Protein 9M7N (pdb70)

Secondary structure (DSSP, 8-state):
-EEE-TTS-EEEE--TTT-SEEEEEEEE-SSTTS-EEEEEEEEEE--SSSSS--EEEEESSSS-EEEEEEEEEEEETTEEEEEEEEHHHHHTTS-EE--B---SEEHHHHHHHHTTTTTTSEEEE-----EE---B-SEEHHHHHHHHHTTT-EEEEEEEEETTEEEEEEEEEESSS--EEEEEEEBTTTB-S-EEEEE-SS--SEEEEE-S-SSTTSSS------TT--B-SSS-B-SS---EE-HHHHHHHPEE-TTS-EE--EEEEE-TT--SSHHHHHHHHHHHHHTSS-EEEEEEEESS---TT-EEEEEETTTTEEEEEEEEEEEEETTTTEEEEEEES--GGGSHHHHHHHHHHHHHHHHHHS--HHHHHHHHHHHHHHHHTSSSSSEEEE-THHHHSSS-----EEEEESSSSGGG-S-EEEEETTEEEEE-SSTTT-----SS-TT--EEGGGEEESEE-S-EE-S-EEE---SSSEEEEE-SS-EEEEE----SSSGGG---EEE--EEE-TTSSS-EEE----TT-EEE--EE-SS-EE-SEEE-TT--SSS--EEE-S-EEE-S-B-SSBS-B---/-EEE-TTS-EEEE--TTT-SEEEEEEE--SSTTS--EEEEEEEEE--GGGSS--EEEEESSSS-EEEEEEEEEEEETTEEEEEEEEHHHHHTTS-EE--B---SEEHHHHHHHHTTTTTTSEEEEE----EE---B-SEEHHHHHHHHHTTT-EEEEEEEEETTEEEEEEEEEESSS--EEEEEEEBTTTB-S-EEEEE-SS--SEEEEE-S-SSTTSSS------TT--B-SSS-B-SS-S-EE-HHHHHHHPEE-TTS-EE--EEEEE-TT---HHHHHHHHHHHHHHTSS-EEEEEEEESS---TT-EEEEEETTTTEEEEEEEEEEEEESSS--EEEEEES--GGGSHHHHHHHHHHHHHHHHHHS--HHHHHHHHHHHHHHHHTSSSSSEEEE-THHHHSSS-----EEEE-SSSSGGG---EEEEETTEEEEE-S-SSS-----SS-TT--EEGGGEEESEE-S-EE-S-EE----SSSEEEEE-SSSEEEEE----SSSGGG---EEE--EEE--SSS--EEE----TT-EEE--EE-SS-EE-SBEEPTT--SSS--EEE-S-EEE-S---SSSS-----/-EEE-TTS-EEEE--SSSEEEEEEEEE--SSTTS--EEEEEEEEE--GGGSS--EEEEESSSS-EEEEEEEEEEESSSEEEEEEEESHHHHTTS-EE-SB---SEEHHHHHHHHTTTTTTSEEEEE----EE---B-SEEHHHHHHHHHTTT-EEEEEEEEETTEEEEEEEEEESSS------EEEBTTTB-S-EEEEE-SS--SEEEEE-S-SSTTSSS------TT--B-SSS-B-SS--SEE-HHHHHHHPEE-TTS-EE--EEEEE-TT--SSHHHHHHHHHHHHHTSS-EEEEEEEESS---TT-EEEEEETTTTEEEEEEEEEEEEETTTTEEEEEEES--GGGSHHHHHHHHHHHHHHHHHHS--HHHHHHHHHHHHHHHHTSSSSSEEEE-THHHHSSS-----EEEE-SSSSTTS---EEEEETTEEEEE-S-SSS---EEEE-TT--EEGGGEEESEE-S-EE-S-EEE---SSSEEEEEETTEEEEEE----SSSGGG---EEEEEEEEEETTEEEEEE----TTSEEE--EE-SS-EE-SBEE-TT--SSS--EEE-S-EEE-S---SSS----B-

Foldseek 3Di:
DWWAAPQRATDDDDDLVFWDFWWWKWFDDQDLLDAIWIKIKTKGFADDVRVRTFKDWDDDDPFFIFIWGWDDWDCDPGMIITMTTGPCVVVQQPFWDAWDWDDWAFLVVVVVVLVVRVPPQEAEEDGDGDTDIDIDHTHTSSSVVSVSSNVQKHKDWGFRDDNGGTDHIYMYIDRFPEDADDAEAEDPPFWDDKDKDKDDPFAFFKEFEWAADDDPPVPPDHTDFQQQDADPDVHGDDGRDGMGGDPVLQVVPFDADDVRDGDGGYDYDYDNHDDDYVVRVVVRVVVNVVRHDMWMKIKTWGQDDDDAFYKYKYAYDVVGDTDIWTWGIWMATPSPSTIITMTTNDPPCPDDVNVVVVVVVVVVVVVPPDDDDVRVVVVVVVVVCVVQQLPWWFKHFDDVCSPPVPDDRDGFKIKGFDTIDQQPGAWIFIAGQAATWIAGGHPVCPDTGHQAGPVGDGDPVPPDDDDDDDDDDPQDWDWDDDPAFWMWICHPNWTFTAGADDDDDPVVRDHGGAKIFHWDCPPVHTPGTDIDGDAQDWDAPFDDDPVHTHGQWTADNHPDPVNPDTHGDDDDDDAFFDDDDDDTDGDD/DWWAAPQRATDDDDDLVFWDFWWWKWFDDQDLLDAIWIKIKTKGFDDDVRPRTFKDWDDDDPFFIFIWGWDDWDCDPGMIITMTTGPCVVPQQPFWDAWDWDDFAFLVVVVVVLVVRVVPQEAEAEGDGDTDTDIDHTGTSSSVVSVSSNVQKHKDWGFRGDNGGTDHIYMYIGRAPADADDAEAEEPPFWDDKDKDKDDPFAFFKEFEFAADDDPDVPPTHTDFQQADADPDVHGDDGRDGMGGDDVLQVVPFDADDVRDGHGGYDYDYDNHDDDYVVRVVVRVVVNVVRHDMWMKMWTKGQDDDDAFYKYKYAYDVVGDTDIWTWGIWMATDSPNTIITMTTNDPPCPDDVNVVVVVVVVVVVCVPPDDDDVRVVVVVVVVVCVVQQLQWWFKHQDDVCSPPVPDDGDGFWIKGFDTIDQVVTAWIFIAGQFATWIDGGHPVDDPTGHQAGPVGDGDPVPDDDDDDDDDDDPQDWDWDDDPAFWMWICHPQWIFIAGADDDDDPVPRDHGTAKIFHWDCPPVHTPGTDIDGDAQDWDAPFPDDPVGTHGQWTADNHPDPVPNDTHGDDDDQDAFFDPPPDDTDGRD/DWWAAPQRATDDDDDLVFWDFWWWKWFDDQDLLDAIWIKIKTKGAADDVRVRTFKDWDDDDPFFIFIWGWDDWDDDPSIIMTITTGPCVVPQQPFWDAWDWDDFAFLVVVVVVLVVRVPPQEAEEEGDGDTDTDTDHTHTSSSVVSVSSNVQKHKDWGFRDDNGGTDHIYMYIHRFPEDADPAEAEEPPFWDDKDKDKDDDQAFFKEAEWAADDDPPVPPDHTDFQQADADPDVHGDDGRDGMGGDPVLQVVPFDADPVRDGDGGYDYDYDNHDDDYPVRVVVRVVVNVVRHDMWMKMKTKGLDDDDAFYWYKYAYDVVGDTDIWTWGIWMATPSPSTIITMTTNDPPCPDDVNVVVVVVVVVVVCVPPDDDDVVVVVVVVVVVCVVQQLQWFFKHFDDVCSPPVPDDRDTFKIKGFDGIDQVPGAWIWIQGPFATWIDGGHVVDPNTDHAAGPVGDGDPVPPDDDDDDDDDDPQDWDWDDDPFFWMWICHPNWIFIAGADDDDDPVVRDHHGAKIFHWDCPPVHTPGTDMDGDAQDKDAPFPDDPVGTHGQWTQDNHCDPVNPDTHGDDDDFDAFFDDDPPDTDGGD

Nearest PDB structures (foldseek):
  6v8i-assembly1_BE  TM=6.717E-01  e=8.513E-13  Dubowvirus dv80alpha
  8v3w-assembly1_b  TM=6.614E-01  e=2.457E-13  Clostridioides difficile
  8fqc-assembly1_C1  TM=5.730E-01  e=7.725E-10  Agrobacterium phage Milano
  7b5h-assembly1_AJ  TM=3.945E-01  e=1.147E-12  Nostoc sp. PCC 7120 = FACHB-418
  7aef-assembly1_q  TM=3.741E-01  e=5.442E-13  Algoriphagus machipongonensis

B-factor: mean 90.41, std 41.89, range [44.33, 216.65]

Structure (mmCIF, N/CA/C/O backbone):
data_9M7N
#
_entry.id   9M7N
#
_cell.length_a   1.00
_cell.length_b   1.00
_cell.length_c   1.00
_cell.angle_alpha   90.00
_cell.angle_beta   90.00
_cell.angle_gamma   90.00
#
_symmetry.space_group_name_H-M   'P 1'
#
loop_
_atom_site.group_PDB
_atom_site.id
_atom_site.type_symbol
_atom_site.label_atom_id
_atom_site.label_alt_id
_atom_site.label_comp_id
_atom_site.label_asym_id
_atom_site.label_entity_id
_atom_site.label_seq_id
_atom_site.pdbx_PDB_ins_code
_atom_site.Cartn_x
_atom_site.Cartn_y
_atom_site.Cartn_z
_atom_site.occupancy
_atom_site.B_iso_or_equiv
_atom_site.auth_seq_id
_atom_site.auth_comp_id
_atom_site.auth_asym_id
_atom_site.auth_atom_id
_atom_site.pdbx_PDB_model_num
ATOM 1 N N . VAL A 1 3 ? -2.225 -33.566 -74.301 1.00 49.46 3 VAL A N 1
ATOM 2 C CA . VAL A 1 3 ? -2.799 -33.014 -73.082 1.00 49.46 3 VAL A CA 1
ATOM 3 C C . VAL A 1 3 ? -3.986 -33.850 -72.616 1.00 49.46 3 VAL A C 1
ATOM 4 O O . VAL A 1 3 ? -4.983 -33.969 -73.324 1.00 49.46 3 VAL A O 1
ATOM 8 N N . TYR A 1 4 ? -3.875 -34.420 -71.420 1.00 50.74 4 TYR A N 1
ATOM 9 C CA . TYR A 1 4 ? -4.901 -35.284 -70.852 1.00 50.74 4 TYR A CA 1
ATOM 10 C C . TYR A 1 4 ? -5.755 -34.503 -69.862 1.00 50.74 4 TYR A C 1
ATOM 11 O O . TYR A 1 4 ? -5.230 -33.752 -69.037 1.00 50.74 4 TYR A O 1
ATOM 20 N N . PHE A 1 5 ? -7.069 -34.691 -69.941 1.00 54.21 5 PHE A N 1
ATOM 21 C CA . PHE A 1 5 ? -8.022 -33.974 -69.105 1.00 54.21 5 PHE A CA 1
ATOM 22 C C . PHE A 1 5 ? -8.716 -34.935 -68.149 1.00 54.21 5 PHE A C 1
ATOM 23 O O . PHE A 1 5 ? -9.134 -36.025 -68.547 1.00 54.21 5 PHE A O 1
ATOM 31 N N . PHE A 1 6 ? -8.847 -34.523 -66.891 1.00 58.71 6 PHE A N 1
ATOM 32 C CA . PHE A 1 6 ? -9.479 -35.326 -65.856 1.00 58.71 6 PHE A CA 1
ATOM 33 C C . PHE A 1 6 ? -10.739 -34.635 -65.350 1.00 58.71 6 PHE A C 1
ATOM 34 O O . PHE A 1 6 ? -10.883 -33.416 -65.444 1.00 58.71 6 PHE A O 1
ATOM 42 N N . ASP A 1 7 ? -11.656 -35.430 -64.803 1.00 67.28 7 ASP A N 1
ATOM 43 C CA . ASP A 1 7 ? -12.890 -34.907 -64.236 1.00 67.28 7 ASP A CA 1
ATOM 44 C C . ASP A 1 7 ? -12.689 -34.618 -62.748 1.00 67.28 7 ASP A C 1
ATOM 45 O O . ASP A 1 7 ? -11.565 -34.618 -62.241 1.00 67.28 7 ASP A O 1
ATOM 50 N N . ASN A 1 8 ? -13.784 -34.367 -62.027 1.00 70.61 8 ASN A N 1
ATOM 51 C CA . ASN A 1 8 ? -13.676 -33.917 -60.642 1.00 70.61 8 ASN A CA 1
ATOM 52 C C . ASN A 1 8 ? -13.150 -34.994 -59.705 1.00 70.61 8 ASN A C 1
ATOM 53 O O . ASN A 1 8 ? -12.699 -34.668 -58.604 1.00 70.61 8 ASN A O 1
ATOM 58 N N . LYS A 1 9 ? -13.203 -36.262 -60.105 1.00 70.95 9 LYS A N 1
ATOM 59 C CA . LYS A 1 9 ? -12.663 -37.356 -59.310 1.00 70.95 9 LYS A CA 1
ATOM 60 C C . LYS A 1 9 ? -11.295 -37.808 -59.798 1.00 70.95 9 LYS A C 1
ATOM 61 O O . LYS A 1 9 ? -10.834 -38.884 -59.405 1.00 70.95 9 LYS A O 1
ATOM 67 N N . GLN A 1 10 ? -10.645 -37.016 -60.650 1.00 67.76 10 GLN A N 1
ATOM 68 C CA . GLN A 1 10 ? -9.332 -37.345 -61.202 1.00 67.76 10 GLN A CA 1
ATOM 69 C C . GLN A 1 10 ? -9.365 -38.661 -61.973 1.00 67.76 10 GLN A C 1
ATOM 70 O O . GLN A 1 10 ? -8.521 -39.537 -61.782 1.00 67.76 10 GLN A O 1
ATOM 76 N N . GLN A 1 11 ? -10.353 -38.800 -62.852 1.00 67.22 11 GLN A N 1
ATOM 77 C CA . GLN A 1 11 ? -10.449 -39.914 -63.782 1.00 67.22 11 GLN A CA 1
ATOM 78 C C . GLN A 1 11 ? -10.254 -39.394 -65.200 1.00 67.22 11 GLN A C 1
ATOM 79 O O . GLN A 1 11 ? -10.797 -38.348 -65.562 1.00 67.22 11 GLN A O 1
ATOM 85 N N . LEU A 1 12 ? -9.477 -40.122 -65.997 1.00 62.73 12 LEU A N 1
ATOM 86 C CA . LEU A 1 12 ? -9.199 -39.692 -67.361 1.00 62.73 12 LEU A CA 1
ATOM 87 C C . LEU A 1 12 ? -10.483 -39.646 -68.180 1.00 62.73 12 LEU A C 1
ATOM 88 O O . LEU A 1 12 ? -11.354 -40.508 -68.046 1.00 62.73 12 LEU A O 1
ATOM 93 N N . ILE A 1 13 ? -10.603 -38.624 -69.028 1.00 60.51 13 ILE A N 1
ATOM 94 C CA . ILE A 1 13 ? -11.794 -38.400 -69.837 1.00 60.51 13 ILE A CA 1
ATOM 95 C C . ILE A 1 13 ? -11.462 -38.349 -71.323 1.00 60.51 13 ILE A C 1
ATOM 96 O O . ILE A 1 13 ? -12.060 -39.068 -72.128 1.00 60.51 13 ILE A O 1
ATOM 101 N N . LYS A 1 14 ? -10.514 -37.500 -71.708 1.00 59.99 14 LYS A N 1
ATOM 102 C CA . LYS A 1 14 ? -10.251 -37.259 -73.117 1.00 59.99 14 LYS A CA 1
ATOM 103 C C . LYS A 1 14 ? -8.763 -37.037 -73.325 1.00 59.99 14 LYS A C 1
ATOM 104 O O . LYS A 1 14 ? -8.035 -36.667 -72.401 1.00 59.99 14 LYS A O 1
ATOM 110 N N . ILE A 1 15 ? -8.316 -37.271 -74.555 1.00 56.99 15 ILE A N 1
ATOM 111 C CA . ILE A 1 15 ? -6.952 -36.986 -74.979 1.00 56.99 15 ILE A CA 1
ATOM 112 C C . ILE A 1 15 ? -7.019 -36.055 -76.178 1.00 56.99 15 ILE A C 1
ATOM 113 O O . ILE A 1 15 ? -7.741 -36.333 -77.142 1.00 56.99 15 ILE A O 1
ATOM 118 N N . LYS A 1 16 ? -6.273 -34.958 -76.123 1.00 61.23 16 LYS A N 1
ATOM 119 C CA . LYS A 1 16 ? -6.215 -33.995 -77.213 1.00 61.23 16 LYS A CA 1
ATOM 120 C C . LYS A 1 16 ? -4.856 -34.079 -77.890 1.00 61.23 16 LYS A C 1
ATOM 121 O O . LYS A 1 16 ? -3.821 -34.069 -77.218 1.00 61.23 16 LYS A O 1
ATOM 127 N N . ASN A 1 17 ? -4.864 -34.168 -79.216 1.00 69.13 17 ASN A N 1
ATOM 128 C CA . ASN A 1 17 ? -3.635 -34.306 -79.976 1.00 69.13 17 ASN A CA 1
ATOM 129 C C . ASN A 1 17 ? -2.975 -32.944 -80.165 1.00 69.13 17 ASN A C 1
ATOM 130 O O . ASN A 1 17 ? -3.416 -31.926 -79.628 1.00 69.13 17 ASN A O 1
ATOM 135 N N . SER A 1 18 ? -1.895 -32.927 -80.938 1.00 69.57 18 SER A N 1
ATOM 136 C CA . SER A 1 18 ? -1.217 -31.690 -81.291 1.00 69.57 18 SER A CA 1
ATOM 137 C C . SER A 1 18 ? -1.712 -31.102 -82.604 1.00 69.57 18 SER A C 1
ATOM 138 O O . SER A 1 18 ? -1.252 -30.027 -82.997 1.00 69.57 18 SER A O 1
ATOM 141 N N . ARG A 1 19 ? -2.630 -31.777 -83.288 1.00 69.55 19 ARG A N 1
ATOM 142 C CA . ARG A 1 19 ? -3.197 -31.280 -84.532 1.00 69.55 19 ARG A CA 1
ATOM 143 C C . ARG A 1 19 ? -4.482 -30.495 -84.321 1.00 69.55 19 ARG A C 1
ATOM 144 O O . ARG A 1 19 ? -5.100 -30.070 -85.301 1.00 69.55 19 ARG A O 1
ATOM 152 N N . THR A 1 20 ? -4.902 -30.302 -83.072 1.00 64.39 20 THR A N 1
ATOM 153 C CA . THR A 1 20 ? -6.123 -29.577 -82.763 1.00 64.39 20 THR A CA 1
ATOM 154 C C . THR A 1 20 ? -5.904 -28.387 -81.843 1.00 64.39 20 THR A C 1
ATOM 155 O O . THR A 1 20 ? -6.638 -27.400 -81.957 1.00 64.39 20 THR A O 1
ATOM 159 N N . LEU A 1 21 ? -4.907 -28.433 -80.967 1.00 56.52 21 LEU A N 1
ATOM 160 C CA . LEU A 1 21 ? -4.659 -27.334 -80.049 1.00 56.52 21 LEU A CA 1
ATOM 161 C C . LEU A 1 21 ? -4.205 -26.090 -80.802 1.00 56.52 21 LEU A C 1
ATOM 162 O O . LEU A 1 21 ? -3.535 -26.168 -81.833 1.00 56.52 21 LEU A O 1
ATOM 167 N N . LEU A 1 22 ? -4.581 -24.930 -80.270 1.00 52.75 22 LEU A N 1
ATOM 168 C CA . LEU A 1 22 ? -4.196 -23.651 -80.840 1.00 52.75 22 LEU A CA 1
ATOM 169 C C . LEU A 1 22 ? -3.135 -22.926 -80.026 1.00 52.75 22 LEU A C 1
ATOM 170 O O . LEU A 1 22 ? -2.599 -21.920 -80.501 1.00 52.75 22 LEU A O 1
ATOM 175 N N . GLN A 1 23 ? -2.824 -23.401 -78.823 1.00 52.03 23 GLN A N 1
ATOM 176 C CA . GLN A 1 23 ? -1.822 -22.775 -77.974 1.00 52.03 23 GLN A CA 1
ATOM 177 C C . GLN A 1 23 ? -1.462 -23.744 -76.859 1.00 52.03 23 GLN A C 1
ATOM 178 O O . GLN A 1 23 ? -2.324 -24.474 -76.370 1.00 52.03 23 GLN A O 1
ATOM 184 N N . CYS A 1 24 ? -0.190 -23.752 -76.471 1.00 52.58 24 CYS A N 1
ATOM 185 C CA . CYS A 1 24 ? 0.254 -24.557 -75.334 1.00 52.58 24 CYS A CA 1
ATOM 186 C C . CYS A 1 24 ? 1.546 -23.956 -74.812 1.00 52.58 24 CYS A C 1
ATOM 187 O O . CYS A 1 24 ? 2.569 -24.007 -75.500 1.00 52.58 24 CYS A O 1
ATOM 190 N N . LEU A 1 25 ? 1.505 -23.388 -73.609 1.00 49.28 25 LEU A N 1
ATOM 191 C CA . LEU A 1 25 ? 2.640 -22.662 -73.060 1.00 49.28 25 LEU A CA 1
ATOM 192 C C . LEU A 1 25 ? 2.846 -23.049 -71.604 1.00 49.28 25 LEU A C 1
ATOM 193 O O . LEU A 1 25 ? 1.879 -23.206 -70.857 1.00 49.28 25 LEU A O 1
ATOM 198 N N . GLN A 1 26 ? 4.108 -23.200 -71.205 1.00 51.08 26 GLN A N 1
ATOM 199 C CA . GLN A 1 26 ? 4.469 -23.595 -69.849 1.00 51.08 26 GLN A CA 1
ATOM 200 C C . GLN A 1 26 ? 5.588 -22.697 -69.345 1.00 51.08 26 GLN A C 1
ATOM 201 O O . GLN A 1 26 ? 6.594 -22.515 -70.036 1.00 51.08 26 GLN A O 1
ATOM 207 N N . GLU A 1 27 ? 5.424 -22.152 -68.141 1.00 53.62 27 GLU A N 1
ATOM 208 C CA . GLU A 1 27 ? 6.366 -21.189 -67.588 1.00 53.62 27 GLU A CA 1
ATOM 209 C C . GLU A 1 27 ? 6.819 -21.621 -66.203 1.00 53.62 27 GLU A C 1
ATOM 210 O O . GLU A 1 27 ? 6.043 -22.199 -65.440 1.00 53.62 27 GLU A O 1
ATOM 216 N N . LYS A 1 28 ? 8.079 -21.332 -65.884 1.00 54.28 28 LYS A N 1
ATOM 217 C CA . LYS A 1 28 ? 8.651 -21.610 -64.575 1.00 54.28 28 LYS A CA 1
ATOM 218 C C . LYS A 1 28 ? 9.565 -20.460 -64.184 1.00 54.28 28 LYS A C 1
ATOM 219 O O . LYS A 1 28 ? 10.178 -19.823 -65.042 1.00 54.28 28 LYS A O 1
ATOM 225 N N . GLU A 1 29 ? 9.664 -20.204 -62.881 1.00 62.08 29 GLU A N 1
ATOM 226 C CA . GLU A 1 29 ? 10.454 -19.076 -62.408 1.00 62.08 29 GLU A CA 1
ATOM 227 C C . GLU A 1 29 ? 10.758 -19.236 -60.927 1.00 62.08 29 GLU A C 1
ATOM 228 O O . GLU A 1 29 ? 9.872 -19.575 -60.141 1.00 62.08 29 GLU A O 1
ATOM 234 N N . ILE A 1 30 ? 12.009 -18.977 -60.556 1.00 63.94 30 ILE A N 1
ATOM 235 C CA . ILE A 1 30 ? 12.446 -18.994 -59.165 1.00 63.94 30 ILE A CA 1
ATOM 236 C C . ILE A 1 30 ? 12.436 -17.563 -58.649 1.00 63.94 30 ILE A C 1
ATOM 237 O O . ILE A 1 30 ? 13.116 -16.692 -59.202 1.00 63.94 30 ILE A O 1
ATOM 242 N N . ALA A 1 31 ? 11.679 -17.322 -57.584 1.00 72.77 31 ALA A N 1
ATOM 243 C CA . ALA A 1 31 ? 11.522 -15.974 -57.065 1.00 72.77 31 ALA A CA 1
ATOM 244 C C . ALA A 1 31 ? 12.815 -15.481 -56.422 1.00 72.77 31 ALA A C 1
ATOM 245 O O . ALA A 1 31 ? 13.640 -16.259 -55.938 1.00 72.77 31 ALA A O 1
ATOM 247 N N . SER A 1 32 ? 12.986 -14.156 -56.430 1.00 79.20 32 SER A N 1
ATOM 248 C CA . SER A 1 32 ? 14.187 -13.558 -55.854 1.00 79.20 32 SER A CA 1
ATOM 249 C C . SER A 1 32 ? 14.223 -13.726 -54.341 1.00 79.20 32 SER A C 1
ATOM 250 O O . SER A 1 32 ? 15.285 -13.993 -53.766 1.00 79.20 32 SER A O 1
ATOM 253 N N . ASP A 1 33 ? 13.081 -13.568 -53.680 1.00 83.44 33 ASP A N 1
ATOM 254 C CA . ASP A 1 33 ? 13.007 -13.744 -52.239 1.00 83.44 33 ASP A CA 1
ATOM 255 C C . ASP A 1 33 ? 12.865 -15.219 -51.886 1.00 83.44 33 ASP A C 1
ATOM 256 O O . ASP A 1 33 ? 12.353 -16.022 -52.670 1.00 83.44 33 ASP A O 1
ATOM 261 N N . LYS A 1 34 ? 13.327 -15.571 -50.688 1.00 78.85 34 LYS A N 1
ATOM 262 C CA . LYS A 1 34 ? 13.238 -16.944 -50.215 1.00 78.85 34 LYS A CA 1
ATOM 263 C C . LYS A 1 34 ? 11.889 -17.275 -49.594 1.00 78.85 34 LYS A C 1
ATOM 264 O O . LYS A 1 34 ? 11.645 -18.441 -49.271 1.00 78.85 34 LYS A O 1
ATOM 270 N N . SER A 1 35 ? 11.013 -16.290 -49.423 1.00 75.93 35 SER A N 1
ATOM 271 C CA . SER A 1 35 ? 9.716 -16.500 -48.798 1.00 75.93 35 SER A CA 1
ATOM 272 C C . SER A 1 35 ? 8.619 -16.827 -49.801 1.00 75.93 35 SER A C 1
ATOM 273 O O . SER A 1 35 ? 7.451 -16.923 -49.412 1.00 75.93 35 SER A O 1
ATOM 276 N N . ASP A 1 36 ? 8.959 -16.992 -51.076 1.00 74.99 36 ASP A N 1
ATOM 277 C CA . ASP A 1 36 ? 7.995 -17.333 -52.109 1.00 74.99 36 ASP A CA 1
ATOM 278 C C . ASP A 1 36 ? 8.340 -18.686 -52.711 1.00 74.99 36 ASP A C 1
ATOM 279 O O . ASP A 1 36 ? 9.505 -19.091 -52.743 1.00 74.99 36 ASP A O 1
ATOM 284 N N . LEU A 1 37 ? 7.315 -19.381 -53.191 1.00 68.30 37 LEU A N 1
ATOM 285 C CA . LEU A 1 37 ? 7.496 -20.692 -53.790 1.00 68.30 37 LEU A CA 1
ATOM 286 C C . LEU A 1 37 ? 7.964 -20.551 -55.238 1.00 68.30 37 LEU A C 1
ATOM 287 O O . LEU A 1 37 ? 8.282 -19.459 -55.715 1.00 68.30 37 LEU A O 1
ATOM 292 N N . MET A 1 38 ? 8.018 -21.674 -55.948 1.00 64.27 38 MET A N 1
ATOM 293 C CA . MET A 1 38 ? 8.410 -21.680 -57.350 1.00 64.27 38 MET A CA 1
ATOM 294 C C . MET A 1 38 ? 7.171 -21.595 -58.230 1.00 64.27 38 MET A C 1
ATOM 295 O O . MET A 1 38 ? 6.251 -22.406 -58.098 1.00 64.27 38 MET A O 1
ATOM 300 N N . LYS A 1 39 ? 7.158 -20.619 -59.132 1.00 59.66 39 LYS A N 1
ATOM 301 C CA . LYS A 1 39 ? 6.006 -20.389 -59.992 1.00 59.66 39 LYS A CA 1
ATOM 302 C C . LYS A 1 39 ? 5.937 -21.458 -61.074 1.00 59.66 39 LYS A C 1
ATOM 303 O O . LYS A 1 39 ? 6.966 -21.868 -61.618 1.00 59.66 39 LYS A O 1
ATOM 309 N N . ASP A 1 40 ? 4.725 -21.914 -61.382 1.00 50.85 40 ASP A N 1
ATOM 310 C CA . ASP A 1 40 ? 4.525 -22.943 -62.398 1.00 50.85 40 ASP A CA 1
ATOM 311 C C . ASP A 1 40 ? 3.124 -22.793 -62.968 1.00 50.85 40 ASP A C 1
ATOM 312 O O . ASP A 1 40 ? 2.143 -23.041 -62.264 1.00 50.85 40 ASP A O 1
ATOM 317 N N . VAL A 1 41 ? 3.031 -22.393 -64.236 1.00 46.67 41 VAL A N 1
ATOM 318 C CA . VAL A 1 41 ? 1.766 -22.030 -64.866 1.00 46.67 41 VAL A CA 1
ATOM 319 C C . VAL A 1 41 ? 1.694 -22.671 -66.246 1.00 46.67 41 VAL A C 1
ATOM 320 O O . VAL A 1 41 ? 2.697 -22.728 -66.964 1.00 46.67 41 VAL A O 1
ATOM 324 N N . LEU A 1 42 ? 0.508 -23.154 -66.618 1.00 45.16 42 LEU A N 1
ATOM 325 C CA . LEU A 1 42 ? 0.253 -23.712 -67.940 1.00 45.16 42 LEU A CA 1
ATOM 326 C C . LEU A 1 42 ? -0.986 -23.059 -68.533 1.00 45.16 42 LEU A C 1
ATOM 327 O O . LEU A 1 42 ? -1.939 -22.756 -67.812 1.00 45.16 42 LEU A O 1
ATOM 332 N N . THR A 1 43 ? -0.975 -22.852 -69.850 1.00 45.17 43 THR A N 1
ATOM 333 C CA . THR A 1 43 ? -2.084 -22.216 -70.553 1.00 45.17 43 THR A CA 1
ATOM 334 C C . THR A 1 43 ? -2.303 -22.929 -71.876 1.00 45.17 43 THR A C 1
ATOM 335 O O . THR A 1 43 ? -1.383 -23.005 -72.694 1.00 45.17 43 THR A O 1
ATOM 339 N N . VAL A 1 44 ? -3.511 -23.441 -72.092 1.00 46.43 44 VAL A N 1
ATOM 340 C CA . VAL A 1 44 ? -3.855 -24.152 -73.318 1.00 46.43 44 VAL A CA 1
ATOM 341 C C . VAL A 1 44 ? -5.241 -23.711 -73.763 1.00 46.43 44 VAL A C 1
ATOM 342 O O . VAL A 1 44 ? -6.117 -23.456 -72.932 1.00 46.43 44 VAL A O 1
ATOM 346 N N . SER A 1 45 ? -5.435 -23.598 -75.075 1.00 50.85 45 SER A N 1
ATOM 347 C CA . SER A 1 45 ? -6.722 -23.204 -75.629 1.00 50.85 45 SER A CA 1
ATOM 348 C C . SER A 1 45 ? -7.016 -24.027 -76.870 1.00 50.85 45 SER A C 1
ATOM 349 O O . SER A 1 45 ? -6.146 -24.186 -77.728 1.00 50.85 45 SER A O 1
ATOM 352 N N . CYS A 1 46 ? -8.243 -24.532 -76.972 1.00 54.33 46 CYS A N 1
ATOM 353 C CA . CYS A 1 46 ? -8.654 -25.357 -78.097 1.00 54.33 46 CYS A CA 1
ATOM 354 C C . CYS A 1 46 ? -10.057 -24.949 -78.519 1.00 54.33 46 CYS A C 1
ATOM 355 O O . CYS A 1 46 ? -10.655 -24.032 -77.951 1.00 54.33 46 CYS A O 1
ATOM 358 N N . LEU A 1 47 ? -10.587 -25.639 -79.525 1.00 56.57 47 LEU A N 1
ATOM 359 C CA . LEU A 1 47 ? -11.925 -25.365 -80.028 1.00 56.57 47 LEU A CA 1
ATOM 360 C C . LEU A 1 47 ? -12.962 -25.830 -79.015 1.00 56.57 47 LEU A C 1
ATOM 361 O O . LEU A 1 47 ? -12.703 -26.738 -78.221 1.00 56.57 47 LEU A O 1
ATOM 366 N N . HIS A 1 48 ? -14.135 -25.200 -79.045 1.00 62.74 48 HIS A N 1
ATOM 367 C CA . HIS A 1 48 ? -15.160 -25.467 -78.044 1.00 62.74 48 HIS A CA 1
ATOM 368 C C . HIS A 1 48 ? -15.608 -26.920 -78.083 1.00 62.74 48 HIS A C 1
ATOM 369 O O . HIS A 1 48 ? -15.716 -27.524 -79.153 1.00 62.74 48 HIS A O 1
ATOM 376 N N . ASP A 1 49 ? -15.871 -27.475 -76.903 1.00 70.66 49 ASP A N 1
ATOM 377 C CA . ASP A 1 49 ? -16.383 -28.828 -76.770 1.00 70.66 49 ASP A CA 1
ATOM 378 C C . ASP A 1 49 ? -17.405 -28.853 -75.644 1.00 70.66 49 ASP A C 1
ATOM 379 O O . ASP A 1 49 ? -17.403 -27.996 -74.759 1.00 70.66 49 ASP A O 1
ATOM 384 N N . VAL A 1 50 ? -18.288 -29.850 -75.687 1.00 75.63 50 VAL A N 1
ATOM 385 C CA . VAL A 1 50 ? -19.391 -29.944 -74.740 1.00 75.63 50 VAL A CA 1
ATOM 386 C C . VAL A 1 50 ? -19.049 -30.841 -73.555 1.00 75.63 50 VAL A C 1
ATOM 387 O O . VAL A 1 50 ? -19.738 -30.801 -72.532 1.00 75.63 50 VAL A O 1
ATOM 391 N N . GLU A 1 51 ? -17.986 -31.635 -73.658 1.00 76.62 51 GLU A N 1
ATOM 392 C CA . GLU A 1 51 ? -17.592 -32.543 -72.590 1.00 76.62 51 GLU A CA 1
ATOM 393 C C . GLU A 1 51 ? -16.273 -32.115 -71.963 1.00 76.62 51 GLU A C 1
ATOM 394 O O . GLU A 1 51 ? -15.631 -32.897 -71.258 1.00 76.62 51 GLU A O 1
ATOM 400 N N . LEU A 1 52 ? -15.851 -30.874 -72.212 1.00 72.12 52 LEU A N 1
ATOM 401 C CA . LEU A 1 52 ? -14.621 -30.347 -71.632 1.00 72.12 52 LEU A CA 1
ATOM 402 C C . LEU A 1 52 ? -14.904 -29.249 -70.617 1.00 72.12 52 LEU A C 1
ATOM 403 O O . LEU A 1 52 ? -13.968 -28.695 -70.037 1.00 72.12 52 LEU A O 1
ATOM 408 N N . GLU A 1 53 ? -16.173 -28.923 -70.388 1.00 76.07 53 GLU A N 1
ATOM 409 C CA . GLU A 1 53 ? -16.549 -27.881 -69.445 1.00 76.07 53 GLU A CA 1
ATOM 410 C C . GLU A 1 53 ? -16.753 -28.424 -68.038 1.00 76.07 53 GLU A C 1
ATOM 411 O O . GLU A 1 53 ? -17.037 -27.651 -67.118 1.00 76.07 53 GLU A O 1
ATOM 417 N N . GLN A 1 54 ? -16.616 -29.735 -67.850 1.00 75.30 54 GLN A N 1
ATOM 418 C CA . GLN A 1 54 ? -16.693 -30.355 -66.536 1.00 75.30 54 GLN A CA 1
ATOM 419 C C . GLN A 1 54 ? -15.328 -30.757 -65.999 1.00 75.30 54 GLN A C 1
ATOM 420 O O . GLN A 1 54 ? -15.229 -31.167 -64.838 1.00 75.30 54 GLN A O 1
ATOM 426 N N . CYS A 1 55 ? -14.278 -30.651 -66.807 1.00 67.84 55 CYS A N 1
ATOM 427 C CA . CYS A 1 55 ? -12.949 -31.073 -66.399 1.00 67.84 55 CYS A CA 1
ATOM 428 C C . CYS A 1 55 ? -12.323 -30.069 -65.440 1.00 67.84 55 CYS A C 1
ATOM 429 O O . CYS A 1 55 ? -12.537 -28.859 -65.543 1.00 67.84 55 CYS A O 1
ATOM 432 N N . ASP A 1 56 ? -11.536 -30.591 -64.498 1.00 62.01 56 ASP A N 1
ATOM 433 C CA . ASP A 1 56 ? -10.868 -29.769 -63.501 1.00 62.01 56 ASP A CA 1
ATOM 434 C C . ASP A 1 56 ? -9.368 -29.997 -63.408 1.00 62.01 56 ASP A C 1
ATOM 435 O O . ASP A 1 56 ? -8.724 -29.366 -62.565 1.00 62.01 56 ASP A O 1
ATOM 440 N N . PHE A 1 57 ? -8.795 -30.876 -64.224 1.00 56.95 57 PHE A N 1
ATOM 441 C CA . PHE A 1 57 ? -7.364 -31.132 -64.223 1.00 56.95 57 PHE A CA 1
ATOM 442 C C . PHE A 1 57 ? -6.874 -31.284 -65.653 1.00 56.95 57 PHE A C 1
ATOM 443 O O . PHE A 1 57 ? -7.630 -31.669 -66.547 1.00 56.95 57 PHE A O 1
ATOM 451 N N . MET A 1 58 ? -5.602 -30.970 -65.864 1.00 49.90 58 MET A N 1
ATOM 452 C CA . MET A 1 58 ? -4.954 -31.203 -67.144 1.00 49.90 58 MET A CA 1
ATOM 453 C C . MET A 1 58 ? -3.474 -31.441 -66.903 1.00 49.90 58 MET A C 1
ATOM 454 O O . MET A 1 58 ? -2.862 -30.770 -66.068 1.00 49.90 58 MET A O 1
ATOM 459 N N . ALA A 1 59 ? -2.903 -32.399 -67.626 1.00 49.65 59 ALA A N 1
ATOM 460 C CA . ALA A 1 59 ? -1.522 -32.800 -67.422 1.00 49.65 59 ALA A CA 1
ATOM 461 C C . ALA A 1 59 ? -0.790 -32.854 -68.752 1.00 49.65 59 ALA A C 1
ATOM 462 O O . ALA A 1 59 ? -1.398 -33.062 -69.803 1.00 49.65 59 ALA A O 1
ATOM 464 N N . VAL A 1 60 ? 0.528 -32.671 -68.693 1.00 52.51 60 VAL A N 1
ATOM 465 C CA . VAL A 1 60 ? 1.376 -32.754 -69.876 1.00 52.51 60 VAL A CA 1
ATOM 466 C C . VAL A 1 60 ? 2.416 -33.842 -69.658 1.00 52.51 60 VAL A C 1
ATOM 467 O O . VAL A 1 60 ? 2.406 -34.527 -68.631 1.00 52.51 60 VAL A O 1
ATOM 471 N N . ARG A 1 61 ? 3.318 -34.011 -70.620 1.00 59.24 61 ARG A N 1
ATOM 472 C CA . ARG A 1 61 ? 4.304 -35.083 -70.600 1.00 59.24 61 ARG A CA 1
ATOM 473 C C . ARG A 1 61 ? 5.708 -34.499 -70.541 1.00 59.24 61 ARG A C 1
ATOM 474 O O . ARG A 1 61 ? 6.060 -33.639 -71.353 1.00 59.24 61 ARG A O 1
ATOM 482 N N . GLU A 1 62 ? 6.505 -34.971 -69.585 1.00 62.50 62 GLU A N 1
ATOM 483 C CA . GLU A 1 62 ? 7.919 -34.630 -69.499 1.00 62.50 62 GLU A CA 1
ATOM 484 C C . GLU A 1 62 ? 8.796 -35.697 -70.139 1.00 62.50 62 GLU A C 1
ATOM 485 O O . GLU A 1 62 ? 9.619 -35.397 -71.008 1.00 62.50 62 GLU A O 1
ATOM 491 N N . ASN A 1 63 ? 8.634 -36.941 -69.712 1.00 67.36 63 ASN A N 1
ATOM 492 C CA . ASN A 1 63 ? 9.243 -38.101 -70.346 1.00 67.36 63 ASN A CA 1
ATOM 493 C C . ASN A 1 63 ? 8.284 -39.267 -70.136 1.00 67.36 63 ASN A C 1
ATOM 494 O O . ASN A 1 63 ? 7.106 -39.065 -69.826 1.00 67.36 63 ASN A O 1
ATOM 499 N N . LYS A 1 64 ? 8.770 -40.489 -70.306 1.00 68.04 64 LYS A N 1
ATOM 500 C CA . LYS A 1 64 ? 7.871 -41.633 -70.257 1.00 68.04 64 LYS A CA 1
ATOM 501 C C . LYS A 1 64 ? 7.438 -42.005 -68.844 1.00 68.04 64 LYS A C 1
ATOM 502 O O . LYS A 1 64 ? 6.597 -42.896 -68.693 1.00 68.04 64 LYS A O 1
ATOM 508 N N . GLY A 1 65 ? 7.971 -41.357 -67.813 1.00 65.01 65 GLY A N 1
ATOM 509 C CA . GLY A 1 65 ? 7.621 -41.742 -66.460 1.00 65.01 65 GLY A CA 1
ATOM 510 C C . GLY A 1 65 ? 7.215 -40.613 -65.537 1.00 65.01 65 GLY A C 1
ATOM 511 O O . GLY A 1 65 ? 6.748 -40.865 -64.423 1.00 65.01 65 GLY A O 1
ATOM 512 N N . VAL A 1 66 ? 7.382 -39.369 -65.973 1.00 63.48 66 VAL A N 1
ATOM 513 C CA . VAL A 1 66 ? 7.119 -38.200 -65.143 1.00 63.48 66 VAL A CA 1
ATOM 514 C C . VAL A 1 66 ? 6.061 -37.346 -65.823 1.00 63.48 66 VAL A C 1
ATOM 515 O O . VAL A 1 66 ? 6.215 -36.974 -66.991 1.00 63.48 66 VAL A O 1
ATOM 519 N N . TYR A 1 67 ? 4.995 -37.031 -65.093 1.00 56.83 67 TYR A N 1
ATOM 520 C CA . TYR A 1 67 ? 3.945 -36.157 -65.590 1.00 56.83 67 TYR A CA 1
ATOM 521 C C . TYR A 1 67 ? 3.698 -35.040 -64.589 1.00 56.83 67 TYR A C 1
ATOM 522 O O . TYR A 1 67 ? 3.813 -35.235 -63.377 1.00 56.83 67 TYR A O 1
ATOM 531 N N . SER A 1 68 ? 3.355 -33.867 -65.109 1.00 52.87 68 SER A N 1
ATOM 532 C CA . SER A 1 68 ? 3.068 -32.694 -64.297 1.00 52.87 68 SER A CA 1
ATOM 533 C C . SER A 1 68 ? 1.574 -32.414 -64.340 1.00 52.87 68 SER A C 1
ATOM 534 O O . SER A 1 68 ? 0.974 -32.400 -65.418 1.00 52.87 68 SER A O 1
ATOM 537 N N . LEU A 1 69 ? 0.977 -32.195 -63.173 1.00 50.57 69 LEU A N 1
ATOM 538 C CA . LEU A 1 69 ? -0.459 -31.990 -63.047 1.00 50.57 69 LEU A CA 1
ATOM 539 C C . LEU A 1 69 ? -0.752 -30.527 -62.755 1.00 50.57 69 LEU A C 1
ATOM 540 O O . LEU A 1 69 ? -0.127 -29.931 -61.873 1.00 50.57 69 LEU A O 1
ATOM 545 N N . TYR A 1 70 ? -1.701 -29.957 -63.492 1.00 48.81 70 TYR A N 1
ATOM 546 C CA . TYR A 1 70 ? -2.136 -28.583 -63.295 1.00 48.81 70 TYR A CA 1
ATOM 547 C C . TYR A 1 70 ? -3.639 -28.562 -63.077 1.00 48.81 70 TYR A C 1
ATOM 548 O O . TYR A 1 70 ? -4.376 -29.296 -63.738 1.00 48.81 70 TYR A O 1
ATOM 557 N N . LYS A 1 71 ? -4.093 -27.723 -62.151 1.00 49.69 71 LYS A N 1
ATOM 558 C CA . LYS A 1 71 ? -5.509 -27.603 -61.837 1.00 49.69 71 LYS A CA 1
ATOM 559 C C . LYS A 1 71 ? -6.070 -26.329 -62.450 1.00 49.69 71 LYS A C 1
ATOM 560 O O . LYS A 1 71 ? -5.495 -25.250 -62.284 1.00 49.69 71 LYS A O 1
ATOM 566 N N . ILE A 1 72 ? -7.201 -26.456 -63.143 1.00 49.55 72 ILE A N 1
ATOM 567 C CA . ILE A 1 72 ? -7.805 -25.320 -63.828 1.00 49.55 72 ILE A CA 1
ATOM 568 C C . ILE A 1 72 ? -8.367 -24.344 -62.807 1.00 49.55 72 ILE A C 1
ATOM 569 O O . ILE A 1 72 ? -9.098 -24.734 -61.890 1.00 49.55 72 ILE A O 1
ATOM 574 N N . LEU A 1 73 ? -8.029 -23.064 -62.962 1.00 52.38 73 LEU A N 1
ATOM 575 C CA . LEU A 1 73 ? -8.572 -22.018 -62.111 1.00 52.38 73 LEU A CA 1
ATOM 576 C C . LEU A 1 73 ? -9.551 -21.097 -62.818 1.00 52.38 73 LEU A C 1
ATOM 577 O O . LEU A 1 73 ? -10.269 -20.358 -62.141 1.00 52.38 73 LEU A O 1
ATOM 582 N N . GLU A 1 74 ? -9.600 -21.118 -64.147 1.00 57.70 74 GLU A N 1
ATOM 583 C CA . GLU A 1 74 ? -10.403 -20.156 -64.885 1.00 57.70 74 GLU A CA 1
ATOM 584 C C . GLU A 1 74 ? -10.520 -20.607 -66.331 1.00 57.70 74 GLU A C 1
ATOM 585 O O . GLU A 1 74 ? -9.542 -21.078 -66.914 1.00 57.70 74 GLU A O 1
ATOM 591 N N . GLU A 1 75 ? -11.712 -20.461 -66.902 1.00 61.17 75 GLU A N 1
ATOM 592 C CA . GLU A 1 75 ? -11.934 -20.731 -68.315 1.00 61.17 75 GLU A CA 1
ATOM 593 C C . GLU A 1 75 ? -12.728 -19.584 -68.920 1.00 61.17 75 GLU A C 1
ATOM 594 O O . GLU A 1 75 ? -13.451 -18.867 -68.227 1.00 61.17 75 GLU A O 1
ATOM 600 N N . GLU A 1 76 ? -12.589 -19.412 -70.231 1.00 60.18 76 GLU A N 1
ATOM 601 C CA . GLU A 1 76 ? -13.200 -18.270 -70.898 1.00 60.18 76 GLU A CA 1
ATOM 602 C C . GLU A 1 76 ? -13.634 -18.603 -72.319 1.00 60.18 76 GLU A C 1
ATOM 603 O O . GLU A 1 76 ? -12.819 -18.568 -73.244 1.00 60.18 76 GLU A O 1
ATOM 609 N N . ILE A 1 77 ? -14.916 -18.914 -72.509 1.00 59.76 77 ILE A N 1
ATOM 610 C CA . ILE A 1 77 ? -15.410 -19.189 -73.851 1.00 59.76 77 ILE A CA 1
ATOM 611 C C . ILE A 1 77 ? -15.547 -17.885 -74.616 1.00 59.76 77 ILE A C 1
ATOM 612 O O . ILE A 1 77 ? -16.370 -17.027 -74.276 1.00 59.76 77 ILE A O 1
ATOM 617 N N . ASP A 1 78 ? -14.743 -17.734 -75.662 1.00 64.50 78 ASP A N 1
ATOM 618 C CA . ASP A 1 78 ? -14.742 -16.539 -76.492 1.00 64.50 78 ASP A CA 1
ATOM 619 C C . ASP A 1 78 ? -14.981 -16.944 -77.936 1.00 64.50 78 ASP A C 1
ATOM 620 O O . ASP A 1 78 ? -14.233 -17.757 -78.486 1.00 64.50 78 ASP A O 1
ATOM 625 N N . ALA A 1 79 ? -16.017 -16.368 -78.547 1.00 63.75 79 ALA A N 1
ATOM 626 C CA . ALA A 1 79 ? -16.484 -16.773 -79.877 1.00 63.75 79 ALA A CA 1
ATOM 627 C C . ALA A 1 79 ? -16.766 -18.268 -79.796 1.00 63.75 79 ALA A C 1
ATOM 628 O O . ALA A 1 79 ? -17.786 -18.651 -79.199 1.00 63.75 79 ALA A O 1
ATOM 630 N N . GLU A 1 80 ? -15.932 -19.134 -80.367 1.00 63.24 80 GLU A N 1
ATOM 631 C CA . GLU A 1 80 ? -16.027 -20.563 -80.117 1.00 63.24 80 GLU A CA 1
ATOM 632 C C . GLU A 1 80 ? -14.714 -21.177 -79.656 1.00 63.24 80 GLU A C 1
ATOM 633 O O . GLU A 1 80 ? -14.531 -22.387 -79.814 1.00 63.24 80 GLU A O 1
ATOM 639 N N . ILE A 1 81 ? -13.805 -20.391 -79.092 1.00 59.69 81 ILE A N 1
ATOM 640 C CA . ILE A 1 81 ? -12.501 -20.874 -78.659 1.00 59.69 81 ILE A CA 1
ATOM 641 C C . ILE A 1 81 ? -12.465 -20.866 -77.139 1.00 59.69 81 ILE A C 1
ATOM 642 O O . ILE A 1 81 ? -12.679 -19.823 -76.512 1.00 59.69 81 ILE A O 1
ATOM 647 N N . MET A 1 82 ? -12.182 -22.022 -76.545 1.00 58.58 82 MET A N 1
ATOM 648 C CA . MET A 1 82 ? -12.124 -22.161 -75.094 1.00 58.58 82 MET A CA 1
ATOM 649 C C . MET A 1 82 ? -10.691 -21.940 -74.634 1.00 58.58 82 MET A C 1
ATOM 650 O O . MET A 1 82 ? -9.770 -22.602 -75.117 1.00 58.58 82 MET A O 1
ATOM 655 N N . ASN A 1 83 ? -10.499 -21.011 -73.705 1.00 53.85 83 ASN A N 1
ATOM 656 C CA . ASN A 1 83 ? -9.204 -20.844 -73.071 1.00 53.85 83 ASN A CA 1
ATOM 657 C C . ASN A 1 83 ? -9.173 -21.595 -71.743 1.00 53.85 83 ASN A C 1
ATOM 658 O O . ASN A 1 83 ? -10.185 -22.110 -71.263 1.00 53.85 83 ASN A O 1
ATOM 663 N N . PHE A 1 84 ? -7.992 -21.664 -71.139 1.00 49.03 84 PHE A N 1
ATOM 664 C CA . PHE A 1 84 ? -7.824 -22.334 -69.859 1.00 49.03 84 PHE A CA 1
ATOM 665 C C . PHE A 1 84 ? -6.648 -21.693 -69.141 1.00 49.03 84 PHE A C 1
ATOM 666 O O . PHE A 1 84 ? -5.869 -20.948 -69.738 1.00 49.03 84 PHE A O 1
ATOM 674 N N . LYS A 1 85 ? -6.531 -21.987 -67.851 1.00 50.50 85 LYS A N 1
ATOM 675 C CA . LYS A 1 85 ? -5.425 -21.467 -67.059 1.00 50.50 85 LYS A CA 1
ATOM 676 C C . LYS A 1 85 ? -5.266 -22.324 -65.815 1.00 50.50 85 LYS A C 1
ATOM 677 O O . LYS A 1 85 ? -6.243 -22.562 -65.101 1.00 50.50 85 LYS A O 1
ATOM 683 N N . GLY A 1 86 ? -4.044 -22.783 -65.554 1.00 46.87 86 GLY A N 1
ATOM 684 C CA . GLY A 1 86 ? -3.811 -23.700 -64.461 1.00 46.87 86 GLY A CA 1
ATOM 685 C C . GLY A 1 86 ? -2.530 -23.378 -63.718 1.00 46.87 86 GLY A C 1
ATOM 686 O O . GLY A 1 86 ? -1.623 -22.733 -64.243 1.00 46.87 86 GLY A O 1
ATOM 687 N N . VAL A 1 87 ? -2.480 -23.842 -62.473 1.00 44.79 87 VAL A N 1
ATOM 688 C CA . VAL A 1 87 ? -1.315 -23.723 -61.616 1.00 44.79 87 VAL A CA 1
ATOM 689 C C . VAL A 1 87 ? -0.968 -25.111 -61.093 1.00 44.79 87 VAL A C 1
ATOM 690 O O . VAL A 1 87 ? -1.661 -26.086 -61.370 1.00 44.79 87 VAL A O 1
ATOM 694 N N . ASN A 1 88 ? 0.115 -25.191 -60.330 1.00 48.46 88 ASN A N 1
ATOM 695 C CA . ASN A 1 88 ? 0.550 -26.468 -59.790 1.00 48.46 88 ASN A CA 1
ATOM 696 C C . ASN A 1 88 ? -0.457 -26.986 -58.769 1.00 48.46 88 ASN A C 1
ATOM 697 O O . ASN A 1 88 ? -1.122 -26.214 -58.077 1.00 48.46 88 ASN A O 1
ATOM 702 N N . PHE A 1 89 ? -0.572 -28.315 -58.686 1.00 56.59 89 PHE A N 1
ATOM 703 C CA . PHE A 1 89 ? -1.546 -28.917 -57.780 1.00 56.59 89 PHE A CA 1
ATOM 704 C C . PHE A 1 89 ? -1.181 -28.664 -56.325 1.00 56.59 89 PHE A C 1
ATOM 705 O O . PHE A 1 89 ? -2.071 -28.493 -55.486 1.00 56.59 89 PHE A O 1
ATOM 713 N N . GLY A 1 90 ? 0.114 -28.663 -56.006 1.00 57.15 90 GLY A N 1
ATOM 714 C CA . GLY A 1 90 ? 0.528 -28.563 -54.617 1.00 57.15 90 GLY A CA 1
ATOM 715 C C . GLY A 1 90 ? 0.213 -27.216 -54.001 1.00 57.15 90 GLY A C 1
ATOM 716 O O . GLY A 1 90 ? -0.217 -27.137 -52.849 1.00 57.15 90 GLY A O 1
ATOM 717 N N . ALA A 1 91 ? 0.421 -26.139 -54.756 1.00 58.24 91 ALA A N 1
ATOM 718 C CA . ALA A 1 91 ? 0.159 -24.808 -54.229 1.00 58.24 91 ALA A CA 1
ATOM 719 C C . ALA A 1 91 ? -1.323 -24.558 -53.998 1.00 58.24 91 ALA A C 1
ATOM 720 O O . ALA A 1 91 ? -1.674 -23.614 -53.286 1.00 58.24 91 ALA A O 1
ATOM 722 N N . GLU A 1 92 ? -2.196 -25.376 -54.578 1.00 63.19 92 GLU A N 1
ATOM 723 C CA . GLU A 1 92 ? -3.630 -25.208 -54.390 1.00 63.19 92 GLU A CA 1
ATOM 724 C C . GLU A 1 92 ? -4.220 -26.232 -53.431 1.00 63.19 92 GLU A C 1
ATOM 725 O O . GLU A 1 92 ? -5.246 -25.959 -52.798 1.00 63.19 92 GLU A O 1
ATOM 731 N N . GLU A 1 93 ? -3.594 -27.401 -53.299 1.00 64.11 93 GLU A N 1
ATOM 732 C CA . GLU A 1 93 ? -4.113 -28.422 -52.398 1.00 64.11 93 GLU A CA 1
ATOM 733 C C . GLU A 1 93 ? -3.678 -28.179 -50.960 1.00 64.11 93 GLU A C 1
ATOM 734 O O . GLU A 1 93 ? -4.484 -28.323 -50.036 1.00 64.11 93 GLU A O 1
ATOM 740 N N . LEU A 1 94 ? -2.423 -27.796 -50.749 1.00 64.54 94 LEU A N 1
ATOM 741 C CA . LEU A 1 94 ? -1.897 -27.600 -49.405 1.00 64.54 94 LEU A CA 1
ATOM 742 C C . LEU A 1 94 ? -2.367 -26.307 -48.764 1.00 64.54 94 LEU A C 1
ATOM 743 O O . LEU A 1 94 ? -1.787 -25.888 -47.760 1.00 64.54 94 LEU A O 1
ATOM 748 N N . ASN A 1 95 ? -3.381 -25.655 -49.321 1.00 64.65 95 ASN A N 1
ATOM 749 C CA . ASN A 1 95 ? -3.971 -24.473 -48.716 1.00 64.65 95 ASN A CA 1
ATOM 750 C C . ASN A 1 95 ? -5.275 -24.785 -47.997 1.00 64.65 95 ASN A C 1
ATOM 751 O O . ASN A 1 95 ? -5.997 -23.861 -47.613 1.00 64.65 95 ASN A O 1
ATOM 756 N N . ASN A 1 96 ? -5.592 -26.065 -47.805 1.00 66.63 96 ASN A N 1
ATOM 757 C CA . ASN A 1 96 ? -6.860 -26.475 -47.217 1.00 66.63 96 ASN A CA 1
ATOM 758 C C . ASN A 1 96 ? -6.650 -27.429 -46.049 1.00 66.63 96 ASN A C 1
ATOM 759 O O . ASN A 1 96 ? -7.529 -28.231 -45.729 1.00 66.63 96 ASN A O 1
ATOM 764 N N . TYR A 1 97 ? -5.488 -27.361 -45.409 1.00 64.49 97 TYR A N 1
ATOM 765 C CA . TYR A 1 97 ? -5.201 -28.111 -44.195 1.00 64.49 97 TYR A CA 1
ATOM 766 C C . TYR A 1 97 ? -4.853 -27.120 -43.096 1.00 64.49 97 TYR A C 1
ATOM 767 O O . TYR A 1 97 ? -4.020 -26.233 -43.303 1.00 64.49 97 TYR A O 1
ATOM 776 N N . VAL A 1 98 ? -5.477 -27.270 -41.932 1.00 63.07 98 VAL A N 1
ATOM 777 C CA . VAL A 1 98 ? -5.359 -26.299 -40.849 1.00 63.07 98 VAL A CA 1
ATOM 778 C C . VAL A 1 98 ? -4.472 -26.881 -39.760 1.00 63.07 98 VAL A C 1
ATOM 779 O O . VAL A 1 98 ? -4.728 -27.984 -39.262 1.00 63.07 98 VAL A O 1
ATOM 783 N N . VAL A 1 99 ? -3.431 -26.138 -39.389 1.00 64.10 99 VAL A N 1
ATOM 784 C CA . VAL A 1 99 ? -2.533 -26.518 -38.304 1.00 64.10 99 VAL A CA 1
ATOM 785 C C . VAL A 1 99 ? -3.039 -25.831 -37.041 1.00 64.10 99 VAL A C 1
ATOM 786 O O . VAL A 1 99 ? -3.014 -24.605 -36.936 1.00 64.10 99 VAL A O 1
ATOM 790 N N . SER A 1 100 ? -3.504 -26.626 -36.074 1.00 67.71 100 SER A N 1
ATOM 791 C CA . SER A 1 100 ? -4.041 -26.062 -34.840 1.00 67.71 100 SER A CA 1
ATOM 792 C C . SER A 1 100 ? -2.967 -25.303 -34.069 1.00 67.71 100 SER A C 1
ATOM 793 O O . SER A 1 100 ? -3.043 -24.079 -33.916 1.00 67.71 100 SER A O 1
ATOM 796 N N . ASP A 1 101 ? -1.947 -26.010 -33.586 1.00 70.23 101 ASP A N 1
ATOM 797 C CA . ASP A 1 101 ? -0.830 -25.360 -32.905 1.00 70.23 101 ASP A CA 1
ATOM 798 C C . ASP A 1 101 ? 0.367 -26.296 -32.888 1.00 70.23 101 ASP A C 1
ATOM 799 O O . ASP A 1 101 ? 0.265 -27.433 -32.420 1.00 70.23 101 ASP A O 1
ATOM 804 N N . ALA A 1 102 ? 1.494 -25.814 -33.401 1.00 72.02 102 ALA A N 1
ATOM 805 C CA . ALA A 1 102 ? 2.741 -26.559 -33.386 1.00 72.02 102 ALA A CA 1
ATOM 806 C C . ALA A 1 102 ? 3.856 -25.606 -32.991 1.00 72.02 102 ALA A C 1
ATOM 807 O O . ALA A 1 102 ? 3.895 -24.467 -33.459 1.00 72.02 102 ALA A O 1
ATOM 809 N N . ARG A 1 103 ? 4.761 -26.072 -32.142 1.00 75.17 103 ARG A N 1
ATOM 810 C CA . ARG A 1 103 ? 5.742 -25.151 -31.587 1.00 75.17 103 ARG A CA 1
ATOM 811 C C . ARG A 1 103 ? 7.065 -25.848 -31.297 1.00 75.17 103 ARG A C 1
ATOM 812 O O . ARG A 1 103 ? 7.389 -26.099 -30.130 1.00 75.17 103 ARG A O 1
ATOM 820 N N . PRO A 1 104 ? 7.854 -26.178 -32.317 1.00 75.54 104 PRO A N 1
ATOM 821 C CA . PRO A 1 104 ? 9.163 -26.780 -32.061 1.00 75.54 104 PRO A CA 1
ATOM 822 C C . PRO A 1 104 ? 10.141 -25.749 -31.530 1.00 75.54 104 PRO A C 1
ATOM 823 O O . PRO A 1 104 ? 10.024 -24.552 -31.799 1.00 75.54 104 PRO A O 1
ATOM 827 N N . VAL A 1 105 ? 11.114 -26.227 -30.758 1.00 77.87 105 VAL A N 1
ATOM 828 C CA . VAL A 1 105 ? 12.166 -25.383 -30.203 1.00 77.87 105 VAL A CA 1
ATOM 829 C C . VAL A 1 105 ? 13.510 -26.022 -30.515 1.00 77.87 105 VAL A C 1
ATOM 830 O O . VAL A 1 105 ? 13.815 -27.108 -30.009 1.00 77.87 105 VAL A O 1
ATOM 834 N N . LYS A 1 106 ? 14.312 -25.345 -31.334 1.00 78.29 106 LYS A N 1
ATOM 835 C CA . LYS A 1 106 ? 15.677 -25.755 -31.656 1.00 78.29 106 LYS A CA 1
ATOM 836 C C . LYS A 1 106 ? 15.723 -27.192 -32.179 1.00 78.29 106 LYS A C 1
ATOM 837 O O . LYS A 1 106 ? 16.303 -28.092 -31.571 1.00 78.29 106 LYS A O 1
ATOM 843 N N . LYS A 1 107 ? 15.093 -27.392 -33.329 1.00 79.72 107 LYS A N 1
ATOM 844 C CA . LYS A 1 107 ? 15.091 -28.666 -34.034 1.00 79.72 107 LYS A CA 1
ATOM 845 C C . LYS A 1 107 ? 15.650 -28.463 -35.439 1.00 79.72 107 LYS A C 1
ATOM 846 O O . LYS A 1 107 ? 15.823 -27.336 -35.905 1.00 79.72 107 LYS A O 1
ATOM 852 N N . THR A 1 108 ? 15.940 -29.568 -36.116 1.00 79.01 108 THR A N 1
ATOM 853 C CA . THR A 1 108 ? 16.388 -29.504 -37.498 1.00 79.01 108 THR A CA 1
ATOM 854 C C . THR A 1 108 ? 15.197 -29.323 -38.433 1.00 79.01 108 THR A C 1
ATOM 855 O O . THR A 1 108 ? 14.048 -29.589 -38.077 1.00 79.01 108 THR A O 1
ATOM 859 N N . ILE A 1 109 ? 15.492 -28.861 -39.650 1.00 76.86 109 ILE A N 1
ATOM 860 C CA . ILE A 1 109 ? 14.436 -28.567 -40.616 1.00 76.86 109 ILE A CA 1
ATOM 861 C C . ILE A 1 109 ? 13.689 -29.839 -40.998 1.00 76.86 109 ILE A C 1
ATOM 862 O O . ILE A 1 109 ? 12.466 -29.825 -41.194 1.00 76.86 109 ILE A O 1
ATOM 867 N N . THR A 1 110 ? 14.408 -30.957 -41.107 1.00 74.85 110 THR A N 1
ATOM 868 C CA . THR A 1 110 ? 13.767 -32.216 -41.469 1.00 74.85 110 THR A CA 1
ATOM 869 C C . THR A 1 110 ? 12.719 -32.619 -40.440 1.00 74.85 110 THR A C 1
ATOM 870 O O . THR A 1 110 ? 11.609 -33.031 -40.798 1.00 74.85 110 THR A O 1
ATOM 874 N N . GLU A 1 111 ? 13.046 -32.493 -39.154 1.00 75.37 111 GLU A N 1
ATOM 875 C CA . GLU A 1 111 ? 12.078 -32.841 -38.121 1.00 75.37 111 GLU A CA 1
ATOM 876 C C . GLU A 1 111 ? 10.898 -31.878 -38.121 1.00 75.37 111 GLU A C 1
ATOM 877 O O . GLU A 1 111 ? 9.762 -32.282 -37.852 1.00 75.37 111 GLU A O 1
ATOM 883 N N . ILE A 1 112 ? 11.144 -30.602 -38.424 1.00 73.46 112 ILE A N 1
ATOM 884 C CA . ILE A 1 112 ? 10.051 -29.638 -38.491 1.00 73.46 112 ILE A CA 1
ATOM 885 C C . ILE A 1 112 ? 9.093 -29.997 -39.619 1.00 73.46 112 ILE A C 1
ATOM 886 O O . ILE A 1 112 ? 7.869 -29.910 -39.465 1.00 73.46 112 ILE A O 1
ATOM 891 N N . VAL A 1 113 ? 9.630 -30.403 -40.771 1.00 72.45 113 VAL A N 1
ATOM 892 C CA . VAL A 1 113 ? 8.768 -30.806 -41.879 1.00 72.45 113 VAL A CA 1
ATOM 893 C C . VAL A 1 113 ? 8.005 -32.079 -41.532 1.00 72.45 113 VAL A C 1
ATOM 894 O O . VAL A 1 113 ? 6.816 -32.210 -41.847 1.00 72.45 113 VAL A O 1
ATOM 898 N N . LYS A 1 114 ? 8.673 -33.041 -40.885 1.00 73.24 114 LYS A N 1
ATOM 899 C CA . LYS A 1 114 ? 7.966 -34.221 -40.390 1.00 73.24 114 LYS A CA 1
ATOM 900 C C . LYS A 1 114 ? 6.798 -33.831 -39.498 1.00 73.24 114 LYS A C 1
ATOM 901 O O . LYS A 1 114 ? 5.689 -34.353 -39.650 1.00 73.24 114 LYS A O 1
ATOM 907 N N . GLN A 1 115 ? 7.032 -32.918 -38.557 1.00 72.51 115 GLN A N 1
ATOM 908 C CA . GLN A 1 115 ? 5.986 -32.533 -37.619 1.00 72.51 115 GLN A CA 1
ATOM 909 C C . GLN A 1 115 ? 4.845 -31.808 -38.322 1.00 72.51 115 GLN A C 1
ATOM 910 O O . GLN A 1 115 ? 3.671 -32.022 -37.998 1.00 72.51 115 GLN A O 1
ATOM 916 N N . ILE A 1 116 ? 5.167 -30.943 -39.285 1.00 70.75 116 ILE A N 1
ATOM 917 C CA . ILE A 1 116 ? 4.125 -30.201 -39.989 1.00 70.75 116 ILE A CA 1
ATOM 918 C C . ILE A 1 116 ? 3.274 -31.139 -40.833 1.00 70.75 116 ILE A C 1
ATOM 919 O O . ILE A 1 116 ? 2.042 -31.037 -40.846 1.00 70.75 116 ILE A O 1
ATOM 924 N N . LEU A 1 117 ? 3.906 -32.076 -41.538 1.00 69.96 117 LEU A N 1
ATOM 925 C CA . LEU A 1 117 ? 3.174 -32.968 -42.427 1.00 69.96 117 LEU A CA 1
ATOM 926 C C . LEU A 1 117 ? 2.395 -34.048 -41.688 1.00 69.96 117 LEU A C 1
ATOM 927 O O . LEU A 1 117 ? 1.918 -34.989 -42.328 1.00 69.96 117 LEU A O 1
ATOM 932 N N . THR A 1 118 ? 2.267 -33.949 -40.366 1.00 72.26 118 THR A N 1
ATOM 933 C CA . THR A 1 118 ? 1.402 -34.855 -39.625 1.00 72.26 118 THR A CA 1
ATOM 934 C C . THR A 1 118 ? -0.066 -34.466 -39.742 1.00 72.26 118 THR A C 1
ATOM 935 O O . THR A 1 118 ? -0.941 -35.321 -39.569 1.00 72.26 118 THR A O 1
ATOM 939 N N . TYR A 1 119 ? -0.352 -33.211 -40.074 1.00 69.47 119 TYR A N 1
ATOM 940 C CA . TYR A 1 119 ? -1.712 -32.696 -40.121 1.00 69.47 119 TYR A CA 1
ATOM 941 C C . TYR A 1 119 ? -2.401 -32.951 -41.453 1.00 69.47 119 TYR A C 1
ATOM 942 O O . TYR A 1 119 ? -3.534 -32.502 -41.642 1.00 69.47 119 TYR A O 1
ATOM 951 N N . THR A 1 120 ? -1.747 -33.646 -42.379 1.00 70.93 120 THR A N 1
ATOM 952 C CA . THR A 1 120 ? -2.336 -33.969 -43.669 1.00 70.93 120 THR A CA 1
ATOM 953 C C . THR A 1 120 ? -2.933 -35.368 -43.719 1.00 70.93 120 THR A C 1
ATOM 954 O O . THR A 1 120 ? -3.385 -35.792 -44.785 1.00 70.93 120 THR A O 1
ATOM 958 N N . ASP A 1 121 ? -2.935 -36.095 -42.600 1.00 75.62 121 ASP A N 1
ATOM 959 C CA . ASP A 1 121 ? -3.532 -37.430 -42.509 1.00 75.62 121 ASP A CA 1
ATOM 960 C C . ASP A 1 121 ? -2.857 -38.421 -43.458 1.00 75.62 121 ASP A C 1
ATOM 961 O O . ASP A 1 121 ? -3.512 -39.122 -44.232 1.00 75.62 121 ASP A O 1
ATOM 966 N N . ASP A 1 122 ? -1.529 -38.471 -43.394 1.00 76.64 122 ASP A N 1
ATOM 967 C CA . ASP A 1 122 ? -0.699 -39.477 -44.054 1.00 76.64 122 ASP A CA 1
ATOM 968 C C . ASP A 1 122 ? -0.805 -39.460 -45.575 1.00 76.64 122 ASP A C 1
ATOM 969 O O . ASP A 1 122 ? -0.321 -40.389 -46.230 1.00 76.64 122 ASP A O 1
ATOM 974 N N . GLU A 1 123 ? -1.426 -38.438 -46.164 1.00 71.23 123 GLU A N 1
ATOM 975 C CA . GLU A 1 123 ? -1.464 -38.365 -47.620 1.00 71.23 123 GLU A CA 1
ATOM 976 C C . GLU A 1 123 ? -0.134 -37.898 -48.195 1.00 71.23 123 GLU A C 1
ATOM 977 O O . GLU A 1 123 ? 0.292 -38.382 -49.249 1.00 71.23 123 GLU A O 1
ATOM 983 N N . TRP A 1 124 ? 0.539 -36.973 -47.520 1.00 66.01 124 TRP A N 1
ATOM 984 C CA . TRP A 1 124 ? 1.794 -36.417 -48.000 1.00 66.01 124 TRP A CA 1
ATOM 985 C C . TRP A 1 124 ? 2.969 -37.004 -47.230 1.00 66.01 124 TRP A C 1
ATOM 986 O O . TRP A 1 124 ? 2.885 -37.229 -46.021 1.00 66.01 124 TRP A O 1
ATOM 997 N N . LEU A 1 125 ? 4.062 -37.247 -47.938 1.00 67.88 125 LEU A N 1
ATOM 998 C CA . LEU A 1 125 ? 5.318 -37.692 -47.353 1.00 67.88 125 LEU A CA 1
ATOM 999 C C . LEU A 1 125 ? 6.371 -36.614 -47.595 1.00 67.88 125 LEU A C 1
ATOM 1000 O O . LEU A 1 125 ? 6.058 -35.505 -48.029 1.00 67.88 125 LEU A O 1
ATOM 1005 N N . MET A 1 126 ? 7.628 -36.936 -47.304 1.00 70.46 126 MET A N 1
ATOM 1006 C CA . MET A 1 126 ? 8.712 -36.016 -47.606 1.00 70.46 126 MET A CA 1
ATOM 1007 C C . MET A 1 126 ? 9.972 -36.807 -47.920 1.00 70.46 126 MET A C 1
ATOM 1008 O O . MET A 1 126 ? 10.178 -37.908 -47.406 1.00 70.46 126 MET A O 1
ATOM 1013 N N . THR A 1 127 ? 10.807 -36.236 -48.786 1.00 71.56 127 THR A N 1
ATOM 1014 C CA . THR A 1 127 ? 12.052 -36.859 -49.211 1.00 71.56 127 THR A CA 1
ATOM 1015 C C . THR A 1 127 ? 13.159 -35.818 -49.166 1.00 71.56 127 THR A C 1
ATOM 1016 O O . THR A 1 127 ? 12.929 -34.655 -49.507 1.00 71.56 127 THR A O 1
ATOM 1020 N N . GLY A 1 128 ? 14.347 -36.228 -48.748 1.00 73.84 128 GLY A N 1
ATOM 1021 C CA . GLY A 1 128 ? 15.476 -35.332 -48.605 1.00 73.84 128 GLY A CA 1
ATOM 1022 C C . GLY A 1 128 ? 15.633 -34.848 -47.174 1.00 73.84 128 GLY A C 1
ATOM 1023 O O . GLY A 1 128 ? 14.850 -35.172 -46.281 1.00 73.84 128 GLY A O 1
ATOM 1024 N N . GLY A 1 129 ? 16.684 -34.063 -46.962 1.00 76.75 129 GLY A N 1
ATOM 1025 C CA . GLY A 1 129 ? 16.952 -33.544 -45.635 1.00 76.75 129 GLY A CA 1
ATOM 1026 C C . GLY A 1 129 ? 17.946 -32.410 -45.651 1.00 76.75 129 GLY A C 1
ATOM 1027 O O . GLY A 1 129 ? 18.766 -32.290 -46.567 1.00 76.75 129 GLY A O 1
ATOM 1028 N N . VAL A 1 130 ? 17.864 -31.567 -44.625 1.00 78.77 130 VAL A N 1
ATOM 1029 C CA . VAL A 1 130 ? 18.840 -30.523 -44.351 1.00 78.77 130 VAL A CA 1
ATOM 1030 C C . VAL A 1 130 ? 19.203 -30.629 -42.876 1.00 78.77 130 VAL A C 1
ATOM 1031 O O . VAL A 1 130 ? 18.400 -31.086 -42.057 1.00 78.77 130 VAL A O 1
ATOM 1035 N N . ASN A 1 131 ? 20.422 -30.218 -42.536 1.00 83.19 131 ASN A N 1
ATOM 1036 C CA . ASN A 1 131 ? 20.954 -30.375 -41.188 1.00 83.19 131 ASN A CA 1
ATOM 1037 C C . ASN A 1 131 ? 21.241 -29.031 -40.530 1.00 83.19 131 ASN A C 1
ATOM 1038 O O . ASN A 1 131 ? 22.275 -28.844 -39.888 1.00 83.19 131 ASN A O 1
ATOM 1043 N N . LYS A 1 132 ? 20.328 -28.079 -40.679 1.00 79.16 132 LYS A N 1
ATOM 1044 C CA . LYS A 1 132 ? 20.401 -26.808 -39.978 1.00 79.16 132 LYS A CA 1
ATOM 1045 C C . LYS A 1 132 ? 19.298 -26.743 -38.933 1.00 79.16 132 LYS A C 1
ATOM 1046 O O . LYS A 1 132 ? 18.207 -27.288 -39.117 1.00 79.16 132 LYS A O 1
ATOM 1052 N N . ILE A 1 133 ? 19.591 -26.071 -37.823 1.00 76.90 133 ILE A N 1
ATOM 1053 C CA . ILE A 1 133 ? 18.724 -26.068 -36.650 1.00 76.90 133 ILE A CA 1
ATOM 1054 C C . ILE A 1 133 ? 17.972 -24.747 -36.597 1.00 76.90 133 ILE A C 1
ATOM 1055 O O . ILE A 1 133 ? 18.574 -23.675 -36.730 1.00 76.90 133 ILE A O 1
ATOM 1060 N N . GLY A 1 134 ? 16.659 -24.826 -36.398 1.00 77.12 134 GLY A N 1
ATOM 1061 C CA . GLY A 1 134 ? 15.833 -23.639 -36.282 1.00 77.12 134 GLY A CA 1
ATOM 1062 C C . GLY A 1 134 ? 14.571 -23.941 -35.506 1.00 77.12 134 GLY A C 1
ATOM 1063 O O . GLY A 1 134 ? 14.259 -25.094 -35.203 1.00 77.12 134 GLY A O 1
ATOM 1064 N N . SER A 1 135 ? 13.843 -22.875 -35.183 1.00 76.67 135 SER A N 1
ATOM 1065 C CA . SER A 1 135 ? 12.607 -22.986 -34.426 1.00 76.67 135 SER A CA 1
ATOM 1066 C C . SER A 1 135 ? 11.594 -21.990 -34.966 1.00 76.67 135 SER A C 1
ATOM 1067 O O . SER A 1 135 ? 11.949 -20.982 -35.579 1.00 76.67 135 SER A O 1
ATOM 1070 N N . ALA A 1 136 ? 10.319 -22.283 -34.725 1.00 74.75 136 ALA A N 1
ATOM 1071 C CA . ALA A 1 136 ? 9.238 -21.413 -35.165 1.00 74.75 136 ALA A CA 1
ATOM 1072 C C . ALA A 1 136 ? 8.007 -21.707 -34.323 1.00 74.75 136 ALA A C 1
ATOM 1073 O O . ALA A 1 136 ? 7.945 -22.710 -33.610 1.00 74.75 136 ALA A O 1
ATOM 1075 N N . ASN A 1 137 ? 7.024 -20.814 -34.413 1.00 74.28 137 ASN A N 1
ATOM 1076 C CA . ASN A 1 137 ? 5.747 -20.978 -33.728 1.00 74.28 137 ASN A CA 1
ATOM 1077 C C . ASN A 1 137 ? 4.630 -20.969 -34.758 1.00 74.28 137 ASN A C 1
ATOM 1078 O O . ASN A 1 137 ? 4.370 -19.939 -35.388 1.00 74.28 137 ASN A O 1
ATOM 1083 N N . PHE A 1 138 ? 3.970 -22.110 -34.922 1.00 71.67 138 PHE A N 1
ATOM 1084 C CA . PHE A 1 138 ? 2.835 -22.243 -35.823 1.00 71.67 138 PHE A CA 1
ATOM 1085 C C . PHE A 1 138 ? 1.590 -22.466 -34.982 1.00 71.67 138 PHE A C 1
ATOM 1086 O O . PHE A 1 138 ? 1.482 -23.480 -34.285 1.00 71.67 138 PHE A O 1
ATOM 1094 N N . TYR A 1 139 ? 0.653 -21.536 -35.059 1.00 70.11 139 TYR A N 1
ATOM 1095 C CA . TYR A 1 139 ? -0.632 -21.663 -34.395 1.00 70.11 139 TYR A CA 1
ATOM 1096 C C . TYR A 1 139 ? -1.648 -21.641 -35.540 1.00 70.11 139 TYR A C 1
ATOM 1097 O O . TYR A 1 139 ? -1.265 -21.823 -36.698 1.00 70.11 139 TYR A O 1
ATOM 1106 N N . TYR A 1 140 ? -2.935 -21.453 -35.236 1.00 65.89 140 TYR A N 1
ATOM 1107 C CA . TYR A 1 140 ? -3.967 -21.560 -36.267 1.00 65.89 140 TYR A CA 1
ATOM 1108 C C . TYR A 1 140 ? -3.571 -20.853 -37.559 1.00 65.89 140 TYR A C 1
ATOM 1109 O O . TYR A 1 140 ? -3.445 -19.626 -37.591 1.00 65.89 140 TYR A O 1
ATOM 1118 N N . ALA A 1 141 ? -3.383 -21.632 -38.624 1.00 64.20 141 ALA A N 1
ATOM 1119 C CA . ALA A 1 141 ? -2.863 -21.191 -39.914 1.00 64.20 141 ALA A CA 1
ATOM 1120 C C . ALA A 1 141 ? -2.884 -22.382 -40.861 1.00 64.20 141 ALA A C 1
ATOM 1121 O O . ALA A 1 141 ? -3.011 -23.530 -40.428 1.00 64.20 141 ALA A O 1
ATOM 1123 N N . SER A 1 142 ? -2.755 -22.101 -42.154 1.00 63.95 142 SER A N 1
ATOM 1124 C CA . SER A 1 142 ? -2.728 -23.161 -43.151 1.00 63.95 142 SER A CA 1
ATOM 1125 C C . SER A 1 142 ? -1.326 -23.748 -43.281 1.00 63.95 142 SER A C 1
ATOM 1126 O O . SER A 1 142 ? -0.339 -23.179 -42.811 1.00 63.95 142 SER A O 1
ATOM 1129 N N . VAL A 1 143 ? -1.249 -24.913 -43.927 1.00 61.59 143 VAL A N 1
ATOM 1130 C CA . VAL A 1 143 ? 0.034 -25.593 -44.066 1.00 61.59 143 VAL A CA 1
ATOM 1131 C C . VAL A 1 143 ? 0.946 -24.861 -45.042 1.00 61.59 143 VAL A C 1
ATOM 1132 O O . VAL A 1 143 ? 2.170 -24.848 -44.864 1.00 61.59 143 VAL A O 1
ATOM 1136 N N . LYS A 1 144 ? 0.382 -24.247 -46.084 1.00 66.01 144 LYS A N 1
ATOM 1137 C CA . LYS A 1 144 ? 1.215 -23.559 -47.066 1.00 66.01 144 LYS A CA 1
ATOM 1138 C C . LYS A 1 144 ? 1.971 -22.396 -46.436 1.00 66.01 144 LYS A C 1
ATOM 1139 O O . LYS A 1 144 ? 3.149 -22.174 -46.738 1.00 66.01 144 LYS A O 1
ATOM 1145 N N . GLU A 1 145 ? 1.312 -21.641 -45.555 1.00 67.63 145 GLU A N 1
ATOM 1146 C CA . GLU A 1 145 ? 2.001 -20.562 -44.855 1.00 67.63 145 GLU A CA 1
ATOM 1147 C C . GLU A 1 145 ? 3.111 -21.106 -43.965 1.00 67.63 145 GLU A C 1
ATOM 1148 O O . GLU A 1 145 ? 4.179 -20.494 -43.847 1.00 67.63 145 GLU A O 1
ATOM 1154 N N . ALA A 1 146 ? 2.877 -22.252 -43.324 1.00 66.72 146 ALA A N 1
ATOM 1155 C CA . ALA A 1 146 ? 3.916 -22.859 -42.499 1.00 66.72 146 ALA A CA 1
ATOM 1156 C C . ALA A 1 146 ? 5.121 -23.266 -43.338 1.00 66.72 146 ALA A C 1
ATOM 1157 O O . ALA A 1 146 ? 6.271 -23.057 -42.931 1.00 66.72 146 ALA A O 1
ATOM 1159 N N . LEU A 1 147 ? 4.880 -23.853 -44.510 1.00 64.86 147 LEU A N 1
ATOM 1160 C CA . LEU A 1 147 ? 5.988 -24.201 -45.394 1.00 64.86 147 LEU A CA 1
ATOM 1161 C C . LEU A 1 147 ? 6.721 -22.953 -45.869 1.00 64.86 147 LEU A C 1
ATOM 1162 O O . LEU A 1 147 ? 7.953 -22.953 -45.976 1.00 64.86 147 LEU A O 1
ATOM 1167 N N . LYS A 1 148 ? 5.982 -21.879 -46.154 1.00 67.22 148 LYS A N 1
ATOM 1168 C CA . LYS A 1 148 ? 6.619 -20.617 -46.514 1.00 67.22 148 LYS A CA 1
ATOM 1169 C C . LYS A 1 148 ? 7.535 -20.130 -45.401 1.00 67.22 148 LYS A C 1
ATOM 1170 O O . LYS A 1 148 ? 8.659 -19.688 -45.660 1.00 67.22 148 LYS A O 1
ATOM 1176 N N . THR A 1 149 ? 7.065 -20.197 -44.155 1.00 68.59 149 THR A N 1
ATOM 1177 C CA . THR A 1 149 ? 7.882 -19.750 -43.032 1.00 68.59 149 THR A CA 1
ATOM 1178 C C . THR A 1 149 ? 9.121 -20.623 -42.869 1.00 68.59 149 THR A C 1
ATOM 1179 O O . THR A 1 149 ? 10.213 -20.116 -42.590 1.00 68.59 149 THR A O 1
ATOM 1183 N N . VAL A 1 150 ? 8.972 -21.937 -43.042 1.00 67.19 150 VAL A N 1
ATOM 1184 C CA . VAL A 1 150 ? 10.123 -22.834 -42.943 1.00 67.19 150 VAL A CA 1
ATOM 1185 C C . VAL A 1 150 ? 11.139 -22.518 -44.033 1.00 67.19 150 VAL A C 1
ATOM 1186 O O . VAL A 1 150 ? 12.353 -22.561 -43.802 1.00 67.19 150 VAL A O 1
ATOM 1190 N N . GLN A 1 151 ? 10.659 -22.171 -45.228 1.00 71.30 151 GLN A N 1
ATOM 1191 C CA . GLN A 1 151 ? 11.549 -21.941 -46.361 1.00 71.30 151 GLN A CA 1
ATOM 1192 C C . GLN A 1 151 ? 12.559 -20.832 -46.100 1.00 71.30 151 GLN A C 1
ATOM 1193 O O . GLN A 1 151 ? 13.623 -20.819 -46.726 1.00 71.30 151 GLN A O 1
ATOM 1199 N N . GLN A 1 152 ? 12.266 -19.918 -45.178 1.00 74.61 152 GLN A N 1
ATOM 1200 C CA . GLN A 1 152 ? 13.169 -18.808 -44.899 1.00 74.61 152 GLN A CA 1
ATOM 1201 C C . GLN A 1 152 ? 14.448 -19.233 -44.194 1.00 74.61 152 GLN A C 1
ATOM 1202 O O . GLN A 1 152 ? 15.373 -18.419 -44.104 1.00 74.61 152 GLN A O 1
ATOM 1208 N N . LEU A 1 153 ? 14.530 -20.464 -43.695 1.00 73.97 153 LEU A N 1
ATOM 1209 C CA . LEU A 1 153 ? 15.690 -20.927 -42.945 1.00 73.97 153 LEU A CA 1
ATOM 1210 C C . LEU A 1 153 ? 16.747 -21.586 -43.821 1.00 73.97 153 LEU A C 1
ATOM 1211 O O . LEU A 1 153 ? 17.746 -22.080 -43.293 1.00 73.97 153 LEU A O 1
ATOM 1216 N N . GLY A 1 154 ? 16.555 -21.608 -45.137 1.00 78.61 154 GLY A N 1
ATOM 1217 C CA . GLY A 1 154 ? 17.565 -22.145 -46.028 1.00 78.61 154 GLY A CA 1
ATOM 1218 C C . GLY A 1 154 ? 17.226 -23.481 -46.656 1.00 78.61 154 GLY A C 1
ATOM 1219 O O . GLY A 1 154 ? 18.100 -24.341 -46.797 1.00 78.61 154 GLY A O 1
ATOM 1220 N N . CYS A 1 155 ? 15.965 -23.671 -47.038 1.00 77.26 155 CYS A N 1
ATOM 1221 C CA . CYS A 1 155 ? 15.531 -24.871 -47.736 1.00 77.26 155 CYS A CA 1
ATOM 1222 C C . CYS A 1 155 ? 14.656 -24.481 -48.917 1.00 77.26 155 CYS A C 1
ATOM 1223 O O . CYS A 1 155 ? 14.008 -23.434 -48.906 1.00 77.26 155 CYS A O 1
ATOM 1226 N N . GLU A 1 156 ? 14.652 -25.330 -49.943 1.00 74.07 156 GLU A N 1
ATOM 1227 C CA . GLU A 1 156 ? 13.859 -25.114 -51.145 1.00 74.07 156 GLU A CA 1
ATOM 1228 C C . GLU A 1 156 ? 13.033 -26.358 -51.434 1.00 74.07 156 GLU A C 1
ATOM 1229 O O . GLU A 1 156 ? 13.534 -27.480 -51.331 1.00 74.07 156 GLU A O 1
ATOM 1235 N N . LEU A 1 157 ? 11.773 -26.154 -51.812 1.00 64.63 157 LEU A N 1
ATOM 1236 C CA . LEU A 1 157 ? 10.785 -27.221 -51.859 1.00 64.63 157 LEU A CA 1
ATOM 1237 C C . LEU A 1 157 ? 10.265 -27.442 -53.273 1.00 64.63 157 LEU A C 1
ATOM 1238 O O . LEU A 1 157 ? 10.228 -26.522 -54.094 1.00 64.63 157 LEU A O 1
ATOM 1243 N N . LEU A 1 158 ? 9.864 -28.683 -53.546 1.00 64.29 158 LEU A N 1
ATOM 1244 C CA . LEU A 1 158 ? 9.207 -29.075 -54.784 1.00 64.29 158 LEU A CA 1
ATOM 1245 C C . LEU A 1 158 ? 8.037 -29.995 -54.456 1.00 64.29 158 LEU A C 1
ATOM 1246 O O . LEU A 1 158 ? 7.809 -30.354 -53.299 1.00 64.29 158 LEU A O 1
ATOM 1251 N N . PHE A 1 159 ? 7.285 -30.377 -55.487 1.00 61.55 159 PHE A N 1
ATOM 1252 C CA . PHE A 1 159 ? 6.124 -31.243 -55.333 1.00 61.55 159 PHE A CA 1
ATOM 1253 C C . PHE A 1 159 ? 6.033 -32.182 -56.527 1.00 61.55 159 PHE A C 1
ATOM 1254 O O . PHE A 1 159 ? 6.492 -31.854 -57.622 1.00 61.55 159 PHE A O 1
ATOM 1262 N N . PHE A 1 160 ? 5.435 -33.356 -56.315 1.00 64.30 160 PHE A N 1
ATOM 1263 C CA . PHE A 1 160 ? 5.395 -34.393 -57.340 1.00 64.30 160 PHE A CA 1
ATOM 1264 C C . PHE A 1 160 ? 4.133 -35.233 -57.176 1.00 64.30 160 PHE A C 1
ATOM 1265 O O . PHE A 1 160 ? 3.394 -35.099 -56.199 1.00 64.30 160 PHE A O 1
ATOM 1273 N N . CYS A 1 161 ? 3.893 -36.114 -58.149 1.00 68.14 161 CYS A N 1
ATOM 1274 C CA . CYS A 1 161 ? 2.813 -37.093 -58.094 1.00 68.14 161 CYS A CA 1
ATOM 1275 C C . CYS A 1 161 ? 3.261 -38.399 -58.731 1.00 68.14 161 CYS A C 1
ATOM 1276 O O . CYS A 1 161 ? 4.331 -38.493 -59.335 1.00 68.14 161 CYS A O 1
ATOM 1279 N N . ASP A 1 162 ? 2.410 -39.414 -58.586 1.00 74.94 162 ASP A N 1
ATOM 1280 C CA . ASP A 1 162 ? 2.535 -40.694 -59.284 1.00 74.94 162 ASP A CA 1
ATOM 1281 C C . ASP A 1 162 ? 1.170 -40.943 -59.913 1.00 74.94 162 ASP A C 1
ATOM 1282 O O . ASP A 1 162 ? 0.324 -41.627 -59.333 1.00 74.94 162 ASP A O 1
ATOM 1287 N N . ILE A 1 163 ? 0.963 -40.398 -61.106 1.00 69.98 163 ILE A N 1
ATOM 1288 C CA . ILE A 1 163 ? -0.356 -40.312 -61.717 1.00 69.98 163 ILE A CA 1
ATOM 1289 C C . ILE A 1 163 ? -0.528 -41.454 -62.704 1.00 69.98 163 ILE A C 1
ATOM 1290 O O . ILE A 1 163 ? 0.360 -41.717 -63.524 1.00 69.98 163 ILE A O 1
ATOM 1295 N N . ASP A 1 164 ? -1.666 -42.136 -62.621 1.00 75.12 164 ASP A N 1
ATOM 1296 C CA . ASP A 1 164 ? -2.088 -43.102 -63.622 1.00 75.12 164 ASP A CA 1
ATOM 1297 C C . ASP A 1 164 ? -3.482 -42.717 -64.101 1.00 75.12 164 ASP A C 1
ATOM 1298 O O . ASP A 1 164 ? -4.055 -41.714 -63.669 1.00 75.12 164 ASP A O 1
ATOM 1303 N N . GLY A 1 165 ? -4.038 -43.530 -65.000 1.00 74.78 165 GLY A N 1
ATOM 1304 C CA . GLY A 1 165 ? -5.316 -43.198 -65.602 1.00 74.78 165 GLY A CA 1
ATOM 1305 C C . GLY A 1 165 ? -6.495 -43.302 -64.660 1.00 74.78 165 GLY A C 1
ATOM 1306 O O . GLY A 1 165 ? -7.580 -42.816 -64.992 1.00 74.78 165 GLY A O 1
ATOM 1307 N N . GLU A 1 166 ? -6.312 -43.925 -63.499 1.00 77.42 166 GLU A N 1
ATOM 1308 C CA . GLU A 1 166 ? -7.397 -44.158 -62.556 1.00 77.42 166 GLU A CA 1
ATOM 1309 C C . GLU A 1 166 ? -7.301 -43.282 -61.315 1.00 77.42 166 GLU A C 1
ATOM 1310 O O . GLU A 1 166 ? -8.054 -43.497 -60.360 1.00 77.42 166 GLU A O 1
ATOM 1316 N N . GLY A 1 167 ? -6.399 -42.309 -61.298 1.00 72.69 167 GLY A N 1
ATOM 1317 C CA . GLY A 1 167 ? -6.269 -41.384 -60.194 1.00 72.69 167 GLY A CA 1
ATOM 1318 C C . GLY A 1 167 ? -4.845 -41.302 -59.697 1.00 72.69 167 GLY A C 1
ATOM 1319 O O . GLY A 1 167 ? -3.932 -41.941 -60.216 1.00 72.69 167 GLY A O 1
ATOM 1320 N N . ILE A 1 168 ? -4.664 -40.496 -58.661 1.00 68.50 168 ILE A N 1
ATOM 1321 C CA . ILE A 1 168 ? -3.359 -40.290 -58.046 1.00 68.50 168 ILE A CA 1
ATOM 1322 C C . ILE A 1 168 ? -3.138 -41.355 -56.985 1.00 68.50 168 ILE A C 1
ATOM 1323 O O . ILE A 1 168 ? -4.052 -41.695 -56.226 1.00 68.50 168 ILE A O 1
ATOM 1328 N N . SER A 1 169 ? -1.919 -41.885 -56.927 1.00 71.82 169 SER A N 1
ATOM 1329 C CA . SER A 1 169 ? -1.581 -42.947 -55.992 1.00 71.82 169 SER A CA 1
ATOM 1330 C C . SER A 1 169 ? -0.718 -42.494 -54.826 1.00 71.82 169 SER A C 1
ATOM 1331 O O . SER A 1 169 ? -0.991 -42.886 -53.691 1.00 71.82 169 SER A O 1
ATOM 1334 N N . SER A 1 170 ? 0.309 -41.683 -55.069 1.00 71.36 170 SER A N 1
ATOM 1335 C CA . SER A 1 170 ? 1.194 -41.246 -54.000 1.00 71.36 170 SER A CA 1
ATOM 1336 C C . SER A 1 170 ? 1.661 -39.825 -54.271 1.00 71.36 170 SER A C 1
ATOM 1337 O O . SER A 1 170 ? 1.868 -39.432 -55.421 1.00 71.36 170 SER A O 1
ATOM 1340 N N . LYS A 1 171 ? 1.827 -39.058 -53.195 1.00 66.48 171 LYS A N 1
ATOM 1341 C CA . LYS A 1 171 ? 2.292 -37.682 -53.267 1.00 66.48 171 LYS A CA 1
ATOM 1342 C C . LYS A 1 171 ? 3.423 -37.487 -52.271 1.00 66.48 171 LYS A C 1
ATOM 1343 O O . LYS A 1 171 ? 3.415 -38.073 -51.187 1.00 66.48 171 LYS A O 1
ATOM 1349 N N . TRP A 1 172 ? 4.399 -36.658 -52.637 1.00 65.13 172 TRP A N 1
ATOM 1350 C CA . TRP A 1 172 ? 5.518 -36.408 -51.741 1.00 65.13 172 TRP A CA 1
ATOM 1351 C C . TRP A 1 172 ? 6.112 -35.036 -52.016 1.00 65.13 172 TRP A C 1
ATOM 1352 O O . TRP A 1 172 ? 5.908 -34.448 -53.080 1.00 65.13 172 TRP A O 1
ATOM 1363 N N . VAL A 1 173 ? 6.858 -34.538 -51.033 1.00 64.45 173 VAL A N 1
ATOM 1364 C CA . VAL A 1 173 ? 7.496 -33.228 -51.079 1.00 64.45 173 VAL A CA 1
ATOM 1365 C C . VAL A 1 173 ? 8.994 -33.426 -50.915 1.00 64.45 173 VAL A C 1
ATOM 1366 O O . VAL A 1 173 ? 9.431 -34.118 -49.991 1.00 64.45 173 VAL A O 1
ATOM 1370 N N . GLU A 1 174 ? 9.777 -32.818 -51.795 1.00 69.29 174 GLU A N 1
ATOM 1371 C CA . GLU A 1 174 ? 11.226 -32.947 -51.750 1.00 69.29 174 GLU A CA 1
ATOM 1372 C C . GLU A 1 174 ? 11.839 -31.697 -51.138 1.00 69.29 174 GLU A C 1
ATOM 1373 O O . GLU A 1 174 ? 11.516 -30.578 -51.547 1.00 69.29 174 GLU A O 1
ATOM 1379 N N . VAL A 1 175 ? 12.719 -31.891 -50.161 1.00 71.10 175 VAL A N 1
ATOM 1380 C CA . VAL A 1 175 ? 13.436 -30.802 -49.511 1.00 71.10 175 VAL A CA 1
ATOM 1381 C C . VAL A 1 175 ? 14.876 -30.823 -49.997 1.00 71.10 175 VAL A C 1
ATOM 1382 O O . VAL A 1 175 ? 15.535 -31.868 -49.961 1.00 71.10 175 VAL A O 1
ATOM 1386 N N . ARG A 1 176 ? 15.367 -29.674 -50.456 1.00 75.38 176 ARG A N 1
ATOM 1387 C CA . ARG A 1 176 ? 16.708 -29.574 -51.011 1.00 75.38 176 ARG A CA 1
ATOM 1388 C C . ARG A 1 176 ? 17.376 -28.313 -50.486 1.00 75.38 176 ARG A C 1
ATOM 1389 O O . ARG A 1 176 ? 16.765 -27.504 -49.782 1.00 75.38 176 ARG A O 1
ATOM 1397 N N . GLU A 1 177 ? 18.651 -28.150 -50.836 1.00 80.14 177 GLU A N 1
ATOM 1398 C CA . GLU A 1 177 ? 19.388 -26.930 -50.538 1.00 80.14 177 GLU A CA 1
ATOM 1399 C C . GLU A 1 177 ? 19.349 -25.956 -51.710 1.00 80.14 177 GLU A C 1
ATOM 1400 O O . GLU A 1 177 ? 19.022 -24.780 -51.533 1.00 80.14 177 GLU A O 1
ATOM 1406 N N . LYS A 1 178 ? 19.687 -26.429 -52.907 1.00 78.00 178 LYS A N 1
ATOM 1407 C CA . LYS A 1 178 ? 19.586 -25.644 -54.128 1.00 78.00 178 LYS A CA 1
ATOM 1408 C C . LYS A 1 178 ? 18.954 -26.497 -55.215 1.00 78.00 178 LYS A C 1
ATOM 1409 O O . LYS A 1 178 ? 19.282 -27.678 -55.356 1.00 78.00 178 LYS A O 1
ATOM 1415 N N . ILE A 1 179 ? 18.053 -25.898 -55.986 1.00 69.58 179 ILE A N 1
ATOM 1416 C CA . ILE A 1 179 ? 17.316 -26.619 -57.017 1.00 69.58 179 ILE A CA 1
ATOM 1417 C C . ILE A 1 179 ? 18.222 -26.769 -58.231 1.00 69.58 179 ILE A C 1
ATOM 1418 O O . ILE A 1 179 ? 18.699 -25.778 -58.788 1.00 69.58 179 ILE A O 1
ATOM 1423 N N . GLY A 1 180 ? 18.467 -28.010 -58.638 1.00 71.24 180 GLY A N 1
ATOM 1424 C CA . GLY A 1 180 ? 19.192 -28.265 -59.866 1.00 71.24 180 GLY A CA 1
ATOM 1425 C C . GLY A 1 180 ? 20.607 -28.767 -59.678 1.00 71.24 180 GLY A C 1
ATOM 1426 O O . GLY A 1 180 ? 21.339 -28.284 -58.810 1.00 71.24 180 GLY A O 1
ATOM 1427 N N . LYS A 1 181 ? 21.000 -29.738 -60.495 1.00 72.65 181 LYS A N 1
ATOM 1428 C CA . LYS A 1 181 ? 22.364 -30.245 -60.507 1.00 72.65 181 LYS A CA 1
ATOM 1429 C C . LYS A 1 181 ? 23.217 -29.345 -61.395 1.00 72.65 181 LYS A C 1
ATOM 1430 O O . LYS A 1 181 ? 22.801 -28.255 -61.793 1.00 72.65 181 LYS A O 1
ATOM 1436 N N . GLU A 1 182 ? 24.426 -29.787 -61.719 1.00 74.44 182 GLU A N 1
ATOM 1437 C CA . GLU A 1 182 ? 25.311 -29.049 -62.610 1.00 74.44 182 GLU A CA 1
ATOM 1438 C C . GLU A 1 182 ? 25.282 -29.724 -63.975 1.00 74.44 182 GLU A C 1
ATOM 1439 O O . GLU A 1 182 ? 25.546 -30.926 -64.082 1.00 74.44 182 GLU A O 1
ATOM 1445 N N . SER A 1 183 ? 24.974 -28.953 -65.010 1.00 72.63 183 SER A N 1
ATOM 1446 C CA . SER A 1 183 ? 24.775 -29.477 -66.351 1.00 72.63 183 SER A CA 1
ATOM 1447 C C . SER A 1 183 ? 26.000 -29.241 -67.224 1.00 72.63 183 SER A C 1
ATOM 1448 O O . SER A 1 183 ? 26.811 -28.347 -66.977 1.00 72.63 183 SER A O 1
ATOM 1451 N N . ASP A 1 184 ? 26.126 -30.075 -68.254 1.00 75.91 184 ASP A N 1
ATOM 1452 C CA . ASP A 1 184 ? 27.189 -29.937 -69.246 1.00 75.91 184 ASP A CA 1
ATOM 1453 C C . ASP A 1 184 ? 26.639 -29.248 -70.495 1.00 75.91 184 ASP A C 1
ATOM 1454 O O . ASP A 1 184 ? 26.455 -29.850 -71.553 1.00 75.91 184 ASP A O 1
ATOM 1459 N N . ASP A 1 185 ? 26.338 -27.931 -70.401 1.00 72.37 185 ASP A N 1
ATOM 1460 C CA . ASP A 1 185 ? 25.788 -27.164 -71.500 1.00 72.37 185 ASP A CA 1
ATOM 1461 C C . ASP A 1 185 ? 26.689 -26.105 -71.894 1.00 72.37 185 ASP A C 1
ATOM 1462 O O . ASP A 1 185 ? 27.427 -25.679 -71.097 1.00 72.37 185 ASP A O 1
ATOM 1467 N N . ARG A 1 186 ? 26.643 -25.628 -73.084 1.00 67.68 186 ARG A N 1
ATOM 1468 C CA . ARG A 1 186 ? 27.572 -24.672 -73.680 1.00 67.68 186 ARG A CA 1
ATOM 1469 C C . ARG A 1 186 ? 26.797 -23.793 -74.650 1.00 67.68 186 ARG A C 1
ATOM 1470 O O . ARG A 1 186 ? 26.400 -24.256 -75.722 1.00 67.68 186 ARG A O 1
ATOM 1478 N N . TYR A 1 187 ? 26.587 -22.532 -74.281 1.00 63.01 187 TYR A N 1
ATOM 1479 C CA . TYR A 1 187 ? 25.865 -21.582 -75.117 1.00 63.01 187 TYR A CA 1
ATOM 1480 C C . TYR A 1 187 ? 26.845 -20.600 -75.743 1.00 63.01 187 TYR A C 1
ATOM 1481 O O . TYR A 1 187 ? 27.671 -20.009 -75.042 1.00 63.01 187 TYR A O 1
ATOM 1490 N N . GLU A 1 188 ? 26.750 -20.429 -77.057 1.00 66.57 188 GLU A N 1
ATOM 1491 C CA . GLU A 1 188 ? 27.606 -19.518 -77.801 1.00 66.57 188 GLU A CA 1
ATOM 1492 C C . GLU A 1 188 ? 26.743 -18.492 -78.516 1.00 66.57 188 GLU A C 1
ATOM 1493 O O . GLU A 1 188 ? 25.744 -18.844 -79.148 1.00 66.57 188 GLU A O 1
ATOM 1499 N N . VAL A 1 189 ? 27.129 -17.226 -78.420 1.00 62.94 189 VAL A N 1
ATOM 1500 C CA . VAL A 1 189 ? 26.341 -16.148 -79.005 1.00 62.94 189 VAL A CA 1
ATOM 1501 C C . VAL A 1 189 ? 26.522 -16.158 -80.515 1.00 62.94 189 VAL A C 1
ATOM 1502 O O . VAL A 1 189 ? 27.651 -16.146 -81.017 1.00 62.94 189 VAL A O 1
ATOM 1506 N N . GLY A 1 190 ? 25.408 -16.175 -81.243 1.00 60.98 190 GLY A N 1
ATOM 1507 C CA . GLY A 1 190 ? 25.414 -16.188 -82.685 1.00 60.98 190 GLY A CA 1
ATOM 1508 C C . GLY A 1 190 ? 25.129 -17.538 -83.306 1.00 60.98 190 GLY A C 1
ATOM 1509 O O . GLY A 1 190 ? 24.818 -17.600 -84.500 1.00 60.98 190 GLY A O 1
ATOM 1510 N N . SER A 1 191 ? 25.232 -18.614 -82.539 1.00 63.92 191 SER A N 1
ATOM 1511 C CA . SER A 1 191 ? 24.922 -19.952 -83.024 1.00 63.92 191 SER A CA 1
ATOM 1512 C C . SER A 1 191 ? 23.863 -20.657 -82.197 1.00 63.92 191 SER A C 1
ATOM 1513 O O . SER A 1 191 ? 22.991 -21.321 -82.759 1.00 63.92 191 SER A O 1
ATOM 1516 N N . THR A 1 192 ? 23.913 -20.531 -80.878 1.00 63.22 192 THR A N 1
ATOM 1517 C CA . THR A 1 192 ? 22.943 -21.163 -79.995 1.00 63.22 192 THR A CA 1
ATOM 1518 C C . THR A 1 192 ? 22.095 -20.163 -79.229 1.00 63.22 192 THR A C 1
ATOM 1519 O O . THR A 1 192 ? 20.916 -20.421 -78.988 1.00 63.22 192 THR A O 1
ATOM 1523 N N . ALA A 1 193 ? 22.660 -19.026 -78.838 1.00 61.91 193 ALA A N 1
ATOM 1524 C CA . ALA A 1 193 ? 21.897 -17.920 -78.280 1.00 61.91 193 ALA A CA 1
ATOM 1525 C C . ALA A 1 193 ? 21.752 -16.852 -79.353 1.00 61.91 193 ALA A C 1
ATOM 1526 O O . ALA A 1 193 ? 22.737 -16.478 -79.995 1.00 61.91 193 ALA A O 1
ATOM 1528 N N . ILE A 1 194 ? 20.532 -16.369 -79.552 1.00 59.46 194 ILE A N 1
ATOM 1529 C CA . ILE A 1 194 ? 20.210 -15.540 -80.707 1.00 59.46 194 ILE A CA 1
ATOM 1530 C C . ILE A 1 194 ? 20.151 -14.059 -80.352 1.00 59.46 194 ILE A C 1
ATOM 1531 O O . ILE A 1 194 ? 20.822 -13.240 -80.979 1.00 59.46 194 ILE A O 1
ATOM 1536 N N . LYS A 1 195 ? 19.357 -13.688 -79.353 1.00 59.98 195 LYS A N 1
ATOM 1537 C CA . LYS A 1 195 ? 19.181 -12.287 -78.971 1.00 59.98 195 LYS A CA 1
ATOM 1538 C C . LYS A 1 195 ? 19.560 -12.129 -77.504 1.00 59.98 195 LYS A C 1
ATOM 1539 O O . LYS A 1 195 ? 18.729 -12.339 -76.617 1.00 59.98 195 LYS A O 1
ATOM 1545 N N . VAL A 1 196 ? 20.803 -11.737 -77.247 1.00 55.04 196 VAL A N 1
ATOM 1546 C CA . VAL A 1 196 ? 21.329 -11.624 -75.893 1.00 55.04 196 VAL A CA 1
ATOM 1547 C C . VAL A 1 196 ? 21.236 -10.175 -75.445 1.00 55.04 196 VAL A C 1
ATOM 1548 O O . VAL A 1 196 ? 21.713 -9.270 -76.140 1.00 55.04 196 VAL A O 1
ATOM 1552 N N . VAL A 1 197 ? 20.621 -9.954 -74.287 1.00 56.48 197 VAL A N 1
ATOM 1553 C CA . VAL A 1 197 ? 20.531 -8.639 -73.664 1.00 56.48 197 VAL A CA 1
ATOM 1554 C C . VAL A 1 197 ? 21.145 -8.743 -72.277 1.00 56.48 197 VAL A C 1
ATOM 1555 O O . VAL A 1 197 ? 20.648 -9.494 -71.430 1.00 56.48 197 VAL A O 1
ATOM 1559 N N . LYS A 1 198 ? 22.213 -7.988 -72.040 1.00 54.98 198 LYS A N 1
ATOM 1560 C CA . LYS A 1 198 ? 22.942 -8.020 -70.780 1.00 54.98 198 LYS A CA 1
ATOM 1561 C C . LYS A 1 198 ? 22.686 -6.734 -70.008 1.00 54.98 198 LYS A C 1
ATOM 1562 O O . LYS A 1 198 ? 22.800 -5.640 -70.567 1.00 54.98 198 LYS A O 1
ATOM 1568 N N . THR A 1 199 ? 22.351 -6.868 -68.728 1.00 56.05 199 THR A N 1
ATOM 1569 C CA . THR A 1 199 ? 22.019 -5.735 -67.875 1.00 56.05 199 THR A CA 1
ATOM 1570 C C . THR A 1 199 ? 22.909 -5.747 -66.642 1.00 56.05 199 THR A C 1
ATOM 1571 O O . THR A 1 199 ? 23.219 -6.813 -66.106 1.00 56.05 199 THR A O 1
ATOM 1575 N N . LYS A 1 200 ? 23.319 -4.563 -66.196 1.00 59.10 200 LYS A N 1
ATOM 1576 C CA . LYS A 1 200 ? 24.146 -4.417 -65.006 1.00 59.10 200 LYS A CA 1
ATOM 1577 C C . LYS A 1 200 ? 23.553 -3.336 -64.116 1.00 59.10 200 LYS A C 1
ATOM 1578 O O . LYS A 1 200 ? 23.182 -2.265 -64.604 1.00 59.10 200 LYS A O 1
ATOM 1584 N N . ASP A 1 201 ? 23.476 -3.610 -62.817 1.00 63.83 201 ASP A N 1
ATOM 1585 C CA . ASP A 1 201 ? 22.844 -2.714 -61.860 1.00 63.83 201 ASP A CA 1
ATOM 1586 C C . ASP A 1 201 ? 23.811 -2.379 -60.732 1.00 63.83 201 ASP A C 1
ATOM 1587 O O . ASP A 1 201 ? 24.579 -3.229 -60.276 1.00 63.83 201 ASP A O 1
ATOM 1592 N N . ARG A 1 202 ? 23.755 -1.123 -60.274 1.00 62.00 202 ARG A N 1
ATOM 1593 C CA . ARG A 1 202 ? 24.652 -0.657 -59.224 1.00 62.00 202 ARG A CA 1
ATOM 1594 C C . ARG A 1 202 ? 23.938 0.196 -58.180 1.00 62.00 202 ARG A C 1
ATOM 1595 O O . ARG A 1 202 ? 24.578 1.047 -57.554 1.00 62.00 202 ARG A O 1
ATOM 1603 N N . THR A 1 203 ? 22.635 -0.000 -57.980 1.00 65.41 203 THR A N 1
ATOM 1604 C CA . THR A 1 203 ? 21.883 0.894 -57.104 1.00 65.41 203 THR A CA 1
ATOM 1605 C C . THR A 1 203 ? 22.285 0.718 -55.646 1.00 65.41 203 THR A C 1
ATOM 1606 O O . THR A 1 203 ? 22.516 1.702 -54.934 1.00 65.41 203 THR A O 1
ATOM 1610 N N . ASN A 1 204 ? 22.373 -0.523 -55.182 1.00 70.09 204 ASN A N 1
ATOM 1611 C CA . ASN A 1 204 ? 22.661 -0.834 -53.783 1.00 70.09 204 ASN A CA 1
ATOM 1612 C C . ASN A 1 204 ? 24.067 -1.425 -53.636 1.00 70.09 204 ASN A C 1
ATOM 1613 O O . ASN A 1 204 ? 24.297 -2.615 -53.847 1.00 70.09 204 ASN A O 1
ATOM 1618 N N . ILE A 1 205 ? 25.014 -0.570 -53.259 1.00 70.74 205 ILE A N 1
ATOM 1619 C CA . ILE A 1 205 ? 26.397 -0.966 -53.035 1.00 70.74 205 ILE A CA 1
ATOM 1620 C C . ILE A 1 205 ? 26.854 -0.360 -51.717 1.00 70.74 205 ILE A C 1
ATOM 1621 O O . ILE A 1 205 ? 26.734 0.853 -51.516 1.00 70.74 205 ILE A O 1
ATOM 1626 N N . VAL A 1 206 ? 27.369 -1.200 -50.818 1.00 69.68 206 VAL A N 1
ATOM 1627 C CA . VAL A 1 206 ? 27.824 -0.758 -49.508 1.00 69.68 206 VAL A CA 1
ATOM 1628 C C . VAL A 1 206 ? 29.172 -1.391 -49.199 1.00 69.68 206 VAL A C 1
ATOM 1629 O O . VAL A 1 206 ? 29.541 -2.430 -49.749 1.00 69.68 206 VAL A O 1
ATOM 1633 N N . THR A 1 207 ? 29.909 -0.744 -48.299 1.00 69.58 207 THR A N 1
ATOM 1634 C CA . THR A 1 207 ? 31.148 -1.294 -47.767 1.00 69.58 207 THR A CA 1
ATOM 1635 C C . THR A 1 207 ? 31.200 -1.336 -46.250 1.00 69.58 207 THR A C 1
ATOM 1636 O O . THR A 1 207 ? 32.055 -2.042 -45.706 1.00 69.58 207 THR A O 1
ATOM 1640 N N . SER A 1 208 ? 30.334 -0.612 -45.549 1.00 70.16 208 SER A N 1
ATOM 1641 C CA . SER A 1 208 ? 30.298 -0.642 -44.097 1.00 70.16 208 SER A CA 1
ATOM 1642 C C . SER A 1 208 ? 28.858 -0.525 -43.631 1.00 70.16 208 SER A C 1
ATOM 1643 O O . SER A 1 208 ? 28.061 0.212 -44.214 1.00 70.16 208 SER A O 1
ATOM 1646 N N . LEU A 1 209 ? 28.531 -1.254 -42.568 1.00 67.45 209 LEU A N 1
ATOM 1647 C CA . LEU A 1 209 ? 27.175 -1.283 -42.048 1.00 67.45 209 LEU A CA 1
ATOM 1648 C C . LEU A 1 209 ? 27.201 -1.105 -40.539 1.00 67.45 209 LEU A C 1
ATOM 1649 O O . LEU A 1 209 ? 28.160 -1.490 -39.869 1.00 67.45 209 LEU A O 1
ATOM 1654 N N . VAL A 1 210 ? 26.132 -0.517 -40.013 1.00 67.62 210 VAL A N 1
ATOM 1655 C CA . VAL A 1 210 ? 25.940 -0.340 -38.580 1.00 67.62 210 VAL A CA 1
ATOM 1656 C C . VAL A 1 210 ? 24.734 -1.164 -38.162 1.00 67.62 210 VAL A C 1
ATOM 1657 O O . VAL A 1 210 ? 23.630 -0.962 -38.678 1.00 67.62 210 VAL A O 1
ATOM 1661 N N . GLY A 1 211 ? 24.940 -2.084 -37.228 1.00 69.61 211 GLY A N 1
ATOM 1662 C CA . GLY A 1 211 ? 23.895 -2.984 -36.788 1.00 69.61 211 GLY A CA 1
ATOM 1663 C C . GLY A 1 211 ? 23.118 -2.426 -35.611 1.00 69.61 211 GLY A C 1
ATOM 1664 O O . GLY A 1 211 ? 23.626 -1.615 -34.843 1.00 69.61 211 GLY A O 1
ATOM 1665 N N . ARG A 1 212 ? 21.872 -2.876 -35.478 1.00 70.60 212 ARG A N 1
ATOM 1666 C CA . ARG A 1 212 ? 21.015 -2.450 -34.384 1.00 70.60 212 ARG A CA 1
ATOM 1667 C C . ARG A 1 212 ? 20.122 -3.613 -33.976 1.00 70.60 212 ARG A C 1
ATOM 1668 O O . ARG A 1 212 ? 19.871 -4.530 -34.760 1.00 70.60 212 ARG A O 1
ATOM 1676 N N . GLY A 1 213 ? 19.642 -3.565 -32.734 1.00 75.38 213 GLY A N 1
ATOM 1677 C CA . GLY A 1 213 ? 18.949 -4.697 -32.147 1.00 75.38 213 GLY A CA 1
ATOM 1678 C C . GLY A 1 213 ? 17.550 -4.420 -31.633 1.00 75.38 213 GLY A C 1
ATOM 1679 O O . GLY A 1 213 ? 16.905 -3.458 -32.057 1.00 75.38 213 GLY A O 1
ATOM 1680 N N . LYS A 1 214 ? 17.074 -5.259 -30.711 1.00 78.75 214 LYS A N 1
ATOM 1681 C CA . LYS A 1 214 ? 15.682 -5.221 -30.258 1.00 78.75 214 LYS A CA 1
ATOM 1682 C C . LYS A 1 214 ? 15.563 -4.434 -28.951 1.00 78.75 214 LYS A C 1
ATOM 1683 O O . LYS A 1 214 ? 15.249 -4.966 -27.886 1.00 78.75 214 LYS A O 1
ATOM 1689 N N . GLY A 1 215 ? 15.834 -3.137 -29.049 1.00 80.94 215 GLY A N 1
ATOM 1690 C CA . GLY A 1 215 ? 15.548 -2.219 -27.962 1.00 80.94 215 GLY A CA 1
ATOM 1691 C C . GLY A 1 215 ? 16.414 -2.372 -26.728 1.00 80.94 215 GLY A C 1
ATOM 1692 O O . GLY A 1 215 ? 16.908 -3.463 -26.431 1.00 80.94 215 GLY A O 1
ATOM 1693 N N . GLU A 1 216 ? 16.609 -1.276 -25.997 1.00 87.57 216 GLU A N 1
ATOM 1694 C CA . GLU A 1 216 ? 17.362 -1.310 -24.749 1.00 87.57 216 GLU A CA 1
ATOM 1695 C C . GLU A 1 216 ? 16.500 -0.912 -23.559 1.00 87.57 216 GLU A C 1
ATOM 1696 O O . GLU A 1 216 ? 16.340 -1.706 -22.627 1.00 87.57 216 GLU A O 1
ATOM 1702 N N . GLU A 1 217 ? 15.929 0.292 -23.566 1.00 86.02 217 GLU A N 1
ATOM 1703 C CA . GLU A 1 217 ? 15.021 0.745 -22.510 1.00 86.02 217 GLU A CA 1
ATOM 1704 C C . GLU A 1 217 ? 13.890 1.498 -23.205 1.00 86.02 217 GLU A C 1
ATOM 1705 O O . GLU A 1 217 ? 13.953 2.718 -23.374 1.00 86.02 217 GLU A O 1
ATOM 1711 N N . VAL A 1 218 ? 12.856 0.766 -23.595 1.00 78.60 218 VAL A N 1
ATOM 1712 C CA . VAL A 1 218 ? 11.735 1.361 -24.310 1.00 78.60 218 VAL A CA 1
ATOM 1713 C C . VAL A 1 218 ? 10.789 1.987 -23.298 1.00 78.60 218 VAL A C 1
ATOM 1714 O O . VAL A 1 218 ? 10.409 1.352 -22.309 1.00 78.60 218 VAL A O 1
ATOM 1718 N N . GLY A 1 219 ? 10.409 3.235 -23.541 1.00 79.95 219 GLY A N 1
ATOM 1719 C CA . GLY A 1 219 ? 9.560 3.957 -22.617 1.00 79.95 219 GLY A CA 1
ATOM 1720 C C . GLY A 1 219 ? 10.095 5.345 -22.353 1.00 79.95 219 GLY A C 1
ATOM 1721 O O . GLY A 1 219 ? 9.333 6.288 -22.125 1.00 79.95 219 GLY A O 1
ATOM 1722 N N . ASP A 1 220 ? 11.421 5.475 -22.379 1.00 84.12 220 ASP A N 1
ATOM 1723 C CA . ASP A 1 220 ? 12.035 6.793 -22.291 1.00 84.12 220 ASP A CA 1
ATOM 1724 C C . ASP A 1 220 ? 11.766 7.613 -23.543 1.00 84.12 220 ASP A C 1
ATOM 1725 O O . ASP A 1 220 ? 11.775 8.847 -23.489 1.00 84.12 220 ASP A O 1
ATOM 1730 N N . GLY A 1 221 ? 11.522 6.952 -24.671 1.00 83.56 221 GLY A N 1
ATOM 1731 C CA . GLY A 1 221 ? 11.316 7.640 -25.926 1.00 83.56 221 GLY A CA 1
ATOM 1732 C C . GLY A 1 221 ? 12.582 8.037 -26.647 1.00 83.56 221 GLY A C 1
ATOM 1733 O O . GLY A 1 221 ? 12.501 8.695 -27.690 1.00 83.56 221 GLY A O 1
ATOM 1734 N N . TYR A 1 222 ? 13.747 7.661 -26.130 1.00 80.60 222 TYR A N 1
ATOM 1735 C CA . TYR A 1 222 ? 15.015 8.016 -26.745 1.00 80.60 222 TYR A CA 1
ATOM 1736 C C . TYR A 1 222 ? 15.433 7.049 -27.842 1.00 80.60 222 TYR A C 1
ATOM 1737 O O . TYR A 1 222 ? 16.397 7.332 -28.559 1.00 80.60 222 TYR A O 1
ATOM 1746 N N . GLY A 1 223 ? 14.738 5.927 -27.991 1.00 77.86 223 GLY A N 1
ATOM 1747 C CA . GLY A 1 223 ? 14.999 5.003 -29.082 1.00 77.86 223 GLY A CA 1
ATOM 1748 C C . GLY A 1 223 ? 16.342 4.304 -29.053 1.00 77.86 223 GLY A C 1
ATOM 1749 O O . GLY A 1 223 ? 16.999 4.196 -30.094 1.00 77.86 223 GLY A O 1
ATOM 1750 N N . ARG A 1 224 ? 16.767 3.825 -27.889 1.00 80.22 224 ARG A N 1
ATOM 1751 C CA . ARG A 1 224 ? 18.003 3.066 -27.800 1.00 80.22 224 ARG A CA 1
ATOM 1752 C C . ARG A 1 224 ? 17.811 1.666 -28.369 1.00 80.22 224 ARG A C 1
ATOM 1753 O O . ARG A 1 224 ? 16.704 1.122 -28.373 1.00 80.22 224 ARG A O 1
ATOM 1761 N N . ARG A 1 225 ? 18.907 1.082 -28.852 1.00 72.90 225 ARG A N 1
ATOM 1762 C CA . ARG A 1 225 ? 18.869 -0.260 -29.414 1.00 72.90 225 ARG A CA 1
ATOM 1763 C C . ARG A 1 225 ? 20.184 -0.966 -29.124 1.00 72.90 225 ARG A C 1
ATOM 1764 O O . ARG A 1 225 ? 21.216 -0.332 -28.893 1.00 72.90 225 ARG A O 1
ATOM 1772 N N . LEU A 1 226 ? 20.132 -2.294 -29.143 1.00 74.24 226 LEU A N 1
ATOM 1773 C CA . LEU A 1 226 ? 21.307 -3.104 -28.850 1.00 74.24 226 LEU A CA 1
ATOM 1774 C C . LEU A 1 226 ? 22.303 -3.037 -30.000 1.00 74.24 226 LEU A C 1
ATOM 1775 O O . LEU A 1 226 ? 21.935 -3.218 -31.163 1.00 74.24 226 LEU A O 1
ATOM 1780 N N . GLN A 1 227 ? 23.570 -2.786 -29.675 1.00 74.46 227 GLN A N 1
ATOM 1781 C CA . GLN A 1 227 ? 24.623 -2.655 -30.671 1.00 74.46 227 GLN A CA 1
ATOM 1782 C C . GLN A 1 227 ? 25.859 -3.424 -30.227 1.00 74.46 227 GLN A C 1
ATOM 1783 O O . GLN A 1 227 ? 26.045 -3.716 -29.045 1.00 74.46 227 GLN A O 1
ATOM 1789 N N . PHE A 1 228 ? 26.706 -3.747 -31.197 1.00 76.66 228 PHE A N 1
ATOM 1790 C CA . PHE A 1 228 ? 27.919 -4.527 -30.951 1.00 76.66 228 PHE A CA 1
ATOM 1791 C C . PHE A 1 228 ? 29.114 -3.609 -30.704 1.00 76.66 228 PHE A C 1
ATOM 1792 O O . PHE A 1 228 ? 30.165 -3.725 -31.329 1.00 76.66 228 PHE A O 1
ATOM 1800 N N . ASP A 1 229 ? 28.946 -2.688 -29.754 1.00 82.77 229 ASP A N 1
ATOM 1801 C CA . ASP A 1 229 ? 30.006 -1.729 -29.460 1.00 82.77 229 ASP A CA 1
ATOM 1802 C C . ASP A 1 229 ? 31.238 -2.396 -28.859 1.00 82.77 229 ASP A C 1
ATOM 1803 O O . ASP A 1 229 ? 32.364 -2.111 -29.279 1.00 82.77 229 ASP A O 1
ATOM 1808 N N . SER A 1 230 ? 31.050 -3.286 -27.886 1.00 85.77 230 SER A N 1
ATOM 1809 C CA . SER A 1 230 ? 32.143 -3.801 -27.070 1.00 85.77 230 SER A CA 1
ATOM 1810 C C . SER A 1 230 ? 32.429 -5.278 -27.328 1.00 85.77 230 SER A C 1
ATOM 1811 O O . SER A 1 230 ? 32.667 -6.041 -26.390 1.00 85.77 230 SER A O 1
ATOM 1814 N N . ILE A 1 231 ? 32.411 -5.697 -28.589 1.00 86.02 231 ILE A N 1
ATOM 1815 C CA . ILE A 1 231 ? 32.711 -7.072 -28.969 1.00 86.02 231 ILE A CA 1
ATOM 1816 C C . ILE A 1 231 ? 33.954 -7.072 -29.844 1.00 86.02 231 ILE A C 1
ATOM 1817 O O . ILE A 1 231 ? 34.038 -6.310 -30.814 1.00 86.02 231 ILE A O 1
ATOM 1822 N N . GLU A 1 232 ? 34.916 -7.922 -29.500 1.00 89.32 232 GLU A N 1
ATOM 1823 C CA . GLU A 1 232 ? 36.146 -8.084 -30.259 1.00 89.32 232 GLU A CA 1
ATOM 1824 C C . GLU A 1 232 ? 36.006 -9.273 -31.197 1.00 89.32 232 GLU A C 1
ATOM 1825 O O . GLU A 1 232 ? 35.511 -10.331 -30.800 1.00 89.32 232 GLU A O 1
ATOM 1831 N N . TRP A 1 233 ? 36.442 -9.095 -32.442 1.00 88.55 233 TRP A N 1
ATOM 1832 C CA . TRP A 1 233 ? 36.221 -10.110 -33.468 1.00 88.55 233 TRP A CA 1
ATOM 1833 C C . TRP A 1 233 ? 37.296 -9.909 -34.527 1.00 88.55 233 TRP A C 1
ATOM 1834 O O . TRP A 1 233 ? 37.263 -8.911 -35.252 1.00 88.55 233 TRP A O 1
ATOM 1845 N N . THR A 1 234 ? 38.245 -10.841 -34.612 1.00 95.22 234 THR A N 1
ATOM 1846 C CA . THR A 1 234 ? 39.480 -10.604 -35.351 1.00 95.22 234 THR A CA 1
ATOM 1847 C C . THR A 1 234 ? 39.673 -11.524 -36.545 1.00 95.22 234 THR A C 1
ATOM 1848 O O . THR A 1 234 ? 39.952 -11.040 -37.648 1.00 95.22 234 THR A O 1
ATOM 1852 N N . GLN A 1 235 ? 39.547 -12.838 -36.359 1.00 99.91 235 GLN A N 1
ATOM 1853 C CA . GLN A 1 235 ? 40.019 -13.776 -37.379 1.00 99.91 235 GLN A CA 1
ATOM 1854 C C . GLN A 1 235 ? 39.339 -13.607 -38.734 1.00 99.91 235 GLN A C 1
ATOM 1855 O O . GLN A 1 235 ? 40.057 -13.530 -39.746 1.00 99.91 235 GLN A O 1
ATOM 1861 N N . PRO A 1 236 ? 37.996 -13.553 -38.848 1.00 95.95 236 PRO A N 1
ATOM 1862 C CA . PRO A 1 236 ? 37.400 -13.353 -40.178 1.00 95.95 236 PRO A CA 1
ATOM 1863 C C . PRO A 1 236 ? 37.745 -11.998 -40.776 1.00 95.95 236 PRO A C 1
ATOM 1864 O O . PRO A 1 236 ? 38.314 -11.919 -41.868 1.00 95.95 236 PRO A O 1
ATOM 1868 N N . VAL A 1 237 ? 37.410 -10.930 -40.060 1.00 91.11 237 VAL A N 1
ATOM 1869 C CA . VAL A 1 237 ? 37.714 -9.563 -40.478 1.00 91.11 237 VAL A CA 1
ATOM 1870 C C . VAL A 1 237 ? 38.106 -8.770 -39.237 1.00 91.11 237 VAL A C 1
ATOM 1871 O O . VAL A 1 237 ? 37.369 -8.783 -38.241 1.00 91.11 237 VAL A O 1
ATOM 1875 N N . PRO A 1 238 ? 39.240 -8.070 -39.244 1.00 88.25 238 PRO A N 1
ATOM 1876 C CA . PRO A 1 238 ? 39.688 -7.367 -38.031 1.00 88.25 238 PRO A CA 1
ATOM 1877 C C . PRO A 1 238 ? 38.749 -6.222 -37.680 1.00 88.25 238 PRO A C 1
ATOM 1878 O O . PRO A 1 238 ? 38.598 -5.269 -38.446 1.00 88.25 238 PRO A O 1
ATOM 1882 N N . LYS A 1 239 ? 38.118 -6.324 -36.513 1.00 81.34 239 LYS A N 1
ATOM 1883 C CA . LYS A 1 239 ? 37.216 -5.297 -36.009 1.00 81.34 239 LYS A CA 1
ATOM 1884 C C . LYS A 1 239 ? 37.695 -4.836 -34.639 1.00 81.34 239 LYS A C 1
ATOM 1885 O O . LYS A 1 239 ? 37.839 -5.669 -33.728 1.00 81.34 239 LYS A O 1
ATOM 1891 N N . PRO A 1 240 ? 37.958 -3.547 -34.439 1.00 81.70 240 PRO A N 1
ATOM 1892 C CA . PRO A 1 240 ? 38.435 -3.085 -33.129 1.00 81.70 240 PRO A CA 1
ATOM 1893 C C . PRO A 1 240 ? 37.368 -3.147 -32.049 1.00 81.70 240 PRO A C 1
ATOM 1894 O O . PRO A 1 240 ? 36.246 -3.600 -32.289 1.00 81.70 240 PRO A O 1
ATOM 1898 N N . LYS A 1 241 ? 37.718 -2.684 -30.849 1.00 83.40 241 LYS A N 1
ATOM 1899 C CA . LYS A 1 241 ? 36.833 -2.750 -29.695 1.00 83.40 241 LYS A CA 1
ATOM 1900 C C . LYS A 1 241 ? 36.038 -1.472 -29.464 1.00 83.40 241 LYS A C 1
ATOM 1901 O O . LYS A 1 241 ? 34.971 -1.531 -28.845 1.00 83.40 241 LYS A O 1
ATOM 1907 N N . GLY A 1 242 ? 36.518 -0.329 -29.941 1.00 81.65 242 GLY A N 1
ATOM 1908 C CA . GLY A 1 242 ? 35.819 0.917 -29.705 1.00 81.65 242 GLY A CA 1
ATOM 1909 C C . GLY A 1 242 ? 34.944 1.359 -30.858 1.00 81.65 242 GLY A C 1
ATOM 1910 O O . GLY A 1 242 ? 34.421 2.478 -30.851 1.00 81.65 242 GLY A O 1
ATOM 1911 N N . GLN A 1 243 ? 34.764 0.491 -31.848 1.00 79.30 243 GLN A N 1
ATOM 1912 C CA . GLN A 1 243 ? 34.025 0.816 -33.058 1.00 79.30 243 GLN A CA 1
ATOM 1913 C C . GLN A 1 243 ? 32.644 0.177 -33.032 1.00 79.30 243 GLN A C 1
ATOM 1914 O O . GLN A 1 243 ? 32.342 -0.678 -32.197 1.00 79.30 243 GLN A O 1
ATOM 1920 N N . SER A 1 244 ? 31.803 0.609 -33.972 1.00 76.77 244 SER A N 1
ATOM 1921 C CA . SER A 1 244 ? 30.418 0.163 -34.046 1.00 76.77 244 SER A CA 1
ATOM 1922 C C . SER A 1 244 ? 29.998 -0.137 -35.478 1.00 76.77 244 SER A C 1
ATOM 1923 O O . SER A 1 244 ? 28.825 0.015 -35.824 1.00 76.77 244 SER A O 1
ATOM 1926 N N . PHE A 1 245 ? 30.933 -0.560 -36.324 1.00 71.91 245 PHE A N 1
ATOM 1927 C CA . PHE A 1 245 ? 30.587 -0.919 -37.692 1.00 71.91 245 PHE A CA 1
ATOM 1928 C C . PHE A 1 245 ? 31.637 -1.867 -38.246 1.00 71.91 245 PHE A C 1
ATOM 1929 O O . PHE A 1 245 ? 32.769 -1.922 -37.760 1.00 71.91 245 PHE A O 1
ATOM 1937 N N . ILE A 1 246 ? 31.247 -2.604 -39.282 1.00 73.72 246 ILE A N 1
ATOM 1938 C CA . ILE A 1 246 ? 32.114 -3.567 -39.950 1.00 73.72 246 ILE A CA 1
ATOM 1939 C C . ILE A 1 246 ? 32.489 -3.012 -41.314 1.00 73.72 246 ILE A C 1
ATOM 1940 O O . ILE A 1 246 ? 31.611 -2.658 -42.109 1.00 73.72 246 ILE A O 1
ATOM 1945 N N . GLU A 1 247 ? 33.789 -2.941 -41.588 1.00 76.98 247 GLU A N 1
ATOM 1946 C CA . GLU A 1 247 ? 34.298 -2.405 -42.842 1.00 76.98 247 GLU A CA 1
ATOM 1947 C C . GLU A 1 247 ? 35.281 -3.386 -43.457 1.00 76.98 247 GLU A C 1
ATOM 1948 O O . GLU A 1 247 ? 36.104 -3.969 -42.745 1.00 76.98 247 GLU A O 1
ATOM 1954 N N . ILE A 1 248 ? 35.197 -3.565 -44.772 1.00 76.06 248 ILE A N 1
ATOM 1955 C CA . ILE A 1 248 ? 36.165 -4.349 -45.527 1.00 76.06 248 ILE A CA 1
ATOM 1956 C C . ILE A 1 248 ? 37.047 -3.384 -46.305 1.00 76.06 248 ILE A C 1
ATOM 1957 O O . ILE A 1 248 ? 36.541 -2.500 -47.007 1.00 76.06 248 ILE A O 1
ATOM 1962 N N . LYS A 1 249 ? 38.365 -3.544 -46.177 1.00 76.64 249 LYS A N 1
ATOM 1963 C CA . LYS A 1 249 ? 39.283 -2.526 -46.679 1.00 76.64 249 LYS A CA 1
ATOM 1964 C C . LYS A 1 249 ? 39.314 -2.490 -48.203 1.00 76.64 249 LYS A C 1
ATOM 1965 O O . LYS A 1 249 ? 39.182 -1.420 -48.810 1.00 76.64 249 LYS A O 1
ATOM 1971 N N . GLU A 1 250 ? 39.478 -3.651 -48.842 1.00 76.33 250 GLU A N 1
ATOM 1972 C CA . GLU A 1 250 ? 39.633 -3.670 -50.294 1.00 76.33 250 GLU A CA 1
ATOM 1973 C C . GLU A 1 250 ? 38.374 -3.193 -51.005 1.00 76.33 250 GLU A C 1
ATOM 1974 O O . GLU A 1 250 ? 38.465 -2.516 -52.037 1.00 76.33 250 GLU A O 1
ATOM 1980 N N . LEU A 1 251 ? 37.198 -3.533 -50.480 1.00 74.02 251 LEU A N 1
ATOM 1981 C CA . LEU A 1 251 ? 35.969 -3.020 -51.068 1.00 74.02 251 LEU A CA 1
ATOM 1982 C C . LEU A 1 251 ? 35.895 -1.505 -50.956 1.00 74.02 251 LEU A C 1
ATOM 1983 O O . LEU A 1 251 ? 35.366 -0.844 -51.854 1.00 74.02 251 LEU A O 1
ATOM 1988 N N . THR A 1 252 ? 36.412 -0.937 -49.866 1.00 74.34 252 THR A N 1
ATOM 1989 C CA . THR A 1 252 ? 36.493 0.515 -49.767 1.00 74.34 252 THR A CA 1
ATOM 1990 C C . THR A 1 252 ? 37.446 1.085 -50.809 1.00 74.34 252 THR A C 1
ATOM 1991 O O . THR A 1 252 ? 37.159 2.120 -51.419 1.00 74.34 252 THR A O 1
ATOM 1995 N N . GLU A 1 253 ? 38.584 0.424 -51.029 1.00 74.75 253 GLU A N 1
ATOM 1996 C CA . GLU A 1 253 ? 39.523 0.914 -52.035 1.00 74.75 253 GLU A CA 1
ATOM 1997 C C . GLU A 1 253 ? 38.948 0.822 -53.442 1.00 74.75 253 GLU A C 1
ATOM 1998 O O . GLU A 1 253 ? 39.316 1.617 -54.313 1.00 74.75 253 GLU A O 1
ATOM 2004 N N . LYS A 1 254 ? 38.063 -0.139 -53.688 1.00 72.29 254 LYS A N 1
ATOM 2005 C CA . LYS A 1 254 ? 37.528 -0.341 -55.029 1.00 72.29 254 LYS A CA 1
ATOM 2006 C C . LYS A 1 254 ? 36.230 0.413 -55.297 1.00 72.29 254 LYS A C 1
ATOM 2007 O O . LYS A 1 254 ? 35.938 0.708 -56.461 1.00 72.29 254 LYS A O 1
ATOM 2013 N N . TYR A 1 255 ? 35.447 0.733 -54.268 1.00 70.96 255 TYR A N 1
ATOM 2014 C CA . TYR A 1 255 ? 34.146 1.371 -54.452 1.00 70.96 255 TYR A CA 1
ATOM 2015 C C . TYR A 1 255 ? 33.959 2.513 -53.464 1.00 70.96 255 TYR A C 1
ATOM 2016 O O . TYR A 1 255 ? 32.854 2.752 -52.968 1.00 70.96 255 TYR A O 1
ATOM 2025 N N . GLY A 1 256 ? 35.031 3.238 -53.163 1.00 71.08 256 GLY A N 1
ATOM 2026 C CA . GLY A 1 256 ? 34.983 4.298 -52.183 1.00 71.08 256 GLY A CA 1
ATOM 2027 C C . GLY A 1 256 ? 34.779 5.670 -52.803 1.00 71.08 256 GLY A C 1
ATOM 2028 O O . GLY A 1 256 ? 34.924 5.872 -54.003 1.00 71.08 256 GLY A O 1
ATOM 2029 N N . ILE A 1 257 ? 34.441 6.623 -51.943 1.00 71.46 257 ILE A N 1
ATOM 2030 C CA . ILE A 1 257 ? 34.200 8.002 -52.354 1.00 71.46 257 ILE A CA 1
ATOM 2031 C C . ILE A 1 257 ? 35.538 8.734 -52.347 1.00 71.46 257 ILE A C 1
ATOM 2032 O O . ILE A 1 257 ? 36.146 8.870 -51.275 1.00 71.46 257 ILE A O 1
ATOM 2037 N N . PRO A 1 258 ? 36.023 9.214 -53.489 1.00 72.76 258 PRO A N 1
ATOM 2038 C CA . PRO A 1 258 ? 37.309 9.921 -53.498 1.00 72.76 258 PRO A CA 1
ATOM 2039 C C . PRO A 1 258 ? 37.211 11.254 -52.774 1.00 72.76 258 PRO A C 1
ATOM 2040 O O . PRO A 1 258 ? 36.160 11.897 -52.759 1.00 72.76 258 PRO A O 1
ATOM 2044 N N . THR A 1 259 ? 38.323 11.667 -52.173 1.00 77.59 259 THR A N 1
ATOM 2045 C CA . THR A 1 259 ? 38.379 12.883 -51.380 1.00 77.59 259 THR A CA 1
ATOM 2046 C C . THR A 1 259 ? 39.290 13.910 -52.047 1.00 77.59 259 THR A C 1
ATOM 2047 O O . THR A 1 259 ? 39.777 13.715 -53.163 1.00 77.59 259 THR A O 1
ATOM 2051 N N . LYS A 1 260 ? 39.519 15.029 -51.355 1.00 79.53 260 LYS A N 1
ATOM 2052 C CA . LYS A 1 260 ? 40.369 16.083 -51.901 1.00 79.53 260 LYS A CA 1
ATOM 2053 C C . LYS A 1 260 ? 41.811 15.618 -52.053 1.00 79.53 260 LYS A C 1
ATOM 2054 O O . LYS A 1 260 ? 42.455 15.901 -53.070 1.00 79.53 260 LYS A O 1
ATOM 2060 N N . LYS A 1 261 ? 42.333 14.904 -51.060 1.00 82.56 261 LYS A N 1
ATOM 2061 C CA . LYS A 1 261 ? 43.743 14.535 -51.022 1.00 82.56 261 LYS A CA 1
ATOM 2062 C C . LYS A 1 261 ? 44.052 13.268 -51.806 1.00 82.56 261 LYS A C 1
ATOM 2063 O O . LYS A 1 261 ? 45.156 12.732 -51.669 1.00 82.56 261 LYS A O 1
ATOM 2069 N N . GLY A 1 262 ? 43.120 12.781 -52.619 1.00 81.22 262 GLY A N 1
ATOM 2070 C CA . GLY A 1 262 ? 43.336 11.557 -53.361 1.00 81.22 262 GLY A CA 1
ATOM 2071 C C . GLY A 1 262 ? 43.086 10.287 -52.585 1.00 81.22 262 GLY A C 1
ATOM 2072 O O . GLY A 1 262 ? 43.361 9.200 -53.104 1.00 81.22 262 GLY A O 1
ATOM 2073 N N . LYS A 1 263 ? 42.578 10.385 -51.363 1.00 79.22 263 LYS A N 1
ATOM 2074 C CA . LYS A 1 263 ? 42.274 9.216 -50.557 1.00 79.22 263 LYS A CA 1
ATOM 2075 C C . LYS A 1 263 ? 40.834 8.771 -50.791 1.00 79.22 263 LYS A C 1
ATOM 2076 O O . LYS A 1 263 ? 40.064 9.411 -51.510 1.00 79.22 263 LYS A O 1
ATOM 2082 N N . MET A 1 264 ? 40.470 7.655 -50.168 1.00 75.08 264 MET A N 1
ATOM 2083 C CA . MET A 1 264 ? 39.156 7.057 -50.332 1.00 75.08 264 MET A CA 1
ATOM 2084 C C . MET A 1 264 ? 38.412 7.039 -49.003 1.00 75.08 264 MET A C 1
ATOM 2085 O O . MET A 1 264 ? 39.021 6.969 -47.933 1.00 75.08 264 MET A O 1
ATOM 2090 N N . ARG A 1 265 ? 37.085 7.103 -49.081 1.00 71.09 265 ARG A N 1
ATOM 2091 C CA . ARG A 1 265 ? 36.229 7.040 -47.907 1.00 71.09 265 ARG A CA 1
ATOM 2092 C C . ARG A 1 265 ? 35.183 5.952 -48.102 1.00 71.09 265 ARG A C 1
ATOM 2093 O O . ARG A 1 265 ? 34.801 5.623 -49.226 1.00 71.09 265 ARG A O 1
ATOM 2101 N N . LYS A 1 266 ? 34.723 5.399 -46.985 1.00 70.47 266 LYS A N 1
ATOM 2102 C CA . LYS A 1 266 ? 33.809 4.269 -46.977 1.00 70.47 266 LYS A CA 1
ATOM 2103 C C . LYS A 1 266 ? 32.363 4.721 -47.158 1.00 70.47 266 LYS A C 1
ATOM 2104 O O . LYS A 1 266 ? 32.037 5.906 -47.086 1.00 70.47 266 LYS A O 1
ATOM 2110 N N . ARG A 1 267 ? 31.487 3.747 -47.388 1.00 70.22 267 ARG A N 1
ATOM 2111 C CA . ARG A 1 267 ? 30.051 3.969 -47.487 1.00 70.22 267 ARG A CA 1
ATOM 2112 C C . ARG A 1 267 ? 29.352 3.255 -46.338 1.00 70.22 267 ARG A C 1
ATOM 2113 O O . ARG A 1 267 ? 29.522 2.045 -46.163 1.00 70.22 267 ARG A O 1
ATOM 2121 N N . GLU A 1 268 ? 28.561 3.995 -45.568 1.00 69.05 268 GLU A N 1
ATOM 2122 C CA . GLU A 1 268 ? 27.924 3.466 -44.370 1.00 69.05 268 GLU A CA 1
ATOM 2123 C C . GLU A 1 268 ? 26.413 3.600 -44.468 1.00 69.05 268 GLU A C 1
ATOM 2124 O O . GLU A 1 268 ? 25.899 4.686 -44.748 1.00 69.05 268 GLU A O 1
ATOM 2130 N N . GLN A 1 269 ? 25.707 2.500 -44.225 1.00 68.37 269 GLN A N 1
ATOM 2131 C CA . GLN A 1 269 ? 24.255 2.508 -44.155 1.00 68.37 269 GLN A CA 1
ATOM 2132 C C . GLN A 1 269 ? 23.818 1.662 -42.968 1.00 68.37 269 GLN A C 1
ATOM 2133 O O . GLN A 1 269 ? 24.526 0.751 -42.537 1.00 68.37 269 GLN A O 1
ATOM 2139 N N . VAL A 1 270 ? 22.635 1.972 -42.445 1.00 65.43 270 VAL A N 1
ATOM 2140 C CA . VAL A 1 270 ? 22.143 1.401 -41.195 1.00 65.43 270 VAL A CA 1
ATOM 2141 C C . VAL A 1 270 ? 21.230 0.225 -41.503 1.00 65.43 270 VAL A C 1
ATOM 2142 O O . VAL A 1 270 ? 20.345 0.323 -42.361 1.00 65.43 270 VAL A O 1
ATOM 2146 N N . VAL A 1 271 ? 21.438 -0.885 -40.800 1.00 68.30 271 VAL A N 1
ATOM 2147 C CA . VAL A 1 271 ? 20.638 -2.094 -40.950 1.00 68.30 271 VAL A CA 1
ATOM 2148 C C . VAL A 1 271 ? 19.994 -2.407 -39.608 1.00 68.30 271 VAL A C 1
ATOM 2149 O O . VAL A 1 271 ? 20.673 -2.402 -38.576 1.00 68.30 271 VAL A O 1
ATOM 2153 N N . ILE A 1 272 ? 18.692 -2.683 -39.622 1.00 68.37 272 ILE A N 1
ATOM 2154 C CA . ILE A 1 272 ? 17.921 -2.925 -38.409 1.00 68.37 272 ILE A CA 1
ATOM 2155 C C . ILE A 1 272 ? 17.405 -4.356 -38.422 1.00 68.37 272 ILE A C 1
ATOM 2156 O O . ILE A 1 272 ? 16.775 -4.784 -39.396 1.00 68.37 272 ILE A O 1
ATOM 2161 N N . PHE A 1 273 ? 17.670 -5.089 -37.344 1.00 73.90 273 PHE A N 1
ATOM 2162 C CA . PHE A 1 273 ? 17.092 -6.406 -37.107 1.00 73.90 273 PHE A CA 1
ATOM 2163 C C . PHE A 1 273 ? 16.156 -6.304 -35.911 1.00 73.90 273 PHE A C 1
ATOM 2164 O O . PHE A 1 273 ? 16.573 -5.879 -34.829 1.00 73.90 273 PHE A O 1
ATOM 2172 N N . GLU A 1 274 ? 14.902 -6.701 -36.100 1.00 82.80 274 GLU A N 1
ATOM 2173 C CA . GLU A 1 274 ? 13.870 -6.457 -35.104 1.00 82.80 274 GLU A CA 1
ATOM 2174 C C . GLU A 1 274 ? 13.784 -7.529 -34.025 1.00 82.80 274 GLU A C 1
ATOM 2175 O O . GLU A 1 274 ? 13.111 -7.305 -33.015 1.00 82.80 274 GLU A O 1
ATOM 2181 N N . ASP A 1 275 ? 14.435 -8.676 -34.197 1.00 85.95 275 ASP A N 1
ATOM 2182 C CA . ASP A 1 275 ? 14.302 -9.780 -33.252 1.00 85.95 275 ASP A CA 1
ATOM 2183 C C . ASP A 1 275 ? 15.652 -10.404 -32.924 1.00 85.95 275 ASP A C 1
ATOM 2184 O O . ASP A 1 275 ? 15.810 -11.627 -32.924 1.00 85.95 275 ASP A O 1
ATOM 2189 N N . ILE A 1 276 ? 16.648 -9.574 -32.628 1.00 85.74 276 ILE A N 1
ATOM 2190 C CA . ILE A 1 276 ? 17.961 -10.038 -32.199 1.00 85.74 276 ILE A CA 1
ATOM 2191 C C . ILE A 1 276 ? 18.218 -9.497 -30.801 1.00 85.74 276 ILE A C 1
ATOM 2192 O O . ILE A 1 276 ? 18.070 -8.294 -30.558 1.00 85.74 276 ILE A O 1
ATOM 2197 N N . GLU A 1 277 ? 18.596 -10.387 -29.885 1.00 88.33 277 GLU A N 1
ATOM 2198 C CA . GLU A 1 277 ? 18.782 -10.037 -28.486 1.00 88.33 277 GLU A CA 1
ATOM 2199 C C . GLU A 1 277 ? 20.196 -10.259 -27.974 1.00 88.33 277 GLU A C 1
ATOM 2200 O O . GLU A 1 277 ? 20.496 -9.844 -26.849 1.00 88.33 277 GLU A O 1
ATOM 2206 N N . ASP A 1 278 ? 21.064 -10.899 -28.747 1.00 87.97 278 ASP A N 1
ATOM 2207 C CA . ASP A 1 278 ? 22.448 -11.138 -28.366 1.00 87.97 278 ASP A CA 1
ATOM 2208 C C . ASP A 1 278 ? 23.368 -10.291 -29.236 1.00 87.97 278 ASP A C 1
ATOM 2209 O O . ASP A 1 278 ? 22.926 -9.595 -30.152 1.00 87.97 278 ASP A O 1
ATOM 2214 N N . LYS A 1 279 ? 24.666 -10.348 -28.941 1.00 82.34 279 LYS A N 1
ATOM 2215 C CA . LYS A 1 279 ? 25.608 -9.483 -29.641 1.00 82.34 279 LYS A CA 1
ATOM 2216 C C . LYS A 1 279 ? 26.363 -10.202 -30.755 1.00 82.34 279 LYS A C 1
ATOM 2217 O O . LYS A 1 279 ? 26.490 -9.665 -31.858 1.00 82.34 279 LYS A O 1
ATOM 2223 N N . ASN A 1 280 ? 26.876 -11.404 -30.489 1.00 82.63 280 ASN A N 1
ATOM 2224 C CA . ASN A 1 280 ? 27.676 -12.095 -31.496 1.00 82.63 280 ASN A CA 1
ATOM 2225 C C . ASN A 1 280 ? 26.843 -12.460 -32.720 1.00 82.63 280 ASN A C 1
ATOM 2226 O O . ASN A 1 280 ? 27.307 -12.324 -33.860 1.00 82.63 280 ASN A O 1
ATOM 2231 N N . GLU A 1 281 ? 25.613 -12.929 -32.506 1.00 82.71 281 GLU A N 1
ATOM 2232 C CA . GLU A 1 281 ? 24.750 -13.276 -33.630 1.00 82.71 281 GLU A CA 1
ATOM 2233 C C . GLU A 1 281 ? 24.337 -12.046 -34.426 1.00 82.71 281 GLU A C 1
ATOM 2234 O O . GLU A 1 281 ? 24.184 -12.126 -35.651 1.00 82.71 281 GLU A O 1
ATOM 2240 N N . LEU A 1 282 ? 24.160 -10.904 -33.760 1.00 75.20 282 LEU A N 1
ATOM 2241 C CA . LEU A 1 282 ? 23.932 -9.659 -34.485 1.00 75.20 282 LEU A CA 1
ATOM 2242 C C . LEU A 1 282 ? 25.115 -9.332 -35.385 1.00 75.20 282 LEU A C 1
ATOM 2243 O O . LEU A 1 282 ? 24.936 -8.921 -36.539 1.00 75.20 282 LEU A O 1
ATOM 2248 N N . LEU A 1 283 ? 26.333 -9.519 -34.875 1.00 74.84 283 LEU A N 1
ATOM 2249 C CA . LEU A 1 283 ? 27.521 -9.281 -35.684 1.00 74.84 283 LEU A CA 1
ATOM 2250 C C . LEU A 1 283 ? 27.576 -10.222 -36.879 1.00 74.84 283 LEU A C 1
ATOM 2251 O O . LEU A 1 283 ? 27.910 -9.802 -37.993 1.00 74.84 283 LEU A O 1
ATOM 2256 N N . ASN A 1 284 ? 27.255 -11.500 -36.670 1.00 75.78 284 ASN A N 1
ATOM 2257 C CA . ASN A 1 284 ? 27.262 -12.449 -37.779 1.00 75.78 284 ASN A CA 1
ATOM 2258 C C . ASN A 1 284 ? 26.225 -12.081 -38.834 1.00 75.78 284 ASN A C 1
ATOM 2259 O O . ASN A 1 284 ? 26.499 -12.154 -40.039 1.00 75.78 284 ASN A O 1
ATOM 2264 N N . ALA A 1 285 ? 25.026 -11.685 -38.401 1.00 73.57 285 ALA A N 1
ATOM 2265 C CA . ALA A 1 285 ? 23.995 -11.291 -39.354 1.00 73.57 285 ALA A CA 1
ATOM 2266 C C . ALA A 1 285 ? 24.419 -10.065 -40.151 1.00 73.57 285 ALA A C 1
ATOM 2267 O O . ALA A 1 285 ? 24.227 -10.012 -41.373 1.00 73.57 285 ALA A O 1
ATOM 2269 N N . THR A 1 286 ? 25.001 -9.068 -39.479 1.00 71.03 286 THR A N 1
ATOM 2270 C CA . THR A 1 286 ? 25.464 -7.883 -40.193 1.00 71.03 286 THR A CA 1
ATOM 2271 C C . THR A 1 286 ? 26.574 -8.233 -41.175 1.00 71.03 286 THR A C 1
ATOM 2272 O O . THR A 1 286 ? 26.620 -7.696 -42.287 1.00 71.03 286 THR A O 1
ATOM 2276 N N . TYR A 1 287 ? 27.475 -9.137 -40.786 1.00 70.86 287 TYR A N 1
ATOM 2277 C CA . TYR A 1 287 ? 28.539 -9.550 -41.694 1.00 70.86 287 TYR A CA 1
ATOM 2278 C C . TYR A 1 287 ? 27.975 -10.232 -42.932 1.00 70.86 287 TYR A C 1
ATOM 2279 O O . TYR A 1 287 ? 28.431 -9.976 -44.053 1.00 70.86 287 TYR A O 1
ATOM 2288 N N . GLN A 1 288 ? 26.986 -11.107 -42.753 1.00 68.73 288 GLN A N 1
ATOM 2289 C CA . GLN A 1 288 ? 26.391 -11.770 -43.910 1.00 68.73 288 GLN A CA 1
ATOM 2290 C C . GLN A 1 288 ? 25.670 -10.775 -44.811 1.00 68.73 288 GLN A C 1
ATOM 2291 O O . GLN A 1 288 ? 25.757 -10.867 -46.043 1.00 68.73 288 GLN A O 1
ATOM 2297 N N . THR A 1 289 ? 24.957 -9.813 -44.219 1.00 68.92 289 THR A N 1
ATOM 2298 C CA . THR A 1 289 ? 24.291 -8.795 -45.025 1.00 68.92 289 THR A CA 1
ATOM 2299 C C . THR A 1 289 ? 25.300 -7.974 -45.816 1.00 68.92 289 THR A C 1
ATOM 2300 O O . THR A 1 289 ? 25.077 -7.666 -46.992 1.00 68.92 289 THR A O 1
ATOM 2304 N N . LEU A 1 290 ? 26.422 -7.612 -45.190 1.00 68.45 290 LEU A N 1
ATOM 2305 C CA . LEU A 1 290 ? 27.459 -6.873 -45.902 1.00 68.45 290 LEU A CA 1
ATOM 2306 C C . LEU A 1 290 ? 28.042 -7.695 -47.043 1.00 68.45 290 LEU A C 1
ATOM 2307 O O . LEU A 1 290 ? 28.265 -7.173 -48.141 1.00 68.45 290 LEU A O 1
ATOM 2312 N N . LEU A 1 291 ? 28.298 -8.982 -46.804 1.00 69.87 291 LEU A N 1
ATOM 2313 C CA . LEU A 1 291 ? 28.885 -9.815 -47.848 1.00 69.87 291 LEU A CA 1
ATOM 2314 C C . LEU A 1 291 ? 27.930 -10.026 -49.015 1.00 69.87 291 LEU A C 1
ATOM 2315 O O . LEU A 1 291 ? 28.375 -10.146 -50.161 1.00 69.87 291 LEU A O 1
ATOM 2320 N N . GLU A 1 292 ? 26.625 -10.082 -48.749 1.00 74.80 292 GLU A N 1
ATOM 2321 C CA . GLU A 1 292 ? 25.671 -10.339 -49.823 1.00 74.80 292 GLU A CA 1
ATOM 2322 C C . GLU A 1 292 ? 25.564 -9.163 -50.791 1.00 74.80 292 GLU A C 1
ATOM 2323 O O . GLU A 1 292 ? 25.245 -9.362 -51.968 1.00 74.80 292 GLU A O 1
ATOM 2329 N N . ASN A 1 293 ? 25.848 -7.944 -50.335 1.00 71.28 293 ASN A N 1
ATOM 2330 C CA . ASN A 1 293 ? 25.583 -6.752 -51.134 1.00 71.28 293 ASN A CA 1
ATOM 2331 C C . ASN A 1 293 ? 26.849 -5.990 -51.502 1.00 71.28 293 ASN A C 1
ATOM 2332 O O . ASN A 1 293 ? 26.885 -4.762 -51.388 1.00 71.28 293 ASN A O 1
ATOM 2337 N N . SER A 1 294 ? 27.893 -6.690 -51.936 1.00 73.65 294 SER A N 1
ATOM 2338 C CA . SER A 1 294 ? 29.169 -6.045 -52.203 1.00 73.65 294 SER A CA 1
ATOM 2339 C C . SER A 1 294 ? 29.521 -5.938 -53.681 1.00 73.65 294 SER A C 1
ATOM 2340 O O . SER A 1 294 ? 30.484 -5.241 -54.014 1.00 73.65 294 SER A O 1
ATOM 2343 N N . ARG A 1 295 ? 28.784 -6.594 -54.571 1.00 70.34 295 ARG A N 1
ATOM 2344 C CA . ARG A 1 295 ? 29.137 -6.590 -55.981 1.00 70.34 295 ARG A CA 1
ATOM 2345 C C . ARG A 1 295 ? 27.925 -6.255 -56.838 1.00 70.34 295 ARG A C 1
ATOM 2346 O O . ARG A 1 295 ? 26.789 -6.553 -56.458 1.00 70.34 295 ARG A O 1
ATOM 2354 N N . PRO A 1 296 ? 28.137 -5.632 -57.997 1.00 62.78 296 PRO A N 1
ATOM 2355 C CA . PRO A 1 296 ? 27.006 -5.307 -58.874 1.00 62.78 296 PRO A CA 1
ATOM 2356 C C . PRO A 1 296 ? 26.388 -6.552 -59.487 1.00 62.78 296 PRO A C 1
ATOM 2357 O O . PRO A 1 296 ? 27.036 -7.589 -59.639 1.00 62.78 296 PRO A O 1
ATOM 2361 N N . LEU A 1 297 ? 25.116 -6.429 -59.850 1.00 62.37 297 LEU A N 1
ATOM 2362 C CA . LEU A 1 297 ? 24.335 -7.545 -60.359 1.00 62.37 297 LEU A CA 1
ATOM 2363 C C . LEU A 1 297 ? 24.359 -7.571 -61.882 1.00 62.37 297 LEU A C 1
ATOM 2364 O O . LEU A 1 297 ? 24.429 -6.530 -62.539 1.00 62.37 297 LEU A O 1
ATOM 2369 N N . VAL A 1 298 ? 24.305 -8.779 -62.440 1.00 57.47 298 VAL A N 1
ATOM 2370 C CA . VAL A 1 298 ? 24.339 -8.995 -63.881 1.00 57.47 298 VAL A CA 1
ATOM 2371 C C . VAL A 1 298 ? 23.211 -9.943 -64.257 1.00 57.47 298 VAL A C 1
ATOM 2372 O O . VAL A 1 298 ? 22.951 -10.920 -63.547 1.00 57.47 298 VAL A O 1
ATOM 2376 N N . GLN A 1 299 ? 22.537 -9.658 -65.369 1.00 55.90 299 GLN A N 1
ATOM 2377 C CA . GLN A 1 299 ? 21.470 -10.521 -65.852 1.00 55.90 299 GLN A CA 1
ATOM 2378 C C . GLN A 1 299 ? 21.599 -10.718 -67.354 1.00 55.90 299 GLN A C 1
ATOM 2379 O O . GLN A 1 299 ? 21.869 -9.767 -68.089 1.00 55.90 299 GLN A O 1
ATOM 2385 N N . PHE A 1 300 ? 21.400 -11.954 -67.802 1.00 55.45 300 PHE A N 1
ATOM 2386 C CA . PHE A 1 300 ? 21.341 -12.290 -69.217 1.00 55.45 300 PHE A CA 1
ATOM 2387 C C . PHE A 1 300 ? 19.941 -12.775 -69.556 1.00 55.45 300 PHE A C 1
ATOM 2388 O O . PHE A 1 300 ? 19.349 -13.553 -68.805 1.00 55.45 300 PHE A O 1
ATOM 2396 N N . SER A 1 301 ? 19.411 -12.315 -70.684 1.00 55.53 301 SER A N 1
ATOM 2397 C CA . SER A 1 301 ? 18.114 -12.770 -71.165 1.00 55.53 301 SER A CA 1
ATOM 2398 C C . SER A 1 301 ? 18.220 -13.016 -72.659 1.00 55.53 301 SER A C 1
ATOM 2399 O O . SER A 1 301 ? 18.702 -12.150 -73.393 1.00 55.53 301 SER A O 1
ATOM 2402 N N . SER A 1 302 ? 17.773 -14.183 -73.112 1.00 59.75 302 SER A N 1
ATOM 2403 C CA . SER A 1 302 ? 18.036 -14.573 -74.488 1.00 59.75 302 SER A CA 1
ATOM 2404 C C . SER A 1 302 ? 17.095 -15.691 -74.908 1.00 59.75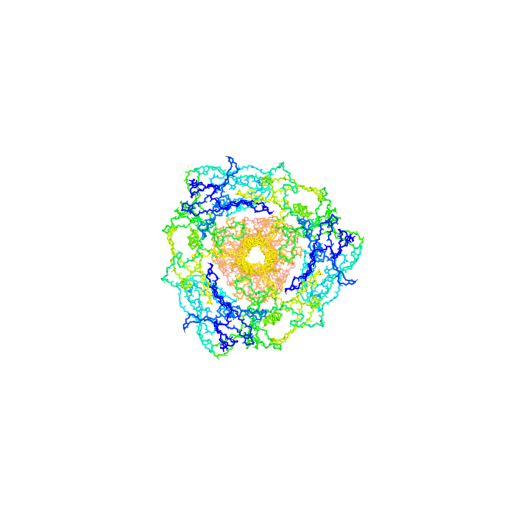 302 SER A C 1
ATOM 2405 O O . SER A 1 302 ? 16.379 -16.274 -74.093 1.00 59.75 302 SER A O 1
ATOM 2408 N N . GLU A 1 303 ? 17.112 -15.972 -76.206 1.00 62.96 303 GLU A N 1
ATOM 2409 C CA . GLU A 1 303 ? 16.459 -17.131 -76.793 1.00 62.96 303 GLU A CA 1
ATOM 2410 C C . GLU A 1 303 ? 17.509 -18.188 -77.098 1.00 62.96 303 GLU A C 1
ATOM 2411 O O . GLU A 1 303 ? 18.560 -17.882 -77.666 1.00 62.96 303 GLU A O 1
ATOM 2417 N N . VAL A 1 304 ? 17.226 -19.433 -76.720 1.00 62.05 304 VAL A N 1
ATOM 2418 C CA . VAL A 1 304 ? 18.207 -20.506 -76.788 1.00 62.05 304 VAL A CA 1
ATOM 2419 C C . VAL A 1 304 ? 17.685 -21.613 -77.693 1.00 62.05 304 VAL A C 1
ATOM 2420 O O . VAL A 1 304 ? 16.527 -21.618 -78.107 1.00 62.05 304 VAL A O 1
ATOM 2424 N N . ILE A 1 305 ? 18.571 -22.555 -78.000 1.00 66.68 305 ILE A N 1
ATOM 2425 C CA . ILE A 1 305 ? 18.244 -23.731 -78.795 1.00 66.68 305 ILE A CA 1
ATOM 2426 C C . ILE A 1 305 ? 18.261 -24.995 -77.946 1.00 66.68 305 ILE A C 1
ATOM 2427 O O . ILE A 1 305 ? 17.306 -25.772 -77.954 1.00 66.68 305 ILE A O 1
ATOM 2432 N N . GLY A 1 306 ? 19.345 -25.218 -77.206 1.00 74.79 306 GLY A N 1
ATOM 2433 C CA . GLY A 1 306 ? 19.435 -26.388 -76.347 1.00 74.79 306 GLY A CA 1
ATOM 2434 C C . GLY A 1 306 ? 18.468 -26.296 -75.176 1.00 74.79 306 GLY A C 1
ATOM 2435 O O . GLY A 1 306 ? 18.059 -25.212 -74.761 1.00 74.79 306 GLY A O 1
ATOM 2436 N N . ALA A 1 307 ? 18.103 -27.457 -74.644 1.00 76.53 307 ALA A N 1
ATOM 2437 C CA . ALA A 1 307 ? 17.118 -27.551 -73.576 1.00 76.53 307 ALA A CA 1
ATOM 2438 C C . ALA A 1 307 ? 17.806 -27.861 -72.253 1.00 76.53 307 ALA A C 1
ATOM 2439 O O . ALA A 1 307 ? 18.591 -28.810 -72.162 1.00 76.53 307 ALA A O 1
ATOM 2441 N N . SER A 1 308 ? 17.507 -27.060 -71.237 1.00 72.04 308 SER A N 1
ATOM 2442 C CA . SER A 1 308 ? 17.989 -27.271 -69.881 1.00 72.04 308 SER A CA 1
ATOM 2443 C C . SER A 1 308 ? 16.828 -27.194 -68.900 1.00 72.04 308 SER A C 1
ATOM 2444 O O . SER A 1 308 ? 15.795 -26.576 -69.166 1.00 72.04 308 SER A O 1
ATOM 2447 N N . SER A 1 309 ? 17.009 -27.837 -67.752 1.00 66.75 309 SER A N 1
ATOM 2448 C CA . SER A 1 309 ? 16.009 -27.786 -66.701 1.00 66.75 309 SER A CA 1
ATOM 2449 C C . SER A 1 309 ? 16.151 -26.483 -65.921 1.00 66.75 309 SER A C 1
ATOM 2450 O O . SER A 1 309 ? 16.949 -25.608 -66.260 1.00 66.75 309 SER A O 1
ATOM 2453 N N . ILE A 1 310 ? 15.375 -26.352 -64.856 1.00 61.61 310 ILE A N 1
ATOM 2454 C CA . ILE A 1 310 ? 15.366 -25.137 -64.053 1.00 61.61 310 ILE A CA 1
ATOM 2455 C C . ILE A 1 310 ? 16.393 -25.271 -62.936 1.00 61.61 310 ILE A C 1
ATOM 2456 O O . ILE A 1 310 ? 16.442 -26.291 -62.241 1.00 61.61 310 ILE A O 1
ATOM 2461 N N . GLY A 1 311 ? 17.233 -24.252 -62.781 1.00 65.43 311 GLY A N 1
ATOM 2462 C CA . GLY A 1 311 ? 18.189 -24.214 -61.694 1.00 65.43 311 GLY A CA 1
ATOM 2463 C C . GLY A 1 311 ? 19.542 -24.830 -61.968 1.00 65.43 311 GLY A C 1
ATOM 2464 O O . GLY A 1 311 ? 20.320 -25.010 -61.025 1.00 65.43 311 GLY A O 1
ATOM 2465 N N . ASP A 1 312 ? 19.860 -25.153 -63.217 1.00 69.32 312 ASP A N 1
ATOM 2466 C CA . ASP A 1 312 ? 21.163 -25.719 -63.522 1.00 69.32 312 ASP A CA 1
ATOM 2467 C C . ASP A 1 312 ? 22.220 -24.623 -63.602 1.00 69.32 312 ASP A C 1
ATOM 2468 O O . ASP A 1 312 ? 21.923 -23.429 -63.538 1.00 69.32 312 ASP A O 1
ATOM 2473 N N . MET A 1 313 ? 23.474 -25.043 -63.740 1.00 68.41 313 MET A N 1
ATOM 2474 C CA . MET A 1 313 ? 24.594 -24.139 -63.970 1.00 68.41 313 MET A CA 1
ATOM 2475 C C . MET A 1 313 ? 25.069 -24.306 -65.405 1.00 68.41 313 MET A C 1
ATOM 2476 O O . MET A 1 313 ? 25.502 -25.394 -65.794 1.00 68.41 313 MET A O 1
ATOM 2481 N N . VAL A 1 314 ? 25.002 -23.228 -66.183 1.00 62.87 314 VAL A N 1
ATOM 2482 C CA . VAL A 1 314 ? 25.387 -23.254 -67.585 1.00 62.87 314 VAL A CA 1
ATOM 2483 C C . VAL A 1 314 ? 26.447 -22.191 -67.816 1.00 62.87 314 VAL A C 1
ATOM 2484 O O . VAL A 1 314 ? 26.627 -21.274 -67.013 1.00 62.87 314 VAL A O 1
ATOM 2488 N N . THR A 1 315 ? 27.152 -22.324 -68.934 1.00 64.93 315 THR A N 1
ATOM 2489 C CA . THR A 1 315 ? 28.229 -21.417 -69.296 1.00 64.93 315 THR A CA 1
ATOM 2490 C C . THR A 1 315 ? 27.905 -20.759 -70.629 1.00 64.93 315 THR A C 1
ATOM 2491 O O . THR A 1 315 ? 27.600 -21.449 -71.606 1.00 64.93 315 THR A O 1
ATOM 2495 N N . ILE A 1 316 ? 27.978 -19.432 -70.668 1.00 63.01 316 ILE A N 1
ATOM 2496 C CA . ILE A 1 316 ? 27.662 -18.652 -71.858 1.00 63.01 316 ILE A CA 1
ATOM 2497 C C . ILE A 1 316 ? 28.925 -17.948 -72.331 1.00 63.01 316 ILE A C 1
ATOM 2498 O O . ILE A 1 316 ? 29.679 -17.396 -71.523 1.00 63.01 316 ILE A O 1
ATOM 2503 N N . HIS A 1 317 ? 29.159 -17.976 -73.640 1.00 64.37 317 HIS A N 1
ATOM 2504 C CA . HIS A 1 317 ? 30.370 -17.431 -74.231 1.00 64.37 317 HIS A CA 1
ATOM 2505 C C . HIS A 1 317 ? 30.022 -16.427 -75.318 1.00 64.37 317 HIS A C 1
ATOM 2506 O O . HIS A 1 317 ? 28.931 -16.458 -75.888 1.00 64.37 317 HIS A O 1
ATOM 2513 N N . ASP A 1 318 ? 30.968 -15.536 -75.598 1.00 68.66 318 ASP A N 1
ATOM 2514 C CA . ASP A 1 318 ? 30.843 -14.588 -76.698 1.00 68.66 318 ASP A CA 1
ATOM 2515 C C . ASP A 1 318 ? 32.243 -14.235 -77.168 1.00 68.66 318 ASP A C 1
ATOM 2516 O O . ASP A 1 318 ? 33.002 -13.604 -76.428 1.00 68.66 318 ASP A O 1
ATOM 2521 N N . TYR A 1 319 ? 32.581 -14.633 -78.393 1.00 69.83 319 TYR A N 1
ATOM 2522 C CA . TYR A 1 319 ? 33.953 -14.528 -78.871 1.00 69.83 319 TYR A CA 1
ATOM 2523 C C . TYR A 1 319 ? 34.267 -13.182 -79.505 1.00 69.83 319 TYR A C 1
ATOM 2524 O O . TYR A 1 319 ? 35.434 -12.776 -79.524 1.00 69.83 319 TYR A O 1
ATOM 2533 N N . ASP A 1 320 ? 33.260 -12.483 -80.031 1.00 76.89 320 ASP A N 1
ATOM 2534 C CA . ASP A 1 320 ? 33.515 -11.192 -80.662 1.00 76.89 320 ASP A CA 1
ATOM 2535 C C . ASP A 1 320 ? 33.889 -10.134 -79.633 1.00 76.89 320 ASP A C 1
ATOM 2536 O O . ASP A 1 320 ? 34.853 -9.386 -79.827 1.00 76.89 320 ASP A O 1
ATOM 2541 N N . LYS A 1 321 ? 33.140 -10.056 -78.536 1.00 70.57 321 LYS A N 1
ATOM 2542 C CA . LYS A 1 321 ? 33.406 -9.091 -77.480 1.00 70.57 321 LYS A CA 1
ATOM 2543 C C . LYS A 1 321 ? 34.236 -9.670 -76.344 1.00 70.57 321 LYS A C 1
ATOM 2544 O O . LYS A 1 321 ? 34.632 -8.923 -75.444 1.00 70.57 321 LYS A O 1
ATOM 2550 N N . ASN A 1 322 ? 34.498 -10.978 -76.368 1.00 71.67 322 ASN A N 1
ATOM 2551 C CA . ASN A 1 322 ? 35.466 -11.638 -75.494 1.00 71.67 322 ASN A CA 1
ATOM 2552 C C . ASN A 1 322 ? 35.111 -11.461 -74.013 1.00 71.67 322 ASN A C 1
ATOM 2553 O O . ASN A 1 322 ? 35.810 -10.798 -73.247 1.00 71.67 322 ASN A O 1
ATOM 2558 N N . TYR A 1 323 ? 33.992 -12.072 -73.633 1.00 68.15 323 TYR A N 1
ATOM 2559 C CA . TYR A 1 323 ? 33.675 -12.280 -72.228 1.00 68.15 323 TYR A CA 1
ATOM 2560 C C . TYR A 1 323 ? 33.211 -13.715 -72.025 1.00 68.15 323 TYR A C 1
ATOM 2561 O O . TYR A 1 323 ? 32.675 -14.349 -72.934 1.00 68.15 323 TYR A O 1
ATOM 2570 N N . HIS A 1 324 ? 33.437 -14.226 -70.816 1.00 65.25 324 HIS A N 1
ATOM 2571 C CA . HIS A 1 324 ? 33.087 -15.598 -70.465 1.00 65.25 324 HIS A CA 1
ATOM 2572 C C . HIS A 1 324 ? 32.575 -15.615 -69.035 1.00 65.25 324 HIS A C 1
ATOM 2573 O O . HIS A 1 324 ? 33.263 -15.143 -68.127 1.00 65.25 324 HIS A O 1
ATOM 2580 N N . TYR A 1 325 ? 31.382 -16.165 -68.831 1.00 67.09 325 TYR A N 1
ATOM 2581 C CA . TYR A 1 325 ? 30.749 -16.155 -67.522 1.00 67.09 325 TYR A CA 1
ATOM 2582 C C . TYR A 1 325 ? 30.133 -17.513 -67.231 1.00 67.09 325 TYR A C 1
ATOM 2583 O O . TYR A 1 325 ? 29.797 -18.269 -68.144 1.00 67.09 325 TYR A O 1
ATOM 2592 N N . GLU A 1 326 ? 29.989 -17.814 -65.943 1.00 68.63 326 GLU A N 1
ATOM 2593 C CA . GLU A 1 326 ? 29.227 -18.962 -65.475 1.00 68.63 326 GLU A CA 1
ATOM 2594 C C . GLU A 1 326 ? 28.046 -18.459 -64.662 1.00 68.63 326 GLU A C 1
ATOM 2595 O O . GLU A 1 326 ? 28.229 -17.713 -63.696 1.00 68.63 326 GLU A O 1
ATOM 2601 N N . THR A 1 327 ? 26.842 -18.863 -65.052 1.00 64.32 327 THR A N 1
ATOM 2602 C CA . THR A 1 327 ? 25.615 -18.363 -64.451 1.00 64.32 327 THR A CA 1
ATOM 2603 C C . THR A 1 327 ? 24.688 -19.529 -64.134 1.00 64.32 327 THR A C 1
ATOM 2604 O O . THR A 1 327 ? 25.014 -20.695 -64.367 1.00 64.32 327 THR A O 1
ATOM 2608 N N . ARG A 1 328 ? 23.515 -19.200 -63.598 1.00 60.13 328 ARG A N 1
ATOM 2609 C CA . ARG A 1 328 ? 22.540 -20.184 -63.152 1.00 60.13 328 ARG A CA 1
ATOM 2610 C C . ARG A 1 328 ? 21.175 -19.841 -63.728 1.00 60.13 328 ARG A C 1
ATOM 2611 O O . ARG A 1 328 ? 20.697 -18.715 -63.562 1.00 60.13 328 ARG A O 1
ATOM 2619 N N . VAL A 1 329 ? 20.546 -20.811 -64.391 1.00 57.49 329 VAL A N 1
ATOM 2620 C CA . VAL A 1 329 ? 19.247 -20.583 -65.014 1.00 57.49 329 VAL A CA 1
ATOM 2621 C C . VAL A 1 329 ? 18.193 -20.383 -63.935 1.00 57.49 329 VAL A C 1
ATOM 2622 O O . VAL A 1 329 ? 18.101 -21.167 -62.984 1.00 57.49 329 VAL A O 1
ATOM 2626 N N . PHE A 1 330 ? 17.384 -19.332 -64.077 1.00 58.55 330 PHE A N 1
ATOM 2627 C CA . PHE A 1 330 ? 16.369 -19.027 -63.080 1.00 58.55 330 PHE A CA 1
ATOM 2628 C C . PHE A 1 330 ? 14.983 -18.746 -63.644 1.00 58.55 330 PHE A C 1
ATOM 2629 O O . PHE A 1 330 ? 14.055 -18.550 -62.853 1.00 58.55 330 PHE A O 1
ATOM 2637 N N . ALA A 1 331 ? 14.807 -18.705 -64.961 1.00 56.66 331 ALA A N 1
ATOM 2638 C CA . ALA A 1 331 ? 13.495 -18.480 -65.554 1.00 56.66 331 ALA A CA 1
ATOM 2639 C C . ALA A 1 331 ? 13.453 -19.123 -66.929 1.00 56.66 331 ALA A C 1
ATOM 2640 O O . ALA A 1 331 ? 14.333 -18.875 -67.756 1.00 56.66 331 ALA A O 1
ATOM 2642 N N . ILE A 1 332 ? 12.433 -19.942 -67.171 1.00 52.90 332 ILE A N 1
ATOM 2643 C CA . ILE A 1 332 ? 12.282 -20.662 -68.429 1.00 52.90 332 ILE A CA 1
ATOM 2644 C C . ILE A 1 332 ? 10.845 -20.517 -68.902 1.00 52.90 332 ILE A C 1
ATOM 2645 O O . ILE A 1 332 ? 9.910 -20.679 -68.112 1.00 52.90 332 ILE A O 1
ATOM 2650 N N . LYS A 1 333 ? 10.670 -20.209 -70.184 1.00 54.96 333 LYS A N 1
ATOM 2651 C CA . LYS A 1 333 ? 9.350 -20.080 -70.796 1.00 54.96 333 LYS A CA 1
ATOM 2652 C C . LYS A 1 333 ? 9.320 -20.977 -72.026 1.00 54.96 333 LYS A C 1
ATOM 2653 O O . LYS A 1 333 ? 9.749 -20.569 -73.108 1.00 54.96 333 LYS A O 1
ATOM 2659 N N . ASN A 1 334 ? 8.800 -22.188 -71.864 1.00 54.19 334 ASN A N 1
ATOM 2660 C CA . ASN A 1 334 ? 8.852 -23.216 -72.895 1.00 54.19 334 ASN A CA 1
ATOM 2661 C C . ASN A 1 334 ? 7.530 -23.256 -73.648 1.00 54.19 334 ASN A C 1
ATOM 2662 O O . ASN A 1 334 ? 6.475 -23.472 -73.046 1.00 54.19 334 ASN A O 1
ATOM 2667 N N . ASP A 1 335 ? 7.593 -23.062 -74.962 1.00 56.23 335 ASP A N 1
ATOM 2668 C CA . ASP A 1 335 ? 6.433 -23.168 -75.839 1.00 56.23 335 ASP A CA 1
ATOM 2669 C C . ASP A 1 335 ? 6.476 -24.536 -76.510 1.00 56.23 335 ASP A C 1
ATOM 2670 O O . ASP A 1 335 ? 7.298 -24.772 -77.400 1.00 56.23 335 ASP A O 1
ATOM 2675 N N . ILE A 1 336 ? 5.586 -25.434 -76.086 1.00 55.98 336 ILE A N 1
ATOM 2676 C CA . ILE A 1 336 ? 5.638 -26.814 -76.557 1.00 55.98 336 ILE A CA 1
ATOM 2677 C C . ILE A 1 336 ? 5.236 -26.908 -78.023 1.00 55.98 336 ILE A C 1
ATOM 2678 O O . ILE A 1 336 ? 5.817 -27.683 -78.791 1.00 55.98 336 ILE A O 1
ATOM 2683 N N . LEU A 1 337 ? 4.239 -26.127 -78.437 1.00 60.24 337 LEU A N 1
ATOM 2684 C CA . LEU A 1 337 ? 3.679 -26.295 -79.773 1.00 60.24 337 LEU A CA 1
ATOM 2685 C C . LEU A 1 337 ? 4.617 -25.792 -80.864 1.00 60.24 337 LEU A C 1
ATOM 2686 O O . LEU A 1 337 ? 4.601 -26.323 -81.980 1.00 60.24 337 LEU A O 1
ATOM 2691 N N . ASN A 1 338 ? 5.434 -24.780 -80.575 1.00 63.46 338 ASN A N 1
ATOM 2692 C CA . ASN A 1 338 ? 6.227 -24.116 -81.603 1.00 63.46 338 ASN A CA 1
ATOM 2693 C C . ASN A 1 338 ? 7.730 -24.276 -81.412 1.00 63.46 338 ASN A C 1
ATOM 2694 O O . ASN A 1 338 ? 8.501 -23.628 -82.129 1.00 63.46 338 ASN A O 1
ATOM 2699 N N . ASN A 1 339 ? 8.167 -25.100 -80.460 1.00 62.61 339 ASN A N 1
ATOM 2700 C CA . ASN A 1 339 ? 9.584 -25.418 -80.268 1.00 62.61 339 ASN A CA 1
ATOM 2701 C C . ASN A 1 339 ? 10.429 -24.181 -79.981 1.00 62.61 339 ASN A C 1
ATOM 2702 O O . ASN A 1 339 ? 11.618 -24.147 -80.302 1.00 62.61 339 ASN A O 1
ATOM 2707 N N . LYS A 1 340 ? 9.841 -23.156 -79.373 1.00 60.22 340 LYS A N 1
ATOM 2708 C CA . LYS A 1 340 ? 10.553 -21.930 -79.040 1.00 60.22 340 LYS A CA 1
ATOM 2709 C C . LYS A 1 340 ? 10.790 -21.875 -77.539 1.00 60.22 340 LYS A C 1
ATOM 2710 O O . LYS A 1 340 ? 9.844 -21.992 -76.756 1.00 60.22 340 LYS A O 1
ATOM 2716 N N . ILE A 1 341 ? 12.044 -21.687 -77.143 1.00 58.72 341 ILE A N 1
ATOM 2717 C CA . ILE A 1 341 ? 12.438 -21.691 -75.740 1.00 58.72 341 ILE A CA 1
ATOM 2718 C C . ILE A 1 341 ? 13.122 -20.372 -75.421 1.00 58.72 341 ILE A C 1
ATOM 2719 O O . ILE A 1 341 ? 14.013 -19.934 -76.157 1.00 58.72 341 ILE A O 1
ATOM 2724 N N . GLU A 1 342 ? 12.706 -19.743 -74.328 1.00 58.95 342 GLU A N 1
ATOM 2725 C CA . GLU A 1 342 ? 13.280 -18.492 -73.859 1.00 58.95 342 GLU A CA 1
ATOM 2726 C C . GLU A 1 342 ? 13.768 -18.676 -72.431 1.00 58.95 342 GLU A C 1
ATOM 2727 O O . GLU A 1 342 ? 13.080 -19.286 -71.609 1.00 58.95 342 GLU A O 1
ATOM 2733 N N . SER A 1 343 ? 14.953 -18.148 -72.132 1.00 56.09 343 SER A N 1
ATOM 2734 C CA . SER A 1 343 ? 15.602 -18.401 -70.855 1.00 56.09 343 SER A CA 1
ATOM 2735 C C . SER A 1 343 ? 16.103 -17.096 -70.260 1.00 56.09 343 SER A C 1
ATOM 2736 O O . SER A 1 343 ? 16.003 -16.029 -70.867 1.00 56.09 343 SER A O 1
ATOM 2739 N N . SER A 1 344 ? 16.636 -17.194 -69.045 1.00 56.18 344 SER A N 1
ATOM 2740 C CA . SER A 1 344 ? 17.274 -16.078 -68.367 1.00 56.18 344 SER A CA 1
ATOM 2741 C C . SER A 1 344 ? 18.344 -16.620 -67.434 1.00 56.18 344 SER A C 1
ATOM 2742 O O . SER A 1 344 ? 18.164 -17.667 -66.810 1.00 56.18 344 SER A O 1
ATOM 2745 N N . LEU A 1 345 ? 19.461 -15.904 -67.340 1.00 55.92 345 LEU A N 1
ATOM 2746 C CA . LEU A 1 345 ? 20.594 -16.357 -66.548 1.00 55.92 345 LEU A CA 1
ATOM 2747 C C . LEU A 1 345 ? 21.080 -15.229 -65.652 1.00 55.92 345 LEU A C 1
ATOM 2748 O O . LEU A 1 345 ? 20.972 -14.052 -66.000 1.00 55.92 345 LEU A O 1
ATOM 2753 N N . GLY A 1 346 ? 21.624 -15.600 -64.498 1.00 58.23 346 GLY A N 1
ATOM 2754 C CA . GLY A 1 346 ? 22.223 -14.630 -63.603 1.00 58.23 346 GLY A CA 1
ATOM 2755 C C . GLY A 1 346 ? 21.328 -14.214 -62.457 1.00 58.23 346 GLY A C 1
ATOM 2756 O O . GLY A 1 346 ? 20.397 -14.936 -62.093 1.00 58.23 346 GLY A O 1
ATOM 2757 N N . ASP A 1 347 ? 21.602 -13.047 -61.881 1.00 63.23 347 ASP A N 1
ATOM 2758 C CA . ASP A 1 347 ? 20.830 -12.550 -60.751 1.00 63.23 347 ASP A CA 1
ATOM 2759 C C . ASP A 1 347 ? 19.487 -12.004 -61.217 1.00 63.23 347 ASP A C 1
ATOM 2760 O O . ASP A 1 347 ? 19.386 -11.388 -62.280 1.00 63.23 347 ASP A O 1
ATOM 2765 N N . ASN A 1 348 ? 18.456 -12.226 -60.410 1.00 63.69 348 ASN A N 1
ATOM 2766 C CA . ASN A 1 348 ? 17.092 -11.893 -60.799 1.00 63.69 348 ASN A CA 1
ATOM 2767 C C . ASN A 1 348 ? 16.829 -10.411 -60.563 1.00 63.69 348 ASN A C 1
ATOM 2768 O O . ASN A 1 348 ? 16.950 -9.927 -59.434 1.00 63.69 348 ASN A O 1
ATOM 2773 N N . LEU A 1 349 ? 16.462 -9.694 -61.628 1.00 62.81 349 LEU A N 1
ATOM 2774 C CA . LEU A 1 349 ? 16.088 -8.287 -61.544 1.00 62.81 349 LEU A CA 1
ATOM 2775 C C . LEU A 1 349 ? 14.653 -8.051 -61.995 1.00 62.81 349 LEU A C 1
ATOM 2776 O O . LEU A 1 349 ? 14.310 -6.936 -62.397 1.00 62.81 349 LEU A O 1
ATOM 2781 N N . LYS A 1 350 ? 13.809 -9.075 -61.943 1.00 67.95 350 LYS A N 1
ATOM 2782 C CA . LYS A 1 350 ? 12.431 -8.968 -62.400 1.00 67.95 350 LYS A CA 1
ATOM 2783 C C . LYS A 1 350 ? 11.480 -8.508 -61.309 1.00 67.95 350 LYS A C 1
ATOM 2784 O O . LYS A 1 350 ? 10.273 -8.429 -61.554 1.00 67.95 350 LYS A O 1
ATOM 2790 N N . GLY A 1 351 ? 11.986 -8.207 -60.119 1.00 70.28 351 GLY A N 1
ATOM 2791 C CA . GLY A 1 351 ? 11.145 -7.814 -59.011 1.00 70.28 351 GLY A CA 1
ATOM 2792 C C . GLY A 1 351 ? 10.737 -6.362 -58.970 1.00 70.28 351 GLY A C 1
ATOM 2793 O O . GLY A 1 351 ? 10.046 -5.955 -58.033 1.00 70.28 351 GLY A O 1
ATOM 2794 N N . SER A 1 352 ? 11.144 -5.559 -59.949 1.00 68.00 352 SER A N 1
ATOM 2795 C CA . SER A 1 352 ? 10.819 -4.141 -59.977 1.00 68.00 352 SER A CA 1
ATOM 2796 C C . SER A 1 352 ? 9.720 -3.802 -60.976 1.00 68.00 352 SER A C 1
ATOM 2797 O O . SER A 1 352 ? 9.504 -2.622 -61.263 1.00 68.00 352 SER A O 1
ATOM 2800 N N . SER A 1 353 ? 9.027 -4.801 -61.515 1.00 67.55 353 SER A N 1
ATOM 2801 C CA . SER A 1 353 ? 7.913 -4.537 -62.409 1.00 67.55 353 SER A CA 1
ATOM 2802 C C . SER A 1 353 ? 6.667 -4.166 -61.610 1.00 67.55 353 SER A C 1
ATOM 2803 O O . SER A 1 353 ? 6.587 -4.380 -60.399 1.00 67.55 353 SER A O 1
ATOM 2806 N N . ALA A 1 354 ? 5.682 -3.600 -62.311 1.00 65.52 354 ALA A N 1
ATOM 2807 C CA . ALA A 1 354 ? 4.530 -3.017 -61.629 1.00 65.52 354 ALA A CA 1
ATOM 2808 C C . ALA A 1 354 ? 3.683 -4.073 -60.928 1.00 65.52 354 ALA A C 1
ATOM 2809 O O . ALA A 1 354 ? 3.232 -3.858 -59.796 1.00 65.52 354 ALA A O 1
ATOM 2811 N N . SER A 1 355 ? 3.442 -5.211 -61.583 1.00 65.66 355 SER A N 1
ATOM 2812 C CA . SER A 1 355 ? 2.567 -6.225 -61.002 1.00 65.66 355 SER A CA 1
ATOM 2813 C C . SER A 1 355 ? 3.146 -6.787 -59.708 1.00 65.66 355 SER A C 1
ATOM 2814 O O . SER A 1 355 ? 2.421 -6.975 -58.719 1.00 65.66 355 SER A O 1
ATOM 2817 N N . ASN A 1 356 ? 4.451 -7.059 -59.693 1.00 65.92 356 ASN A N 1
ATOM 2818 C CA . ASN A 1 356 ? 5.083 -7.553 -58.476 1.00 65.92 356 ASN A CA 1
ATOM 2819 C C . ASN A 1 356 ? 4.990 -6.526 -57.357 1.00 65.92 356 ASN A C 1
ATOM 2820 O O . ASN A 1 356 ? 4.782 -6.883 -56.193 1.00 65.92 356 ASN A O 1
ATOM 2825 N N . GLN A 1 357 ? 5.145 -5.243 -57.691 1.00 66.76 357 GLN A N 1
ATOM 2826 C CA . GLN A 1 357 ? 5.037 -4.199 -56.679 1.00 66.76 357 GLN A CA 1
ATOM 2827 C C . GLN A 1 357 ? 3.627 -4.125 -56.109 1.00 66.76 357 GLN A C 1
ATOM 2828 O O . GLN A 1 357 ? 3.448 -3.939 -54.900 1.00 66.76 357 GLN A O 1
ATOM 2834 N N . LEU A 1 358 ? 2.612 -4.270 -56.962 1.00 64.01 358 LEU A N 1
ATOM 2835 C CA . LEU A 1 358 ? 1.236 -4.300 -56.474 1.00 64.01 358 LEU A CA 1
ATOM 2836 C C . LEU A 1 358 ? 1.016 -5.471 -55.524 1.00 64.01 358 LEU A C 1
ATOM 2837 O O . LEU A 1 358 ? 0.410 -5.319 -54.452 1.00 64.01 358 LEU A O 1
ATOM 2842 N N . SER A 1 359 ? 1.508 -6.653 -55.903 1.00 63.33 359 SER A N 1
ATOM 2843 C CA . SER A 1 359 ? 1.345 -7.822 -55.045 1.00 63.33 359 SER A CA 1
ATOM 2844 C C . SER A 1 359 ? 2.041 -7.624 -53.704 1.00 63.33 359 SER A C 1
ATOM 2845 O O . SER A 1 359 ? 1.482 -7.948 -52.647 1.00 63.33 359 SER A O 1
ATOM 2848 N N . LYS A 1 360 ? 3.260 -7.083 -53.728 1.00 61.53 360 LYS A N 1
ATOM 2849 C CA . LYS A 1 360 ? 3.995 -6.861 -52.489 1.00 61.53 360 LYS A CA 1
ATOM 2850 C C . LYS A 1 360 ? 3.297 -5.835 -51.607 1.00 61.53 360 LYS A C 1
ATOM 2851 O O . LYS A 1 360 ? 3.270 -5.986 -50.382 1.00 61.53 360 LYS A O 1
ATOM 2857 N N . ALA A 1 361 ? 2.732 -4.784 -52.205 1.00 62.74 361 ALA A N 1
ATOM 2858 C CA . ALA A 1 361 ? 2.004 -3.796 -51.416 1.00 62.74 361 ALA A CA 1
ATOM 2859 C C . ALA A 1 361 ? 0.783 -4.412 -50.744 1.00 62.74 361 ALA A C 1
ATOM 2860 O O . ALA A 1 361 ? 0.517 -4.155 -49.561 1.00 62.74 361 ALA A O 1
ATOM 2862 N N . SER A 1 362 ? 0.028 -5.231 -51.479 1.00 62.97 362 SER A N 1
ATOM 2863 C CA . SER A 1 362 ? -1.130 -5.884 -50.873 1.00 62.97 362 SER A CA 1
ATOM 2864 C C . SER A 1 362 ? -0.713 -6.795 -49.723 1.00 62.97 362 SER A C 1
ATOM 2865 O O . SER A 1 362 ? -1.336 -6.787 -48.651 1.00 62.97 362 SER A O 1
ATOM 2868 N N . SER A 1 363 ? 0.349 -7.581 -49.922 1.00 64.40 363 SER A N 1
ATOM 2869 C CA . SER A 1 363 ? 0.812 -8.466 -48.856 1.00 64.40 363 SER A CA 1
ATOM 2870 C C . SER A 1 363 ? 1.292 -7.675 -47.645 1.00 64.40 363 SER A C 1
ATOM 2871 O O . SER A 1 363 ? 1.049 -8.071 -46.499 1.00 64.40 363 SER A O 1
ATOM 2874 N N . GLY A 1 364 ? 1.983 -6.558 -47.877 1.00 65.01 364 GLY A N 1
ATOM 2875 C CA . GLY A 1 364 ? 2.432 -5.735 -46.768 1.00 65.01 364 GLY A CA 1
ATOM 2876 C C . GLY A 1 364 ? 1.282 -5.161 -45.965 1.00 65.01 364 GLY A C 1
ATOM 2877 O O . GLY A 1 364 ? 1.329 -5.126 -44.733 1.00 65.01 364 GLY A O 1
ATOM 2878 N N . ILE A 1 365 ? 0.234 -4.698 -46.652 1.00 62.25 365 ILE A N 1
ATOM 2879 C CA . ILE A 1 365 ? -0.940 -4.200 -45.939 1.00 62.25 365 ILE A CA 1
ATOM 2880 C C . ILE A 1 365 ? -1.565 -5.310 -45.105 1.00 62.25 365 ILE A C 1
ATOM 2881 O O . ILE A 1 365 ? -1.922 -5.105 -43.936 1.00 62.25 365 ILE A O 1
ATOM 2886 N N . SER A 1 366 ? -1.703 -6.504 -45.688 1.00 63.92 366 SER A N 1
ATOM 2887 C CA . SER A 1 366 ? -2.324 -7.600 -44.951 1.00 63.92 366 SER A CA 1
ATOM 2888 C C . SER A 1 366 ? -1.495 -8.013 -43.742 1.00 63.92 366 SER A C 1
ATOM 2889 O O . SER A 1 366 ? -2.055 -8.418 -42.718 1.00 63.92 366 SER A O 1
ATOM 2892 N N . GLU A 1 367 ? -0.167 -7.927 -43.838 1.00 68.96 367 GLU A N 1
ATOM 2893 C CA . GLU A 1 367 ? 0.673 -8.264 -42.691 1.00 68.96 367 GLU A CA 1
ATOM 2894 C C . GLU A 1 367 ? 0.589 -7.198 -41.605 1.00 68.96 367 GLU A C 1
ATOM 2895 O O . GLU A 1 367 ? 0.479 -7.520 -40.412 1.00 68.96 367 GLU A O 1
ATOM 2901 N N . LEU A 1 368 ? 0.646 -5.922 -41.994 1.00 67.10 368 LEU A N 1
ATOM 2902 C CA . LEU A 1 368 ? 0.569 -4.851 -41.008 1.00 67.10 368 LEU A CA 1
ATOM 2903 C C . LEU A 1 368 ? -0.769 -4.852 -40.287 1.00 67.10 368 LEU A C 1
ATOM 2904 O O . LEU A 1 368 ? -0.835 -4.495 -39.107 1.00 67.10 368 LEU A O 1
ATOM 2909 N N . LYS A 1 369 ? -1.845 -5.242 -40.975 1.00 66.79 369 LYS A N 1
ATOM 2910 C CA . LYS A 1 369 ? -3.152 -5.258 -40.327 1.00 66.79 369 LYS A CA 1
ATOM 2911 C C . LYS A 1 369 ? -3.201 -6.251 -39.173 1.00 66.79 369 LYS A C 1
ATOM 2912 O O . LYS A 1 369 ? -3.981 -6.069 -38.233 1.00 66.79 369 LYS A O 1
ATOM 2918 N N . SER A 1 370 ? -2.381 -7.299 -39.218 1.00 70.12 370 SER A N 1
ATOM 2919 C CA . SER A 1 370 ? -2.417 -8.343 -38.205 1.00 70.12 370 SER A CA 1
ATOM 2920 C C . SER A 1 370 ? -1.260 -8.283 -37.216 1.00 70.12 370 SER A C 1
ATOM 2921 O O . SER A 1 370 ? -1.338 -8.932 -36.168 1.00 70.12 370 SER A O 1
ATOM 2924 N N . MET A 1 371 ? -0.193 -7.537 -37.509 1.00 74.13 371 MET A N 1
ATOM 2925 C CA . MET A 1 371 ? 0.949 -7.481 -36.603 1.00 74.13 371 MET A CA 1
ATOM 2926 C C . MET A 1 371 ? 0.970 -6.271 -35.677 1.00 74.13 371 MET A C 1
ATOM 2927 O O . MET A 1 371 ? 1.894 -6.160 -34.866 1.00 74.13 371 MET A O 1
ATOM 2932 N N . LYS A 1 372 ? -0.004 -5.372 -35.760 1.00 72.23 372 LYS A N 1
ATOM 2933 C CA . LYS A 1 372 ? -0.023 -4.175 -34.930 1.00 72.23 372 LYS A CA 1
ATOM 2934 C C . LYS A 1 372 ? -1.174 -4.230 -33.929 1.00 72.23 372 LYS A C 1
ATOM 2935 O O . LYS A 1 372 ? -2.072 -5.068 -34.018 1.00 72.23 372 LYS A O 1
ATOM 2941 N N . MET A 1 373 ? -1.137 -3.314 -32.964 1.00 74.40 373 MET A N 1
ATOM 2942 C CA . MET A 1 373 ? -2.036 -3.341 -31.817 1.00 74.40 373 MET A CA 1
ATOM 2943 C C . MET A 1 373 ? -2.964 -2.134 -31.827 1.00 74.40 373 MET A C 1
ATOM 2944 O O . MET A 1 373 ? -2.505 -0.994 -31.945 1.00 74.40 373 MET A O 1
ATOM 2949 N N . ASN A 1 374 ? -4.263 -2.391 -31.694 1.00 72.80 374 ASN A N 1
ATOM 2950 C CA . ASN A 1 374 ? -5.285 -1.359 -31.646 1.00 72.80 374 ASN A CA 1
ATOM 2951 C C . ASN A 1 374 ? -5.642 -1.041 -30.196 1.00 72.80 374 ASN A C 1
ATOM 2952 O O . ASN A 1 374 ? -4.945 -1.438 -29.258 1.00 72.80 374 ASN A O 1
ATOM 2957 N N . PHE A 1 375 ? -6.744 -0.309 -30.009 1.00 71.31 375 PHE A N 1
ATOM 2958 C CA . PHE A 1 375 ? -7.120 0.170 -28.682 1.00 71.31 375 PHE A CA 1
ATOM 2959 C C . PHE A 1 375 ? -7.356 -0.979 -27.710 1.00 71.31 375 PHE A C 1
ATOM 2960 O O . PHE A 1 375 ? -6.874 -0.952 -26.569 1.00 71.31 375 PHE A O 1
ATOM 2968 N N . TYR A 1 376 ? -8.090 -2.002 -28.149 1.00 70.02 376 TYR A N 1
ATOM 2969 C CA . TYR A 1 376 ? -8.457 -3.094 -27.256 1.00 70.02 376 TYR A CA 1
ATOM 2970 C C . TYR A 1 376 ? -7.229 -3.839 -26.752 1.00 70.02 376 TYR A C 1
ATOM 2971 O O . TYR A 1 376 ? -7.136 -4.166 -25.563 1.00 70.02 376 TYR A O 1
ATOM 2980 N N . ASP A 1 377 ? -6.277 -4.117 -27.641 1.00 70.39 377 ASP A N 1
ATOM 2981 C CA . ASP A 1 377 ? -5.082 -4.844 -27.231 1.00 70.39 377 ASP A CA 1
ATOM 2982 C C . ASP A 1 377 ? -4.248 -4.034 -26.248 1.00 70.39 377 ASP A C 1
ATOM 2983 O O . ASP A 1 377 ? -3.711 -4.587 -25.281 1.00 70.39 377 ASP A O 1
ATOM 2988 N N . SER A 1 378 ? -4.123 -2.725 -26.478 1.00 67.12 378 SER A N 1
ATOM 2989 C CA . SER A 1 378 ? -3.397 -1.881 -25.536 1.00 67.12 378 SER A CA 1
ATOM 2990 C C . SER A 1 378 ? -4.061 -1.891 -24.167 1.00 67.12 378 SER A C 1
ATOM 2991 O O . SER A 1 378 ? -3.380 -2.003 -23.139 1.00 67.12 378 SER A O 1
ATOM 2994 N N . THR A 1 379 ? -5.392 -1.788 -24.133 1.00 66.50 379 THR A N 1
ATOM 2995 C CA . THR A 1 379 ? -6.093 -1.820 -22.853 1.00 66.50 379 THR A CA 1
ATOM 2996 C C . THR A 1 379 ? -5.885 -3.150 -22.140 1.00 66.50 379 THR A C 1
ATOM 2997 O O . THR A 1 379 ? -5.629 -3.180 -20.931 1.00 66.50 379 THR A O 1
ATOM 3001 N N . GLU A 1 380 ? -5.980 -4.261 -22.872 1.00 68.10 380 GLU A N 1
ATOM 3002 C CA . GLU A 1 380 ? -5.807 -5.567 -22.244 1.00 68.10 380 GLU A CA 1
ATOM 3003 C C . GLU A 1 380 ? -4.390 -5.752 -21.716 1.00 68.10 380 GLU A C 1
ATOM 3004 O O . GLU A 1 380 ? -4.195 -6.287 -20.617 1.00 68.10 380 GLU A O 1
ATOM 3010 N N . ILE A 1 381 ? -3.387 -5.320 -22.483 1.00 67.40 381 ILE A N 1
ATOM 3011 C CA . ILE A 1 381 ? -2.003 -5.456 -22.039 1.00 67.40 381 ILE A CA 1
ATOM 3012 C C . ILE A 1 381 ? -1.754 -4.608 -20.800 1.00 67.40 381 ILE A C 1
ATOM 3013 O O . ILE A 1 381 ? -1.091 -5.047 -19.850 1.00 67.40 381 ILE A O 1
ATOM 3018 N N . SER A 1 382 ? -2.280 -3.380 -20.787 1.00 67.36 382 SER A N 1
ATOM 3019 C CA . SER A 1 382 ? -2.124 -2.532 -19.612 1.00 67.36 382 SER A CA 1
ATOM 3020 C C . SER A 1 382 ? -2.796 -3.150 -18.394 1.00 67.36 382 SER A C 1
ATOM 3021 O O . SER A 1 382 ? -2.247 -3.113 -17.288 1.00 67.36 382 SER A O 1
ATOM 3024 N N . LYS A 1 383 ? -3.985 -3.728 -18.578 1.00 67.71 383 LYS A N 1
ATOM 3025 C CA . LYS A 1 383 ? -4.660 -4.387 -17.464 1.00 67.71 383 LYS A CA 1
ATOM 3026 C C . LYS A 1 383 ? -3.833 -5.546 -16.926 1.00 67.71 383 LYS A C 1
ATOM 3027 O O . LYS A 1 383 ? -3.683 -5.698 -15.709 1.00 67.71 383 LYS A O 1
ATOM 3033 N N . TRP A 1 384 ? -3.288 -6.375 -17.818 1.00 70.26 384 TRP A N 1
ATOM 3034 C CA . TRP A 1 384 ? -2.497 -7.519 -17.376 1.00 70.26 384 TRP A CA 1
ATOM 3035 C C . TRP A 1 384 ? -1.260 -7.069 -16.609 1.00 70.26 384 TRP A C 1
ATOM 3036 O O . TRP A 1 384 ? -0.946 -7.602 -15.536 1.00 70.26 384 TRP A O 1
ATOM 3047 N N . GLN A 1 385 ? -0.550 -6.070 -17.135 1.00 68.29 385 GLN A N 1
ATOM 3048 C CA . GLN A 1 385 ? 0.677 -5.635 -16.480 1.00 68.29 385 GLN A CA 1
ATOM 3049 C C . GLN A 1 385 ? 0.413 -4.862 -15.196 1.00 68.29 385 GLN A C 1
ATOM 3050 O O . GLN A 1 385 ? 1.286 -4.823 -14.326 1.00 68.29 385 GLN A O 1
ATOM 3056 N N . SER A 1 386 ? -0.757 -4.241 -15.055 1.00 69.57 386 SER A N 1
ATOM 3057 C CA . SER A 1 386 ? -1.097 -3.646 -13.770 1.00 69.57 386 SER A CA 1
ATOM 3058 C C . SER A 1 386 ? -1.478 -4.714 -12.757 1.00 69.57 386 SER A C 1
ATOM 3059 O O . SER A 1 386 ? -1.131 -4.605 -11.576 1.00 69.57 386 SER A O 1
ATOM 3062 N N . ASP A 1 387 ? -2.186 -5.756 -13.200 1.00 71.65 387 ASP A N 1
ATOM 3063 C CA . ASP A 1 387 ? -2.556 -6.832 -12.289 1.00 71.65 387 ASP A CA 1
ATOM 3064 C C . ASP A 1 387 ? -1.337 -7.599 -11.802 1.00 71.65 387 ASP A C 1
ATOM 3065 O O . ASP A 1 387 ? -1.335 -8.097 -10.672 1.00 71.65 387 ASP A O 1
ATOM 3070 N N . ILE A 1 388 ? -0.303 -7.718 -12.637 1.00 70.32 388 ILE A N 1
ATOM 3071 C CA . ILE A 1 388 ? 0.904 -8.420 -12.206 1.00 70.32 388 ILE A CA 1
ATOM 3072 C C . ILE A 1 388 ? 1.531 -7.721 -11.007 1.00 70.32 388 ILE A C 1
ATOM 3073 O O . ILE A 1 388 ? 1.931 -8.368 -10.032 1.00 70.32 388 ILE A O 1
ATOM 3078 N N . ILE A 1 389 ? 1.617 -6.393 -11.050 1.00 70.40 389 ILE A N 1
ATOM 3079 C CA . ILE A 1 389 ? 2.305 -5.653 -9.998 1.00 70.40 389 ILE A CA 1
ATOM 3080 C C . ILE A 1 389 ? 1.405 -5.323 -8.814 1.00 70.40 389 ILE A C 1
ATOM 3081 O O . ILE A 1 389 ? 1.913 -5.093 -7.708 1.00 70.40 389 ILE A O 1
ATOM 3086 N N . ARG A 1 390 ? 0.085 -5.297 -9.005 1.00 72.34 390 ARG A N 1
ATOM 3087 C CA . ARG A 1 390 ? -0.814 -5.079 -7.880 1.00 72.34 390 ARG A CA 1
ATOM 3088 C C . ARG A 1 390 ? -0.738 -6.209 -6.864 1.00 72.34 390 ARG A C 1
ATOM 3089 O O . ARG A 1 390 ? -1.037 -5.991 -5.687 1.00 72.34 390 ARG A O 1
ATOM 3097 N N . GLY A 1 391 ? -0.327 -7.402 -7.286 1.00 73.40 391 GLY A N 1
ATOM 3098 C CA . GLY A 1 391 ? -0.249 -8.554 -6.415 1.00 73.40 391 GLY A CA 1
ATOM 3099 C C . GLY A 1 391 ? -1.404 -9.521 -6.535 1.00 73.40 391 GLY A C 1
ATOM 3100 O O . GLY A 1 391 ? -1.463 -10.485 -5.764 1.00 73.40 391 GLY A O 1
ATOM 3101 N N . ALA A 1 392 ? -2.308 -9.309 -7.490 1.00 73.91 392 ALA A N 1
ATOM 3102 C CA . ALA A 1 392 ? -3.518 -10.112 -7.596 1.00 73.91 392 ALA A CA 1
ATOM 3103 C C . ALA A 1 392 ? -3.256 -11.542 -8.038 1.00 73.91 392 ALA A C 1
ATOM 3104 O O . ALA A 1 392 ? -4.186 -12.353 -8.020 1.00 73.91 392 ALA A O 1
ATOM 3106 N N . LYS A 1 393 ? -2.032 -11.873 -8.449 1.00 77.44 393 LYS A N 1
ATOM 3107 C CA . LYS A 1 393 ? -1.729 -13.223 -8.895 1.00 77.44 393 LYS A CA 1
ATOM 3108 C C . LYS A 1 393 ? -0.731 -13.959 -8.013 1.00 77.44 393 LYS A C 1
ATOM 3109 O O . LYS A 1 393 ? -0.746 -15.193 -7.997 1.00 77.44 393 LYS A O 1
ATOM 3115 N N . GLY A 1 394 ? 0.127 -13.246 -7.289 1.00 82.01 394 GLY A N 1
ATOM 3116 C CA . GLY A 1 394 ? 1.203 -13.893 -6.563 1.00 82.01 394 GLY A CA 1
ATOM 3117 C C . GLY A 1 394 ? 1.263 -13.703 -5.060 1.00 82.01 394 GLY A C 1
ATOM 3118 O O . GLY A 1 394 ? 0.481 -14.291 -4.308 1.00 82.01 394 GLY A O 1
ATOM 3119 N N . GLY A 1 395 ? 2.200 -12.870 -4.624 1.00 80.57 395 GLY A N 1
ATOM 3120 C CA . GLY A 1 395 ? 2.750 -12.910 -3.283 1.00 80.57 395 GLY A CA 1
ATOM 3121 C C . GLY A 1 395 ? 1.908 -12.276 -2.199 1.00 80.57 395 GLY A C 1
ATOM 3122 O O . GLY A 1 395 ? 0.676 -12.254 -2.259 1.00 80.57 395 GLY A O 1
ATOM 3123 N N . SER A 1 396 ? 2.600 -11.736 -1.195 1.00 76.21 396 SER A N 1
ATOM 3124 C CA . SER A 1 396 ? 2.026 -11.510 0.124 1.00 76.21 396 SER A CA 1
ATOM 3125 C C . SER A 1 396 ? 1.372 -10.147 0.308 1.00 76.21 396 SER A C 1
ATOM 3126 O O . SER A 1 396 ? 0.777 -9.916 1.364 1.00 76.21 396 SER A O 1
ATOM 3129 N N . VAL A 1 397 ? 1.466 -9.239 -0.656 1.00 72.24 397 VAL A N 1
ATOM 3130 C CA . VAL A 1 397 ? 0.854 -7.920 -0.545 1.00 72.24 397 VAL A CA 1
ATOM 3131 C C . VAL A 1 397 ? -0.091 -7.729 -1.718 1.00 72.24 397 VAL A C 1
ATOM 3132 O O . VAL A 1 397 ? 0.288 -7.967 -2.870 1.00 72.24 397 VAL A O 1
ATOM 3136 N N . LEU A 1 398 ? -1.317 -7.299 -1.431 1.00 71.91 398 LEU A N 1
ATOM 3137 C CA . LEU A 1 398 ? -2.352 -7.265 -2.453 1.00 71.91 398 LEU A CA 1
ATOM 3138 C C . LEU A 1 398 ? -3.335 -6.140 -2.168 1.00 71.91 398 LEU A C 1
ATOM 3139 O O . LEU A 1 398 ? -3.698 -5.909 -1.012 1.00 71.91 398 LEU A O 1
ATOM 3144 N N . LEU A 1 399 ? -3.761 -5.448 -3.223 1.00 71.62 399 LEU A N 1
ATOM 3145 C CA . LEU A 1 399 ? -4.846 -4.475 -3.145 1.00 71.62 399 LEU A CA 1
ATOM 3146 C C . LEU A 1 399 ? -6.102 -5.099 -3.745 1.00 71.62 399 LEU A C 1
ATOM 3147 O O . LEU A 1 399 ? -6.195 -5.269 -4.965 1.00 71.62 399 LEU A O 1
ATOM 3152 N N . MET A 1 400 ? -7.070 -5.427 -2.896 1.00 77.90 400 MET A N 1
ATOM 3153 C CA . MET A 1 400 ? -8.299 -6.091 -3.308 1.00 77.90 400 MET A CA 1
ATOM 3154 C C . MET A 1 400 ? -9.288 -5.124 -3.940 1.00 77.90 400 MET A C 1
ATOM 3155 O O . MET A 1 400 ? -9.337 -3.941 -3.601 1.00 77.90 400 MET A O 1
ATOM 3160 N N . SER A 1 401 ? -10.072 -5.649 -4.871 1.00 80.65 401 SER A N 1
ATOM 3161 C CA . SER A 1 401 ? -11.161 -4.941 -5.522 1.00 80.65 401 SER A CA 1
ATOM 3162 C C . SER A 1 401 ? -12.271 -5.943 -5.799 1.00 80.65 401 SER A C 1
ATOM 3163 O O . SER A 1 401 ? -12.021 -7.151 -5.854 1.00 80.65 401 SER A O 1
ATOM 3166 N N . PRO A 1 402 ? -13.512 -5.475 -5.967 1.00 82.75 402 PRO A N 1
ATOM 3167 C CA . PRO A 1 402 ? -14.611 -6.418 -6.245 1.00 82.75 402 PRO A CA 1
ATOM 3168 C C . PRO A 1 402 ? -14.394 -7.243 -7.500 1.00 82.75 402 PRO A C 1
ATOM 3169 O O . PRO A 1 402 ? -14.927 -8.358 -7.606 1.00 82.75 402 PRO A O 1
ATOM 3173 N N . TRP A 1 403 ? -13.634 -6.715 -8.462 1.00 83.35 403 TRP A N 1
ATOM 3174 C CA . TRP A 1 403 ? -13.302 -7.482 -9.656 1.00 83.35 403 TRP A CA 1
ATOM 3175 C C . TRP A 1 403 ? -12.571 -8.768 -9.307 1.00 83.35 403 TRP A C 1
ATOM 3176 O O . TRP A 1 403 ? -12.740 -9.781 -9.992 1.00 83.35 403 TRP A O 1
ATOM 3187 N N . ASP A 1 404 ? -11.767 -8.755 -8.244 1.00 82.18 404 ASP A N 1
ATOM 3188 C CA . ASP A 1 404 ? -11.030 -9.945 -7.842 1.00 82.18 404 ASP A CA 1
ATOM 3189 C C . ASP A 1 404 ? -11.930 -11.039 -7.289 1.00 82.18 404 ASP A C 1
ATOM 3190 O O . ASP A 1 404 ? -11.449 -12.154 -7.065 1.00 82.18 404 ASP A O 1
ATOM 3195 N N . THR A 1 405 ? -13.206 -10.753 -7.055 1.00 87.24 405 THR A N 1
ATOM 3196 C CA . THR A 1 405 ? -14.122 -11.743 -6.511 1.00 87.24 405 THR A CA 1
ATOM 3197 C C . THR A 1 405 ? -15.325 -12.034 -7.392 1.00 87.24 405 THR A C 1
ATOM 3198 O O . THR A 1 405 ? -15.928 -13.097 -7.238 1.00 87.24 405 THR A O 1
ATOM 3202 N N . ASN A 1 406 ? -15.703 -11.134 -8.304 1.00 90.03 406 ASN A N 1
ATOM 3203 C CA . ASN A 1 406 ? -16.907 -11.367 -9.091 1.00 90.03 406 ASN A CA 1
ATOM 3204 C C . ASN A 1 406 ? -16.770 -11.123 -10.588 1.00 90.03 406 ASN A C 1
ATOM 3205 O O . ASN A 1 406 ? -17.736 -11.370 -11.318 1.00 90.03 406 ASN A O 1
ATOM 3210 N N . LYS A 1 407 ? -15.632 -10.614 -11.061 1.00 89.11 407 LYS A N 1
ATOM 3211 C CA . LYS A 1 407 ? -15.370 -10.427 -12.487 1.00 89.11 407 LYS A CA 1
ATOM 3212 C C . LYS A 1 407 ? -16.318 -9.418 -13.127 1.00 89.11 407 LYS A C 1
ATOM 3213 O O . LYS A 1 407 ? -16.204 -9.135 -14.324 1.00 89.11 407 LYS A O 1
ATOM 3219 N N . GLY A 1 408 ? -17.252 -8.867 -12.356 1.00 93.78 408 GLY A N 1
ATOM 3220 C CA . GLY A 1 408 ? -18.307 -8.073 -12.951 1.00 93.78 408 GLY A CA 1
ATOM 3221 C C . GLY A 1 408 ? -18.360 -6.620 -12.533 1.00 93.78 408 GLY A C 1
ATOM 3222 O O . GLY A 1 408 ? -18.727 -5.760 -13.338 1.00 93.78 408 GLY A O 1
ATOM 3223 N N . GLN A 1 409 ? -17.999 -6.322 -11.290 1.00 91.85 409 GLN A N 1
ATOM 3224 C CA . GLN A 1 409 ? -18.052 -4.953 -10.806 1.00 91.85 409 GLN A CA 1
ATOM 3225 C C . GLN A 1 409 ? -16.772 -4.221 -11.201 1.00 91.85 409 GLN A C 1
ATOM 3226 O O . GLN A 1 409 ? -15.963 -4.715 -11.990 1.00 91.85 409 GLN A O 1
ATOM 3232 N N . SER A 1 410 ? -16.579 -3.027 -10.649 1.00 85.23 410 SER A N 1
ATOM 3233 C CA . SER A 1 410 ? -15.454 -2.192 -11.027 1.00 85.23 410 SER A CA 1
ATOM 3234 C C . SER A 1 410 ? -14.151 -2.780 -10.493 1.00 85.23 410 SER A C 1
ATOM 3235 O O . SER A 1 410 ? -14.135 -3.717 -9.692 1.00 85.23 410 SER A O 1
ATOM 3238 N N . ARG A 1 411 ? -13.042 -2.210 -10.952 1.00 78.79 411 ARG A N 1
ATOM 3239 C CA . ARG A 1 411 ? -11.709 -2.605 -10.526 1.00 78.79 411 ARG A CA 1
ATOM 3240 C C . ARG A 1 411 ? -11.205 -1.758 -9.370 1.00 78.79 411 ARG A C 1
ATOM 3241 O O . ARG A 1 411 ? -10.020 -1.827 -9.031 1.00 78.79 411 ARG A O 1
ATOM 3249 N N . GLU A 1 412 ? -12.072 -0.968 -8.768 1.00 82.17 412 GLU A N 1
ATOM 3250 C CA . GLU A 1 412 ? -11.668 0.028 -7.788 1.00 82.17 412 GLU A CA 1
ATOM 3251 C C . GLU A 1 412 ? -11.323 -0.638 -6.458 1.00 82.17 412 GLU A C 1
ATOM 3252 O O . GLU A 1 412 ? -12.104 -1.456 -5.964 1.00 82.17 412 GLU A O 1
ATOM 3258 N N . PRO A 1 413 ? -10.183 -0.312 -5.849 1.00 77.92 413 PRO A N 1
ATOM 3259 C CA . PRO A 1 413 ? -9.795 -0.981 -4.605 1.00 77.92 413 PRO A CA 1
ATOM 3260 C C . PRO A 1 413 ? -10.487 -0.378 -3.395 1.00 77.92 413 PRO A C 1
ATOM 3261 O O . PRO A 1 413 ? -10.744 0.826 -3.337 1.00 77.92 413 PRO A O 1
ATOM 3265 N N . TYR A 1 414 ? -10.783 -1.232 -2.416 1.00 78.17 414 TYR A N 1
ATOM 3266 C CA . TYR A 1 414 ? -11.404 -0.791 -1.177 1.00 78.17 414 TYR A CA 1
ATOM 3267 C C . TYR A 1 414 ? -10.692 -1.280 0.075 1.00 78.17 414 TYR A C 1
ATOM 3268 O O . TYR A 1 414 ? -11.053 -0.848 1.174 1.00 78.17 414 TYR A O 1
ATOM 3277 N N . GLN A 1 415 ? -9.706 -2.166 -0.047 1.00 75.19 415 GLN A N 1
ATOM 3278 C CA . GLN A 1 415 ? -8.967 -2.626 1.120 1.00 75.19 415 GLN A CA 1
ATOM 3279 C C . GLN A 1 415 ? -7.618 -3.165 0.676 1.00 75.19 415 GLN A C 1
ATOM 3280 O O . GLN A 1 415 ? -7.438 -3.568 -0.475 1.00 75.19 415 GLN A O 1
ATOM 3286 N N . MET A 1 416 ? -6.673 -3.173 1.611 1.00 72.32 416 MET A N 1
ATOM 3287 C CA . MET A 1 416 ? -5.337 -3.706 1.386 1.00 72.32 416 MET A CA 1
ATOM 3288 C C . MET A 1 416 ? -5.096 -4.851 2.357 1.00 72.32 416 MET A C 1
ATOM 3289 O O . MET A 1 416 ? -5.352 -4.714 3.556 1.00 72.32 416 MET A O 1
ATOM 3294 N N . VAL A 1 417 ? -4.602 -5.971 1.840 1.00 72.19 417 VAL A N 1
ATOM 3295 C CA . VAL A 1 417 ? -4.475 -7.207 2.602 1.00 72.19 417 VAL A CA 1
ATOM 3296 C C . VAL A 1 417 ? -3.023 -7.653 2.582 1.00 72.19 417 VAL A C 1
ATOM 3297 O O . VAL A 1 417 ? -2.399 -7.701 1.517 1.00 72.19 417 VAL A O 1
ATOM 3301 N N . ILE A 1 418 ? -2.490 -7.975 3.756 1.00 75.33 418 ILE A N 1
ATOM 3302 C CA . ILE A 1 418 ? -1.180 -8.600 3.896 1.00 75.33 418 ILE A CA 1
ATOM 3303 C C . ILE A 1 418 ? -1.398 -10.011 4.421 1.00 75.33 418 ILE A C 1
ATOM 3304 O O . ILE A 1 418 ? -1.837 -10.192 5.563 1.00 75.33 418 ILE A O 1
ATOM 3309 N N . MET A 1 419 ? -1.089 -11.008 3.600 1.00 84.15 419 MET A N 1
ATOM 3310 C CA . MET A 1 419 ? -1.333 -12.394 3.958 1.00 84.15 419 MET A CA 1
ATOM 3311 C C . MET A 1 419 ? -0.091 -13.009 4.592 1.00 84.15 419 MET A C 1
ATOM 3312 O O . MET A 1 419 ? 0.930 -12.352 4.801 1.00 84.15 419 MET A O 1
ATOM 3317 N N . ASN A 1 420 ? -0.189 -14.301 4.899 1.00 86.69 420 ASN A N 1
ATOM 3318 C CA . ASN A 1 420 ? 0.852 -15.019 5.627 1.00 86.69 420 ASN A CA 1
ATOM 3319 C C . ASN A 1 420 ? 1.919 -15.581 4.692 1.00 86.69 420 ASN A C 1
ATOM 3320 O O . ASN A 1 420 ? 3.101 -15.248 4.816 1.00 86.69 420 ASN A O 1
ATOM 3325 N N . LYS A 1 421 ? 1.514 -16.442 3.762 1.00 88.62 421 LYS A N 1
ATOM 3326 C CA . LYS A 1 421 ? 2.428 -17.076 2.825 1.00 88.62 421 LYS A CA 1
ATOM 3327 C C . LYS A 1 421 ? 1.776 -17.117 1.453 1.00 88.62 421 LYS A C 1
ATOM 3328 O O . LYS A 1 421 ? 0.558 -16.977 1.318 1.00 88.62 421 LYS A O 1
ATOM 3334 N N . GLY A 1 422 ? 2.606 -17.298 0.428 1.00 87.63 422 GLY A N 1
ATOM 3335 C CA . GLY A 1 422 ? 2.126 -17.680 -0.887 1.00 87.63 422 GLY A CA 1
ATOM 3336 C C . GLY A 1 422 ? 1.044 -16.800 -1.474 1.00 87.63 422 GLY A C 1
ATOM 3337 O O . GLY A 1 422 ? 1.304 -15.672 -1.901 1.00 87.63 422 GLY A O 1
ATOM 3338 N N . SER A 1 423 ? -0.179 -17.324 -1.509 1.00 91.15 423 SER A N 1
ATOM 3339 C CA . SER A 1 423 ? -1.309 -16.622 -2.102 1.00 91.15 423 SER A CA 1
ATOM 3340 C C . SER A 1 423 ? -2.533 -16.708 -1.202 1.00 91.15 423 SER A C 1
ATOM 3341 O O . SER A 1 423 ? -2.425 -17.076 -0.029 1.00 91.15 423 SER A O 1
ATOM 3344 N N . LEU A 1 424 ? -3.700 -16.354 -1.746 1.00 92.40 424 LEU A N 1
ATOM 3345 C CA . LEU A 1 424 ? -4.908 -16.255 -0.933 1.00 92.40 424 LEU A CA 1
ATOM 3346 C C . LEU A 1 424 ? -5.300 -17.592 -0.318 1.00 92.40 424 LEU A C 1
ATOM 3347 O O . LEU A 1 424 ? -5.723 -17.638 0.842 1.00 92.40 424 LEU A O 1
ATOM 3352 N N . LYS A 1 425 ? -5.181 -18.683 -1.068 1.00 91.61 425 LYS A N 1
ATOM 3353 C CA . LYS A 1 425 ? -5.594 -19.987 -0.571 1.00 91.61 425 LYS A CA 1
ATOM 3354 C C . LYS A 1 425 ? -4.492 -20.726 0.178 1.00 91.61 425 LYS A C 1
ATOM 3355 O O . LYS A 1 425 ? -4.766 -21.774 0.772 1.00 91.61 425 LYS A O 1
ATOM 3361 N N . GLU A 1 426 ? -3.265 -20.210 0.177 1.00 93.85 426 GLU A N 1
ATOM 3362 C CA . GLU A 1 426 ? -2.127 -20.897 0.772 1.00 93.85 426 GLU A CA 1
ATOM 3363 C C . GLU A 1 426 ? -1.697 -20.298 2.106 1.00 93.85 426 GLU A C 1
ATOM 3364 O O . GLU A 1 426 ? -0.650 -20.683 2.635 1.00 93.85 426 GLU A O 1
ATOM 3370 N N . SER A 1 427 ? -2.473 -19.373 2.661 1.00 93.16 427 SER A N 1
ATOM 3371 C CA . SER A 1 427 ? -2.096 -18.669 3.876 1.00 93.16 427 SER A CA 1
ATOM 3372 C C . SER A 1 427 ? -3.175 -18.831 4.937 1.00 93.16 427 SER A C 1
ATOM 3373 O O . SER A 1 427 ? -4.348 -19.061 4.633 1.00 93.16 427 SER A O 1
ATOM 3376 N N . ASN A 1 428 ? -2.761 -18.693 6.197 1.00 94.14 428 ASN A N 1
ATOM 3377 C CA . ASN A 1 428 ? -3.630 -18.949 7.338 1.00 94.14 428 ASN A CA 1
ATOM 3378 C C . ASN A 1 428 ? -3.963 -17.714 8.160 1.00 94.14 428 ASN A C 1
ATOM 3379 O O . ASN A 1 428 ? -4.962 -17.725 8.879 1.00 94.14 428 ASN A O 1
ATOM 3384 N N . HIS A 1 429 ? -3.160 -16.658 8.083 1.00 92.74 429 HIS A N 1
ATOM 3385 C CA . HIS A 1 429 ? -3.375 -15.461 8.881 1.00 92.74 429 HIS A CA 1
ATOM 3386 C C . HIS A 1 429 ? -3.337 -14.226 7.993 1.00 92.74 429 HIS A C 1
ATOM 3387 O O . HIS A 1 429 ? -2.648 -14.198 6.970 1.00 92.74 429 HIS A O 1
ATOM 3394 N N . PHE A 1 430 ? -4.084 -13.200 8.395 1.00 86.91 430 PHE A N 1
ATOM 3395 C CA . PHE A 1 430 ? -4.272 -12.018 7.568 1.00 86.91 430 PHE A CA 1
ATOM 3396 C C . PHE A 1 430 ? -4.225 -10.760 8.419 1.00 86.91 430 PHE A C 1
ATOM 3397 O O . PHE A 1 430 ? -4.750 -10.734 9.534 1.00 86.91 430 PHE A O 1
ATOM 3405 N N . LEU A 1 431 ? -3.599 -9.718 7.879 1.00 75.75 431 LEU A N 1
ATOM 3406 C CA . LEU A 1 431 ? -3.607 -8.383 8.465 1.00 75.75 431 LEU A CA 1
ATOM 3407 C C . LEU A 1 431 ? -4.262 -7.456 7.452 1.00 75.75 431 LEU A C 1
ATOM 3408 O O . LEU A 1 431 ? -3.668 -7.148 6.415 1.00 75.75 431 LEU A O 1
ATOM 3413 N N . VAL A 1 432 ? -5.475 -7.008 7.752 1.00 75.01 432 VAL A N 1
ATOM 3414 C CA . VAL A 1 432 ? -6.313 -6.295 6.797 1.00 75.01 432 VAL A CA 1
ATOM 3415 C C . VAL A 1 432 ? -6.393 -4.830 7.192 1.00 75.01 432 VAL A C 1
ATOM 3416 O O . VAL A 1 432 ? -6.626 -4.503 8.361 1.00 75.01 432 VAL A O 1
ATOM 3420 N N . MET A 1 433 ? -6.189 -3.949 6.216 1.00 75.15 433 MET A N 1
ATOM 3421 C CA . MET A 1 433 ? -6.326 -2.505 6.390 1.00 75.15 433 MET A CA 1
ATOM 3422 C C . MET A 1 433 ? -7.491 -2.053 5.518 1.00 75.15 433 MET A C 1
ATOM 3423 O O . MET A 1 433 ? -7.340 -1.920 4.301 1.00 75.15 433 MET A O 1
ATOM 3428 N N . ASN A 1 434 ? -8.651 -1.814 6.124 1.00 77.20 434 ASN A N 1
ATOM 3429 C CA . ASN A 1 434 ? -9.809 -1.395 5.344 1.00 77.20 434 ASN A CA 1
ATOM 3430 C C . ASN A 1 434 ? -10.502 -0.195 5.971 1.00 77.20 434 ASN A C 1
ATOM 3431 O O . ASN A 1 434 ? -9.974 0.423 6.900 1.00 77.20 434 ASN A O 1
ATOM 3436 N N . SER A 1 435 ? -11.686 0.132 5.473 1.00 79.04 435 SER A N 1
ATOM 3437 C CA . SER A 1 435 ? -12.451 1.305 5.879 1.00 79.04 435 SER A CA 1
ATOM 3438 C C . SER A 1 435 ? -13.017 1.205 7.283 1.00 79.04 435 SER A C 1
ATOM 3439 O O . SER A 1 435 ? -13.793 2.088 7.659 1.00 79.04 435 SER A O 1
ATOM 3442 N N . GLU A 1 436 ? -12.692 0.182 8.071 1.00 81.15 436 GLU A N 1
ATOM 3443 C CA . GLU A 1 436 ? -13.101 0.116 9.464 1.00 81.15 436 GLU A CA 1
ATOM 3444 C C . GLU A 1 436 ? -11.936 0.219 10.435 1.00 81.15 436 GLU A C 1
ATOM 3445 O O . GLU A 1 436 ? -12.168 0.405 11.633 1.00 81.15 436 GLU A O 1
ATOM 3451 N N . GLY A 1 437 ? -10.704 0.101 9.958 1.00 77.95 437 GLY A N 1
ATOM 3452 C CA . GLY A 1 437 ? -9.527 0.171 10.800 1.00 77.95 437 GLY A CA 1
ATOM 3453 C C . GLY A 1 437 ? -8.654 -1.058 10.646 1.00 77.95 437 GLY A C 1
ATOM 3454 O O . GLY A 1 437 ? -9.040 -2.069 10.064 1.00 77.95 437 GLY A O 1
ATOM 3455 N N . ILE A 1 438 ? -7.448 -0.945 11.196 1.00 74.07 438 ILE A N 1
ATOM 3456 C CA . ILE A 1 438 ? -6.464 -2.019 11.114 1.00 74.07 438 ILE A CA 1
ATOM 3457 C C . ILE A 1 438 ? -6.973 -3.198 11.938 1.00 74.07 438 ILE A C 1
ATOM 3458 O O . ILE A 1 438 ? -7.030 -3.125 13.168 1.00 74.07 438 ILE A O 1
ATOM 3463 N N . GLY A 1 439 ? -7.338 -4.286 11.267 1.00 78.36 439 GLY A N 1
ATOM 3464 C CA . GLY A 1 439 ? -7.889 -5.436 11.956 1.00 78.36 439 GLY A CA 1
ATOM 3465 C C . GLY A 1 439 ? -7.198 -6.742 11.635 1.00 78.36 439 GLY A C 1
ATOM 3466 O O . GLY A 1 439 ? -6.109 -6.744 11.057 1.00 78.36 439 GLY A O 1
ATOM 3467 N N . PHE A 1 440 ? -7.813 -7.862 12.011 1.00 83.01 440 PHE A N 1
ATOM 3468 C CA . PHE A 1 440 ? -7.227 -9.179 11.810 1.00 83.01 440 PHE A CA 1
ATOM 3469 C C . PHE A 1 440 ? -8.306 -10.172 11.411 1.00 83.01 440 PHE A C 1
ATOM 3470 O O . PHE A 1 440 ? -9.489 -9.976 11.698 1.00 83.01 440 PHE A O 1
ATOM 3478 N N . ILE A 1 441 ? -7.882 -11.243 10.747 1.00 90.94 441 ILE A N 1
ATOM 3479 C CA . ILE A 1 441 ? -8.780 -12.278 10.252 1.00 90.94 441 ILE A CA 1
ATOM 3480 C C . ILE A 1 441 ? -8.209 -13.640 10.622 1.00 90.94 441 ILE A C 1
ATOM 3481 O O . ILE A 1 441 ? -6.992 -13.848 10.575 1.00 90.94 441 ILE A O 1
ATOM 3486 N N . ASP A 1 442 ? -9.093 -14.566 10.987 1.00 100.43 442 ASP A N 1
ATOM 3487 C CA . ASP A 1 442 ? -8.701 -15.891 11.450 1.00 100.43 442 ASP A CA 1
ATOM 3488 C C . ASP A 1 442 ? -8.345 -16.811 10.288 1.00 100.43 442 ASP A C 1
ATOM 3489 O O . ASP A 1 442 ? -8.132 -16.346 9.164 1.00 100.43 442 ASP A O 1
ATOM 3494 N N . GLY A 1 443 ? -8.270 -18.112 10.565 1.00 102.27 443 GLY A N 1
ATOM 3495 C CA . GLY A 1 443 ? -7.729 -19.119 9.669 1.00 102.27 443 GLY A CA 1
ATOM 3496 C C . GLY A 1 443 ? -7.998 -18.994 8.183 1.00 102.27 443 GLY A C 1
ATOM 3497 O O . GLY A 1 443 ? -7.053 -18.948 7.390 1.00 102.27 443 GLY A O 1
ATOM 3498 N N . ASP A 1 444 ? -9.265 -18.940 7.782 1.00 104.96 444 ASP A N 1
ATOM 3499 C CA . ASP A 1 444 ? -9.632 -18.950 6.372 1.00 104.96 444 ASP A CA 1
ATOM 3500 C C . ASP A 1 444 ? -10.182 -17.596 5.953 1.00 104.96 444 ASP A C 1
ATOM 3501 O O . ASP A 1 444 ? -10.842 -16.910 6.740 1.00 104.96 444 ASP A O 1
ATOM 3506 N N . PHE A 1 445 ? -9.907 -17.220 4.707 1.00 99.82 445 PHE A N 1
ATOM 3507 C CA . PHE A 1 445 ? -10.355 -15.948 4.162 1.00 99.82 445 PHE A CA 1
ATOM 3508 C C . PHE A 1 445 ? -11.780 -16.001 3.626 1.00 99.82 445 PHE A C 1
ATOM 3509 O O . PHE A 1 445 ? -12.147 -15.175 2.785 1.00 99.82 445 PHE A O 1
ATOM 3517 N N . ASP A 1 446 ? -12.589 -16.956 4.087 1.00 109.14 446 ASP A N 1
ATOM 3518 C CA . ASP A 1 446 ? -14.025 -16.873 3.848 1.00 109.14 446 ASP A CA 1
ATOM 3519 C C . ASP A 1 446 ? -14.658 -15.784 4.703 1.00 109.14 446 ASP A C 1
ATOM 3520 O O . ASP A 1 446 ? -15.888 -15.714 4.811 1.00 109.14 446 ASP A O 1
ATOM 3525 N N . LYS A 1 447 ? -13.830 -14.940 5.326 1.00 109.04 447 LYS A N 1
ATOM 3526 C CA . LYS A 1 447 ? -14.258 -13.880 6.228 1.00 109.04 447 LYS A CA 1
ATOM 3527 C C . LYS A 1 447 ? -15.013 -14.460 7.416 1.00 109.04 447 LYS A C 1
ATOM 3528 O O . LYS A 1 447 ? -16.227 -14.266 7.539 1.00 109.04 447 LYS A O 1
ATOM 3534 N N . ASP A 1 448 ? -14.306 -15.216 8.265 1.00 108.18 448 ASP A N 1
ATOM 3535 C CA . ASP A 1 448 ? -14.900 -15.682 9.514 1.00 108.18 448 ASP A CA 1
ATOM 3536 C C . ASP A 1 448 ? -15.594 -14.541 10.241 1.00 108.18 448 ASP A C 1
ATOM 3537 O O . ASP A 1 448 ? -16.824 -14.521 10.344 1.00 108.18 448 ASP A O 1
ATOM 3542 N N . LYS A 1 449 ? -14.817 -13.566 10.715 1.00 101.76 449 LYS A N 1
ATOM 3543 C CA . LYS A 1 449 ? -15.305 -12.278 11.197 1.00 101.76 449 LYS A CA 1
ATOM 3544 C C . LYS A 1 449 ? -14.135 -11.307 11.283 1.00 101.76 449 LYS A C 1
ATOM 3545 O O . LYS A 1 449 ? -13.057 -11.667 11.765 1.00 101.76 449 LYS A O 1
ATOM 3551 N N . PHE A 1 450 ? -14.334 -10.080 10.814 1.00 88.16 450 PHE A N 1
ATOM 3552 C CA . PHE A 1 450 ? -13.280 -9.081 10.893 1.00 88.16 450 PHE A CA 1
ATOM 3553 C C . PHE A 1 450 ? -13.233 -8.465 12.286 1.00 88.16 450 PHE A C 1
ATOM 3554 O O . PHE A 1 450 ? -14.245 -7.992 12.809 1.00 88.16 450 PHE A O 1
ATOM 3562 N N . GLU A 1 451 ? -12.050 -8.478 12.889 1.00 88.34 451 GLU A N 1
ATOM 3563 C CA . GLU A 1 451 ? -11.815 -7.846 14.178 1.00 88.34 451 GLU A CA 1
ATOM 3564 C C . GLU A 1 451 ? -11.209 -6.464 13.965 1.00 88.34 451 GLU A C 1
ATOM 3565 O O . GLU A 1 451 ? -10.800 -6.105 12.861 1.00 88.34 451 GLU A O 1
ATOM 3571 N N . THR A 1 452 ? -11.171 -5.673 15.034 1.00 84.25 452 THR A N 1
ATOM 3572 C CA . THR A 1 452 ? -10.629 -4.323 14.966 1.00 84.25 452 THR A CA 1
ATOM 3573 C C . THR A 1 452 ? -9.592 -4.120 16.058 1.00 84.25 452 THR A C 1
ATOM 3574 O O . THR A 1 452 ? -9.842 -4.421 17.228 1.00 84.25 452 THR A O 1
ATOM 3578 N N . ALA A 1 453 ? -8.430 -3.600 15.669 1.00 81.05 453 ALA A N 1
ATOM 3579 C CA . ALA A 1 453 ? -7.385 -3.220 16.609 1.00 81.05 453 ALA A CA 1
ATOM 3580 C C . ALA A 1 453 ? -7.248 -1.707 16.697 1.00 81.05 453 ALA A C 1
ATOM 3581 O O . ALA A 1 453 ? -7.278 -1.139 17.790 1.00 81.05 453 ALA A O 1
ATOM 3583 N N . TRP A 1 454 ? -7.093 -1.040 15.562 1.00 78.96 454 TRP A N 1
ATOM 3584 C CA . TRP A 1 454 ? -7.155 0.410 15.485 1.00 78.96 454 TRP A CA 1
ATOM 3585 C C . TRP A 1 454 ? -8.475 0.780 14.826 1.00 78.96 454 TRP A C 1
ATOM 3586 O O . TRP A 1 454 ? -8.927 0.086 13.912 1.00 78.96 454 TRP A O 1
ATOM 3597 N N . THR A 1 455 ? -9.090 1.857 15.283 1.00 83.28 455 THR A N 1
ATOM 3598 C CA . THR A 1 455 ? -10.205 2.437 14.554 1.00 83.28 455 THR A CA 1
ATOM 3599 C C . THR A 1 455 ? -9.758 3.744 13.916 1.00 83.28 455 THR A C 1
ATOM 3600 O O . THR A 1 455 ? -8.830 4.404 14.387 1.00 83.28 455 THR A O 1
ATOM 3604 N N . ILE A 1 456 ? -10.427 4.110 12.821 1.00 83.21 456 ILE A N 1
ATOM 3605 C CA . ILE A 1 456 ? -9.966 5.238 12.017 1.00 83.21 456 ILE A CA 1
ATOM 3606 C C . ILE A 1 456 ? -9.987 6.534 12.818 1.00 83.21 456 ILE A C 1
ATOM 3607 O O . ILE A 1 456 ? -9.176 7.435 12.576 1.00 83.21 456 ILE A O 1
ATOM 3612 N N . ASP A 1 457 ? -10.882 6.648 13.795 1.00 85.97 457 ASP A N 1
ATOM 3613 C CA . ASP A 1 457 ? -10.834 7.805 14.679 1.00 85.97 457 ASP A CA 1
ATOM 3614 C C . ASP A 1 457 ? -9.687 7.730 15.680 1.00 85.97 457 ASP A C 1
ATOM 3615 O O . ASP A 1 457 ? -9.437 8.714 16.383 1.00 85.97 457 ASP A O 1
ATOM 3620 N N . GLY A 1 458 ? -8.988 6.599 15.759 1.00 84.84 458 GLY A N 1
ATOM 3621 C CA . GLY A 1 458 ? -7.813 6.481 16.601 1.00 84.84 458 GLY A CA 1
ATOM 3622 C C . GLY A 1 458 ? -8.076 6.005 18.014 1.00 84.84 458 GLY A C 1
ATOM 3623 O O . GLY A 1 458 ? -7.676 6.667 18.975 1.00 84.84 458 GLY A O 1
ATOM 3624 N N . THR A 1 459 ? -8.740 4.861 18.160 1.00 84.10 459 THR A N 1
ATOM 3625 C CA . THR A 1 459 ? -9.032 4.272 19.467 1.00 84.10 459 THR A CA 1
ATOM 3626 C C . THR A 1 459 ? -8.417 2.875 19.507 1.00 84.10 459 THR A C 1
ATOM 3627 O O . THR A 1 459 ? -9.057 1.893 19.126 1.00 84.10 459 THR A O 1
ATOM 3631 N N . PHE A 1 460 ? -7.178 2.794 19.983 1.00 82.51 460 PHE A N 1
ATOM 3632 C CA . PHE A 1 460 ? -6.486 1.517 20.085 1.00 82.51 460 PHE A CA 1
ATOM 3633 C C . PHE A 1 460 ? -7.220 0.580 21.036 1.00 82.51 460 PHE A C 1
ATOM 3634 O O . PHE A 1 460 ? -7.826 1.013 22.018 1.00 82.51 460 PHE A O 1
ATOM 3642 N N . ASN A 1 461 ? -7.181 -0.713 20.728 1.00 84.63 461 ASN A N 1
ATOM 3643 C CA . ASN A 1 461 ? -7.755 -1.727 21.599 1.00 84.63 461 ASN A CA 1
ATOM 3644 C C . ASN A 1 461 ? -6.662 -2.295 22.492 1.00 84.63 461 ASN A C 1
ATOM 3645 O O . ASN A 1 461 ? -5.646 -2.789 21.998 1.00 84.63 461 ASN A O 1
ATOM 3650 N N . ALA A 1 462 ? -6.881 -2.235 23.805 1.00 85.94 462 ALA A N 1
ATOM 3651 C CA . ALA A 1 462 ? -5.812 -2.519 24.754 1.00 85.94 462 ALA A CA 1
ATOM 3652 C C . ALA A 1 462 ? -5.524 -4.003 24.917 1.00 85.94 462 ALA A C 1
ATOM 3653 O O . ALA A 1 462 ? -4.455 -4.355 25.423 1.00 85.94 462 ALA A O 1
ATOM 3655 N N . LYS A 1 463 ? -6.431 -4.879 24.494 1.00 87.34 463 LYS A N 1
ATOM 3656 C CA . LYS A 1 463 ? -6.248 -6.307 24.715 1.00 87.34 463 LYS A CA 1
ATOM 3657 C C . LYS A 1 463 ? -5.186 -6.922 23.816 1.00 87.34 463 LYS A C 1
ATOM 3658 O O . LYS A 1 463 ? -4.841 -8.091 24.009 1.00 87.34 463 LYS A O 1
ATOM 3664 N N . PHE A 1 464 ? -4.663 -6.178 22.847 1.00 84.71 464 PHE A N 1
ATOM 3665 C CA . PHE A 1 464 ? -3.682 -6.708 21.911 1.00 84.71 464 PHE A CA 1
ATOM 3666 C C . PHE A 1 464 ? -2.250 -6.606 22.421 1.00 84.71 464 PHE A C 1
ATOM 3667 O O . PHE A 1 464 ? -1.327 -7.029 21.717 1.00 84.71 464 PHE A O 1
ATOM 3675 N N . ILE A 1 465 ? -2.040 -6.062 23.616 1.00 85.68 465 ILE A N 1
ATOM 3676 C CA . ILE A 1 465 ? -0.720 -6.024 24.237 1.00 85.68 465 ILE A CA 1
ATOM 3677 C C . ILE A 1 465 ? -0.548 -7.323 25.014 1.00 85.68 465 ILE A C 1
ATOM 3678 O O . ILE A 1 465 ? -1.167 -7.515 26.063 1.00 85.68 465 ILE A O 1
ATOM 3683 N N . ARG A 1 466 ? 0.293 -8.222 24.500 1.00 88.38 466 ARG A N 1
ATOM 3684 C CA . ARG A 1 466 ? 0.379 -9.569 25.041 1.00 88.38 466 ARG A CA 1
ATOM 3685 C C . ARG A 1 466 ? 1.798 -10.084 25.235 1.00 88.38 466 ARG A C 1
ATOM 3686 O O . ARG A 1 466 ? 1.962 -11.240 25.638 1.00 88.38 466 ARG A O 1
ATOM 3694 N N . ALA A 1 467 ? 2.822 -9.277 24.968 1.00 91.20 467 ALA A N 1
ATOM 3695 C CA . ALA A 1 467 ? 4.201 -9.713 25.181 1.00 91.20 467 ALA A CA 1
ATOM 3696 C C . ALA A 1 467 ? 5.097 -8.488 25.238 1.00 91.20 467 ALA A C 1
ATOM 3697 O O . ALA A 1 467 ? 5.046 -7.646 24.336 1.00 91.20 467 ALA A O 1
ATOM 3699 N N . GLY A 1 468 ? 5.905 -8.385 26.278 1.00 94.66 468 GLY A N 1
ATOM 3700 C CA . GLY A 1 468 ? 6.858 -7.299 26.385 1.00 94.66 468 GLY A CA 1
ATOM 3701 C C . GLY A 1 468 ? 6.891 -6.743 27.794 1.00 94.66 468 GLY A C 1
ATOM 3702 O O . GLY A 1 468 ? 6.200 -7.212 28.693 1.00 94.66 468 GLY A O 1
ATOM 3703 N N . VAL A 1 469 ? 7.722 -5.717 27.962 1.00 94.97 469 VAL A N 1
ATOM 3704 C CA . VAL A 1 469 ? 7.905 -5.030 29.235 1.00 94.97 469 VAL A CA 1
ATOM 3705 C C . VAL A 1 469 ? 7.589 -3.556 29.031 1.00 94.97 469 VAL A C 1
ATOM 3706 O O . VAL A 1 469 ? 8.095 -2.933 28.092 1.00 94.97 469 VAL A O 1
ATOM 3710 N N . LEU A 1 470 ? 6.762 -3.000 29.911 1.00 100.74 470 LEU A N 1
ATOM 3711 C CA . LEU A 1 470 ? 6.307 -1.620 29.800 1.00 100.74 470 LEU A CA 1
ATOM 3712 C C . LEU A 1 470 ? 7.123 -0.744 30.742 1.00 100.74 470 LEU A C 1
ATOM 3713 O O . LEU A 1 470 ? 7.221 -1.037 31.938 1.00 100.74 470 LEU A O 1
ATOM 3718 N N . SER A 1 471 ? 7.707 0.326 30.205 1.00 106.11 471 SER A N 1
ATOM 3719 C CA . SER A 1 471 ? 8.556 1.199 31.001 1.00 106.11 471 SER A CA 1
ATOM 3720 C C . SER A 1 471 ? 8.594 2.589 30.383 1.00 106.11 471 SER A C 1
ATOM 3721 O O . SER A 1 471 ? 8.316 2.773 29.197 1.00 106.11 471 SER A O 1
ATOM 3724 N N . GLY A 1 472 ? 8.949 3.568 31.214 1.00 107.82 472 GLY A N 1
ATOM 3725 C CA . GLY A 1 472 ? 9.195 4.916 30.744 1.00 107.82 472 GLY A CA 1
ATOM 3726 C C . GLY A 1 472 ? 7.977 5.754 30.433 1.00 107.82 472 GLY A C 1
ATOM 3727 O O . GLY A 1 472 ? 8.090 6.725 29.679 1.00 107.82 472 GLY A O 1
ATOM 3728 N N . ILE A 1 473 ? 6.813 5.421 30.983 1.00 109.15 473 ILE A N 1
ATOM 3729 C CA . ILE A 1 473 ? 5.595 6.184 30.759 1.00 109.15 473 ILE A CA 1
ATOM 3730 C C . ILE A 1 473 ? 4.987 6.553 32.108 1.00 109.15 473 ILE A C 1
ATOM 3731 O O . ILE A 1 473 ? 5.517 6.216 33.166 1.00 109.15 473 ILE A O 1
ATOM 3736 N N . LEU A 1 474 ? 3.860 7.259 32.055 1.00 110.48 474 LEU A N 1
ATOM 3737 C CA . LEU A 1 474 ? 3.105 7.646 33.237 1.00 110.48 474 LEU A CA 1
ATOM 3738 C C . LEU A 1 474 ? 1.716 7.030 33.172 1.00 110.48 474 LEU A C 1
ATOM 3739 O O . LEU A 1 474 ? 1.128 6.918 32.092 1.00 110.48 474 LEU A O 1
ATOM 3744 N N . ILE A 1 475 ? 1.197 6.630 34.329 1.00 109.59 475 ILE A N 1
ATOM 3745 C CA . ILE A 1 475 ? -0.130 6.037 34.439 1.00 109.59 475 ILE A CA 1
ATOM 3746 C C . ILE A 1 475 ? -0.965 6.932 35.342 1.00 109.59 475 ILE A C 1
ATOM 3747 O O . ILE A 1 475 ? -0.585 7.188 36.491 1.00 109.59 475 ILE A O 1
ATOM 3752 N N . LYS A 1 476 ? -2.095 7.410 34.826 1.00 108.90 476 LYS A N 1
ATOM 3753 C CA . LYS A 1 476 ? -2.937 8.350 35.550 1.00 108.90 476 LYS A CA 1
ATOM 3754 C C . LYS A 1 476 ? -4.401 8.017 35.311 1.00 108.90 476 LYS A C 1
ATOM 3755 O O . LYS A 1 476 ? -4.794 7.642 34.205 1.00 108.90 476 LYS A O 1
ATOM 3761 N N . GLY A 1 477 ? -5.203 8.150 36.365 1.00 112.42 477 GLY A N 1
ATOM 3762 C CA . GLY A 1 477 ? -6.642 8.007 36.246 1.00 112.42 477 GLY A CA 1
ATOM 3763 C C . GLY A 1 477 ? -7.137 6.578 36.161 1.00 112.42 477 GLY A C 1
ATOM 3764 O O . GLY A 1 477 ? -8.292 6.295 36.494 1.00 112.42 477 GLY A O 1
ATOM 3765 N N . ASN A 1 478 ? -6.276 5.669 35.711 1.00 112.84 478 ASN A N 1
ATOM 3766 C CA . ASN A 1 478 ? -6.688 4.295 35.470 1.00 112.84 478 ASN A CA 1
ATOM 3767 C C . ASN A 1 478 ? -6.995 3.566 36.772 1.00 112.84 478 ASN A C 1
ATOM 3768 O O . ASN A 1 478 ? -6.496 3.914 37.845 1.00 112.84 478 ASN A O 1
ATOM 3773 N N . ILE A 1 479 ? -7.829 2.540 36.659 1.00 118.36 479 ILE A N 1
ATOM 3774 C CA . ILE A 1 479 ? -8.166 1.672 37.778 1.00 118.36 479 ILE A CA 1
ATOM 3775 C C . ILE A 1 479 ? -7.267 0.446 37.727 1.00 118.36 479 ILE A C 1
ATOM 3776 O O . ILE A 1 479 ? -7.190 -0.237 36.699 1.00 118.36 479 ILE A O 1
ATOM 3781 N N . ILE A 1 480 ? -6.583 0.169 38.831 1.00 120.97 480 ILE A N 1
ATOM 3782 C CA . ILE A 1 480 ? -5.684 -0.971 38.930 1.00 120.97 480 ILE A CA 1
ATOM 3783 C C . ILE A 1 480 ? -6.361 -2.052 39.756 1.00 120.97 480 ILE A C 1
ATOM 3784 O O . ILE A 1 480 ? -7.199 -1.771 40.619 1.00 120.97 480 ILE A O 1
ATOM 3789 N N . LYS A 1 481 ? -6.000 -3.301 39.478 1.00 126.34 481 LYS A N 1
ATOM 3790 C CA . LYS A 1 481 ? -6.548 -4.431 40.211 1.00 126.34 481 LYS A CA 1
ATOM 3791 C C . LYS A 1 481 ? -5.608 -5.616 40.061 1.00 126.34 481 LYS A C 1
ATOM 3792 O O . LYS A 1 481 ? -4.800 -5.680 39.131 1.00 126.34 481 LYS A O 1
ATOM 3798 N N . SER A 1 482 ? -5.725 -6.554 40.995 1.00 135.03 482 SER A N 1
ATOM 3799 C CA . SER A 1 482 ? -5.013 -7.819 40.931 1.00 135.03 482 SER A CA 1
ATOM 3800 C C . SER A 1 482 ? -6.009 -8.931 41.225 1.00 135.03 482 SER A C 1
ATOM 3801 O O . SER A 1 482 ? -7.213 -8.694 41.341 1.00 135.03 482 SER A O 1
ATOM 3804 N N . SER A 1 483 ? -5.508 -10.159 41.340 1.00 142.66 483 SER A N 1
ATOM 3805 C CA . SER A 1 483 ? -6.388 -11.292 41.577 1.00 142.66 483 SER A CA 1
ATOM 3806 C C . SER A 1 483 ? -5.636 -12.433 42.247 1.00 142.66 483 SER A C 1
ATOM 3807 O O . SER A 1 483 ? -4.413 -12.545 42.138 1.00 142.66 483 SER A O 1
ATOM 3810 N N . ASP A 1 484 ? -6.394 -13.282 42.939 1.00 151.48 484 ASP A N 1
ATOM 3811 C CA . ASP A 1 484 ? -5.896 -14.503 43.553 1.00 151.48 484 ASP A CA 1
ATOM 3812 C C . ASP A 1 484 ? -6.908 -15.618 43.321 1.00 151.48 484 ASP A C 1
ATOM 3813 O O . ASP A 1 484 ? -7.952 -15.419 42.692 1.00 151.48 484 ASP A O 1
ATOM 3818 N N . GLU A 1 485 ? -6.599 -16.807 43.844 1.00 154.70 485 GLU A N 1
ATOM 3819 C CA . GLU A 1 485 ? -7.523 -17.927 43.707 1.00 154.70 485 GLU A CA 1
ATOM 3820 C C . GLU A 1 485 ? -8.755 -17.751 44.585 1.00 154.70 485 GLU A C 1
ATOM 3821 O O . GLU A 1 485 ? -9.840 -18.227 44.231 1.00 154.70 485 GLU A O 1
ATOM 3827 N N . GLY A 1 486 ? -8.615 -17.070 45.720 1.00 156.55 486 GLY A N 1
ATOM 3828 C CA . GLY A 1 486 ? -9.733 -16.860 46.618 1.00 156.55 486 GLY A CA 1
ATOM 3829 C C . GLY A 1 486 ? -10.611 -15.703 46.192 1.00 156.55 486 GLY A C 1
ATOM 3830 O O . GLY A 1 486 ? -10.981 -15.600 45.018 1.00 156.55 486 GLY A O 1
ATOM 3831 N N . ASP A 1 487 ? -10.948 -14.823 47.131 1.00 155.85 487 ASP A N 1
ATOM 3832 C CA . ASP A 1 487 ? -11.810 -13.673 46.876 1.00 155.85 487 ASP A CA 1
ATOM 3833 C C . ASP A 1 487 ? -11.216 -12.413 47.491 1.00 155.85 487 ASP A C 1
ATOM 3834 O O . ASP A 1 487 ? -11.888 -11.655 48.192 1.00 155.85 487 ASP A O 1
ATOM 3839 N N . PHE A 1 488 ? -9.931 -12.175 47.238 1.00 152.89 488 PHE A N 1
ATOM 3840 C CA . PHE A 1 488 ? -9.247 -10.990 47.737 1.00 152.89 488 PHE A CA 1
ATOM 3841 C C . PHE A 1 488 ? -8.505 -10.313 46.595 1.00 152.89 488 PHE A C 1
ATOM 3842 O O . PHE A 1 488 ? -7.822 -10.981 45.813 1.00 152.89 488 PHE A O 1
ATOM 3850 N N . GLN A 1 489 ? -8.637 -8.990 46.504 1.00 148.36 489 GLN A N 1
ATOM 3851 C CA . GLN A 1 489 ? -7.982 -8.217 45.461 1.00 148.36 489 GLN A CA 1
ATOM 3852 C C . GLN A 1 489 ? -7.688 -6.815 45.972 1.00 148.36 489 GLN A C 1
ATOM 3853 O O . GLN A 1 489 ? -8.304 -6.344 46.931 1.00 148.36 489 GLN A O 1
ATOM 3859 N N . ILE A 1 490 ? -6.743 -6.151 45.313 1.00 139.32 490 ILE A N 1
ATOM 3860 C CA . ILE A 1 490 ? -6.309 -4.807 45.679 1.00 139.32 490 ILE A CA 1
ATOM 3861 C C . ILE A 1 490 ? -6.777 -3.836 44.606 1.00 139.32 490 ILE A C 1
ATOM 3862 O O . ILE A 1 490 ? -6.571 -4.075 43.410 1.00 139.32 490 ILE A O 1
ATOM 3867 N N . VAL A 1 491 ? -7.406 -2.741 45.028 1.00 139.12 491 VAL A N 1
ATOM 3868 C CA . VAL A 1 491 ? -8.020 -1.779 44.123 1.00 139.12 491 VAL A CA 1
ATOM 3869 C C . VAL A 1 491 ? -7.429 -0.401 44.382 1.00 139.12 491 VAL A C 1
ATOM 3870 O O . VAL A 1 491 ? -7.164 -0.036 45.532 1.00 139.12 491 VAL A O 1
ATOM 3874 N N . LEU A 1 492 ? -7.217 0.362 43.308 1.00 134.20 492 LEU A N 1
ATOM 3875 C CA . LEU A 1 492 ? -6.745 1.747 43.381 1.00 134.20 492 LEU A CA 1
ATOM 3876 C C . LEU A 1 492 ? -7.697 2.600 42.549 1.00 134.20 492 LEU A C 1
ATOM 3877 O O . LEU A 1 492 ? -7.459 2.824 41.360 1.00 134.20 492 LEU A O 1
ATOM 3882 N N . ASP A 1 493 ? -8.770 3.083 43.173 1.00 139.97 493 ASP A N 1
ATOM 3883 C CA . ASP A 1 493 ? -9.800 3.856 42.487 1.00 139.97 493 ASP A CA 1
ATOM 3884 C C . ASP A 1 493 ? -9.941 5.217 43.151 1.00 139.97 493 ASP A C 1
ATOM 3885 O O . ASP A 1 493 ? -10.283 5.300 44.335 1.00 139.97 493 ASP A O 1
ATOM 3890 N N . GLY A 1 494 ? -9.703 6.277 42.384 1.00 140.30 494 GLY A N 1
ATOM 3891 C CA . GLY A 1 494 ? -9.914 7.627 42.867 1.00 140.30 494 GLY A CA 1
ATOM 3892 C C . GLY A 1 494 ? -9.065 8.003 44.062 1.00 140.30 494 GLY A C 1
ATOM 3893 O O . GLY A 1 494 ? -9.575 8.562 45.036 1.00 140.30 494 GLY A O 1
ATOM 3894 N N . GLY A 1 495 ? -7.772 7.702 44.003 1.00 143.24 495 GLY A N 1
ATOM 3895 C CA . GLY A 1 495 ? -6.893 7.994 45.125 1.00 143.24 495 GLY A CA 1
ATOM 3896 C C . GLY A 1 495 ? -7.256 7.236 46.383 1.00 143.24 495 GLY A C 1
ATOM 3897 O O . GLY A 1 495 ? -7.195 7.796 47.484 1.00 143.24 495 GLY A O 1
ATOM 3898 N N . GLU A 1 496 ? -7.639 5.970 46.241 1.00 146.77 496 GLU A N 1
ATOM 3899 C CA . GLU A 1 496 ? -8.076 5.153 47.362 1.00 146.77 496 GLU A CA 1
ATOM 3900 C C . GLU A 1 496 ? -7.465 3.767 47.245 1.00 146.77 496 GLU A C 1
ATOM 3901 O O . GLU A 1 496 ? -7.350 3.223 46.144 1.00 146.77 496 GLU A O 1
ATOM 3907 N N . LEU A 1 497 ? -7.076 3.202 48.381 1.00 145.33 497 LEU A N 1
ATOM 3908 C CA . LEU A 1 497 ? -6.593 1.831 48.457 1.00 145.33 497 LEU A CA 1
ATOM 3909 C C . LEU A 1 497 ? -7.649 0.998 49.164 1.00 145.33 497 LEU A C 1
ATOM 3910 O O . LEU A 1 497 ? -8.027 1.304 50.299 1.00 145.33 497 LEU A O 1
ATOM 3915 N N . THR A 1 498 ? -8.127 -0.048 48.496 1.00 149.11 498 THR A N 1
ATOM 3916 C CA . THR A 1 498 ? -9.251 -0.835 48.985 1.00 149.11 498 THR A CA 1
ATOM 3917 C C . THR A 1 498 ? -8.863 -2.303 49.040 1.00 149.11 498 THR A C 1
ATOM 3918 O O . THR A 1 498 ? -8.429 -2.872 48.034 1.00 149.11 498 THR A O 1
ATOM 3922 N N . PHE A 1 499 ? -9.023 -2.912 50.210 1.00 153.17 499 PHE A N 1
ATOM 3923 C CA . PHE A 1 499 ? -8.905 -4.353 50.379 1.00 153.17 499 PHE A CA 1
ATOM 3924 C C . PHE A 1 499 ? -10.309 -4.900 50.585 1.00 153.17 499 PHE A C 1
ATOM 3925 O O . PHE A 1 499 ? -10.925 -4.657 51.628 1.00 153.17 499 PHE A O 1
ATOM 3933 N N . GLU A 1 500 ? -10.811 -5.634 49.599 1.00 155.72 500 GLU A N 1
ATOM 3934 C CA . GLU A 1 500 ? -12.221 -5.992 49.568 1.00 155.72 500 GLU A CA 1
ATOM 3935 C C . GLU A 1 500 ? -12.363 -7.425 49.067 1.00 155.72 500 GLU A C 1
ATOM 3936 O O . GLU A 1 500 ? -11.384 -8.171 48.973 1.00 155.72 500 GLU A O 1
ATOM 3942 N N . LYS A 1 501 ? -13.596 -7.808 48.752 1.00 153.54 501 LYS A N 1
ATOM 3943 C CA . LYS A 1 501 ? -13.908 -9.137 48.251 1.00 153.54 501 LYS A CA 1
ATOM 3944 C C . LYS A 1 501 ? -14.099 -9.096 46.740 1.00 153.54 501 LYS A C 1
ATOM 3945 O O . LYS A 1 501 ? -14.511 -8.082 46.172 1.00 153.54 501 LYS A O 1
ATOM 3951 N N . LYS A 1 502 ? -13.798 -10.219 46.094 1.00 152.84 502 LYS A N 1
ATOM 3952 C CA . LYS A 1 502 ? -13.795 -10.284 44.642 1.00 152.84 502 LYS A CA 1
ATOM 3953 C C . LYS A 1 502 ? -15.208 -10.227 44.074 1.00 152.84 502 LYS A C 1
ATOM 3954 O O . LYS A 1 502 ? -16.193 -10.577 44.731 1.00 152.84 502 LYS A O 1
ATOM 3960 N N . TYR A 1 503 ? -15.292 -9.774 42.826 1.00 160.20 503 TYR A N 1
ATOM 3961 C CA . TYR A 1 503 ? -16.524 -9.821 42.054 1.00 160.20 503 TYR A CA 1
ATOM 3962 C C . TYR A 1 503 ? -16.164 -9.664 40.584 1.00 160.20 503 TYR A C 1
ATOM 3963 O O . TYR A 1 503 ? -15.232 -8.934 40.237 1.00 160.20 503 TYR A O 1
ATOM 3972 N N . ASP A 1 504 ? -16.906 -10.359 39.728 1.00 161.45 504 ASP A N 1
ATOM 3973 C CA . ASP A 1 504 ? -16.633 -10.391 38.298 1.00 161.45 504 ASP A CA 1
ATOM 3974 C C . ASP A 1 504 ? -17.729 -9.646 37.551 1.00 161.45 504 ASP A C 1
ATOM 3975 O O . ASP A 1 504 ? -18.918 -9.905 37.764 1.00 161.45 504 ASP A O 1
ATOM 3980 N N . SER A 1 505 ? -17.328 -8.725 36.678 1.00 162.60 505 SER A N 1
ATOM 3981 C CA . SER A 1 505 ? -18.279 -7.891 35.956 1.00 162.60 505 SER A CA 1
ATOM 3982 C C . SER A 1 505 ? -17.616 -7.364 34.692 1.00 162.60 505 SER A C 1
ATOM 3983 O O . SER A 1 505 ? -16.435 -7.609 34.437 1.00 162.60 505 SER A O 1
ATOM 3986 N N . GLU A 1 506 ? -18.401 -6.628 33.900 1.00 165.20 506 GLU A N 1
ATOM 3987 C CA . GLU A 1 506 ? -17.947 -6.091 32.622 1.00 165.20 506 GLU A CA 1
ATOM 3988 C C . GLU A 1 506 ? -18.118 -4.577 32.530 1.00 165.20 506 GLU A C 1
ATOM 3989 O O . GLU A 1 506 ? -18.243 -4.038 31.426 1.00 165.20 506 GLU A O 1
ATOM 3995 N N . ASP A 1 507 ? -18.126 -3.877 33.662 1.00 161.86 507 ASP A N 1
ATOM 3996 C CA . ASP A 1 507 ? -18.282 -2.431 33.682 1.00 161.86 507 ASP A CA 1
ATOM 3997 C C . ASP A 1 507 ? -17.179 -1.814 34.530 1.00 161.86 507 ASP A C 1
ATOM 3998 O O . ASP A 1 507 ? -16.606 -2.459 35.411 1.00 161.86 507 ASP A O 1
ATOM 4003 N N . ILE A 1 508 ? -16.885 -0.544 34.243 1.00 157.86 508 ILE A N 1
ATOM 4004 C CA . ILE A 1 508 ? -15.854 0.171 34.988 1.00 157.86 508 ILE A CA 1
ATOM 4005 C C . ILE A 1 508 ? -16.265 0.333 36.446 1.00 157.86 508 ILE A C 1
ATOM 4006 O O . ILE A 1 508 ? -15.452 0.156 37.361 1.00 157.86 508 ILE A O 1
ATOM 4011 N N . ASN A 1 509 ? -17.532 0.678 36.684 1.00 160.20 509 ASN A N 1
ATOM 4012 C CA . ASN A 1 509 ? -17.988 0.938 38.045 1.00 160.20 509 ASN A CA 1
ATOM 4013 C C . ASN A 1 509 ? -18.154 -0.353 38.838 1.00 160.20 509 ASN A C 1
ATOM 4014 O O . ASN A 1 509 ? -17.887 -0.385 40.045 1.00 160.20 509 ASN A O 1
ATOM 4019 N N . ASP A 1 510 ? -18.584 -1.426 38.178 1.00 160.08 510 ASP A N 1
ATOM 4020 C CA . ASP A 1 510 ? -18.933 -2.667 38.859 1.00 160.08 510 ASP A CA 1
ATOM 4021 C C . ASP A 1 510 ? -17.721 -3.483 39.293 1.00 160.08 510 ASP A C 1
ATOM 4022 O O . ASP A 1 510 ? -17.899 -4.530 39.924 1.00 160.08 510 ASP A O 1
ATOM 4027 N N . GLN A 1 511 ? -16.503 -3.044 38.968 1.00 155.59 511 GLN A N 1
ATOM 4028 C CA . GLN A 1 511 ? -15.319 -3.784 39.394 1.00 155.59 511 GLN A CA 1
ATOM 4029 C C . GLN A 1 511 ? -15.164 -3.760 40.910 1.00 155.59 511 GLN A C 1
ATOM 4030 O O . GLN A 1 511 ? -14.678 -4.729 41.505 1.00 155.59 511 GLN A O 1
ATOM 4036 N N . HIS A 1 512 ? -15.568 -2.665 41.550 1.00 157.96 512 HIS A N 1
ATOM 4037 C CA . HIS A 1 512 ? -15.412 -2.536 42.992 1.00 157.96 512 HIS A CA 1
ATOM 4038 C C . HIS A 1 512 ? -16.365 -3.484 43.713 1.00 157.96 512 HIS A C 1
ATOM 4039 O O . HIS A 1 512 ? -17.493 -3.712 43.269 1.00 157.96 512 HIS A O 1
ATOM 4046 N N . GLY A 1 513 ? -15.906 -4.042 44.833 1.00 159.51 513 GLY A N 1
ATOM 4047 C CA . GLY A 1 513 ? -16.671 -5.048 45.551 1.00 159.51 513 GLY A CA 1
ATOM 4048 C C . GLY A 1 513 ? -17.131 -4.644 46.939 1.00 159.51 513 GLY A C 1
ATOM 4049 O O . GLY A 1 513 ? -17.536 -3.498 47.157 1.00 159.51 513 GLY A O 1
ATOM 4050 N N . HIS A 1 514 ? -17.078 -5.583 47.890 1.00 160.87 514 HIS A N 1
ATOM 4051 C CA . HIS A 1 514 ? -17.512 -5.334 49.259 1.00 160.87 514 HIS A CA 1
ATOM 4052 C C . HIS A 1 514 ? -16.299 -4.975 50.105 1.00 160.87 514 HIS A C 1
ATOM 4053 O O . HIS A 1 514 ? -15.485 -5.857 50.416 1.00 160.87 514 HIS A O 1
ATOM 4060 N N . PRO A 1 515 ? -16.139 -3.719 50.517 1.00 163.39 515 PRO A N 1
ATOM 4061 C CA . PRO A 1 515 ? -14.933 -3.335 51.260 1.00 163.39 515 PRO A CA 1
ATOM 4062 C C . PRO A 1 515 ? -14.855 -4.024 52.614 1.00 163.39 515 PRO A C 1
ATOM 4063 O O . PRO A 1 515 ? -15.871 -4.287 53.260 1.00 163.39 515 PRO A O 1
ATOM 4067 N N . MET A 1 516 ? -13.629 -4.335 53.028 1.00 166.82 516 MET A N 1
ATOM 4068 C CA . MET A 1 516 ? -13.356 -4.823 54.373 1.00 166.82 516 MET A CA 1
ATOM 4069 C C . MET A 1 516 ? -12.370 -3.933 55.112 1.00 166.82 516 MET A C 1
ATOM 4070 O O . MET A 1 516 ? -12.621 -3.559 56.263 1.00 166.82 516 MET A O 1
ATOM 4075 N N . LEU A 1 517 ? -11.256 -3.576 54.478 1.00 161.55 517 LEU A N 1
ATOM 4076 C CA . LEU A 1 517 ? -10.302 -2.616 55.017 1.00 161.55 517 LEU A CA 1
ATOM 4077 C C . LEU A 1 517 ? -9.913 -1.659 53.902 1.00 161.55 517 LEU A C 1
ATOM 4078 O O . LEU A 1 517 ? -9.505 -2.099 52.822 1.00 161.55 517 LEU A O 1
ATOM 4083 N N . THR A 1 518 ? -10.033 -0.356 54.157 1.00 158.21 518 THR A N 1
ATOM 4084 C CA . THR A 1 518 ? -9.767 0.666 53.143 1.00 158.21 518 THR A CA 1
ATOM 4085 C C . THR A 1 518 ? -8.873 1.748 53.740 1.00 158.21 518 THR A C 1
ATOM 4086 O O . THR A 1 518 ? -9.361 2.687 54.375 1.00 158.21 518 THR A O 1
ATOM 4090 N N . MET A 1 519 ? -7.565 1.615 53.533 1.00 157.26 519 MET A N 1
ATOM 4091 C CA . MET A 1 519 ? -6.650 2.710 53.826 1.00 157.26 519 MET A CA 1
ATOM 4092 C C . MET A 1 519 ? -6.990 3.900 52.940 1.00 157.26 519 MET A C 1
ATOM 4093 O O . MET A 1 519 ? -7.153 3.755 51.726 1.00 157.26 519 MET A O 1
ATOM 4098 N N . LYS A 1 520 ? -7.095 5.080 53.541 1.00 157.58 520 LYS A N 1
ATOM 4099 C CA . LYS A 1 520 ? -7.606 6.240 52.821 1.00 157.58 520 LYS A CA 1
ATOM 4100 C C . LYS A 1 520 ? -7.196 7.508 53.558 1.00 157.58 520 LYS A C 1
ATOM 4101 O O . LYS A 1 520 ? -6.339 7.485 54.448 1.00 157.58 520 LYS A O 1
ATOM 4107 N N . ALA A 1 521 ? -7.808 8.624 53.168 1.00 162.54 521 ALA A N 1
ATOM 4108 C CA . ALA A 1 521 ? -7.635 9.901 53.840 1.00 162.54 521 ALA A CA 1
ATOM 4109 C C . ALA A 1 521 ? -9.000 10.550 54.016 1.00 162.54 521 ALA A C 1
ATOM 4110 O O . ALA A 1 521 ? -9.950 10.254 53.287 1.00 162.54 521 ALA A O 1
ATOM 4112 N N . LEU A 1 522 ? -9.088 11.443 54.997 1.00 170.25 522 LEU A N 1
ATOM 4113 C CA . LEU A 1 522 ? -10.335 12.107 55.348 1.00 170.25 522 LEU A CA 1
ATOM 4114 C C . LEU A 1 522 ? -10.175 13.614 55.213 1.00 170.25 522 LEU A C 1
ATOM 4115 O O . LEU A 1 522 ? -9.147 14.176 55.602 1.00 170.25 522 LEU A O 1
ATOM 4120 N N . TYR A 1 523 ? -11.200 14.267 54.666 1.00 169.42 523 TYR A N 1
ATOM 4121 C CA . TYR A 1 523 ? -11.214 15.722 54.603 1.00 169.42 523 TYR A CA 1
ATOM 4122 C C . TYR A 1 523 ? -11.486 16.273 55.995 1.00 169.42 523 TYR A C 1
ATOM 4123 O O . TYR A 1 523 ? -12.627 16.609 56.327 1.00 169.42 523 TYR A O 1
ATOM 4132 N N . THR A 1 524 ? -10.441 16.369 56.813 1.00 170.11 524 THR A N 1
ATOM 4133 C CA . THR A 1 524 ? -10.583 16.657 58.238 1.00 170.11 524 THR A CA 1
ATOM 4134 C C . THR A 1 524 ? -10.643 18.165 58.451 1.00 170.11 524 THR A C 1
ATOM 4135 O O . THR A 1 524 ? -9.626 18.857 58.371 1.00 170.11 524 THR A O 1
ATOM 4139 N N . ASP A 1 525 ? -11.845 18.670 58.735 1.00 173.79 525 ASP A N 1
ATOM 4140 C CA . ASP A 1 525 ? -12.068 20.065 59.119 1.00 173.79 525 ASP A CA 1
ATOM 4141 C C . ASP A 1 525 ? -11.573 21.033 58.040 1.00 173.79 525 ASP A C 1
ATOM 4142 O O . ASP A 1 525 ? -10.636 21.810 58.240 1.00 173.79 525 ASP A O 1
ATOM 4147 N N . ASP A 1 526 ? -12.218 20.956 56.876 1.00 171.92 526 ASP A N 1
ATOM 4148 C CA . ASP A 1 526 ? -12.001 21.879 55.762 1.00 171.92 526 ASP A CA 1
ATOM 4149 C C . ASP A 1 526 ? -10.566 21.850 55.245 1.00 171.92 526 ASP A C 1
ATOM 4150 O O . ASP A 1 526 ? -10.126 22.788 54.572 1.00 171.92 526 ASP A O 1
ATOM 4155 N N . LYS A 1 527 ? -9.824 20.789 55.546 1.00 168.75 527 LYS A N 1
ATOM 4156 C CA . LYS A 1 527 ? -8.469 20.630 55.044 1.00 168.75 527 LYS A CA 1
ATOM 4157 C C . LYS A 1 527 ? -8.161 19.146 54.957 1.00 168.75 527 LYS A C 1
ATOM 4158 O O . LYS A 1 527 ? -8.702 18.340 55.718 1.00 168.75 527 LYS A O 1
ATOM 4164 N N . LEU A 1 528 ? -7.287 18.791 54.020 1.00 168.62 528 LEU A N 1
ATOM 4165 C CA . LEU A 1 528 ? -6.937 17.393 53.787 1.00 168.62 528 LEU A CA 1
ATOM 4166 C C . LEU A 1 528 ? -5.635 17.059 54.515 1.00 168.62 528 LEU A C 1
ATOM 4167 O O . LEU A 1 528 ? -4.554 16.966 53.932 1.00 168.62 528 LEU A O 1
ATOM 4172 N N . ASN A 1 529 ? -5.767 16.877 55.833 1.00 171.06 529 ASN A N 1
ATOM 4173 C CA . ASN A 1 529 ? -4.636 16.531 56.687 1.00 171.06 529 ASN A CA 1
ATOM 4174 C C . ASN A 1 529 ? -4.911 15.283 57.518 1.00 171.06 529 ASN A C 1
ATOM 4175 O O . ASN A 1 529 ? -4.161 14.993 58.455 1.00 171.06 529 ASN A O 1
ATOM 4180 N N . GLY A 1 530 ? -5.965 14.540 57.197 1.00 169.79 530 GLY A N 1
ATOM 4181 C CA . GLY A 1 530 ? -6.283 13.339 57.941 1.00 169.79 530 GLY A CA 1
ATOM 4182 C C . GLY A 1 530 ? -6.099 12.072 57.134 1.00 169.79 530 GLY A C 1
ATOM 4183 O O . GLY A 1 530 ? -6.824 11.837 56.165 1.00 169.79 530 GLY A O 1
ATOM 4184 N N . ILE A 1 531 ? -5.132 11.248 57.527 1.00 168.10 531 ILE A N 1
ATOM 4185 C CA . ILE A 1 531 ? -4.840 9.982 56.865 1.00 168.10 531 ILE A CA 1
ATOM 4186 C C . ILE A 1 531 ? -4.959 8.865 57.891 1.00 168.10 531 ILE A C 1
ATOM 4187 O O . ILE A 1 531 ? -4.373 8.947 58.977 1.00 168.10 531 ILE A O 1
ATOM 4192 N N . SER A 1 532 ? -5.720 7.830 57.550 1.00 166.56 532 SER A N 1
ATOM 4193 C CA . SER A 1 532 ? -5.944 6.710 58.454 1.00 166.56 532 SER A CA 1
ATOM 4194 C C . SER A 1 532 ? -6.631 5.592 57.685 1.00 166.56 532 SER A C 1
ATOM 4195 O O . SER A 1 532 ? -7.103 5.781 56.562 1.00 166.56 532 SER A O 1
ATOM 4198 N N . MET A 1 533 ? -6.684 4.425 58.312 1.00 163.69 533 MET A N 1
ATOM 4199 C CA . MET A 1 533 ? -7.448 3.301 57.807 1.00 163.69 533 MET A CA 1
ATOM 4200 C C . MET A 1 533 ? -8.808 3.278 58.500 1.00 163.69 533 MET A C 1
ATOM 4201 O O . MET A 1 533 ? -9.135 4.159 59.300 1.00 163.69 533 MET A O 1
ATOM 4206 N N . VAL A 1 534 ? -9.625 2.276 58.173 1.00 169.80 534 VAL A N 1
ATOM 4207 C CA . VAL A 1 534 ? -10.893 2.036 58.849 1.00 169.80 534 VAL A CA 1
ATOM 4208 C C . VAL A 1 534 ? -11.078 0.532 59.000 1.00 169.80 534 VAL A C 1
ATOM 4209 O O . VAL A 1 534 ? -10.386 -0.270 58.370 1.00 169.80 534 VAL A O 1
ATOM 4213 N N . GLN A 1 535 ? -12.023 0.158 59.852 1.00 175.81 535 GLN A N 1
ATOM 4214 C CA . GLN A 1 535 ? -12.454 -1.224 59.998 1.00 175.81 535 GLN A CA 1
ATOM 4215 C C . GLN A 1 535 ? -13.934 -1.337 59.656 1.00 175.81 535 GLN A C 1
ATOM 4216 O O . GLN A 1 535 ? -14.635 -0.339 59.473 1.00 175.81 535 GLN A O 1
ATOM 4222 N N . ILE A 1 536 ? -14.400 -2.577 59.551 1.00 174.46 536 ILE A N 1
ATOM 4223 C CA . ILE A 1 536 ? -15.816 -2.859 59.331 1.00 174.46 536 ILE A CA 1
ATOM 4224 C C . ILE A 1 536 ? -16.208 -4.008 60.255 1.00 174.46 536 ILE A C 1
ATOM 4225 O O . ILE A 1 536 ? -15.444 -4.974 60.393 1.00 174.46 536 ILE A O 1
ATOM 4230 N N . PRO A 1 537 ? -17.365 -3.941 60.916 1.00 175.63 537 PRO A N 1
ATOM 4231 C CA . PRO A 1 537 ? -17.755 -5.013 61.840 1.00 175.63 537 PRO A CA 1
ATOM 4232 C C . PRO A 1 537 ? -17.895 -6.357 61.138 1.00 175.63 537 PRO A C 1
ATOM 4233 O O . PRO A 1 537 ? -18.004 -6.445 59.913 1.00 175.63 537 PRO A O 1
ATOM 4237 N N . ASN A 1 538 ? -17.875 -7.417 61.947 1.00 175.49 538 ASN A N 1
ATOM 4238 C CA . ASN A 1 538 ? -17.934 -8.812 61.516 1.00 175.49 538 ASN A CA 1
ATOM 4239 C C . ASN A 1 538 ? -16.730 -9.220 60.680 1.00 175.49 538 ASN A C 1
ATOM 4240 O O . ASN A 1 538 ? -16.799 -10.221 59.955 1.00 175.49 538 ASN A O 1
ATOM 4245 N N . TYR A 1 539 ? -15.627 -8.481 60.762 1.00 174.39 539 TYR A N 1
ATOM 4246 C CA . TYR A 1 539 ? -14.403 -8.818 60.055 1.00 174.39 539 TYR A CA 1
ATOM 4247 C C . TYR A 1 539 ? -13.220 -8.712 61.005 1.00 174.39 539 TYR A C 1
ATOM 4248 O O . TYR A 1 539 ? -13.231 -7.921 61.952 1.00 174.39 539 TYR A O 1
ATOM 4257 N N . SER A 1 540 ? -12.201 -9.523 60.744 1.00 173.11 540 SER A N 1
ATOM 4258 C CA . SER A 1 540 ? -11.010 -9.574 61.575 1.00 173.11 540 SER A CA 1
ATOM 4259 C C . SER A 1 540 ? -9.902 -8.738 60.952 1.00 173.11 540 SER A C 1
ATOM 4260 O O . SER A 1 540 ? -9.673 -8.791 59.740 1.00 173.11 540 SER A O 1
ATOM 4263 N N . PHE A 1 541 ? -9.220 -7.964 61.791 1.00 172.95 541 PHE A N 1
ATOM 4264 C CA . PHE A 1 541 ? -8.117 -7.115 61.373 1.00 172.95 541 PHE A CA 1
ATOM 4265 C C . PHE A 1 541 ? -6.950 -7.331 62.322 1.00 172.95 541 PHE A C 1
ATOM 4266 O O . PHE A 1 541 ? -7.141 -7.661 63.496 1.00 172.95 541 PHE A O 1
ATOM 4274 N N . GLY A 1 542 ? -5.740 -7.148 61.812 1.00 168.53 542 GLY A N 1
ATOM 4275 C CA . GLY A 1 542 ? -4.584 -7.385 62.654 1.00 168.53 542 GLY A CA 1
ATOM 4276 C C . GLY A 1 542 ? -3.308 -6.879 62.026 1.00 168.53 542 GLY A C 1
ATOM 4277 O O . GLY A 1 542 ? -3.263 -6.508 60.850 1.00 168.53 542 GLY A O 1
ATOM 4278 N N . ILE A 1 543 ? -2.268 -6.860 62.854 1.00 169.02 543 ILE A N 1
ATOM 4279 C CA . ILE A 1 543 ? -0.907 -6.509 62.468 1.00 169.02 543 ILE A CA 1
ATOM 4280 C C . ILE A 1 543 ? -0.060 -7.739 62.773 1.00 169.02 543 ILE A C 1
ATOM 4281 O O . ILE A 1 543 ? 1.063 -7.632 63.280 1.00 169.02 543 ILE A O 1
ATOM 4286 N N . ASN A 1 544 ? -0.641 -8.916 62.518 1.00 174.88 544 ASN A N 1
ATOM 4287 C CA . ASN A 1 544 ? -0.083 -10.208 62.907 1.00 174.88 544 ASN A CA 1
ATOM 4288 C C . ASN A 1 544 ? 1.423 -10.270 62.687 1.00 174.88 544 ASN A C 1
ATOM 4289 O O . ASN A 1 544 ? 1.951 -9.719 61.719 1.00 174.88 544 ASN A O 1
ATOM 4294 N N . SER A 1 545 ? 2.109 -10.951 63.600 1.00 181.09 545 SER A N 1
ATOM 4295 C CA . SER A 1 545 ? 3.561 -11.012 63.595 1.00 181.09 545 SER A CA 1
ATOM 4296 C C . SER A 1 545 ? 4.004 -12.456 63.773 1.00 181.09 545 SER A C 1
ATOM 4297 O O . SER A 1 545 ? 3.306 -13.270 64.381 1.00 181.09 545 SER A O 1
ATOM 4300 N N . GLY A 1 546 ? 5.182 -12.765 63.238 1.00 182.32 546 GLY A N 1
ATOM 4301 C CA . GLY A 1 546 ? 5.702 -14.115 63.315 1.00 182.32 546 GLY A CA 1
ATOM 4302 C C . GLY A 1 546 ? 6.513 -14.517 62.101 1.00 182.32 546 GLY A C 1
ATOM 4303 O O . GLY A 1 546 ? 7.497 -13.857 61.761 1.00 182.32 546 GLY A O 1
ATOM 4304 N N . GLY A 1 547 ? 6.122 -15.612 61.450 1.00 185.26 547 GLY A N 1
ATOM 4305 C CA . GLY A 1 547 ? 6.787 -16.092 60.264 1.00 185.26 547 GLY A CA 1
ATOM 4306 C C . GLY A 1 547 ? 5.856 -16.200 59.070 1.00 185.26 547 GLY A C 1
ATOM 4307 O O . GLY A 1 547 ? 4.743 -15.672 59.055 1.00 185.26 547 GLY A O 1
ATOM 4308 N N . LEU A 1 548 ? 6.346 -16.896 58.042 1.00 185.55 548 LEU A N 1
ATOM 4309 C CA . LEU A 1 548 ? 5.511 -17.159 56.875 1.00 185.55 548 LEU A CA 1
ATOM 4310 C C . LEU A 1 548 ? 4.400 -18.146 57.212 1.00 185.55 548 LEU A C 1
ATOM 4311 O O . LEU A 1 548 ? 3.297 -18.061 56.660 1.00 185.55 548 LEU A O 1
ATOM 4316 N N . MET A 1 549 ? 4.675 -19.092 58.112 1.00 186.88 549 MET A N 1
ATOM 4317 C CA . MET A 1 549 ? 3.668 -20.073 58.501 1.00 186.88 549 MET A CA 1
ATOM 4318 C C . MET A 1 549 ? 2.832 -19.591 59.682 1.00 186.88 549 MET A C 1
ATOM 4319 O O . MET A 1 549 ? 1.651 -19.940 59.791 1.00 186.88 549 MET A O 1
ATOM 4324 N N . VAL A 1 550 ? 3.421 -18.792 60.569 1.00 184.22 550 VAL A N 1
ATOM 4325 C CA . VAL A 1 550 ? 2.779 -18.370 61.809 1.00 184.22 550 VAL A CA 1
ATOM 4326 C C . VAL A 1 550 ? 2.734 -16.849 61.849 1.00 184.22 550 VAL A C 1
ATOM 4327 O O . VAL A 1 550 ? 3.724 -16.183 61.528 1.00 184.22 550 VAL A O 1
ATOM 4331 N N . SER A 1 551 ? 1.585 -16.305 62.243 1.00 181.20 551 SER A N 1
ATOM 4332 C CA . SER A 1 551 ? 1.384 -14.860 62.319 1.00 181.20 551 SER A CA 1
ATOM 4333 C C . SER A 1 551 ? 0.503 -14.563 63.525 1.00 181.20 551 SER A C 1
ATOM 4334 O O . SER A 1 551 ? -0.691 -14.877 63.513 1.00 181.20 551 SER A O 1
ATOM 4337 N N . LYS A 1 552 ? 1.100 -13.943 64.581 1.00 180.09 552 LYS A N 1
ATOM 4338 C CA . LYS A 1 552 ? 0.395 -13.701 65.830 1.00 180.09 552 LYS A CA 1
ATOM 4339 C C . LYS A 1 552 ? 0.112 -12.215 66.019 1.00 180.09 552 LYS A C 1
ATOM 4340 O O . LYS A 1 552 ? 0.929 -11.368 65.649 1.00 180.09 552 LYS A O 1
ATOM 4346 N N . PRO A 1 553 ? -1.033 -11.879 66.615 1.00 178.71 553 PRO A N 1
ATOM 4347 C CA . PRO A 1 553 ? -1.499 -10.483 66.617 1.00 178.71 553 PRO A CA 1
ATOM 4348 C C . PRO A 1 553 ? -0.662 -9.602 67.532 1.00 178.71 553 PRO A C 1
ATOM 4349 O O . PRO A 1 553 ? -0.581 -9.837 68.738 1.00 178.71 553 PRO A O 1
ATOM 4353 N N . VAL A 1 554 ? -0.036 -8.580 66.946 1.00 178.55 554 VAL A N 1
ATOM 4354 C CA . VAL A 1 554 ? 0.494 -7.488 67.754 1.00 178.55 554 VAL A CA 1
ATOM 4355 C C . VAL A 1 554 ? -0.654 -6.684 68.348 1.00 178.55 554 VAL A C 1
ATOM 4356 O O . VAL A 1 554 ? -0.654 -6.360 69.540 1.00 178.55 554 VAL A O 1
ATOM 4360 N N . ILE A 1 555 ? -1.647 -6.351 67.526 1.00 177.62 555 ILE A N 1
ATOM 4361 C CA . ILE A 1 555 ? -2.948 -5.877 67.987 1.00 177.62 555 ILE A CA 1
ATOM 4362 C C . ILE A 1 555 ? -4.008 -6.736 67.317 1.00 177.62 555 ILE A C 1
ATOM 4363 O O . ILE A 1 555 ? -3.994 -6.903 66.093 1.00 177.62 555 ILE A O 1
ATOM 4368 N N . GLU A 1 556 ? -4.923 -7.283 68.109 1.00 180.28 556 GLU A N 1
ATOM 4369 C CA . GLU A 1 556 ? -6.026 -8.075 67.585 1.00 180.28 556 GLU A CA 1
ATOM 4370 C C . GLU A 1 556 ? -7.284 -7.219 67.552 1.00 180.28 556 GLU A C 1
ATOM 4371 O O . GLU A 1 556 ? -7.658 -6.616 68.563 1.00 180.28 556 GLU A O 1
ATOM 4377 N N . ILE A 1 557 ? -7.926 -7.164 66.395 1.00 178.37 557 ILE A N 1
ATOM 4378 C CA . ILE A 1 557 ? -9.170 -6.425 66.212 1.00 178.37 557 ILE A CA 1
ATOM 4379 C C . ILE A 1 557 ? -10.302 -7.440 66.105 1.00 178.37 557 ILE A C 1
ATOM 4380 O O . ILE A 1 557 ? -10.315 -8.247 65.166 1.00 178.37 557 ILE A O 1
ATOM 4385 N N . PRO A 1 558 ? -11.252 -7.451 67.035 1.00 180.94 558 PRO A N 1
ATOM 4386 C CA . PRO A 1 558 ? -12.314 -8.460 66.995 1.00 180.94 558 PRO A CA 1
ATOM 4387 C C . PRO A 1 558 ? -13.297 -8.202 65.866 1.00 180.94 558 PRO A C 1
ATOM 4388 O O . PRO A 1 558 ? -13.381 -7.107 65.306 1.00 180.94 558 PRO A O 1
ATOM 4392 N N . LYS A 1 559 ? -14.049 -9.254 65.532 1.00 178.86 559 LYS A N 1
ATOM 4393 C CA . LYS A 1 559 ? -15.112 -9.119 64.543 1.00 178.86 559 LYS A CA 1
ATOM 4394 C C . LYS A 1 559 ? -16.172 -8.130 65.003 1.00 178.86 559 LYS A C 1
ATOM 4395 O O . LYS A 1 559 ? -16.826 -7.487 64.175 1.00 178.86 559 LYS A O 1
ATOM 4401 N N . GLU A 1 560 ? -16.346 -7.987 66.315 1.00 179.75 560 GLU A N 1
ATOM 4402 C CA . GLU A 1 560 ? -17.355 -7.113 66.890 1.00 179.75 560 GLU A CA 1
ATOM 4403 C C . GLU A 1 560 ? -16.802 -5.745 67.262 1.00 179.75 560 GLU A C 1
ATOM 4404 O O . GLU A 1 560 ? -17.500 -4.967 67.920 1.00 179.75 560 GLU A O 1
ATOM 4410 N N . SER A 1 561 ? -15.565 -5.441 66.869 1.00 180.11 561 SER A N 1
ATOM 4411 C CA . SER A 1 561 ? -14.984 -4.139 67.165 1.00 180.11 561 SER A CA 1
ATOM 4412 C C . SER A 1 561 ? -15.846 -3.033 66.571 1.00 180.11 561 SER A C 1
ATOM 4413 O O . SER A 1 561 ? -16.201 -3.070 65.390 1.00 180.11 561 SER A O 1
ATOM 4416 N N . THR A 1 562 ? -16.176 -2.045 67.397 1.00 181.51 562 THR A N 1
ATOM 4417 C CA . THR A 1 562 ? -17.146 -1.030 67.021 1.00 181.51 562 THR A CA 1
ATOM 4418 C C . THR A 1 562 ? -16.744 0.280 67.684 1.00 181.51 562 THR A C 1
ATOM 4419 O O . THR A 1 562 ? -15.989 0.296 68.659 1.00 181.51 562 THR A O 1
ATOM 4423 N N . ILE A 1 563 ? -17.238 1.387 67.124 1.00 182.33 563 ILE A N 1
ATOM 4424 C CA . ILE A 1 563 ? -17.055 2.689 67.760 1.00 182.33 563 ILE A CA 1
ATOM 4425 C C . ILE A 1 563 ? -17.607 2.672 69.180 1.00 182.33 563 ILE A C 1
ATOM 4426 O O . ILE A 1 563 ? -16.983 3.196 70.111 1.00 182.33 563 ILE A O 1
ATOM 4431 N N . ASP A 1 564 ? -18.779 2.065 69.372 1.00 184.32 564 ASP A N 1
ATOM 4432 C CA . ASP A 1 564 ? -19.349 1.951 70.709 1.00 184.32 564 ASP A CA 1
ATOM 4433 C C . ASP A 1 564 ? -18.567 0.947 71.547 1.00 184.32 564 ASP A C 1
ATOM 4434 O O . ASP A 1 564 ? -18.205 1.223 72.696 1.00 184.32 564 ASP A O 1
ATOM 4439 N N . SER A 1 565 ? -18.292 -0.228 70.980 1.00 184.34 565 SER A N 1
ATOM 4440 C CA . SER A 1 565 ? -17.554 -1.280 71.679 1.00 184.34 565 SER A CA 1
ATOM 4441 C C . SER A 1 565 ? -16.082 -1.189 71.287 1.00 184.34 565 SER A C 1
ATOM 4442 O O . SER A 1 565 ? -15.575 -1.933 70.445 1.00 184.34 565 SER A O 1
ATOM 4445 N N . ARG A 1 566 ? -15.384 -0.252 71.924 1.00 184.85 566 ARG A N 1
ATOM 4446 C CA . ARG A 1 566 ? -13.949 -0.086 71.713 1.00 184.85 566 ARG A CA 1
ATOM 4447 C C . ARG A 1 566 ? -13.235 -1.239 72.400 1.00 184.85 566 ARG A C 1
ATOM 4448 O O . ARG A 1 566 ? -12.801 -1.125 73.547 1.00 184.85 566 ARG A O 1
ATOM 4456 N N . LYS A 1 567 ? -13.106 -2.359 71.696 1.00 188.39 567 LYS A N 1
ATOM 4457 C CA . LYS A 1 567 ? -12.559 -3.587 72.262 1.00 188.39 567 LYS A CA 1
ATOM 4458 C C . LYS A 1 567 ? -11.215 -3.793 71.572 1.00 188.39 567 LYS A C 1
ATOM 4459 O O . LYS A 1 567 ? -11.130 -4.468 70.545 1.00 188.39 567 LYS A O 1
ATOM 4465 N N . LEU A 1 568 ? -10.166 -3.196 72.133 1.00 189.72 568 LEU A N 1
ATOM 4466 C CA . LEU A 1 568 ? -8.857 -3.157 71.482 1.00 189.72 568 LEU A CA 1
ATOM 4467 C C . LEU A 1 568 ? -7.953 -4.248 72.057 1.00 189.72 568 LEU A C 1
ATOM 4468 O O . LEU A 1 568 ? -7.078 -4.010 72.891 1.00 189.72 568 LEU A O 1
ATOM 4473 N N . ASN A 1 569 ? -8.180 -5.468 71.579 1.00 186.54 569 ASN A N 1
ATOM 4474 C CA . ASN A 1 569 ? -7.393 -6.602 72.038 1.00 186.54 569 ASN A CA 1
ATOM 4475 C C . ASN A 1 569 ? -5.938 -6.453 71.614 1.00 186.54 569 ASN A C 1
ATOM 4476 O O . ASN A 1 569 ? -5.638 -6.033 70.493 1.00 186.54 569 ASN A O 1
ATOM 4481 N N . LEU A 1 570 ? -5.031 -6.795 72.524 1.00 187.23 570 LEU A N 1
ATOM 4482 C CA . LEU A 1 570 ? -3.606 -6.806 72.234 1.00 187.23 570 LEU A CA 1
ATOM 4483 C C . LEU A 1 570 ? -3.014 -8.073 72.828 1.00 187.23 570 LEU A C 1
ATOM 4484 O O . LEU A 1 570 ? -3.454 -8.545 73.879 1.00 187.23 570 LEU A O 1
ATOM 4489 N N . PHE A 1 571 ? -2.021 -8.630 72.141 1.00 185.52 571 PHE A N 1
ATOM 4490 C CA . PHE A 1 571 ? -1.356 -9.830 72.620 1.00 185.52 571 PHE A CA 1
ATOM 4491 C C . PHE A 1 571 ? 0.124 -9.725 72.281 1.00 185.52 571 PHE A C 1
ATOM 4492 O O . PHE A 1 571 ? 0.511 -9.142 71.266 1.00 185.52 571 PHE A O 1
ATOM 4500 N N . GLY A 1 572 ? 0.945 -10.290 73.149 1.00 192.05 572 GLY A N 1
ATOM 4501 C CA . GLY A 1 572 ? 2.383 -10.271 72.993 1.00 192.05 572 GLY A CA 1
ATOM 4502 C C . GLY A 1 572 ? 3.050 -9.418 74.058 1.00 192.05 572 GLY A C 1
ATOM 4503 O O . GLY A 1 572 ? 2.569 -8.337 74.422 1.00 192.05 572 GLY A O 1
ATOM 4504 N N . GLU A 1 573 ? 4.178 -9.911 74.565 1.00 194.64 573 GLU A N 1
ATOM 4505 C CA . GLU A 1 573 ? 4.921 -9.241 75.629 1.00 194.64 573 GLU A CA 1
ATOM 4506 C C . GLU A 1 573 ? 5.488 -7.939 75.072 1.00 194.64 573 GLU A C 1
ATOM 4507 O O . GLU A 1 573 ? 6.413 -7.957 74.254 1.00 194.64 573 GLU A O 1
ATOM 4513 N N . VAL A 1 574 ? 4.936 -6.811 75.512 1.00 193.17 574 VAL A N 1
ATOM 4514 C CA . VAL A 1 574 ? 5.309 -5.496 75.003 1.00 193.17 574 VAL A CA 1
ATOM 4515 C C . VAL A 1 574 ? 6.009 -4.715 76.105 1.00 193.17 574 VAL A C 1
ATOM 4516 O O . VAL A 1 574 ? 5.484 -4.577 77.216 1.00 193.17 574 VAL A O 1
ATOM 4520 N N . ARG A 1 575 ? 7.195 -4.202 75.791 1.00 193.49 575 ARG A N 1
ATOM 4521 C CA . ARG A 1 575 ? 7.991 -3.385 76.703 1.00 193.49 575 ARG A CA 1
ATOM 4522 C C . ARG A 1 575 ? 7.657 -1.926 76.408 1.00 193.49 575 ARG A C 1
ATOM 4523 O O . ARG A 1 575 ? 8.064 -1.386 75.375 1.00 193.49 575 ARG A O 1
ATOM 4531 N N . VAL A 1 576 ? 6.926 -1.284 77.318 1.00 195.77 576 VAL A N 1
ATOM 4532 C CA . VAL A 1 576 ? 6.361 0.032 77.039 1.00 195.77 576 VAL A CA 1
ATOM 4533 C C . VAL A 1 576 ? 7.154 1.154 77.706 1.00 195.77 576 VAL A C 1
ATOM 4534 O O . VAL A 1 576 ? 6.884 1.545 78.846 1.00 195.77 576 VAL A O 1
ATOM 4538 N N . VAL A 1 577 ? 8.133 1.701 76.984 1.00 194.06 577 VAL A N 1
ATOM 4539 C CA . VAL A 1 577 ? 8.794 2.914 77.449 1.00 194.06 577 VAL A CA 1
ATOM 4540 C C . VAL A 1 577 ? 7.902 4.108 77.147 1.00 194.06 577 VAL A C 1
ATOM 4541 O O . VAL A 1 577 ? 7.440 4.294 76.013 1.00 194.06 577 VAL A O 1
ATOM 4545 N N . GLY A 1 578 ? 7.653 4.925 78.162 1.00 200.46 578 GLY A N 1
ATOM 4546 C CA . GLY A 1 578 ? 6.738 6.039 78.064 1.00 200.46 578 GLY A CA 1
ATOM 4547 C C . GLY A 1 578 ? 5.767 6.050 79.222 1.00 200.46 578 GLY A C 1
ATOM 4548 O O . GLY A 1 578 ? 5.799 5.200 80.109 1.00 200.46 578 GLY A O 1
ATOM 4549 N N . ASP A 1 579 ? 4.886 7.046 79.204 1.00 206.64 579 ASP A N 1
ATOM 4550 C CA . ASP A 1 579 ? 3.960 7.213 80.312 1.00 206.64 579 ASP A CA 1
ATOM 4551 C C . ASP A 1 579 ? 2.976 6.049 80.390 1.00 206.64 579 ASP A C 1
ATOM 4552 O O . ASP A 1 579 ? 2.615 5.426 79.388 1.00 206.64 579 ASP A O 1
ATOM 4557 N N . PHE A 1 580 ? 2.546 5.762 81.615 1.00 209.97 580 PHE A N 1
ATOM 4558 C CA . PHE A 1 580 ? 1.624 4.670 81.888 1.00 209.97 580 PHE A CA 1
ATOM 4559 C C . PHE A 1 580 ? 0.457 5.238 82.686 1.00 209.97 580 PHE A C 1
ATOM 4560 O O . PHE A 1 580 ? 0.550 6.330 83.253 1.00 209.97 580 PHE A O 1
ATOM 4568 N N . TYR A 1 581 ? -0.640 4.482 82.742 1.00 210.39 581 TYR A N 1
ATOM 4569 C CA . TYR A 1 581 ? -1.886 4.900 83.384 1.00 210.39 581 TYR A CA 1
ATOM 4570 C C . TYR A 1 581 ? -2.434 3.883 84.377 1.00 210.39 581 TYR A C 1
ATOM 4571 O O . TYR A 1 581 ? -2.906 2.812 83.982 1.00 210.39 581 TYR A O 1
ATOM 4580 N N . VAL A 1 582 ? -2.380 4.237 85.669 1.00 212.94 582 VAL A N 1
ATOM 4581 C CA . VAL A 1 582 ? -3.266 3.698 86.700 1.00 212.94 582 VAL A CA 1
ATOM 4582 C C . VAL A 1 582 ? -3.776 4.837 87.585 1.00 212.94 582 VAL A C 1
ATOM 4583 O O . VAL A 1 582 ? -3.129 5.159 88.588 1.00 212.94 582 VAL A O 1
ATOM 4587 N N . ASN A 1 583 ? -4.937 5.428 87.226 1.00 214.96 583 ASN A N 1
ATOM 4588 C CA . ASN A 1 583 ? -5.758 6.424 87.949 1.00 214.96 583 ASN A CA 1
ATOM 4589 C C . ASN A 1 583 ? -5.978 7.702 87.130 1.00 214.96 583 ASN A C 1
ATOM 4590 O O . ASN A 1 583 ? -6.813 7.714 86.224 1.00 214.96 583 ASN A O 1
ATOM 4595 N N . ASP A 1 584 ? -5.284 8.797 87.450 1.00 216.65 584 ASP A N 1
ATOM 4596 C CA . ASP A 1 584 ? -5.328 9.979 86.594 1.00 216.65 584 ASP A CA 1
ATOM 4597 C C . ASP A 1 584 ? -4.067 10.819 86.774 1.00 216.65 584 ASP A C 1
ATOM 4598 O O . ASP A 1 584 ? -3.842 11.353 87.861 1.00 216.65 584 ASP A O 1
ATOM 4603 N N . VAL A 1 585 ? -3.270 10.920 85.689 1.00 214.93 585 VAL A N 1
ATOM 4604 C CA . VAL A 1 585 ? -2.148 11.834 85.403 1.00 214.93 585 VAL A CA 1
ATOM 4605 C C . VAL A 1 585 ? -0.966 11.017 84.878 1.00 214.93 585 VAL A C 1
ATOM 4606 O O . VAL A 1 585 ? -0.550 10.034 85.493 1.00 214.93 585 VAL A O 1
ATOM 4610 N N . LYS A 1 586 ? -0.425 11.406 83.726 1.00 211.66 586 LYS A N 1
ATOM 4611 C CA . LYS A 1 586 ? 0.625 10.616 83.087 1.00 211.66 586 LYS A CA 1
ATOM 4612 C C . LYS A 1 586 ? 1.888 10.549 83.947 1.00 211.66 586 LYS A C 1
ATOM 4613 O O . LYS A 1 586 ? 2.308 11.548 84.539 1.00 211.66 586 LYS A O 1
ATOM 4619 N N . ILE A 1 587 ? 2.479 9.355 84.031 1.00 211.76 587 ILE A N 1
ATOM 4620 C CA . ILE A 1 587 ? 3.712 9.112 84.784 1.00 211.76 587 ILE A CA 1
ATOM 4621 C C . ILE A 1 587 ? 4.603 8.163 83.986 1.00 211.76 587 ILE A C 1
ATOM 4622 O O . ILE A 1 587 ? 4.115 7.190 83.397 1.00 211.76 587 ILE A O 1
ATOM 4627 N N . ASP A 1 588 ? 5.910 8.441 83.983 1.00 210.40 588 ASP A N 1
ATOM 4628 C CA . ASP A 1 588 ? 6.933 7.727 83.225 1.00 210.40 588 ASP A CA 1
ATOM 4629 C C . ASP A 1 588 ? 7.104 6.277 83.663 1.00 210.40 588 ASP A C 1
ATOM 4630 O O . ASP A 1 588 ? 6.386 5.791 84.542 1.00 210.40 588 ASP A O 1
ATOM 4635 N N . SER A 1 589 ? 8.075 5.593 83.052 1.00 205.61 589 SER A N 1
ATOM 4636 C CA . SER A 1 589 ? 8.283 4.158 83.205 1.00 205.61 589 SER A CA 1
ATOM 4637 C C . SER A 1 589 ? 9.774 3.829 83.211 1.00 205.61 589 SER A C 1
ATOM 4638 O O . SER A 1 589 ? 10.601 4.726 83.408 1.00 205.61 589 SER A O 1
ATOM 4641 N N . ASN A 1 590 ? 10.112 2.554 83.003 1.00 203.34 590 ASN A N 1
ATOM 4642 C CA . ASN A 1 590 ? 11.446 1.981 83.258 1.00 203.34 590 ASN A CA 1
ATOM 4643 C C . ASN A 1 590 ? 12.626 2.931 83.054 1.00 203.34 590 ASN A C 1
ATOM 4644 O O . ASN A 1 590 ? 13.668 2.537 82.528 1.00 203.34 590 ASN A O 1
ATOM 4649 N N . VAL B 1 3 ? -27.930 18.618 -74.287 1.00 48.74 3 VAL B N 1
ATOM 4650 C CA . VAL B 1 3 ? -27.178 18.897 -73.071 1.00 48.74 3 VAL B CA 1
ATOM 4651 C C . VAL B 1 3 ? -27.364 20.348 -72.637 1.00 48.74 3 VAL B C 1
ATOM 4652 O O . VAL B 1 3 ? -27.114 21.268 -73.411 1.00 48.74 3 VAL B O 1
ATOM 4656 N N . TYR B 1 4 ? -27.799 20.543 -71.395 1.00 50.36 4 TYR B N 1
ATOM 4657 C CA . TYR B 1 4 ? -28.054 21.865 -70.839 1.00 50.36 4 TYR B CA 1
ATOM 4658 C C . TYR B 1 4 ? -26.944 22.231 -69.863 1.00 50.36 4 TYR B C 1
ATOM 4659 O O . TYR B 1 4 ? -26.547 21.405 -69.036 1.00 50.36 4 TYR B O 1
ATOM 4668 N N . PHE B 1 5 ? -26.454 23.464 -69.953 1.00 55.48 5 PHE B N 1
ATOM 4669 C CA . PHE B 1 5 ? -25.354 23.940 -69.126 1.00 55.48 5 PHE B CA 1
ATOM 4670 C C . PHE B 1 5 ? -25.838 25.026 -68.174 1.00 55.48 5 PHE B C 1
ATOM 4671 O O . PHE B 1 5 ? -26.518 25.968 -68.588 1.00 55.48 5 PHE B O 1
ATOM 4679 N N . PHE B 1 6 ? -25.476 24.897 -66.900 1.00 58.80 6 PHE B N 1
ATOM 4680 C CA . PHE B 1 6 ? -25.858 25.846 -65.866 1.00 58.80 6 PHE B CA 1
ATOM 4681 C C . PHE B 1 6 ? -24.629 26.585 -65.352 1.00 58.80 6 PHE B C 1
ATOM 4682 O O . PHE B 1 6 ? -23.505 26.088 -65.432 1.00 58.80 6 PHE B O 1
ATOM 4690 N N . ASP B 1 7 ? -24.852 27.778 -64.810 1.00 67.51 7 ASP B N 1
ATOM 4691 C CA . ASP B 1 7 ? -23.776 28.573 -64.237 1.00 67.51 7 ASP B CA 1
ATOM 4692 C C . ASP B 1 7 ? -23.626 28.240 -62.753 1.00 67.51 7 ASP B C 1
ATOM 4693 O O . ASP B 1 7 ? -24.183 27.259 -62.256 1.00 67.51 7 ASP B O 1
ATOM 4698 N N . ASN B 1 8 ? -22.861 29.056 -62.024 1.00 68.18 8 ASN B N 1
ATOM 4699 C CA . ASN B 1 8 ? -22.538 28.733 -60.638 1.00 68.18 8 ASN B CA 1
ATOM 4700 C C . ASN B 1 8 ? -23.740 28.821 -59.709 1.00 68.18 8 ASN B C 1
ATOM 4701 O O . ASN B 1 8 ? -23.696 28.260 -58.611 1.00 68.18 8 ASN B O 1
ATOM 4706 N N . LYS B 1 9 ? -24.802 29.516 -60.112 1.00 69.00 9 LYS B N 1
ATOM 4707 C CA . LYS B 1 9 ? -26.019 29.616 -59.319 1.00 69.00 9 LYS B CA 1
ATOM 4708 C C . LYS B 1 9 ? -27.109 28.673 -59.808 1.00 69.00 9 LYS B C 1
ATOM 4709 O O . LYS B 1 9 ? -28.272 28.827 -59.421 1.00 69.00 9 LYS B O 1
ATOM 4715 N N . GLN B 1 10 ? -26.755 27.707 -60.655 1.00 68.10 10 GLN B N 1
ATOM 4716 C CA . GLN B 1 10 ? -27.706 26.745 -61.209 1.00 68.10 10 GLN B CA 1
ATOM 4717 C C . GLN B 1 10 ? -28.820 27.445 -61.984 1.00 68.10 10 GLN B C 1
ATOM 4718 O O . GLN B 1 10 ? -30.004 27.171 -61.790 1.00 68.10 10 GLN B O 1
ATOM 4724 N N . GLN B 1 11 ? -28.433 28.360 -62.866 1.00 67.64 11 GLN B N 1
ATOM 4725 C CA . GLN B 1 11 ? -29.343 29.017 -63.792 1.00 67.64 11 GLN B CA 1
ATOM 4726 C C . GLN B 1 11 ? -29.009 28.576 -65.210 1.00 67.64 11 GLN B C 1
ATOM 4727 O O . GLN B 1 11 ? -27.836 28.528 -65.590 1.00 67.64 11 GLN B O 1
ATOM 4733 N N . LEU B 1 12 ? -30.037 28.252 -65.989 1.00 64.46 12 LEU B N 1
ATOM 4734 C CA . LEU B 1 12 ? -29.819 27.782 -67.351 1.00 64.46 12 LEU B CA 1
ATOM 4735 C C . LEU B 1 12 ? -29.146 28.864 -68.186 1.00 64.46 12 LEU B C 1
ATOM 4736 O O . LEU B 1 12 ? -29.462 30.050 -68.066 1.00 64.46 12 LEU B O 1
ATOM 4741 N N . ILE B 1 13 ? -28.201 28.450 -69.030 1.00 61.35 13 ILE B N 1
ATOM 4742 C CA . ILE B 1 13 ? -27.395 29.364 -69.829 1.00 61.35 13 ILE B CA 1
ATOM 4743 C C . ILE B 1 13 ? -27.518 29.067 -71.318 1.00 61.35 13 ILE B C 1
ATOM 4744 O O . ILE B 1 13 ? -27.817 29.959 -72.117 1.00 61.35 13 ILE B O 1
ATOM 4749 N N . LYS B 1 14 ? -27.287 27.819 -71.712 1.00 60.71 14 LYS B N 1
ATOM 4750 C CA . LYS B 1 14 ? -27.205 27.483 -73.124 1.00 60.71 14 LYS B CA 1
ATOM 4751 C C . LYS B 1 14 ? -27.713 26.068 -73.340 1.00 60.71 14 LYS B C 1
ATOM 4752 O O . LYS B 1 14 ? -27.693 25.240 -72.427 1.00 60.71 14 LYS B O 1
ATOM 4758 N N . ILE B 1 15 ? -28.165 25.799 -74.560 1.00 57.12 15 ILE B N 1
ATOM 4759 C CA . ILE B 1 15 ? -28.578 24.468 -74.985 1.00 57.12 15 ILE B CA 1
ATOM 4760 C C . ILE B 1 15 ? -27.727 24.074 -76.181 1.00 57.12 15 ILE B C 1
ATOM 4761 O O . ILE B 1 15 ? -27.599 24.848 -77.136 1.00 57.12 15 ILE B O 1
ATOM 4766 N N . LYS B 1 16 ? -27.146 22.881 -76.130 1.00 58.82 16 LYS B N 1
ATOM 4767 C CA . LYS B 1 16 ? -26.342 22.355 -77.224 1.00 58.82 16 LYS B CA 1
ATOM 4768 C C . LYS B 1 16 ? -27.109 21.241 -77.919 1.00 58.82 16 LYS B C 1
ATOM 4769 O O . LYS B 1 16 ? -27.635 20.339 -77.261 1.00 58.82 16 LYS B O 1
ATOM 4775 N N . ASN B 1 17 ? -27.174 21.310 -79.243 1.00 63.58 17 ASN B N 1
ATOM 4776 C CA . ASN B 1 17 ? -27.920 20.335 -80.024 1.00 63.58 17 ASN B CA 1
ATOM 4777 C C . ASN B 1 17 ? -27.075 19.079 -80.211 1.00 63.58 17 ASN B C 1
ATOM 4778 O O . ASN B 1 17 ? -25.981 18.946 -79.658 1.00 63.58 17 ASN B O 1
ATOM 4783 N N . SER B 1 18 ? -27.582 18.131 -80.991 1.00 65.35 18 SER B N 1
ATOM 4784 C CA . SER B 1 18 ? -26.837 16.927 -81.323 1.00 65.35 18 SER B CA 1
ATOM 4785 C C . SER B 1 18 ? -26.059 17.056 -82.624 1.00 65.35 18 SER B C 1
ATOM 4786 O O . SER B 1 18 ? -25.338 16.124 -82.992 1.00 65.35 18 SER B O 1
ATOM 4789 N N . ARG B 1 19 ? -26.185 18.177 -83.327 1.00 64.86 19 ARG B N 1
ATOM 4790 C CA . ARG B 1 19 ? -25.450 18.407 -84.561 1.00 64.86 19 ARG B CA 1
ATOM 4791 C C . ARG B 1 19 ? -24.140 19.148 -84.339 1.00 64.86 19 ARG B C 1
ATOM 4792 O O . ARG B 1 19 ? -23.457 19.473 -85.314 1.00 64.86 19 ARG B O 1
ATOM 4800 N N . THR B 1 20 ? -23.780 19.430 -83.088 1.00 61.79 20 THR B N 1
ATOM 4801 C CA . THR B 1 20 ? -22.535 20.110 -82.770 1.00 61.79 20 THR B CA 1
ATOM 4802 C C . THR B 1 20 ? -21.644 19.336 -81.813 1.00 61.79 20 THR B C 1
ATOM 4803 O O . THR B 1 20 ? -20.428 19.547 -81.827 1.00 61.79 20 THR B O 1
ATOM 4807 N N . LEU B 1 21 ? -22.203 18.451 -80.995 1.00 54.79 21 LEU B N 1
ATOM 4808 C CA . LEU B 1 21 ? -21.402 17.678 -80.061 1.00 54.79 21 LEU B CA 1
ATOM 4809 C C . LEU B 1 21 ? -20.526 16.676 -80.801 1.00 54.79 21 LEU B C 1
ATOM 4810 O O . LEU B 1 21 ? -20.907 16.127 -81.837 1.00 54.79 21 LEU B O 1
ATOM 4815 N N . LEU B 1 22 ? -19.337 16.440 -80.255 1.00 51.50 22 LEU B N 1
ATOM 4816 C CA . LEU B 1 22 ? -18.403 15.476 -80.813 1.00 51.50 22 LEU B CA 1
ATOM 4817 C C . LEU B 1 22 ? -18.315 14.192 -80.002 1.00 51.50 22 LEU B C 1
ATOM 4818 O O . LEU B 1 22 ? -17.711 13.224 -80.474 1.00 51.50 22 LEU B O 1
ATOM 4823 N N . GLN B 1 23 ? -18.895 14.156 -78.805 1.00 50.87 23 GLN B N 1
ATOM 4824 C CA . GLN B 1 23 ? -18.842 12.977 -77.953 1.00 50.87 23 GLN B CA 1
ATOM 4825 C C . GLN B 1 23 ? -19.874 13.126 -76.847 1.00 50.87 23 GLN B C 1
ATOM 4826 O O . GLN B 1 23 ? -20.123 14.237 -76.380 1.00 50.87 23 GLN B O 1
ATOM 4832 N N . CYS B 1 24 ? -20.472 12.009 -76.442 1.00 51.84 24 CYS B N 1
ATOM 4833 C CA . CYS B 1 24 ? -21.390 12.001 -75.305 1.00 51.84 24 CYS B CA 1
ATOM 4834 C C . CYS B 1 24 ? -21.497 10.571 -74.803 1.00 51.84 24 CYS B C 1
ATOM 4835 O O . CYS B 1 24 ? -22.003 9.705 -75.520 1.00 51.84 24 CYS B O 1
ATOM 4838 N N . LEU B 1 25 ? -21.027 10.322 -73.582 1.00 48.68 25 LEU B N 1
ATOM 4839 C CA . LEU B 1 25 ? -20.941 8.971 -73.048 1.00 48.68 25 LEU B CA 1
ATOM 4840 C C . LEU B 1 25 ? -21.354 8.968 -71.585 1.00 48.68 25 LEU B C 1
ATOM 4841 O O . LEU B 1 25 ? -20.929 9.831 -70.815 1.00 48.68 25 LEU B O 1
ATOM 4846 N N . GLN B 1 26 ? -22.171 7.988 -71.203 1.00 52.70 26 GLN B N 1
ATOM 4847 C CA . GLN B 1 26 ? -22.693 7.876 -69.846 1.00 52.70 26 GLN B CA 1
ATOM 4848 C C . GLN B 1 26 ? -22.453 6.468 -69.326 1.00 52.70 26 GLN B C 1
ATOM 4849 O O . GLN B 1 26 ? -22.759 5.493 -70.016 1.00 52.70 26 GLN B O 1
ATOM 4855 N N . GLU B 1 27 ? -21.924 6.360 -68.108 1.00 53.75 27 GLU B N 1
ATOM 4856 C CA . GLU B 1 27 ? -21.530 5.080 -67.538 1.00 53.75 27 GLU B CA 1
ATOM 4857 C C . GLU B 1 27 ? -22.153 4.899 -66.163 1.00 53.75 27 GLU B C 1
ATOM 4858 O O . GLU B 1 27 ? -22.297 5.856 -65.400 1.00 53.75 27 GLU B O 1
ATOM 4864 N N . LYS B 1 28 ? -22.520 3.658 -65.851 1.00 55.45 28 LYS B N 1
ATOM 4865 C CA . LYS B 1 28 ? -23.072 3.301 -64.552 1.00 55.45 28 LYS B CA 1
ATOM 4866 C C . LYS B 1 28 ? -22.566 1.922 -64.159 1.00 55.45 28 LYS B C 1
ATOM 4867 O O . LYS B 1 28 ? -22.499 1.021 -64.997 1.00 55.45 28 LYS B O 1
ATOM 4873 N N . GLU B 1 29 ? -22.220 1.757 -62.884 1.00 61.74 29 GLU B N 1
ATOM 4874 C CA . GLU B 1 29 ? -21.669 0.496 -62.409 1.00 61.74 29 GLU B CA 1
ATOM 4875 C C . GLU B 1 29 ? -21.980 0.316 -60.932 1.00 61.74 29 GLU B C 1
ATOM 4876 O O . GLU B 1 29 ? -21.877 1.263 -60.151 1.00 61.74 29 GLU B O 1
ATOM 4882 N N . ILE B 1 30 ? -22.348 -0.906 -60.557 1.00 64.04 30 ILE B N 1
ATOM 4883 C CA . ILE B 1 30 ? -22.602 -1.269 -59.168 1.00 64.04 30 ILE B CA 1
ATOM 4884 C C . ILE B 1 30 ? -21.366 -1.974 -58.632 1.00 64.04 30 ILE B C 1
ATOM 4885 O O . ILE B 1 30 ? -20.963 -3.019 -59.156 1.00 64.04 30 ILE B O 1
ATOM 4890 N N . ALA B 1 31 ? -20.772 -1.414 -57.584 1.00 71.57 31 ALA B N 1
ATOM 4891 C CA . ALA B 1 31 ? -19.537 -1.957 -57.043 1.00 71.57 31 ALA B CA 1
ATOM 4892 C C . ALA B 1 31 ? -19.777 -3.317 -56.393 1.00 71.57 31 ALA B C 1
ATOM 4893 O O . ALA B 1 31 ? -20.865 -3.618 -55.896 1.00 71.57 31 ALA B O 1
ATOM 4895 N N . SER B 1 32 ? -18.733 -4.149 -56.411 1.00 77.53 32 SER B N 1
ATOM 4896 C CA . SER B 1 32 ? -18.836 -5.482 -55.825 1.00 77.53 32 SER B CA 1
ATOM 4897 C C . SER B 1 32 ? -19.005 -5.415 -54.313 1.00 77.53 32 SER B C 1
ATOM 4898 O O . SER B 1 32 ? -19.781 -6.185 -53.736 1.00 77.53 32 SER B O 1
ATOM 4901 N N . ASP B 1 33 ? -18.285 -4.512 -53.655 1.00 82.71 33 ASP B N 1
ATOM 4902 C CA . ASP B 1 33 ? -18.408 -4.344 -52.216 1.00 82.71 33 ASP B CA 1
ATOM 4903 C C . ASP B 1 33 ? -19.632 -3.501 -51.880 1.00 82.71 33 ASP B C 1
ATOM 4904 O O . ASP B 1 33 ? -20.095 -2.688 -52.684 1.00 82.71 33 ASP B O 1
ATOM 4909 N N . LYS B 1 34 ? -20.159 -3.706 -50.673 1.00 80.50 34 LYS B N 1
ATOM 4910 C CA . LYS B 1 34 ? -21.317 -2.952 -50.217 1.00 80.50 34 LYS B CA 1
ATOM 4911 C C . LYS B 1 34 ? -20.948 -1.608 -49.606 1.00 80.50 34 LYS B C 1
ATOM 4912 O O . LYS B 1 34 ? -21.848 -0.830 -49.276 1.00 80.50 34 LYS B O 1
ATOM 4918 N N . SER B 1 35 ? -19.661 -1.315 -49.449 1.00 77.83 35 SER B N 1
ATOM 4919 C CA . SER B 1 35 ? -19.213 -0.081 -48.821 1.00 77.83 35 SER B CA 1
ATOM 4920 C C . SER B 1 35 ? -18.937 1.032 -49.824 1.00 77.83 35 SER B C 1
ATOM 4921 O O . SER B 1 35 ? -18.447 2.093 -49.429 1.00 77.83 35 SER B O 1
ATOM 4924 N N . ASP B 1 36 ? -19.225 0.815 -51.102 1.00 77.44 36 ASP B N 1
ATOM 4925 C CA . ASP B 1 36 ? -19.023 1.822 -52.132 1.00 77.44 36 ASP B CA 1
ATOM 4926 C C . ASP B 1 36 ? -20.355 2.197 -52.765 1.00 77.44 36 ASP B C 1
ATOM 4927 O O . ASP B 1 36 ? -21.271 1.377 -52.857 1.00 77.44 36 ASP B O 1
ATOM 4932 N N . LEU B 1 37 ? -20.450 3.447 -53.204 1.00 68.72 37 LEU B N 1
ATOM 4933 C CA . LEU B 1 37 ? -21.675 3.955 -53.797 1.00 68.72 37 LEU B CA 1
ATOM 4934 C C . LEU B 1 37 ? -21.786 3.504 -55.252 1.00 68.72 37 LEU B C 1
ATOM 4935 O O . LEU B 1 37 ? -20.940 2.774 -55.773 1.00 68.72 37 LEU B O 1
ATOM 4940 N N . MET B 1 38 ? -22.852 3.936 -55.919 1.00 64.55 38 MET B N 1
ATOM 4941 C CA . MET B 1 38 ? -23.083 3.587 -57.314 1.00 64.55 38 MET B CA 1
ATOM 4942 C C . MET B 1 38 ? -22.421 4.615 -58.219 1.00 64.55 38 MET B C 1
ATOM 4943 O O . MET B 1 38 ? -22.687 5.815 -58.106 1.00 64.55 38 MET B O 1
ATOM 4948 N N . LYS B 1 39 ? -21.567 4.139 -59.119 1.00 61.32 39 LYS B N 1
ATOM 4949 C CA . LYS B 1 39 ? -20.794 5.019 -59.984 1.00 61.32 39 LYS B CA 1
ATOM 4950 C C . LYS B 1 39 ? -21.687 5.656 -61.042 1.00 61.32 39 LYS B C 1
ATOM 4951 O O . LYS B 1 39 ? -22.622 5.030 -61.544 1.00 61.32 39 LYS B O 1
ATOM 4957 N N . ASP B 1 40 ? -21.398 6.914 -61.374 1.00 54.28 40 ASP B N 1
ATOM 4958 C CA . ASP B 1 40 ? -22.167 7.639 -62.383 1.00 54.28 40 ASP B CA 1
ATOM 4959 C C . ASP B 1 40 ? -21.270 8.718 -62.973 1.00 54.28 40 ASP B C 1
ATOM 4960 O O . ASP B 1 40 ? -20.920 9.673 -62.277 1.00 54.28 40 ASP B O 1
ATOM 4965 N N . VAL B 1 41 ? -20.904 8.572 -64.245 1.00 48.38 41 VAL B N 1
ATOM 4966 C CA . VAL B 1 41 ? -19.927 9.444 -64.890 1.00 48.38 41 VAL B CA 1
ATOM 4967 C C . VAL B 1 41 ? -20.444 9.851 -66.264 1.00 48.38 41 VAL B C 1
ATOM 4968 O O . VAL B 1 41 ? -20.967 9.019 -67.011 1.00 48.38 41 VAL B O 1
ATOM 4972 N N . LEU B 1 42 ? -20.295 11.133 -66.598 1.00 46.28 42 LEU B N 1
ATOM 4973 C CA . LEU B 1 42 ? -20.652 11.668 -67.905 1.00 46.28 42 LEU B CA 1
ATOM 4974 C C . LEU B 1 42 ? -19.452 12.382 -68.508 1.00 46.28 42 LEU B C 1
ATOM 4975 O O . LEU B 1 42 ? -18.673 13.019 -67.797 1.00 46.28 42 LEU B O 1
ATOM 4980 N N . THR B 1 43 ? -19.310 12.279 -69.829 1.00 45.03 43 THR B N 1
ATOM 4981 C CA . THR B 1 43 ? -18.215 12.922 -70.548 1.00 45.03 43 THR B CA 1
ATOM 4982 C C . THR B 1 43 ? -18.745 13.500 -71.850 1.00 45.03 43 THR B C 1
ATOM 4983 O O . THR B 1 43 ? -19.332 12.772 -72.653 1.00 45.03 43 THR B O 1
ATOM 4987 N N . VAL B 1 44 ? -18.534 14.796 -72.062 1.00 46.20 44 VAL B N 1
ATOM 4988 C CA . VAL B 1 44 ? -18.975 15.478 -73.275 1.00 46.20 44 VAL B CA 1
ATOM 4989 C C . VAL B 1 44 ? -17.840 16.366 -73.766 1.00 46.20 44 VAL B C 1
ATOM 4990 O O . VAL B 1 44 ? -16.969 16.762 -72.986 1.00 46.20 44 VAL B O 1
ATOM 4994 N N . SER B 1 45 ? -17.841 16.670 -75.063 1.00 49.48 45 SER B N 1
ATOM 4995 C CA . SER B 1 45 ? -16.822 17.523 -75.657 1.00 49.48 45 SER B CA 1
ATOM 4996 C C . SER B 1 45 ? -17.390 18.217 -76.883 1.00 49.48 45 SER B C 1
ATOM 4997 O O . SER B 1 45 ? -18.095 17.598 -77.681 1.00 49.48 45 SER B O 1
ATOM 5000 N N . CYS B 1 46 ? -17.066 19.498 -77.040 1.00 53.90 46 CYS B N 1
ATOM 5001 C CA . CYS B 1 46 ? -17.587 20.290 -78.143 1.00 53.90 46 CYS B CA 1
ATOM 5002 C C . CYS B 1 46 ? -16.554 21.338 -78.528 1.00 53.90 46 CYS B C 1
ATOM 5003 O O . CYS B 1 46 ? -15.509 21.471 -77.888 1.00 53.90 46 CYS B O 1
ATOM 5006 N N . LEU B 1 47 ? -16.855 22.089 -79.584 1.00 57.90 47 LEU B N 1
ATOM 5007 C CA . LEU B 1 47 ? -15.956 23.139 -80.036 1.00 57.90 47 LEU B CA 1
ATOM 5008 C C . LEU B 1 47 ? -15.895 24.265 -79.009 1.00 57.90 47 LEU B C 1
ATOM 5009 O O . LEU B 1 47 ? -16.840 24.505 -78.254 1.00 57.90 47 LEU B O 1
ATOM 5014 N N . HIS B 1 48 ? -14.759 24.959 -78.987 1.00 63.58 48 HIS B N 1
ATOM 5015 C CA . HIS B 1 48 ? -14.487 25.963 -77.965 1.00 63.58 48 HIS B CA 1
ATOM 5016 C C . HIS B 1 48 ? -15.507 27.090 -78.042 1.00 63.58 48 HIS B C 1
ATOM 5017 O O . HIS B 1 48 ? -15.818 27.583 -79.130 1.00 63.58 48 HIS B O 1
ATOM 5024 N N . ASP B 1 49 ? -16.021 27.497 -76.884 1.00 70.02 49 ASP B N 1
ATOM 5025 C CA . ASP B 1 49 ? -16.941 28.616 -76.778 1.00 70.02 49 ASP B CA 1
ATOM 5026 C C . ASP B 1 49 ? -16.517 29.501 -75.616 1.00 70.02 49 ASP B C 1
ATOM 5027 O O . ASP B 1 49 ? -16.017 29.017 -74.598 1.00 70.02 49 ASP B O 1
ATOM 5032 N N . VAL B 1 50 ? -16.708 30.810 -75.784 1.00 75.81 50 VAL B N 1
ATOM 5033 C CA . VAL B 1 50 ? -16.254 31.757 -74.771 1.00 75.81 50 VAL B CA 1
ATOM 5034 C C . VAL B 1 50 ? -17.122 31.677 -73.519 1.00 75.81 50 VAL B C 1
ATOM 5035 O O . VAL B 1 50 ? -16.615 31.752 -72.393 1.00 75.81 50 VAL B O 1
ATOM 5039 N N . GLU B 1 51 ? -18.435 31.521 -73.687 1.00 75.02 51 GLU B N 1
ATOM 5040 C CA . GLU B 1 51 ? -19.383 31.566 -72.582 1.00 75.02 51 GLU B CA 1
ATOM 5041 C C . GLU B 1 51 ? -19.684 30.185 -72.012 1.00 75.02 51 GLU B C 1
ATOM 5042 O O . GLU B 1 51 ? -20.717 29.995 -71.364 1.00 75.02 51 GLU B O 1
ATOM 5048 N N . LEU B 1 52 ? -18.804 29.212 -72.245 1.00 71.73 52 LEU B N 1
ATOM 5049 C CA . LEU B 1 52 ? -18.960 27.873 -71.690 1.00 71.73 52 LEU B CA 1
ATOM 5050 C C . LEU B 1 52 ? -17.860 27.546 -70.691 1.00 71.73 52 LEU B C 1
ATOM 5051 O O . LEU B 1 52 ? -17.826 26.438 -70.152 1.00 71.73 52 LEU B O 1
ATOM 5056 N N . GLU B 1 53 ? -16.957 28.489 -70.433 1.00 77.07 53 GLU B N 1
ATOM 5057 C CA . GLU B 1 53 ? -15.856 28.282 -69.504 1.00 77.07 53 GLU B CA 1
ATOM 5058 C C . GLU B 1 53 ? -16.206 28.720 -68.090 1.00 77.07 53 GLU B C 1
ATOM 5059 O O . GLU B 1 53 ? -15.350 28.665 -67.201 1.00 77.07 53 GLU B O 1
ATOM 5065 N N . GLN B 1 54 ? -17.443 29.158 -67.862 1.00 75.64 54 GLN B N 1
ATOM 5066 C CA . GLN B 1 54 ? -17.914 29.515 -66.534 1.00 75.64 54 GLN B CA 1
ATOM 5067 C C . GLN B 1 54 ? -18.933 28.532 -65.980 1.00 75.64 54 GLN B C 1
ATOM 5068 O O . GLN B 1 54 ? -19.250 28.601 -64.789 1.00 75.64 54 GLN B O 1
ATOM 5074 N N . CYS B 1 55 ? -19.444 27.624 -66.805 1.00 69.26 55 CYS B N 1
ATOM 5075 C CA . CYS B 1 55 ? -20.481 26.703 -66.372 1.00 69.26 55 CYS B CA 1
ATOM 5076 C C . CYS B 1 55 ? -19.918 25.634 -65.444 1.00 69.26 55 CYS B C 1
ATOM 5077 O O . CYS B 1 55 ? -18.772 25.201 -65.577 1.00 69.26 55 CYS B O 1
ATOM 5080 N N . ASP B 1 56 ? -20.750 25.203 -64.495 1.00 62.38 56 ASP B N 1
ATOM 5081 C CA . ASP B 1 56 ? -20.357 24.205 -63.514 1.00 62.38 56 ASP B CA 1
ATOM 5082 C C . ASP B 1 56 ? -21.282 23.000 -63.444 1.00 62.38 56 ASP B C 1
ATOM 5083 O O . ASP B 1 56 ? -20.974 22.060 -62.706 1.00 62.38 56 ASP B O 1
ATOM 5088 N N . PHE B 1 57 ? -22.396 22.996 -64.167 1.00 58.14 57 PHE B N 1
ATOM 5089 C CA . PHE B 1 57 ? -23.326 21.879 -64.175 1.00 58.14 57 PHE B CA 1
ATOM 5090 C C . PHE B 1 57 ? -23.742 21.578 -65.605 1.00 58.14 57 PHE B C 1
ATOM 5091 O O . PHE B 1 57 ? -23.959 22.495 -66.400 1.00 58.14 57 PHE B O 1
ATOM 5099 N N . MET B 1 58 ? -23.852 20.295 -65.930 1.00 51.57 58 MET B N 1
ATOM 5100 C CA . MET B 1 58 ? -24.424 19.876 -67.200 1.00 51.57 58 MET B CA 1
ATOM 5101 C C . MET B 1 58 ? -25.396 18.739 -66.938 1.00 51.57 58 MET B C 1
ATOM 5102 O O . MET B 1 58 ? -25.147 17.887 -66.082 1.00 51.57 58 MET B O 1
ATOM 5107 N N . ALA B 1 59 ? -26.513 18.740 -67.659 1.00 50.52 59 ALA B N 1
ATOM 5108 C CA . ALA B 1 59 ? -27.584 17.783 -67.433 1.00 50.52 59 ALA B CA 1
ATOM 5109 C C . ALA B 1 59 ? -28.017 17.163 -68.750 1.00 50.52 59 ALA B C 1
ATOM 5110 O O . ALA B 1 59 ? -27.883 17.773 -69.813 1.00 50.52 59 ALA B O 1
ATOM 5112 N N . VAL B 1 60 ? -28.540 15.941 -68.671 1.00 53.88 60 VAL B N 1
ATOM 5113 C CA . VAL B 1 60 ? -29.048 15.244 -69.847 1.00 53.88 60 VAL B CA 1
ATOM 5114 C C . VAL B 1 60 ? -30.506 14.876 -69.618 1.00 53.88 60 VAL B C 1
ATOM 5115 O O . VAL B 1 60 ? -31.088 15.215 -68.583 1.00 53.88 60 VAL B O 1
ATOM 5119 N N . ARG B 1 61 ? -31.105 14.181 -70.580 1.00 61.16 61 ARG B N 1
ATOM 5120 C CA . ARG B 1 61 ? -32.526 13.867 -70.566 1.00 61.16 61 ARG B CA 1
ATOM 5121 C C . ARG B 1 61 ? -32.728 12.361 -70.516 1.00 61.16 61 ARG B C 1
ATOM 5122 O O . ARG B 1 61 ? -32.129 11.624 -71.305 1.00 61.16 61 ARG B O 1
ATOM 5130 N N . GLU B 1 62 ? -33.575 11.907 -69.594 1.00 63.69 62 GLU B N 1
ATOM 5131 C CA . GLU B 1 62 ? -33.978 10.508 -69.525 1.00 63.69 62 GLU B CA 1
ATOM 5132 C C . GLU B 1 62 ? -35.330 10.279 -70.186 1.00 63.69 62 GLU B C 1
ATOM 5133 O O . GLU B 1 62 ? -35.459 9.434 -71.076 1.00 63.69 62 GLU B O 1
ATOM 5139 N N . ASN B 1 63 ? -36.342 11.019 -69.754 1.00 67.29 63 ASN B N 1
ATOM 5140 C CA . ASN B 1 63 ? -37.645 11.065 -70.401 1.00 67.29 63 ASN B CA 1
ATOM 5141 C C . ASN B 1 63 ? -38.199 12.467 -70.173 1.00 67.29 63 ASN B C 1
ATOM 5142 O O . ASN B 1 63 ? -37.450 13.395 -69.853 1.00 67.29 63 ASN B O 1
ATOM 5147 N N . LYS B 1 64 ? -39.504 12.636 -70.338 1.00 69.22 64 LYS B N 1
ATOM 5148 C CA . LYS B 1 64 ? -40.072 13.976 -70.275 1.00 69.22 64 LYS B CA 1
ATOM 5149 C C . LYS B 1 64 ? -40.146 14.539 -68.861 1.00 69.22 64 LYS B C 1
ATOM 5150 O O . LYS B 1 64 ? -40.483 15.717 -68.705 1.00 69.22 64 LYS B O 1
ATOM 5156 N N . GLY B 1 65 ? -39.846 13.752 -67.832 1.00 67.39 65 GLY B N 1
ATOM 5157 C CA . GLY B 1 65 ? -39.993 14.251 -66.480 1.00 67.39 65 GLY B CA 1
ATOM 5158 C C . GLY B 1 65 ? -38.808 14.037 -65.561 1.00 67.39 65 GLY B C 1
ATOM 5159 O O . GLY B 1 65 ? -38.780 14.579 -64.454 1.00 67.39 65 GLY B O 1
ATOM 5160 N N . VAL B 1 66 ? -37.825 13.257 -65.998 1.00 64.73 66 VAL B N 1
ATOM 5161 C CA . VAL B 1 66 ? -36.681 12.894 -65.168 1.00 64.73 66 VAL B CA 1
ATOM 5162 C C . VAL B 1 66 ? -35.419 13.401 -65.848 1.00 64.73 66 VAL B C 1
ATOM 5163 O O . VAL B 1 66 ? -35.176 13.098 -67.022 1.00 64.73 66 VAL B O 1
ATOM 5167 N N . TYR B 1 67 ? -34.614 14.161 -65.112 1.00 59.47 67 TYR B N 1
ATOM 5168 C CA . TYR B 1 67 ? -33.342 14.655 -65.611 1.00 59.47 67 TYR B CA 1
ATOM 5169 C C . TYR B 1 67 ? -32.246 14.326 -64.611 1.00 59.47 67 TYR B C 1
ATOM 5170 O O . TYR B 1 67 ? -32.480 14.285 -63.401 1.00 59.47 67 TYR B O 1
ATOM 5179 N N . SER B 1 68 ? -31.044 14.094 -65.127 1.00 54.56 68 SER B N 1
ATOM 5180 C CA . SER B 1 68 ? -29.885 13.771 -64.311 1.00 54.56 68 SER B CA 1
ATOM 5181 C C . SER B 1 68 ? -28.910 14.938 -64.329 1.00 54.56 68 SER B C 1
ATOM 5182 O O . SER B 1 68 ? -28.624 15.500 -65.390 1.00 54.56 68 SER B O 1
ATOM 5185 N N . LEU B 1 69 ? -28.400 15.298 -63.156 1.00 52.29 69 LEU B N 1
ATOM 5186 C CA . LEU B 1 69 ? -27.517 16.446 -62.998 1.00 52.29 69 LEU B CA 1
ATOM 5187 C C . LEU B 1 69 ? -26.099 15.966 -62.738 1.00 52.29 69 LEU B C 1
ATOM 5188 O O . LEU B 1 69 ? -25.886 15.064 -61.923 1.00 52.29 69 LEU B O 1
ATOM 5193 N N . TYR B 1 70 ? -25.136 16.571 -63.426 1.00 51.12 70 TYR B N 1
ATOM 5194 C CA . TYR B 1 70 ? -23.733 16.216 -63.288 1.00 51.12 70 TYR B CA 1
ATOM 5195 C C . TYR B 1 70 ? -22.916 17.462 -62.991 1.00 51.12 70 TYR B C 1
ATOM 5196 O O . TYR B 1 70 ? -23.127 18.511 -63.604 1.00 51.12 70 TYR B O 1
ATOM 5205 N N . LYS B 1 71 ? -21.984 17.341 -62.053 1.00 52.13 71 LYS B N 1
ATOM 5206 C CA . LYS B 1 71 ? -21.139 18.449 -61.634 1.00 52.13 71 LYS B CA 1
ATOM 5207 C C . LYS B 1 71 ? -19.768 18.317 -62.279 1.00 52.13 71 LYS B C 1
ATOM 5208 O O . LYS B 1 71 ? -19.103 17.290 -62.124 1.00 52.13 71 LYS B O 1
ATOM 5214 N N . ILE B 1 72 ? -19.343 19.362 -62.987 1.00 51.36 72 ILE B N 1
ATOM 5215 C CA . ILE B 1 72 ? -18.071 19.320 -63.699 1.00 51.36 72 ILE B CA 1
ATOM 5216 C C . ILE B 1 72 ? -16.926 19.343 -62.700 1.00 51.36 72 ILE B C 1
ATOM 5217 O O . ILE B 1 72 ? -16.873 20.203 -61.813 1.00 51.36 72 ILE B O 1
ATOM 5222 N N . LEU B 1 73 ? -15.995 18.403 -62.843 1.00 53.49 73 LEU B N 1
ATOM 5223 C CA . LEU B 1 73 ? -14.803 18.367 -62.009 1.00 53.49 73 LEU B CA 1
ATOM 5224 C C . LEU B 1 73 ? -13.539 18.788 -62.733 1.00 53.49 73 LEU B C 1
ATOM 5225 O O . LEU B 1 73 ? -12.676 19.415 -62.121 1.00 53.49 73 LEU B O 1
ATOM 5230 N N . GLU B 1 74 ? -13.406 18.461 -64.014 1.00 57.23 74 GLU B N 1
ATOM 5231 C CA . GLU B 1 74 ? -12.209 18.787 -64.769 1.00 57.23 74 GLU B CA 1
ATOM 5232 C C . GLU B 1 74 ? -12.603 19.331 -66.131 1.00 57.23 74 GLU B C 1
ATOM 5233 O O . GLU B 1 74 ? -13.626 18.944 -66.698 1.00 57.23 74 GLU B O 1
ATOM 5239 N N . GLU B 1 75 ? -11.778 20.233 -66.649 1.00 58.63 75 GLU B N 1
ATOM 5240 C CA . GLU B 1 75 ? -11.991 20.835 -67.955 1.00 58.63 75 GLU B CA 1
ATOM 5241 C C . GLU B 1 75 ? -10.647 20.975 -68.649 1.00 58.63 75 GLU B C 1
ATOM 5242 O O . GLU B 1 75 ? -9.656 21.347 -68.018 1.00 58.63 75 GLU B O 1
ATOM 5248 N N . GLU B 1 76 ? -10.612 20.680 -69.951 1.00 59.00 76 GLU B N 1
ATOM 5249 C CA . GLU B 1 76 ? -9.345 20.631 -70.675 1.00 59.00 76 GLU B CA 1
ATOM 5250 C C . GLU B 1 76 ? -9.525 21.170 -72.096 1.00 59.00 76 GLU B C 1
ATOM 5251 O O . GLU B 1 76 ? -10.082 20.528 -72.980 1.00 59.00 76 GLU B O 1
ATOM 5257 N N . ILE B 1 77 ? -9.018 22.381 -72.337 1.00 59.91 77 ILE B N 1
ATOM 5258 C CA . ILE B 1 77 ? -8.994 22.907 -73.695 1.00 59.91 77 ILE B CA 1
ATOM 5259 C C . ILE B 1 77 ? -7.804 22.328 -74.438 1.00 59.91 77 ILE B C 1
ATOM 5260 O O . ILE B 1 77 ? -6.647 22.541 -74.058 1.00 59.91 77 ILE B O 1
ATOM 5265 N N . ASP B 1 78 ? -8.082 21.598 -75.512 1.00 66.23 78 ASP B N 1
ATOM 5266 C CA . ASP B 1 78 ? -7.052 20.974 -76.326 1.00 66.23 78 ASP B CA 1
ATOM 5267 C C . ASP B 1 78 ? -7.291 21.338 -77.780 1.00 66.23 78 ASP B C 1
ATOM 5268 O O . ASP B 1 78 ? -8.410 21.193 -78.281 1.00 66.23 78 ASP B O 1
ATOM 5273 N N . ALA B 1 79 ? -6.236 21.797 -78.457 1.00 65.54 79 ALA B N 1
ATOM 5274 C CA . ALA B 1 79 ? -6.332 22.287 -79.835 1.00 65.54 79 ALA B CA 1
ATOM 5275 C C . ALA B 1 79 ? -7.427 23.345 -79.845 1.00 65.54 79 ALA B C 1
ATOM 5276 O O . ALA B 1 79 ? -7.200 24.445 -79.311 1.00 65.54 79 ALA B O 1
ATOM 5278 N N . GLU B 1 80 ? -8.595 23.088 -80.426 1.00 63.71 80 GLU B N 1
ATOM 5279 C CA . GLU B 1 80 ? -9.723 24.001 -80.321 1.00 63.71 80 GLU B CA 1
ATOM 5280 C C . GLU B 1 80 ? -10.981 23.324 -79.795 1.00 63.71 80 GLU B C 1
ATOM 5281 O O . GLU B 1 80 ? -12.072 23.889 -79.927 1.00 63.71 80 GLU B O 1
ATOM 5287 N N . ILE B 1 81 ? -10.869 22.141 -79.201 1.00 60.07 81 ILE B N 1
ATOM 5288 C CA . ILE B 1 81 ? -12.028 21.383 -78.746 1.00 60.07 81 ILE B CA 1
ATOM 5289 C C . ILE B 1 81 ? -11.987 21.299 -77.226 1.00 60.07 81 ILE B C 1
ATOM 5290 O O . ILE B 1 81 ? -10.995 20.854 -76.640 1.00 60.07 81 ILE B O 1
ATOM 5295 N N . MET B 1 82 ? -13.064 21.739 -76.582 1.00 58.56 82 MET B N 1
ATOM 5296 C CA . MET B 1 82 ? -13.160 21.664 -75.132 1.00 58.56 82 MET B CA 1
ATOM 5297 C C . MET B 1 82 ? -13.626 20.282 -74.701 1.00 58.56 82 MET B C 1
ATOM 5298 O O . MET B 1 82 ? -14.411 19.632 -75.393 1.00 58.56 82 MET B O 1
ATOM 5303 N N . ASN B 1 83 ? -13.138 19.831 -73.554 1.00 53.50 83 ASN B N 1
ATOM 5304 C CA . ASN B 1 83 ? -13.591 18.593 -72.942 1.00 53.50 83 ASN B CA 1
ATOM 5305 C C . ASN B 1 83 ? -14.205 18.884 -71.580 1.00 53.50 83 ASN B C 1
ATOM 5306 O O . ASN B 1 83 ? -14.050 19.968 -71.017 1.00 53.50 83 ASN B O 1
ATOM 5311 N N . PHE B 1 84 ? -14.914 17.893 -71.051 1.00 49.06 84 PHE B N 1
ATOM 5312 C CA . PHE B 1 84 ? -15.551 18.021 -69.752 1.00 49.06 84 PHE B CA 1
ATOM 5313 C C . PHE B 1 84 ? -15.600 16.650 -69.099 1.00 49.06 84 PHE B C 1
ATOM 5314 O O . PHE B 1 84 ? -15.496 15.625 -69.774 1.00 49.06 84 PHE B O 1
ATOM 5322 N N . LYS B 1 85 ? -15.756 16.639 -67.780 1.00 50.75 85 LYS B N 1
ATOM 5323 C CA . LYS B 1 85 ? -15.850 15.395 -67.030 1.00 50.75 85 LYS B CA 1
ATOM 5324 C C . LYS B 1 85 ? -16.624 15.650 -65.749 1.00 50.75 85 LYS B C 1
ATOM 5325 O O . LYS B 1 85 ? -16.190 16.445 -64.912 1.00 50.75 85 LYS B O 1
ATOM 5331 N N . GLY B 1 86 ? -17.762 14.978 -65.592 1.00 48.20 86 GLY B N 1
ATOM 5332 C CA . GLY B 1 86 ? -18.636 15.246 -64.472 1.00 48.20 86 GLY B CA 1
ATOM 5333 C C . GLY B 1 86 ? -19.012 13.976 -63.737 1.00 48.20 86 GLY B C 1
ATOM 5334 O O . GLY B 1 86 ? -18.968 12.875 -64.284 1.00 48.20 86 GLY B O 1
ATOM 5335 N N . VAL B 1 87 ? -19.385 14.156 -62.471 1.00 48.25 87 VAL B N 1
ATOM 5336 C CA . VAL B 1 87 ? -19.853 13.059 -61.633 1.00 48.25 87 VAL B CA 1
ATOM 5337 C C . VAL B 1 87 ? -21.241 13.404 -61.121 1.00 48.25 87 VAL B C 1
ATOM 5338 O O . VAL B 1 87 ? -21.780 14.468 -61.439 1.00 48.25 87 VAL B O 1
ATOM 5342 N N . ASN B 1 88 ? -21.830 12.515 -60.329 1.00 54.04 88 ASN B N 1
ATOM 5343 C CA . ASN B 1 88 ? -23.161 12.757 -59.795 1.00 54.04 88 ASN B CA 1
ATOM 5344 C C . ASN B 1 88 ? -23.135 13.911 -58.800 1.00 54.04 88 ASN B C 1
ATOM 5345 O O . ASN B 1 88 ? -22.140 14.140 -58.109 1.00 54.04 88 ASN B O 1
ATOM 5350 N N . PHE B 1 89 ? -24.247 14.650 -58.735 1.00 59.73 89 PHE B N 1
ATOM 5351 C CA . PHE B 1 89 ? -24.304 15.822 -57.865 1.00 59.73 89 PHE B CA 1
ATOM 5352 C C . PHE B 1 89 ? -24.225 15.431 -56.397 1.00 59.73 89 PHE B C 1
ATOM 5353 O O . PHE B 1 89 ? -23.575 16.123 -55.609 1.00 59.73 89 PHE B O 1
ATOM 5361 N N . GLY B 1 90 ? -24.895 14.343 -56.011 1.00 60.86 90 GLY B N 1
ATOM 5362 C CA . GLY B 1 90 ? -24.989 14.000 -54.603 1.00 60.86 90 GLY B CA 1
ATOM 5363 C C . GLY B 1 90 ? -23.659 13.599 -54.000 1.00 60.86 90 GLY B C 1
ATOM 5364 O O . GLY B 1 90 ? -23.306 14.042 -52.904 1.00 60.86 90 GLY B O 1
ATOM 5365 N N . ALA B 1 91 ? -22.896 12.769 -54.711 1.00 62.36 91 ALA B N 1
ATOM 5366 C CA . ALA B 1 91 ? -21.623 12.296 -54.187 1.00 62.36 91 ALA B CA 1
ATOM 5367 C C . ALA B 1 91 ? -20.631 13.426 -53.971 1.00 62.36 91 ALA B C 1
ATOM 5368 O O . ALA B 1 91 ? -19.654 13.244 -53.239 1.00 62.36 91 ALA B O 1
ATOM 5370 N N . GLU B 1 92 ? -20.853 14.583 -54.587 1.00 65.13 92 GLU B N 1
ATOM 5371 C CA . GLU B 1 92 ? -20.006 15.746 -54.372 1.00 65.13 92 GLU B CA 1
ATOM 5372 C C . GLU B 1 92 ? -20.604 16.753 -53.402 1.00 65.13 92 GLU B C 1
ATOM 5373 O O . GLU B 1 92 ? -19.856 17.414 -52.676 1.00 65.13 92 GLU B O 1
ATOM 5379 N N . GLU B 1 93 ? -21.929 16.890 -53.374 1.00 64.21 93 GLU B N 1
ATOM 5380 C CA . GLU B 1 93 ? -22.555 17.837 -52.460 1.00 64.21 93 GLU B CA 1
ATOM 5381 C C . GLU B 1 93 ? -22.560 17.323 -51.027 1.00 64.21 93 GLU B C 1
ATOM 5382 O O . GLU B 1 93 ? -22.277 18.084 -50.097 1.00 64.21 93 GLU B O 1
ATOM 5388 N N . LEU B 1 94 ? -22.859 16.042 -50.821 1.00 62.92 94 LEU B N 1
ATOM 5389 C CA . LEU B 1 94 ? -22.970 15.499 -49.474 1.00 62.92 94 LEU B CA 1
ATOM 5390 C C . LEU B 1 94 ? -21.625 15.256 -48.814 1.00 62.92 94 LEU B C 1
ATOM 5391 O O . LEU B 1 94 ? -21.574 14.561 -47.796 1.00 62.92 94 LEU B O 1
ATOM 5396 N N . ASN B 1 95 ? -20.539 15.783 -49.365 1.00 63.55 95 ASN B N 1
ATOM 5397 C CA . ASN B 1 95 ? -19.230 15.681 -48.742 1.00 63.55 95 ASN B CA 1
ATOM 5398 C C . ASN B 1 95 ? -18.841 16.950 -47.998 1.00 63.55 95 ASN B C 1
ATOM 5399 O O . ASN B 1 95 ? -17.699 17.068 -47.549 1.00 63.55 95 ASN B O 1
ATOM 5404 N N . ASN B 1 96 ? -19.765 17.900 -47.856 1.00 66.10 96 ASN B N 1
ATOM 5405 C CA . ASN B 1 96 ? -19.473 19.180 -47.226 1.00 66.10 96 ASN B CA 1
ATOM 5406 C C . ASN B 1 96 ? -20.401 19.473 -46.053 1.00 66.10 96 ASN B C 1
ATOM 5407 O O . ASN B 1 96 ? -20.580 20.637 -45.685 1.00 66.10 96 ASN B O 1
ATOM 5412 N N . TYR B 1 97 ? -21.000 18.444 -45.465 1.00 63.53 97 TYR B N 1
ATOM 5413 C CA . TYR B 1 97 ? -21.809 18.574 -44.262 1.00 63.53 97 TYR B CA 1
ATOM 5414 C C . TYR B 1 97 ? -21.144 17.774 -43.152 1.00 63.53 97 TYR B C 1
ATOM 5415 O O . TYR B 1 97 ? -20.869 16.583 -43.326 1.00 63.53 97 TYR B O 1
ATOM 5424 N N . VAL B 1 98 ? -20.897 18.416 -42.016 1.00 62.62 98 VAL B N 1
ATOM 5425 C CA . VAL B 1 98 ? -20.087 17.835 -40.951 1.00 62.62 98 VAL B CA 1
ATOM 5426 C C . VAL B 1 98 ? -21.012 17.359 -39.840 1.00 62.62 98 VAL B C 1
ATOM 5427 O O . VAL B 1 98 ? -21.820 18.131 -39.317 1.00 62.62 98 VAL B O 1
ATOM 5431 N N . VAL B 1 99 ? -20.889 16.083 -39.476 1.00 64.71 99 VAL B N 1
ATOM 5432 C CA . VAL B 1 99 ? -21.638 15.497 -38.366 1.00 64.71 99 VAL B CA 1
ATOM 5433 C C . VAL B 1 99 ? -20.774 15.627 -37.115 1.00 64.71 99 VAL B C 1
ATOM 5434 O O . VAL B 1 99 ? -19.665 15.096 -37.062 1.00 64.71 99 VAL B O 1
ATOM 5438 N N . SER B 1 100 ? -21.282 16.325 -36.097 1.00 68.71 100 SER B N 1
ATOM 5439 C CA . SER B 1 100 ? -20.503 16.513 -34.878 1.00 68.71 100 SER B CA 1
ATOM 5440 C C . SER B 1 100 ? -20.400 15.215 -34.087 1.00 68.71 100 SER B C 1
ATOM 5441 O O . SER B 1 100 ? -19.305 14.665 -33.922 1.00 68.71 100 SER B O 1
ATOM 5444 N N . ASP B 1 101 ? -21.528 14.699 -33.600 1.00 71.52 101 ASP B N 1
ATOM 5445 C CA . ASP B 1 101 ? -21.539 13.403 -32.934 1.00 71.52 101 ASP B CA 1
ATOM 5446 C C . ASP B 1 101 ? -22.955 12.849 -32.892 1.00 71.52 101 ASP B C 1
ATOM 5447 O O . ASP B 1 101 ? -23.874 13.508 -32.400 1.00 71.52 101 ASP B O 1
ATOM 5452 N N . ALA B 1 102 ? -23.120 11.640 -33.417 1.00 72.32 102 ALA B N 1
ATOM 5453 C CA . ALA B 1 102 ? -24.384 10.926 -33.350 1.00 72.32 102 ALA B CA 1
ATOM 5454 C C . ALA B 1 102 ? -24.079 9.478 -33.013 1.00 72.32 102 ALA B C 1
ATOM 5455 O O . ALA B 1 102 ? -23.189 8.873 -33.615 1.00 72.32 102 ALA B O 1
ATOM 5457 N N . ARG B 1 103 ? -24.815 8.924 -32.050 1.00 75.93 103 ARG B N 1
ATOM 5458 C CA . ARG B 1 103 ? -24.502 7.606 -31.498 1.00 75.93 103 ARG B CA 1
ATOM 5459 C C . ARG B 1 103 ? -25.792 6.849 -31.218 1.00 75.93 103 ARG B C 1
ATOM 5460 O O . ARG B 1 103 ? -26.203 6.687 -30.064 1.00 75.93 103 ARG B O 1
ATOM 5468 N N . PRO B 1 104 ? -26.464 6.369 -32.261 1.00 75.33 104 PRO B N 1
ATOM 5469 C CA . PRO B 1 104 ? -27.649 5.539 -32.043 1.00 75.33 104 PRO B CA 1
ATOM 5470 C C . PRO B 1 104 ? -27.256 4.158 -31.554 1.00 75.33 104 PRO B C 1
ATOM 5471 O O . PRO B 1 104 ? -26.161 3.665 -31.833 1.00 75.33 104 PRO B O 1
ATOM 5475 N N . VAL B 1 105 ? -28.163 3.532 -30.811 1.00 79.34 105 VAL B N 1
ATOM 5476 C CA . VAL B 1 105 ? -27.953 2.185 -30.293 1.00 79.34 105 VAL B CA 1
ATOM 5477 C C . VAL B 1 105 ? -29.203 1.353 -30.557 1.00 79.34 105 VAL B C 1
ATOM 5478 O O . VAL B 1 105 ? -30.306 1.729 -30.144 1.00 79.34 105 VAL B O 1
ATOM 5482 N N . LYS B 1 106 ? -29.026 0.237 -31.262 1.00 80.75 106 LYS B N 1
ATOM 5483 C CA . LYS B 1 106 ? -30.080 -0.739 -31.536 1.00 80.75 106 LYS B CA 1
ATOM 5484 C C . LYS B 1 106 ? -31.351 -0.065 -32.059 1.00 80.75 106 LYS B C 1
ATOM 5485 O O . LYS B 1 106 ? -32.416 -0.109 -31.443 1.00 80.75 106 LYS B O 1
ATOM 5491 N N . LYS B 1 107 ? -31.217 0.570 -33.216 1.00 80.64 107 LYS B N 1
ATOM 5492 C CA . LYS B 1 107 ? -32.328 1.206 -33.912 1.00 80.64 107 LYS B CA 1
ATOM 5493 C C . LYS B 1 107 ? -32.444 0.624 -35.317 1.00 80.64 107 LYS B C 1
ATOM 5494 O O . LYS B 1 107 ? -31.618 -0.182 -35.748 1.00 80.64 107 LYS B O 1
ATOM 5500 N N . THR B 1 108 ? -33.479 1.041 -36.037 1.00 79.82 108 THR B N 1
ATOM 5501 C CA . THR B 1 108 ? -33.664 0.605 -37.411 1.00 79.82 108 THR B CA 1
ATOM 5502 C C . THR B 1 108 ? -32.932 1.536 -38.372 1.00 79.82 108 THR B C 1
ATOM 5503 O O . THR B 1 108 ? -32.592 2.673 -38.040 1.00 79.82 108 THR B O 1
ATOM 5507 N N . ILE B 1 109 ? -32.693 1.029 -39.584 1.00 76.30 109 ILE B N 1
ATOM 5508 C CA . ILE B 1 109 ? -31.941 1.788 -40.580 1.00 76.30 109 ILE B CA 1
ATOM 5509 C C . ILE B 1 109 ? -32.685 3.061 -40.959 1.00 76.30 109 ILE B C 1
ATOM 5510 O O . ILE B 1 109 ? -32.074 4.118 -41.170 1.00 76.30 109 ILE B O 1
ATOM 5515 N N . THR B 1 110 ? -34.013 2.982 -41.053 1.00 74.50 110 THR B N 1
ATOM 5516 C CA . THR B 1 110 ? -34.804 4.155 -41.406 1.00 74.50 110 THR B CA 1
ATOM 5517 C C . THR B 1 110 ? -34.599 5.284 -40.404 1.00 74.50 110 THR B C 1
ATOM 5518 O O . THR B 1 110 ? -34.367 6.436 -40.792 1.00 74.50 110 THR B O 1
ATOM 5522 N N . GLU B 1 111 ? -34.660 4.972 -39.110 1.00 75.38 111 GLU B N 1
ATOM 5523 C CA . GLU B 1 111 ? -34.439 6.003 -38.104 1.00 75.38 111 GLU B CA 1
ATOM 5524 C C . GLU B 1 111 ? -33.004 6.508 -38.111 1.00 75.38 111 GLU B C 1
ATOM 5525 O O . GLU B 1 111 ? -32.770 7.692 -37.853 1.00 75.38 111 GLU B O 1
ATOM 5531 N N . ILE B 1 112 ? -32.032 5.639 -38.398 1.00 72.80 112 ILE B N 1
ATOM 5532 C CA . ILE B 1 112 ? -30.644 6.090 -38.454 1.00 72.80 112 ILE B CA 1
ATOM 5533 C C . ILE B 1 112 ? -30.459 7.100 -39.578 1.00 72.80 112 ILE B C 1
ATOM 5534 O O . ILE B 1 112 ? -29.810 8.138 -39.400 1.00 72.80 112 ILE B O 1
ATOM 5539 N N . VAL B 1 113 ? -31.029 6.819 -40.751 1.00 69.75 113 VAL B N 1
ATOM 5540 C CA . VAL B 1 113 ? -30.918 7.755 -41.865 1.00 69.75 113 VAL B CA 1
ATOM 5541 C C . VAL B 1 113 ? -31.664 9.047 -41.558 1.00 69.75 113 VAL B C 1
ATOM 5542 O O . VAL B 1 113 ? -31.188 10.144 -41.878 1.00 69.75 113 VAL B O 1
ATOM 5546 N N . LYS B 1 114 ? -32.842 8.944 -40.936 1.00 70.04 114 LYS B N 1
ATOM 5547 C CA . LYS B 1 114 ? -33.571 10.146 -40.543 1.00 70.04 114 LYS B CA 1
ATOM 5548 C C . LYS B 1 114 ? -32.747 11.006 -39.597 1.00 70.04 114 LYS B C 1
ATOM 5549 O O . LYS B 1 114 ? -32.694 12.231 -39.746 1.00 70.04 114 LYS B O 1
ATOM 5555 N N . GLN B 1 115 ? -32.105 10.381 -38.612 1.00 70.28 115 GLN B N 1
ATOM 5556 C CA . GLN B 1 115 ? -31.286 11.126 -37.663 1.00 70.28 115 GLN B CA 1
ATOM 5557 C C . GLN B 1 115 ? -30.079 11.757 -38.343 1.00 70.28 115 GLN B C 1
ATOM 5558 O O . GLN B 1 115 ? -29.719 12.900 -38.041 1.00 70.28 115 GLN B O 1
ATOM 5564 N N . ILE B 1 116 ? -29.437 11.030 -39.259 1.00 68.59 116 ILE B N 1
ATOM 5565 C CA . ILE B 1 116 ? -28.275 11.580 -39.950 1.00 68.59 116 ILE B CA 1
ATOM 5566 C C . ILE B 1 116 ? -28.673 12.781 -40.795 1.00 68.59 116 ILE B C 1
ATOM 5567 O O . ILE B 1 116 ? -27.972 13.800 -40.816 1.00 68.59 116 ILE B O 1
ATOM 5572 N N . LEU B 1 117 ? -29.804 12.696 -41.488 1.00 67.05 117 LEU B N 1
ATOM 5573 C CA . LEU B 1 117 ? -30.204 13.749 -42.410 1.00 67.05 117 LEU B CA 1
ATOM 5574 C C . LEU B 1 117 ? -30.784 14.977 -41.716 1.00 67.05 117 LEU B C 1
ATOM 5575 O O . LEU B 1 117 ? -31.412 15.801 -42.386 1.00 67.05 117 LEU B O 1
ATOM 5580 N N . THR B 1 118 ? -30.609 15.118 -40.403 1.00 70.32 118 THR B N 1
ATOM 5581 C CA . THR B 1 118 ? -30.966 16.356 -39.723 1.00 70.32 118 THR B CA 1
ATOM 5582 C C . THR B 1 118 ? -29.831 17.367 -39.710 1.00 70.32 118 THR B C 1
ATOM 5583 O O . THR B 1 118 ? -30.039 18.501 -39.270 1.00 70.32 118 THR B O 1
ATOM 5587 N N . TYR B 1 119 ? -28.645 16.986 -40.174 1.00 69.63 119 TYR B N 1
ATOM 5588 C CA . TYR B 1 119 ? -27.498 17.879 -40.220 1.00 69.63 119 TYR B CA 1
ATOM 5589 C C . TYR B 1 119 ? -27.372 18.607 -41.548 1.00 69.63 119 TYR B C 1
ATOM 5590 O O . TYR B 1 119 ? -26.405 19.347 -41.744 1.00 69.63 119 TYR B O 1
ATOM 5599 N N . THR B 1 120 ? -28.316 18.408 -42.463 1.00 70.68 120 THR B N 1
ATOM 5600 C CA . THR B 1 120 ? -28.320 19.094 -43.745 1.00 70.68 120 THR B CA 1
ATOM 5601 C C . THR B 1 120 ? -29.230 20.313 -43.761 1.00 70.68 120 THR B C 1
ATOM 5602 O O . THR B 1 120 ? -29.379 20.938 -44.814 1.00 70.68 120 THR B O 1
ATOM 5606 N N . ASP B 1 121 ? -29.846 20.655 -42.628 1.00 75.53 121 ASP B N 1
ATOM 5607 C CA . ASP B 1 121 ? -30.732 21.815 -42.515 1.00 75.53 121 ASP B CA 1
ATOM 5608 C C . ASP B 1 121 ? -31.933 21.698 -43.453 1.00 75.53 121 ASP B C 1
ATOM 5609 O O . ASP B 1 121 ? -32.260 22.620 -44.202 1.00 75.53 121 ASP B O 1
ATOM 5614 N N . ASP B 1 122 ? -32.587 20.540 -43.410 1.00 76.92 122 ASP B N 1
ATOM 5615 C CA . ASP B 1 122 ? -33.859 20.272 -44.076 1.00 76.92 122 ASP B CA 1
ATOM 5616 C C . ASP B 1 122 ? -33.785 20.365 -45.595 1.00 76.92 122 ASP B C 1
ATOM 5617 O O . ASP B 1 122 ? -34.828 20.401 -46.256 1.00 76.92 122 ASP B O 1
ATOM 5622 N N . GLU B 1 123 ? -32.587 20.407 -46.177 1.00 70.03 123 GLU B N 1
ATOM 5623 C CA . GLU B 1 123 ? -32.495 20.403 -47.632 1.00 70.03 123 GLU B CA 1
ATOM 5624 C C . GLU B 1 123 ? -32.727 19.012 -48.206 1.00 70.03 123 GLU B C 1
ATOM 5625 O O . GLU B 1 123 ? -33.346 18.874 -49.266 1.00 70.03 123 GLU B O 1
ATOM 5631 N N . TRP B 1 124 ? -32.252 17.976 -47.525 1.00 65.12 124 TRP B N 1
ATOM 5632 C CA . TRP B 1 124 ? -32.361 16.606 -48.000 1.00 65.12 124 TRP B CA 1
ATOM 5633 C C . TRP B 1 124 ? -33.437 15.862 -47.224 1.00 65.12 124 TRP B C 1
ATOM 5634 O O . TRP B 1 124 ? -33.480 15.920 -45.992 1.00 65.12 124 TRP B O 1
ATOM 5645 N N . LEU B 1 125 ? -34.301 15.163 -47.947 1.00 67.55 125 LEU B N 1
ATOM 5646 C CA . LEU B 1 125 ? -35.348 14.339 -47.365 1.00 67.55 125 LEU B CA 1
ATOM 5647 C C . LEU B 1 125 ? -34.992 12.868 -47.542 1.00 67.55 125 LEU B C 1
ATOM 5648 O O . LEU B 1 125 ? -33.900 12.520 -47.995 1.00 67.55 125 LEU B O 1
ATOM 5653 N N . MET B 1 126 ? -35.924 11.993 -47.174 1.00 69.73 126 MET B N 1
ATOM 5654 C CA . MET B 1 126 ? -35.728 10.565 -47.357 1.00 69.73 126 MET B CA 1
ATOM 5655 C C . MET B 1 126 ? -37.015 9.937 -47.870 1.00 69.73 126 MET B C 1
ATOM 5656 O O . MET B 1 126 ? -38.114 10.398 -47.559 1.00 69.73 126 MET B O 1
ATOM 5661 N N . THR B 1 127 ? -36.865 8.880 -48.665 1.00 68.99 127 THR B N 1
ATOM 5662 C CA . THR B 1 127 ? -37.994 8.133 -49.202 1.00 68.99 127 THR B CA 1
ATOM 5663 C C . THR B 1 127 ? -37.657 6.651 -49.169 1.00 68.99 127 THR B C 1
ATOM 5664 O O . THR B 1 127 ? -36.530 6.265 -49.488 1.00 68.99 127 THR B O 1
ATOM 5668 N N . GLY B 1 128 ? -38.624 5.831 -48.785 1.00 72.90 128 GLY B N 1
ATOM 5669 C CA . GLY B 1 128 ? -38.423 4.404 -48.641 1.00 72.90 128 GLY B CA 1
ATOM 5670 C C . GLY B 1 128 ? -38.057 4.027 -47.216 1.00 72.90 128 GLY B C 1
ATOM 5671 O O . GLY B 1 128 ? -37.968 4.863 -46.317 1.00 72.90 128 GLY B O 1
ATOM 5672 N N . GLY B 1 129 ? -37.850 2.729 -47.017 1.00 75.80 129 GLY B N 1
ATOM 5673 C CA . GLY B 1 129 ? -37.486 2.237 -45.703 1.00 75.80 129 GLY B CA 1
ATOM 5674 C C . GLY B 1 129 ? -37.081 0.784 -45.735 1.00 75.80 129 GLY B C 1
ATOM 5675 O O . GLY B 1 129 ? -37.490 0.025 -46.619 1.00 75.80 129 GLY B O 1
ATOM 5676 N N . VAL B 1 130 ? -36.261 0.399 -44.761 1.00 77.82 130 VAL B N 1
ATOM 5677 C CA . VAL B 1 130 ? -35.868 -0.986 -44.536 1.00 77.82 130 VAL B CA 1
ATOM 5678 C C . VAL B 1 130 ? -36.003 -1.271 -43.048 1.00 77.82 130 VAL B C 1
ATOM 5679 O O . VAL B 1 130 ? -35.644 -0.433 -42.215 1.00 77.82 130 VAL B O 1
ATOM 5683 N N . ASN B 1 131 ? -36.531 -2.445 -42.713 1.00 82.11 131 ASN B N 1
ATOM 5684 C CA . ASN B 1 131 ? -36.772 -2.836 -41.325 1.00 82.11 131 ASN B CA 1
ATOM 5685 C C . ASN B 1 131 ? -35.703 -3.839 -40.896 1.00 82.11 131 ASN B C 1
ATOM 5686 O O . ASN B 1 131 ? -35.916 -5.051 -40.930 1.00 82.11 131 ASN B O 1
ATOM 5691 N N . LYS B 1 132 ? -34.550 -3.318 -40.486 1.00 79.90 132 LYS B N 1
ATOM 5692 C CA . LYS B 1 132 ? -33.501 -4.112 -39.867 1.00 79.90 132 LYS B CA 1
ATOM 5693 C C . LYS B 1 132 ? -32.845 -3.261 -38.792 1.00 79.90 132 LYS B C 1
ATOM 5694 O O . LYS B 1 132 ? -32.769 -2.038 -38.909 1.00 79.90 132 LYS B O 1
ATOM 5700 N N . ILE B 1 133 ? -32.365 -3.916 -37.741 1.00 77.14 133 ILE B N 1
ATOM 5701 C CA . ILE B 1 133 ? -31.897 -3.232 -36.541 1.00 77.14 133 ILE B CA 1
ATOM 5702 C C . ILE B 1 133 ? -30.377 -3.239 -36.524 1.00 77.14 133 ILE B C 1
ATOM 5703 O O . ILE B 1 133 ? -29.750 -4.291 -36.700 1.00 77.14 133 ILE B O 1
ATOM 5708 N N . GLY B 1 134 ? -29.788 -2.065 -36.311 1.00 76.87 134 GLY B N 1
ATOM 5709 C CA . GLY B 1 134 ? -28.346 -1.926 -36.231 1.00 76.87 134 GLY B CA 1
ATOM 5710 C C . GLY B 1 134 ? -27.979 -0.665 -35.482 1.00 76.87 134 GLY B C 1
ATOM 5711 O O . GLY B 1 134 ? -28.825 0.182 -35.188 1.00 76.87 134 GLY B O 1
ATOM 5712 N N . SER B 1 135 ? -26.690 -0.552 -35.172 1.00 76.37 135 SER B N 1
ATOM 5713 C CA . SER B 1 135 ? -26.174 0.578 -34.417 1.00 76.37 135 SER B CA 1
ATOM 5714 C C . SER B 1 135 ? -24.815 0.979 -34.970 1.00 76.37 135 SER B C 1
ATOM 5715 O O . SER B 1 135 ? -24.127 0.186 -35.615 1.00 76.37 135 SER B O 1
ATOM 5718 N N . ALA B 1 136 ? -24.434 2.225 -34.707 1.00 74.74 136 ALA B N 1
ATOM 5719 C CA . ALA B 1 136 ? -23.151 2.746 -35.158 1.00 74.74 136 ALA B CA 1
ATOM 5720 C C . ALA B 1 136 ? -22.778 3.938 -34.291 1.00 74.74 136 ALA B C 1
ATOM 5721 O O . ALA B 1 136 ? -23.609 4.486 -33.565 1.00 74.74 136 ALA B O 1
ATOM 5723 N N . ASN B 1 137 ? -21.509 4.333 -34.373 1.00 74.99 137 ASN B N 1
ATOM 5724 C CA . ASN B 1 137 ? -20.992 5.488 -33.644 1.00 74.99 137 ASN B CA 1
ATOM 5725 C C . ASN B 1 137 ? -20.384 6.459 -34.645 1.00 74.99 137 ASN B C 1
ATOM 5726 O O . ASN B 1 137 ? -19.380 6.143 -35.288 1.00 74.99 137 ASN B O 1
ATOM 5731 N N . PHE B 1 138 ? -20.982 7.639 -34.770 1.00 72.02 138 PHE B N 1
ATOM 5732 C CA . PHE B 1 138 ? -20.498 8.675 -35.670 1.00 72.02 138 PHE B CA 1
ATOM 5733 C C . PHE B 1 138 ? -19.973 9.841 -34.847 1.00 72.02 138 PHE B C 1
ATOM 5734 O O . PHE B 1 138 ? -20.705 10.407 -34.029 1.00 72.02 138 PHE B O 1
ATOM 5742 N N . TYR B 1 139 ? -18.722 10.204 -35.076 1.00 70.49 139 TYR B N 1
ATOM 5743 C CA . TYR B 1 139 ? -18.107 11.396 -34.515 1.00 70.49 139 TYR B CA 1
ATOM 5744 C C . TYR B 1 139 ? -17.751 12.315 -35.681 1.00 70.49 139 TYR B C 1
ATOM 5745 O O . TYR B 1 139 ? -18.235 12.126 -36.799 1.00 70.49 139 TYR B O 1
ATOM 5754 N N . TYR B 1 140 ? -16.934 13.333 -35.406 1.00 66.13 140 TYR B N 1
ATOM 5755 C CA . TYR B 1 140 ? -16.584 14.321 -36.420 1.00 66.13 140 TYR B CA 1
ATOM 5756 C C . TYR B 1 140 ? -16.207 13.644 -37.730 1.00 66.13 140 TYR B C 1
ATOM 5757 O O . TYR B 1 140 ? -15.185 12.957 -37.809 1.00 66.13 140 TYR B O 1
ATOM 5766 N N . ALA B 1 141 ? -17.027 13.844 -38.759 1.00 65.43 141 ALA B N 1
ATOM 5767 C CA . ALA B 1 141 ? -16.896 13.201 -40.061 1.00 65.43 141 ALA B CA 1
ATOM 5768 C C . ALA B 1 141 ? -17.974 13.768 -40.971 1.00 65.43 141 ALA B C 1
ATOM 5769 O O . ALA B 1 141 ? -18.986 14.294 -40.501 1.00 65.43 141 ALA B O 1
ATOM 5771 N N . SER B 1 142 ? -17.752 13.648 -42.275 1.00 62.91 142 SER B N 1
ATOM 5772 C CA . SER B 1 142 ? -18.728 14.135 -43.234 1.00 62.91 142 SER B CA 1
ATOM 5773 C C . SER B 1 142 ? -19.880 13.145 -43.372 1.00 62.91 142 SER B C 1
ATOM 5774 O O . SER B 1 142 ? -19.795 11.989 -42.953 1.00 62.91 142 SER B O 1
ATOM 5777 N N . VAL B 1 143 ? -20.973 13.619 -43.970 1.00 62.53 143 VAL B N 1
ATOM 5778 C CA . VAL B 1 143 ? -22.181 12.805 -44.058 1.00 62.53 143 VAL B CA 1
ATOM 5779 C C . VAL B 1 143 ? -21.990 11.629 -45.006 1.00 62.53 143 VAL B C 1
ATOM 5780 O O . VAL B 1 143 ? -22.572 10.556 -44.799 1.00 62.53 143 VAL B O 1
ATOM 5784 N N . LYS B 1 144 ? -21.180 11.797 -46.053 1.00 66.90 144 LYS B N 1
ATOM 5785 C CA . LYS B 1 144 ? -21.021 10.731 -47.038 1.00 66.90 144 LYS B CA 1
ATOM 5786 C C . LYS B 1 144 ? -20.409 9.480 -46.417 1.00 66.90 144 LYS B C 1
ATOM 5787 O O . LYS B 1 144 ? -20.831 8.359 -46.721 1.00 66.90 144 LYS B O 1
ATOM 5793 N N . GLU B 1 145 ? -19.415 9.647 -45.543 1.00 67.37 145 GLU B N 1
ATOM 5794 C CA . GLU B 1 145 ? -18.846 8.488 -44.863 1.00 67.37 145 GLU B CA 1
ATOM 5795 C C . GLU B 1 145 ? -19.865 7.822 -43.950 1.00 67.37 145 GLU B C 1
ATOM 5796 O O . GLU B 1 145 ? -19.878 6.591 -43.827 1.00 67.37 145 GLU B O 1
ATOM 5802 N N . ALA B 1 146 ? -20.724 8.610 -43.300 1.00 67.18 146 ALA B N 1
ATOM 5803 C CA . ALA B 1 146 ? -21.777 8.027 -42.476 1.00 67.18 146 ALA B CA 1
ATOM 5804 C C . ALA B 1 146 ? -22.740 7.200 -43.316 1.00 67.18 146 ALA B C 1
ATOM 5805 O O . ALA B 1 146 ? -23.141 6.100 -42.916 1.00 67.18 146 ALA B O 1
ATOM 5807 N N . LEU B 1 147 ? -23.124 7.711 -44.486 1.00 65.08 147 LEU B N 1
ATOM 5808 C CA . LEU B 1 147 ? -23.992 6.941 -45.371 1.00 65.08 147 LEU B CA 1
ATOM 5809 C C . LEU B 1 147 ? -23.296 5.674 -45.851 1.00 65.08 147 LEU B C 1
ATOM 5810 O O . LEU B 1 147 ? -23.926 4.616 -45.962 1.00 65.08 147 LEU B O 1
ATOM 5815 N N . LYS B 1 148 ? -21.995 5.762 -46.137 1.00 69.12 148 LYS B N 1
ATOM 5816 C CA . LYS B 1 148 ? -21.236 4.571 -46.504 1.00 69.12 148 LYS B CA 1
ATOM 5817 C C . LYS B 1 148 ? -21.288 3.528 -45.398 1.00 69.12 148 LYS B C 1
ATOM 5818 O O . LYS B 1 148 ? -21.488 2.338 -45.666 1.00 69.12 148 LYS B O 1
ATOM 5824 N N . THR B 1 149 ? -21.104 3.956 -44.149 1.00 68.53 149 THR B N 1
ATOM 5825 C CA . THR B 1 149 ? -21.145 3.016 -43.033 1.00 68.53 149 THR B CA 1
ATOM 5826 C C . THR B 1 149 ? -22.530 2.401 -42.878 1.00 68.53 149 THR B C 1
ATOM 5827 O O . THR B 1 149 ? -22.657 1.203 -42.600 1.00 68.53 149 THR B O 1
ATOM 5831 N N . VAL B 1 150 ? -23.582 3.204 -43.051 1.00 68.15 150 VAL B N 1
ATOM 5832 C CA . VAL B 1 150 ? -24.941 2.667 -42.982 1.00 68.15 150 VAL B CA 1
ATOM 5833 C C . VAL B 1 150 ? -25.162 1.630 -44.073 1.00 68.15 150 VAL B C 1
ATOM 5834 O O . VAL B 1 150 ? -25.829 0.611 -43.857 1.00 68.15 150 VAL B O 1
ATOM 5838 N N . GLN B 1 151 ? -24.596 1.865 -45.257 1.00 73.11 151 GLN B N 1
ATOM 5839 C CA . GLN B 1 151 ? -24.853 0.980 -46.389 1.00 73.11 151 GLN B CA 1
ATOM 5840 C C . GLN B 1 151 ? -24.363 -0.438 -46.127 1.00 73.11 151 GLN B C 1
ATOM 5841 O O . GLN B 1 151 ? -24.862 -1.388 -46.738 1.00 73.11 151 GLN B O 1
ATOM 5847 N N . GLN B 1 152 ? -23.410 -0.609 -45.212 1.00 76.46 152 GLN B N 1
ATOM 5848 C CA . GLN B 1 152 ? -22.872 -1.933 -44.928 1.00 76.46 152 GLN B CA 1
ATOM 5849 C C . GLN B 1 152 ? -23.845 -2.833 -44.182 1.00 76.46 152 GLN B C 1
ATOM 5850 O O . GLN B 1 152 ? -23.556 -4.025 -44.037 1.00 76.46 152 GLN B O 1
ATOM 5856 N N . LEU B 1 153 ? -24.972 -2.310 -43.701 1.00 77.30 153 LEU B N 1
ATOM 5857 C CA . LEU B 1 153 ? -25.936 -3.101 -42.949 1.00 77.30 153 LEU B CA 1
ATOM 5858 C C . LEU B 1 153 ? -27.035 -3.696 -43.818 1.00 77.30 153 LEU B C 1
ATOM 5859 O O . LEU B 1 153 ? -27.953 -4.322 -43.284 1.00 77.30 153 LEU B O 1
ATOM 5864 N N . GLY B 1 154 ? -26.969 -3.519 -45.135 1.00 79.65 154 GLY B N 1
ATOM 5865 C CA . GLY B 1 154 ? -27.935 -4.146 -46.015 1.00 79.65 154 GLY B CA 1
ATOM 5866 C C . GLY B 1 154 ? -28.950 -3.213 -46.644 1.00 79.65 154 GLY B C 1
ATOM 5867 O O . GLY B 1 154 ? -30.128 -3.563 -46.755 1.00 79.65 154 GLY B O 1
ATOM 5868 N N . CYS B 1 155 ? -28.514 -2.025 -47.058 1.00 77.51 155 CYS B N 1
ATOM 5869 C CA . CYS B 1 155 ? -29.359 -1.094 -47.788 1.00 77.51 155 CYS B CA 1
ATOM 5870 C C . CYS B 1 155 ? -28.579 -0.528 -48.964 1.00 77.51 155 CYS B C 1
ATOM 5871 O O . CYS B 1 155 ? -27.347 -0.528 -48.965 1.00 77.51 155 CYS B O 1
ATOM 5874 N N . GLU B 1 156 ? -29.306 -0.061 -49.976 1.00 75.75 156 GLU B N 1
ATOM 5875 C CA . GLU B 1 156 ? -28.704 0.525 -51.165 1.00 75.75 156 GLU B CA 1
ATOM 5876 C C . GLU B 1 156 ? -29.355 1.870 -51.447 1.00 75.75 156 GLU B C 1
ATOM 5877 O O . GLU B 1 156 ? -30.577 2.007 -51.354 1.00 75.75 156 GLU B O 1
ATOM 5883 N N . LEU B 1 157 ? -28.536 2.858 -51.802 1.00 66.90 157 LEU B N 1
ATOM 5884 C CA . LEU B 1 157 ? -28.961 4.248 -51.845 1.00 66.90 157 LEU B CA 1
ATOM 5885 C C . LEU B 1 157 ? -28.890 4.806 -53.260 1.00 66.90 157 LEU B C 1
ATOM 5886 O O . LEU B 1 157 ? -28.043 4.411 -54.064 1.00 66.90 157 LEU B O 1
ATOM 5891 N N . LEU B 1 158 ? -29.800 5.735 -53.553 1.00 65.48 158 LEU B N 1
ATOM 5892 C CA . LEU B 1 158 ? -29.793 6.498 -54.792 1.00 65.48 158 LEU B CA 1
ATOM 5893 C C . LEU B 1 158 ? -29.999 7.969 -54.459 1.00 65.48 158 LEU B C 1
ATOM 5894 O O . LEU B 1 158 ? -30.234 8.338 -53.308 1.00 65.48 158 LEU B O 1
ATOM 5899 N N . PHE B 1 159 ? -29.900 8.818 -55.481 1.00 62.25 159 PHE B N 1
ATOM 5900 C CA . PHE B 1 159 ? -30.062 10.256 -55.320 1.00 62.25 159 PHE B CA 1
ATOM 5901 C C . PHE B 1 159 ? -30.810 10.817 -56.520 1.00 62.25 159 PHE B C 1
ATOM 5902 O O . PHE B 1 159 ? -30.714 10.286 -57.628 1.00 62.25 159 PHE B O 1
ATOM 5910 N N . PHE B 1 160 ? -31.556 11.898 -56.296 1.00 63.44 160 PHE B N 1
ATOM 5911 C CA . PHE B 1 160 ? -32.421 12.452 -57.329 1.00 63.44 160 PHE B CA 1
ATOM 5912 C C . PHE B 1 160 ? -32.535 13.961 -57.142 1.00 63.44 160 PHE B C 1
ATOM 5913 O O . PHE B 1 160 ? -32.136 14.513 -56.115 1.00 63.44 160 PHE B O 1
ATOM 5921 N N . CYS B 1 161 ? -33.095 14.627 -58.153 1.00 64.92 161 CYS B N 1
ATOM 5922 C CA . CYS B 1 161 ? -33.405 16.050 -58.098 1.00 64.92 161 CYS B CA 1
ATOM 5923 C C . CYS B 1 161 ? -34.756 16.311 -58.741 1.00 64.92 161 CYS B C 1
ATOM 5924 O O . CYS B 1 161 ? -35.342 15.446 -59.395 1.00 64.92 161 CYS B O 1
ATOM 5927 N N . ASP B 1 162 ? -35.244 17.537 -58.544 1.00 71.14 162 ASP B N 1
ATOM 5928 C CA . ASP B 1 162 ? -36.378 18.091 -59.284 1.00 71.14 162 ASP B CA 1
ATOM 5929 C C . ASP B 1 162 ? -35.869 19.394 -59.890 1.00 71.14 162 ASP B C 1
ATOM 5930 O O . ASP B 1 162 ? -36.085 20.476 -59.343 1.00 71.14 162 ASP B O 1
ATOM 5935 N N . ILE B 1 163 ? -35.203 19.285 -61.031 1.00 69.15 163 ILE B N 1
ATOM 5936 C CA . ILE B 1 163 ? -34.482 20.399 -61.632 1.00 69.15 163 ILE B CA 1
ATOM 5937 C C . ILE B 1 163 ? -35.393 21.110 -62.618 1.00 69.15 163 ILE B C 1
ATOM 5938 O O . ILE B 1 163 ? -36.178 20.475 -63.332 1.00 69.15 163 ILE B O 1
ATOM 5943 N N . ASP B 1 164 ? -35.307 22.437 -62.639 1.00 75.85 164 ASP B N 1
ATOM 5944 C CA . ASP B 1 164 ? -36.053 23.252 -63.585 1.00 75.85 164 ASP B CA 1
ATOM 5945 C C . ASP B 1 164 ? -35.111 24.339 -64.092 1.00 75.85 164 ASP B C 1
ATOM 5946 O O . ASP B 1 164 ? -33.927 24.371 -63.745 1.00 75.85 164 ASP B O 1
ATOM 5951 N N . GLY B 1 165 ? -35.637 25.247 -64.911 1.00 76.08 165 GLY B N 1
ATOM 5952 C CA . GLY B 1 165 ? -34.800 26.247 -65.545 1.00 76.08 165 GLY B CA 1
ATOM 5953 C C . GLY B 1 165 ? -34.303 27.338 -64.624 1.00 76.08 165 GLY B C 1
ATOM 5954 O O . GLY B 1 165 ? -33.458 28.135 -65.044 1.00 76.08 165 GLY B O 1
ATOM 5955 N N . GLU B 1 166 ? -34.801 27.399 -63.390 1.00 78.25 166 GLU B N 1
ATOM 5956 C CA . GLU B 1 166 ? -34.424 28.448 -62.451 1.00 78.25 166 GLU B CA 1
ATOM 5957 C C . GLU B 1 166 ? -33.745 27.906 -61.200 1.00 78.25 166 GLU B C 1
ATOM 5958 O O . GLU B 1 166 ? -33.600 28.645 -60.220 1.00 78.25 166 GLU B O 1
ATOM 5964 N N . GLY B 1 167 ? -33.330 26.645 -61.202 1.00 73.04 167 GLY B N 1
ATOM 5965 C CA . GLY B 1 167 ? -32.609 26.058 -60.094 1.00 73.04 167 GLY B CA 1
ATOM 5966 C C . GLY B 1 167 ? -33.289 24.810 -59.580 1.00 73.04 167 GLY B C 1
ATOM 5967 O O . GLY B 1 167 ? -34.370 24.426 -60.019 1.00 73.04 167 GLY B O 1
ATOM 5968 N N . ILE B 1 168 ? -32.628 24.173 -58.621 1.00 69.38 168 ILE B N 1
ATOM 5969 C CA . ILE B 1 168 ? -33.149 22.958 -58.008 1.00 69.38 168 ILE B CA 1
ATOM 5970 C C . ILE B 1 168 ? -34.193 23.332 -56.967 1.00 69.38 168 ILE B C 1
ATOM 5971 O O . ILE B 1 168 ? -34.017 24.286 -56.202 1.00 69.38 168 ILE B O 1
ATOM 5976 N N . SER B 1 169 ? -35.287 22.576 -56.933 1.00 71.40 169 SER B N 1
ATOM 5977 C CA . SER B 1 169 ? -36.384 22.849 -56.016 1.00 71.40 169 SER B CA 1
ATOM 5978 C C . SER B 1 169 ? -36.474 21.875 -54.854 1.00 71.40 169 SER B C 1
ATOM 5979 O O . SER B 1 169 ? -36.828 22.290 -53.751 1.00 71.40 169 SER B O 1
ATOM 5982 N N . SER B 1 170 ? -36.165 20.598 -55.066 1.00 71.10 170 SER B N 1
ATOM 5983 C CA . SER B 1 170 ? -36.259 19.611 -54.001 1.00 71.10 170 SER B CA 1
ATOM 5984 C C . SER B 1 170 ? -35.278 18.479 -54.264 1.00 71.10 170 SER B C 1
ATOM 5985 O O . SER B 1 170 ? -35.067 18.087 -55.413 1.00 71.10 170 SER B O 1
ATOM 5988 N N . LYS B 1 171 ? -34.688 17.958 -53.191 1.00 65.96 171 LYS B N 1
ATOM 5989 C CA . LYS B 1 171 ? -33.737 16.860 -53.264 1.00 65.96 171 LYS B CA 1
ATOM 5990 C C . LYS B 1 171 ? -34.141 15.789 -52.264 1.00 65.96 171 LYS B C 1
ATOM 5991 O O . LYS B 1 171 ? -34.651 16.096 -51.185 1.00 65.96 171 LYS B O 1
ATOM 5997 N N . TRP B 1 172 ? -33.913 14.527 -52.623 1.00 64.29 172 TRP B N 1
ATOM 5998 C CA . TRP B 1 172 ? -34.254 13.440 -51.717 1.00 64.29 172 TRP B CA 1
ATOM 5999 C C . TRP B 1 172 ? -33.360 12.239 -51.980 1.00 64.29 172 TRP B C 1
ATOM 6000 O O . TRP B 1 172 ? -32.760 12.105 -53.048 1.00 64.29 172 TRP B O 1
ATOM 6011 N N . VAL B 1 173 ? -33.288 11.361 -50.983 1.00 64.01 173 VAL B N 1
ATOM 6012 C CA . VAL B 1 173 ? -32.486 10.145 -51.026 1.00 64.01 173 VAL B CA 1
ATOM 6013 C C . VAL B 1 173 ? -33.417 8.960 -50.838 1.00 64.01 173 VAL B C 1
ATOM 6014 O O . VAL B 1 173 ? -34.206 8.934 -49.888 1.00 64.01 173 VAL B O 1
ATOM 6018 N N . GLU B 1 174 ? -33.324 7.982 -51.729 1.00 70.35 174 GLU B N 1
ATOM 6019 C CA . GLU B 1 174 ? -34.164 6.795 -51.664 1.00 70.35 174 GLU B CA 1
ATOM 6020 C C . GLU B 1 174 ? -33.378 5.638 -51.068 1.00 70.35 174 GLU B C 1
ATOM 6021 O O . GLU B 1 174 ? -32.280 5.322 -51.535 1.00 70.35 174 GLU B O 1
ATOM 6027 N N . VAL B 1 175 ? -33.942 5.011 -50.040 1.00 71.18 175 VAL B N 1
ATOM 6028 C CA . VAL B 1 175 ? -33.346 3.845 -49.401 1.00 71.18 175 VAL B CA 1
ATOM 6029 C C . VAL B 1 175 ? -34.061 2.606 -49.912 1.00 71.18 175 VAL B C 1
ATOM 6030 O O . VAL B 1 175 ? -35.293 2.522 -49.852 1.00 71.18 175 VAL B O 1
ATOM 6034 N N . ARG B 1 176 ? -33.295 1.645 -50.417 1.00 75.18 176 ARG B N 1
ATOM 6035 C CA . ARG B 1 176 ? -33.844 0.414 -50.960 1.00 75.18 176 ARG B CA 1
ATOM 6036 C C . ARG B 1 176 ? -33.052 -0.771 -50.432 1.00 75.18 176 ARG B C 1
ATOM 6037 O O . ARG B 1 176 ? -31.993 -0.619 -49.817 1.00 75.18 176 ARG B O 1
ATOM 6045 N N . GLU B 1 177 ? -33.582 -1.965 -50.680 1.00 79.10 177 GLU B N 1
ATOM 6046 C CA . GLU B 1 177 ? -32.878 -3.198 -50.360 1.00 79.10 177 GLU B CA 1
ATOM 6047 C C . GLU B 1 177 ? -32.192 -3.820 -51.566 1.00 79.10 177 GLU B C 1
ATOM 6048 O O . GLU B 1 177 ? -31.133 -4.434 -51.409 1.00 79.10 177 GLU B O 1
ATOM 6054 N N . LYS B 1 178 ? -32.762 -3.672 -52.761 1.00 77.82 178 LYS B N 1
ATOM 6055 C CA . LYS B 1 178 ? -32.118 -4.066 -54.006 1.00 77.82 178 LYS B CA 1
ATOM 6056 C C . LYS B 1 178 ? -32.519 -3.085 -55.096 1.00 77.82 178 LYS B C 1
ATOM 6057 O O . LYS B 1 178 ? -33.671 -2.648 -55.162 1.00 77.82 178 LYS B O 1
ATOM 6063 N N . ILE B 1 179 ? -31.565 -2.748 -55.957 1.00 71.05 179 ILE B N 1
ATOM 6064 C CA . ILE B 1 179 ? -31.792 -1.774 -57.018 1.00 71.05 179 ILE B CA 1
ATOM 6065 C C . ILE B 1 179 ? -32.354 -2.510 -58.228 1.00 71.05 179 ILE B C 1
ATOM 6066 O O . ILE B 1 179 ? -31.723 -3.427 -58.756 1.00 71.05 179 ILE B O 1
ATOM 6071 N N . GLY B 1 180 ? -33.545 -2.113 -58.664 1.00 71.36 180 GLY B N 1
ATOM 6072 C CA . GLY B 1 180 ? -34.100 -2.638 -59.894 1.00 71.36 180 GLY B CA 1
ATOM 6073 C C . GLY B 1 180 ? -35.243 -3.612 -59.714 1.00 71.36 180 GLY B C 1
ATOM 6074 O O . GLY B 1 180 ? -35.217 -4.462 -58.820 1.00 71.36 180 GLY B O 1
ATOM 6075 N N . LYS B 1 181 ? -36.254 -3.495 -60.568 1.00 74.27 181 LYS B N 1
ATOM 6076 C CA . LYS B 1 181 ? -37.384 -4.408 -60.585 1.00 74.27 181 LYS B CA 1
ATOM 6077 C C . LYS B 1 181 ? -37.049 -5.604 -61.473 1.00 74.27 181 LYS B C 1
ATOM 6078 O O . LYS B 1 181 ? -35.904 -5.789 -61.891 1.00 74.27 181 LYS B O 1
ATOM 6084 N N . GLU B 1 182 ? -38.043 -6.433 -61.775 1.00 75.55 182 GLU B N 1
ATOM 6085 C CA . GLU B 1 182 ? -37.875 -7.565 -62.677 1.00 75.55 182 GLU B CA 1
ATOM 6086 C C . GLU B 1 182 ? -38.457 -7.199 -64.034 1.00 75.55 182 GLU B C 1
ATOM 6087 O O . GLU B 1 182 ? -39.657 -6.927 -64.146 1.00 75.55 182 GLU B O 1
ATOM 6093 N N . SER B 1 183 ? -37.611 -7.200 -65.056 1.00 72.33 183 SER B N 1
ATOM 6094 C CA . SER B 1 183 ? -37.979 -6.757 -66.390 1.00 72.33 183 SER B CA 1
ATOM 6095 C C . SER B 1 183 ? -38.400 -7.932 -67.261 1.00 72.33 183 SER B C 1
ATOM 6096 O O . SER B 1 183 ? -38.064 -9.088 -66.998 1.00 72.33 183 SER B O 1
ATOM 6099 N N . ASP B 1 184 ? -39.160 -7.614 -68.303 1.00 72.16 184 ASP B N 1
ATOM 6100 C CA . ASP B 1 184 ? -39.592 -8.600 -69.291 1.00 72.16 184 ASP B CA 1
ATOM 6101 C C . ASP B 1 184 ? -38.712 -8.528 -70.538 1.00 72.16 184 ASP B C 1
ATOM 6102 O O . ASP B 1 184 ? -39.153 -8.174 -71.630 1.00 72.16 184 ASP B O 1
ATOM 6107 N N . ASP B 1 185 ? -37.401 -8.825 -70.401 1.00 70.38 185 ASP B N 1
ATOM 6108 C CA . ASP B 1 185 ? -36.443 -8.754 -71.498 1.00 70.38 185 ASP B CA 1
ATOM 6109 C C . ASP B 1 185 ? -35.999 -10.080 -71.897 1.00 70.38 185 ASP B C 1
ATOM 6110 O O . ASP B 1 185 ? -36.022 -10.933 -71.100 1.00 70.38 185 ASP B O 1
ATOM 6115 N N . ARG B 1 186 ? -35.543 -10.284 -73.084 1.00 66.34 186 ARG B N 1
ATOM 6116 C CA . ARG B 1 186 ? -35.203 -11.574 -73.677 1.00 66.34 186 ARG B CA 1
ATOM 6117 C C . ARG B 1 186 ? -34.056 -11.360 -74.652 1.00 66.34 186 ARG B C 1
ATOM 6118 O O . ARG B 1 186 ? -34.261 -10.791 -75.727 1.00 66.34 186 ARG B O 1
ATOM 6126 N N . TYR B 1 187 ? -32.860 -11.815 -74.287 1.00 62.97 187 TYR B N 1
ATOM 6127 C CA . TYR B 1 187 ? -31.676 -11.661 -75.122 1.00 62.97 187 TYR B CA 1
ATOM 6128 C C . TYR B 1 187 ? -31.321 -12.993 -75.769 1.00 62.97 187 TYR B C 1
ATOM 6129 O O . TYR B 1 187 ? -31.196 -14.009 -75.080 1.00 62.97 187 TYR B O 1
ATOM 6138 N N . GLU B 1 188 ? -31.159 -12.982 -77.086 1.00 66.48 188 GLU B N 1
ATOM 6139 C CA . GLU B 1 188 ? -30.787 -14.161 -77.851 1.00 66.48 188 GLU B CA 1
ATOM 6140 C C . GLU B 1 188 ? -29.458 -13.905 -78.542 1.00 66.48 188 GLU B C 1
ATOM 6141 O O . GLU B 1 188 ? -29.266 -12.854 -79.159 1.00 66.48 188 GLU B O 1
ATOM 6147 N N . VAL B 1 189 ? -28.544 -14.862 -78.442 1.00 61.37 189 VAL B N 1
ATOM 6148 C CA . VAL B 1 189 ? -27.206 -14.691 -78.998 1.00 61.37 189 VAL B CA 1
ATOM 6149 C C . VAL B 1 189 ? -27.264 -14.858 -80.508 1.00 61.37 189 VAL B C 1
ATOM 6150 O O . VAL B 1 189 ? -27.789 -15.855 -81.016 1.00 61.37 189 VAL B O 1
ATOM 6154 N N . GLY B 1 190 ? -26.717 -13.883 -81.230 1.00 59.98 190 GLY B N 1
ATOM 6155 C CA . GLY B 1 190 ? -26.703 -13.886 -82.672 1.00 59.98 190 GLY B CA 1
ATOM 6156 C C . GLY B 1 190 ? -27.739 -12.989 -83.315 1.00 59.98 190 GLY B C 1
ATOM 6157 O O . GLY B 1 190 ? -27.610 -12.672 -84.501 1.00 59.98 190 GLY B O 1
ATOM 6158 N N . SER B 1 191 ? -28.756 -12.577 -82.571 1.00 61.98 191 SER B N 1
ATOM 6159 C CA . SER B 1 191 ? -29.770 -11.657 -83.069 1.00 61.98 191 SER B CA 1
ATOM 6160 C C . SER B 1 191 ? -29.877 -10.386 -82.247 1.00 61.98 191 SER B C 1
ATOM 6161 O O . SER B 1 191 ? -30.000 -9.300 -82.816 1.00 61.98 191 SER B O 1
ATOM 6164 N N . THR B 1 192 ? -29.831 -10.489 -80.922 1.00 62.62 192 THR B N 1
ATOM 6165 C CA . THR B 1 192 ? -29.910 -9.330 -80.046 1.00 62.62 192 THR B CA 1
ATOM 6166 C C . THR B 1 192 ? -28.627 -9.061 -79.277 1.00 62.62 192 THR B C 1
ATOM 6167 O O . THR B 1 192 ? -28.318 -7.900 -79.010 1.00 62.62 192 THR B O 1
ATOM 6171 N N . ALA B 1 193 ? -27.876 -10.095 -78.918 1.00 60.87 193 ALA B N 1
ATOM 6172 C CA . ALA B 1 193 ? -26.546 -9.950 -78.343 1.00 60.87 193 ALA B CA 1
ATOM 6173 C C . ALA B 1 193 ? -25.526 -10.359 -79.394 1.00 60.87 193 ALA B C 1
ATOM 6174 O O . ALA B 1 193 ? -25.677 -11.404 -80.033 1.00 60.87 193 ALA B O 1
ATOM 6176 N N . ILE B 1 194 ? -24.495 -9.540 -79.575 1.00 59.70 194 ILE B N 1
ATOM 6177 C CA . ILE B 1 194 ? -23.608 -9.699 -80.722 1.00 59.70 194 ILE B CA 1
ATOM 6178 C C . ILE B 1 194 ? -22.333 -10.443 -80.344 1.00 59.70 194 ILE B C 1
ATOM 6179 O O . ILE B 1 194 ? -22.059 -11.525 -80.874 1.00 59.70 194 ILE B O 1
ATOM 6184 N N . LYS B 1 195 ? -21.542 -9.877 -79.438 1.00 61.22 195 LYS B N 1
ATOM 6185 C CA . LYS B 1 195 ? -20.275 -10.473 -79.024 1.00 61.22 195 LYS B CA 1
ATOM 6186 C C . LYS B 1 195 ? -20.379 -10.868 -77.559 1.00 61.22 195 LYS B C 1
ATOM 6187 O O . LYS B 1 195 ? -20.368 -10.004 -76.679 1.00 61.22 195 LYS B O 1
ATOM 6193 N N . VAL B 1 196 ? -20.456 -12.168 -77.295 1.00 55.78 196 VAL B N 1
ATOM 6194 C CA . VAL B 1 196 ? -20.640 -12.685 -75.945 1.00 55.78 196 VAL B CA 1
ATOM 6195 C C . VAL B 1 196 ? -19.333 -13.293 -75.464 1.00 55.78 196 VAL B C 1
ATOM 6196 O O . VAL B 1 196 ? -18.748 -14.144 -76.143 1.00 55.78 196 VAL B O 1
ATOM 6200 N N . VAL B 1 197 ? -18.876 -12.858 -74.293 1.00 55.82 197 VAL B N 1
ATOM 6201 C CA . VAL B 1 197 ? -17.692 -13.406 -73.643 1.00 55.82 197 VAL B CA 1
ATOM 6202 C C . VAL B 1 197 ? -18.107 -13.889 -72.262 1.00 55.82 197 VAL B C 1
ATOM 6203 O O . VAL B 1 197 ? -18.602 -13.100 -71.449 1.00 55.82 197 VAL B O 1
ATOM 6207 N N . LYS B 1 198 ? -17.901 -15.174 -71.994 1.00 55.02 198 LYS B N 1
ATOM 6208 C CA . LYS B 1 198 ? -18.287 -15.790 -70.732 1.00 55.02 198 LYS B CA 1
ATOM 6209 C C . LYS B 1 198 ? -17.044 -16.212 -69.965 1.00 55.02 198 LYS B C 1
ATOM 6210 O O . LYS B 1 198 ? -16.137 -16.823 -70.537 1.00 55.02 198 LYS B O 1
ATOM 6216 N N . THR B 1 199 ? -17.004 -15.889 -68.674 1.00 58.26 199 THR B N 1
ATOM 6217 C CA . THR B 1 199 ? -15.867 -16.199 -67.817 1.00 58.26 199 THR B CA 1
ATOM 6218 C C . THR B 1 199 ? -16.346 -16.942 -66.580 1.00 58.26 199 THR B C 1
ATOM 6219 O O . THR B 1 199 ? -17.377 -16.592 -66.000 1.00 58.26 199 THR B O 1
ATOM 6223 N N . LYS B 1 200 ? -15.597 -17.965 -66.177 1.00 61.36 200 LYS B N 1
ATOM 6224 C CA . LYS B 1 200 ? -15.908 -18.744 -64.986 1.00 61.36 200 LYS B CA 1
ATOM 6225 C C . LYS B 1 200 ? -14.681 -18.796 -64.091 1.00 61.36 200 LYS B C 1
ATOM 6226 O O . LYS B 1 200 ? -13.586 -19.121 -64.558 1.00 61.36 200 LYS B O 1
ATOM 6232 N N . ASP B 1 201 ? -14.864 -18.491 -62.809 1.00 65.64 201 ASP B N 1
ATOM 6233 C CA . ASP B 1 201 ? -13.769 -18.409 -61.853 1.00 65.64 201 ASP B CA 1
ATOM 6234 C C . ASP B 1 201 ? -13.979 -19.409 -60.725 1.00 65.64 201 ASP B C 1
ATOM 6235 O O . ASP B 1 201 ? -15.103 -19.599 -60.252 1.00 65.64 201 ASP B O 1
ATOM 6240 N N . ARG B 1 202 ? -12.884 -20.039 -60.288 1.00 61.12 202 ARG B N 1
ATOM 6241 C CA . ARG B 1 202 ? -12.951 -21.047 -59.237 1.00 61.12 202 ARG B CA 1
ATOM 6242 C C . ARG B 1 202 ? -11.852 -20.874 -58.195 1.00 61.12 202 ARG B C 1
ATOM 6243 O O . ARG B 1 202 ? -11.429 -21.864 -57.589 1.00 61.12 202 ARG B O 1
ATOM 6251 N N . THR B 1 203 ? -11.371 -19.650 -57.973 1.00 63.32 203 THR B N 1
ATOM 6252 C CA . THR B 1 203 ? -10.202 -19.460 -57.120 1.00 63.32 203 THR B CA 1
ATOM 6253 C C . THR B 1 203 ? -10.520 -19.751 -55.659 1.00 63.32 203 THR B C 1
ATOM 6254 O O . THR B 1 203 ? -9.772 -20.466 -54.982 1.00 63.32 203 THR B O 1
ATOM 6258 N N . ASN B 1 204 ? -11.625 -19.212 -55.156 1.00 66.46 204 ASN B N 1
ATOM 6259 C CA . ASN B 1 204 ? -11.976 -19.287 -53.738 1.00 66.46 204 ASN B CA 1
ATOM 6260 C C . ASN B 1 204 ? -13.237 -20.132 -53.527 1.00 66.46 204 ASN B C 1
ATOM 6261 O O . ASN B 1 204 ? -14.359 -19.629 -53.520 1.00 66.46 204 ASN B O 1
ATOM 6266 N N . ILE B 1 205 ? -13.036 -21.431 -53.326 1.00 67.26 205 ILE B N 1
ATOM 6267 C CA . ILE B 1 205 ? -14.115 -22.372 -53.057 1.00 67.26 205 ILE B CA 1
ATOM 6268 C C . ILE B 1 205 ? -13.786 -23.115 -51.771 1.00 67.26 205 ILE B C 1
ATOM 6269 O O . ILE B 1 205 ? -12.690 -23.669 -51.635 1.00 67.26 205 ILE B O 1
ATOM 6274 N N . VAL B 1 206 ? -14.732 -23.125 -50.830 1.00 67.67 206 VAL B N 1
ATOM 6275 C CA . VAL B 1 206 ? -14.548 -23.771 -49.538 1.00 67.67 206 VAL B CA 1
ATOM 6276 C C . VAL B 1 206 ? -15.787 -24.586 -49.201 1.00 67.67 206 VAL B C 1
ATOM 6277 O O . VAL B 1 206 ? -16.873 -24.365 -49.738 1.00 67.67 206 VAL B O 1
ATOM 6281 N N . THR B 1 207 ? -15.608 -25.542 -48.292 1.00 67.30 207 THR B N 1
ATOM 6282 C CA . THR B 1 207 ? -16.715 -26.328 -47.763 1.00 67.30 207 THR B CA 1
ATOM 6283 C C . THR B 1 207 ? -16.799 -26.335 -46.246 1.00 67.30 207 THR B C 1
ATOM 6284 O O . THR B 1 207 ? -17.876 -26.623 -45.714 1.00 67.30 207 THR B O 1
ATOM 6288 N N . SER B 1 208 ? -15.717 -26.038 -45.534 1.00 67.79 208 SER B N 1
ATOM 6289 C CA . SER B 1 208 ? -15.745 -25.956 -44.084 1.00 67.79 208 SER B CA 1
ATOM 6290 C C . SER B 1 208 ? -14.947 -24.742 -43.641 1.00 67.79 208 SER B C 1
ATOM 6291 O O . SER B 1 208 ? -13.957 -24.370 -44.274 1.00 67.79 208 SER B O 1
ATOM 6294 N N . LEU B 1 209 ? -15.382 -24.129 -42.544 1.00 65.20 209 LEU B N 1
ATOM 6295 C CA . LEU B 1 209 ? -14.737 -22.931 -42.033 1.00 65.20 209 LEU B CA 1
ATOM 6296 C C . LEU B 1 209 ? -14.563 -23.045 -40.528 1.00 65.20 209 LEU B C 1
ATOM 6297 O O . LEU B 1 209 ? -15.334 -23.725 -39.848 1.00 65.20 209 LEU B O 1
ATOM 6302 N N . VAL B 1 210 ? -13.541 -22.370 -40.015 1.00 66.74 210 VAL B N 1
ATOM 6303 C CA . VAL B 1 210 ? -13.269 -22.299 -38.586 1.00 66.74 210 VAL B CA 1
ATOM 6304 C C . VAL B 1 210 ? -13.359 -20.841 -38.170 1.00 66.74 210 VAL B C 1
ATOM 6305 O O . VAL B 1 210 ? -12.619 -19.995 -38.685 1.00 66.74 210 VAL B O 1
ATOM 6309 N N . GLY B 1 211 ? -14.259 -20.545 -37.236 1.00 69.04 211 GLY B N 1
ATOM 6310 C CA . GLY B 1 211 ? -14.472 -19.180 -36.815 1.00 69.04 211 GLY B CA 1
ATOM 6311 C C . GLY B 1 211 ? -13.626 -18.789 -35.622 1.00 69.04 211 GLY B C 1
ATOM 6312 O O . GLY B 1 211 ? -13.192 -19.629 -34.841 1.00 69.04 211 GLY B O 1
ATOM 6313 N N . ARG B 1 212 ? -13.394 -17.485 -35.492 1.00 69.74 212 ARG B N 1
ATOM 6314 C CA . ARG B 1 212 ? -12.611 -16.941 -34.394 1.00 69.74 212 ARG B CA 1
ATOM 6315 C C . ARG B 1 212 ? -13.199 -15.600 -33.978 1.00 69.74 212 ARG B C 1
ATOM 6316 O O . ARG B 1 212 ? -13.866 -14.923 -34.762 1.00 69.74 212 ARG B O 1
ATOM 6324 N N . GLY B 1 213 ? -12.944 -15.223 -32.725 1.00 74.59 213 GLY B N 1
ATOM 6325 C CA . GLY B 1 213 ? -13.607 -14.078 -32.128 1.00 74.59 213 GLY B CA 1
ATOM 6326 C C . GLY B 1 213 ? -12.699 -12.964 -31.645 1.00 74.59 213 GLY B C 1
ATOM 6327 O O . GLY B 1 213 ? -11.574 -12.818 -32.128 1.00 74.59 213 GLY B O 1
ATOM 6328 N N . LYS B 1 214 ? -13.182 -12.171 -30.688 1.00 78.77 214 LYS B N 1
ATOM 6329 C CA . LYS B 1 214 ? -12.501 -10.948 -30.260 1.00 78.77 214 LYS B CA 1
ATOM 6330 C C . LYS B 1 214 ? -11.642 -11.188 -29.016 1.00 78.77 214 LYS B C 1
ATOM 6331 O O . LYS B 1 214 ? -11.809 -10.555 -27.975 1.00 78.77 214 LYS B O 1
ATOM 6337 N N . GLY B 1 215 ? -10.704 -12.120 -29.138 1.00 80.95 215 GLY B N 1
ATOM 6338 C CA . GLY B 1 215 ? -9.727 -12.344 -28.087 1.00 80.95 215 GLY B CA 1
ATOM 6339 C C . GLY B 1 215 ? -10.288 -12.966 -26.824 1.00 80.95 215 GLY B C 1
ATOM 6340 O O . GLY B 1 215 ? -11.469 -12.799 -26.510 1.00 80.95 215 GLY B O 1
ATOM 6341 N N . GLU B 1 216 ? -9.451 -13.696 -26.088 1.00 85.20 216 GLU B N 1
ATOM 6342 C CA . GLU B 1 216 ? -9.874 -14.300 -24.829 1.00 85.20 216 GLU B CA 1
ATOM 6343 C C . GLU B 1 216 ? -9.091 -13.752 -23.645 1.00 85.20 216 GLU B C 1
ATOM 6344 O O . GLU B 1 216 ? -9.691 -13.196 -22.721 1.00 85.20 216 GLU B O 1
ATOM 6350 N N . GLU B 1 217 ? -7.765 -13.886 -23.646 1.00 85.17 217 GLU B N 1
ATOM 6351 C CA . GLU B 1 217 ? -6.913 -13.339 -22.586 1.00 85.17 217 GLU B CA 1
ATOM 6352 C C . GLU B 1 217 ? -5.684 -12.749 -23.271 1.00 85.17 217 GLU B C 1
ATOM 6353 O O . GLU B 1 217 ? -4.670 -13.430 -23.445 1.00 85.17 217 GLU B O 1
ATOM 6359 N N . VAL B 1 218 ? -5.778 -11.482 -23.647 1.00 79.83 218 VAL B N 1
ATOM 6360 C CA . VAL B 1 218 ? -4.685 -10.814 -24.340 1.00 79.83 218 VAL B CA 1
ATOM 6361 C C . VAL B 1 218 ? -3.682 -10.321 -23.309 1.00 79.83 218 VAL B C 1
ATOM 6362 O O . VAL B 1 218 ? -4.054 -9.686 -22.317 1.00 79.83 218 VAL B O 1
ATOM 6366 N N . GLY B 1 219 ? -2.408 -10.615 -23.539 1.00 79.58 219 GLY B N 1
ATOM 6367 C CA . GLY B 1 219 ? -1.370 -10.240 -22.602 1.00 79.58 219 GLY B CA 1
ATOM 6368 C C . GLY B 1 219 ? -0.425 -11.390 -22.338 1.00 79.58 219 GLY B C 1
ATOM 6369 O O . GLY B 1 219 ? 0.770 -11.190 -22.105 1.00 79.58 219 GLY B O 1
ATOM 6370 N N . ASP B 1 220 ? -0.962 -12.609 -22.371 1.00 83.47 220 ASP B N 1
ATOM 6371 C CA . ASP B 1 220 ? -0.114 -13.789 -22.294 1.00 83.47 220 ASP B CA 1
ATOM 6372 C C . ASP B 1 220 ? 0.734 -13.943 -23.546 1.00 83.47 220 ASP B C 1
ATOM 6373 O O . ASP B 1 220 ? 1.815 -14.538 -23.493 1.00 83.47 220 ASP B O 1
ATOM 6378 N N . GLY B 1 221 ? 0.269 -13.412 -24.673 1.00 84.38 221 GLY B N 1
ATOM 6379 C CA . GLY B 1 221 ? 0.963 -13.573 -25.931 1.00 84.38 221 GLY B CA 1
ATOM 6380 C C . GLY B 1 221 ? 0.680 -14.870 -26.649 1.00 84.38 221 GLY B C 1
ATOM 6381 O O . GLY B 1 221 ? 1.319 -15.147 -27.670 1.00 84.38 221 GLY B O 1
ATOM 6382 N N . TYR B 1 222 ? -0.253 -15.675 -26.152 1.00 81.49 222 TYR B N 1
ATOM 6383 C CA . TYR B 1 222 ? -0.577 -16.954 -26.764 1.00 81.49 222 TYR B CA 1
ATOM 6384 C C . TYR B 1 222 ? -1.615 -16.838 -27.869 1.00 81.49 222 TYR B C 1
ATOM 6385 O O . TYR B 1 222 ? -1.846 -17.817 -28.583 1.00 81.49 222 TYR B O 1
ATOM 6394 N N . GLY B 1 223 ? -2.240 -15.676 -28.028 1.00 78.13 223 GLY B N 1
ATOM 6395 C CA . GLY B 1 223 ? -3.167 -15.452 -29.125 1.00 78.13 223 GLY B CA 1
ATOM 6396 C C . GLY B 1 223 ? -4.441 -16.268 -29.096 1.00 78.13 223 GLY B C 1
ATOM 6397 O O . GLY B 1 223 ? -4.852 -16.800 -30.134 1.00 78.13 223 GLY B O 1
ATOM 6398 N N . ARG B 1 224 ? -5.078 -16.385 -27.936 1.00 79.19 224 ARG B N 1
ATOM 6399 C CA . ARG B 1 224 ? -6.361 -17.063 -27.852 1.00 79.19 224 ARG B CA 1
ATOM 6400 C C . ARG B 1 224 ? -7.469 -16.183 -28.416 1.00 79.19 224 ARG B C 1
ATOM 6401 O O . ARG B 1 224 ? -7.376 -14.953 -28.411 1.00 79.19 224 ARG B O 1
ATOM 6409 N N . ARG B 1 225 ? -8.528 -16.827 -28.904 1.00 71.54 225 ARG B N 1
ATOM 6410 C CA . ARG B 1 225 ? -9.678 -16.111 -29.436 1.00 71.54 225 ARG B CA 1
ATOM 6411 C C . ARG B 1 225 ? -10.942 -16.905 -29.144 1.00 71.54 225 ARG B C 1
ATOM 6412 O O . ARG B 1 225 ? -10.903 -18.117 -28.923 1.00 71.54 225 ARG B O 1
ATOM 6420 N N . LEU B 1 226 ? -12.070 -16.201 -29.152 1.00 75.03 226 LEU B N 1
ATOM 6421 C CA . LEU B 1 226 ? -13.353 -16.821 -28.853 1.00 75.03 226 LEU B CA 1
ATOM 6422 C C . LEU B 1 226 ? -13.790 -17.723 -30.000 1.00 75.03 226 LEU B C 1
ATOM 6423 O O . LEU B 1 226 ? -13.768 -17.316 -31.164 1.00 75.03 226 LEU B O 1
ATOM 6428 N N . GLN B 1 227 ? -14.196 -18.947 -29.671 1.00 76.39 227 GLN B N 1
ATOM 6429 C CA . GLN B 1 227 ? -14.608 -19.929 -30.664 1.00 76.39 227 GLN B CA 1
ATOM 6430 C C . GLN B 1 227 ? -15.903 -20.600 -30.227 1.00 76.39 227 GLN B C 1
ATOM 6431 O O . GLN B 1 227 ? -16.269 -20.585 -29.050 1.00 76.39 227 GLN B O 1
ATOM 6437 N N . PHE B 1 228 ? -16.593 -21.192 -31.195 1.00 79.86 228 PHE B N 1
ATOM 6438 C CA . PHE B 1 228 ? -17.875 -21.853 -30.950 1.00 79.86 228 PHE B CA 1
ATOM 6439 C C . PHE B 1 228 ? -17.675 -23.349 -30.711 1.00 79.86 228 PHE B C 1
ATOM 6440 O O . PHE B 1 228 ? -18.275 -24.200 -31.361 1.00 79.86 228 PHE B O 1
ATOM 6448 N N . ASP B 1 229 ? -16.824 -23.666 -29.734 1.00 84.71 229 ASP B N 1
ATOM 6449 C CA . ASP B 1 229 ? -16.509 -25.063 -29.457 1.00 84.71 229 ASP B CA 1
ATOM 6450 C C . ASP B 1 229 ? -17.683 -25.825 -28.854 1.00 84.71 229 ASP B C 1
ATOM 6451 O O . ASP B 1 229 ? -17.930 -26.971 -29.243 1.00 84.71 229 ASP B O 1
ATOM 6456 N N . SER B 1 230 ? -18.415 -25.220 -27.920 1.00 86.75 230 SER B N 1
ATOM 6457 C CA . SER B 1 230 ? -19.405 -25.931 -27.121 1.00 86.75 230 SER B CA 1
ATOM 6458 C C . SER B 1 230 ? -20.826 -25.428 -27.360 1.00 86.75 230 SER B C 1
ATOM 6459 O O . SER B 1 230 ? -21.580 -25.213 -26.408 1.00 86.75 230 SER B O 1
ATOM 6462 N N . ILE B 1 231 ? -21.206 -25.236 -28.618 1.00 87.48 231 ILE B N 1
ATOM 6463 C CA . ILE B 1 231 ? -22.555 -24.820 -28.981 1.00 87.48 231 ILE B CA 1
ATOM 6464 C C . ILE B 1 231 ? -23.175 -25.902 -29.849 1.00 87.48 231 ILE B C 1
ATOM 6465 O O . ILE B 1 231 ? -22.558 -26.355 -30.819 1.00 87.48 231 ILE B O 1
ATOM 6470 N N . GLU B 1 232 ? -24.389 -26.314 -29.500 1.00 89.07 232 GLU B N 1
ATOM 6471 C CA . GLU B 1 232 ? -25.151 -27.284 -30.269 1.00 89.07 232 GLU B CA 1
ATOM 6472 C C . GLU B 1 232 ? -26.152 -26.548 -31.147 1.00 89.07 232 GLU B C 1
ATOM 6473 O O . GLU B 1 232 ? -26.840 -25.634 -30.685 1.00 89.07 232 GLU B O 1
ATOM 6479 N N . TRP B 1 233 ? -26.229 -26.949 -32.414 1.00 86.38 233 TRP B N 1
ATOM 6480 C CA . TRP B 1 233 ? -27.017 -26.205 -33.393 1.00 86.38 233 TRP B CA 1
ATOM 6481 C C . TRP B 1 233 ? -27.336 -27.175 -34.522 1.00 86.38 233 TRP B C 1
ATOM 6482 O O . TRP B 1 233 ? -26.440 -27.544 -35.286 1.00 86.38 233 TRP B O 1
ATOM 6493 N N . THR B 1 234 ? -28.598 -27.591 -34.622 1.00 91.05 234 THR B N 1
ATOM 6494 C CA . THR B 1 234 ? -28.950 -28.787 -35.379 1.00 91.05 234 THR B CA 1
ATOM 6495 C C . THR B 1 234 ? -29.852 -28.524 -36.574 1.00 91.05 234 THR B C 1
ATOM 6496 O O . THR B 1 234 ? -29.556 -29.003 -37.675 1.00 91.05 234 THR B O 1
ATOM 6500 N N . GLN B 1 235 ? -30.953 -27.795 -36.391 1.00 93.89 235 GLN B N 1
ATOM 6501 C CA . GLN B 1 235 ? -31.999 -27.766 -37.414 1.00 93.89 235 GLN B CA 1
ATOM 6502 C C . GLN B 1 235 ? -31.518 -27.274 -38.775 1.00 93.89 235 GLN B C 1
ATOM 6503 O O . GLN B 1 235 ? -31.817 -27.940 -39.782 1.00 93.89 235 GLN B O 1
ATOM 6509 N N . PRO B 1 236 ? -30.795 -26.143 -38.902 1.00 89.68 236 PRO B N 1
ATOM 6510 C CA . PRO B 1 236 ? -30.329 -25.739 -40.237 1.00 89.68 236 PRO B CA 1
ATOM 6511 C C . PRO B 1 236 ? -29.310 -26.707 -40.818 1.00 89.68 236 PRO B C 1
ATOM 6512 O O . PRO B 1 236 ? -29.496 -27.232 -41.919 1.00 89.68 236 PRO B O 1
ATOM 6516 N N . VAL B 1 237 ? -28.233 -26.952 -40.078 1.00 85.72 237 VAL B N 1
ATOM 6517 C CA . VAL B 1 237 ? -27.176 -27.874 -40.489 1.00 85.72 237 VAL B CA 1
ATOM 6518 C C . VAL B 1 237 ? -26.704 -28.624 -39.250 1.00 85.72 237 VAL B C 1
ATOM 6519 O O . VAL B 1 237 ? -26.399 -27.993 -38.229 1.00 85.72 237 VAL B O 1
ATOM 6523 N N . PRO B 1 238 ? -26.626 -29.955 -39.284 1.00 85.41 238 PRO B N 1
ATOM 6524 C CA . PRO B 1 238 ? -26.247 -30.707 -38.077 1.00 85.41 238 PRO B CA 1
ATOM 6525 C C . PRO B 1 238 ? -24.799 -30.436 -37.698 1.00 85.41 238 PRO B C 1
ATOM 6526 O O . PRO B 1 238 ? -23.876 -30.773 -38.441 1.00 85.41 238 PRO B O 1
ATOM 6530 N N . LYS B 1 239 ? -24.607 -29.825 -36.533 1.00 81.84 239 LYS B N 1
ATOM 6531 C CA . LYS B 1 239 ? -23.285 -29.465 -36.037 1.00 81.84 239 LYS B CA 1
ATOM 6532 C C . LYS B 1 239 ? -23.096 -30.070 -34.651 1.00 81.84 239 LYS B C 1
ATOM 6533 O O . LYS B 1 239 ? -23.853 -29.730 -33.726 1.00 81.84 239 LYS B O 1
ATOM 6539 N N . PRO B 1 240 ? -22.122 -30.961 -34.453 1.00 82.31 240 PRO B N 1
ATOM 6540 C CA . PRO B 1 240 ? -21.978 -31.631 -33.152 1.00 82.31 240 PRO B CA 1
ATOM 6541 C C . PRO B 1 240 ? -21.495 -30.709 -32.045 1.00 82.31 240 PRO B C 1
ATOM 6542 O O . PRO B 1 240 ? -21.319 -29.507 -32.256 1.00 82.31 240 PRO B O 1
ATOM 6546 N N . LYS B 1 241 ? -21.273 -31.268 -30.857 1.00 82.69 241 LYS B N 1
ATOM 6547 C CA . LYS B 1 241 ? -20.888 -30.482 -29.693 1.00 82.69 241 LYS B CA 1
ATOM 6548 C C . LYS B 1 241 ? -19.384 -30.428 -29.462 1.00 82.69 241 LYS B C 1
ATOM 6549 O O . LYS B 1 241 ? -18.904 -29.471 -28.848 1.00 82.69 241 LYS B O 1
ATOM 6555 N N . GLY B 1 242 ? -18.630 -31.415 -29.935 1.00 79.73 242 GLY B N 1
ATOM 6556 C CA . GLY B 1 242 ? -17.207 -31.445 -29.666 1.00 79.73 242 GLY B CA 1
ATOM 6557 C C . GLY B 1 242 ? -16.338 -30.958 -30.807 1.00 79.73 242 GLY B C 1
ATOM 6558 O O . GLY B 1 242 ? -15.123 -31.175 -30.798 1.00 79.73 242 GLY B O 1
ATOM 6559 N N . GLN B 1 243 ? -16.938 -30.292 -31.789 1.00 78.92 243 GLN B N 1
ATOM 6560 C CA . GLN B 1 243 ? -16.236 -29.857 -32.985 1.00 78.92 243 GLN B CA 1
ATOM 6561 C C . GLN B 1 243 ? -16.058 -28.345 -32.990 1.00 78.92 243 GLN B C 1
ATOM 6562 O O . GLN B 1 243 ? -16.747 -27.610 -32.280 1.00 78.92 243 GLN B O 1
ATOM 6568 N N . SER B 1 244 ? -15.115 -27.890 -33.815 1.00 78.31 244 SER B N 1
ATOM 6569 C CA . SER B 1 244 ? -14.746 -26.484 -33.899 1.00 78.31 244 SER B CA 1
ATOM 6570 C C . SER B 1 244 ? -14.862 -25.946 -35.320 1.00 78.31 244 SER B C 1
ATOM 6571 O O . SER B 1 244 ? -14.192 -24.978 -35.676 1.00 78.31 244 SER B O 1
ATOM 6574 N N . PHE B 1 245 ? -15.703 -26.564 -36.144 1.00 71.86 245 PHE B N 1
ATOM 6575 C CA . PHE B 1 245 ? -15.902 -26.096 -37.508 1.00 71.86 245 PHE B CA 1
ATOM 6576 C C . PHE B 1 245 ? -17.286 -26.515 -37.972 1.00 71.86 245 PHE B C 1
ATOM 6577 O O . PHE B 1 245 ? -17.898 -27.428 -37.414 1.00 71.86 245 PHE B O 1
ATOM 6585 N N . ILE B 1 246 ? -17.764 -25.844 -39.014 1.00 70.76 246 ILE B N 1
ATOM 6586 C CA . ILE B 1 246 ? -19.056 -26.136 -39.618 1.00 70.76 246 ILE B CA 1
ATOM 6587 C C . ILE B 1 246 ? -18.815 -26.637 -41.035 1.00 70.76 246 ILE B C 1
ATOM 6588 O O . ILE B 1 246 ? -18.053 -26.028 -41.794 1.00 70.76 246 ILE B O 1
ATOM 6593 N N . GLU B 1 247 ? -19.442 -27.758 -41.381 1.00 75.39 247 GLU B N 1
ATOM 6594 C CA . GLU B 1 247 ? -19.217 -28.425 -42.655 1.00 75.39 247 GLU B CA 1
ATOM 6595 C C . GLU B 1 247 ? -20.544 -28.787 -43.301 1.00 75.39 247 GLU B C 1
ATOM 6596 O O . GLU B 1 247 ? -21.491 -29.176 -42.613 1.00 75.39 247 GLU B O 1
ATOM 6602 N N . ILE B 1 248 ? -20.606 -28.658 -44.623 1.00 74.56 248 ILE B N 1
ATOM 6603 C CA . ILE B 1 248 ? -21.746 -29.109 -45.412 1.00 74.56 248 ILE B CA 1
ATOM 6604 C C . ILE B 1 248 ? -21.334 -30.364 -46.165 1.00 74.56 248 ILE B C 1
ATOM 6605 O O . ILE B 1 248 ? -20.229 -30.435 -46.716 1.00 74.56 248 ILE B O 1
ATOM 6610 N N . LYS B 1 249 ? -22.217 -31.362 -46.184 1.00 76.14 249 LYS B N 1
ATOM 6611 C CA . LYS B 1 249 ? -21.837 -32.676 -46.689 1.00 76.14 249 LYS B CA 1
ATOM 6612 C C . LYS B 1 249 ? -21.799 -32.717 -48.213 1.00 76.14 249 LYS B C 1
ATOM 6613 O O . LYS B 1 249 ? -20.774 -33.079 -48.805 1.00 76.14 249 LYS B O 1
ATOM 6619 N N . GLU B 1 250 ? -22.905 -32.354 -48.867 1.00 77.35 250 GLU B N 1
ATOM 6620 C CA . GLU B 1 250 ? -22.987 -32.501 -50.317 1.00 77.35 250 GLU B CA 1
ATOM 6621 C C . GLU B 1 250 ? -21.947 -31.652 -51.036 1.00 77.35 250 GLU B C 1
ATOM 6622 O O . GLU B 1 250 ? -21.413 -32.074 -52.068 1.00 77.35 250 GLU B O 1
ATOM 6628 N N . LEU B 1 251 ? -21.642 -30.464 -50.512 1.00 74.44 251 LEU B N 1
ATOM 6629 C CA . LEU B 1 251 ? -20.591 -29.654 -51.114 1.00 74.44 251 LEU B CA 1
ATOM 6630 C C . LEU B 1 251 ? -19.246 -30.358 -51.050 1.00 74.44 251 LEU B C 1
ATOM 6631 O O . LEU B 1 251 ? -18.455 -30.273 -51.995 1.00 74.44 251 LEU B O 1
ATOM 6636 N N . THR B 1 252 ? -18.965 -31.053 -49.948 1.00 74.44 252 THR B N 1
ATOM 6637 C CA . THR B 1 252 ? -17.758 -31.868 -49.883 1.00 74.44 252 THR B CA 1
ATOM 6638 C C . THR B 1 252 ? -17.807 -32.999 -50.901 1.00 74.44 252 THR B C 1
ATOM 6639 O O . THR B 1 252 ? -16.796 -33.311 -51.538 1.00 74.44 252 THR B O 1
ATOM 6643 N N . GLU B 1 253 ? -18.973 -33.626 -51.068 1.00 76.89 253 GLU B N 1
ATOM 6644 C CA . GLU B 1 253 ? -19.087 -34.697 -52.054 1.00 76.89 253 GLU B CA 1
ATOM 6645 C C . GLU B 1 253 ? -18.895 -34.186 -53.477 1.00 76.89 253 GLU B C 1
ATOM 6646 O O . GLU B 1 253 ? -18.517 -34.959 -54.362 1.00 76.89 253 GLU B O 1
ATOM 6652 N N . LYS B 1 254 ? -19.155 -32.904 -53.721 1.00 74.21 254 LYS B N 1
ATOM 6653 C CA . LYS B 1 254 ? -19.025 -32.363 -55.069 1.00 74.21 254 LYS B CA 1
ATOM 6654 C C . LYS B 1 254 ? -17.710 -31.627 -55.303 1.00 74.21 254 LYS B C 1
ATOM 6655 O O . LYS B 1 254 ? -17.237 -31.577 -56.443 1.00 74.21 254 LYS B O 1
ATOM 6661 N N . TYR B 1 255 ? -17.103 -31.057 -54.263 1.00 71.68 255 TYR B N 1
ATOM 6662 C CA . TYR B 1 255 ? -15.895 -30.250 -54.420 1.00 71.68 255 TYR B CA 1
ATOM 6663 C C . TYR B 1 255 ? -14.835 -30.661 -53.410 1.00 71.68 255 TYR B C 1
ATOM 6664 O O . TYR B 1 255 ? -14.140 -29.816 -52.836 1.00 71.68 255 TYR B O 1
ATOM 6673 N N . GLY B 1 256 ? -14.687 -31.959 -53.180 1.00 70.83 256 GLY B N 1
ATOM 6674 C CA . GLY B 1 256 ? -13.756 -32.456 -52.195 1.00 70.83 256 GLY B CA 1
ATOM 6675 C C . GLY B 1 256 ? -12.466 -32.970 -52.800 1.00 70.83 256 GLY B C 1
ATOM 6676 O O . GLY B 1 256 ? -12.382 -33.252 -53.991 1.00 70.83 256 GLY B O 1
ATOM 6677 N N . ILE B 1 257 ? -11.454 -33.097 -51.951 1.00 70.66 257 ILE B N 1
ATOM 6678 C CA . ILE B 1 257 ? -10.142 -33.586 -52.359 1.00 70.66 257 ILE B CA 1
ATOM 6679 C C . ILE B 1 257 ? -10.186 -35.112 -52.347 1.00 70.66 257 ILE B C 1
ATOM 6680 O O . ILE B 1 257 ? -10.394 -35.701 -51.277 1.00 70.66 257 ILE B O 1
ATOM 6685 N N . PRO B 1 258 ? -9.994 -35.776 -53.483 1.00 72.35 258 PRO B N 1
ATOM 6686 C CA . PRO B 1 258 ? -10.054 -37.242 -53.491 1.00 72.35 258 PRO B CA 1
ATOM 6687 C C . PRO B 1 258 ? -8.838 -37.851 -52.811 1.00 72.35 258 PRO B C 1
ATOM 6688 O O . PRO B 1 258 ? -7.716 -37.362 -52.953 1.00 72.35 258 PRO B O 1
ATOM 6692 N N . THR B 1 259 ? -9.072 -38.930 -52.072 1.00 78.01 259 THR B N 1
ATOM 6693 C CA . THR B 1 259 ? -8.032 -39.598 -51.310 1.00 78.01 259 THR B CA 1
ATOM 6694 C C . THR B 1 259 ? -7.592 -40.874 -52.025 1.00 78.01 259 THR B C 1
ATOM 6695 O O . THR B 1 259 ? -8.001 -41.157 -53.154 1.00 78.01 259 THR B O 1
ATOM 6699 N N . LYS B 1 260 ? -6.740 -41.657 -51.359 1.00 81.73 260 LYS B N 1
ATOM 6700 C CA . LYS B 1 260 ? -6.236 -42.889 -51.958 1.00 81.73 260 LYS B CA 1
ATOM 6701 C C . LYS B 1 260 ? -7.343 -43.917 -52.143 1.00 81.73 260 LYS B C 1
ATOM 6702 O O . LYS B 1 260 ? -7.404 -44.592 -53.177 1.00 81.73 260 LYS B O 1
ATOM 6708 N N . LYS B 1 261 ? -8.227 -44.051 -51.158 1.00 83.27 261 LYS B N 1
ATOM 6709 C CA . LYS B 1 261 ? -9.219 -45.116 -51.132 1.00 83.27 261 LYS B CA 1
ATOM 6710 C C . LYS B 1 261 ? -10.520 -44.741 -51.828 1.00 83.27 261 LYS B C 1
ATOM 6711 O O . LYS B 1 261 ? -11.516 -45.456 -51.675 1.00 83.27 261 LYS B O 1
ATOM 6717 N N . GLY B 1 262 ? -10.537 -43.649 -52.587 1.00 82.03 262 GLY B N 1
ATOM 6718 C CA . GLY B 1 262 ? -11.729 -43.226 -53.288 1.00 82.03 262 GLY B CA 1
ATOM 6719 C C . GLY B 1 262 ? -12.683 -42.374 -52.485 1.00 82.03 262 GLY B C 1
ATOM 6720 O O . GLY B 1 262 ? -13.740 -42.000 -53.007 1.00 82.03 262 GLY B O 1
ATOM 6721 N N . LYS B 1 263 ? -12.355 -42.054 -51.240 1.00 81.52 263 LYS B N 1
ATOM 6722 C CA . LYS B 1 263 ? -13.188 -41.188 -50.426 1.00 81.52 263 LYS B CA 1
ATOM 6723 C C . LYS B 1 263 ? -12.873 -39.724 -50.722 1.00 81.52 263 LYS B C 1
ATOM 6724 O O . LYS B 1 263 ? -11.897 -39.394 -51.399 1.00 81.52 263 LYS B O 1
ATOM 6730 N N . MET B 1 264 ? -13.715 -38.840 -50.201 1.00 75.28 264 MET B N 1
ATOM 6731 C CA . MET B 1 264 ? -13.569 -37.407 -50.392 1.00 75.28 264 MET B CA 1
ATOM 6732 C C . MET B 1 264 ? -13.225 -36.736 -49.070 1.00 75.28 264 MET B C 1
ATOM 6733 O O . MET B 1 264 ? -13.577 -37.229 -47.996 1.00 75.28 264 MET B O 1
ATOM 6738 N N . ARG B 1 265 ? -12.530 -35.606 -49.155 1.00 69.97 265 ARG B N 1
ATOM 6739 C CA . ARG B 1 265 ? -12.129 -34.853 -47.980 1.00 69.97 265 ARG B CA 1
ATOM 6740 C C . ARG B 1 265 ? -12.598 -33.409 -48.092 1.00 69.97 265 ARG B C 1
ATOM 6741 O O . ARG B 1 265 ? -12.810 -32.882 -49.185 1.00 69.97 265 ARG B O 1
ATOM 6749 N N . LYS B 1 266 ? -12.750 -32.780 -46.936 1.00 68.85 266 LYS B N 1
ATOM 6750 C CA . LYS B 1 266 ? -13.245 -31.422 -46.783 1.00 68.85 266 LYS B CA 1
ATOM 6751 C C . LYS B 1 266 ? -12.146 -30.395 -47.034 1.00 68.85 266 LYS B C 1
ATOM 6752 O O . LYS B 1 266 ? -10.954 -30.708 -47.040 1.00 68.85 266 LYS B O 1
ATOM 6758 N N . ARG B 1 267 ? -12.568 -29.151 -47.243 1.00 68.23 267 ARG B N 1
ATOM 6759 C CA . ARG B 1 267 ? -11.670 -28.014 -47.406 1.00 68.23 267 ARG B CA 1
ATOM 6760 C C . ARG B 1 267 ? -11.925 -27.026 -46.276 1.00 68.23 267 ARG B C 1
ATOM 6761 O O . ARG B 1 267 ? -13.057 -26.566 -46.097 1.00 68.23 267 ARG B O 1
ATOM 6769 N N . GLU B 1 268 ? -10.880 -26.686 -45.526 1.00 67.43 268 GLU B N 1
ATOM 6770 C CA . GLU B 1 268 ? -11.013 -25.821 -44.362 1.00 67.43 268 GLU B CA 1
ATOM 6771 C C . GLU B 1 268 ? -10.111 -24.605 -44.488 1.00 67.43 268 GLU B C 1
ATOM 6772 O O . GLU B 1 268 ? -8.923 -24.734 -44.793 1.00 67.43 268 GLU B O 1
ATOM 6778 N N . GLN B 1 269 ? -10.680 -23.428 -44.241 1.00 66.99 269 GLN B N 1
ATOM 6779 C CA . GLN B 1 269 ? -9.919 -22.194 -44.152 1.00 66.99 269 GLN B CA 1
ATOM 6780 C C . GLN B 1 269 ? -10.430 -21.397 -42.960 1.00 66.99 269 GLN B C 1
ATOM 6781 O O . GLN B 1 269 ? -11.579 -21.543 -42.540 1.00 66.99 269 GLN B O 1
ATOM 6787 N N . VAL B 1 270 ? -9.562 -20.547 -42.419 1.00 64.52 270 VAL B N 1
ATOM 6788 C CA . VAL B 1 270 ? -9.821 -19.832 -41.173 1.00 64.52 270 VAL B CA 1
ATOM 6789 C C . VAL B 1 270 ? -10.379 -18.453 -41.488 1.00 64.52 270 VAL B C 1
ATOM 6790 O O . VAL B 1 270 ? -9.841 -17.737 -42.340 1.00 64.52 270 VAL B O 1
ATOM 6794 N N . VAL B 1 271 ? -11.454 -18.078 -40.799 1.00 67.16 271 VAL B N 1
ATOM 6795 C CA . VAL B 1 271 ? -12.099 -16.781 -40.958 1.00 67.16 271 VAL B CA 1
ATOM 6796 C C . VAL B 1 271 ? -12.067 -16.067 -39.616 1.00 67.16 271 VAL B C 1
ATOM 6797 O O . VAL B 1 271 ? -12.429 -16.653 -38.590 1.00 67.16 271 VAL B O 1
ATOM 6801 N N . ILE B 1 272 ? -11.641 -14.806 -39.622 1.00 67.67 272 ILE B N 1
ATOM 6802 C CA . ILE B 1 272 ? -11.461 -14.024 -38.404 1.00 67.67 272 ILE B CA 1
ATOM 6803 C C . ILE B 1 272 ? -12.443 -12.861 -38.409 1.00 67.67 272 ILE B C 1
ATOM 6804 O O . ILE B 1 272 ? -12.501 -12.092 -39.375 1.00 67.67 272 ILE B O 1
ATOM 6809 N N . PHE B 1 273 ? -13.210 -12.734 -37.329 1.00 72.69 273 PHE B N 1
ATOM 6810 C CA . PHE B 1 273 ? -14.063 -11.579 -37.084 1.00 72.69 273 PHE B CA 1
ATOM 6811 C C . PHE B 1 273 ? -13.515 -10.821 -35.885 1.00 72.69 273 PHE B C 1
ATOM 6812 O O . PHE B 1 273 ? -13.344 -11.399 -34.808 1.00 72.69 273 PHE B O 1
ATOM 6820 N N . GLU B 1 274 ? -13.250 -9.532 -36.067 1.00 81.05 274 GLU B N 1
ATOM 6821 C CA . GLU B 1 274 ? -12.523 -8.761 -35.069 1.00 81.05 274 GLU B CA 1
ATOM 6822 C C . GLU B 1 274 ? -13.412 -8.131 -34.006 1.00 81.05 274 GLU B C 1
ATOM 6823 O O . GLU B 1 274 ? -12.882 -7.598 -33.027 1.00 81.05 274 GLU B O 1
ATOM 6829 N N . ASP B 1 275 ? -14.733 -8.166 -34.160 1.00 84.54 275 ASP B N 1
ATOM 6830 C CA . ASP B 1 275 ? -15.618 -7.485 -33.217 1.00 84.54 275 ASP B CA 1
ATOM 6831 C C . ASP B 1 275 ? -16.844 -8.331 -32.896 1.00 84.54 275 ASP B C 1
ATOM 6832 O O . ASP B 1 275 ? -17.973 -7.832 -32.867 1.00 84.54 275 ASP B O 1
ATOM 6837 N N . ILE B 1 276 ? -16.642 -9.620 -32.645 1.00 83.71 276 ILE B N 1
ATOM 6838 C CA . ILE B 1 276 ? -17.709 -10.522 -32.227 1.00 83.71 276 ILE B CA 1
ATOM 6839 C C . ILE B 1 276 ? -17.359 -11.062 -30.849 1.00 83.71 276 ILE B C 1
ATOM 6840 O O . ILE B 1 276 ? -16.254 -11.574 -30.638 1.00 83.71 276 ILE B O 1
ATOM 6845 N N . GLU B 1 277 ? -18.302 -10.948 -29.915 1.00 87.02 277 GLU B N 1
ATOM 6846 C CA . GLU B 1 277 ? -18.077 -11.325 -28.529 1.00 87.02 277 GLU B CA 1
ATOM 6847 C C . GLU B 1 277 ? -18.961 -12.464 -28.043 1.00 87.02 277 GLU B C 1
ATOM 6848 O O . GLU B 1 277 ? -18.732 -12.967 -26.938 1.00 87.02 277 GLU B O 1
ATOM 6854 N N . ASP B 1 278 ? -19.961 -12.876 -28.817 1.00 86.62 278 ASP B N 1
ATOM 6855 C CA . ASP B 1 278 ? -20.860 -13.954 -28.439 1.00 86.62 278 ASP B CA 1
ATOM 6856 C C . ASP B 1 278 ? -20.683 -15.126 -29.395 1.00 86.62 278 ASP B C 1
ATOM 6857 O O . ASP B 1 278 ? -20.091 -14.991 -30.468 1.00 86.62 278 ASP B O 1
ATOM 6862 N N . LYS B 1 279 ? -21.202 -16.287 -28.997 1.00 82.49 279 LYS B N 1
ATOM 6863 C CA . LYS B 1 279 ? -20.952 -17.512 -29.748 1.00 82.49 279 LYS B CA 1
ATOM 6864 C C . LYS B 1 279 ? -21.976 -17.767 -30.849 1.00 82.49 279 LYS B C 1
ATOM 6865 O O . LYS B 1 279 ? -21.598 -18.128 -31.969 1.00 82.49 279 LYS B O 1
ATOM 6871 N N . ASN B 1 280 ? -23.268 -17.600 -30.557 1.00 82.97 280 ASN B N 1
ATOM 6872 C CA . ASN B 1 280 ? -24.290 -17.918 -31.550 1.00 82.97 280 ASN B CA 1
ATOM 6873 C C . ASN B 1 280 ? -24.188 -17.007 -32.768 1.00 82.97 280 ASN B C 1
ATOM 6874 O O . ASN B 1 280 ? -24.333 -17.463 -33.909 1.00 82.97 280 ASN B O 1
ATOM 6879 N N . GLU B 1 281 ? -23.939 -15.716 -32.549 1.00 82.96 281 GLU B N 1
ATOM 6880 C CA . GLU B 1 281 ? -23.783 -14.797 -33.671 1.00 82.96 281 GLU B CA 1
ATOM 6881 C C . GLU B 1 281 ? -22.508 -15.076 -34.458 1.00 82.96 281 GLU B C 1
ATOM 6882 O O . GLU B 1 281 ? -22.492 -14.911 -35.683 1.00 82.96 281 GLU B O 1
ATOM 6888 N N . LEU B 1 282 ? -21.440 -15.504 -33.782 1.00 75.42 282 LEU B N 1
ATOM 6889 C CA . LEU B 1 282 ? -20.244 -15.934 -34.497 1.00 75.42 282 LEU B CA 1
ATOM 6890 C C . LEU B 1 282 ? -20.544 -17.125 -35.396 1.00 75.42 282 LEU B C 1
ATOM 6891 O O . LEU B 1 282 ? -20.108 -17.168 -36.555 1.00 75.42 282 LEU B O 1
ATOM 6896 N N . LEU B 1 283 ? -21.300 -18.097 -34.881 1.00 76.24 283 LEU B N 1
ATOM 6897 C CA . LEU B 1 283 ? -21.682 -19.246 -35.694 1.00 76.24 283 LEU B CA 1
ATOM 6898 C C . LEU B 1 283 ? -22.535 -18.825 -36.882 1.00 76.24 283 LEU B C 1
ATOM 6899 O O . LEU B 1 283 ? -22.352 -19.327 -37.997 1.00 76.24 283 LEU B O 1
ATOM 6904 N N . ASN B 1 284 ? -23.474 -17.902 -36.665 1.00 75.19 284 ASN B N 1
ATOM 6905 C CA . ASN B 1 284 ? -24.308 -17.428 -37.765 1.00 75.19 284 ASN B CA 1
ATOM 6906 C C . ASN B 1 284 ? -23.477 -16.727 -38.835 1.00 75.19 284 ASN B C 1
ATOM 6907 O O . ASN B 1 284 ? -23.691 -16.939 -40.036 1.00 75.19 284 ASN B O 1
ATOM 6912 N N . ALA B 1 285 ? -22.527 -15.886 -38.421 1.00 71.27 285 ALA B N 1
ATOM 6913 C CA . ALA B 1 285 ? -21.683 -15.198 -39.392 1.00 71.27 285 ALA B CA 1
ATOM 6914 C C . ALA B 1 285 ? -20.840 -16.184 -40.190 1.00 71.27 285 ALA B C 1
ATOM 6915 O O . ALA B 1 285 ? -20.701 -16.049 -41.413 1.00 71.27 285 ALA B O 1
ATOM 6917 N N . THR B 1 286 ? -20.266 -17.184 -39.515 1.00 69.70 286 THR B N 1
ATOM 6918 C CA . THR B 1 286 ? -19.485 -18.187 -40.231 1.00 69.70 286 THR B CA 1
ATOM 6919 C C . THR B 1 286 ? -20.353 -18.957 -41.216 1.00 69.70 286 THR B C 1
ATOM 6920 O O . THR B 1 286 ? -19.927 -19.240 -42.344 1.00 69.70 286 THR B O 1
ATOM 6924 N N . TYR B 1 287 ? -21.581 -19.294 -40.815 1.00 69.28 287 TYR B N 1
ATOM 6925 C CA . TYR B 1 287 ? -22.483 -19.993 -41.724 1.00 69.28 287 TYR B CA 1
ATOM 6926 C C . TYR B 1 287 ? -22.804 -19.143 -42.945 1.00 69.28 287 TYR B C 1
ATOM 6927 O O . TYR B 1 287 ? -22.854 -19.654 -44.070 1.00 69.28 287 TYR B O 1
ATOM 6936 N N . GLN B 1 288 ? -23.031 -17.845 -42.744 1.00 66.63 288 GLN B N 1
ATOM 6937 C CA . GLN B 1 288 ? -23.331 -16.979 -43.880 1.00 66.63 288 GLN B CA 1
ATOM 6938 C C . GLN B 1 288 ? -22.142 -16.867 -44.827 1.00 66.63 288 GLN B C 1
ATOM 6939 O O . GLN B 1 288 ? -22.316 -16.888 -46.050 1.00 66.63 288 GLN B O 1
ATOM 6945 N N . THR B 1 289 ? -20.927 -16.755 -44.286 1.00 65.25 289 THR B N 1
ATOM 6946 C CA . THR B 1 289 ? -19.751 -16.723 -45.155 1.00 65.25 289 THR B CA 1
ATOM 6947 C C . THR B 1 289 ? -19.616 -18.018 -45.947 1.00 65.25 289 THR B C 1
ATOM 6948 O O . THR B 1 289 ? -19.353 -17.995 -47.159 1.00 65.25 289 THR B O 1
ATOM 6952 N N . LEU B 1 290 ? -19.815 -19.158 -45.282 1.00 66.00 290 LEU B N 1
ATOM 6953 C CA . LEU B 1 290 ? -19.720 -20.442 -45.969 1.00 66.00 290 LEU B CA 1
ATOM 6954 C C . LEU B 1 290 ? -20.747 -20.549 -47.087 1.00 66.00 290 LEU B C 1
ATOM 6955 O O . LEU B 1 290 ? -20.436 -21.032 -48.180 1.00 66.00 290 LEU B O 1
ATOM 6960 N N . LEU B 1 291 ? -21.979 -20.105 -46.832 1.00 68.64 291 LEU B N 1
ATOM 6961 C CA . LEU B 1 291 ? -22.990 -20.124 -47.884 1.00 68.64 291 LEU B CA 1
ATOM 6962 C C . LEU B 1 291 ? -22.647 -19.163 -49.012 1.00 68.64 291 LEU B C 1
ATOM 6963 O O . LEU B 1 291 ? -22.993 -19.420 -50.170 1.00 68.64 291 LEU B O 1
ATOM 6968 N N . GLU B 1 292 ? -21.976 -18.054 -48.700 1.00 70.72 292 GLU B N 1
ATOM 6969 C CA . GLU B 1 292 ? -21.647 -17.083 -49.736 1.00 70.72 292 GLU B CA 1
ATOM 6970 C C . GLU B 1 292 ? -20.508 -17.564 -50.627 1.00 70.72 292 GLU B C 1
ATOM 6971 O O . GLU B 1 292 ? -20.446 -17.186 -51.802 1.00 70.72 292 GLU B O 1
ATOM 6977 N N . ASN B 1 293 ? -19.615 -18.405 -50.111 1.00 68.81 293 ASN B N 1
ATOM 6978 C CA . ASN B 1 293 ? -18.420 -18.812 -50.847 1.00 68.81 293 ASN B CA 1
ATOM 6979 C C . ASN B 1 293 ? -18.436 -20.290 -51.229 1.00 68.81 293 ASN B C 1
ATOM 6980 O O . ASN B 1 293 ? -17.452 -21.002 -51.033 1.00 68.81 293 ASN B O 1
ATOM 6985 N N . SER B 1 294 ? -19.549 -20.778 -51.775 1.00 72.47 294 SER B N 1
ATOM 6986 C CA . SER B 1 294 ? -19.682 -22.198 -52.067 1.00 72.47 294 SER B CA 1
ATOM 6987 C C . SER B 1 294 ? -19.772 -22.538 -53.550 1.00 72.47 294 SER B C 1
ATOM 6988 O O . SER B 1 294 ? -19.604 -23.711 -53.900 1.00 72.47 294 SER B O 1
ATOM 6991 N N . ARG B 1 295 ? -20.026 -21.572 -54.427 1.00 72.34 295 ARG B N 1
ATOM 6992 C CA . ARG B 1 295 ? -20.232 -21.890 -55.832 1.00 72.34 295 ARG B CA 1
ATOM 6993 C C . ARG B 1 295 ? -19.345 -21.030 -56.720 1.00 72.34 295 ARG B C 1
ATOM 6994 O O . ARG B 1 295 ? -19.010 -19.897 -56.361 1.00 72.34 295 ARG B O 1
ATOM 7002 N N . PRO B 1 296 ? -18.947 -21.543 -57.884 1.00 65.95 296 PRO B N 1
ATOM 7003 C CA . PRO B 1 296 ? -18.117 -20.746 -58.794 1.00 65.95 296 PRO B CA 1
ATOM 7004 C C . PRO B 1 296 ? -18.905 -19.615 -59.432 1.00 65.95 296 PRO B C 1
ATOM 7005 O O . PRO B 1 296 ? -20.132 -19.664 -59.543 1.00 65.95 296 PRO B O 1
ATOM 7009 N N . LEU B 1 297 ? -18.176 -18.592 -59.864 1.00 64.77 297 LEU B N 1
ATOM 7010 C CA . LEU B 1 297 ? -18.771 -17.371 -60.384 1.00 64.77 297 LEU B CA 1
ATOM 7011 C C . LEU B 1 297 ? -18.819 -17.398 -61.907 1.00 64.77 297 LEU B C 1
ATOM 7012 O O . LEU B 1 297 ? -17.968 -18.001 -62.564 1.00 64.77 297 LEU B O 1
ATOM 7017 N N . VAL B 1 298 ? -19.832 -16.738 -62.463 1.00 58.07 298 VAL B N 1
ATOM 7018 C CA . VAL B 1 298 ? -20.034 -16.652 -63.904 1.00 58.07 298 VAL B CA 1
ATOM 7019 C C . VAL B 1 298 ? -20.285 -15.198 -64.273 1.00 58.07 298 VAL B C 1
ATOM 7020 O O . VAL B 1 298 ? -21.026 -14.495 -63.579 1.00 58.07 298 VAL B O 1
ATOM 7024 N N . GLN B 1 299 ? -19.665 -14.742 -65.359 1.00 56.58 299 GLN B N 1
ATOM 7025 C CA . GLN B 1 299 ? -19.868 -13.383 -65.838 1.00 56.58 299 GLN B CA 1
ATOM 7026 C C . GLN B 1 299 ? -20.104 -13.393 -67.340 1.00 56.58 299 GLN B C 1
ATOM 7027 O O . GLN B 1 299 ? -19.402 -14.086 -68.078 1.00 56.58 299 GLN B O 1
ATOM 7033 N N . PHE B 1 300 ? -21.091 -12.620 -67.785 1.00 54.31 300 PHE B N 1
ATOM 7034 C CA . PHE B 1 300 ? -21.368 -12.415 -69.200 1.00 54.31 300 PHE B CA 1
ATOM 7035 C C . PHE B 1 300 ? -21.108 -10.958 -69.543 1.00 54.31 300 PHE B C 1
ATOM 7036 O O . PHE B 1 300 ? -21.551 -10.062 -68.820 1.00 54.31 300 PHE B O 1
ATOM 7044 N N . SER B 1 301 ? -20.398 -10.722 -70.639 1.00 56.00 301 SER B N 1
ATOM 7045 C CA . SER B 1 301 ? -20.155 -9.375 -71.133 1.00 56.00 301 SER B CA 1
ATOM 7046 C C . SER B 1 301 ? -20.460 -9.350 -72.619 1.00 56.00 301 SER B C 1
ATOM 7047 O O . SER B 1 301 ? -19.992 -10.217 -73.362 1.00 56.00 301 SER B O 1
ATOM 7050 N N . SER B 1 302 ? -21.237 -8.364 -73.055 1.00 59.28 302 SER B N 1
ATOM 7051 C CA . SER B 1 302 ? -21.756 -8.391 -74.414 1.00 59.28 302 SER B CA 1
ATOM 7052 C C . SER B 1 302 ? -22.178 -6.994 -74.836 1.00 59.28 302 SER B C 1
ATOM 7053 O O . SER B 1 302 ? -22.246 -6.067 -74.027 1.00 59.28 302 SER B O 1
ATOM 7056 N N . GLU B 1 303 ? -22.456 -6.862 -76.129 1.00 63.73 303 GLU B N 1
ATOM 7057 C CA . GLU B 1 303 ? -23.050 -5.667 -76.711 1.00 63.73 303 GLU B CA 1
ATOM 7058 C C . GLU B 1 303 ? -24.469 -6.000 -77.146 1.00 63.73 303 GLU B C 1
ATOM 7059 O O . GLU B 1 303 ? -24.674 -6.917 -77.946 1.00 63.73 303 GLU B O 1
ATOM 7065 N N . VAL B 1 304 ? -25.441 -5.254 -76.630 1.00 62.49 304 VAL B N 1
ATOM 7066 C CA . VAL B 1 304 ? -26.847 -5.599 -76.774 1.00 62.49 304 VAL B CA 1
ATOM 7067 C C . VAL B 1 304 ? -27.533 -4.571 -77.664 1.00 62.49 304 VAL B C 1
ATOM 7068 O O . VAL B 1 304 ? -26.948 -3.565 -78.060 1.00 62.49 304 VAL B O 1
ATOM 7072 N N . ILE B 1 305 ? -28.794 -4.848 -77.977 1.00 67.13 305 ILE B N 1
ATOM 7073 C CA . ILE B 1 305 ? -29.631 -3.967 -78.780 1.00 67.13 305 ILE B CA 1
ATOM 7074 C C . ILE B 1 305 ? -30.730 -3.329 -77.939 1.00 67.13 305 ILE B C 1
ATOM 7075 O O . ILE B 1 305 ? -30.902 -2.111 -77.947 1.00 67.13 305 ILE B O 1
ATOM 7080 N N . GLY B 1 306 ? -31.485 -4.144 -77.205 1.00 74.61 306 GLY B N 1
ATOM 7081 C CA . GLY B 1 306 ? -32.539 -3.618 -76.352 1.00 74.61 306 GLY B CA 1
ATOM 7082 C C . GLY B 1 306 ? -31.968 -2.842 -75.175 1.00 74.61 306 GLY B C 1
ATOM 7083 O O . GLY B 1 306 ? -30.836 -3.060 -74.746 1.00 74.61 306 GLY B O 1
ATOM 7084 N N . ALA B 1 307 ? -32.773 -1.923 -74.653 1.00 77.51 307 ALA B N 1
ATOM 7085 C CA . ALA B 1 307 ? -32.350 -1.032 -73.581 1.00 77.51 307 ALA B CA 1
ATOM 7086 C C . ALA B 1 307 ? -32.985 -1.455 -72.264 1.00 77.51 307 ALA B C 1
ATOM 7087 O O . ALA B 1 307 ? -34.208 -1.606 -72.177 1.00 77.51 307 ALA B O 1
ATOM 7089 N N . SER B 1 308 ? -32.152 -1.645 -71.246 1.00 71.47 308 SER B N 1
ATOM 7090 C CA . SER B 1 308 ? -32.595 -1.945 -69.894 1.00 71.47 308 SER B CA 1
ATOM 7091 C C . SER B 1 308 ? -31.943 -0.984 -68.910 1.00 71.47 308 SER B C 1
ATOM 7092 O O . SER B 1 308 ? -30.879 -0.417 -69.166 1.00 71.47 308 SER B O 1
ATOM 7095 N N . SER B 1 309 ? -32.600 -0.805 -67.770 1.00 67.17 309 SER B N 1
ATOM 7096 C CA . SER B 1 309 ? -32.076 0.056 -66.721 1.00 67.17 309 SER B CA 1
ATOM 7097 C C . SER B 1 309 ? -31.010 -0.707 -65.941 1.00 67.17 309 SER B C 1
ATOM 7098 O O . SER B 1 309 ? -30.664 -1.844 -66.268 1.00 67.17 309 SER B O 1
ATOM 7101 N N . ILE B 1 310 ? -30.478 -0.093 -64.895 1.00 62.73 310 ILE B N 1
ATOM 7102 C CA . ILE B 1 310 ? -29.420 -0.701 -64.100 1.00 62.73 310 ILE B CA 1
ATOM 7103 C C . ILE B 1 310 ? -30.046 -1.499 -62.965 1.00 62.73 310 ILE B C 1
ATOM 7104 O O . ILE B 1 310 ? -30.908 -0.994 -62.238 1.00 62.73 310 ILE B O 1
ATOM 7109 N N . GLY B 1 311 ? -29.634 -2.755 -62.828 1.00 66.48 311 GLY B N 1
ATOM 7110 C CA . GLY B 1 311 ? -30.071 -3.590 -61.729 1.00 66.48 311 GLY B CA 1
ATOM 7111 C C . GLY B 1 311 ? -31.243 -4.504 -62.004 1.00 66.48 311 GLY B C 1
ATOM 7112 O O . GLY B 1 311 ? -31.707 -5.176 -61.076 1.00 66.48 311 GLY B O 1
ATOM 7113 N N . ASP B 1 312 ? -31.736 -4.566 -63.237 1.00 70.32 312 ASP B N 1
ATOM 7114 C CA . ASP B 1 312 ? -32.870 -5.424 -63.537 1.00 70.32 312 ASP B CA 1
ATOM 7115 C C . ASP B 1 312 ? -32.437 -6.885 -63.605 1.00 70.32 312 ASP B C 1
ATOM 7116 O O . ASP B 1 312 ? -31.259 -7.221 -63.479 1.00 70.32 312 ASP B O 1
ATOM 7121 N N . MET B 1 313 ? -33.417 -7.765 -63.805 1.00 70.23 313 MET B N 1
ATOM 7122 C CA . MET B 1 313 ? -33.180 -9.196 -63.964 1.00 70.23 313 MET B CA 1
ATOM 7123 C C . MET B 1 313 ? -33.599 -9.600 -65.371 1.00 70.23 313 MET B C 1
ATOM 7124 O O . MET B 1 313 ? -34.792 -9.627 -65.684 1.00 70.23 313 MET B O 1
ATOM 7129 N N . VAL B 1 314 ? -32.620 -9.926 -66.212 1.00 62.80 314 VAL B N 1
ATOM 7130 C CA . VAL B 1 314 ? -32.868 -10.292 -67.597 1.00 62.80 314 VAL B CA 1
ATOM 7131 C C . VAL B 1 314 ? -32.491 -11.754 -67.789 1.00 62.80 314 VAL B C 1
ATOM 7132 O O . VAL B 1 314 ? -31.888 -12.384 -66.923 1.00 62.80 314 VAL B O 1
ATOM 7136 N N . THR B 1 315 ? -32.857 -12.288 -68.951 1.00 65.13 315 THR B N 1
ATOM 7137 C CA . THR B 1 315 ? -32.611 -13.684 -69.283 1.00 65.13 315 THR B CA 1
ATOM 7138 C C . THR B 1 315 ? -31.898 -13.763 -70.624 1.00 65.13 315 THR B C 1
ATOM 7139 O O . THR B 1 315 ? -32.329 -13.136 -71.595 1.00 65.13 315 THR B O 1
ATOM 7143 N N . ILE B 1 316 ? -30.817 -14.537 -70.677 1.00 62.67 316 ILE B N 1
ATOM 7144 C CA . ILE B 1 316 ? -29.995 -14.673 -71.873 1.00 62.67 316 ILE B CA 1
ATOM 7145 C C . ILE B 1 316 ? -30.000 -16.131 -72.310 1.00 62.67 316 ILE B C 1
ATOM 7146 O O . ILE B 1 316 ? -29.886 -17.038 -71.480 1.00 62.67 316 ILE B O 1
ATOM 7151 N N . HIS B 1 317 ? -30.146 -16.354 -73.615 1.00 64.24 317 HIS B N 1
ATOM 7152 C CA . HIS B 1 317 ? -30.244 -17.692 -74.175 1.00 64.24 317 HIS B CA 1
ATOM 7153 C C . HIS B 1 317 ? -29.249 -17.853 -75.312 1.00 64.24 317 HIS B C 1
ATOM 7154 O O . HIS B 1 317 ? -28.837 -16.877 -75.941 1.00 64.24 317 HIS B O 1
ATOM 7161 N N . ASP B 1 318 ? -28.867 -19.101 -75.569 1.00 68.99 318 ASP B N 1
ATOM 7162 C CA . ASP B 1 318 ? -28.012 -19.444 -76.699 1.00 68.99 318 ASP B CA 1
ATOM 7163 C C . ASP B 1 318 ? -28.402 -20.832 -77.175 1.00 68.99 318 ASP B C 1
ATOM 7164 O O . ASP B 1 318 ? -28.251 -21.806 -76.432 1.00 68.99 318 ASP B O 1
ATOM 7169 N N . TYR B 1 319 ? -28.895 -20.924 -78.407 1.00 70.16 319 TYR B N 1
ATOM 7170 C CA . TYR B 1 319 ? -29.490 -22.162 -78.892 1.00 70.16 319 TYR B CA 1
ATOM 7171 C C . TYR B 1 319 ? -28.481 -23.117 -79.510 1.00 70.16 319 TYR B C 1
ATOM 7172 O O . TYR B 1 319 ? -28.696 -24.333 -79.478 1.00 70.16 319 TYR B O 1
ATOM 7181 N N . ASP B 1 320 ? -27.390 -22.603 -80.080 1.00 76.06 320 ASP B N 1
ATOM 7182 C CA . ASP B 1 320 ? -26.400 -23.484 -80.692 1.00 76.06 320 ASP B CA 1
ATOM 7183 C C . ASP B 1 320 ? -25.654 -24.298 -79.643 1.00 76.06 320 ASP B C 1
ATOM 7184 O O . ASP B 1 320 ? -25.427 -25.498 -79.827 1.00 76.06 320 ASP B O 1
ATOM 7189 N N . LYS B 1 321 ? -25.262 -23.665 -78.539 1.00 71.40 321 LYS B N 1
ATOM 7190 C CA . LYS B 1 321 ? -24.544 -24.344 -77.472 1.00 71.40 321 LYS B CA 1
ATOM 7191 C C . LYS B 1 321 ? -25.453 -24.796 -76.338 1.00 71.40 321 LYS B C 1
ATOM 7192 O O . LYS B 1 321 ? -24.982 -25.482 -75.425 1.00 71.40 321 LYS B O 1
ATOM 7198 N N . ASN B 1 322 ? -26.733 -24.424 -76.377 1.00 71.65 322 ASN B N 1
ATOM 7199 C CA . ASN B 1 322 ? -27.773 -24.970 -75.505 1.00 71.65 322 ASN B CA 1
ATOM 7200 C C . ASN B 1 322 ? -27.462 -24.726 -74.024 1.00 71.65 322 ASN B C 1
ATOM 7201 O O . ASN B 1 322 ? -27.199 -25.647 -73.250 1.00 71.65 322 ASN B O 1
ATOM 7206 N N . TYR B 1 323 ? -27.492 -23.450 -73.651 1.00 68.71 323 TYR B N 1
ATOM 7207 C CA . TYR B 1 323 ? -27.537 -23.069 -72.248 1.00 68.71 323 TYR B CA 1
ATOM 7208 C C . TYR B 1 323 ? -28.558 -21.957 -72.060 1.00 68.71 323 TYR B C 1
ATOM 7209 O O . TYR B 1 323 ? -28.858 -21.199 -72.983 1.00 68.71 323 TYR B O 1
ATOM 7218 N N . HIS B 1 324 ? -29.103 -21.879 -70.848 1.00 65.93 324 HIS B N 1
ATOM 7219 C CA . HIS B 1 324 ? -30.128 -20.894 -70.522 1.00 65.93 324 HIS B CA 1
ATOM 7220 C C . HIS B 1 324 ? -29.902 -20.421 -69.097 1.00 65.93 324 HIS B C 1
ATOM 7221 O O . HIS B 1 324 ? -29.999 -21.217 -68.160 1.00 65.93 324 HIS B O 1
ATOM 7228 N N . TYR B 1 325 ? -29.613 -19.135 -68.931 1.00 67.37 325 TYR B N 1
ATOM 7229 C CA . TYR B 1 325 ? -29.266 -18.578 -67.634 1.00 67.37 325 TYR B CA 1
ATOM 7230 C C . TYR B 1 325 ? -30.146 -17.378 -67.327 1.00 67.37 325 TYR B C 1
ATOM 7231 O O . TYR B 1 325 ? -30.667 -16.721 -68.231 1.00 67.37 325 TYR B O 1
ATOM 7240 N N . GLU B 1 326 ? -30.305 -17.097 -66.037 1.00 67.44 326 GLU B N 1
ATOM 7241 C CA . GLU B 1 326 ? -31.046 -15.936 -65.555 1.00 67.44 326 GLU B CA 1
ATOM 7242 C C . GLU B 1 326 ? -30.118 -15.125 -64.663 1.00 67.44 326 GLU B C 1
ATOM 7243 O O . GLU B 1 326 ? -29.765 -15.567 -63.565 1.00 67.44 326 GLU B O 1
ATOM 7249 N N . THR B 1 327 ? -29.727 -13.941 -65.126 1.00 63.49 327 THR B N 1
ATOM 7250 C CA . THR B 1 327 ? -28.722 -13.131 -64.455 1.00 63.49 327 THR B CA 1
ATOM 7251 C C . THR B 1 327 ? -29.270 -11.734 -64.193 1.00 63.49 327 THR B C 1
ATOM 7252 O O . THR B 1 327 ? -30.419 -11.421 -64.512 1.00 63.49 327 THR B O 1
ATOM 7256 N N . ARG B 1 328 ? -28.425 -10.887 -63.608 1.00 60.98 328 ARG B N 1
ATOM 7257 C CA . ARG B 1 328 ? -28.800 -9.544 -63.189 1.00 60.98 328 ARG B CA 1
ATOM 7258 C C . ARG B 1 328 ? -27.817 -8.533 -63.759 1.00 60.98 328 ARG B C 1
ATOM 7259 O O . ARG B 1 328 ? -26.603 -8.691 -63.603 1.00 60.98 328 ARG B O 1
ATOM 7267 N N . VAL B 1 329 ? -28.341 -7.487 -64.400 1.00 58.67 329 VAL B N 1
ATOM 7268 C CA . VAL B 1 329 ? -27.495 -6.466 -65.008 1.00 58.67 329 VAL B CA 1
ATOM 7269 C C . VAL B 1 329 ? -26.791 -5.672 -63.917 1.00 58.67 329 VAL B C 1
ATOM 7270 O O . VAL B 1 329 ? -27.414 -5.254 -62.934 1.00 58.67 329 VAL B O 1
ATOM 7274 N N . PHE B 1 330 ? -25.486 -5.453 -64.084 1.00 59.26 330 PHE B N 1
ATOM 7275 C CA . PHE B 1 330 ? -24.716 -4.727 -63.084 1.00 59.26 330 PHE B CA 1
ATOM 7276 C C . PHE B 1 330 ? -23.788 -3.656 -63.640 1.00 59.26 330 PHE B C 1
ATOM 7277 O O . PHE B 1 330 ? -23.126 -2.982 -62.846 1.00 59.26 330 PHE B O 1
ATOM 7285 N N . ALA B 1 331 ? -23.704 -3.478 -64.956 1.00 57.44 331 ALA B N 1
ATOM 7286 C CA . ALA B 1 331 ? -22.866 -2.432 -65.527 1.00 57.44 331 ALA B CA 1
ATOM 7287 C C . ALA B 1 331 ? -23.381 -2.082 -66.913 1.00 57.44 331 ALA B C 1
ATOM 7288 O O . ALA B 1 331 ? -23.604 -2.975 -67.733 1.00 57.44 331 ALA B O 1
ATOM 7290 N N . ILE B 1 332 ? -23.565 -0.790 -67.170 1.00 53.01 332 ILE B N 1
ATOM 7291 C CA . ILE B 1 332 ? -24.081 -0.309 -68.446 1.00 53.01 332 ILE B CA 1
ATOM 7292 C C . ILE B 1 332 ? -23.231 0.865 -68.902 1.00 53.01 332 ILE B C 1
ATOM 7293 O O . ILE B 1 332 ? -22.921 1.757 -68.107 1.00 53.01 332 ILE B O 1
ATOM 7298 N N . LYS B 1 333 ? -22.851 0.867 -70.179 1.00 53.84 333 LYS B N 1
ATOM 7299 C CA . LYS B 1 333 ? -22.055 1.937 -70.777 1.00 53.84 333 LYS B CA 1
ATOM 7300 C C . LYS B 1 333 ? -22.822 2.447 -71.991 1.00 53.84 333 LYS B C 1
ATOM 7301 O O . LYS B 1 333 ? -22.598 1.991 -73.114 1.00 53.84 333 LYS B O 1
ATOM 7307 N N . ASN B 1 334 ? -23.716 3.402 -71.763 1.00 55.74 334 ASN B N 1
ATOM 7308 C CA . ASN B 1 334 ? -24.628 3.882 -72.792 1.00 55.74 334 ASN B CA 1
ATOM 7309 C C . ASN B 1 334 ? -23.990 5.037 -73.549 1.00 55.74 334 ASN B C 1
ATOM 7310 O O . ASN B 1 334 ? -23.555 6.019 -72.942 1.00 55.74 334 ASN B O 1
ATOM 7315 N N . ASP B 1 335 ? -23.950 4.922 -74.871 1.00 57.43 335 ASP B N 1
ATOM 7316 C CA . ASP B 1 335 ? -23.482 5.986 -75.748 1.00 57.43 335 ASP B CA 1
ATOM 7317 C C . ASP B 1 335 ? -24.695 6.635 -76.401 1.00 57.43 335 ASP B C 1
ATOM 7318 O O . ASP B 1 335 ? -25.463 5.962 -77.094 1.00 57.43 335 ASP B O 1
ATOM 7323 N N . ILE B 1 336 ? -24.864 7.935 -76.183 1.00 55.68 336 ILE B N 1
ATOM 7324 C CA . ILE B 1 336 ? -26.064 8.625 -76.648 1.00 55.68 336 ILE B CA 1
ATOM 7325 C C . ILE B 1 336 ? -25.937 9.053 -78.103 1.00 55.68 336 ILE B C 1
ATOM 7326 O O . ILE B 1 336 ? -26.916 9.027 -78.851 1.00 55.68 336 ILE B O 1
ATOM 7331 N N . LEU B 1 337 ? -24.740 9.451 -78.530 1.00 58.81 337 LEU B N 1
ATOM 7332 C CA . LEU B 1 337 ? -24.575 9.995 -79.871 1.00 58.81 337 LEU B CA 1
ATOM 7333 C C . LEU B 1 337 ? -24.615 8.921 -80.951 1.00 58.81 337 LEU B C 1
ATOM 7334 O O . LEU B 1 337 ? -25.069 9.194 -82.066 1.00 58.81 337 LEU B O 1
ATOM 7339 N N . ASN B 1 338 ? -24.152 7.707 -80.652 1.00 62.26 338 ASN B N 1
ATOM 7340 C CA . ASN B 1 338 ? -23.983 6.676 -81.669 1.00 62.26 338 ASN B CA 1
ATOM 7341 C C . ASN B 1 338 ? -24.881 5.462 -81.460 1.00 62.26 338 ASN B C 1
ATOM 7342 O O . ASN B 1 338 ? -24.724 4.466 -82.175 1.00 62.26 338 ASN B O 1
ATOM 7347 N N . ASN B 1 339 ? -25.799 5.508 -80.496 1.00 62.82 339 ASN B N 1
ATOM 7348 C CA . ASN B 1 339 ? -26.795 4.455 -80.291 1.00 62.82 339 ASN B CA 1
ATOM 7349 C C . ASN B 1 339 ? -26.164 3.092 -80.020 1.00 62.82 339 ASN B C 1
ATOM 7350 O O . ASN B 1 339 ? -26.721 2.059 -80.396 1.00 62.82 339 ASN B O 1
ATOM 7355 N N . LYS B 1 340 ? -25.007 3.062 -79.367 1.00 60.00 340 LYS B N 1
ATOM 7356 C CA . LYS B 1 340 ? -24.333 1.815 -79.031 1.00 60.00 340 LYS B CA 1
ATOM 7357 C C . LYS B 1 340 ? -24.399 1.593 -77.528 1.00 60.00 340 LYS B C 1
ATOM 7358 O O . LYS B 1 340 ? -23.999 2.465 -76.752 1.00 60.00 340 LYS B O 1
ATOM 7364 N N . ILE B 1 341 ? -24.889 0.426 -77.123 1.00 59.06 341 ILE B N 1
ATOM 7365 C CA . ILE B 1 341 ? -25.071 0.091 -75.716 1.00 59.06 341 ILE B CA 1
ATOM 7366 C C . ILE B 1 341 ? -24.285 -1.174 -75.411 1.00 59.06 341 ILE B C 1
ATOM 7367 O O . ILE B 1 341 ? -24.395 -2.169 -76.134 1.00 59.06 341 ILE B O 1
ATOM 7372 N N . GLU B 1 342 ? -23.496 -1.133 -74.343 1.00 58.20 342 GLU B N 1
ATOM 7373 C CA . GLU B 1 342 ? -22.689 -2.258 -73.900 1.00 58.20 342 GLU B CA 1
ATOM 7374 C C . GLU B 1 342 ? -23.041 -2.584 -72.457 1.00 58.20 342 GLU B C 1
ATOM 7375 O O . GLU B 1 342 ? -23.125 -1.686 -71.616 1.00 58.20 342 GLU B O 1
ATOM 7381 N N . SER B 1 343 ? -23.243 -3.867 -72.168 1.00 57.31 343 SER B N 1
ATOM 7382 C CA . SER B 1 343 ? -23.758 -4.296 -70.877 1.00 57.31 343 SER B CA 1
ATOM 7383 C C . SER B 1 343 ? -22.903 -5.420 -70.313 1.00 57.31 343 SER B C 1
ATOM 7384 O O . SER B 1 343 ? -22.013 -5.950 -70.978 1.00 57.31 343 SER B O 1
ATOM 7387 N N . SER B 1 344 ? -23.186 -5.771 -69.062 1.00 56.40 344 SER B N 1
ATOM 7388 C CA . SER B 1 344 ? -22.563 -6.903 -68.397 1.00 56.40 344 SER B CA 1
ATOM 7389 C C . SER B 1 344 ? -23.590 -7.555 -67.485 1.00 56.40 344 SER B C 1
ATOM 7390 O O . SER B 1 344 ? -24.476 -6.885 -66.954 1.00 56.40 344 SER B O 1
ATOM 7393 N N . LEU B 1 345 ? -23.469 -8.868 -67.307 1.00 55.25 345 LEU B N 1
ATOM 7394 C CA . LEU B 1 345 ? -24.436 -9.625 -66.526 1.00 55.25 345 LEU B CA 1
ATOM 7395 C C . LEU B 1 345 ? -23.707 -10.584 -65.599 1.00 55.25 345 LEU B C 1
ATOM 7396 O O . LEU B 1 345 ? -22.583 -11.004 -65.877 1.00 55.25 345 LEU B O 1
ATOM 7401 N N . GLY B 1 346 ? -24.361 -10.933 -64.496 1.00 58.46 346 GLY B N 1
ATOM 7402 C CA . GLY B 1 346 ? -23.823 -11.923 -63.586 1.00 58.46 346 GLY B CA 1
ATOM 7403 C C . GLY B 1 346 ? -22.994 -11.341 -62.462 1.00 58.46 346 GLY B C 1
ATOM 7404 O O . GLY B 1 346 ? -23.135 -10.164 -62.122 1.00 58.46 346 GLY B O 1
ATOM 7405 N N . ASP B 1 347 ? -22.122 -12.158 -61.879 1.00 63.70 347 ASP B N 1
ATOM 7406 C CA . ASP B 1 347 ? -21.295 -11.745 -60.755 1.00 63.70 347 ASP B CA 1
ATOM 7407 C C . ASP B 1 347 ? -20.165 -10.841 -61.225 1.00 63.70 347 ASP B C 1
ATOM 7408 O O . ASP B 1 347 ? -19.588 -11.052 -62.294 1.00 63.70 347 ASP B O 1
ATOM 7413 N N . ASN B 1 348 ? -19.845 -9.838 -60.414 1.00 63.72 348 ASN B N 1
ATOM 7414 C CA . ASN B 1 348 ? -18.868 -8.827 -60.794 1.00 63.72 348 ASN B CA 1
ATOM 7415 C C . ASN B 1 348 ? -17.456 -9.352 -60.564 1.00 63.72 348 ASN B C 1
ATOM 7416 O O . ASN B 1 348 ? -17.101 -9.717 -59.440 1.00 63.72 348 ASN B O 1
ATOM 7421 N N . LEU B 1 349 ? -16.651 -9.383 -61.629 1.00 61.66 349 LEU B N 1
ATOM 7422 C CA . LEU B 1 349 ? -15.245 -9.764 -61.548 1.00 61.66 349 LEU B CA 1
ATOM 7423 C C . LEU B 1 349 ? -14.323 -8.640 -62.002 1.00 61.66 349 LEU B C 1
ATOM 7424 O O . LEU B 1 349 ? -13.180 -8.899 -62.387 1.00 61.66 349 LEU B O 1
ATOM 7429 N N . LYS B 1 350 ? -14.796 -7.399 -61.973 1.00 64.41 350 LYS B N 1
ATOM 7430 C CA . LYS B 1 350 ? -14.017 -6.260 -62.434 1.00 64.41 350 LYS B CA 1
ATOM 7431 C C . LYS B 1 350 ? -13.140 -5.662 -61.347 1.00 64.41 350 LYS B C 1
ATOM 7432 O O . LYS B 1 350 ? -12.480 -4.650 -61.593 1.00 64.41 350 LYS B O 1
ATOM 7438 N N . GLY B 1 351 ? -13.120 -6.253 -60.158 1.00 64.73 351 GLY B N 1
ATOM 7439 C CA . GLY B 1 351 ? -12.362 -5.716 -59.049 1.00 64.73 351 GLY B CA 1
ATOM 7440 C C . GLY B 1 351 ? -10.905 -6.105 -58.988 1.00 64.73 351 GLY B C 1
ATOM 7441 O O . GLY B 1 351 ? -10.221 -5.731 -58.033 1.00 64.73 351 GLY B O 1
ATOM 7442 N N . SER B 1 352 ? -10.404 -6.850 -59.969 1.00 63.88 352 SER B N 1
ATOM 7443 C CA . SER B 1 352 ? -9.014 -7.280 -59.984 1.00 63.88 352 SER B CA 1
ATOM 7444 C C . SER B 1 352 ? -8.160 -6.499 -60.975 1.00 63.88 352 SER B C 1
ATOM 7445 O O . SER B 1 352 ? -7.025 -6.900 -61.247 1.00 63.88 352 SER B O 1
ATOM 7448 N N . SER B 1 353 ? -8.675 -5.402 -61.524 1.00 63.15 353 SER B N 1
ATOM 7449 C CA . SER B 1 353 ? -7.887 -4.566 -62.414 1.00 63.15 353 SER B CA 1
ATOM 7450 C C . SER B 1 353 ? -6.930 -3.688 -61.611 1.00 63.15 353 SER B C 1
ATOM 7451 O O . SER B 1 353 ? -7.054 -3.536 -60.394 1.00 63.15 353 SER B O 1
ATOM 7454 N N . ALA B 1 354 ? -5.958 -3.101 -62.313 1.00 62.67 354 ALA B N 1
ATOM 7455 C CA . ALA B 1 354 ? -4.866 -2.412 -61.632 1.00 62.67 354 ALA B CA 1
ATOM 7456 C C . ALA B 1 354 ? -5.338 -1.144 -60.928 1.00 62.67 354 ALA B C 1
ATOM 7457 O O . ALA B 1 354 ? -4.916 -0.866 -59.798 1.00 62.67 354 ALA B O 1
ATOM 7459 N N . SER B 1 355 ? -6.197 -0.355 -61.577 1.00 62.07 355 SER B N 1
ATOM 7460 C CA . SER B 1 355 ? -6.630 0.906 -60.983 1.00 62.07 355 SER B CA 1
ATOM 7461 C C . SER B 1 355 ? -7.407 0.677 -59.691 1.00 62.07 355 SER B C 1
ATOM 7462 O O . SER B 1 355 ? -7.208 1.392 -58.697 1.00 62.07 355 SER B O 1
ATOM 7465 N N . ASN B 1 356 ? -8.294 -0.319 -59.683 1.00 62.46 356 ASN B N 1
ATOM 7466 C CA . ASN B 1 356 ? -9.039 -0.630 -58.470 1.00 62.46 356 ASN B CA 1
ATOM 7467 C C . ASN B 1 356 ? -8.103 -1.064 -57.351 1.00 62.46 356 ASN B C 1
ATOM 7468 O O . ASN B 1 356 ? -8.306 -0.702 -56.186 1.00 62.46 356 ASN B O 1
ATOM 7473 N N . GLN B 1 357 ? -7.072 -1.841 -57.684 1.00 62.48 357 GLN B N 1
ATOM 7474 C CA . GLN B 1 357 ? -6.114 -2.272 -56.672 1.00 62.48 357 GLN B CA 1
ATOM 7475 C C . GLN B 1 357 ? -5.339 -1.088 -56.105 1.00 62.48 357 GLN B C 1
ATOM 7476 O O . GLN B 1 357 ? -5.084 -1.027 -54.897 1.00 62.48 357 GLN B O 1
ATOM 7482 N N . LEU B 1 358 ? -4.959 -0.137 -56.960 1.00 61.23 358 LEU B N 1
ATOM 7483 C CA . LEU B 1 358 ? -4.293 1.068 -56.473 1.00 61.23 358 LEU B CA 1
ATOM 7484 C C . LEU B 1 358 ? -5.191 1.839 -55.514 1.00 61.23 358 LEU B C 1
ATOM 7485 O O . LEU B 1 358 ? -4.750 2.280 -54.441 1.00 61.23 358 LEU B O 1
ATOM 7490 N N . SER B 1 359 ? -6.463 2.007 -55.884 1.00 60.49 359 SER B N 1
ATOM 7491 C CA . SER B 1 359 ? -7.388 2.730 -55.016 1.00 60.49 359 SER B CA 1
ATOM 7492 C C . SER B 1 359 ? -7.561 2.020 -53.680 1.00 60.49 359 SER B C 1
ATOM 7493 O O . SER B 1 359 ? -7.563 2.661 -52.619 1.00 60.49 359 SER B O 1
ATOM 7496 N N . LYS B 1 360 ? -7.701 0.694 -53.710 1.00 58.26 360 LYS B N 1
ATOM 7497 C CA . LYS B 1 360 ? -7.878 -0.059 -52.475 1.00 58.26 360 LYS B CA 1
ATOM 7498 C C . LYS B 1 360 ? -6.644 0.031 -51.590 1.00 58.26 360 LYS B C 1
ATOM 7499 O O . LYS B 1 360 ? -6.761 0.136 -50.365 1.00 58.26 360 LYS B O 1
ATOM 7505 N N . ALA B 1 361 ? -5.450 -0.013 -52.187 1.00 59.99 361 ALA B N 1
ATOM 7506 C CA . ALA B 1 361 ? -4.231 0.120 -51.397 1.00 59.99 361 ALA B CA 1
ATOM 7507 C C . ALA B 1 361 ? -4.150 1.487 -50.727 1.00 59.99 361 ALA B C 1
ATOM 7508 O O . ALA B 1 361 ? -3.789 1.590 -49.546 1.00 59.99 361 ALA B O 1
ATOM 7510 N N . SER B 1 362 ? -4.482 2.549 -51.465 1.00 60.66 362 SER B N 1
ATOM 7511 C CA . SER B 1 362 ? -4.463 3.880 -50.863 1.00 60.66 362 SER B CA 1
ATOM 7512 C C . SER B 1 362 ? -5.454 3.980 -49.709 1.00 60.66 362 SER B C 1
ATOM 7513 O O . SER B 1 362 ? -5.127 4.514 -48.639 1.00 60.66 362 SER B O 1
ATOM 7516 N N . SER B 1 363 ? -6.669 3.458 -49.901 1.00 61.90 363 SER B N 1
ATOM 7517 C CA . SER B 1 363 ? -7.665 3.514 -48.834 1.00 61.90 363 SER B CA 1
ATOM 7518 C C . SER B 1 363 ? -7.225 2.704 -47.620 1.00 61.90 363 SER B C 1
ATOM 7519 O O . SER B 1 363 ? -7.434 3.123 -46.475 1.00 61.90 363 SER B O 1
ATOM 7522 N N . GLY B 1 364 ? -6.619 1.538 -47.848 1.00 62.44 364 GLY B N 1
ATOM 7523 C CA . GLY B 1 364 ? -6.139 0.737 -46.735 1.00 62.44 364 GLY B CA 1
ATOM 7524 C C . GLY B 1 364 ? -5.055 1.435 -45.938 1.00 62.44 364 GLY B C 1
ATOM 7525 O O . GLY B 1 364 ? -5.053 1.393 -44.704 1.00 62.44 364 GLY B O 1
ATOM 7526 N N . ILE B 1 365 ? -4.117 2.089 -46.629 1.00 60.63 365 ILE B N 1
ATOM 7527 C CA . ILE B 1 365 ? -3.084 2.838 -45.919 1.00 60.63 365 ILE B CA 1
ATOM 7528 C C . ILE B 1 365 ? -3.711 3.955 -45.097 1.00 60.63 365 ILE B C 1
ATOM 7529 O O . ILE B 1 365 ? -3.355 4.164 -43.929 1.00 60.63 365 ILE B O 1
ATOM 7534 N N . SER B 1 366 ? -4.657 4.688 -45.691 1.00 61.04 366 SER B N 1
ATOM 7535 C CA . SER B 1 366 ? -5.273 5.797 -44.970 1.00 61.04 366 SER B CA 1
ATOM 7536 C C . SER B 1 366 ? -6.062 5.319 -43.758 1.00 61.04 366 SER B C 1
ATOM 7537 O O . SER B 1 366 ? -6.134 6.030 -42.751 1.00 61.04 366 SER B O 1
ATOM 7540 N N . GLU B 1 367 ? -6.665 4.131 -43.834 1.00 67.59 367 GLU B N 1
ATOM 7541 C CA . GLU B 1 367 ? -7.395 3.609 -42.682 1.00 67.59 367 GLU B CA 1
ATOM 7542 C C . GLU B 1 367 ? -6.445 3.130 -41.589 1.00 67.59 367 GLU B C 1
ATOM 7543 O O . GLU B 1 367 ? -6.677 3.384 -40.398 1.00 67.59 367 GLU B O 1
ATOM 7549 N N . LEU B 1 368 ? -5.373 2.433 -41.973 1.00 65.21 368 LEU B N 1
ATOM 7550 C CA . LEU B 1 368 ? -4.412 1.963 -40.981 1.00 65.21 368 LEU B CA 1
ATOM 7551 C C . LEU B 1 368 ? -3.756 3.129 -40.258 1.00 65.21 368 LEU B C 1
ATOM 7552 O O . LEU B 1 368 ? -3.482 3.048 -39.056 1.00 65.21 368 LEU B O 1
ATOM 7557 N N . LYS B 1 369 ? -3.492 4.224 -40.975 1.00 65.71 369 LYS B N 1
ATOM 7558 C CA . LYS B 1 369 ? -2.856 5.374 -40.342 1.00 65.71 369 LYS B CA 1
ATOM 7559 C C . LYS B 1 369 ? -3.724 5.967 -39.241 1.00 65.71 369 LYS B C 1
ATOM 7560 O O . LYS B 1 369 ? -3.202 6.557 -38.290 1.00 65.71 369 LYS B O 1
ATOM 7566 N N . SER B 1 370 ? -5.042 5.809 -39.338 1.00 68.86 370 SER B N 1
ATOM 7567 C CA . SER B 1 370 ? -5.954 6.437 -38.395 1.00 68.86 370 SER B CA 1
ATOM 7568 C C . SER B 1 370 ? -6.493 5.489 -37.334 1.00 68.86 370 SER B C 1
ATOM 7569 O O . SER B 1 370 ? -7.013 5.964 -36.319 1.00 68.86 370 SER B O 1
ATOM 7572 N N . MET B 1 371 ? -6.400 4.175 -37.534 1.00 77.31 371 MET B N 1
ATOM 7573 C CA . MET B 1 371 ? -7.006 3.232 -36.601 1.00 77.31 371 MET B CA 1
ATOM 7574 C C . MET B 1 371 ? -5.969 2.468 -35.769 1.00 77.31 371 MET B C 1
ATOM 7575 O O . MET B 1 371 ? -6.325 1.526 -35.055 1.00 77.31 371 MET B O 1
ATOM 7580 N N . LYS B 1 372 ? -4.704 2.880 -35.794 1.00 73.45 372 LYS B N 1
ATOM 7581 C CA . LYS B 1 372 ? -3.662 2.275 -34.971 1.00 73.45 372 LYS B CA 1
ATOM 7582 C C . LYS B 1 372 ? -3.118 3.297 -33.978 1.00 73.45 372 LYS B C 1
ATOM 7583 O O . LYS B 1 372 ? -3.415 4.490 -34.056 1.00 73.45 372 LYS B O 1
ATOM 7589 N N . MET B 1 373 ? -2.318 2.816 -33.029 1.00 75.38 373 MET B N 1
ATOM 7590 C CA . MET B 1 373 ? -1.871 3.624 -31.900 1.00 75.38 373 MET B CA 1
ATOM 7591 C C . MET B 1 373 ? -0.358 3.796 -31.901 1.00 75.38 373 MET B C 1
ATOM 7592 O O . MET B 1 373 ? 0.383 2.813 -31.990 1.00 75.38 373 MET B O 1
ATOM 7597 N N . ASN B 1 374 ? 0.090 5.047 -31.787 1.00 72.07 374 ASN B N 1
ATOM 7598 C CA . ASN B 1 374 ? 1.505 5.375 -31.705 1.00 72.07 374 ASN B CA 1
ATOM 7599 C C . ASN B 1 374 ? 1.922 5.531 -30.242 1.00 72.07 374 ASN B C 1
ATOM 7600 O O . ASN B 1 374 ? 1.211 5.124 -29.321 1.00 72.07 374 ASN B O 1
ATOM 7605 N N . PHE B 1 375 ? 3.094 6.133 -30.024 1.00 70.28 375 PHE B N 1
ATOM 7606 C CA . PHE B 1 375 ? 3.684 6.199 -28.689 1.00 70.28 375 PHE B CA 1
ATOM 7607 C C . PHE B 1 375 ? 2.798 6.966 -27.714 1.00 70.28 375 PHE B C 1
ATOM 7608 O O . PHE B 1 375 ? 2.577 6.523 -26.578 1.00 70.28 375 PHE B O 1
ATOM 7616 N N . TYR B 1 376 ? 2.270 8.110 -28.147 1.00 69.64 376 TYR B N 1
ATOM 7617 C CA . TYR B 1 376 ? 1.492 8.956 -27.251 1.00 69.64 376 TYR B CA 1
ATOM 7618 C C . TYR B 1 376 ? 0.244 8.241 -26.756 1.00 69.64 376 TYR B C 1
ATOM 7619 O O . TYR B 1 376 ? -0.090 8.309 -25.567 1.00 69.64 376 TYR B O 1
ATOM 7628 N N . ASP B 1 377 ? -0.458 7.546 -27.651 1.00 70.00 377 ASP B N 1
ATOM 7629 C CA . ASP B 1 377 ? -1.681 6.863 -27.251 1.00 70.00 377 ASP B CA 1
ATOM 7630 C C . ASP B 1 377 ? -1.396 5.737 -26.266 1.00 70.00 377 ASP B C 1
ATOM 7631 O O . ASP B 1 377 ? -2.140 5.553 -25.296 1.00 70.00 377 ASP B O 1
ATOM 7636 N N . SER B 1 378 ? -0.328 4.971 -26.498 1.00 67.35 378 SER B N 1
ATOM 7637 C CA . SER B 1 378 ? 0.028 3.909 -25.563 1.00 67.35 378 SER B CA 1
ATOM 7638 C C . SER B 1 378 ? 0.364 4.478 -24.193 1.00 67.35 378 SER B C 1
ATOM 7639 O O . SER B 1 378 ? -0.070 3.940 -23.165 1.00 67.35 378 SER B O 1
ATOM 7642 N N . THR B 1 379 ? 1.126 5.575 -24.156 1.00 65.74 379 THR B N 1
ATOM 7643 C CA . THR B 1 379 ? 1.450 6.191 -22.874 1.00 65.74 379 THR B CA 1
ATOM 7644 C C . THR B 1 379 ? 0.195 6.672 -22.157 1.00 65.74 379 THR B C 1
ATOM 7645 O O . THR B 1 379 ? 0.044 6.461 -20.948 1.00 65.74 379 THR B O 1
ATOM 7649 N N . GLU B 1 380 ? -0.722 7.310 -22.885 1.00 67.99 380 GLU B N 1
ATOM 7650 C CA . GLU B 1 380 ? -1.935 7.814 -22.248 1.00 67.99 380 GLU B CA 1
ATOM 7651 C C . GLU B 1 380 ? -2.800 6.677 -21.719 1.00 67.99 380 GLU B C 1
ATOM 7652 O O . GLU B 1 380 ? -3.355 6.772 -20.617 1.00 67.99 380 GLU B O 1
ATOM 7658 N N . ILE B 1 381 ? -2.930 5.595 -22.489 1.00 66.73 381 ILE B N 1
ATOM 7659 C CA . ILE B 1 381 ? -3.742 4.466 -22.046 1.00 66.73 381 ILE B CA 1
ATOM 7660 C C . ILE B 1 381 ? -3.130 3.820 -20.812 1.00 66.73 381 ILE B C 1
ATOM 7661 O O . ILE B 1 381 ? -3.839 3.468 -19.858 1.00 66.73 381 ILE B O 1
ATOM 7666 N N . SER B 1 382 ? -1.805 3.654 -20.805 1.00 67.41 382 SER B N 1
ATOM 7667 C CA . SER B 1 382 ? -1.147 3.088 -19.633 1.00 67.41 382 SER B CA 1
ATOM 7668 C C . SER B 1 382 ? -1.339 3.977 -18.411 1.00 67.41 382 SER B C 1
ATOM 7669 O O . SER B 1 382 ? -1.587 3.479 -17.307 1.00 67.41 382 SER B O 1
ATOM 7672 N N . LYS B 1 383 ? -1.238 5.295 -18.589 1.00 68.22 383 LYS B N 1
ATOM 7673 C CA . LYS B 1 383 ? -1.462 6.205 -17.472 1.00 68.22 383 LYS B CA 1
ATOM 7674 C C . LYS B 1 383 ? -2.878 6.074 -16.928 1.00 68.22 383 LYS B C 1
ATOM 7675 O O . LYS B 1 383 ? -3.080 6.012 -15.709 1.00 68.22 383 LYS B O 1
ATOM 7681 N N . TRP B 1 384 ? -3.871 6.029 -17.816 1.00 70.19 384 TRP B N 1
ATOM 7682 C CA . TRP B 1 384 ? -5.258 5.927 -17.370 1.00 70.19 384 TRP B CA 1
ATOM 7683 C C . TRP B 1 384 ? -5.496 4.628 -16.609 1.00 70.19 384 TRP B C 1
ATOM 7684 O O . TRP B 1 384 ? -6.115 4.623 -15.536 1.00 70.19 384 TRP B O 1
ATOM 7695 N N . GLN B 1 385 ? -4.994 3.513 -17.141 1.00 67.26 385 GLN B N 1
ATOM 7696 C CA . GLN B 1 385 ? -5.238 2.231 -16.492 1.00 67.26 385 GLN B CA 1
ATOM 7697 C C . GLN B 1 385 ? -4.440 2.064 -15.208 1.00 67.26 385 GLN B C 1
ATOM 7698 O O . GLN B 1 385 ? -4.854 1.294 -14.337 1.00 67.26 385 GLN B O 1
ATOM 7704 N N . SER B 1 386 ? -3.308 2.750 -15.068 1.00 69.70 386 SER B N 1
ATOM 7705 C CA . SER B 1 386 ? -2.621 2.736 -13.784 1.00 69.70 386 SER B CA 1
ATOM 7706 C C . SER B 1 386 ? -3.347 3.602 -12.766 1.00 69.70 386 SER B C 1
ATOM 7707 O O . SER B 1 386 ? -3.426 3.242 -11.587 1.00 69.70 386 SER B O 1
ATOM 7710 N N . ASP B 1 387 ? -3.885 4.742 -13.203 1.00 71.76 387 ASP B N 1
ATOM 7711 C CA . ASP B 1 387 ? -4.616 5.606 -12.285 1.00 71.76 387 ASP B CA 1
ATOM 7712 C C . ASP B 1 387 ? -5.899 4.951 -11.798 1.00 71.76 387 ASP B C 1
ATOM 7713 O O . ASP B 1 387 ? -6.323 5.196 -10.665 1.00 71.76 387 ASP B O 1
ATOM 7718 N N . ILE B 1 388 ? -6.535 4.129 -12.635 1.00 70.00 388 ILE B N 1
ATOM 7719 C CA . ILE B 1 388 ? -7.741 3.431 -12.194 1.00 70.00 388 ILE B CA 1
ATOM 7720 C C . ILE B 1 388 ? -7.431 2.516 -11.016 1.00 70.00 388 ILE B C 1
ATOM 7721 O O . ILE B 1 388 ? -8.174 2.479 -10.028 1.00 70.00 388 ILE B O 1
ATOM 7726 N N . ILE B 1 389 ? -6.327 1.772 -11.093 1.00 69.89 389 ILE B N 1
ATOM 7727 C CA . ILE B 1 389 ? -6.021 0.794 -10.054 1.00 69.89 389 ILE B CA 1
ATOM 7728 C C . ILE B 1 389 ? -5.317 1.416 -8.857 1.00 69.89 389 ILE B C 1
ATOM 7729 O O . ILE B 1 389 ? -5.363 0.850 -7.759 1.00 69.89 389 ILE B O 1
ATOM 7734 N N . ARG B 1 390 ? -4.670 2.569 -9.030 1.00 71.73 390 ARG B N 1
ATOM 7735 C CA . ARG B 1 390 ? -4.036 3.234 -7.900 1.00 71.73 390 ARG B CA 1
ATOM 7736 C C . ARG B 1 390 ? -5.054 3.714 -6.876 1.00 71.73 390 ARG B C 1
ATOM 7737 O O . ARG B 1 390 ? -4.702 3.895 -5.707 1.00 71.73 390 ARG B O 1
ATOM 7745 N N . GLY B 1 391 ? -6.308 3.901 -7.281 1.00 73.82 391 GLY B N 1
ATOM 7746 C CA . GLY B 1 391 ? -7.345 4.397 -6.404 1.00 73.82 391 GLY B CA 1
ATOM 7747 C C . GLY B 1 391 ? -7.600 5.883 -6.497 1.00 73.82 391 GLY B C 1
ATOM 7748 O O . GLY B 1 391 ? -8.434 6.399 -5.745 1.00 73.82 391 GLY B O 1
ATOM 7749 N N . ALA B 1 392 ? -6.927 6.582 -7.411 1.00 73.12 392 ALA B N 1
ATOM 7750 C CA . ALA B 1 392 ? -7.015 8.033 -7.491 1.00 73.12 392 ALA B CA 1
ATOM 7751 C C . ALA B 1 392 ? -8.378 8.530 -7.944 1.00 73.12 392 ALA B C 1
ATOM 7752 O O . ALA B 1 392 ? -8.625 9.738 -7.878 1.00 73.12 392 ALA B O 1
ATOM 7754 N N . LYS B 1 393 ? -9.257 7.650 -8.414 1.00 75.53 393 LYS B N 1
ATOM 7755 C CA . LYS B 1 393 ? -10.570 8.070 -8.881 1.00 75.53 393 LYS B CA 1
ATOM 7756 C C . LYS B 1 393 ? -11.720 7.592 -8.009 1.00 75.53 393 LYS B C 1
ATOM 7757 O O . LYS B 1 393 ? -12.741 8.277 -7.934 1.00 75.53 393 LYS B O 1
ATOM 7763 N N . GLY B 1 394 ? -11.587 6.441 -7.355 1.00 79.64 394 GLY B N 1
ATOM 7764 C CA . GLY B 1 394 ? -12.699 5.868 -6.620 1.00 79.64 394 GLY B CA 1
ATOM 7765 C C . GLY B 1 394 ? -12.545 5.698 -5.121 1.00 79.64 394 GLY B C 1
ATOM 7766 O O . GLY B 1 394 ? -12.718 6.646 -4.350 1.00 79.64 394 GLY B O 1
ATOM 7767 N N . GLY B 1 395 ? -12.209 4.477 -4.709 1.00 78.95 395 GLY B N 1
ATOM 7768 C CA . GLY B 1 395 ? -12.476 3.986 -3.373 1.00 78.95 395 GLY B CA 1
ATOM 7769 C C . GLY B 1 395 ? -11.570 4.515 -2.282 1.00 78.95 395 GLY B C 1
ATOM 7770 O O . GLY B 1 395 ? -10.968 5.586 -2.385 1.00 78.95 395 GLY B O 1
ATOM 7771 N N . SER B 1 396 ? -11.469 3.724 -1.217 1.00 75.47 396 SER B N 1
ATOM 7772 C CA . SER B 1 396 ? -10.980 4.193 0.071 1.00 75.47 396 SER B CA 1
ATOM 7773 C C . SER B 1 396 ? -9.511 3.883 0.334 1.00 75.47 396 SER B C 1
ATOM 7774 O O . SER B 1 396 ? -9.053 4.082 1.463 1.00 75.47 396 SER B O 1
ATOM 7777 N N . VAL B 1 397 ? -8.766 3.388 -0.647 1.00 71.18 397 VAL B N 1
ATOM 7778 C CA . VAL B 1 397 ? -7.323 3.217 -0.525 1.00 71.18 397 VAL B CA 1
ATOM 7779 C C . VAL B 1 397 ? -6.666 3.941 -1.688 1.00 71.18 397 VAL B C 1
ATOM 7780 O O . VAL B 1 397 ? -7.024 3.709 -2.847 1.00 71.18 397 VAL B O 1
ATOM 7784 N N . LEU B 1 398 ? -5.706 4.809 -1.383 1.00 72.56 398 LEU B N 1
ATOM 7785 C CA . LEU B 1 398 ? -5.189 5.726 -2.388 1.00 72.56 398 LEU B CA 1
ATOM 7786 C C . LEU B 1 398 ? -3.735 6.055 -2.085 1.00 72.56 398 LEU B C 1
ATOM 7787 O O . LEU B 1 398 ? -3.387 6.323 -0.933 1.00 72.56 398 LEU B O 1
ATOM 7792 N N . LEU B 1 399 ? -2.894 6.031 -3.119 1.00 71.23 399 LEU B N 1
ATOM 7793 C CA . LEU B 1 399 ? -1.487 6.418 -3.020 1.00 71.23 399 LEU B CA 1
ATOM 7794 C C . LEU B 1 399 ? -1.342 7.785 -3.676 1.00 71.23 399 LEU B C 1
ATOM 7795 O O . LEU B 1 399 ? -1.194 7.883 -4.896 1.00 71.23 399 LEU B O 1
ATOM 7800 N N . MET B 1 400 ? -1.373 8.843 -2.873 1.00 79.00 400 MET B N 1
ATOM 7801 C CA . MET B 1 400 ? -1.447 10.193 -3.412 1.00 79.00 400 MET B CA 1
ATOM 7802 C C . MET B 1 400 ? -0.060 10.688 -3.800 1.00 79.00 400 MET B C 1
ATOM 7803 O O . MET B 1 400 ? 0.939 10.345 -3.165 1.00 79.00 400 MET B O 1
ATOM 7808 N N . SER B 1 401 ? -0.010 11.482 -4.859 1.00 81.26 401 SER B N 1
ATOM 7809 C CA . SER B 1 401 ? 1.200 12.070 -5.406 1.00 81.26 401 SER B CA 1
ATOM 7810 C C . SER B 1 401 ? 0.928 13.531 -5.722 1.00 81.26 401 SER B C 1
ATOM 7811 O O . SER B 1 401 ? -0.233 13.940 -5.830 1.00 81.26 401 SER B O 1
ATOM 7814 N N . PRO B 1 402 ? 1.974 14.352 -5.864 1.00 82.85 402 PRO B N 1
ATOM 7815 C CA . PRO B 1 402 ? 1.744 15.786 -6.122 1.00 82.85 402 PRO B CA 1
ATOM 7816 C C . PRO B 1 402 ? 0.932 16.057 -7.374 1.00 82.85 402 PRO B C 1
ATOM 7817 O O . PRO B 1 402 ? 0.304 17.121 -7.470 1.00 82.85 402 PRO B O 1
ATOM 7821 N N . TRP B 1 403 ? 0.938 15.138 -8.340 1.00 83.15 403 TRP B N 1
ATOM 7822 C CA . TRP B 1 403 ? 0.125 15.302 -9.539 1.00 83.15 403 TRP B CA 1
ATOM 7823 C C . TRP B 1 403 ? -1.360 15.354 -9.209 1.00 83.15 403 TRP B C 1
ATOM 7824 O O . TRP B 1 403 ? -2.132 16.000 -9.925 1.00 83.15 403 TRP B O 1
ATOM 7835 N N . ASP B 1 404 ? -1.779 14.689 -8.131 1.00 82.33 404 ASP B N 1
ATOM 7836 C CA . ASP B 1 404 ? -3.190 14.653 -7.766 1.00 82.33 404 ASP B CA 1
ATOM 7837 C C . ASP B 1 404 ? -3.694 15.968 -7.194 1.00 82.33 404 ASP B C 1
ATOM 7838 O O . ASP B 1 404 ? -4.905 16.112 -7.002 1.00 82.33 404 ASP B O 1
ATOM 7843 N N . THR B 1 405 ? -2.811 16.920 -6.912 1.00 87.32 405 THR B N 1
ATOM 7844 C CA . THR B 1 405 ? -3.220 18.193 -6.338 1.00 87.32 405 THR B CA 1
ATOM 7845 C C . THR B 1 405 ? -2.741 19.406 -7.116 1.00 87.32 405 THR B C 1
ATOM 7846 O O . THR B 1 405 ? -3.412 20.439 -7.081 1.00 87.32 405 THR B O 1
ATOM 7850 N N . ASN B 1 406 ? -1.608 19.319 -7.814 1.00 90.32 406 ASN B N 1
ATOM 7851 C CA . ASN B 1 406 ? -1.066 20.484 -8.497 1.00 90.32 406 ASN B CA 1
ATOM 7852 C C . ASN B 1 406 ? -0.922 20.317 -10.001 1.00 90.32 406 ASN B C 1
ATOM 7853 O O . ASN B 1 406 ? -0.709 21.316 -10.694 1.00 90.32 406 ASN B O 1
ATOM 7858 N N . LYS B 1 407 ? -1.002 19.091 -10.515 1.00 87.79 407 LYS B N 1
ATOM 7859 C CA . LYS B 1 407 ? -1.119 18.767 -11.934 1.00 87.79 407 LYS B CA 1
ATOM 7860 C C . LYS B 1 407 ? 0.163 19.066 -12.712 1.00 87.79 407 LYS B C 1
ATOM 7861 O O . LYS B 1 407 ? 0.265 18.689 -13.886 1.00 87.79 407 LYS B O 1
ATOM 7867 N N . GLY B 1 408 ? 1.169 19.669 -12.088 1.00 91.14 408 GLY B N 1
ATOM 7868 C CA . GLY B 1 408 ? 2.340 20.085 -12.832 1.00 91.14 408 GLY B CA 1
ATOM 7869 C C . GLY B 1 408 ? 3.620 19.362 -12.473 1.00 91.14 408 GLY B C 1
ATOM 7870 O O . GLY B 1 408 ? 4.581 19.378 -13.247 1.00 91.14 408 GLY B O 1
ATOM 7871 N N . GLN B 1 409 ? 3.654 18.728 -11.308 1.00 91.12 409 GLN B N 1
ATOM 7872 C CA . GLN B 1 409 ? 4.855 18.076 -10.820 1.00 91.12 409 GLN B CA 1
ATOM 7873 C C . GLN B 1 409 ? 4.827 16.586 -11.146 1.00 91.12 409 GLN B C 1
ATOM 7874 O O . GLN B 1 409 ? 3.942 16.091 -11.848 1.00 91.12 409 GLN B O 1
ATOM 7880 N N . SER B 1 410 ? 5.813 15.861 -10.626 1.00 85.73 410 SER B N 1
ATOM 7881 C CA . SER B 1 410 ? 6.015 14.465 -10.974 1.00 85.73 410 SER B CA 1
ATOM 7882 C C . SER B 1 410 ? 4.917 13.597 -10.364 1.00 85.73 410 SER B C 1
ATOM 7883 O O . SER B 1 410 ? 4.074 14.056 -9.591 1.00 85.73 410 SER B O 1
ATOM 7886 N N . ARG B 1 411 ? 4.930 12.317 -10.726 1.00 78.96 411 ARG B N 1
ATOM 7887 C CA . ARG B 1 411 ? 3.893 11.378 -10.326 1.00 78.96 411 ARG B CA 1
ATOM 7888 C C . ARG B 1 411 ? 4.327 10.440 -9.207 1.00 78.96 411 ARG B C 1
ATOM 7889 O O . ARG B 1 411 ? 3.573 9.527 -8.860 1.00 78.96 411 ARG B O 1
ATOM 7897 N N . GLU B 1 412 ? 5.508 10.638 -8.637 1.00 82.86 412 GLU B N 1
ATOM 7898 C CA . GLU B 1 412 ? 5.995 9.729 -7.604 1.00 82.86 412 GLU B CA 1
ATOM 7899 C C . GLU B 1 412 ? 5.175 9.879 -6.328 1.00 82.86 412 GLU B C 1
ATOM 7900 O O . GLU B 1 412 ? 4.872 11.006 -5.919 1.00 82.86 412 GLU B O 1
ATOM 7906 N N . PRO B 1 413 ? 4.805 8.780 -5.671 1.00 77.49 413 PRO B N 1
ATOM 7907 C CA . PRO B 1 413 ? 3.968 8.874 -4.471 1.00 77.49 413 PRO B CA 1
ATOM 7908 C C . PRO B 1 413 ? 4.819 9.170 -3.247 1.00 77.49 413 PRO B C 1
ATOM 7909 O O . PRO B 1 413 ? 5.921 8.637 -3.099 1.00 77.49 413 PRO B O 1
ATOM 7913 N N . TYR B 1 414 ? 4.305 10.023 -2.364 1.00 79.66 414 TYR B N 1
ATOM 7914 C CA . TYR B 1 414 ? 5.000 10.334 -1.129 1.00 79.66 414 TYR B CA 1
ATOM 7915 C C . TYR B 1 414 ? 4.228 9.966 0.127 1.00 79.66 414 TYR B C 1
ATOM 7916 O O . TYR B 1 414 ? 4.788 10.084 1.222 1.00 79.66 414 TYR B O 1
ATOM 7925 N N . GLN B 1 415 ? 2.976 9.532 0.013 1.00 75.07 415 GLN B N 1
ATOM 7926 C CA . GLN B 1 415 ? 2.256 9.032 1.175 1.00 75.07 415 GLN B CA 1
ATOM 7927 C C . GLN B 1 415 ? 1.076 8.197 0.711 1.00 75.07 415 GLN B C 1
ATOM 7928 O O . GLN B 1 415 ? 0.621 8.312 -0.429 1.00 75.07 415 GLN B O 1
ATOM 7934 N N . MET B 1 416 ? 0.582 7.360 1.617 1.00 71.24 416 MET B N 1
ATOM 7935 C CA . MET B 1 416 ? -0.586 6.525 1.378 1.00 71.24 416 MET B CA 1
ATOM 7936 C C . MET B 1 416 ? -1.691 6.938 2.338 1.00 71.24 416 MET B C 1
ATOM 7937 O O . MET B 1 416 ? -1.434 7.152 3.526 1.00 71.24 416 MET B O 1
ATOM 7942 N N . VAL B 1 417 ? -2.912 7.047 1.825 1.00 71.00 417 VAL B N 1
ATOM 7943 C CA . VAL B 1 417 ? -4.046 7.556 2.584 1.00 71.00 417 VAL B CA 1
ATOM 7944 C C . VAL B 1 417 ? -5.150 6.513 2.578 1.00 71.00 417 VAL B C 1
ATOM 7945 O O . VAL B 1 417 ? -5.504 5.984 1.519 1.00 71.00 417 VAL B O 1
ATOM 7949 N N . ILE B 1 418 ? -5.691 6.220 3.756 1.00 74.62 418 ILE B N 1
ATOM 7950 C CA . ILE B 1 418 ? -6.879 5.388 3.906 1.00 74.62 418 ILE B CA 1
ATOM 7951 C C . ILE B 1 418 ? -7.988 6.270 4.458 1.00 74.62 418 ILE B C 1
ATOM 7952 O O . ILE B 1 418 ? -7.871 6.801 5.569 1.00 74.62 418 ILE B O 1
ATOM 7957 N N . MET B 1 419 ? -9.065 6.422 3.696 1.00 83.46 419 MET B N 1
ATOM 7958 C CA . MET B 1 419 ? -10.142 7.321 4.070 1.00 83.46 419 MET B CA 1
ATOM 7959 C C . MET B 1 419 ? -11.326 6.540 4.629 1.00 83.46 419 MET B C 1
ATOM 7960 O O . MET B 1 419 ? -11.282 5.320 4.800 1.00 83.46 419 MET B O 1
ATOM 7965 N N . ASN B 1 420 ? -12.405 7.267 4.915 1.00 86.68 420 ASN B N 1
ATOM 7966 C CA . ASN B 1 420 ? -13.572 6.717 5.597 1.00 86.68 420 ASN B CA 1
ATOM 7967 C C . ASN B 1 420 ? -14.584 6.132 4.617 1.00 86.68 420 ASN B C 1
ATOM 7968 O O . ASN B 1 420 ? -14.946 4.956 4.715 1.00 86.68 420 ASN B O 1
ATOM 7973 N N . LYS B 1 421 ? -15.059 6.947 3.679 1.00 88.92 421 LYS B N 1
ATOM 7974 C CA . LYS B 1 421 ? -16.028 6.533 2.676 1.00 88.92 421 LYS B CA 1
ATOM 7975 C C . LYS B 1 421 ? -15.646 7.141 1.335 1.00 88.92 421 LYS B C 1
ATOM 7976 O O . LYS B 1 421 ? -14.887 8.110 1.265 1.00 88.92 421 LYS B O 1
ATOM 7982 N N . GLY B 1 422 ? -16.176 6.551 0.265 1.00 87.88 422 GLY B N 1
ATOM 7983 C CA . GLY B 1 422 ? -16.175 7.184 -1.041 1.00 87.88 422 GLY B CA 1
ATOM 7984 C C . GLY B 1 422 ? -14.839 7.720 -1.509 1.00 87.88 422 GLY B C 1
ATOM 7985 O O . GLY B 1 422 ? -13.929 6.958 -1.842 1.00 87.88 422 GLY B O 1
ATOM 7986 N N . SER B 1 423 ? -14.721 9.046 -1.540 1.00 90.84 423 SER B N 1
ATOM 7987 C CA . SER B 1 423 ? -13.513 9.713 -2.004 1.00 90.84 423 SER B CA 1
ATOM 7988 C C . SER B 1 423 ? -13.117 10.824 -1.040 1.00 90.84 423 SER B C 1
ATOM 7989 O O . SER B 1 423 ? -13.618 10.880 0.086 1.00 90.84 423 SER B O 1
ATOM 7992 N N . LEU B 1 424 ? -12.207 11.700 -1.472 1.00 93.30 424 LEU B N 1
ATOM 7993 C CA . LEU B 1 424 ? -11.657 12.711 -0.572 1.00 93.30 424 LEU B CA 1
ATOM 7994 C C . LEU B 1 424 ? -12.738 13.641 -0.036 1.00 93.30 424 LEU B C 1
ATOM 7995 O O . LEU B 1 424 ? -12.744 13.974 1.155 1.00 93.30 424 LEU B O 1
ATOM 8000 N N . LYS B 1 425 ? -13.656 14.076 -0.891 1.00 90.88 425 LYS B N 1
ATOM 8001 C CA . LYS B 1 425 ? -14.670 15.032 -0.473 1.00 90.88 425 LYS B CA 1
ATOM 8002 C C . LYS B 1 425 ? -15.856 14.385 0.232 1.00 90.88 425 LYS B C 1
ATOM 8003 O O . LYS B 1 425 ? -16.686 15.105 0.797 1.00 90.88 425 LYS B O 1
ATOM 8009 N N . GLU B 1 426 ? -15.952 13.057 0.227 1.00 92.90 426 GLU B N 1
ATOM 8010 C CA . GLU B 1 426 ? -17.096 12.356 0.796 1.00 92.90 426 GLU B CA 1
ATOM 8011 C C . GLU B 1 426 ? -16.775 11.659 2.113 1.00 92.90 426 GLU B C 1
ATOM 8012 O O . GLU B 1 426 ? -17.604 10.892 2.612 1.00 92.90 426 GLU B O 1
ATOM 8018 N N . SER B 1 427 ? -15.601 11.904 2.689 1.00 91.99 427 SER B N 1
ATOM 8019 C CA . SER B 1 427 ? -15.175 11.215 3.896 1.00 91.99 427 SER B CA 1
ATOM 8020 C C . SER B 1 427 ? -14.654 12.219 4.913 1.00 91.99 427 SER B C 1
ATOM 8021 O O . SER B 1 427 ? -14.187 13.305 4.564 1.00 91.99 427 SER B O 1
ATOM 8024 N N . ASN B 1 428 ? -14.726 11.829 6.186 1.00 95.38 428 ASN B N 1
ATOM 8025 C CA . ASN B 1 428 ? -14.401 12.715 7.295 1.00 95.38 428 ASN B CA 1
ATOM 8026 C C . ASN B 1 428 ? -13.130 12.341 8.038 1.00 95.38 428 ASN B C 1
ATOM 8027 O O . ASN B 1 428 ? -12.376 13.234 8.426 1.00 95.38 428 ASN B O 1
ATOM 8032 N N . HIS B 1 429 ? -12.869 11.055 8.247 1.00 93.88 429 HIS B N 1
ATOM 8033 C CA . HIS B 1 429 ? -11.733 10.610 9.037 1.00 93.88 429 HIS B CA 1
ATOM 8034 C C . HIS B 1 429 ? -10.716 9.913 8.145 1.00 93.88 429 HIS B C 1
ATOM 8035 O O . HIS B 1 429 ? -11.074 9.198 7.206 1.00 93.88 429 HIS B O 1
ATOM 8042 N N . PHE B 1 430 ? -9.439 10.126 8.453 1.00 86.57 430 PHE B N 1
ATOM 8043 C CA . PHE B 1 430 ? -8.351 9.673 7.601 1.00 86.57 430 PHE B CA 1
ATOM 8044 C C . PHE B 1 430 ? -7.269 9.007 8.432 1.00 86.57 430 PHE B C 1
ATOM 8045 O O . PHE B 1 430 ? -6.974 9.441 9.548 1.00 86.57 430 PHE B O 1
ATOM 8053 N N . LEU B 1 431 ? -6.678 7.953 7.877 1.00 76.53 431 LEU B N 1
ATOM 8054 C CA . LEU B 1 431 ? -5.493 7.310 8.432 1.00 76.53 431 LEU B CA 1
ATOM 8055 C C . LEU B 1 431 ? -4.374 7.505 7.421 1.00 76.53 431 LEU B C 1
ATOM 8056 O O . LEU B 1 431 ? -4.379 6.878 6.358 1.00 76.53 431 LEU B O 1
ATOM 8061 N N . VAL B 1 432 ? -3.414 8.360 7.751 1.00 76.11 432 VAL B N 1
ATOM 8062 C CA . VAL B 1 432 ? -2.383 8.786 6.815 1.00 76.11 432 VAL B CA 1
ATOM 8063 C C . VAL B 1 432 ? -1.065 8.149 7.219 1.00 76.11 432 VAL B C 1
ATOM 8064 O O . VAL B 1 432 ? -0.666 8.221 8.386 1.00 76.11 432 VAL B O 1
ATOM 8068 N N . MET B 1 433 ? -0.397 7.524 6.254 1.00 75.25 433 MET B N 1
ATOM 8069 C CA . MET B 1 433 ? 0.893 6.874 6.453 1.00 75.25 433 MET B CA 1
ATOM 8070 C C . MET B 1 433 ? 1.906 7.563 5.551 1.00 75.25 433 MET B C 1
ATOM 8071 O O . MET B 1 433 ? 1.953 7.293 4.347 1.00 75.25 433 MET B O 1
ATOM 8076 N N . ASN B 1 434 ? 2.714 8.453 6.124 1.00 76.95 434 ASN B N 1
ATOM 8077 C CA . ASN B 1 434 ? 3.636 9.240 5.315 1.00 76.95 434 ASN B CA 1
ATOM 8078 C C . ASN B 1 434 ? 5.057 9.169 5.849 1.00 76.95 434 ASN B C 1
ATOM 8079 O O . ASN B 1 434 ? 5.365 8.352 6.720 1.00 76.95 434 ASN B O 1
ATOM 8084 N N . SER B 1 435 ? 5.921 10.029 5.333 1.00 77.92 435 SER B N 1
ATOM 8085 C CA . SER B 1 435 ? 7.339 10.082 5.665 1.00 77.92 435 SER B CA 1
ATOM 8086 C C . SER B 1 435 ? 7.611 10.629 7.045 1.00 77.92 435 SER B C 1
ATOM 8087 O O . SER B 1 435 ? 8.774 10.921 7.339 1.00 77.92 435 SER B O 1
ATOM 8090 N N . GLU B 1 436 ? 6.606 10.805 7.901 1.00 81.35 436 GLU B N 1
ATOM 8091 C CA . GLU B 1 436 ? 6.825 11.243 9.270 1.00 81.35 436 GLU B CA 1
ATOM 8092 C C . GLU B 1 436 ? 6.370 10.235 10.312 1.00 81.35 436 GLU B C 1
ATOM 8093 O O . GLU B 1 436 ? 6.869 10.277 11.441 1.00 81.35 436 GLU B O 1
ATOM 8099 N N . GLY B 1 437 ? 5.455 9.332 9.970 1.00 79.15 437 GLY B N 1
ATOM 8100 C CA . GLY B 1 437 ? 4.954 8.343 10.904 1.00 79.15 437 GLY B CA 1
ATOM 8101 C C . GLY B 1 437 ? 3.468 8.107 10.733 1.00 79.15 437 GLY B C 1
ATOM 8102 O O . GLY B 1 437 ? 2.784 8.906 10.090 1.00 79.15 437 GLY B O 1
ATOM 8103 N N . ILE B 1 438 ? 2.954 7.022 11.304 1.00 75.75 438 ILE B N 1
ATOM 8104 C CA . ILE B 1 438 ? 1.536 6.695 11.177 1.00 75.75 438 ILE B CA 1
ATOM 8105 C C . ILE B 1 438 ? 0.736 7.702 11.997 1.00 75.75 438 ILE B C 1
ATOM 8106 O O . ILE B 1 438 ? 0.739 7.652 13.230 1.00 75.75 438 ILE B O 1
ATOM 8111 N N . GLY B 1 439 ? 0.041 8.610 11.318 1.00 79.68 439 GLY B N 1
ATOM 8112 C CA . GLY B 1 439 ? -0.701 9.651 12.000 1.00 79.68 439 GLY B CA 1
ATOM 8113 C C . GLY B 1 439 ? -2.171 9.688 11.643 1.00 79.68 439 GLY B C 1
ATOM 8114 O O . GLY B 1 439 ? -2.691 8.743 11.046 1.00 79.68 439 GLY B O 1
ATOM 8115 N N . PHE B 1 440 ? -2.856 10.772 12.009 1.00 82.88 440 PHE B N 1
ATOM 8116 C CA . PHE B 1 440 ? -4.288 10.902 11.785 1.00 82.88 440 PHE B CA 1
ATOM 8117 C C . PHE B 1 440 ? -4.623 12.332 11.394 1.00 82.88 440 PHE B C 1
ATOM 8118 O O . PHE B 1 440 ? -3.875 13.267 11.693 1.00 82.88 440 PHE B O 1
ATOM 8126 N N . ILE B 1 441 ? -5.759 12.492 10.720 1.00 89.42 441 ILE B N 1
ATOM 8127 C CA . ILE B 1 441 ? -6.247 13.792 10.279 1.00 89.42 441 ILE B CA 1
ATOM 8128 C C . ILE B 1 441 ? -7.715 13.915 10.658 1.00 89.42 441 ILE B C 1
ATOM 8129 O O . ILE B 1 441 ? -8.476 12.947 10.560 1.00 89.42 441 ILE B O 1
ATOM 8134 N N . ASP B 1 442 ? -8.110 15.110 11.093 1.00 97.90 442 ASP B N 1
ATOM 8135 C CA . ASP B 1 442 ? -9.479 15.374 11.514 1.00 97.90 442 ASP B CA 1
ATOM 8136 C C . ASP B 1 442 ? -10.385 15.579 10.306 1.00 97.90 442 ASP B C 1
ATOM 8137 O O . ASP B 1 442 ? -10.016 15.224 9.182 1.00 97.90 442 ASP B O 1
ATOM 8142 N N . GLY B 1 443 ? -11.574 16.133 10.539 1.00 100.08 443 GLY B N 1
ATOM 8143 C CA . GLY B 1 443 ? -12.635 16.239 9.552 1.00 100.08 443 GLY B CA 1
ATOM 8144 C C . GLY B 1 443 ? -12.256 16.536 8.114 1.00 100.08 443 GLY B C 1
ATOM 8145 O O . GLY B 1 443 ? -12.602 15.764 7.215 1.00 100.08 443 GLY B O 1
ATOM 8146 N N . ASP B 1 444 ? -11.553 17.637 7.873 1.00 105.66 444 ASP B N 1
ATOM 8147 C CA . ASP B 1 444 ? -11.261 18.087 6.519 1.00 105.66 444 ASP B CA 1
ATOM 8148 C C . ASP B 1 444 ? -9.834 17.730 6.124 1.00 105.66 444 ASP B C 1
ATOM 8149 O O . ASP B 1 444 ? -8.895 17.923 6.902 1.00 105.66 444 ASP B O 1
ATOM 8154 N N . PHE B 1 445 ? -9.678 17.213 4.905 1.00 100.07 445 PHE B N 1
ATOM 8155 C CA . PHE B 1 445 ? -8.378 16.801 4.397 1.00 100.07 445 PHE B CA 1
ATOM 8156 C C . PHE B 1 445 ? -7.628 17.915 3.679 1.00 100.07 445 PHE B C 1
ATOM 8157 O O . PHE B 1 445 ? -6.420 17.782 3.459 1.00 100.07 445 PHE B O 1
ATOM 8165 N N . ASP B 1 446 ? -8.302 19.008 3.316 1.00 108.49 446 ASP B N 1
ATOM 8166 C CA . ASP B 1 446 ? -7.608 20.112 2.664 1.00 108.49 446 ASP B CA 1
ATOM 8167 C C . ASP B 1 446 ? -6.553 20.736 3.567 1.00 108.49 446 ASP B C 1
ATOM 8168 O O . ASP B 1 446 ? -5.627 21.384 3.067 1.00 108.49 446 ASP B O 1
ATOM 8173 N N . LYS B 1 447 ? -6.670 20.555 4.878 1.00 106.42 447 LYS B N 1
ATOM 8174 C CA . LYS B 1 447 ? -5.714 21.109 5.820 1.00 106.42 447 LYS B CA 1
ATOM 8175 C C . LYS B 1 447 ? -4.557 20.135 6.036 1.00 106.42 447 LYS B C 1
ATOM 8176 O O . LYS B 1 447 ? -4.473 19.073 5.415 1.00 106.42 447 LYS B O 1
ATOM 8182 N N . ASP B 1 448 ? -3.644 20.512 6.936 1.00 104.80 448 ASP B N 1
ATOM 8183 C CA . ASP B 1 448 ? -2.527 19.647 7.295 1.00 104.80 448 ASP B CA 1
ATOM 8184 C C . ASP B 1 448 ? -2.408 19.473 8.805 1.00 104.80 448 ASP B C 1
ATOM 8185 O O . ASP B 1 448 ? -1.290 19.470 9.334 1.00 104.80 448 ASP B O 1
ATOM 8190 N N . LYS B 1 449 ? -3.530 19.338 9.509 1.00 98.83 449 LYS B N 1
ATOM 8191 C CA . LYS B 1 449 ? -3.518 19.065 10.939 1.00 98.83 449 LYS B CA 1
ATOM 8192 C C . LYS B 1 449 ? -3.152 17.607 11.186 1.00 98.83 449 LYS B C 1
ATOM 8193 O O . LYS B 1 449 ? -3.999 16.798 11.576 1.00 98.83 449 LYS B O 1
ATOM 8199 N N . PHE B 1 450 ? -1.886 17.270 10.960 1.00 87.93 450 PHE B N 1
ATOM 8200 C CA . PHE B 1 450 ? -1.437 15.887 11.005 1.00 87.93 450 PHE B CA 1
ATOM 8201 C C . PHE B 1 450 ? -0.867 15.552 12.378 1.00 87.93 450 PHE B C 1
ATOM 8202 O O . PHE B 1 450 ? 0.024 16.246 12.877 1.00 87.93 450 PHE B O 1
ATOM 8210 N N . GLU B 1 451 ? -1.387 14.488 12.988 1.00 87.99 451 GLU B N 1
ATOM 8211 C CA . GLU B 1 451 ? -0.886 13.990 14.257 1.00 87.99 451 GLU B CA 1
ATOM 8212 C C . GLU B 1 451 ? 0.199 12.948 14.002 1.00 87.99 451 GLU B C 1
ATOM 8213 O O . GLU B 1 451 ? 0.608 12.710 12.865 1.00 87.99 451 GLU B O 1
ATOM 8219 N N . THR B 1 452 ? 0.679 12.311 15.068 1.00 83.58 452 THR B N 1
ATOM 8220 C CA . THR B 1 452 ? 1.681 11.256 14.941 1.00 83.58 452 THR B CA 1
ATOM 8221 C C . THR B 1 452 ? 1.530 10.256 16.083 1.00 83.58 452 THR B C 1
ATOM 8222 O O . THR B 1 452 ? 1.805 10.571 17.244 1.00 83.58 452 THR B O 1
ATOM 8226 N N . ALA B 1 453 ? 1.043 9.060 15.757 1.00 81.42 453 ALA B N 1
ATOM 8227 C CA . ALA B 1 453 ? 0.972 7.977 16.728 1.00 81.42 453 ALA B CA 1
ATOM 8228 C C . ALA B 1 453 ? 2.289 7.218 16.754 1.00 81.42 453 ALA B C 1
ATOM 8229 O O . ALA B 1 453 ? 2.988 7.199 17.771 1.00 81.42 453 ALA B O 1
ATOM 8231 N N . TRP B 1 454 ? 2.635 6.595 15.634 1.00 80.34 454 TRP B N 1
ATOM 8232 C CA . TRP B 1 454 ? 3.950 5.996 15.484 1.00 80.34 454 TRP B CA 1
ATOM 8233 C C . TRP B 1 454 ? 4.902 7.013 14.873 1.00 80.34 454 TRP B C 1
ATOM 8234 O O . TRP B 1 454 ? 4.481 7.938 14.176 1.00 80.34 454 TRP B O 1
ATOM 8245 N N . THR B 1 455 ? 6.187 6.847 15.138 1.00 82.45 455 THR B N 1
ATOM 8246 C CA . THR B 1 455 ? 7.210 7.537 14.372 1.00 82.45 455 THR B CA 1
ATOM 8247 C C . THR B 1 455 ? 8.134 6.510 13.731 1.00 82.45 455 THR B C 1
ATOM 8248 O O . THR B 1 455 ? 8.261 5.378 14.203 1.00 82.45 455 THR B O 1
ATOM 8252 N N . ILE B 1 456 ? 8.780 6.920 12.639 1.00 82.85 456 ILE B N 1
ATOM 8253 C CA . ILE B 1 456 ? 9.551 5.975 11.837 1.00 82.85 456 ILE B CA 1
ATOM 8254 C C . ILE B 1 456 ? 10.691 5.370 12.646 1.00 82.85 456 ILE B C 1
ATOM 8255 O O . ILE B 1 456 ? 11.136 4.251 12.366 1.00 82.85 456 ILE B O 1
ATOM 8260 N N . ASP B 1 457 ? 11.158 6.065 13.678 1.00 85.03 457 ASP B N 1
ATOM 8261 C CA . ASP B 1 457 ? 12.167 5.486 14.553 1.00 85.03 457 ASP B CA 1
ATOM 8262 C C . ASP B 1 457 ? 11.576 4.535 15.586 1.00 85.03 457 ASP B C 1
ATOM 8263 O O . ASP B 1 457 ? 12.334 3.930 16.351 1.00 85.03 457 ASP B O 1
ATOM 8268 N N . GLY B 1 458 ? 10.253 4.387 15.629 1.00 84.51 458 GLY B N 1
ATOM 8269 C CA . GLY B 1 458 ? 9.620 3.440 16.527 1.00 84.51 458 GLY B CA 1
ATOM 8270 C C . GLY B 1 458 ? 9.312 3.984 17.906 1.00 84.51 458 GLY B C 1
ATOM 8271 O O . GLY B 1 458 ? 9.765 3.429 18.910 1.00 84.51 458 GLY B O 1
ATOM 8272 N N . THR B 1 459 ? 8.539 5.068 17.972 1.00 84.03 459 THR B N 1
ATOM 8273 C CA . THR B 1 459 ? 8.157 5.703 19.235 1.00 84.03 459 THR B CA 1
ATOM 8274 C C . THR B 1 459 ? 6.637 5.837 19.265 1.00 84.03 459 THR B C 1
ATOM 8275 O O . THR B 1 459 ? 6.073 6.761 18.677 1.00 84.03 459 THR B O 1
ATOM 8279 N N . PHE B 1 460 ? 5.979 4.913 19.957 1.00 81.96 460 PHE B N 1
ATOM 8280 C CA . PHE B 1 460 ? 4.530 4.952 20.078 1.00 81.96 460 PHE B CA 1
ATOM 8281 C C . PHE B 1 460 ? 4.102 6.119 20.959 1.00 81.96 460 PHE B C 1
ATOM 8282 O O . PHE B 1 460 ? 4.868 6.595 21.801 1.00 81.96 460 PHE B O 1
ATOM 8290 N N . ASN B 1 461 ? 2.878 6.592 20.752 1.00 83.76 461 ASN B N 1
ATOM 8291 C CA . ASN B 1 461 ? 2.298 7.626 21.599 1.00 83.76 461 ASN B CA 1
ATOM 8292 C C . ASN B 1 461 ? 1.256 6.986 22.506 1.00 83.76 461 ASN B C 1
ATOM 8293 O O . ASN B 1 461 ? 0.284 6.399 22.022 1.00 83.76 461 ASN B O 1
ATOM 8298 N N . ALA B 1 462 ? 1.450 7.112 23.818 1.00 85.42 462 ALA B N 1
ATOM 8299 C CA . ALA B 1 462 ? 0.651 6.350 24.768 1.00 85.42 462 ALA B CA 1
ATOM 8300 C C . ALA B 1 462 ? -0.775 6.860 24.904 1.00 85.42 462 ALA B C 1
ATOM 8301 O O . ALA B 1 462 ? -1.638 6.114 25.379 1.00 85.42 462 ALA B O 1
ATOM 8303 N N . LYS B 1 463 ? -1.053 8.093 24.491 1.00 87.12 463 LYS B N 1
ATOM 8304 C CA . LYS B 1 463 ? -2.378 8.666 24.685 1.00 87.12 463 LYS B CA 1
ATOM 8305 C C . LYS B 1 463 ? -3.430 8.069 23.761 1.00 87.12 463 LYS B C 1
ATOM 8306 O O . LYS B 1 463 ? -4.613 8.386 23.916 1.00 87.12 463 LYS B O 1
ATOM 8312 N N . PHE B 1 464 ? -3.039 7.228 22.809 1.00 83.62 464 PHE B N 1
ATOM 8313 C CA . PHE B 1 464 ? -3.976 6.653 21.856 1.00 83.62 464 PHE B CA 1
ATOM 8314 C C . PHE B 1 464 ? -4.612 5.359 22.348 1.00 83.62 464 PHE B C 1
ATOM 8315 O O . PHE B 1 464 ? -5.384 4.745 21.605 1.00 83.62 464 PHE B O 1
ATOM 8323 N N . ILE B 1 465 ? -4.310 4.930 23.571 1.00 84.50 465 ILE B N 1
ATOM 8324 C CA . ILE B 1 465 ? -4.956 3.769 24.177 1.00 84.50 465 ILE B CA 1
ATOM 8325 C C . ILE B 1 465 ? -6.176 4.289 24.929 1.00 84.50 465 ILE B C 1
ATOM 8326 O O . ILE B 1 465 ? -6.049 5.009 25.919 1.00 84.50 465 ILE B O 1
ATOM 8331 N N . ARG B 1 466 ? -7.368 3.924 24.458 1.00 87.15 466 ARG B N 1
ATOM 8332 C CA . ARG B 1 466 ? -8.595 4.491 24.996 1.00 87.15 466 ARG B CA 1
ATOM 8333 C C . ARG B 1 466 ? -9.717 3.490 25.225 1.00 87.15 466 ARG B C 1
ATOM 8334 O O . ARG B 1 466 ? -10.789 3.901 25.680 1.00 87.15 466 ARG B O 1
ATOM 8342 N N . ALA B 1 467 ? -9.520 2.207 24.931 1.00 89.22 467 ALA B N 1
ATOM 8343 C CA . ALA B 1 467 ? -10.566 1.214 25.167 1.00 89.22 467 ALA B CA 1
ATOM 8344 C C . ALA B 1 467 ? -9.928 -0.163 25.231 1.00 89.22 467 ALA B C 1
ATOM 8345 O O . ALA B 1 467 ? -9.130 -0.512 24.356 1.00 89.22 467 ALA B O 1
ATOM 8347 N N . GLY B 1 468 ? -10.269 -0.933 26.248 1.00 93.46 468 GLY B N 1
ATOM 8348 C CA . GLY B 1 468 ? -9.786 -2.295 26.355 1.00 93.46 468 GLY B CA 1
ATOM 8349 C C . GLY B 1 468 ? -9.355 -2.607 27.773 1.00 93.46 468 GLY B C 1
ATOM 8350 O O . GLY B 1 468 ? -9.447 -1.781 28.676 1.00 93.46 468 GLY B O 1
ATOM 8351 N N . VAL B 1 469 ? -8.876 -3.837 27.945 1.00 94.05 469 VAL B N 1
ATOM 8352 C CA . VAL B 1 469 ? -8.388 -4.339 29.224 1.00 94.05 469 VAL B CA 1
ATOM 8353 C C . VAL B 1 469 ? -6.952 -4.803 29.035 1.00 94.05 469 VAL B C 1
ATOM 8354 O O . VAL B 1 469 ? -6.655 -5.544 28.092 1.00 94.05 469 VAL B O 1
ATOM 8358 N N . LEU B 1 470 ? -6.069 -4.374 29.930 1.00 98.91 470 LEU B N 1
ATOM 8359 C CA . LEU B 1 470 ? -4.644 -4.659 29.824 1.00 98.91 470 LEU B CA 1
ATOM 8360 C C . LEU B 1 470 ? -4.287 -5.805 30.761 1.00 98.91 470 LEU B C 1
ATOM 8361 O O . LEU B 1 470 ? -4.562 -5.736 31.964 1.00 98.91 470 LEU B O 1
ATOM 8366 N N . SER B 1 471 ? -3.679 -6.856 30.213 1.00 104.05 471 SER B N 1
ATOM 8367 C CA . SER B 1 471 ? -3.338 -8.030 31.002 1.00 104.05 471 SER B CA 1
ATOM 8368 C C . SER B 1 471 ? -2.140 -8.735 30.384 1.00 104.05 471 SER B C 1
ATOM 8369 O O . SER B 1 471 ? -1.841 -8.574 29.199 1.00 104.05 471 SER B O 1
ATOM 8372 N N . GLY B 1 472 ? -1.457 -9.523 31.212 1.00 104.79 472 GLY B N 1
ATOM 8373 C CA . GLY B 1 472 ? -0.408 -10.400 30.731 1.00 104.79 472 GLY B CA 1
ATOM 8374 C C . GLY B 1 472 ? 0.911 -9.747 30.384 1.00 104.79 472 GLY B C 1
ATOM 8375 O O . GLY B 1 472 ? 1.669 -10.298 29.581 1.00 104.79 472 GLY B O 1
ATOM 8376 N N . ILE B 1 473 ? 1.217 -8.589 30.963 1.00 107.71 473 ILE B N 1
ATOM 8377 C CA . ILE B 1 473 ? 2.478 -7.906 30.722 1.00 107.71 473 ILE B CA 1
ATOM 8378 C C . ILE B 1 473 ? 3.127 -7.581 32.063 1.00 107.71 473 ILE B C 1
ATOM 8379 O O . ILE B 1 473 ? 2.631 -7.951 33.126 1.00 107.71 473 ILE B O 1
ATOM 8384 N N . LEU B 1 474 ? 4.257 -6.882 31.996 1.00 108.74 474 LEU B N 1
ATOM 8385 C CA . LEU B 1 474 ? 4.975 -6.416 33.171 1.00 108.74 474 LEU B CA 1
ATOM 8386 C C . LEU B 1 474 ? 5.106 -4.901 33.117 1.00 108.74 474 LEU B C 1
ATOM 8387 O O . LEU B 1 474 ? 5.265 -4.314 32.043 1.00 108.74 474 LEU B O 1
ATOM 8392 N N . ILE B 1 475 ? 5.037 -4.272 34.287 1.00 109.34 475 ILE B N 1
ATOM 8393 C CA . ILE B 1 475 ? 5.166 -2.827 34.419 1.00 109.34 475 ILE B CA 1
ATOM 8394 C C . ILE B 1 475 ? 6.371 -2.542 35.301 1.00 109.34 475 ILE B C 1
ATOM 8395 O O . ILE B 1 475 ? 6.463 -3.059 36.419 1.00 109.34 475 ILE B O 1
ATOM 8400 N N . LYS B 1 476 ? 7.294 -1.725 34.799 1.00 110.29 476 LYS B N 1
ATOM 8401 C CA . LYS B 1 476 ? 8.556 -1.490 35.482 1.00 110.29 476 LYS B CA 1
ATOM 8402 C C . LYS B 1 476 ? 9.004 -0.055 35.267 1.00 110.29 476 LYS B C 1
ATOM 8403 O O . LYS B 1 476 ? 8.844 0.505 34.180 1.00 110.29 476 LYS B O 1
ATOM 8409 N N . GLY B 1 477 ? 9.558 0.542 36.320 1.00 114.74 477 GLY B N 1
ATOM 8410 C CA . GLY B 1 477 ? 10.160 1.857 36.216 1.00 114.74 477 GLY B CA 1
ATOM 8411 C C . GLY B 1 477 ? 9.166 2.999 36.171 1.00 114.74 477 GLY B C 1
ATOM 8412 O O . GLY B 1 477 ? 9.481 4.121 36.579 1.00 114.74 477 GLY B O 1
ATOM 8413 N N . ASN B 1 478 ? 7.963 2.724 35.673 1.00 114.19 478 ASN B N 1
ATOM 8414 C CA . ASN B 1 478 ? 6.975 3.771 35.457 1.00 114.19 478 ASN B CA 1
ATOM 8415 C C . ASN B 1 478 ? 6.495 4.359 36.776 1.00 114.19 478 ASN B C 1
ATOM 8416 O O . ASN B 1 478 ? 6.507 3.703 37.821 1.00 114.19 478 ASN B O 1
ATOM 8421 N N . ILE B 1 479 ? 6.071 5.613 36.713 1.00 119.41 479 ILE B N 1
ATOM 8422 C CA . ILE B 1 479 ? 5.472 6.297 37.849 1.00 119.41 479 ILE B CA 1
ATOM 8423 C C . ILE B 1 479 ? 3.965 6.095 37.796 1.00 119.41 479 ILE B C 1
ATOM 8424 O O . ILE B 1 479 ? 3.327 6.369 36.773 1.00 119.41 479 ILE B O 1
ATOM 8429 N N . ILE B 1 480 ? 3.396 5.610 38.894 1.00 121.93 480 ILE B N 1
ATOM 8430 C CA . ILE B 1 480 ? 1.965 5.365 39.005 1.00 121.93 480 ILE B CA 1
ATOM 8431 C C . ILE B 1 480 ? 1.359 6.461 39.865 1.00 121.93 480 ILE B C 1
ATOM 8432 O O . ILE B 1 480 ? 1.949 6.871 40.871 1.00 121.93 480 ILE B O 1
ATOM 8437 N N . LYS B 1 481 ? 0.187 6.943 39.464 1.00 126.92 481 LYS B N 1
ATOM 8438 C CA . LYS B 1 481 ? -0.493 7.989 40.208 1.00 126.92 481 LYS B CA 1
ATOM 8439 C C . LYS B 1 481 ? -1.996 7.822 40.047 1.00 126.92 481 LYS B C 1
ATOM 8440 O O . LYS B 1 481 ? -2.470 7.200 39.093 1.00 126.92 481 LYS B O 1
ATOM 8446 N N . SER B 1 482 ? -2.737 8.381 40.998 1.00 134.74 482 SER B N 1
ATOM 8447 C CA . SER B 1 482 ? -4.186 8.462 40.920 1.00 134.74 482 SER B CA 1
ATOM 8448 C C . SER B 1 482 ? -4.592 9.888 41.259 1.00 134.74 482 SER B C 1
ATOM 8449 O O . SER B 1 482 ? -3.749 10.783 41.350 1.00 134.74 482 SER B O 1
ATOM 8452 N N . SER B 1 483 ? -5.894 10.105 41.428 1.00 142.79 483 SER B N 1
ATOM 8453 C CA . SER B 1 483 ? -6.395 11.421 41.792 1.00 142.79 483 SER B CA 1
ATOM 8454 C C . SER B 1 483 ? -7.810 11.306 42.341 1.00 142.79 483 SER B C 1
ATOM 8455 O O . SER B 1 483 ? -8.524 10.336 42.081 1.00 142.79 483 SER B O 1
ATOM 8458 N N . ASP B 1 484 ? -8.206 12.320 43.106 1.00 152.08 484 ASP B N 1
ATOM 8459 C CA . ASP B 1 484 ? -9.560 12.451 43.625 1.00 152.08 484 ASP B CA 1
ATOM 8460 C C . ASP B 1 484 ? -10.014 13.896 43.458 1.00 152.08 484 ASP B C 1
ATOM 8461 O O . ASP B 1 484 ? -9.279 14.748 42.951 1.00 152.08 484 ASP B O 1
ATOM 8466 N N . GLU B 1 485 ? -11.243 14.174 43.899 1.00 156.33 485 GLU B N 1
ATOM 8467 C CA . GLU B 1 485 ? -11.762 15.535 43.809 1.00 156.33 485 GLU B CA 1
ATOM 8468 C C . GLU B 1 485 ? -11.022 16.482 44.744 1.00 156.33 485 GLU B C 1
ATOM 8469 O O . GLU B 1 485 ? -10.925 17.681 44.459 1.00 156.33 485 GLU B O 1
ATOM 8475 N N . GLY B 1 486 ? -10.491 15.970 45.851 1.00 157.52 486 GLY B N 1
ATOM 8476 C CA . GLY B 1 486 ? -9.737 16.791 46.776 1.00 157.52 486 GLY B CA 1
ATOM 8477 C C . GLY B 1 486 ? -8.302 16.976 46.333 1.00 157.52 486 GLY B C 1
ATOM 8478 O O . GLY B 1 486 ? -8.045 17.286 45.166 1.00 157.52 486 GLY B O 1
ATOM 8479 N N . ASP B 1 487 ? -7.357 16.783 47.250 1.00 155.86 487 ASP B N 1
ATOM 8480 C CA . ASP B 1 487 ? -5.932 16.942 46.973 1.00 155.86 487 ASP B CA 1
ATOM 8481 C C . ASP B 1 487 ? -5.143 15.772 47.544 1.00 155.86 487 ASP B C 1
ATOM 8482 O O . ASP B 1 487 ? -4.147 15.946 48.248 1.00 155.86 487 ASP B O 1
ATOM 8487 N N . PHE B 1 488 ? -5.589 14.553 47.254 1.00 151.77 488 PHE B N 1
ATOM 8488 C CA . PHE B 1 488 ? -4.895 13.349 47.687 1.00 151.77 488 PHE B CA 1
ATOM 8489 C C . PHE B 1 488 ? -4.645 12.437 46.496 1.00 151.77 488 PHE B C 1
ATOM 8490 O O . PHE B 1 488 ? -5.484 12.331 45.597 1.00 151.77 488 PHE B O 1
ATOM 8498 N N . GLN B 1 489 ? -3.487 11.779 46.494 1.00 148.37 489 GLN B N 1
ATOM 8499 C CA . GLN B 1 489 ? -3.147 10.836 45.441 1.00 148.37 489 GLN B CA 1
ATOM 8500 C C . GLN B 1 489 ? -2.117 9.847 45.962 1.00 148.37 489 GLN B C 1
ATOM 8501 O O . GLN B 1 489 ? -1.324 10.174 46.849 1.00 148.37 489 GLN B O 1
ATOM 8507 N N . ILE B 1 490 ? -2.139 8.641 45.408 1.00 140.71 490 ILE B N 1
ATOM 8508 C CA . ILE B 1 490 ? -1.207 7.586 45.786 1.00 140.71 490 ILE B CA 1
ATOM 8509 C C . ILE B 1 490 ? -0.142 7.465 44.705 1.00 140.71 490 ILE B C 1
ATOM 8510 O O . ILE B 1 490 ? -0.461 7.327 43.519 1.00 140.71 490 ILE B O 1
ATOM 8515 N N . VAL B 1 491 ? 1.124 7.518 45.112 1.00 139.73 491 VAL B N 1
ATOM 8516 C CA . VAL B 1 491 ? 2.250 7.572 44.189 1.00 139.73 491 VAL B CA 1
ATOM 8517 C C . VAL B 1 491 ? 3.192 6.413 44.476 1.00 139.73 491 VAL B C 1
ATOM 8518 O O . VAL B 1 491 ? 3.465 6.096 45.639 1.00 139.73 491 VAL B O 1
ATOM 8522 N N . LEU B 1 492 ? 3.686 5.776 43.413 1.00 135.48 492 LEU B N 1
ATOM 8523 C CA . LEU B 1 492 ? 4.668 4.692 43.506 1.00 135.48 492 LEU B CA 1
ATOM 8524 C C . LEU B 1 492 ? 5.842 5.062 42.606 1.00 135.48 492 LEU B C 1
ATOM 8525 O O . LEU B 1 492 ? 5.880 4.675 41.436 1.00 135.48 492 LEU B O 1
ATOM 8530 N N . ASP B 1 493 ? 6.802 5.804 43.151 1.00 141.74 493 ASP B N 1
ATOM 8531 C CA . ASP B 1 493 ? 7.951 6.266 42.386 1.00 141.74 493 ASP B CA 1
ATOM 8532 C C . ASP B 1 493 ? 9.229 6.054 43.182 1.00 141.74 493 ASP B C 1
ATOM 8533 O O . ASP B 1 493 ? 9.268 6.305 44.389 1.00 141.74 493 ASP B O 1
ATOM 8538 N N . GLY B 1 494 ? 10.274 5.602 42.496 1.00 141.01 494 GLY B N 1
ATOM 8539 C CA . GLY B 1 494 ? 11.563 5.413 43.141 1.00 141.01 494 GLY B CA 1
ATOM 8540 C C . GLY B 1 494 ? 11.564 4.360 44.226 1.00 141.01 494 GLY B C 1
ATOM 8541 O O . GLY B 1 494 ? 12.243 4.525 45.247 1.00 141.01 494 GLY B O 1
ATOM 8542 N N . GLY B 1 495 ? 10.816 3.278 44.030 1.00 143.18 495 GLY B N 1
ATOM 8543 C CA . GLY B 1 495 ? 10.796 2.199 44.998 1.00 143.18 495 GLY B CA 1
ATOM 8544 C C . GLY B 1 495 ? 10.229 2.560 46.352 1.00 143.18 495 GLY B C 1
ATOM 8545 O O . GLY B 1 495 ? 10.767 2.125 47.374 1.00 143.18 495 GLY B O 1
ATOM 8546 N N . GLU B 1 496 ? 9.157 3.348 46.392 1.00 146.92 496 GLU B N 1
ATOM 8547 C CA . GLU B 1 496 ? 8.521 3.692 47.654 1.00 146.92 496 GLU B CA 1
ATOM 8548 C C . GLU B 1 496 ? 7.067 4.064 47.405 1.00 146.92 496 GLU B C 1
ATOM 8549 O O . GLU B 1 496 ? 6.663 4.367 46.280 1.00 146.92 496 GLU B O 1
ATOM 8555 N N . LEU B 1 497 ? 6.288 4.043 48.481 1.00 146.88 497 LEU B N 1
ATOM 8556 C CA . LEU B 1 497 ? 4.899 4.475 48.472 1.00 146.88 497 LEU B CA 1
ATOM 8557 C C . LEU B 1 497 ? 4.803 5.835 49.144 1.00 146.88 497 LEU B C 1
ATOM 8558 O O . LEU B 1 497 ? 5.310 6.019 50.254 1.00 146.88 497 LEU B O 1
ATOM 8563 N N . THR B 1 498 ? 4.159 6.785 48.472 1.00 148.93 498 THR B N 1
ATOM 8564 C CA . THR B 1 498 ? 4.104 8.161 48.941 1.00 148.93 498 THR B CA 1
ATOM 8565 C C . THR B 1 498 ? 2.666 8.656 48.939 1.00 148.93 498 THR B C 1
ATOM 8566 O O . THR B 1 498 ? 1.966 8.537 47.929 1.00 148.93 498 THR B O 1
ATOM 8570 N N . PHE B 1 499 ? 2.235 9.213 50.065 1.00 152.90 499 PHE B N 1
ATOM 8571 C CA . PHE B 1 499 ? 0.958 9.905 50.174 1.00 152.90 499 PHE B CA 1
ATOM 8572 C C . PHE B 1 499 ? 1.247 11.390 50.337 1.00 152.90 499 PHE B C 1
ATOM 8573 O O . PHE B 1 499 ? 2.003 11.782 51.233 1.00 152.90 499 PHE B O 1
ATOM 8581 N N . GLU B 1 500 ? 0.652 12.209 49.480 1.00 155.36 500 GLU B N 1
ATOM 8582 C CA . GLU B 1 500 ? 1.012 13.618 49.410 1.00 155.36 500 GLU B CA 1
ATOM 8583 C C . GLU B 1 500 ? -0.199 14.413 48.936 1.00 155.36 500 GLU B C 1
ATOM 8584 O O . GLU B 1 500 ? -1.328 13.912 48.923 1.00 155.36 500 GLU B O 1
ATOM 8590 N N . LYS B 1 501 ? 0.040 15.663 48.549 1.00 153.62 501 LYS B N 1
ATOM 8591 C CA . LYS B 1 501 ? -1.010 16.546 48.066 1.00 153.62 501 LYS B CA 1
ATOM 8592 C C . LYS B 1 501 ? -0.996 16.603 46.544 1.00 153.62 501 LYS B C 1
ATOM 8593 O O . LYS B 1 501 ? 0.068 16.655 45.921 1.00 153.62 501 LYS B O 1
ATOM 8599 N N . LYS B 1 502 ? -2.188 16.594 45.953 1.00 152.69 502 LYS B N 1
ATOM 8600 C CA . LYS B 1 502 ? -2.313 16.571 44.502 1.00 152.69 502 LYS B CA 1
ATOM 8601 C C . LYS B 1 502 ? -1.789 17.860 43.884 1.00 152.69 502 LYS B C 1
ATOM 8602 O O . LYS B 1 502 ? -1.884 18.944 44.467 1.00 152.69 502 LYS B O 1
ATOM 8608 N N . TYR B 1 503 ? -1.227 17.730 42.686 1.00 156.34 503 TYR B N 1
ATOM 8609 C CA . TYR B 1 503 ? -0.724 18.873 41.942 1.00 156.34 503 TYR B CA 1
ATOM 8610 C C . TYR B 1 503 ? -0.789 18.551 40.457 1.00 156.34 503 TYR B C 1
ATOM 8611 O O . TYR B 1 503 ? -0.831 17.382 40.063 1.00 156.34 503 TYR B O 1
ATOM 8620 N N . ASP B 1 504 ? -0.802 19.596 39.635 1.00 156.81 504 ASP B N 1
ATOM 8621 C CA . ASP B 1 504 ? -0.906 19.458 38.189 1.00 156.81 504 ASP B CA 1
ATOM 8622 C C . ASP B 1 504 ? 0.350 20.018 37.539 1.00 156.81 504 ASP B C 1
ATOM 8623 O O . ASP B 1 504 ? 0.770 21.136 37.853 1.00 156.81 504 ASP B O 1
ATOM 8628 N N . SER B 1 505 ? 0.945 19.242 36.636 1.00 159.74 505 SER B N 1
ATOM 8629 C CA . SER B 1 505 ? 2.185 19.641 35.985 1.00 159.74 505 SER B CA 1
ATOM 8630 C C . SER B 1 505 ? 2.321 18.876 34.676 1.00 159.74 505 SER B C 1
ATOM 8631 O O . SER B 1 505 ? 1.534 17.977 34.373 1.00 159.74 505 SER B O 1
ATOM 8634 N N . GLU B 1 506 ? 3.343 19.248 33.901 1.00 162.50 506 GLU B N 1
ATOM 8635 C CA . GLU B 1 506 ? 3.582 18.665 32.585 1.00 162.50 506 GLU B CA 1
ATOM 8636 C C . GLU B 1 506 ? 4.967 18.034 32.467 1.00 162.50 506 GLU B C 1
ATOM 8637 O O . GLU B 1 506 ? 5.500 17.928 31.358 1.00 162.50 506 GLU B O 1
ATOM 8643 N N . ASP B 1 507 ? 5.564 17.615 33.580 1.00 158.82 507 ASP B N 1
ATOM 8644 C CA . ASP B 1 507 ? 6.883 17.001 33.564 1.00 158.82 507 ASP B CA 1
ATOM 8645 C C . ASP B 1 507 ? 6.895 15.778 34.470 1.00 158.82 507 ASP B C 1
ATOM 8646 O O . ASP B 1 507 ? 6.095 15.659 35.402 1.00 158.82 507 ASP B O 1
ATOM 8651 N N . ILE B 1 508 ? 7.819 14.861 34.176 1.00 153.73 508 ILE B N 1
ATOM 8652 C CA . ILE B 1 508 ? 7.952 13.647 34.977 1.00 153.73 508 ILE B CA 1
ATOM 8653 C C . ILE B 1 508 ? 8.368 13.989 36.402 1.00 153.73 508 ILE B C 1
ATOM 8654 O O . ILE B 1 508 ? 7.852 13.416 37.370 1.00 153.73 508 ILE B O 1
ATOM 8659 N N . ASN B 1 509 ? 9.309 14.923 36.554 1.00 158.36 509 ASN B N 1
ATOM 8660 C CA . ASN B 1 509 ? 9.830 15.243 37.879 1.00 158.36 509 ASN B CA 1
ATOM 8661 C C . ASN B 1 509 ? 8.827 16.027 38.716 1.00 158.36 509 ASN B C 1
ATOM 8662 O O . ASN B 1 509 ? 8.825 15.909 39.946 1.00 158.36 509 ASN B O 1
ATOM 8667 N N . ASP B 1 510 ? 7.971 16.821 38.078 1.00 159.12 510 ASP B N 1
ATOM 8668 C CA . ASP B 1 510 ? 7.087 17.730 38.795 1.00 159.12 510 ASP B CA 1
ATOM 8669 C C . ASP B 1 510 ? 5.806 17.069 39.288 1.00 159.12 510 ASP B C 1
ATOM 8670 O O . ASP B 1 510 ? 4.986 17.744 39.919 1.00 159.12 510 ASP B O 1
ATOM 8675 N N . GLN B 1 511 ? 5.606 15.777 39.017 1.00 154.02 511 GLN B N 1
ATOM 8676 C CA . GLN B 1 511 ? 4.398 15.108 39.491 1.00 154.02 511 GLN B CA 1
ATOM 8677 C C . GLN B 1 511 ? 4.398 14.940 41.006 1.00 154.02 511 GLN B C 1
ATOM 8678 O O . GLN B 1 511 ? 3.326 14.868 41.617 1.00 154.02 511 GLN B O 1
ATOM 8684 N N . HIS B 1 512 ? 5.573 14.874 41.625 1.00 156.92 512 HIS B N 1
ATOM 8685 C CA . HIS B 1 512 ? 5.654 14.679 43.066 1.00 156.92 512 HIS B CA 1
ATOM 8686 C C . HIS B 1 512 ? 5.219 15.945 43.799 1.00 156.92 512 HIS B C 1
ATOM 8687 O O . HIS B 1 512 ? 5.468 17.063 43.339 1.00 156.92 512 HIS B O 1
ATOM 8694 N N . GLY B 1 513 ? 4.565 15.766 44.946 1.00 157.84 513 GLY B N 1
ATOM 8695 C CA . GLY B 1 513 ? 4.011 16.887 45.686 1.00 157.84 513 GLY B CA 1
ATOM 8696 C C . GLY B 1 513 ? 4.570 17.086 47.083 1.00 157.84 513 GLY B C 1
ATOM 8697 O O . GLY B 1 513 ? 5.778 16.955 47.302 1.00 157.84 513 GLY B O 1
ATOM 8698 N N . HIS B 1 514 ? 3.695 17.407 48.040 1.00 158.88 514 HIS B N 1
ATOM 8699 C CA . HIS B 1 514 ? 4.109 17.665 49.412 1.00 158.88 514 HIS B CA 1
ATOM 8700 C C . HIS B 1 514 ? 3.823 16.434 50.256 1.00 158.88 514 HIS B C 1
ATOM 8701 O O . HIS B 1 514 ? 2.651 16.167 50.562 1.00 158.88 514 HIS B O 1
ATOM 8708 N N . PRO B 1 515 ? 4.836 15.675 50.672 1.00 161.83 515 PRO B N 1
ATOM 8709 C CA . PRO B 1 515 ? 4.572 14.410 51.370 1.00 161.83 515 PRO B CA 1
ATOM 8710 C C . PRO B 1 515 ? 3.891 14.624 52.714 1.00 161.83 515 PRO B C 1
ATOM 8711 O O . PRO B 1 515 ? 4.130 15.615 53.406 1.00 161.83 515 PRO B O 1
ATOM 8715 N N . MET B 1 516 ? 3.019 13.680 53.068 1.00 165.22 516 MET B N 1
ATOM 8716 C CA . MET B 1 516 ? 2.424 13.617 54.399 1.00 165.22 516 MET B CA 1
ATOM 8717 C C . MET B 1 516 ? 2.813 12.335 55.121 1.00 165.22 516 MET B C 1
ATOM 8718 O O . MET B 1 516 ? 3.353 12.394 56.230 1.00 165.22 516 MET B O 1
ATOM 8723 N N . LEU B 1 517 ? 2.559 11.176 54.521 1.00 161.84 517 LEU B N 1
ATOM 8724 C CA . LEU B 1 517 ? 2.930 9.885 55.083 1.00 161.84 517 LEU B CA 1
ATOM 8725 C C . LEU B 1 517 ? 3.595 9.065 53.989 1.00 161.84 517 LEU B C 1
ATOM 8726 O O . LEU B 1 517 ? 2.991 8.826 52.940 1.00 161.84 517 LEU B O 1
ATOM 8731 N N . THR B 1 518 ? 4.835 8.637 54.229 1.00 159.80 518 THR B N 1
ATOM 8732 C CA . THR B 1 518 ? 5.632 7.943 53.216 1.00 159.80 518 THR B CA 1
ATOM 8733 C C . THR B 1 518 ? 6.068 6.587 53.762 1.00 159.80 518 THR B C 1
ATOM 8734 O O . THR B 1 518 ? 7.101 6.481 54.427 1.00 159.80 518 THR B O 1
ATOM 8738 N N . MET B 1 519 ? 5.283 5.552 53.475 1.00 157.56 519 MET B N 1
ATOM 8739 C CA . MET B 1 519 ? 5.719 4.188 53.741 1.00 157.56 519 MET B CA 1
ATOM 8740 C C . MET B 1 519 ? 6.903 3.853 52.845 1.00 157.56 519 MET B C 1
ATOM 8741 O O . MET B 1 519 ? 6.776 3.843 51.617 1.00 157.56 519 MET B O 1
ATOM 8746 N N . LYS B 1 520 ? 8.052 3.579 53.451 1.00 159.16 520 LYS B N 1
ATOM 8747 C 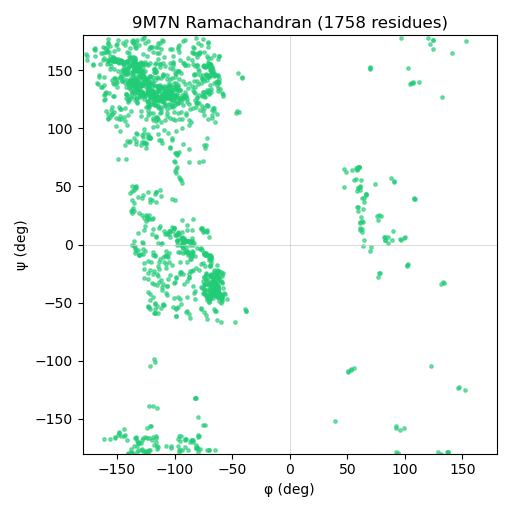CA . LYS B 1 520 ? 9.290 3.447 52.694 1.00 159.16 520 LYS B CA 1
ATOM 8748 C C . LYS B 1 520 ? 10.227 2.500 53.435 1.00 159.16 520 LYS B C 1
ATOM 8749 O O . LYS B 1 520 ? 9.815 1.773 54.345 1.00 159.16 520 LYS B O 1
ATOM 8755 N N . ALA B 1 521 ? 11.493 2.504 53.027 1.00 163.51 521 ALA B N 1
ATOM 8756 C CA . ALA B 1 521 ? 12.539 1.724 53.666 1.00 163.51 521 ALA B CA 1
ATOM 8757 C C . ALA B 1 521 ? 13.766 2.603 53.865 1.00 163.51 521 ALA B C 1
ATOM 8758 O O . ALA B 1 521 ? 13.972 3.588 53.152 1.00 163.51 521 ALA B O 1
ATOM 8760 N N . LEU B 1 522 ? 14.581 2.236 54.850 1.00 170.82 522 LEU B N 1
ATOM 8761 C CA . LEU B 1 522 ? 15.772 2.991 55.210 1.00 170.82 522 LEU B CA 1
ATOM 8762 C C . LEU B 1 522 ? 17.000 2.096 55.127 1.00 170.82 522 LEU B C 1
ATOM 8763 O O . LEU B 1 522 ? 16.960 0.933 55.541 1.00 170.82 522 LEU B O 1
ATOM 8768 N N . TYR B 1 523 ? 18.092 2.644 54.596 1.00 171.14 523 TYR B N 1
ATOM 8769 C CA . TYR B 1 523 ? 19.361 1.930 54.601 1.00 171.14 523 TYR B CA 1
ATOM 8770 C C . TYR B 1 523 ? 19.903 1.913 56.023 1.00 171.14 523 TYR B C 1
ATOM 8771 O O . TYR B 1 523 ? 20.613 2.835 56.436 1.00 171.14 523 TYR B O 1
ATOM 8780 N N . THR B 1 524 ? 19.577 0.866 56.775 1.00 171.87 524 THR B N 1
ATOM 8781 C CA . THR B 1 524 ? 19.821 0.819 58.214 1.00 171.87 524 THR B CA 1
ATOM 8782 C C . THR B 1 524 ? 21.165 0.147 58.480 1.00 171.87 524 THR B C 1
ATOM 8783 O O . THR B 1 524 ? 21.271 -1.081 58.464 1.00 171.87 524 THR B O 1
ATOM 8787 N N . ASP B 1 525 ? 22.187 0.964 58.742 1.00 174.33 525 ASP B N 1
ATOM 8788 C CA . ASP B 1 525 ? 23.515 0.495 59.141 1.00 174.33 525 ASP B CA 1
ATOM 8789 C C . ASP B 1 525 ? 24.118 -0.442 58.091 1.00 174.33 525 ASP B C 1
ATOM 8790 O O . ASP B 1 525 ? 24.329 -1.635 58.323 1.00 174.33 525 ASP B O 1
ATOM 8795 N N . ASP B 1 526 ? 24.376 0.125 56.914 1.00 173.55 526 ASP B N 1
ATOM 8796 C CA . ASP B 1 526 ? 25.053 -0.540 55.802 1.00 173.55 526 ASP B CA 1
ATOM 8797 C C . ASP B 1 526 ? 24.307 -1.770 55.300 1.00 173.55 526 ASP B C 1
ATOM 8798 O O . ASP B 1 526 ? 24.876 -2.571 54.548 1.00 173.55 526 ASP B O 1
ATOM 8803 N N . LYS B 1 527 ? 23.048 -1.944 55.692 1.00 171.01 527 LYS B N 1
ATOM 8804 C CA . LYS B 1 527 ? 22.232 -3.045 55.209 1.00 171.01 527 LYS B CA 1
ATOM 8805 C C . LYS B 1 527 ? 20.792 -2.570 55.122 1.00 171.01 527 LYS B C 1
ATOM 8806 O O . LYS B 1 527 ? 20.347 -1.742 55.920 1.00 171.01 527 LYS B O 1
ATOM 8812 N N . LEU B 1 528 ? 20.069 -3.097 54.140 1.00 170.34 528 LEU B N 1
ATOM 8813 C CA . LEU B 1 528 ? 18.685 -2.694 53.909 1.00 170.34 528 LEU B CA 1
ATOM 8814 C C . LEU B 1 528 ? 17.735 -3.705 54.550 1.00 170.34 528 LEU B C 1
ATOM 8815 O O . LEU B 1 528 ? 17.155 -4.578 53.902 1.00 170.34 528 LEU B O 1
ATOM 8820 N N . ASN B 1 529 ? 17.594 -3.568 55.871 1.00 171.88 529 ASN B N 1
ATOM 8821 C CA . ASN B 1 529 ? 16.659 -4.371 56.650 1.00 171.88 529 ASN B CA 1
ATOM 8822 C C . ASN B 1 529 ? 15.701 -3.501 57.454 1.00 171.88 529 ASN B C 1
ATOM 8823 O O . ASN B 1 529 ? 15.105 -3.974 58.426 1.00 171.88 529 ASN B O 1
ATOM 8828 N N . GLY B 1 530 ? 15.542 -2.238 57.070 1.00 170.24 530 GLY B N 1
ATOM 8829 C CA . GLY B 1 530 ? 14.659 -1.342 57.786 1.00 170.24 530 GLY B CA 1
ATOM 8830 C C . GLY B 1 530 ? 13.436 -0.936 56.993 1.00 170.24 530 GLY B C 1
ATOM 8831 O O . GLY B 1 530 ? 13.552 -0.312 55.935 1.00 170.24 530 GLY B O 1
ATOM 8832 N N . ILE B 1 531 ? 12.255 -1.287 57.496 1.00 168.63 531 ILE B N 1
ATOM 8833 C CA . ILE B 1 531 ? 10.984 -0.899 56.899 1.00 168.63 531 ILE B CA 1
ATOM 8834 C C . ILE B 1 531 ? 10.276 0.023 57.878 1.00 168.63 531 ILE B C 1
ATOM 8835 O O . ILE B 1 531 ? 10.100 -0.326 59.051 1.00 168.63 531 ILE B O 1
ATOM 8840 N N . SER B 1 532 ? 9.874 1.197 57.399 1.00 167.36 532 SER B N 1
ATOM 8841 C CA . SER B 1 532 ? 9.359 2.221 58.291 1.00 167.36 532 SER B CA 1
ATOM 8842 C C . SER B 1 532 ? 8.433 3.162 57.542 1.00 167.36 532 SER B C 1
ATOM 8843 O O . SER B 1 532 ? 8.468 3.263 56.313 1.00 167.36 532 SER B O 1
ATOM 8846 N N . MET B 1 533 ? 7.604 3.852 58.312 1.00 165.45 533 MET B N 1
ATOM 8847 C CA . MET B 1 533 ? 6.873 5.015 57.848 1.00 165.45 533 MET B CA 1
ATOM 8848 C C . MET B 1 533 ? 7.448 6.254 58.528 1.00 165.45 533 MET B C 1
ATOM 8849 O O . MET B 1 533 ? 8.342 6.170 59.372 1.00 165.45 533 MET B O 1
ATOM 8854 N N . VAL B 1 534 ? 6.949 7.425 58.132 1.00 170.81 534 VAL B N 1
ATOM 8855 C CA . VAL B 1 534 ? 7.322 8.685 58.761 1.00 170.81 534 VAL B CA 1
ATOM 8856 C C . VAL B 1 534 ? 6.075 9.547 58.883 1.00 170.81 534 VAL B C 1
ATOM 8857 O O . VAL B 1 534 ? 5.046 9.288 58.256 1.00 170.81 534 VAL B O 1
ATOM 8861 N N . GLN B 1 535 ? 6.179 10.580 59.708 1.00 176.84 535 GLN B N 1
ATOM 8862 C CA . GLN B 1 535 ? 5.146 11.596 59.823 1.00 176.84 535 GLN B CA 1
ATOM 8863 C C . GLN B 1 535 ? 5.745 12.958 59.499 1.00 176.84 535 GLN B C 1
ATOM 8864 O O . GLN B 1 535 ? 6.959 13.111 59.351 1.00 176.84 535 GLN B O 1
ATOM 8870 N N . ILE B 1 536 ? 4.874 13.952 59.368 1.00 175.88 536 ILE B N 1
ATOM 8871 C CA . ILE B 1 536 ? 5.306 15.326 59.130 1.00 175.88 536 ILE B CA 1
ATOM 8872 C C . ILE B 1 536 ? 4.571 16.219 60.123 1.00 175.88 536 ILE B C 1
ATOM 8873 O O . ILE B 1 536 ? 3.364 16.037 60.339 1.00 175.88 536 ILE B O 1
ATOM 8878 N N . PRO B 1 537 ? 5.250 17.174 60.760 1.00 177.72 537 PRO B N 1
ATOM 8879 C CA . PRO B 1 537 ? 4.571 18.037 61.734 1.00 177.72 537 PRO B CA 1
ATOM 8880 C C . PRO B 1 537 ? 3.461 18.856 61.091 1.00 177.72 537 PRO B C 1
ATOM 8881 O O . PRO B 1 537 ? 3.427 19.053 59.875 1.00 177.72 537 PRO B O 1
ATOM 8885 N N . ASN B 1 538 ? 2.537 19.320 61.935 1.00 177.53 538 ASN B N 1
ATOM 8886 C CA . ASN B 1 538 ? 1.341 20.053 61.527 1.00 177.53 538 ASN B CA 1
ATOM 8887 C C . ASN B 1 538 ? 0.422 19.224 60.641 1.00 177.53 538 ASN B C 1
ATOM 8888 O O . ASN B 1 538 ? -0.370 19.780 59.873 1.00 177.53 538 ASN B O 1
ATOM 8893 N N . TYR B 1 539 ? 0.507 17.899 60.736 1.00 176.02 539 TYR B N 1
ATOM 8894 C CA . TYR B 1 539 ? -0.385 17.000 60.023 1.00 176.02 539 TYR B CA 1
ATOM 8895 C C . TYR B 1 539 ? -0.866 15.911 60.969 1.00 176.02 539 TYR B C 1
ATOM 8896 O O . TYR B 1 539 ? -0.158 15.514 61.899 1.00 176.02 539 TYR B O 1
ATOM 8905 N N . SER B 1 540 ? -2.082 15.436 60.725 1.00 174.28 540 SER B N 1
ATOM 8906 C CA . SER B 1 540 ? -2.712 14.433 61.568 1.00 174.28 540 SER B CA 1
ATOM 8907 C C . SER B 1 540 ? -2.553 13.052 60.948 1.00 174.28 540 SER B C 1
ATOM 8908 O O . SER B 1 540 ? -2.673 12.886 59.731 1.00 174.28 540 SER B O 1
ATOM 8911 N N . PHE B 1 541 ? -2.277 12.067 61.796 1.00 174.04 541 PHE B N 1
ATOM 8912 C CA . PHE B 1 541 ? -2.107 10.685 61.381 1.00 174.04 541 PHE B CA 1
ATOM 8913 C C . PHE B 1 541 ? -2.883 9.796 62.339 1.00 174.04 541 PHE B C 1
ATOM 8914 O O . PHE B 1 541 ? -3.115 10.162 63.494 1.00 174.04 541 PHE B O 1
ATOM 8922 N N . GLY B 1 542 ? -3.289 8.630 61.858 1.00 169.21 542 GLY B N 1
ATOM 8923 C CA . GLY B 1 542 ? -4.079 7.750 62.692 1.00 169.21 542 GLY B CA 1
ATOM 8924 C C . GLY B 1 542 ? -4.230 6.375 62.088 1.00 169.21 542 GLY B C 1
ATOM 8925 O O . GLY B 1 542 ? -3.915 6.144 60.916 1.00 169.21 542 GLY B O 1
ATOM 8926 N N . ILE B 1 543 ? -4.711 5.459 62.924 1.00 168.45 543 ILE B N 1
ATOM 8927 C CA . ILE B 1 543 ? -5.048 4.093 62.547 1.00 168.45 543 ILE B CA 1
ATOM 8928 C C . ILE B 1 543 ? -6.524 3.920 62.887 1.00 168.45 543 ILE B C 1
ATOM 8929 O O . ILE B 1 543 ? -6.952 2.864 63.367 1.00 168.45 543 ILE B O 1
ATOM 8934 N N . ASN B 1 544 ? -7.294 4.992 62.679 1.00 174.33 544 ASN B N 1
ATOM 8935 C CA . ASN B 1 544 ? -8.699 5.101 63.062 1.00 174.33 544 ASN B CA 1
ATOM 8936 C C . ASN B 1 544 ? -9.496 3.833 62.788 1.00 174.33 544 ASN B C 1
ATOM 8937 O O . ASN B 1 544 ? -9.251 3.131 61.803 1.00 174.33 544 ASN B O 1
ATOM 8942 N N . SER B 1 545 ? -10.447 3.529 63.667 1.00 179.82 545 SER B N 1
ATOM 8943 C CA . SER B 1 545 ? -11.219 2.300 63.589 1.00 179.82 545 SER B CA 1
ATOM 8944 C C . SER B 1 545 ? -12.688 2.618 63.826 1.00 179.82 545 SER B C 1
ATOM 8945 O O . SER B 1 545 ? -13.032 3.603 64.483 1.00 179.82 545 SER B O 1
ATOM 8948 N N . GLY B 1 546 ? -13.558 1.767 63.287 1.00 179.96 546 GLY B N 1
ATOM 8949 C CA . GLY B 1 546 ? -14.985 1.987 63.414 1.00 179.96 546 GLY B CA 1
ATOM 8950 C C . GLY B 1 546 ? -15.793 1.512 62.224 1.00 179.96 546 GLY B C 1
ATOM 8951 O O . GLY B 1 546 ? -15.765 0.328 61.879 1.00 179.96 546 GLY B O 1
ATOM 8952 N N . GLY B 1 547 ? -16.548 2.422 61.608 1.00 183.05 547 GLY B N 1
ATOM 8953 C CA . GLY B 1 547 ? -17.336 2.120 60.439 1.00 183.05 547 GLY B CA 1
ATOM 8954 C C . GLY B 1 547 ? -16.936 2.951 59.234 1.00 183.05 547 GLY B C 1
ATOM 8955 O O . GLY B 1 547 ? -15.897 3.613 59.208 1.00 183.05 547 GLY B O 1
ATOM 8956 N N . LEU B 1 548 ? -17.788 2.894 58.208 1.00 181.80 548 LEU B N 1
ATOM 8957 C CA . LEU B 1 548 ? -17.546 3.714 57.026 1.00 181.80 548 LEU B CA 1
ATOM 8958 C C . LEU B 1 548 ? -17.883 5.174 57.306 1.00 181.80 548 LEU B C 1
ATOM 8959 O O . LEU B 1 548 ? -17.229 6.082 56.778 1.00 181.80 548 LEU B O 1
ATOM 8964 N N . MET B 1 549 ? -18.904 5.419 58.132 1.00 183.87 549 MET B N 1
ATOM 8965 C CA . MET B 1 549 ? -19.210 6.773 58.583 1.00 183.87 549 MET B CA 1
ATOM 8966 C C . MET B 1 549 ? -18.221 7.265 59.634 1.00 183.87 549 MET B C 1
ATOM 8967 O O . MET B 1 549 ? -17.801 8.427 59.595 1.00 183.87 549 MET B O 1
ATOM 8972 N N . VAL B 1 550 ? -17.842 6.406 60.578 1.00 182.23 550 VAL B N 1
ATOM 8973 C CA . VAL B 1 550 ? -17.084 6.809 61.757 1.00 182.23 550 VAL B CA 1
ATOM 8974 C C . VAL B 1 550 ? -15.819 5.969 61.853 1.00 182.23 550 VAL B C 1
ATOM 8975 O O . VAL B 1 550 ? -15.859 4.749 61.661 1.00 182.23 550 VAL B O 1
ATOM 8979 N N . SER B 1 551 ? -14.700 6.625 62.154 1.00 179.34 551 SER B N 1
ATOM 8980 C CA . SER B 1 551 ? -13.408 5.956 62.304 1.00 179.34 551 SER B CA 1
ATOM 8981 C C . SER B 1 551 ? -12.673 6.626 63.462 1.00 179.34 551 SER B C 1
ATOM 8982 O O . SER B 1 551 ? -12.132 7.724 63.307 1.00 179.34 551 SER B O 1
ATOM 8985 N N . LYS B 1 552 ? -12.653 5.950 64.638 1.00 179.33 552 LYS B N 1
ATOM 8986 C CA . LYS B 1 552 ? -12.092 6.527 65.850 1.00 179.33 552 LYS B CA 1
ATOM 8987 C C . LYS B 1 552 ? -10.671 6.029 66.088 1.00 179.33 552 LYS B C 1
ATOM 8988 O O . LYS B 1 552 ? -10.343 4.884 65.766 1.00 179.33 552 LYS B O 1
ATOM 8994 N N . PRO B 1 553 ? -9.814 6.873 66.665 1.00 179.09 553 PRO B N 1
ATOM 8995 C CA . PRO B 1 553 ? -8.373 6.573 66.697 1.00 179.09 553 PRO B CA 1
ATOM 8996 C C . PRO B 1 553 ? -8.048 5.446 67.666 1.00 179.09 553 PRO B C 1
ATOM 8997 O O . PRO B 1 553 ? -8.314 5.545 68.865 1.00 179.09 553 PRO B O 1
ATOM 9001 N N . VAL B 1 554 ? -7.471 4.367 67.136 1.00 179.28 554 VAL B N 1
ATOM 9002 C CA . VAL B 1 554 ? -6.799 3.398 67.994 1.00 179.28 554 VAL B CA 1
ATOM 9003 C C . VAL B 1 554 ? -5.513 4.003 68.543 1.00 179.28 554 VAL B C 1
ATOM 9004 O O . VAL B 1 554 ? -5.210 3.889 69.736 1.00 179.28 554 VAL B O 1
ATOM 9008 N N . ILE B 1 555 ? -4.743 4.660 67.678 1.00 177.55 555 ILE B N 1
ATOM 9009 C CA . ILE B 1 555 ? -3.672 5.565 68.079 1.00 177.55 555 ILE B CA 1
ATOM 9010 C C . ILE B 1 555 ? -3.894 6.883 67.356 1.00 177.55 555 ILE B C 1
ATOM 9011 O O . ILE B 1 555 ? -4.051 6.902 66.131 1.00 177.55 555 ILE B O 1
ATOM 9016 N N . GLU B 1 556 ? -3.908 7.980 68.105 1.00 180.70 556 GLU B N 1
ATOM 9017 C CA . GLU B 1 556 ? -4.046 9.311 67.530 1.00 180.70 556 GLU B CA 1
ATOM 9018 C C . GLU B 1 556 ? -2.676 9.972 67.490 1.00 180.70 556 GLU B C 1
ATOM 9019 O O . GLU B 1 556 ? -2.018 10.111 68.527 1.00 180.70 556 GLU B O 1
ATOM 9025 N N . ILE B 1 557 ? -2.253 10.382 66.302 1.00 179.14 557 ILE B N 1
ATOM 9026 C CA . ILE B 1 557 ? -0.985 11.079 66.113 1.00 179.14 557 ILE B CA 1
ATOM 9027 C C . ILE B 1 557 ? -1.289 12.566 65.964 1.00 179.14 557 ILE B C 1
ATOM 9028 O O . ILE B 1 557 ? -2.006 12.947 65.027 1.00 179.14 557 ILE B O 1
ATOM 9033 N N . PRO B 1 558 ? -0.791 13.420 66.850 1.00 181.20 558 PRO B N 1
ATOM 9034 C CA . PRO B 1 558 ? -1.146 14.840 66.797 1.00 181.20 558 PRO B CA 1
ATOM 9035 C C . PRO B 1 558 ? -0.440 15.561 65.661 1.00 181.20 558 PRO B C 1
ATOM 9036 O O . PRO B 1 558 ? 0.521 15.068 65.065 1.00 181.20 558 PRO B O 1
ATOM 9040 N N . LYS B 1 559 ? -0.946 16.761 65.368 1.00 180.15 559 LYS B N 1
ATOM 9041 C CA . LYS B 1 559 ? -0.286 17.624 64.397 1.00 180.15 559 LYS B CA 1
ATOM 9042 C C . LYS B 1 559 ? 1.099 18.034 64.875 1.00 180.15 559 LYS B C 1
ATOM 9043 O O . LYS B 1 559 ? 1.994 18.274 64.057 1.00 180.15 559 LYS B O 1
ATOM 9049 N N . GLU B 1 560 ? 1.297 18.108 66.190 1.00 181.96 560 GLU B N 1
ATOM 9050 C CA . GLU B 1 560 ? 2.554 18.546 66.777 1.00 181.96 560 GLU B CA 1
ATOM 9051 C C . GLU B 1 560 ? 3.454 17.385 67.177 1.00 181.96 560 GLU B C 1
ATOM 9052 O O . GLU B 1 560 ? 4.451 17.603 67.872 1.00 181.96 560 GLU B O 1
ATOM 9058 N N . SER B 1 561 ? 3.122 16.161 66.767 1.00 182.40 561 SER B N 1
ATOM 9059 C CA . SER B 1 561 ? 3.959 15.012 67.087 1.00 182.40 561 SER B CA 1
ATOM 9060 C C . SER B 1 561 ? 5.361 15.216 66.532 1.00 182.40 561 SER B C 1
ATOM 9061 O O . SER B 1 561 ? 5.536 15.558 65.359 1.00 182.40 561 SER B O 1
ATOM 9064 N N . THR B 1 562 ? 6.364 15.000 67.380 1.00 184.27 562 THR B N 1
ATOM 9065 C CA . THR B 1 562 ? 7.732 15.349 67.036 1.00 184.27 562 THR B CA 1
ATOM 9066 C C . THR B 1 562 ? 8.670 14.374 67.734 1.00 184.27 562 THR B C 1
ATOM 9067 O O . THR B 1 562 ? 8.312 13.750 68.737 1.00 184.27 562 THR B O 1
ATOM 9071 N N . ILE B 1 563 ? 9.877 14.237 67.178 1.00 185.26 563 ILE B N 1
ATOM 9072 C CA . ILE B 1 563 ? 10.921 13.453 67.830 1.00 185.26 563 ILE B CA 1
ATOM 9073 C C . ILE B 1 563 ? 11.192 13.984 69.232 1.00 185.26 563 ILE B C 1
ATOM 9074 O O . ILE B 1 563 ? 11.370 13.211 70.182 1.00 185.26 563 ILE B O 1
ATOM 9079 N N . ASP B 1 564 ? 11.225 15.307 69.387 1.00 187.65 564 ASP B N 1
ATOM 9080 C CA . ASP B 1 564 ? 11.429 15.899 70.703 1.00 187.65 564 ASP B CA 1
ATOM 9081 C C . ASP B 1 564 ? 10.147 15.840 71.525 1.00 187.65 564 ASP B C 1
ATOM 9082 O O . ASP B 1 564 ? 10.134 15.311 72.641 1.00 187.65 564 ASP B O 1
ATOM 9087 N N . SER B 1 565 ? 9.056 16.376 70.980 1.00 187.01 565 SER B N 1
ATOM 9088 C CA . SER B 1 565 ? 7.755 16.339 71.647 1.00 187.01 565 SER B CA 1
ATOM 9089 C C . SER B 1 565 ? 7.034 15.041 71.282 1.00 187.01 565 SER B C 1
ATOM 9090 O O . SER B 1 565 ? 6.053 15.012 70.536 1.00 187.01 565 SER B O 1
ATOM 9093 N N . ARG B 1 566 ? 7.556 13.945 71.829 1.00 187.70 566 ARG B N 1
ATOM 9094 C CA . ARG B 1 566 ? 6.932 12.637 71.667 1.00 187.70 566 ARG B CA 1
ATOM 9095 C C . ARG B 1 566 ? 5.581 12.653 72.364 1.00 187.70 566 ARG B C 1
ATOM 9096 O O . ARG B 1 566 ? 5.512 12.623 73.596 1.00 187.70 566 ARG B O 1
ATOM 9104 N N . LYS B 1 567 ? 4.502 12.708 71.589 1.00 188.97 567 LYS B N 1
ATOM 9105 C CA . LYS B 1 567 ? 3.151 12.756 72.142 1.00 188.97 567 LYS B CA 1
ATOM 9106 C C . LYS B 1 567 ? 2.318 11.739 71.370 1.00 188.97 567 LYS B C 1
ATOM 9107 O O . LYS B 1 567 ? 1.709 12.059 70.347 1.00 188.97 567 LYS B O 1
ATOM 9113 N N . LEU B 1 568 ? 2.314 10.506 71.866 1.00 189.62 568 LEU B N 1
ATOM 9114 C CA . LEU B 1 568 ? 1.671 9.376 71.193 1.00 189.62 568 LEU B CA 1
ATOM 9115 C C . LEU B 1 568 ? 0.309 9.081 71.819 1.00 189.62 568 LEU B C 1
ATOM 9116 O O . LEU B 1 568 ? 0.116 8.088 72.518 1.00 189.62 568 LEU B O 1
ATOM 9121 N N . ASN B 1 569 ? -0.643 9.974 71.562 1.00 186.59 569 ASN B N 1
ATOM 9122 C CA . ASN B 1 569 ? -1.977 9.821 72.126 1.00 186.59 569 ASN B CA 1
ATOM 9123 C C . ASN B 1 569 ? -2.621 8.522 71.659 1.00 186.59 569 ASN B C 1
ATOM 9124 O O . ASN B 1 569 ? -2.589 8.179 70.474 1.00 186.59 569 ASN B O 1
ATOM 9129 N N . LEU B 1 570 ? -3.206 7.794 72.606 1.00 185.36 570 LEU B N 1
ATOM 9130 C CA . LEU B 1 570 ? -3.922 6.560 72.324 1.00 185.36 570 LEU B CA 1
ATOM 9131 C C . LEU B 1 570 ? -5.335 6.681 72.873 1.00 185.36 570 LEU B C 1
ATOM 9132 O O . LEU B 1 570 ? -5.558 7.276 73.930 1.00 185.36 570 LEU B O 1
ATOM 9137 N N . PHE B 1 571 ? -6.291 6.116 72.142 1.00 183.31 571 PHE B N 1
ATOM 9138 C CA . PHE B 1 571 ? -7.687 6.168 72.544 1.00 183.31 571 PHE B CA 1
ATOM 9139 C C . PHE B 1 571 ? -8.312 4.814 72.236 1.00 183.31 571 PHE B C 1
ATOM 9140 O O . PHE B 1 571 ? -7.877 4.101 71.330 1.00 183.31 571 PHE B O 1
ATOM 9148 N N . GLY B 1 572 ? -9.339 4.463 73.004 1.00 190.76 572 GLY B N 1
ATOM 9149 C CA . GLY B 1 572 ? -9.979 3.169 72.884 1.00 190.76 572 GLY B CA 1
ATOM 9150 C C . GLY B 1 572 ? -9.613 2.242 74.023 1.00 190.76 572 GLY B C 1
ATOM 9151 O O . GLY B 1 572 ? -8.455 2.203 74.450 1.00 190.76 572 GLY B O 1
ATOM 9152 N N . GLU B 1 573 ? -10.590 1.490 74.525 1.00 193.68 573 GLU B N 1
ATOM 9153 C CA . GLU B 1 573 ? -10.369 0.592 75.654 1.00 193.68 573 GLU B CA 1
ATOM 9154 C C . GLU B 1 573 ? -9.584 -0.619 75.166 1.00 193.68 573 GLU B C 1
ATOM 9155 O O . GLU B 1 573 ? -10.060 -1.376 74.315 1.00 193.68 573 GLU B O 1
ATOM 9161 N N . VAL B 1 574 ? -8.384 -0.803 75.704 1.00 195.93 574 VAL B N 1
ATOM 9162 C CA . VAL B 1 574 ? -7.447 -1.798 75.202 1.00 195.93 574 VAL B CA 1
ATOM 9163 C C . VAL B 1 574 ? -7.412 -2.998 76.135 1.00 195.93 574 VAL B C 1
ATOM 9164 O O . VAL B 1 574 ? -7.740 -2.909 77.324 1.00 195.93 574 VAL B O 1
ATOM 9168 N N . ARG B 1 575 ? -7.006 -4.141 75.580 1.00 197.39 575 ARG B N 1
ATOM 9169 C CA . ARG B 1 575 ? -6.847 -5.395 76.317 1.00 197.39 575 ARG B CA 1
ATOM 9170 C C . ARG B 1 575 ? -5.445 -5.904 75.992 1.00 197.39 575 ARG B C 1
ATOM 9171 O O . ARG B 1 575 ? -5.247 -6.589 74.986 1.00 197.39 575 ARG B O 1
ATOM 9179 N N . VAL B 1 576 ? -4.476 -5.575 76.845 1.00 198.43 576 VAL B N 1
ATOM 9180 C CA . VAL B 1 576 ? -3.070 -5.716 76.479 1.00 198.43 576 VAL B CA 1
ATOM 9181 C C . VAL B 1 576 ? -2.372 -6.738 77.367 1.00 198.43 576 VAL B C 1
ATOM 9182 O O . VAL B 1 576 ? -2.115 -6.477 78.545 1.00 198.43 576 VAL B O 1
ATOM 9186 N N . VAL B 1 577 ? -2.030 -7.895 76.798 1.00 195.78 577 VAL B N 1
ATOM 9187 C CA . VAL B 1 577 ? -1.339 -8.938 77.548 1.00 195.78 577 VAL B CA 1
ATOM 9188 C C . VAL B 1 577 ? 0.167 -8.718 77.473 1.00 195.78 577 VAL B C 1
ATOM 9189 O O . VAL B 1 577 ? 0.719 -8.443 76.400 1.00 195.78 577 VAL B O 1
ATOM 9193 N N . GLY B 1 578 ? 0.838 -8.833 78.606 1.00 199.32 578 GLY B N 1
ATOM 9194 C CA . GLY B 1 578 ? 2.287 -8.778 78.630 1.00 199.32 578 GLY B CA 1
ATOM 9195 C C . GLY B 1 578 ? 2.822 -8.283 79.958 1.00 199.32 578 GLY B C 1
ATOM 9196 O O . GLY B 1 578 ? 2.085 -7.925 80.874 1.00 199.32 578 GLY B O 1
ATOM 9197 N N . ASP B 1 579 ? 4.152 -8.303 80.073 1.00 201.04 579 ASP B N 1
ATOM 9198 C CA . ASP B 1 579 ? 4.857 -7.639 81.164 1.00 201.04 579 ASP B CA 1
ATOM 9199 C C . ASP B 1 579 ? 4.916 -6.149 80.866 1.00 201.04 579 ASP B C 1
ATOM 9200 O O . ASP B 1 579 ? 5.027 -5.763 79.699 1.00 201.04 579 ASP B O 1
ATOM 9205 N N . PHE B 1 580 ? 4.851 -5.296 81.885 1.00 201.32 580 PHE B N 1
ATOM 9206 C CA . PHE B 1 580 ? 4.765 -3.874 81.597 1.00 201.32 580 PHE B CA 1
ATOM 9207 C C . PHE B 1 580 ? 5.766 -3.091 82.429 1.00 201.32 580 PHE B C 1
ATOM 9208 O O . PHE B 1 580 ? 6.651 -3.648 83.082 1.00 201.32 580 PHE B O 1
ATOM 9216 N N . TYR B 1 581 ? 5.604 -1.773 82.379 1.00 201.36 581 TYR B N 1
ATOM 9217 C CA . TYR B 1 581 ? 6.606 -0.809 82.810 1.00 201.36 581 TYR B CA 1
ATOM 9218 C C . TYR B 1 581 ? 6.004 0.088 83.882 1.00 201.36 581 TYR B C 1
ATOM 9219 O O . TYR B 1 581 ? 5.402 1.121 83.570 1.00 201.36 581 TYR B O 1
ATOM 9228 N N . VAL B 1 582 ? 6.173 -0.313 85.141 1.00 204.41 582 VAL B N 1
ATOM 9229 C CA . VAL B 1 582 ? 5.580 0.349 86.299 1.00 204.41 582 VAL B CA 1
ATOM 9230 C C . VAL B 1 582 ? 6.684 0.793 87.248 1.00 204.41 582 VAL B C 1
ATOM 9231 O O . VAL B 1 582 ? 6.532 0.691 88.471 1.00 204.41 582 VAL B O 1
ATOM 9235 N N . ASN B 1 583 ? 7.794 1.286 86.685 1.00 207.07 583 ASN B N 1
ATOM 9236 C CA . ASN B 1 583 ? 9.086 1.428 87.357 1.00 207.07 583 ASN B CA 1
ATOM 9237 C C . ASN B 1 583 ? 9.759 0.070 87.527 1.00 207.07 583 ASN B C 1
ATOM 9238 O O . ASN B 1 583 ? 10.103 -0.332 88.644 1.00 207.07 583 ASN B O 1
ATOM 9243 N N . ASP B 1 584 ? 9.864 -0.657 86.407 1.00 209.60 584 ASP B N 1
ATOM 9244 C CA . ASP B 1 584 ? 10.763 -1.788 86.172 1.00 209.60 584 ASP B CA 1
ATOM 9245 C C . ASP B 1 584 ? 10.125 -3.134 86.503 1.00 209.60 584 ASP B C 1
ATOM 9246 O O . ASP B 1 584 ? 8.896 -3.261 86.491 1.00 209.60 584 ASP B O 1
ATOM 9251 N N . VAL B 1 585 ? 10.968 -4.133 86.786 1.00 211.80 585 VAL B N 1
ATOM 9252 C CA . VAL B 1 585 ? 10.633 -5.556 86.883 1.00 211.80 585 VAL B CA 1
ATOM 9253 C C . VAL B 1 585 ? 9.630 -5.935 85.789 1.00 211.80 585 VAL B C 1
ATOM 9254 O O . VAL B 1 585 ? 9.626 -5.332 84.709 1.00 211.80 585 VAL B O 1
ATOM 9258 N N . LYS B 1 586 ? 8.802 -6.949 86.032 1.00 210.40 586 LYS B N 1
ATOM 9259 C CA . LYS B 1 586 ? 7.776 -7.355 85.081 1.00 210.40 586 LYS B CA 1
ATOM 9260 C C . LYS B 1 586 ? 6.528 -7.757 85.855 1.00 210.40 586 LYS B C 1
ATOM 9261 O O . LYS B 1 586 ? 6.620 -8.289 86.966 1.00 210.40 586 LYS B O 1
ATOM 9267 N N . ILE B 1 587 ? 5.365 -7.492 85.259 1.00 209.23 587 ILE B N 1
ATOM 9268 C CA . ILE B 1 587 ? 4.086 -7.624 85.954 1.00 209.23 587 ILE B CA 1
ATOM 9269 C C . ILE B 1 587 ? 3.187 -8.579 85.173 1.00 209.23 587 ILE B C 1
ATOM 9270 O O . ILE B 1 587 ? 3.594 -9.132 84.145 1.00 209.23 587 ILE B O 1
ATOM 9275 N N . ASP B 1 588 ? 1.956 -8.772 85.650 1.00 210.94 588 ASP B N 1
ATOM 9276 C CA . ASP B 1 588 ? 1.065 -9.809 85.143 1.00 210.94 588 ASP B CA 1
ATOM 9277 C C . ASP B 1 588 ? 0.109 -9.287 84.076 1.00 210.94 588 ASP B C 1
ATOM 9278 O O . ASP B 1 588 ? 0.275 -8.171 83.570 1.00 210.94 588 ASP B O 1
ATOM 9283 N N . SER B 1 589 ? -0.891 -10.097 83.725 1.00 207.16 589 SER B N 1
ATOM 9284 C CA . SER B 1 589 ? -1.740 -9.827 82.570 1.00 207.16 589 SER B CA 1
ATOM 9285 C C . SER B 1 589 ? -3.228 -10.001 82.859 1.00 207.16 589 SER B C 1
ATOM 9286 O O . SER B 1 589 ? -3.919 -10.708 82.118 1.00 207.16 589 SER B O 1
ATOM 9289 N N . ASN B 1 590 ? -3.722 -9.385 83.931 1.00 208.45 590 ASN B N 1
ATOM 9290 C CA . ASN B 1 590 ? -5.155 -9.380 84.242 1.00 208.45 590 ASN B CA 1
ATOM 9291 C C . ASN B 1 590 ? -5.737 -10.787 84.337 1.00 208.45 590 ASN B C 1
ATOM 9292 O O . ASN B 1 590 ? -6.412 -11.250 83.418 1.00 208.45 590 ASN B O 1
ATOM 9297 N N . VAL C 1 3 ? 30.097 14.864 -74.258 1.00 46.67 3 VAL C N 1
ATOM 9298 C CA . VAL C 1 3 ? 29.953 14.064 -73.049 1.00 46.67 3 VAL C CA 1
ATOM 9299 C C . VAL C 1 3 ? 31.298 13.489 -72.613 1.00 46.67 3 VAL C C 1
ATOM 9300 O O . VAL C 1 3 ? 31.945 12.770 -73.369 1.00 46.67 3 VAL C O 1
ATOM 9304 N N . TYR C 1 4 ? 31.707 13.808 -71.388 1.00 48.33 4 TYR C N 1
ATOM 9305 C CA . TYR C 1 4 ? 32.982 13.371 -70.834 1.00 48.33 4 TYR C CA 1
ATOM 9306 C C . TYR C 1 4 ? 32.750 12.226 -69.859 1.00 48.33 4 TYR C C 1
ATOM 9307 O O . TYR C 1 4 ? 31.837 12.290 -69.031 1.00 48.33 4 TYR C O 1
ATOM 9316 N N . PHE C 1 5 ? 33.581 11.190 -69.947 1.00 53.34 5 PHE C N 1
ATOM 9317 C CA . PHE C 1 5 ? 33.433 9.988 -69.136 1.00 53.34 5 PHE C CA 1
ATOM 9318 C C . PHE C 1 5 ? 34.604 9.859 -68.172 1.00 53.34 5 PHE C C 1
ATOM 9319 O O . PHE C 1 5 ? 35.763 9.980 -68.579 1.00 53.34 5 PHE C O 1
ATOM 9327 N N . PHE C 1 6 ? 34.300 9.599 -66.905 1.00 57.48 6 PHE C N 1
ATOM 9328 C CA . PHE C 1 6 ? 35.296 9.445 -65.857 1.00 57.48 6 PHE C CA 1
ATOM 9329 C C . PHE C 1 6 ? 35.324 8.007 -65.356 1.00 57.48 6 PHE C C 1
ATOM 9330 O O . PHE C 1 6 ? 34.342 7.271 -65.462 1.00 57.48 6 PHE C O 1
ATOM 9338 N N . ASP C 1 7 ? 36.466 7.610 -64.801 1.00 65.06 7 ASP C N 1
ATOM 9339 C CA . ASP C 1 7 ? 36.624 6.281 -64.232 1.00 65.06 7 ASP C CA 1
ATOM 9340 C C . ASP C 1 7 ? 36.263 6.312 -62.747 1.00 65.06 7 ASP C C 1
ATOM 9341 O O . ASP C 1 7 ? 35.688 7.281 -62.247 1.00 65.06 7 ASP C O 1
ATOM 9346 N N . ASN C 1 8 ? 36.597 5.244 -62.019 1.00 65.80 8 ASN C N 1
ATOM 9347 C CA . ASN C 1 8 ? 36.161 5.124 -60.632 1.00 65.80 8 ASN C CA 1
ATOM 9348 C C . ASN C 1 8 ? 36.846 6.117 -59.704 1.00 65.80 8 ASN C C 1
ATOM 9349 O O . ASN C 1 8 ? 36.358 6.339 -58.592 1.00 65.80 8 ASN C O 1
ATOM 9354 N N . LYS C 1 9 ? 37.963 6.710 -60.124 1.00 67.62 9 LYS C N 1
ATOM 9355 C CA . LYS C 1 9 ? 38.664 7.709 -59.330 1.00 67.62 9 LYS C CA 1
ATOM 9356 C C . LYS C 1 9 ? 38.401 9.128 -59.817 1.00 67.62 9 LYS C C 1
ATOM 9357 O O . LYS C 1 9 ? 39.128 10.051 -59.436 1.00 67.62 9 LYS C O 1
ATOM 9363 N N . GLN C 1 10 ? 37.383 9.315 -60.656 1.00 67.29 10 GLN C N 1
ATOM 9364 C CA . GLN C 1 10 ? 37.035 10.625 -61.205 1.00 67.29 10 GLN C CA 1
ATOM 9365 C C . GLN C 1 10 ? 38.199 11.232 -61.984 1.00 67.29 10 GLN C C 1
ATOM 9366 O O . GLN C 1 10 ? 38.530 12.407 -61.829 1.00 67.29 10 GLN C O 1
ATOM 9372 N N . GLN C 1 11 ? 38.826 10.418 -62.828 1.00 64.90 11 GLN C N 1
ATOM 9373 C CA . GLN C 1 11 ? 39.843 10.865 -63.767 1.00 64.90 11 GLN C CA 1
ATOM 9374 C C . GLN C 1 11 ? 39.277 10.801 -65.178 1.00 64.90 11 GLN C C 1
ATOM 9375 O O . GLN C 1 11 ? 38.618 9.824 -65.543 1.00 64.90 11 GLN C O 1
ATOM 9381 N N . LEU C 1 12 ? 39.528 11.841 -65.969 1.00 61.40 12 LEU C N 1
ATOM 9382 C CA . LEU C 1 12 ? 39.004 11.880 -67.328 1.00 61.40 12 LEU C CA 1
ATOM 9383 C C . LEU C 1 12 ? 39.600 10.753 -68.161 1.00 61.40 12 LEU C C 1
ATOM 9384 O O . LEU C 1 12 ? 40.787 10.438 -68.052 1.00 61.40 12 LEU C O 1
ATOM 9389 N N . ILE C 1 13 ? 38.762 10.133 -68.994 1.00 59.42 13 ILE C N 1
ATOM 9390 C CA . ILE C 1 13 ? 39.153 8.988 -69.806 1.00 59.42 13 ILE C CA 1
ATOM 9391 C C . ILE C 1 13 ? 38.960 9.261 -71.293 1.00 59.42 13 ILE C C 1
ATOM 9392 O O . ILE C 1 13 ? 39.898 9.139 -72.084 1.00 59.42 13 ILE C O 1
ATOM 9397 N N . LYS C 1 14 ? 37.746 9.629 -71.693 1.00 57.80 14 LYS C N 1
ATOM 9398 C CA . LYS C 1 14 ? 37.426 9.745 -73.106 1.00 57.80 14 LYS C CA 1
ATOM 9399 C C . LYS C 1 14 ? 36.454 10.895 -73.312 1.00 57.80 14 LYS C C 1
ATOM 9400 O O . LYS C 1 14 ? 35.717 11.282 -72.403 1.00 57.80 14 LYS C O 1
ATOM 9406 N N . ILE C 1 15 ? 36.461 11.437 -74.526 1.00 54.44 15 ILE C N 1
ATOM 9407 C CA . ILE C 1 15 ? 35.517 12.463 -74.949 1.00 54.44 15 ILE C CA 1
ATOM 9408 C C . ILE C 1 15 ? 34.761 11.935 -76.157 1.00 54.44 15 ILE C C 1
ATOM 9409 O O . ILE C 1 15 ? 35.378 11.476 -77.124 1.00 54.44 15 ILE C O 1
ATOM 9414 N N . LYS C 1 16 ? 33.435 11.998 -76.105 1.00 56.74 16 LYS C N 1
ATOM 9415 C CA . LYS C 1 16 ? 32.590 11.567 -77.209 1.00 56.74 16 LYS C CA 1
ATOM 9416 C C . LYS C 1 16 ? 31.985 12.787 -77.886 1.00 56.74 16 LYS C C 1
ATOM 9417 O O . LYS C 1 16 ? 31.403 13.648 -77.219 1.00 56.74 16 LYS C O 1
ATOM 9423 N N . ASN C 1 17 ? 32.126 12.859 -79.205 1.00 63.26 17 ASN C N 1
ATOM 9424 C CA . ASN C 1 17 ? 31.616 13.988 -79.961 1.00 63.26 17 ASN C CA 1
ATOM 9425 C C . ASN C 1 17 ? 30.107 13.860 -80.140 1.00 63.26 17 ASN C C 1
ATOM 9426 O O . ASN C 1 17 ? 29.464 12.950 -79.613 1.00 63.26 17 ASN C O 1
ATOM 9431 N N . SER C 1 18 ? 29.530 14.791 -80.891 1.00 64.53 18 SER C N 1
ATOM 9432 C CA . SER C 1 18 ? 28.116 14.742 -81.227 1.00 64.53 18 SER C CA 1
ATOM 9433 C C . SER C 1 18 ? 27.851 14.058 -82.559 1.00 64.53 18 SER C C 1
ATOM 9434 O O . SER C 1 18 ? 26.688 13.929 -82.952 1.00 64.53 18 SER C O 1
ATOM 9437 N N . ARG C 1 19 ? 28.892 13.623 -83.262 1.00 64.20 19 ARG C N 1
ATOM 9438 C CA . ARG C 1 19 ? 28.738 12.928 -84.531 1.00 64.20 19 ARG C CA 1
ATOM 9439 C C . ARG C 1 19 ? 28.705 11.416 -84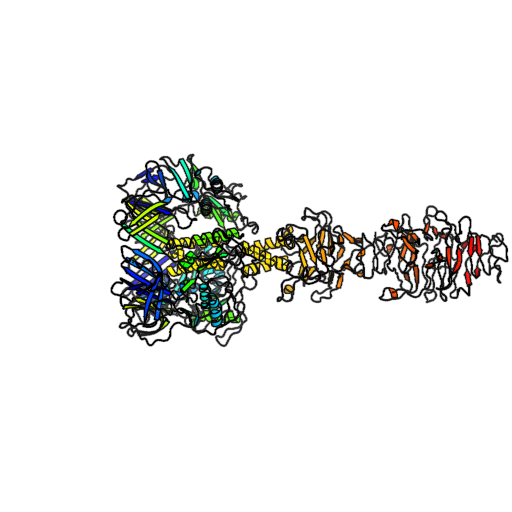.379 1.00 64.20 19 ARG C C 1
ATOM 9440 O O . ARG C 1 19 ? 28.606 10.711 -85.386 1.00 64.20 19 ARG C O 1
ATOM 9448 N N . THR C 1 20 ? 28.795 10.901 -83.154 1.00 59.62 20 THR C N 1
ATOM 9449 C CA . THR C 1 20 ? 28.757 9.467 -82.922 1.00 59.62 20 THR C CA 1
ATOM 9450 C C . THR C 1 20 ? 27.798 9.056 -81.815 1.00 59.62 20 THR C C 1
ATOM 9451 O O . THR C 1 20 ? 27.827 7.894 -81.399 1.00 59.62 20 THR C O 1
ATOM 9455 N N . LEU C 1 21 ? 26.964 9.964 -81.325 1.00 54.00 21 LEU C N 1
ATOM 9456 C CA . LEU C 1 21 ? 25.978 9.638 -80.308 1.00 54.00 21 LEU C CA 1
ATOM 9457 C C . LEU C 1 21 ? 24.621 9.394 -80.951 1.00 54.00 21 LEU C C 1
ATOM 9458 O O . LEU C 1 21 ? 24.286 9.981 -81.982 1.00 54.00 21 LEU C O 1
ATOM 9463 N N . LEU C 1 22 ? 23.837 8.518 -80.327 1.00 52.15 22 LEU C N 1
ATOM 9464 C CA . LEU C 1 22 ? 22.533 8.151 -80.849 1.00 52.15 22 LEU C CA 1
ATOM 9465 C C . LEU C 1 22 ? 21.369 8.725 -80.058 1.00 52.15 22 LEU C C 1
ATOM 9466 O O . LEU C 1 22 ? 20.249 8.743 -80.574 1.00 52.15 22 LEU C O 1
ATOM 9471 N N . GLN C 1 23 ? 21.599 9.189 -78.831 1.00 51.76 23 GLN C N 1
ATOM 9472 C CA . GLN C 1 23 ? 20.545 9.799 -78.033 1.00 51.76 23 GLN C CA 1
ATOM 9473 C C . GLN C 1 23 ? 21.181 10.519 -76.854 1.00 51.76 23 GLN C C 1
ATOM 9474 O O . GLN C 1 23 ? 22.114 10.001 -76.239 1.00 51.76 23 GLN C O 1
ATOM 9480 N N . CYS C 1 24 ? 20.680 11.714 -76.554 1.00 51.98 24 CYS C N 1
ATOM 9481 C CA . CYS C 1 24 ? 21.117 12.460 -75.378 1.00 51.98 24 CYS C CA 1
ATOM 9482 C C . CYS C 1 24 ? 19.938 13.273 -74.870 1.00 51.98 24 CYS C C 1
ATOM 9483 O O . CYS C 1 24 ? 19.434 14.139 -75.588 1.00 51.98 24 CYS C O 1
ATOM 9486 N N . LEU C 1 25 ? 19.502 13.000 -73.642 1.00 47.62 25 LEU C N 1
ATOM 9487 C CA . LEU C 1 25 ? 18.301 13.612 -73.094 1.00 47.62 25 LEU C CA 1
ATOM 9488 C C . LEU C 1 25 ? 18.535 13.991 -71.640 1.00 47.62 25 LEU C C 1
ATOM 9489 O O . LEU C 1 25 ? 19.186 13.251 -70.900 1.00 47.62 25 LEU C O 1
ATOM 9494 N N . GLN C 1 26 ? 18.000 15.142 -71.235 1.00 50.15 26 GLN C N 1
ATOM 9495 C CA . GLN C 1 26 ? 18.168 15.649 -69.879 1.00 50.15 26 GLN C CA 1
ATOM 9496 C C . GLN C 1 26 ? 16.833 16.156 -69.362 1.00 50.15 26 GLN C C 1
ATOM 9497 O O . GLN C 1 26 ? 16.158 16.927 -70.048 1.00 50.15 26 GLN C O 1
ATOM 9503 N N . GLU C 1 27 ? 16.460 15.743 -68.152 1.00 52.42 27 GLU C N 1
ATOM 9504 C CA . GLU C 1 27 ? 15.159 16.074 -67.588 1.00 52.42 27 GLU C CA 1
ATOM 9505 C C . GLU C 1 27 ? 15.316 16.692 -66.209 1.00 52.42 27 GLU C C 1
ATOM 9506 O O . GLU C 1 27 ? 16.216 16.321 -65.452 1.00 52.42 27 GLU C O 1
ATOM 9512 N N . LYS C 1 28 ? 14.433 17.634 -65.888 1.00 52.12 28 LYS C N 1
ATOM 9513 C CA . LYS C 1 28 ? 14.399 18.279 -64.584 1.00 52.12 28 LYS C CA 1
ATOM 9514 C C . LYS C 1 28 ? 12.950 18.510 -64.188 1.00 52.12 28 LYS C C 1
ATOM 9515 O O . LYS C 1 28 ? 12.094 18.749 -65.042 1.00 52.12 28 LYS C O 1
ATOM 9521 N N . GLU C 1 29 ? 12.679 18.451 -62.886 1.00 60.85 29 GLU C N 1
ATOM 9522 C CA . GLU C 1 29 ? 11.311 18.593 -62.410 1.00 60.85 29 GLU C CA 1
ATOM 9523 C C . GLU C 1 29 ? 11.308 18.951 -60.932 1.00 60.85 29 GLU C C 1
ATOM 9524 O O . GLU C 1 29 ? 12.064 18.373 -60.149 1.00 60.85 29 GLU C O 1
ATOM 9530 N N . ILE C 1 30 ? 10.448 19.895 -60.561 1.00 62.65 30 ILE C N 1
ATOM 9531 C CA . ILE C 1 30 ? 10.247 20.287 -59.171 1.00 62.65 30 ILE C CA 1
ATOM 9532 C C . ILE C 1 30 ? 9.028 19.547 -58.646 1.00 62.65 30 ILE C C 1
ATOM 9533 O O . ILE C 1 30 ? 7.926 19.687 -59.189 1.00 62.65 30 ILE C O 1
ATOM 9538 N N . ALA C 1 31 ? 9.218 18.766 -57.588 1.00 71.91 31 ALA C N 1
ATOM 9539 C CA . ALA C 1 31 ? 8.143 17.941 -57.063 1.00 71.91 31 ALA C CA 1
ATOM 9540 C C . ALA C 1 31 ? 7.049 18.801 -56.436 1.00 71.91 31 ALA C C 1
ATOM 9541 O O . ALA C 1 31 ? 7.290 19.910 -55.953 1.00 71.91 31 ALA C O 1
ATOM 9543 N N . SER C 1 32 ? 5.824 18.269 -56.456 1.00 76.52 32 SER C N 1
ATOM 9544 C CA . SER C 1 32 ? 4.691 19.000 -55.897 1.00 76.52 32 SER C CA 1
ATOM 9545 C C . SER C 1 32 ? 4.801 19.124 -54.383 1.00 76.52 32 SER C C 1
ATOM 9546 O O . SER C 1 32 ? 4.505 20.183 -53.819 1.00 76.52 32 SER C O 1
ATOM 9549 N N . ASP C 1 33 ? 5.217 18.056 -53.710 1.00 80.96 33 ASP C N 1
ATOM 9550 C CA . ASP C 1 33 ? 5.399 18.093 -52.267 1.00 80.96 33 ASP C CA 1
ATOM 9551 C C . ASP C 1 33 ? 6.735 18.733 -51.911 1.00 80.96 33 ASP C C 1
ATOM 9552 O O . ASP C 1 33 ? 7.690 18.711 -52.693 1.00 80.96 33 ASP C O 1
ATOM 9557 N N . LYS C 1 34 ? 6.796 19.304 -50.709 1.00 78.48 34 LYS C N 1
ATOM 9558 C CA . LYS C 1 34 ? 8.006 19.956 -50.229 1.00 78.48 34 LYS C CA 1
ATOM 9559 C C . LYS C 1 34 ? 8.994 18.988 -49.593 1.00 78.48 34 LYS C C 1
ATOM 9560 O O . LYS C 1 34 ? 10.110 19.399 -49.263 1.00 78.48 34 LYS C O 1
ATOM 9566 N N . SER C 1 35 ? 8.617 17.728 -49.411 1.00 76.95 35 SER C N 1
ATOM 9567 C CA . SER C 1 35 ? 9.481 16.743 -48.780 1.00 76.95 35 SER C CA 1
ATOM 9568 C C . SER C 1 35 ? 10.303 15.949 -49.785 1.00 76.95 35 SER C C 1
ATOM 9569 O O . SER C 1 35 ? 10.978 14.992 -49.394 1.00 76.95 35 SER C O 1
ATOM 9572 N N . ASP C 1 36 ? 10.257 16.314 -51.062 1.00 77.28 36 ASP C N 1
ATOM 9573 C CA . ASP C 1 36 ? 11.009 15.633 -52.102 1.00 77.28 36 ASP C CA 1
ATOM 9574 C C . ASP C 1 36 ? 12.008 16.594 -52.728 1.00 77.28 36 ASP C C 1
ATOM 9575 O O . ASP C 1 36 ? 11.762 17.800 -52.815 1.00 77.28 36 ASP C O 1
ATOM 9580 N N . LEU C 1 37 ? 13.136 16.048 -53.168 1.00 67.47 37 LEU C N 1
ATOM 9581 C CA . LEU C 1 37 ? 14.197 16.844 -53.759 1.00 67.47 37 LEU C CA 1
ATOM 9582 C C . LEU C 1 37 ? 13.881 17.144 -55.223 1.00 67.47 37 LEU C C 1
ATOM 9583 O O . LEU C 1 37 ? 12.865 16.710 -55.769 1.00 67.47 37 LEU C O 1
ATOM 9588 N N . MET C 1 38 ? 14.758 17.907 -55.869 1.00 63.47 38 MET C N 1
ATOM 9589 C CA . MET C 1 38 ? 14.595 18.206 -57.284 1.00 63.47 38 MET C CA 1
ATOM 9590 C C . MET C 1 38 ? 15.142 17.066 -58.129 1.00 63.47 38 MET C C 1
ATOM 9591 O O . MET C 1 38 ? 16.229 16.545 -57.868 1.00 63.47 38 MET C O 1
ATOM 9596 N N . LYS C 1 39 ? 14.383 16.684 -59.150 1.00 59.08 39 LYS C N 1
ATOM 9597 C CA . LYS C 1 39 ? 14.722 15.543 -59.989 1.00 59.08 39 LYS C CA 1
ATOM 9598 C C . LYS C 1 39 ? 15.684 15.968 -61.091 1.00 59.08 39 LYS C C 1
ATOM 9599 O O . LYS C 1 39 ? 15.505 17.024 -61.704 1.00 59.08 39 LYS C O 1
ATOM 9605 N N . ASP C 1 40 ? 16.706 15.149 -61.334 1.00 50.31 40 ASP C N 1
ATOM 9606 C CA . ASP C 1 40 ? 17.708 15.433 -62.357 1.00 50.31 40 ASP C CA 1
ATOM 9607 C C . ASP C 1 40 ? 18.198 14.118 -62.939 1.00 50.31 40 ASP C C 1
ATOM 9608 O O . ASP C 1 40 ? 18.890 13.360 -62.255 1.00 50.31 40 ASP C O 1
ATOM 9613 N N . VAL C 1 41 ? 17.848 13.850 -64.196 1.00 45.39 41 VAL C N 1
ATOM 9614 C CA . VAL C 1 41 ? 18.122 12.569 -64.841 1.00 45.39 41 VAL C CA 1
ATOM 9615 C C . VAL C 1 41 ? 18.700 12.824 -66.226 1.00 45.39 41 VAL C C 1
ATOM 9616 O O . VAL C 1 41 ? 18.216 13.692 -66.958 1.00 45.39 41 VAL C O 1
ATOM 9620 N N . LEU C 1 42 ? 19.734 12.063 -66.589 1.00 45.07 42 LEU C N 1
ATOM 9621 C CA . LEU C 1 42 ? 20.342 12.134 -67.910 1.00 45.07 42 LEU C CA 1
ATOM 9622 C C . LEU C 1 42 ? 20.439 10.735 -68.501 1.00 45.07 42 LEU C C 1
ATOM 9623 O O . LEU C 1 42 ? 20.674 9.761 -67.785 1.00 45.07 42 LEU C O 1
ATOM 9628 N N . THR C 1 43 ? 20.258 10.644 -69.818 1.00 44.33 43 THR C N 1
ATOM 9629 C CA . THR C 1 43 ? 20.297 9.370 -70.525 1.00 44.33 43 THR C CA 1
ATOM 9630 C C . THR C 1 43 ? 21.045 9.540 -71.837 1.00 44.33 43 THR C C 1
ATOM 9631 O O . THR C 1 43 ? 20.717 10.429 -72.625 1.00 44.33 43 THR C O 1
ATOM 9635 N N . VAL C 1 44 ? 22.037 8.685 -72.073 1.00 45.37 44 VAL C N 1
ATOM 9636 C CA . VAL C 1 44 ? 22.842 8.735 -73.289 1.00 45.37 44 VAL C CA 1
ATOM 9637 C C . VAL C 1 44 ? 23.105 7.312 -73.757 1.00 45.37 44 VAL C C 1
ATOM 9638 O O . VAL C 1 44 ? 23.217 6.392 -72.942 1.00 45.37 44 VAL C O 1
ATOM 9642 N N . SER C 1 45 ? 23.183 7.126 -75.073 1.00 49.54 45 SER C N 1
ATOM 9643 C CA . SER C 1 45 ? 23.457 5.824 -75.662 1.00 49.54 45 SER C CA 1
ATOM 9644 C C . SER C 1 45 ? 24.364 5.983 -76.871 1.00 49.54 45 SER C C 1
ATOM 9645 O O . SER C 1 45 ? 24.145 6.862 -77.707 1.00 49.54 45 SER C O 1
ATOM 9648 N N . CYS C 1 46 ? 25.371 5.117 -76.971 1.00 52.77 46 CYS C N 1
ATOM 9649 C CA . CYS C 1 46 ? 26.331 5.164 -78.062 1.00 52.77 46 CYS C CA 1
ATOM 9650 C C . CYS C 1 46 ? 26.662 3.741 -78.487 1.00 52.77 46 CYS C C 1
ATOM 9651 O O . CYS C 1 46 ? 26.137 2.771 -77.937 1.00 52.77 46 CYS C O 1
ATOM 9654 N N . LEU C 1 47 ? 27.546 3.617 -79.472 1.00 55.82 47 LEU C N 1
ATOM 9655 C CA . LEU C 1 47 ? 27.973 2.313 -79.962 1.00 55.82 47 LEU C CA 1
ATOM 9656 C C . LEU C 1 47 ? 28.917 1.665 -78.960 1.00 55.82 47 LEU C C 1
ATOM 9657 O O . LEU C 1 47 ? 29.577 2.354 -78.178 1.00 55.82 47 LEU C O 1
ATOM 9662 N N . HIS C 1 48 ? 28.976 0.335 -78.990 1.00 63.09 48 HIS C N 1
ATOM 9663 C CA . HIS C 1 48 ? 29.746 -0.409 -78.000 1.00 63.09 48 HIS C CA 1
ATOM 9664 C C . HIS C 1 48 ? 31.225 -0.057 -78.067 1.00 63.09 48 HIS C C 1
ATOM 9665 O O . HIS C 1 48 ? 31.792 0.104 -79.151 1.00 63.09 48 HIS C O 1
ATOM 9672 N N . ASP C 1 49 ? 31.848 0.058 -76.896 1.00 71.01 49 ASP C N 1
ATOM 9673 C CA . ASP C 1 49 ? 33.274 0.318 -76.791 1.00 71.01 49 ASP C CA 1
ATOM 9674 C C . ASP C 1 49 ? 33.846 -0.493 -75.639 1.00 71.01 49 ASP C C 1
ATOM 9675 O O . ASP C 1 49 ? 33.171 -0.739 -74.637 1.00 71.01 49 ASP C O 1
ATOM 9680 N N . VAL C 1 50 ? 35.101 -0.915 -75.797 1.00 75.89 50 VAL C N 1
ATOM 9681 C CA . VAL C 1 50 ? 35.736 -1.752 -74.784 1.00 75.89 50 VAL C CA 1
ATOM 9682 C C . VAL C 1 50 ? 36.035 -0.949 -73.525 1.00 75.89 50 VAL C C 1
ATOM 9683 O O . VAL C 1 50 ? 35.793 -1.411 -72.405 1.00 75.89 50 VAL C O 1
ATOM 9687 N N . GLU C 1 51 ? 36.562 0.264 -73.686 1.00 76.31 51 GLU C N 1
ATOM 9688 C CA . GLU C 1 51 ? 37.049 1.064 -72.572 1.00 76.31 51 GLU C CA 1
ATOM 9689 C C . GLU C 1 51 ? 35.970 1.949 -71.962 1.00 76.31 51 GLU C C 1
ATOM 9690 O O . GLU C 1 51 ? 36.293 2.895 -71.237 1.00 76.31 51 GLU C O 1
ATOM 9696 N N . LEU C 1 52 ? 34.698 1.671 -72.238 1.00 72.13 52 LEU C N 1
ATOM 9697 C CA . LEU C 1 52 ? 33.602 2.442 -71.666 1.00 72.13 52 LEU C CA 1
ATOM 9698 C C . LEU C 1 52 ? 32.790 1.640 -70.661 1.00 72.13 52 LEU C C 1
ATOM 9699 O O . LEU C 1 52 ? 31.819 2.165 -70.108 1.00 72.13 52 LEU C O 1
ATOM 9704 N N . GLU C 1 53 ? 33.158 0.387 -70.407 1.00 76.26 53 GLU C N 1
ATOM 9705 C CA . GLU C 1 53 ? 32.435 -0.457 -69.467 1.00 76.26 53 GLU C CA 1
ATOM 9706 C C . GLU C 1 53 ? 33.003 -0.368 -68.058 1.00 76.26 53 GLU C C 1
ATOM 9707 O O . GLU C 1 53 ? 32.506 -1.046 -67.153 1.00 76.26 53 GLU C O 1
ATOM 9713 N N . GLN C 1 54 ? 34.035 0.450 -67.852 1.00 74.22 54 GLN C N 1
ATOM 9714 C CA . GLN C 1 54 ? 34.579 0.706 -66.528 1.00 74.22 54 GLN C CA 1
ATOM 9715 C C . GLN C 1 54 ? 34.242 2.093 -66.002 1.00 74.22 54 GLN C C 1
ATOM 9716 O O . GLN C 1 54 ? 34.496 2.369 -64.826 1.00 74.22 54 GLN C O 1
ATOM 9722 N N . CYS C 1 55 ? 33.679 2.962 -66.834 1.00 68.39 55 CYS C N 1
ATOM 9723 C CA . CYS C 1 55 ? 33.383 4.327 -66.434 1.00 68.39 55 CYS C CA 1
ATOM 9724 C C . CYS C 1 55 ? 32.200 4.369 -65.477 1.00 68.39 55 CYS C C 1
ATOM 9725 O O . CYS C 1 55 ? 31.258 3.580 -65.582 1.00 68.39 55 CYS C O 1
ATOM 9728 N N . ASP C 1 56 ? 32.254 5.313 -64.537 1.00 61.67 56 ASP C N 1
ATOM 9729 C CA . ASP C 1 56 ? 31.200 5.476 -63.547 1.00 61.67 56 ASP C CA 1
ATOM 9730 C C . ASP C 1 56 ? 30.646 6.888 -63.446 1.00 61.67 56 ASP C C 1
ATOM 9731 O O . ASP C 1 56 ? 29.705 7.100 -62.676 1.00 61.67 56 ASP C O 1
ATOM 9736 N N . PHE C 1 57 ? 31.192 7.853 -64.178 1.00 57.79 57 PHE C N 1
ATOM 9737 C CA . PHE C 1 57 ? 30.692 9.218 -64.173 1.00 57.79 57 PHE C CA 1
ATOM 9738 C C . PHE C 1 57 ? 30.628 9.740 -65.599 1.00 57.79 57 PHE C C 1
ATOM 9739 O O . PHE C 1 57 ? 31.510 9.453 -66.412 1.00 57.79 57 PHE C O 1
ATOM 9747 N N . MET C 1 58 ? 29.585 10.505 -65.898 1.00 50.76 58 MET C N 1
ATOM 9748 C CA . MET C 1 58 ? 29.481 11.199 -67.172 1.00 50.76 58 MET C CA 1
ATOM 9749 C C . MET C 1 58 ? 28.934 12.594 -66.921 1.00 50.76 58 MET C C 1
ATOM 9750 O O . MET C 1 58 ? 28.060 12.779 -66.071 1.00 50.76 58 MET C O 1
ATOM 9755 N N . ALA C 1 59 ? 29.463 13.573 -67.648 1.00 49.43 59 ALA C N 1
ATOM 9756 C CA . ALA C 1 59 ? 29.136 14.971 -67.419 1.00 49.43 59 ALA C CA 1
ATOM 9757 C C . ALA C 1 59 ? 28.824 15.660 -68.736 1.00 49.43 59 ALA C C 1
ATOM 9758 O O . ALA C 1 59 ? 29.300 15.249 -69.796 1.00 49.43 59 ALA C O 1
ATOM 9760 N N . VAL C 1 60 ? 28.022 16.720 -68.658 1.00 52.93 60 VAL C N 1
ATOM 9761 C CA . VAL C 1 60 ? 27.662 17.507 -69.832 1.00 52.93 60 VAL C CA 1
ATOM 9762 C C . VAL C 1 60 ? 28.086 18.951 -69.609 1.00 52.93 60 VAL C C 1
ATOM 9763 O O . VAL C 1 60 ? 28.703 19.277 -68.591 1.00 52.93 60 VAL C O 1
ATOM 9767 N N . ARG C 1 61 ? 27.764 19.822 -70.560 1.00 61.28 61 ARG C N 1
ATOM 9768 C CA . ARG C 1 61 ? 28.207 21.209 -70.545 1.00 61.28 61 ARG C CA 1
ATOM 9769 C C . ARG C 1 61 ? 27.006 22.140 -70.491 1.00 61.28 61 ARG C C 1
ATOM 9770 O O . ARG C 1 61 ? 26.066 21.993 -71.278 1.00 61.28 61 ARG C O 1
ATOM 9778 N N . GLU C 1 62 ? 27.040 23.096 -69.565 1.00 64.58 62 GLU C N 1
ATOM 9779 C CA . GLU C 1 62 ? 26.030 24.144 -69.480 1.00 64.58 62 GLU C CA 1
ATOM 9780 C C . GLU C 1 62 ? 26.499 25.438 -70.131 1.00 64.58 62 GLU C C 1
ATOM 9781 O O . GLU C 1 62 ? 25.831 25.970 -71.021 1.00 64.58 62 GLU C O 1
ATOM 9787 N N . ASN C 1 63 ? 27.638 25.955 -69.692 1.00 68.99 63 ASN C N 1
ATOM 9788 C CA . ASN C 1 63 ? 28.321 27.060 -70.348 1.00 68.99 63 ASN C CA 1
ATOM 9789 C C . ASN C 1 63 ? 29.814 26.865 -70.105 1.00 68.99 63 ASN C C 1
ATOM 9790 O O . ASN C 1 63 ? 30.253 25.773 -69.732 1.00 68.99 63 ASN C O 1
ATOM 9795 N N . LYS C 1 64 ? 30.603 27.915 -70.316 1.00 69.51 64 LYS C N 1
ATOM 9796 C CA . LYS C 1 64 ? 32.050 27.747 -70.272 1.00 69.51 64 LYS C CA 1
ATOM 9797 C C . LYS C 1 64 ? 32.596 27.533 -68.866 1.00 69.51 64 LYS C C 1
ATOM 9798 O O . LYS C 1 64 ? 33.784 27.227 -68.730 1.00 69.51 64 LYS C O 1
ATOM 9804 N N . GLY C 1 65 ? 31.780 27.676 -67.827 1.00 67.06 65 GLY C N 1
ATOM 9805 C CA . GLY C 1 65 ? 32.305 27.562 -66.481 1.00 67.06 65 GLY C CA 1
ATOM 9806 C C . GLY C 1 65 ? 31.539 26.645 -65.551 1.00 67.06 65 GLY C C 1
ATOM 9807 O O . GLY C 1 65 ? 32.004 26.360 -64.445 1.00 67.06 65 GLY C O 1
ATOM 9808 N N . VAL C 1 66 ? 30.370 26.175 -65.977 1.00 65.78 66 VAL C N 1
ATOM 9809 C CA . VAL C 1 66 ? 29.495 25.364 -65.140 1.00 65.78 66 VAL C CA 1
ATOM 9810 C C . VAL C 1 66 ? 29.283 24.019 -65.817 1.00 65.78 66 VAL C C 1
ATOM 9811 O O . VAL C 1 66 ? 28.878 23.964 -66.983 1.00 65.78 66 VAL C O 1
ATOM 9815 N N . TYR C 1 67 ? 29.545 22.941 -65.086 1.00 59.39 67 TYR C N 1
ATOM 9816 C CA . TYR C 1 67 ? 29.331 21.593 -65.584 1.00 59.39 67 TYR C CA 1
ATOM 9817 C C . TYR C 1 67 ? 28.478 20.814 -64.596 1.00 59.39 67 TYR C C 1
ATOM 9818 O O . TYR C 1 67 ? 28.537 21.044 -63.386 1.00 59.39 67 TYR C O 1
ATOM 9827 N N . SER C 1 68 ? 27.684 19.890 -65.123 1.00 55.44 68 SER C N 1
ATOM 9828 C CA . SER C 1 68 ? 26.817 19.039 -64.321 1.00 55.44 68 SER C CA 1
ATOM 9829 C C . SER C 1 68 ? 27.341 17.613 -64.368 1.00 55.44 68 SER C C 1
ATOM 9830 O O . SER C 1 68 ? 27.679 17.110 -65.443 1.00 55.44 68 SER C O 1
ATOM 9833 N N . LEU C 1 69 ? 27.402 16.964 -63.210 1.00 52.31 69 LEU C N 1
ATOM 9834 C CA . LEU C 1 69 ? 27.972 15.630 -63.079 1.00 52.31 69 LEU C CA 1
ATOM 9835 C C . LEU C 1 69 ? 26.872 14.628 -62.767 1.00 52.31 69 LEU C C 1
ATOM 9836 O O . LEU C 1 69 ? 26.017 14.887 -61.916 1.00 52.31 69 LEU C O 1
ATOM 9841 N N . TYR C 1 70 ? 26.901 13.487 -63.450 1.00 49.13 70 TYR C N 1
ATOM 9842 C CA . TYR C 1 70 ? 25.903 12.443 -63.278 1.00 49.13 70 TYR C CA 1
ATOM 9843 C C . TYR C 1 70 ? 26.587 11.121 -62.972 1.00 49.13 70 TYR C C 1
ATOM 9844 O O . TYR C 1 70 ? 27.631 10.806 -63.547 1.00 49.13 70 TYR C O 1
ATOM 9853 N N . LYS C 1 71 ? 25.992 10.352 -62.068 1.00 50.86 71 LYS C N 1
ATOM 9854 C CA . LYS C 1 71 ? 26.521 9.060 -61.657 1.00 50.86 71 LYS C CA 1
ATOM 9855 C C . LYS C 1 71 ? 25.715 7.950 -62.312 1.00 50.86 71 LYS C C 1
ATOM 9856 O O . LYS C 1 71 ? 24.485 7.939 -62.225 1.00 50.86 71 LYS C O 1
ATOM 9862 N N . ILE C 1 72 ? 26.407 7.017 -62.956 1.00 49.77 72 ILE C N 1
ATOM 9863 C CA . ILE C 1 72 ? 25.744 5.944 -63.688 1.00 49.77 72 ILE C CA 1
ATOM 9864 C C . ILE C 1 72 ? 25.165 4.943 -62.700 1.00 49.77 72 ILE C C 1
ATOM 9865 O O . ILE C 1 72 ? 25.875 4.435 -61.826 1.00 49.77 72 ILE C O 1
ATOM 9870 N N . LEU C 1 73 ? 23.874 4.651 -62.840 1.00 51.68 73 LEU C N 1
ATOM 9871 C CA . LEU C 1 73 ? 23.220 3.657 -62.002 1.00 51.68 73 LEU C CA 1
ATOM 9872 C C . LEU C 1 73 ? 22.899 2.366 -62.735 1.00 51.68 73 LEU C C 1
ATOM 9873 O O . LEU C 1 73 ? 22.694 1.339 -62.082 1.00 51.68 73 LEU C O 1
ATOM 9878 N N . GLU C 1 74 ? 22.843 2.388 -64.063 1.00 53.18 74 GLU C N 1
ATOM 9879 C CA . GLU C 1 74 ? 22.485 1.200 -64.820 1.00 53.18 74 GLU C CA 1
ATOM 9880 C C . GLU C 1 74 ? 23.170 1.244 -66.174 1.00 53.18 74 GLU C C 1
ATOM 9881 O O . GLU C 1 74 ? 23.546 2.312 -66.660 1.00 53.18 74 GLU C O 1
ATOM 9887 N N . GLU C 1 75 ? 23.327 0.071 -66.778 1.00 54.69 75 GLU C N 1
ATOM 9888 C CA . GLU C 1 75 ? 23.986 -0.051 -68.068 1.00 54.69 75 GLU C CA 1
ATOM 9889 C C . GLU C 1 75 ? 23.467 -1.303 -68.756 1.00 54.69 75 GLU C C 1
ATOM 9890 O O . GLU C 1 75 ? 23.238 -2.326 -68.109 1.00 54.69 75 GLU C O 1
ATOM 9896 N N . GLU C 1 76 ? 23.279 -1.221 -70.072 1.00 54.68 76 GLU C N 1
ATOM 9897 C CA . GLU C 1 76 ? 22.604 -2.306 -70.773 1.00 54.68 76 GLU C CA 1
ATOM 9898 C C . GLU C 1 76 ? 23.046 -2.463 -72.222 1.00 54.68 76 GLU C C 1
ATOM 9899 O O . GLU C 1 76 ? 22.606 -1.709 -73.094 1.00 54.68 76 GLU C O 1
ATOM 9905 N N . ILE C 1 77 ? 23.896 -3.454 -72.498 1.00 56.32 77 ILE C N 1
ATOM 9906 C CA . ILE C 1 77 ? 24.243 -3.764 -73.878 1.00 56.32 77 ILE C CA 1
ATOM 9907 C C . ILE C 1 77 ? 23.140 -4.602 -74.499 1.00 56.32 77 ILE C C 1
ATOM 9908 O O . ILE C 1 77 ? 22.802 -5.684 -74.004 1.00 56.32 77 ILE C O 1
ATOM 9913 N N . ASP C 1 78 ? 22.574 -4.112 -75.600 1.00 60.80 78 ASP C N 1
ATOM 9914 C CA . 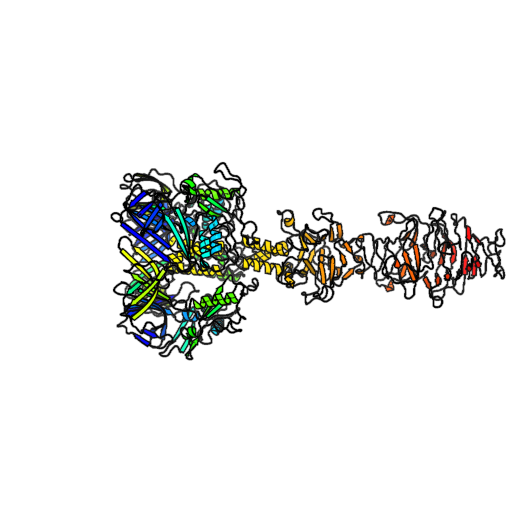ASP C 1 78 ? 21.445 -4.797 -76.216 1.00 60.80 78 ASP C CA 1
ATOM 9915 C C . ASP C 1 78 ? 21.784 -5.348 -77.595 1.00 60.80 78 ASP C C 1
ATOM 9916 O O . ASP C 1 78 ? 21.676 -6.554 -77.834 1.00 60.80 78 ASP C O 1
ATOM 9921 N N . ALA C 1 79 ? 22.195 -4.470 -78.506 1.00 59.66 79 ALA C N 1
ATOM 9922 C CA . ALA C 1 79 ? 22.551 -4.838 -79.870 1.00 59.66 79 ALA C CA 1
ATOM 9923 C C . ALA C 1 79 ? 23.825 -4.128 -80.310 1.00 59.66 79 ALA C C 1
ATOM 9924 O O . ALA C 1 79 ? 23.858 -3.502 -81.370 1.00 59.66 79 ALA C O 1
ATOM 9926 N N . GLU C 1 80 ? 24.875 -4.212 -79.490 1.00 58.80 80 GLU C N 1
ATOM 9927 C CA . GLU C 1 80 ? 26.073 -3.392 -79.631 1.00 58.80 80 GLU C CA 1
ATOM 9928 C C . GLU C 1 80 ? 25.727 -1.915 -79.489 1.00 58.80 80 GLU C C 1
ATOM 9929 O O . GLU C 1 80 ? 26.498 -1.048 -79.908 1.00 58.80 80 GLU C O 1
ATOM 9935 N N . ILE C 1 81 ? 24.574 -1.622 -78.900 1.00 56.24 81 ILE C N 1
ATOM 9936 C CA . ILE C 1 81 ? 24.148 -0.258 -78.621 1.00 56.24 81 ILE C CA 1
ATOM 9937 C C . ILE C 1 81 ? 24.096 -0.114 -77.106 1.00 56.24 81 ILE C C 1
ATOM 9938 O O . ILE C 1 81 ? 23.100 -0.463 -76.471 1.00 56.24 81 ILE C O 1
ATOM 9943 N N . MET C 1 82 ? 25.176 0.395 -76.521 1.00 56.79 82 MET C N 1
ATOM 9944 C CA . MET C 1 82 ? 25.224 0.575 -75.078 1.00 56.79 82 MET C CA 1
ATOM 9945 C C . MET C 1 82 ? 24.270 1.679 -74.648 1.00 56.79 82 MET C C 1
ATOM 9946 O O . MET C 1 82 ? 24.080 2.668 -75.358 1.00 56.79 82 MET C O 1
ATOM 9951 N N . ASN C 1 83 ? 23.666 1.506 -73.479 1.00 51.19 83 ASN C N 1
ATOM 9952 C CA . ASN C 1 83 ? 22.802 2.516 -72.890 1.00 51.19 83 ASN C CA 1
ATOM 9953 C C . ASN C 1 83 ? 23.289 2.834 -71.488 1.00 51.19 83 ASN C C 1
ATOM 9954 O O . ASN C 1 83 ? 23.856 1.975 -70.808 1.00 51.19 83 ASN C O 1
ATOM 9959 N N . PHE C 1 84 ? 23.076 4.071 -71.063 1.00 47.32 84 PHE C N 1
ATOM 9960 C CA . PHE C 1 84 ? 23.455 4.516 -69.735 1.00 47.32 84 PHE C CA 1
ATOM 9961 C C . PHE C 1 84 ? 22.307 5.288 -69.108 1.00 47.32 84 PHE C C 1
ATOM 9962 O O . PHE C 1 84 ? 21.518 5.932 -69.803 1.00 47.32 84 PHE C O 1
ATOM 9970 N N . LYS C 1 85 ? 22.214 5.217 -67.785 1.00 48.28 85 LYS C N 1
ATOM 9971 C CA . LYS C 1 85 ? 21.223 5.981 -67.042 1.00 48.28 85 LYS C CA 1
ATOM 9972 C C . LYS C 1 85 ? 21.896 6.575 -65.817 1.00 48.28 85 LYS C C 1
ATOM 9973 O O . LYS C 1 85 ? 22.611 5.869 -65.102 1.00 48.28 85 LYS C O 1
ATOM 9979 N N . GLY C 1 86 ? 21.671 7.862 -65.573 1.00 45.50 86 GLY C N 1
ATOM 9980 C CA . GLY C 1 86 ? 22.365 8.547 -64.505 1.00 45.50 86 GLY C CA 1
ATOM 9981 C C . GLY C 1 86 ? 21.436 9.451 -63.722 1.00 45.50 86 GLY C C 1
ATOM 9982 O O . GLY C 1 86 ? 20.373 9.855 -64.196 1.00 45.50 86 GLY C O 1
ATOM 9983 N N . VAL C 1 87 ? 21.860 9.757 -62.500 1.00 45.09 87 VAL C N 1
ATOM 9984 C CA . VAL C 1 87 ? 21.174 10.685 -61.620 1.00 45.09 87 VAL C CA 1
ATOM 9985 C C . VAL C 1 87 ? 22.191 11.704 -61.122 1.00 45.09 87 VAL C C 1
ATOM 9986 O O . VAL C 1 87 ? 23.378 11.619 -61.426 1.00 45.09 87 VAL C O 1
ATOM 9990 N N . ASN C 1 88 ? 21.712 12.675 -60.353 1.00 49.62 88 ASN C N 1
ATOM 9991 C CA . ASN C 1 88 ? 22.597 13.688 -59.803 1.00 49.62 88 ASN C CA 1
ATOM 9992 C C . ASN C 1 88 ? 23.545 13.066 -58.784 1.00 49.62 88 ASN C C 1
ATOM 9993 O O . ASN C 1 88 ? 23.203 12.104 -58.095 1.00 49.62 88 ASN C O 1
ATOM 9998 N N . PHE C 1 89 ? 24.756 13.624 -58.698 1.00 56.23 89 PHE C N 1
ATOM 9999 C CA . PHE C 1 89 ? 25.757 13.072 -57.788 1.00 56.23 89 PHE C CA 1
ATOM 10000 C C . PHE C 1 89 ? 25.362 13.305 -56.337 1.00 56.23 89 PHE C C 1
ATOM 10001 O O . PHE C 1 89 ? 25.669 12.486 -55.466 1.00 56.23 89 PHE C O 1
ATOM 10009 N N . GLY C 1 90 ? 24.713 14.436 -56.055 1.00 57.37 90 GLY C N 1
ATOM 10010 C CA . GLY C 1 90 ? 24.415 14.787 -54.677 1.00 57.37 90 GLY C CA 1
ATOM 10011 C C . GLY C 1 90 ? 23.418 13.848 -54.031 1.00 57.37 90 GLY C C 1
ATOM 10012 O O . GLY C 1 90 ? 23.585 13.450 -52.876 1.00 57.37 90 GLY C O 1
ATOM 10013 N N . ALA C 1 91 ? 22.370 13.477 -54.764 1.00 57.10 91 ALA C N 1
ATOM 10014 C CA . ALA C 1 91 ? 21.360 12.588 -54.209 1.00 57.10 91 ALA C CA 1
ATOM 10015 C C . ALA C 1 91 ? 21.892 11.183 -53.980 1.00 57.10 91 ALA C C 1
ATOM 10016 O O . ALA C 1 91 ? 21.241 10.391 -53.293 1.00 57.10 91 ALA C O 1
ATOM 10018 N N . GLU C 1 92 ? 23.054 10.853 -54.537 1.00 61.85 92 GLU C N 1
ATOM 10019 C CA . GLU C 1 92 ? 23.636 9.528 -54.376 1.00 61.85 92 GLU C CA 1
ATOM 10020 C C . GLU C 1 92 ? 24.816 9.499 -53.415 1.00 61.85 92 GLU C C 1
ATOM 10021 O O . GLU C 1 92 ? 25.045 8.476 -52.764 1.00 61.85 92 GLU C O 1
ATOM 10027 N N . GLU C 1 93 ? 25.567 10.594 -53.305 1.00 64.08 93 GLU C N 1
ATOM 10028 C CA . GLU C 1 93 ? 26.707 10.620 -52.399 1.00 64.08 93 GLU C CA 1
ATOM 10029 C C . GLU C 1 93 ? 26.278 10.913 -50.968 1.00 64.08 93 GLU C C 1
ATOM 10030 O O . GLU C 1 93 ? 26.788 10.297 -50.028 1.00 64.08 93 GLU C O 1
ATOM 10036 N N . LEU C 1 94 ? 25.331 11.824 -50.783 1.00 63.84 94 LEU C N 1
ATOM 10037 C CA . LEU C 1 94 ? 24.883 12.179 -49.439 1.00 63.84 94 LEU C CA 1
ATOM 10038 C C . LEU C 1 94 ? 24.024 11.132 -48.810 1.00 63.84 94 LEU C C 1
ATOM 10039 O O . LEU C 1 94 ? 23.409 11.424 -47.783 1.00 63.84 94 LEU C O 1
ATOM 10044 N N . ASN C 1 95 ? 23.922 9.930 -49.364 1.00 62.60 95 ASN C N 1
ATOM 10045 C CA . ASN C 1 95 ? 23.180 8.848 -48.740 1.00 62.60 95 ASN C CA 1
ATOM 10046 C C . ASN C 1 95 ? 24.086 7.883 -47.990 1.00 62.60 95 ASN C C 1
ATOM 10047 O O . ASN C 1 95 ? 23.618 6.838 -47.530 1.00 62.60 95 ASN C O 1
ATOM 10052 N N . ASN C 1 96 ? 25.367 8.209 -47.854 1.00 65.14 96 ASN C N 1
ATOM 10053 C CA . ASN C 1 96 ? 26.346 7.341 -47.218 1.00 65.14 96 ASN C CA 1
ATOM 10054 C C . ASN C 1 96 ? 27.095 8.087 -46.127 1.00 65.14 96 ASN C C 1
ATOM 10055 O O . ASN C 1 96 ? 28.315 7.977 -45.993 1.00 65.14 96 ASN C O 1
ATOM 10060 N N . TYR C 1 97 ? 26.367 8.864 -45.332 1.00 63.22 97 TYR C N 1
ATOM 10061 C CA . TYR C 1 97 ? 26.934 9.606 -44.210 1.00 63.22 97 TYR C CA 1
ATOM 10062 C C . TYR C 1 97 ? 25.954 9.476 -43.054 1.00 63.22 97 TYR C C 1
ATOM 10063 O O . TYR C 1 97 ? 24.827 9.970 -43.144 1.00 63.22 97 TYR C O 1
ATOM 10072 N N . VAL C 1 98 ? 26.370 8.823 -41.977 1.00 61.61 98 VAL C N 1
ATOM 10073 C CA . VAL C 1 98 ? 25.464 8.480 -40.886 1.00 61.61 98 VAL C CA 1
ATOM 10074 C C . VAL C 1 98 ? 25.467 9.604 -39.858 1.00 61.61 98 VAL C C 1
ATOM 10075 O O . VAL C 1 98 ? 26.527 10.013 -39.376 1.00 61.61 98 VAL C O 1
ATOM 10079 N N . VAL C 1 99 ? 24.279 10.099 -39.522 1.00 64.00 99 VAL C N 1
ATOM 10080 C CA . VAL C 1 99 ? 24.108 11.113 -38.487 1.00 64.00 99 VAL C CA 1
ATOM 10081 C C . VAL C 1 99 ? 23.609 10.418 -37.228 1.00 64.00 99 VAL C C 1
ATOM 10082 O O . VAL C 1 99 ? 22.538 9.808 -37.230 1.00 64.00 99 VAL C O 1
ATOM 10086 N N . SER C 1 100 ? 24.378 10.518 -36.150 1.00 68.22 100 SER C N 1
ATOM 10087 C CA . SER C 1 100 ? 24.035 9.885 -34.885 1.00 68.22 100 SER C CA 1
ATOM 10088 C C . SER C 1 100 ? 23.824 10.952 -33.819 1.00 68.22 100 SER C C 1
ATOM 10089 O O . SER C 1 100 ? 24.742 11.723 -33.517 1.00 68.22 100 SER C O 1
ATOM 10092 N N . ASP C 1 101 ? 22.617 10.988 -33.254 1.00 73.47 101 ASP C N 1
ATOM 10093 C CA . ASP C 1 101 ? 22.305 11.799 -32.082 1.00 73.47 101 ASP C CA 1
ATOM 10094 C C . ASP C 1 101 ? 22.590 13.284 -32.284 1.00 73.47 101 ASP C C 1
ATOM 10095 O O . ASP C 1 101 ? 23.484 13.839 -31.639 1.00 73.47 101 ASP C O 1
ATOM 10100 N N . ALA C 1 102 ? 21.854 13.929 -33.186 1.00 73.70 102 ALA C N 1
ATOM 10101 C CA . ALA C 1 102 ? 21.882 15.378 -33.335 1.00 73.70 102 ALA C CA 1
ATOM 10102 C C . ALA C 1 102 ? 20.496 15.930 -33.041 1.00 73.70 102 ALA C C 1
ATOM 10103 O O . ALA C 1 102 ? 19.515 15.521 -33.666 1.00 73.70 102 ALA C O 1
ATOM 10105 N N . ARG C 1 103 ? 20.416 16.870 -32.104 1.00 76.57 103 ARG C N 1
ATOM 10106 C CA . ARG C 1 103 ? 19.132 17.301 -31.547 1.00 76.57 103 ARG C CA 1
ATOM 10107 C C . ARG C 1 103 ? 19.147 18.796 -31.277 1.00 76.57 103 ARG C C 1
ATOM 10108 O O . ARG C 1 103 ? 19.429 19.244 -30.159 1.00 76.57 103 ARG C O 1
ATOM 10116 N N . PRO C 1 104 ? 18.842 19.608 -32.284 1.00 77.22 104 PRO C N 1
ATOM 10117 C CA . PRO C 1 104 ? 18.689 21.046 -32.056 1.00 77.22 104 PRO C CA 1
ATOM 10118 C C . PRO C 1 104 ? 17.289 21.378 -31.565 1.00 77.22 104 PRO C C 1
ATOM 10119 O O . PRO C 1 104 ? 16.326 20.651 -31.808 1.00 77.22 104 PRO C O 1
ATOM 10123 N N . VAL C 1 105 ? 17.190 22.501 -30.856 1.00 82.71 105 VAL C N 1
ATOM 10124 C CA . VAL C 1 105 ? 15.914 22.992 -30.349 1.00 82.71 105 VAL C CA 1
ATOM 10125 C C . VAL C 1 105 ? 15.810 24.489 -30.622 1.00 82.71 105 VAL C C 1
ATOM 10126 O O . VAL C 1 105 ? 16.691 25.262 -30.227 1.00 82.71 105 VAL C O 1
ATOM 10130 N N . LYS C 1 106 ? 14.743 24.884 -31.314 1.00 83.31 106 LYS C N 1
ATOM 10131 C CA . LYS C 1 106 ? 14.398 26.280 -31.588 1.00 83.31 106 LYS C CA 1
ATOM 10132 C C . LYS C 1 106 ? 15.611 27.074 -32.082 1.00 83.31 106 LYS C C 1
ATOM 10133 O O . LYS C 1 106 ? 16.105 27.993 -31.427 1.00 83.31 106 LYS C O 1
ATOM 10139 N N . LYS C 1 107 ? 16.098 26.686 -33.254 1.00 82.25 107 LYS C N 1
ATOM 10140 C CA . LYS C 1 107 ? 17.209 27.353 -33.923 1.00 82.25 107 LYS C CA 1
ATOM 10141 C C . LYS C 1 107 ? 16.788 27.742 -35.336 1.00 82.25 107 LYS C C 1
ATOM 10142 O O . LYS C 1 107 ? 15.709 27.379 -35.807 1.00 82.25 107 LYS C O 1
ATOM 10148 N N . THR C 1 108 ? 17.652 28.486 -36.018 1.00 81.80 108 THR C N 1
ATOM 10149 C CA . THR C 1 108 ? 17.390 28.869 -37.396 1.00 81.80 108 THR C CA 1
ATOM 10150 C C . THR C 1 108 ? 17.834 27.767 -38.353 1.00 81.80 108 THR C C 1
ATOM 10151 O O . THR C 1 108 ? 18.662 26.917 -38.023 1.00 81.80 108 THR C O 1
ATOM 10155 N N . ILE C 1 109 ? 17.264 27.798 -39.560 1.00 78.09 109 ILE C N 1
ATOM 10156 C CA . ILE C 1 109 ? 17.540 26.759 -40.550 1.00 78.09 109 ILE C CA 1
ATOM 10157 C C . ILE C 1 109 ? 19.014 26.762 -40.936 1.00 78.09 109 ILE C C 1
ATOM 10158 O O . ILE C 1 109 ? 19.618 25.704 -41.155 1.00 78.09 109 ILE C O 1
ATOM 10163 N N . THR C 1 110 ? 19.616 27.949 -41.019 1.00 75.62 110 THR C N 1
ATOM 10164 C CA . THR C 1 110 ? 21.026 28.046 -41.379 1.00 75.62 110 THR C CA 1
ATOM 10165 C C . THR C 1 110 ? 21.899 27.302 -40.377 1.00 75.62 110 THR C C 1
ATOM 10166 O O . THR C 1 110 ? 22.787 26.529 -40.759 1.00 75.62 110 THR C O 1
ATOM 10170 N N . GLU C 1 111 ? 21.647 27.503 -39.084 1.00 77.55 111 GLU C N 1
ATOM 10171 C CA . GLU C 1 111 ? 22.423 26.794 -38.075 1.00 77.55 111 GLU C CA 1
ATOM 10172 C C . GLU C 1 111 ? 22.140 25.299 -38.088 1.00 77.55 111 GLU C C 1
ATOM 10173 O O . GLU C 1 111 ? 23.045 24.504 -37.819 1.00 77.55 111 GLU C O 1
ATOM 10179 N N . ILE C 1 112 ? 20.908 24.891 -38.394 1.00 73.90 112 ILE C N 1
ATOM 10180 C CA . ILE C 1 112 ? 20.607 23.463 -38.457 1.00 73.90 112 ILE C CA 1
ATOM 10181 C C . ILE C 1 112 ? 21.394 22.803 -39.581 1.00 73.90 112 ILE C C 1
ATOM 10182 O O . ILE C 1 112 ? 21.960 21.716 -39.409 1.00 73.90 112 ILE C O 1
ATOM 10187 N N . VAL C 1 113 ? 21.447 23.447 -40.749 1.00 71.77 113 VAL C N 1
ATOM 10188 C CA . VAL C 1 113 ? 22.210 22.887 -41.861 1.00 71.77 113 VAL C CA 1
ATOM 10189 C C . VAL C 1 113 ? 23.700 22.882 -41.542 1.00 71.77 113 VAL C C 1
ATOM 10190 O O . VAL C 1 113 ? 24.413 21.922 -41.862 1.00 71.77 113 VAL C O 1
ATOM 10194 N N . LYS C 1 114 ? 24.199 23.950 -40.911 1.00 72.42 114 LYS C N 1
ATOM 10195 C CA . LYS C 1 114 ? 25.599 23.965 -40.495 1.00 72.42 114 LYS C CA 1
ATOM 10196 C C . LYS C 1 114 ? 25.906 22.819 -39.543 1.00 72.42 114 LYS C C 1
ATOM 10197 O O . LYS C 1 114 ? 26.943 22.159 -39.668 1.00 72.42 114 LYS C O 1
ATOM 10203 N N . GLN C 1 115 ? 25.019 22.572 -38.580 1.00 73.69 115 GLN C N 1
ATOM 10204 C CA . GLN C 1 115 ? 25.230 21.483 -37.633 1.00 73.69 115 GLN C CA 1
ATOM 10205 C C . GLN C 1 115 ? 25.205 20.130 -38.330 1.00 73.69 115 GLN C C 1
ATOM 10206 O O . GLN C 1 115 ? 26.022 19.253 -38.027 1.00 73.69 115 GLN C O 1
ATOM 10212 N N . ILE C 1 116 ? 24.275 19.940 -39.267 1.00 69.65 116 ILE C N 1
ATOM 10213 C CA . ILE C 1 116 ? 24.189 18.663 -39.967 1.00 69.65 116 ILE C CA 1
ATOM 10214 C C . ILE C 1 116 ? 25.441 18.418 -40.799 1.00 69.65 116 ILE C C 1
ATOM 10215 O O . ILE C 1 116 ? 25.982 17.307 -40.815 1.00 69.65 116 ILE C O 1
ATOM 10220 N N . LEU C 1 117 ? 25.936 19.447 -41.484 1.00 68.79 117 LEU C N 1
ATOM 10221 C CA . LEU C 1 117 ? 27.061 19.276 -42.393 1.00 68.79 117 LEU C CA 1
ATOM 10222 C C . LEU C 1 117 ? 28.407 19.160 -41.684 1.00 68.79 117 LEU C C 1
ATOM 10223 O O . LEU C 1 117 ? 29.442 19.280 -42.347 1.00 68.79 117 LEU C O 1
ATOM 10228 N N . THR C 1 118 ? 28.436 18.944 -40.371 1.00 69.97 118 THR C N 1
ATOM 10229 C CA . THR C 1 118 ? 29.684 18.628 -39.692 1.00 69.97 118 THR C CA 1
ATOM 10230 C C . THR C 1 118 ? 29.967 17.134 -39.652 1.00 69.97 118 THR C C 1
ATOM 10231 O O . THR C 1 118 ? 31.043 16.736 -39.196 1.00 69.97 118 THR C O 1
ATOM 10235 N N . TYR C 1 119 ? 29.034 16.306 -40.110 1.00 67.79 119 TYR C N 1
ATOM 10236 C CA . TYR C 1 119 ? 29.213 14.862 -40.135 1.00 67.79 119 TYR C CA 1
ATOM 10237 C C . TYR C 1 119 ? 29.784 14.363 -41.452 1.00 67.79 119 TYR C C 1
ATOM 10238 O O . TYR C 1 119 ? 29.962 13.153 -41.614 1.00 67.79 119 TYR C O 1
ATOM 10247 N N . THR C 1 120 ? 30.071 15.258 -42.392 1.00 68.90 120 THR C N 1
ATOM 10248 C CA . THR C 1 120 ? 30.651 14.887 -43.673 1.00 68.90 120 THR C CA 1
ATOM 10249 C C . THR C 1 120 ? 32.161 15.066 -43.717 1.00 68.90 120 THR C C 1
ATOM 10250 O O . THR C 1 120 ? 32.762 14.848 -44.772 1.00 68.90 120 THR C O 1
ATOM 10254 N N . ASP C 1 121 ? 32.782 15.469 -42.607 1.00 74.76 121 ASP C N 1
ATOM 10255 C CA . ASP C 1 121 ? 34.238 15.594 -42.503 1.00 74.76 121 ASP C CA 1
ATOM 10256 C C . ASP C 1 121 ? 34.792 16.630 -43.482 1.00 74.76 121 ASP C C 1
ATOM 10257 O O . ASP C 1 121 ? 35.665 16.341 -44.302 1.00 74.76 121 ASP C O 1
ATOM 10262 N N . ASP C 1 122 ? 34.266 17.851 -43.392 1.00 75.99 122 ASP C N 1
ATOM 10263 C CA . ASP C 1 122 ? 34.759 19.046 -44.074 1.00 75.99 122 ASP C CA 1
ATOM 10264 C C . ASP C 1 122 ? 34.663 18.984 -45.593 1.00 75.99 122 ASP C C 1
ATOM 10265 O O . ASP C 1 122 ? 35.128 19.914 -46.258 1.00 75.99 122 ASP C O 1
ATOM 10270 N N . GLU C 1 123 ? 34.084 17.931 -46.171 1.00 70.61 123 GLU C N 1
ATOM 10271 C CA . GLU C 1 123 ? 34.002 17.859 -47.626 1.00 70.61 123 GLU C CA 1
ATOM 10272 C C . GLU C 1 123 ? 32.943 18.806 -48.175 1.00 70.61 123 GLU C C 1
ATOM 10273 O O . GLU C 1 123 ? 33.174 19.484 -49.182 1.00 70.61 123 GLU C O 1
ATOM 10279 N N . TRP C 1 124 ? 31.785 18.874 -47.530 1.00 65.34 124 TRP C N 1
ATOM 10280 C CA . TRP C 1 124 ? 30.680 19.694 -48.001 1.00 65.34 124 TRP C CA 1
ATOM 10281 C C . TRP C 1 124 ? 30.633 21.012 -47.240 1.00 65.34 124 TRP C C 1
ATOM 10282 O O . TRP C 1 124 ? 30.934 21.063 -46.045 1.00 65.34 124 TRP C O 1
ATOM 10293 N N . LEU C 1 125 ? 30.256 22.073 -47.939 1.00 68.38 125 LEU C N 1
ATOM 10294 C CA . LEU C 1 125 ? 30.079 23.392 -47.352 1.00 68.38 125 LEU C CA 1
ATOM 10295 C C . LEU C 1 125 ? 28.618 23.803 -47.512 1.00 68.38 125 LEU C C 1
ATOM 10296 O O . LEU C 1 125 ? 27.776 23.011 -47.938 1.00 68.38 125 LEU C O 1
ATOM 10301 N N . MET C 1 126 ? 28.314 25.050 -47.167 1.00 71.27 126 MET C N 1
ATOM 10302 C CA . MET C 1 126 ? 26.963 25.559 -47.337 1.00 71.27 126 MET C CA 1
ATOM 10303 C C . MET C 1 126 ? 27.038 27.002 -47.811 1.00 71.27 126 MET C C 1
ATOM 10304 O O . MET C 1 126 ? 27.968 27.734 -47.470 1.00 71.27 126 MET C O 1
ATOM 10309 N N . THR C 1 127 ? 26.048 27.403 -48.607 1.00 71.10 127 THR C N 1
ATOM 10310 C CA . THR C 1 127 ? 25.981 28.756 -49.144 1.00 71.10 127 THR C CA 1
ATOM 10311 C C . THR C 1 127 ? 24.535 29.225 -49.105 1.00 71.10 127 THR C C 1
ATOM 10312 O O . THR C 1 127 ? 23.624 28.445 -49.396 1.00 71.10 127 THR C O 1
ATOM 10316 N N . GLY C 1 128 ? 24.328 30.488 -48.749 1.00 75.47 128 GLY C N 1
ATOM 10317 C CA . GLY C 1 128 ? 22.998 31.046 -48.611 1.00 75.47 128 GLY C CA 1
ATOM 10318 C C . GLY C 1 128 ? 22.480 30.934 -47.188 1.00 75.47 128 GLY C C 1
ATOM 10319 O O . GLY C 1 128 ? 23.154 30.452 -46.276 1.00 75.47 128 GLY C O 1
ATOM 10320 N N . GLY C 1 129 ? 21.253 31.406 -46.996 1.00 79.47 129 GLY C N 1
ATOM 10321 C CA . GLY C 1 129 ? 20.639 31.337 -45.685 1.00 79.47 129 GLY C CA 1
ATOM 10322 C C . GLY C 1 129 ? 19.178 31.711 -45.722 1.00 79.47 129 GLY C C 1
ATOM 10323 O O . GLY C 1 129 ? 18.726 32.440 -46.610 1.00 79.47 129 GLY C O 1
ATOM 10324 N N . VAL C 1 130 ? 18.433 31.200 -44.745 1.00 81.43 130 VAL C N 1
ATOM 10325 C CA . VAL C 1 130 ? 17.039 31.556 -44.519 1.00 81.43 130 VAL C CA 1
ATOM 10326 C C . VAL C 1 130 ? 16.872 31.845 -43.034 1.00 81.43 130 VAL C C 1
ATOM 10327 O O . VAL C 1 130 ? 17.437 31.139 -42.193 1.00 81.43 130 VAL C O 1
ATOM 10331 N N . ASN C 1 131 ? 16.111 32.887 -42.711 1.00 87.90 131 ASN C N 1
ATOM 10332 C CA . ASN C 1 131 ? 15.899 33.306 -41.327 1.00 87.90 131 ASN C CA 1
ATOM 10333 C C . ASN C 1 131 ? 14.505 32.867 -40.885 1.00 87.90 131 ASN C C 1
ATOM 10334 O O . ASN C 1 131 ? 13.545 33.635 -40.918 1.00 87.90 131 ASN C O 1
ATOM 10339 N N . LYS C 1 132 ? 14.407 31.611 -40.457 1.00 83.79 132 LYS C N 1
ATOM 10340 C CA . LYS C 1 132 ? 13.201 31.081 -39.841 1.00 83.79 132 LYS C CA 1
ATOM 10341 C C . LYS C 1 132 ? 13.628 30.087 -38.776 1.00 83.79 132 LYS C C 1
ATOM 10342 O O . LYS C 1 132 ? 14.673 29.446 -38.897 1.00 83.79 132 LYS C O 1
ATOM 10348 N N . ILE C 1 133 ? 12.815 29.959 -37.732 1.00 78.78 133 ILE C N 1
ATOM 10349 C CA . ILE C 1 133 ? 13.186 29.208 -36.539 1.00 78.78 133 ILE C CA 1
ATOM 10350 C C . ILE C 1 133 ? 12.418 27.896 -36.518 1.00 78.78 133 ILE C C 1
ATOM 10351 O O . ILE C 1 133 ? 11.194 27.881 -36.694 1.00 78.78 133 ILE C O 1
ATOM 10356 N N . GLY C 1 134 ? 13.138 26.797 -36.302 1.00 78.23 134 GLY C N 1
ATOM 10357 C CA . GLY C 1 134 ? 12.526 25.485 -36.212 1.00 78.23 134 GLY C CA 1
ATOM 10358 C C . GLY C 1 134 ? 13.426 24.528 -35.465 1.00 78.23 134 GLY C C 1
ATOM 10359 O O . GLY C 1 134 ? 14.601 24.806 -35.218 1.00 78.23 134 GLY C O 1
ATOM 10360 N N . SER C 1 135 ? 12.852 23.385 -35.103 1.00 77.18 135 SER C N 1
ATOM 10361 C CA . SER C 1 135 ? 13.557 22.358 -34.355 1.00 77.18 135 SER C CA 1
ATOM 10362 C C . SER C 1 135 ? 13.255 20.991 -34.949 1.00 77.18 135 SER C C 1
ATOM 10363 O O . SER C 1 135 ? 12.240 20.793 -35.619 1.00 77.18 135 SER C O 1
ATOM 10366 N N . ALA C 1 136 ? 14.153 20.044 -34.695 1.00 74.66 136 ALA C N 1
ATOM 10367 C CA . ALA C 1 136 ? 13.989 18.684 -35.186 1.00 74.66 136 ALA C CA 1
ATOM 10368 C C . ALA C 1 136 ? 14.799 17.747 -34.305 1.00 74.66 136 ALA C C 1
ATOM 10369 O O . ALA C 1 136 ? 15.654 18.177 -33.530 1.00 74.66 136 ALA C O 1
ATOM 10371 N N . ASN C 1 137 ? 14.516 16.452 -34.433 1.00 74.22 137 ASN C N 1
ATOM 10372 C CA . ASN C 1 137 ? 15.212 15.412 -33.682 1.00 74.22 137 ASN C CA 1
ATOM 10373 C C . ASN C 1 137 ? 15.780 14.400 -34.666 1.00 74.22 137 ASN C C 1
ATOM 10374 O O . ASN C 1 137 ? 15.030 13.616 -35.255 1.00 74.22 137 ASN C O 1
ATOM 10379 N N . PHE C 1 138 ? 17.097 14.407 -34.836 1.00 73.44 138 PHE C N 1
ATOM 10380 C CA . PHE C 1 138 ? 17.780 13.486 -35.733 1.00 73.44 138 PHE C CA 1
ATOM 10381 C C . PHE C 1 138 ? 18.548 12.471 -34.903 1.00 73.44 138 PHE C C 1
ATOM 10382 O O . PHE C 1 138 ? 19.445 12.839 -34.138 1.00 73.44 138 PHE C O 1
ATOM 10390 N N . TYR C 1 139 ? 18.215 11.203 -35.070 1.00 72.08 139 TYR C N 1
ATOM 10391 C CA . TYR C 1 139 ? 18.942 10.108 -34.448 1.00 72.08 139 TYR C CA 1
ATOM 10392 C C . TYR C 1 139 ? 19.545 9.305 -35.600 1.00 72.08 139 TYR C C 1
ATOM 10393 O O . TYR C 1 139 ? 19.639 9.806 -36.722 1.00 72.08 139 TYR C O 1
ATOM 10402 N N . TYR C 1 140 ? 19.991 8.079 -35.321 1.00 67.81 140 TYR C N 1
ATOM 10403 C CA . TYR C 1 140 ? 20.657 7.276 -36.344 1.00 67.81 140 TYR C CA 1
ATOM 10404 C C . TYR C 1 140 ? 19.896 7.311 -37.662 1.00 67.81 140 TYR C C 1
ATOM 10405 O O . TYR C 1 140 ? 18.771 6.812 -37.751 1.00 67.81 140 TYR C O 1
ATOM 10414 N N . ALA C 1 141 ? 20.514 7.894 -38.688 1.00 64.86 141 ALA C N 1
ATOM 10415 C CA . ALA C 1 141 ? 19.900 8.122 -39.990 1.00 64.86 141 ALA C CA 1
ATOM 10416 C C . ALA C 1 141 ? 20.954 8.712 -40.913 1.00 64.86 141 ALA C C 1
ATOM 10417 O O . ALA C 1 141 ? 21.979 9.226 -40.458 1.00 64.86 141 ALA C O 1
ATOM 10419 N N . SER C 1 142 ? 20.690 8.639 -42.213 1.00 64.26 142 SER C N 1
ATOM 10420 C CA . SER C 1 142 ? 21.606 9.214 -43.184 1.00 64.26 142 SER C CA 1
ATOM 10421 C C . SER C 1 142 ? 21.338 10.706 -43.354 1.00 64.26 142 SER C C 1
ATOM 10422 O O . SER C 1 142 ? 20.298 11.228 -42.947 1.00 64.26 142 SER C O 1
ATOM 10425 N N . VAL C 1 143 ? 22.303 11.397 -43.964 1.00 61.92 143 VAL C N 1
ATOM 10426 C CA . VAL C 1 143 ? 22.206 12.847 -44.098 1.00 61.92 143 VAL C CA 1
ATOM 10427 C C . VAL C 1 143 ? 21.075 13.244 -45.036 1.00 61.92 143 VAL C C 1
ATOM 10428 O O . VAL C 1 143 ? 20.420 14.272 -44.826 1.00 61.92 143 VAL C O 1
ATOM 10432 N N . LYS C 1 144 ? 20.826 12.456 -46.083 1.00 66.13 144 LYS C N 1
ATOM 10433 C CA . LYS C 1 144 ? 19.817 12.838 -47.066 1.00 66.13 144 LYS C CA 1
ATOM 10434 C C . LYS C 1 144 ? 18.428 12.912 -46.442 1.00 66.13 144 LYS C C 1
ATOM 10435 O O . LYS C 1 144 ? 17.654 13.827 -46.741 1.00 66.13 144 LYS C O 1
ATOM 10441 N N . GLU C 1 145 ? 18.092 11.960 -45.570 1.00 68.49 145 GLU C N 1
ATOM 10442 C CA . GLU C 1 145 ? 16.806 12.022 -44.885 1.00 68.49 145 GLU C CA 1
ATOM 10443 C C . GLU C 1 145 ? 16.727 13.236 -43.968 1.00 68.49 145 GLU C C 1
ATOM 10444 O O . GLU C 1 145 ? 15.663 13.852 -43.834 1.00 68.49 145 GLU C O 1
ATOM 10450 N N . ALA C 1 146 ? 17.841 13.595 -43.325 1.00 68.35 146 ALA C N 1
ATOM 10451 C CA . ALA C 1 146 ? 17.852 14.789 -42.487 1.00 68.35 146 ALA C CA 1
ATOM 10452 C C . ALA C 1 146 ? 17.596 16.044 -43.310 1.00 68.35 146 ALA C C 1
ATOM 10453 O O . ALA C 1 146 ? 16.829 16.923 -42.897 1.00 68.35 146 ALA C O 1
ATOM 10455 N N . LEU C 1 147 ? 18.228 16.146 -44.479 1.00 65.60 147 LEU C N 1
ATOM 10456 C CA . LEU C 1 147 ? 17.975 17.289 -45.351 1.00 65.60 147 LEU C CA 1
ATOM 10457 C C . LEU C 1 147 ? 16.533 17.296 -45.840 1.00 65.60 147 LEU C C 1
ATOM 10458 O O . LEU C 1 147 ? 15.915 18.361 -45.950 1.00 65.60 147 LEU C O 1
ATOM 10463 N N . LYS C 1 148 ? 15.978 16.118 -46.132 1.00 69.08 148 LYS C N 1
ATOM 10464 C CA . LYS C 1 148 ? 14.572 16.038 -46.513 1.00 69.08 148 LYS C CA 1
ATOM 10465 C C . LYS C 1 148 ? 13.675 16.579 -45.410 1.00 69.08 148 LYS C C 1
ATOM 10466 O O . LYS C 1 148 ? 12.733 17.333 -45.678 1.00 69.08 148 LYS C O 1
ATOM 10472 N N . THR C 1 149 ? 13.949 16.198 -44.162 1.00 69.19 149 THR C N 1
ATOM 10473 C CA . THR C 1 149 ? 13.137 16.677 -43.048 1.00 69.19 149 THR C CA 1
ATOM 10474 C C . THR C 1 149 ? 13.281 18.183 -42.867 1.00 69.19 149 THR C C 1
ATOM 10475 O O . THR C 1 149 ? 12.296 18.880 -42.601 1.00 69.19 149 THR C O 1
ATOM 10479 N N . VAL C 1 150 ? 14.501 18.704 -43.011 1.00 68.38 150 VAL C N 1
ATOM 10480 C CA . VAL C 1 150 ? 14.711 20.145 -42.881 1.00 68.38 150 VAL C CA 1
ATOM 10481 C C . VAL C 1 150 ? 13.954 20.896 -43.967 1.00 68.38 150 VAL C C 1
ATOM 10482 O O . VAL C 1 150 ? 13.370 21.957 -43.717 1.00 68.38 150 VAL C O 1
ATOM 10486 N N . GLN C 1 151 ? 13.935 20.349 -45.183 1.00 72.28 151 GLN C N 1
ATOM 10487 C CA . GLN C 1 151 ? 13.347 21.059 -46.314 1.00 72.28 151 GLN C CA 1
ATOM 10488 C C . GLN C 1 151 ? 11.863 21.335 -46.103 1.00 72.28 151 GLN C C 1
ATOM 10489 O O . GLN C 1 151 ? 11.314 22.264 -46.704 1.00 72.28 151 GLN C O 1
ATOM 10495 N N . GLN C 1 152 ? 11.205 20.562 -45.242 1.00 76.33 152 GLN C N 1
ATOM 10496 C CA . GLN C 1 152 ? 9.789 20.763 -44.961 1.00 76.33 152 GLN C CA 1
ATOM 10497 C C . GLN C 1 152 ? 9.499 22.058 -44.216 1.00 76.33 152 GLN C C 1
ATOM 10498 O O . GLN C 1 152 ? 8.325 22.427 -44.106 1.00 76.33 152 GLN C O 1
ATOM 10504 N N . LEU C 1 153 ? 10.514 22.747 -43.698 1.00 76.50 153 LEU C N 1
ATOM 10505 C CA . LEU C 1 153 ? 10.314 23.958 -42.912 1.00 76.50 153 LEU C CA 1
ATOM 10506 C C . LEU C 1 153 ? 10.351 25.233 -43.745 1.00 76.50 153 LEU C C 1
ATOM 10507 O O . LEU C 1 153 ? 10.272 26.325 -43.177 1.00 76.50 153 LEU C O 1
ATOM 10512 N N . GLY C 1 154 ? 10.468 25.127 -45.066 1.00 79.22 154 GLY C N 1
ATOM 10513 C CA . GLY C 1 154 ? 10.419 26.304 -45.912 1.00 79.22 154 GLY C CA 1
ATOM 10514 C C . GLY C 1 154 ? 11.734 26.709 -46.546 1.00 79.22 154 GLY C C 1
ATOM 10515 O O . GLY C 1 154 ? 12.040 27.902 -46.634 1.00 79.22 154 GLY C O 1
ATOM 10516 N N . CYS C 1 155 ? 12.523 25.732 -46.987 1.00 77.91 155 CYS C N 1
ATOM 10517 C CA . CYS C 1 155 ? 13.750 25.986 -47.727 1.00 77.91 155 CYS C CA 1
ATOM 10518 C C . CYS C 1 155 ? 13.819 25.038 -48.914 1.00 77.91 155 CYS C C 1
ATOM 10519 O O . CYS C 1 155 ? 13.195 23.976 -48.909 1.00 77.91 155 CYS C O 1
ATOM 10522 N N . GLU C 1 156 ? 14.564 25.437 -49.941 1.00 75.70 156 GLU C N 1
ATOM 10523 C CA . GLU C 1 156 ? 14.749 24.623 -51.136 1.00 75.70 156 GLU C CA 1
ATOM 10524 C C . GLU C 1 156 ? 16.237 24.503 -51.427 1.00 75.70 156 GLU C C 1
ATOM 10525 O O . GLU C 1 156 ? 16.969 25.493 -51.335 1.00 75.70 156 GLU C O 1
ATOM 10531 N N . LEU C 1 157 ? 16.678 23.301 -51.786 1.00 66.49 157 LEU C N 1
ATOM 10532 C CA . LEU C 1 157 ? 18.093 22.960 -51.827 1.00 66.49 157 LEU C CA 1
ATOM 10533 C C . LEU C 1 157 ? 18.550 22.629 -53.243 1.00 66.49 157 LEU C C 1
ATOM 10534 O O . LEU C 1 157 ? 17.773 22.122 -54.056 1.00 66.49 157 LEU C O 1
ATOM 10539 N N . LEU C 1 158 ? 19.818 22.921 -53.524 1.00 64.45 158 LEU C N 1
ATOM 10540 C CA . LEU C 1 158 ? 20.486 22.546 -54.762 1.00 64.45 158 LEU C CA 1
ATOM 10541 C C . LEU C 1 158 ? 21.873 22.006 -54.432 1.00 64.45 158 LEU C C 1
ATOM 10542 O O . LEU C 1 158 ? 22.312 22.030 -53.281 1.00 64.45 158 LEU C O 1
ATOM 10547 N N . PHE C 1 159 ? 22.566 21.510 -55.455 1.00 60.36 159 PHE C N 1
ATOM 10548 C CA . PHE C 1 159 ? 23.904 20.953 -55.304 1.00 60.36 159 PHE C CA 1
ATOM 10549 C C . PHE C 1 159 ? 24.765 21.355 -56.493 1.00 60.36 159 PHE C C 1
ATOM 10550 O O . PHE C 1 159 ? 24.254 21.611 -57.585 1.00 60.36 159 PHE C O 1
ATOM 10558 N N . PHE C 1 160 ? 26.080 21.407 -56.280 1.00 60.14 160 PHE C N 1
ATOM 10559 C CA . PHE C 1 160 ? 26.997 21.884 -57.307 1.00 60.14 160 PHE C CA 1
ATOM 10560 C C . PHE C 1 160 ? 28.358 21.220 -57.138 1.00 60.14 160 PHE C C 1
ATOM 10561 O O . PHE C 1 160 ? 28.617 20.527 -56.153 1.00 60.14 160 PHE C O 1
ATOM 10569 N N . CYS C 1 161 ? 29.230 21.442 -58.123 1.00 64.66 161 CYS C N 1
ATOM 10570 C CA . CYS C 1 161 ? 30.617 20.994 -58.082 1.00 64.66 161 CYS C CA 1
ATOM 10571 C C . CYS C 1 161 ? 31.518 22.014 -58.760 1.00 64.66 161 CYS C C 1
ATOM 10572 O O . CYS C 1 161 ? 31.059 22.988 -59.361 1.00 64.66 161 CYS C O 1
ATOM 10575 N N . ASP C 1 162 ? 32.824 21.768 -58.651 1.00 70.85 162 ASP C N 1
ATOM 10576 C CA . ASP C 1 162 ? 33.856 22.512 -59.377 1.00 70.85 162 ASP C CA 1
ATOM 10577 C C . ASP C 1 162 ? 34.798 21.457 -59.952 1.00 70.85 162 ASP C C 1
ATOM 10578 O O . ASP C 1 162 ? 35.818 21.125 -59.346 1.00 70.85 162 ASP C O 1
ATOM 10583 N N . ILE C 1 163 ? 34.456 20.948 -61.128 1.00 68.99 163 ILE C N 1
ATOM 10584 C CA . ILE C 1 163 ? 35.116 19.784 -61.703 1.00 68.99 163 ILE C CA 1
ATOM 10585 C C . ILE C 1 163 ? 36.188 20.236 -62.678 1.00 68.99 163 ILE C C 1
ATOM 10586 O O . ILE C 1 163 ? 35.978 21.162 -63.471 1.00 68.99 163 ILE C O 1
ATOM 10591 N N . ASP C 1 164 ? 37.343 19.584 -62.616 1.00 75.42 164 ASP C N 1
ATOM 10592 C CA . ASP C 1 164 ? 38.401 19.746 -63.597 1.00 75.42 164 ASP C CA 1
ATOM 10593 C C . ASP C 1 164 ? 38.789 18.363 -64.105 1.00 75.42 164 ASP C C 1
ATOM 10594 O O . ASP C 1 164 ? 38.203 17.350 -63.715 1.00 75.42 164 ASP C O 1
ATOM 10599 N N . GLY C 1 165 ? 39.793 18.317 -64.977 1.00 75.99 165 GLY C N 1
ATOM 10600 C CA . GLY C 1 165 ? 40.172 17.061 -65.597 1.00 75.99 165 GLY C CA 1
ATOM 10601 C C . GLY C 1 165 ? 40.806 16.055 -64.663 1.00 75.99 165 GLY C C 1
ATOM 10602 O O . GLY C 1 165 ? 40.939 14.888 -65.044 1.00 75.99 165 GLY C O 1
ATOM 10603 N N . GLU C 1 166 ? 41.199 16.470 -63.460 1.00 78.94 166 GLU C N 1
ATOM 10604 C CA . GLU C 1 166 ? 41.898 15.600 -62.523 1.00 78.94 166 GLU C CA 1
ATOM 10605 C C . GLU C 1 166 ? 41.086 15.303 -61.271 1.00 78.94 166 GLU C C 1
ATOM 10606 O O . GLU C 1 166 ? 41.645 14.809 -60.288 1.00 78.94 166 GLU C O 1
ATOM 10612 N N . GLY C 1 167 ? 39.790 15.593 -61.276 1.00 74.71 167 GLY C N 1
ATOM 10613 C CA . GLY C 1 167 ? 38.915 15.263 -60.173 1.00 74.71 167 GLY C CA 1
ATOM 10614 C C . GLY C 1 167 ? 38.186 16.479 -59.650 1.00 74.71 167 GLY C C 1
ATOM 10615 O O . GLY C 1 167 ? 38.401 17.609 -60.083 1.00 74.71 167 GLY C O 1
ATOM 10616 N N . ILE C 1 168 ? 37.306 16.228 -58.692 1.00 70.66 168 ILE C N 1
ATOM 10617 C CA . ILE C 1 168 ? 36.511 17.274 -58.061 1.00 70.66 168 ILE C CA 1
ATOM 10618 C C . ILE C 1 168 ? 37.362 17.974 -57.016 1.00 70.66 168 ILE C C 1
ATOM 10619 O O . ILE C 1 168 ? 38.134 17.336 -56.294 1.00 70.66 168 ILE C O 1
ATOM 10624 N N . SER C 1 169 ? 37.223 19.293 -56.931 1.00 72.14 169 SER C N 1
ATOM 10625 C CA . SER C 1 169 ? 38.000 20.101 -56.002 1.00 72.14 169 SER C CA 1
ATOM 10626 C C . SER C 1 169 ? 37.189 20.632 -54.833 1.00 72.14 169 SER C C 1
ATOM 10627 O O . SER C 1 169 ? 37.676 20.621 -53.702 1.00 72.14 169 SER C O 1
ATOM 10630 N N . SER C 1 170 ? 35.963 21.092 -55.068 1.00 69.56 170 SER C N 1
ATOM 10631 C CA . SER C 1 170 ? 35.143 21.641 -53.999 1.00 69.56 170 SER C CA 1
ATOM 10632 C C . SER C 1 170 ? 33.677 21.346 -54.274 1.00 69.56 170 SER C C 1
ATOM 10633 O O . SER C 1 170 ? 33.239 21.370 -55.426 1.00 69.56 170 SER C O 1
ATOM 10636 N N . LYS C 1 171 ? 32.927 21.075 -53.209 1.00 65.70 171 LYS C N 1
ATOM 10637 C CA . LYS C 1 171 ? 31.502 20.792 -53.293 1.00 65.70 171 LYS C CA 1
ATOM 10638 C C . LYS C 1 171 ? 30.769 21.663 -52.286 1.00 65.70 171 LYS C C 1
ATOM 10639 O O . LYS C 1 171 ? 31.288 21.927 -51.199 1.00 65.70 171 LYS C O 1
ATOM 10645 N N . TRP C 1 172 ? 29.565 22.108 -52.640 1.00 63.58 172 TRP C N 1
ATOM 10646 C CA . TRP C 1 172 ? 28.795 22.936 -51.724 1.00 63.58 172 TRP C CA 1
ATOM 10647 C C . TRP C 1 172 ? 27.308 22.758 -51.984 1.00 63.58 172 TRP C C 1
ATOM 10648 O O . TRP C 1 172 ? 26.890 22.340 -53.065 1.00 63.58 172 TRP C O 1
ATOM 10659 N N . VAL C 1 173 ? 26.514 23.092 -50.969 1.00 64.33 173 VAL C N 1
ATOM 10660 C CA . VAL C 1 173 ? 25.061 22.988 -51.006 1.00 64.33 173 VAL C CA 1
ATOM 10661 C C . VAL C 1 173 ? 24.482 24.379 -50.815 1.00 64.33 173 VAL C C 1
ATOM 10662 O O . VAL C 1 173 ? 24.860 25.086 -49.875 1.00 64.33 173 VAL C O 1
ATOM 10666 N N . GLU C 1 174 ? 23.567 24.768 -51.693 1.00 70.30 174 GLU C N 1
ATOM 10667 C CA . GLU C 1 174 ? 22.954 26.087 -51.640 1.00 70.30 174 GLU C CA 1
ATOM 10668 C C . GLU C 1 174 ? 21.566 25.990 -51.026 1.00 70.30 174 GLU C C 1
ATOM 10669 O O . GLU C 1 174 ? 20.771 25.129 -51.413 1.00 70.30 174 GLU C O 1
ATOM 10675 N N . VAL C 1 175 ? 21.280 26.872 -50.074 1.00 72.17 175 VAL C N 1
ATOM 10676 C CA . VAL C 1 175 ? 19.976 26.950 -49.430 1.00 72.17 175 VAL C CA 1
ATOM 10677 C C . VAL C 1 175 ? 19.265 28.191 -49.944 1.00 72.17 175 VAL C C 1
ATOM 10678 O O . VAL C 1 175 ? 19.822 29.295 -49.904 1.00 72.17 175 VAL C O 1
ATOM 10682 N N . ARG C 1 176 ? 18.040 28.017 -50.430 1.00 76.38 176 ARG C N 1
ATOM 10683 C CA . ARG C 1 176 ? 17.274 29.117 -50.996 1.00 76.38 176 ARG C CA 1
ATOM 10684 C C . ARG C 1 176 ? 15.854 29.078 -50.455 1.00 76.38 176 ARG C C 1
ATOM 10685 O O . ARG C 1 176 ? 15.442 28.127 -49.787 1.00 76.38 176 ARG C O 1
ATOM 10693 N N . GLU C 1 177 ? 15.104 30.136 -50.755 1.00 81.77 177 GLU C N 1
ATOM 10694 C CA . GLU C 1 177 ? 13.684 30.190 -50.437 1.00 81.77 177 GLU C CA 1
ATOM 10695 C C . GLU C 1 177 ? 12.831 29.754 -51.623 1.00 81.77 177 GLU C C 1
ATOM 10696 O O . GLU C 1 177 ? 11.906 28.953 -51.465 1.00 81.77 177 GLU C O 1
ATOM 10702 N N . LYS C 1 178 ? 13.125 30.276 -52.813 1.00 80.15 178 LYS C N 1
ATOM 10703 C CA . LYS C 1 178 ? 12.480 29.838 -54.041 1.00 80.15 178 LYS C CA 1
ATOM 10704 C C . LYS C 1 178 ? 13.529 29.722 -55.136 1.00 80.15 178 LYS C C 1
ATOM 10705 O O . LYS C 1 178 ? 14.425 30.562 -55.247 1.00 80.15 178 LYS C O 1
ATOM 10711 N N . ILE C 1 179 ? 13.409 28.678 -55.949 1.00 71.52 179 ILE C N 1
ATOM 10712 C CA . ILE C 1 179 ? 14.382 28.397 -56.998 1.00 71.52 179 ILE C CA 1
ATOM 10713 C C . ILE C 1 179 ? 14.042 29.260 -58.206 1.00 71.52 179 ILE C C 1
ATOM 10714 O O . ILE C 1 179 ? 12.921 29.214 -58.717 1.00 71.52 179 ILE C O 1
ATOM 10719 N N . GLY C 1 180 ? 15.007 30.052 -58.661 1.00 72.03 180 GLY C N 1
ATOM 10720 C CA . GLY C 1 180 ? 14.848 30.791 -59.896 1.00 72.03 180 GLY C CA 1
ATOM 10721 C C . GLY C 1 180 ? 14.571 32.268 -59.723 1.00 72.03 180 GLY C C 1
ATOM 10722 O O . GLY C 1 180 ? 13.788 32.669 -58.858 1.00 72.03 180 GLY C O 1
ATOM 10723 N N . LYS C 1 181 ? 15.212 33.087 -60.551 1.00 74.81 181 LYS C N 1
ATOM 10724 C CA . LYS C 1 181 ? 14.972 34.520 -60.581 1.00 74.81 181 LYS C CA 1
ATOM 10725 C C . LYS C 1 181 ? 13.773 34.806 -61.481 1.00 74.81 181 LYS C C 1
ATOM 10726 O O . LYS C 1 181 ? 13.035 33.899 -61.872 1.00 74.81 181 LYS C O 1
ATOM 10732 N N . GLU C 1 182 ? 13.562 36.073 -61.820 1.00 76.87 182 GLU C N 1
ATOM 10733 C CA . GLU C 1 182 ? 12.483 36.479 -62.712 1.00 76.87 182 GLU C CA 1
ATOM 10734 C C . GLU C 1 182 ? 13.066 36.789 -64.083 1.00 76.87 182 GLU C C 1
ATOM 10735 O O . GLU C 1 182 ? 13.891 37.698 -64.220 1.00 76.87 182 GLU C O 1
ATOM 10741 N N . SER C 1 183 ? 12.631 36.040 -65.090 1.00 71.66 183 SER C N 1
ATOM 10742 C CA . SER C 1 183 ? 13.181 36.143 -66.430 1.00 71.66 183 SER C CA 1
ATOM 10743 C C . SER C 1 183 ? 12.380 37.121 -67.277 1.00 71.66 183 SER C C 1
ATOM 10744 O O . SER C 1 183 ? 11.207 37.392 -67.011 1.00 71.66 183 SER C O 1
ATOM 10747 N N . ASP C 1 184 ? 13.037 37.657 -68.300 1.00 72.19 184 ASP C N 1
ATOM 10748 C CA . ASP C 1 184 ? 12.394 38.540 -69.272 1.00 72.19 184 ASP C CA 1
ATOM 10749 C C . ASP C 1 184 ? 12.010 37.762 -70.530 1.00 72.19 184 ASP C C 1
ATOM 10750 O O . ASP C 1 184 ? 12.459 38.052 -71.639 1.00 72.19 184 ASP C O 1
ATOM 10755 N N . ASP C 1 185 ? 11.128 36.749 -70.397 1.00 70.42 185 ASP C N 1
ATOM 10756 C CA . ASP C 1 185 ? 10.735 35.913 -71.503 1.00 70.42 185 ASP C CA 1
ATOM 10757 C C . ASP C 1 185 ? 9.333 36.060 -71.776 1.00 70.42 185 ASP C C 1
ATOM 10758 O O . ASP C 1 185 ? 8.622 36.242 -70.873 1.00 70.42 185 ASP C O 1
ATOM 10763 N N . ARG C 1 186 ? 8.902 35.930 -72.983 1.00 63.64 186 ARG C N 1
ATOM 10764 C CA . ARG C 1 186 ? 7.530 36.115 -73.438 1.00 63.64 186 ARG C CA 1
ATOM 10765 C C . ARG C 1 186 ? 7.212 35.044 -74.466 1.00 63.64 186 ARG C C 1
ATOM 10766 O O . ARG C 1 186 ? 7.931 34.910 -75.460 1.00 63.64 186 ARG C O 1
ATOM 10774 N N . TYR C 1 187 ? 6.142 34.289 -74.236 1.00 62.23 187 TYR C N 1
ATOM 10775 C CA . TYR C 1 187 ? 5.721 33.225 -75.139 1.00 62.23 187 TYR C CA 1
ATOM 10776 C C . TYR C 1 187 ? 4.385 33.582 -75.773 1.00 62.23 187 TYR C C 1
ATOM 10777 O O . TYR C 1 187 ? 3.422 33.895 -75.067 1.00 62.23 187 TYR C O 1
ATOM 10786 N N . GLU C 1 188 ? 4.329 33.525 -77.098 1.00 64.90 188 GLU C N 1
ATOM 10787 C CA . GLU C 1 188 ? 3.114 33.779 -77.855 1.00 64.90 188 GLU C CA 1
ATOM 10788 C C . GLU C 1 188 ? 2.680 32.498 -78.549 1.00 64.90 188 GLU C C 1
ATOM 10789 O O . GLU C 1 188 ? 3.495 31.819 -79.178 1.00 64.90 188 GLU C O 1
ATOM 10795 N N . VAL C 1 189 ? 1.399 32.170 -78.439 1.00 60.80 189 VAL C N 1
ATOM 10796 C CA . VAL C 1 189 ? 0.872 30.925 -78.983 1.00 60.80 189 VAL C CA 1
ATOM 10797 C C . VAL C 1 189 ? 0.750 31.053 -80.493 1.00 60.80 189 VAL C C 1
ATOM 10798 O O . VAL C 1 189 ? 0.150 32.007 -81.000 1.00 60.80 189 VAL C O 1
ATOM 10802 N N . GLY C 1 190 ? 1.312 30.084 -81.213 1.00 58.64 190 GLY C N 1
ATOM 10803 C CA . GLY C 1 190 ? 1.310 30.071 -82.655 1.00 58.64 190 GLY C CA 1
ATOM 10804 C C . GLY C 1 190 ? 2.613 30.503 -83.293 1.00 58.64 190 GLY C C 1
ATOM 10805 O O . GLY C 1 190 ? 2.837 30.204 -84.469 1.00 58.64 190 GLY C O 1
ATOM 10806 N N . SER C 1 191 ? 3.471 31.192 -82.554 1.00 61.47 191 SER C N 1
ATOM 10807 C CA . SER C 1 191 ? 4.782 31.596 -83.045 1.00 61.47 191 SER C CA 1
ATOM 10808 C C . SER C 1 191 ? 5.927 31.018 -82.234 1.00 61.47 191 SER C C 1
ATOM 10809 O O . SER C 1 191 ? 6.899 30.529 -82.811 1.00 61.47 191 SER C O 1
ATOM 10812 N N . THR C 1 192 ? 5.838 31.059 -80.906 1.00 62.34 192 THR C N 1
ATOM 10813 C CA . THR C 1 192 ? 6.874 30.522 -80.038 1.00 62.34 192 THR C CA 1
ATOM 10814 C C . THR C 1 192 ? 6.448 29.270 -79.289 1.00 62.34 192 THR C C 1
ATOM 10815 O O . THR C 1 192 ? 7.282 28.394 -79.058 1.00 62.34 192 THR C O 1
ATOM 10819 N N . ALA C 1 193 ? 5.181 29.161 -78.908 1.00 61.13 193 ALA C N 1
ATOM 10820 C CA . ALA C 1 193 ? 4.622 27.943 -78.341 1.00 61.13 193 ALA C CA 1
ATOM 10821 C C . ALA C 1 193 ? 3.768 27.268 -79.403 1.00 61.13 193 ALA C C 1
ATOM 10822 O O . ALA C 1 193 ? 2.947 27.924 -80.050 1.00 61.13 193 ALA C O 1
ATOM 10824 N N . ILE C 1 194 ? 3.963 25.965 -79.585 1.00 59.10 194 ILE C N 1
ATOM 10825 C CA . ILE C 1 194 ? 3.377 25.274 -80.728 1.00 59.10 194 ILE C CA 1
ATOM 10826 C C . ILE C 1 194 ? 2.094 24.548 -80.344 1.00 59.10 194 ILE C C 1
ATOM 10827 O O . ILE C 1 194 ? 1.020 24.850 -80.874 1.00 59.10 194 ILE C O 1
ATOM 10832 N N . LYS C 1 195 ? 2.188 23.585 -79.432 1.00 59.93 195 LYS C N 1
ATOM 10833 C CA . LYS C 1 195 ? 1.042 22.776 -79.029 1.00 59.93 195 LYS C CA 1
ATOM 10834 C C . LYS C 1 195 ? 0.757 23.038 -77.558 1.00 59.93 195 LYS C C 1
ATOM 10835 O O . LYS C 1 195 ? 1.483 22.552 -76.687 1.00 59.93 195 LYS C O 1
ATOM 10841 N N . VAL C 1 196 ? -0.307 23.785 -77.280 1.00 55.80 196 VAL C N 1
ATOM 10842 C CA . VAL C 1 196 ? -0.646 24.209 -75.928 1.00 55.80 196 VAL C CA 1
ATOM 10843 C C . VAL C 1 196 ? -1.849 23.412 -75.451 1.00 55.80 196 VAL C C 1
ATOM 10844 O O . VAL C 1 196 ? -2.878 23.359 -76.135 1.00 55.80 196 VAL C O 1
ATOM 10848 N N . VAL C 1 197 ? -1.719 22.795 -74.281 1.00 55.89 197 VAL C N 1
ATOM 10849 C CA . VAL C 1 197 ? -2.802 22.064 -73.634 1.00 55.89 197 VAL C CA 1
ATOM 10850 C C . VAL C 1 197 ? -3.018 22.678 -72.259 1.00 55.89 197 VAL C C 1
ATOM 10851 O O . VAL C 1 197 ? -2.085 22.736 -71.450 1.00 55.89 197 VAL C O 1
ATOM 10855 N N . LYS C 1 198 ? -4.240 23.127 -71.993 1.00 55.39 198 LYS C N 1
ATOM 10856 C CA . LYS C 1 198 ? -4.589 23.776 -70.737 1.00 55.39 198 LYS C CA 1
ATOM 10857 C C . LYS C 1 198 ? -5.562 22.901 -69.962 1.00 55.39 198 LYS C C 1
ATOM 10858 O O . LYS C 1 198 ? -6.537 22.401 -70.528 1.00 55.39 198 LYS C O 1
ATOM 10864 N N . THR C 1 199 ? -5.297 22.722 -68.670 1.00 57.68 199 THR C N 1
ATOM 10865 C CA . THR C 1 199 ? -6.107 21.875 -67.806 1.00 57.68 199 THR C CA 1
ATOM 10866 C C . THR C 1 199 ? -6.533 22.662 -66.577 1.00 57.68 199 THR C C 1
ATOM 10867 O O . THR C 1 199 ? -5.744 23.431 -66.023 1.00 57.68 199 THR C O 1
ATOM 10871 N N . LYS C 1 200 ? -7.780 22.472 -66.153 1.00 61.31 200 LYS C N 1
ATOM 10872 C CA . LYS C 1 200 ? -8.314 23.134 -64.970 1.00 61.31 200 LYS C CA 1
ATOM 10873 C C . LYS C 1 200 ? -8.978 22.100 -64.076 1.00 61.31 200 LYS C C 1
ATOM 10874 O O . LYS C 1 200 ? -9.763 21.277 -64.555 1.00 61.31 200 LYS C O 1
ATOM 10880 N N . ASP C 1 201 ? -8.674 22.150 -62.781 1.00 64.94 201 ASP C N 1
ATOM 10881 C CA . ASP C 1 201 ? -9.155 21.170 -61.817 1.00 64.94 201 ASP C CA 1
ATOM 10882 C C . ASP C 1 201 ? -9.962 21.861 -60.727 1.00 64.94 201 ASP C C 1
ATOM 10883 O O . ASP C 1 201 ? -9.636 22.976 -60.312 1.00 64.94 201 ASP C O 1
ATOM 10888 N N . ARG C 1 202 ? -11.015 21.185 -60.256 1.00 61.11 202 ARG C N 1
ATOM 10889 C CA . ARG C 1 202 ? -11.899 21.742 -59.240 1.00 61.11 202 ARG C CA 1
ATOM 10890 C C . ARG C 1 202 ? -12.279 20.706 -58.190 1.00 61.11 202 ARG C C 1
ATOM 10891 O O . ARG C 1 202 ? -13.363 20.786 -57.605 1.00 61.11 202 ARG C O 1
ATOM 10899 N N . THR C 1 203 ? -11.408 19.730 -57.935 1.00 64.04 203 THR C N 1
ATOM 10900 C CA . THR C 1 203 ? -11.779 18.629 -57.052 1.00 64.04 203 THR C CA 1
ATOM 10901 C C . THR C 1 203 ? -11.839 19.078 -55.598 1.00 64.04 203 THR C C 1
ATOM 10902 O O . THR C 1 203 ? -12.889 18.994 -54.952 1.00 64.04 203 THR C O 1
ATOM 10906 N N . ASN C 1 204 ? -10.719 19.559 -55.064 1.00 66.76 204 ASN C N 1
ATOM 10907 C CA . ASN C 1 204 ? -10.620 19.944 -53.656 1.00 66.76 204 ASN C CA 1
ATOM 10908 C C . ASN C 1 204 ? -10.785 21.456 -53.550 1.00 66.76 204 ASN C C 1
ATOM 10909 O O . ASN C 1 204 ? -9.845 22.222 -53.760 1.00 66.76 204 ASN C O 1
ATOM 10914 N N . ILE C 1 205 ? -11.999 21.887 -53.223 1.00 68.05 205 ILE C N 1
ATOM 10915 C CA . ILE C 1 205 ? -12.318 23.293 -53.017 1.00 68.05 205 ILE C CA 1
ATOM 10916 C C . ILE C 1 205 ? -13.106 23.413 -51.722 1.00 68.05 205 ILE C C 1
ATOM 10917 O O . ILE C 1 205 ? -14.130 22.742 -51.552 1.00 68.05 205 ILE C O 1
ATOM 10922 N N . VAL C 1 206 ? -12.630 24.261 -50.810 1.00 68.41 206 VAL C N 1
ATOM 10923 C CA . VAL C 1 206 ? -13.255 24.441 -49.508 1.00 68.41 206 VAL C CA 1
ATOM 10924 C C . VAL C 1 206 ? -13.363 25.926 -49.200 1.00 68.41 206 VAL C C 1
ATOM 10925 O O . VAL C 1 206 ? -12.635 26.756 -49.745 1.00 68.41 206 VAL C O 1
ATOM 10929 N N . THR C 1 207 ? -14.297 26.253 -48.307 1.00 69.31 207 THR C N 1
ATOM 10930 C CA . THR C 1 207 ? -14.421 27.600 -47.774 1.00 69.31 207 THR C CA 1
ATOM 10931 C C . THR C 1 207 ? -14.430 27.653 -46.256 1.00 69.31 207 THR C C 1
ATOM 10932 O O . THR C 1 207 ? -14.384 28.754 -45.700 1.00 69.31 207 THR C O 1
ATOM 10936 N N . SER C 1 208 ? -14.495 26.516 -45.570 1.00 69.91 208 SER C N 1
ATOM 10937 C CA . SER C 1 208 ? -14.480 26.498 -44.117 1.00 69.91 208 SER C CA 1
ATOM 10938 C C . SER C 1 208 ? -13.881 25.185 -43.645 1.00 69.91 208 SER C C 1
ATOM 10939 O O . SER C 1 208 ? -14.109 24.133 -44.245 1.00 69.91 208 SER C O 1
ATOM 10942 N N . LEU C 1 209 ? -13.118 25.255 -42.559 1.00 67.27 209 LEU C N 1
ATOM 10943 C CA . LEU C 1 209 ? -12.441 24.086 -42.023 1.00 67.27 209 LEU C CA 1
ATOM 10944 C C . LEU C 1 209 ? -12.624 24.041 -40.516 1.00 67.27 209 LEU C C 1
ATOM 10945 O O . LEU C 1 209 ? -12.801 25.073 -39.865 1.00 67.27 209 LEU C O 1
ATOM 10950 N N . VAL C 1 210 ? -12.582 22.833 -39.967 1.00 67.73 210 VAL C N 1
ATOM 10951 C CA . VAL C 1 210 ? -12.659 22.608 -38.531 1.00 67.73 210 VAL C CA 1
ATOM 10952 C C . VAL C 1 210 ? -11.354 21.963 -38.097 1.00 67.73 210 VAL C C 1
ATOM 10953 O O . VAL C 1 210 ? -11.010 20.874 -38.570 1.00 67.73 210 VAL C O 1
ATOM 10957 N N . GLY C 1 211 ? -10.632 22.626 -37.202 1.00 70.07 211 GLY C N 1
ATOM 10958 C CA . GLY C 1 211 ? -9.340 22.140 -36.770 1.00 70.07 211 GLY C CA 1
ATOM 10959 C C . GLY C 1 211 ? -9.439 21.198 -35.585 1.00 70.07 211 GLY C C 1
ATOM 10960 O O . GLY C 1 211 ? -10.378 21.255 -34.801 1.00 70.07 211 GLY C O 1
ATOM 10961 N N . ARG C 1 212 ? -8.444 20.322 -35.465 1.00 71.03 212 ARG C N 1
ATOM 10962 C CA . ARG C 1 212 ? -8.392 19.370 -34.367 1.00 71.03 212 ARG C CA 1
ATOM 10963 C C . ARG C 1 212 ? -6.941 19.180 -33.948 1.00 71.03 212 ARG C C 1
ATOM 10964 O O . ARG C 1 212 ? -6.016 19.396 -34.733 1.00 71.03 212 ARG C O 1
ATOM 10972 N N . GLY C 1 213 ? -6.752 18.767 -32.696 1.00 75.93 213 GLY C N 1
ATOM 10973 C CA . GLY C 1 213 ? -5.429 18.751 -32.099 1.00 75.93 213 GLY C CA 1
ATOM 10974 C C . GLY C 1 213 ? -4.939 17.407 -31.600 1.00 75.93 213 GLY C C 1
ATOM 10975 O O . GLY C 1 213 ? -5.397 16.358 -32.061 1.00 75.93 213 GLY C O 1
ATOM 10976 N N . LYS C 1 214 ? -4.003 17.430 -30.649 1.00 80.86 214 LYS C N 1
ATOM 10977 C CA . LYS C 1 214 ? -3.304 16.222 -30.204 1.00 80.86 214 LYS C CA 1
ATOM 10978 C C . LYS C 1 214 ? -3.926 15.685 -28.913 1.00 80.86 214 LYS C C 1
ATOM 10979 O O . LYS C 1 214 ? -3.313 15.656 -27.846 1.00 80.86 214 LYS C O 1
ATOM 10985 N N . GLY C 1 215 ? -5.179 15.258 -29.028 1.00 83.04 215 GLY C N 1
ATOM 10986 C CA . GLY C 1 215 ? -5.837 14.544 -27.949 1.00 83.04 215 GLY C CA 1
ATOM 10987 C C . GLY C 1 215 ? -6.160 15.372 -26.721 1.00 83.04 215 GLY C C 1
ATOM 10988 O O . GLY C 1 215 ? -5.472 16.350 -26.417 1.00 83.04 215 GLY C O 1
ATOM 10989 N N . GLU C 1 216 ? -7.216 14.989 -26.003 1.00 90.68 216 GLU C N 1
ATOM 10990 C CA . GLU C 1 216 ? -7.591 15.665 -24.766 1.00 90.68 216 GLU C CA 1
ATOM 10991 C C . GLU C 1 216 ? -7.509 14.733 -23.565 1.00 90.68 216 GLU C C 1
ATOM 10992 O O . GLU C 1 216 ? -6.759 15.013 -22.625 1.00 90.68 216 GLU C O 1
ATOM 10998 N N . GLU C 1 217 ? -8.249 13.626 -23.572 1.00 88.89 217 GLU C N 1
ATOM 10999 C CA . GLU C 1 217 ? -8.197 12.628 -22.501 1.00 88.89 217 GLU C CA 1
ATOM 11000 C C . GLU C 1 217 ? -8.304 11.265 -23.178 1.00 88.89 217 GLU C C 1
ATOM 11001 O O . GLU C 1 217 ? -9.401 10.728 -23.349 1.00 88.89 217 GLU C O 1
ATOM 11007 N N . VAL C 1 218 ? -7.163 10.712 -23.552 1.00 81.81 218 VAL C N 1
ATOM 11008 C CA . VAL C 1 218 ? -7.133 9.438 -24.256 1.00 81.81 218 VAL C CA 1
ATOM 11009 C C . VAL C 1 218 ? -7.195 8.310 -23.239 1.00 81.81 218 VAL C C 1
ATOM 11010 O O . VAL C 1 218 ? -6.471 8.314 -22.238 1.00 81.81 218 VAL C O 1
ATOM 11014 N N . GLY C 1 219 ? -8.064 7.340 -23.492 1.00 82.19 219 GLY C N 1
ATOM 11015 C CA . GLY C 1 219 ? -8.274 6.253 -22.558 1.00 82.19 219 GLY C CA 1
ATOM 11016 C C . GLY C 1 219 ? -9.747 6.040 -22.304 1.00 82.19 219 GLY C C 1
ATOM 11017 O O . GLY C 1 219 ? -10.201 4.912 -22.096 1.00 82.19 219 GLY C O 1
ATOM 11018 N N . ASP C 1 220 ? -10.506 7.135 -22.315 1.00 86.31 220 ASP C N 1
ATOM 11019 C CA . ASP C 1 220 ? -11.957 7.027 -22.256 1.00 86.31 220 ASP C CA 1
ATOM 11020 C C . ASP C 1 220 ? -12.514 6.378 -23.514 1.00 86.31 220 ASP C C 1
ATOM 11021 O O . ASP C 1 220 ? -13.580 5.756 -23.470 1.00 86.31 220 ASP C O 1
ATOM 11026 N N . GLY C 1 221 ? -11.809 6.505 -24.635 1.00 84.46 221 GLY C N 1
ATOM 11027 C CA . GLY C 1 221 ? -12.285 5.981 -25.896 1.00 84.46 221 GLY C CA 1
ATOM 11028 C C . GLY C 1 221 ? -13.258 6.873 -26.627 1.00 84.46 221 GLY C C 1
ATOM 11029 O O . GLY C 1 221 ? -13.779 6.471 -27.673 1.00 84.46 221 GLY C O 1
ATOM 11030 N N . TYR C 1 222 ? -13.523 8.071 -26.114 1.00 80.72 222 TYR C N 1
ATOM 11031 C CA . TYR C 1 222 ? -14.467 8.986 -26.735 1.00 80.72 222 TYR C CA 1
ATOM 11032 C C . TYR C 1 222 ? -13.841 9.823 -27.841 1.00 80.72 222 TYR C C 1
ATOM 11033 O O . TYR C 1 222 ? -14.571 10.505 -28.566 1.00 80.72 222 TYR C O 1
ATOM 11042 N N . GLY C 1 223 ? -12.522 9.787 -27.988 1.00 77.96 223 GLY C N 1
ATOM 11043 C CA . GLY C 1 223 ? -11.854 10.470 -29.083 1.00 77.96 223 GLY C CA 1
ATOM 11044 C C . GLY C 1 223 ? -11.922 11.982 -29.064 1.00 77.96 223 GLY C C 1
ATOM 11045 O O . GLY C 1 223 ? -12.147 12.599 -30.112 1.00 77.96 223 GLY C O 1
ATOM 11046 N N . ARG C 1 224 ? -11.731 12.598 -27.902 1.00 80.82 224 ARG C N 1
ATOM 11047 C CA . ARG C 1 224 ? -11.686 14.049 -27.823 1.00 80.82 224 ARG C CA 1
ATOM 11048 C C . ARG C 1 224 ? -10.369 14.571 -28.384 1.00 80.82 224 ARG C C 1
ATOM 11049 O O . ARG C 1 224 ? -9.351 13.876 -28.382 1.00 80.82 224 ARG C O 1
ATOM 11057 N N . ARG C 1 225 ? -10.398 15.812 -28.868 1.00 74.52 225 ARG C N 1
ATOM 11058 C CA . ARG C 1 225 ? -9.204 16.445 -29.409 1.00 74.52 225 ARG C CA 1
ATOM 11059 C C . ARG C 1 225 ? -9.251 17.938 -29.127 1.00 74.52 225 ARG C C 1
ATOM 11060 O O . ARG C 1 225 ? -10.315 18.517 -28.899 1.00 74.52 225 ARG C O 1
ATOM 11068 N N . LEU C 1 226 ? -8.074 18.556 -29.152 1.00 76.03 226 LEU C N 1
ATOM 11069 C CA . LEU C 1 226 ? -7.954 19.978 -28.863 1.00 76.03 226 LEU C CA 1
ATOM 11070 C C . LEU C 1 226 ? -8.523 20.805 -30.009 1.00 76.03 226 LEU C C 1
ATOM 11071 O O . LEU C 1 226 ? -8.225 20.549 -31.177 1.00 76.03 226 LEU C O 1
ATOM 11076 N N . GLN C 1 227 ? -9.339 21.804 -29.674 1.00 75.97 227 GLN C N 1
ATOM 11077 C CA . GLN C 1 227 ? -9.975 22.654 -30.671 1.00 75.97 227 GLN C CA 1
ATOM 11078 C C . GLN C 1 227 ? -9.909 24.105 -30.220 1.00 75.97 227 GLN C C 1
ATOM 11079 O O . GLN C 1 227 ? -9.692 24.402 -29.044 1.00 75.97 227 GLN C O 1
ATOM 11085 N N . PHE C 1 228 ? -10.100 25.012 -31.174 1.00 78.20 228 PHE C N 1
ATOM 11086 C CA . PHE C 1 228 ? -10.052 26.447 -30.899 1.00 78.20 228 PHE C CA 1
ATOM 11087 C C . PHE C 1 228 ? -11.465 26.980 -30.662 1.00 78.20 228 PHE C C 1
ATOM 11088 O O . PHE C 1 228 ? -11.931 27.918 -31.304 1.00 78.20 228 PHE C O 1
ATOM 11096 N N . ASP C 1 229 ? -12.143 26.368 -29.691 1.00 83.75 229 ASP C N 1
ATOM 11097 C CA . ASP C 1 229 ? -13.524 26.746 -29.412 1.00 83.75 229 ASP C CA 1
ATOM 11098 C C . ASP C 1 229 ? -13.647 28.141 -28.814 1.00 83.75 229 ASP C C 1
ATOM 11099 O O . ASP C 1 229 ? -14.596 28.860 -29.138 1.00 83.75 229 ASP C O 1
ATOM 11104 N N . SER C 1 230 ? -12.715 28.546 -27.953 1.00 87.53 230 SER C N 1
ATOM 11105 C CA . SER C 1 230 ? -12.860 29.768 -27.171 1.00 87.53 230 SER C CA 1
ATOM 11106 C C . SER C 1 230 ? -11.706 30.740 -27.391 1.00 87.53 230 SER C C 1
ATOM 11107 O O . SER C 1 230 ? -11.169 31.299 -26.434 1.00 87.53 230 SER C O 1
ATOM 11110 N N . ILE C 1 231 ? -11.316 30.956 -28.642 1.00 88.27 231 ILE C N 1
ATOM 11111 C CA . ILE C 1 231 ? -10.273 31.911 -28.992 1.00 88.27 231 ILE C CA 1
ATOM 11112 C C . ILE C 1 231 ? -10.870 32.943 -29.935 1.00 88.27 231 ILE C C 1
ATOM 11113 O O . ILE C 1 231 ? -11.500 32.583 -30.935 1.00 88.27 231 ILE C O 1
ATOM 11118 N N . GLU C 1 232 ? -10.677 34.219 -29.616 1.00 92.13 232 GLU C N 1
ATOM 11119 C CA . GLU C 1 232 ? -11.140 35.309 -30.460 1.00 92.13 232 GLU C CA 1
ATOM 11120 C C . GLU C 1 232 ? -10.004 35.788 -31.351 1.00 92.13 232 GLU C C 1
ATOM 11121 O O . GLU C 1 232 ? -8.848 35.843 -30.926 1.00 92.13 232 GLU C O 1
ATOM 11127 N N . TRP C 1 233 ? -10.344 36.134 -32.590 1.00 89.25 233 TRP C N 1
ATOM 11128 C CA . TRP C 1 233 ? -9.333 36.438 -33.597 1.00 89.25 233 TRP C CA 1
ATOM 11129 C C . TRP C 1 233 ? -10.015 37.298 -34.652 1.00 89.25 233 TRP C C 1
ATOM 11130 O O . TRP C 1 233 ? -10.846 36.791 -35.411 1.00 89.25 233 TRP C O 1
ATOM 11141 N N . THR C 1 234 ? -9.680 38.586 -34.693 1.00 95.45 234 THR C N 1
ATOM 11142 C CA . THR C 1 234 ? -10.512 39.562 -35.388 1.00 95.45 234 THR C CA 1
ATOM 11143 C C . THR C 1 234 ? -9.840 40.208 -36.589 1.00 95.45 234 THR C C 1
ATOM 11144 O O . THR C 1 234 ? -10.420 40.215 -37.681 1.00 95.45 234 THR C O 1
ATOM 11148 N N . GLN C 1 235 ? -8.643 40.769 -36.421 1.00 97.42 235 GLN C N 1
ATOM 11149 C CA . GLN C 1 235 ? -8.087 41.639 -37.457 1.00 97.42 235 GLN C CA 1
ATOM 11150 C C . GLN C 1 235 ? -7.876 40.941 -38.796 1.00 97.42 235 GLN C C 1
ATOM 11151 O O . GLN C 1 235 ? -8.294 41.502 -39.824 1.00 97.42 235 GLN C O 1
ATOM 11157 N N . PRO C 1 236 ? -7.243 39.751 -38.881 1.00 93.47 236 PRO C N 1
ATOM 11158 C CA . PRO C 1 236 ? -7.104 39.108 -40.197 1.00 93.47 236 PRO C CA 1
ATOM 11159 C C . PRO C 1 236 ? -8.444 38.729 -40.806 1.00 93.47 236 PRO C C 1
ATOM 11160 O O . PRO C 1 236 ? -8.780 39.163 -41.912 1.00 93.47 236 PRO C O 1
ATOM 11164 N N . VAL C 1 237 ? -9.218 37.925 -40.084 1.00 90.30 237 VAL C N 1
ATOM 11165 C CA . VAL C 1 237 ? -10.547 37.495 -40.513 1.00 90.30 237 VAL C CA 1
ATOM 11166 C C . VAL C 1 237 ? -11.444 37.458 -39.282 1.00 90.30 237 VAL C C 1
ATOM 11167 O O . VAL C 1 237 ? -11.070 36.850 -38.269 1.00 90.30 237 VAL C O 1
ATOM 11171 N N . PRO C 1 238 ? -12.621 38.078 -39.315 1.00 88.83 238 PRO C N 1
ATOM 11172 C CA . PRO C 1 238 ? -13.466 38.111 -38.113 1.00 88.83 238 PRO C CA 1
ATOM 11173 C C . PRO C 1 238 ? -13.973 36.736 -37.717 1.00 88.83 238 PRO C C 1
ATOM 11174 O O . PRO C 1 238 ? -14.752 36.117 -38.446 1.00 88.83 238 PRO C O 1
ATOM 11178 N N . LYS C 1 239 ? -13.534 36.252 -36.558 1.00 83.44 239 LYS C N 1
ATOM 11179 C CA . LYS C 1 239 ? -13.922 34.944 -36.049 1.00 83.44 239 LYS C CA 1
ATOM 11180 C C . LYS C 1 239 ? -14.549 35.107 -34.671 1.00 83.44 239 LYS C C 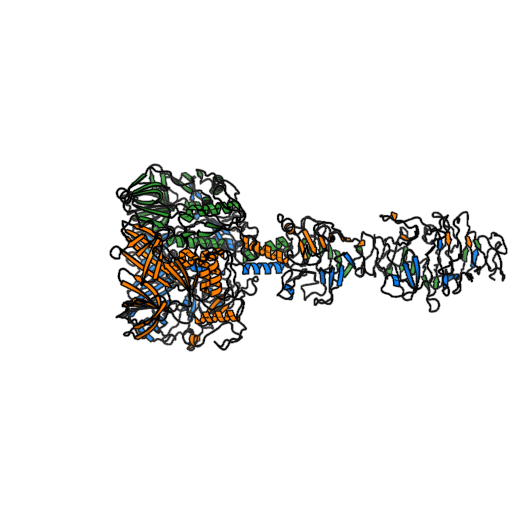1
ATOM 11181 O O . LYS C 1 239 ? -13.877 35.594 -33.745 1.00 83.44 239 LYS C O 1
ATOM 11187 N N . PRO C 1 240 ? -15.812 34.729 -34.478 1.00 83.38 240 PRO C N 1
ATOM 11188 C CA . PRO C 1 240 ? -16.459 34.939 -33.175 1.00 83.38 240 PRO C CA 1
ATOM 11189 C C . PRO C 1 240 ? -15.937 34.011 -32.091 1.00 83.38 240 PRO C C 1
ATOM 11190 O O . PRO C 1 240 ? -15.022 33.218 -32.323 1.00 83.38 240 PRO C O 1
ATOM 11194 N N . LYS C 1 241 ? -16.524 34.103 -30.900 1.00 85.10 241 LYS C N 1
ATOM 11195 C CA . LYS C 1 241 ? -16.058 33.339 -29.750 1.00 85.10 241 LYS C CA 1
ATOM 11196 C C . LYS C 1 241 ? -16.766 32.002 -29.592 1.00 85.10 241 LYS C C 1
ATOM 11197 O O . LYS C 1 241 ? -16.145 31.035 -29.140 1.00 85.10 241 LYS C O 1
ATOM 11203 N N . GLY C 1 242 ? -18.041 31.916 -29.947 1.00 82.95 242 GLY C N 1
ATOM 11204 C CA . GLY C 1 242 ? -18.785 30.690 -29.766 1.00 82.95 242 GLY C CA 1
ATOM 11205 C C . GLY C 1 242 ? -18.673 29.682 -30.888 1.00 82.95 242 GLY C C 1
ATOM 11206 O O . GLY C 1 242 ? -19.292 28.616 -30.804 1.00 82.95 242 GLY C O 1
ATOM 11207 N N . GLN C 1 243 ? -17.897 29.971 -31.927 1.00 80.42 243 GLN C N 1
ATOM 11208 C CA . GLN C 1 243 ? -17.803 29.128 -33.108 1.00 80.42 243 GLN C CA 1
ATOM 11209 C C . GLN C 1 243 ? -16.525 28.301 -33.075 1.00 80.42 243 GLN C C 1
ATOM 11210 O O . GLN C 1 243 ? -15.621 28.532 -32.267 1.00 80.42 243 GLN C O 1
ATOM 11216 N N . SER C 1 244 ? -16.460 27.321 -33.977 1.00 77.58 244 SER C N 1
ATOM 11217 C CA . SER C 1 244 ? -15.337 26.395 -34.040 1.00 77.58 244 SER C CA 1
ATOM 11218 C C . SER C 1 244 ? -14.873 26.162 -35.472 1.00 77.58 244 SER C C 1
ATOM 11219 O O . SER C 1 244 ? -14.400 25.073 -35.801 1.00 77.58 244 SER C O 1
ATOM 11222 N N . PHE C 1 245 ? -15.002 27.164 -36.338 1.00 71.97 245 PHE C N 1
ATOM 11223 C CA . PHE C 1 245 ? -14.508 27.037 -37.702 1.00 71.97 245 PHE C CA 1
ATOM 11224 C C . PHE C 1 245 ? -14.254 28.421 -38.277 1.00 71.97 245 PHE C C 1
ATOM 11225 O O . PHE C 1 245 ? -14.817 29.417 -37.819 1.00 71.97 245 PHE C O 1
ATOM 11233 N N . ILE C 1 246 ? -13.407 28.463 -39.301 1.00 72.51 246 ILE C N 1
ATOM 11234 C CA . ILE C 1 246 ? -13.052 29.695 -39.996 1.00 72.51 246 ILE C CA 1
ATOM 11235 C C . ILE C 1 246 ? -13.777 29.711 -41.332 1.00 72.51 246 ILE C C 1
ATOM 11236 O O . ILE C 1 246 ? -13.708 28.737 -42.090 1.00 72.51 246 ILE C O 1
ATOM 11241 N N . GLU C 1 247 ? -14.463 30.811 -41.626 1.00 77.41 247 GLU C N 1
ATOM 11242 C CA . GLU C 1 247 ? -15.169 30.964 -42.890 1.00 77.41 247 GLU C CA 1
ATOM 11243 C C . GLU C 1 247 ? -14.846 32.319 -43.495 1.00 77.41 247 GLU C C 1
ATOM 11244 O O . GLU C 1 247 ? -14.887 33.336 -42.799 1.00 77.41 247 GLU C O 1
ATOM 11250 N N . ILE C 1 248 ? -14.529 32.330 -44.786 1.00 77.83 248 ILE C N 1
ATOM 11251 C CA . ILE C 1 248 ? -14.346 33.560 -45.546 1.00 77.83 248 ILE C CA 1
ATOM 11252 C C . ILE C 1 248 ? -15.620 33.813 -46.336 1.00 77.83 248 ILE C C 1
ATOM 11253 O O . ILE C 1 248 ? -16.111 32.920 -47.036 1.00 77.83 248 ILE C O 1
ATOM 11258 N N . LYS C 1 249 ? -16.164 35.025 -46.219 1.00 80.04 249 LYS C N 1
ATOM 11259 C CA . LYS C 1 249 ? -17.493 35.291 -46.759 1.00 80.04 249 LYS C CA 1
ATOM 11260 C C . LYS C 1 249 ? -17.506 35.293 -48.283 1.00 80.04 249 LYS C C 1
ATOM 11261 O O . LYS C 1 249 ? -18.348 34.633 -48.901 1.00 80.04 249 LYS C O 1
ATOM 11267 N N . GLU C 1 250 ? -16.576 36.019 -48.908 1.00 82.15 250 GLU C N 1
ATOM 11268 C CA . GLU C 1 250 ? -16.608 36.152 -50.362 1.00 82.15 250 GLU C CA 1
ATOM 11269 C C . GLU C 1 250 ? -16.383 34.815 -51.057 1.00 82.15 250 GLU C C 1
ATOM 11270 O O . GLU C 1 250 ? -16.990 34.548 -52.101 1.00 82.15 250 GLU C O 1
ATOM 11276 N N . LEU C 1 251 ? -15.526 33.962 -50.496 1.00 76.88 251 LEU C N 1
ATOM 11277 C CA . LEU C 1 251 ? -15.348 32.633 -51.064 1.00 76.88 251 LEU C CA 1
ATOM 11278 C C . LEU C 1 251 ? -16.633 31.825 -50.985 1.00 76.88 251 LEU C C 1
ATOM 11279 O O . LEU C 1 251 ? -16.930 31.043 -51.892 1.00 76.88 251 LEU C O 1
ATOM 11284 N N . THR C 1 252 ? -17.404 31.990 -49.909 1.00 76.17 252 THR C N 1
ATOM 11285 C CA . THR C 1 252 ? -18.707 31.341 -49.838 1.00 76.17 252 THR C CA 1
ATOM 11286 C C . THR C 1 252 ? -19.655 31.890 -50.896 1.00 76.17 252 THR C C 1
ATOM 11287 O O . THR C 1 252 ? -20.400 31.130 -51.522 1.00 76.17 252 THR C O 1
ATOM 11291 N N . GLU C 1 253 ? -19.640 33.207 -51.113 1.00 79.36 253 GLU C N 1
ATOM 11292 C CA . GLU C 1 253 ? -20.519 33.784 -52.127 1.00 79.36 253 GLU C CA 1
ATOM 11293 C C . GLU C 1 253 ? -20.136 33.335 -53.530 1.00 79.36 253 GLU C C 1
ATOM 11294 O O . GLU C 1 253 ? -20.995 33.282 -54.416 1.00 79.36 253 GLU C O 1
ATOM 11300 N N . LYS C 1 254 ? -18.864 33.020 -53.755 1.00 76.18 254 LYS C N 1
ATOM 11301 C CA . LYS C 1 254 ? -18.417 32.645 -55.091 1.00 76.18 254 LYS C CA 1
ATOM 11302 C C . LYS C 1 254 ? -18.415 31.140 -55.342 1.00 76.18 254 LYS C C 1
ATOM 11303 O O . LYS C 1 254 ? -18.478 30.727 -56.504 1.00 76.18 254 LYS C O 1
ATOM 11309 N N . TYR C 1 255 ? -18.339 30.314 -54.299 1.00 73.82 255 TYR C N 1
ATOM 11310 C CA . TYR C 1 255 ? -18.258 28.865 -54.463 1.00 73.82 255 TYR C CA 1
ATOM 11311 C C . TYR C 1 255 ? -19.156 28.156 -53.460 1.00 73.82 255 TYR C C 1
ATOM 11312 O O . TYR C 1 255 ? -18.800 27.107 -52.915 1.00 73.82 255 TYR C O 1
ATOM 11321 N N . GLY C 1 256 ? -20.334 28.710 -53.201 1.00 70.90 256 GLY C N 1
ATOM 11322 C CA . GLY C 1 256 ? -21.228 28.165 -52.207 1.00 70.90 256 GLY C CA 1
ATOM 11323 C C . GLY C 1 256 ? -22.356 27.348 -52.801 1.00 70.90 256 GLY C C 1
ATOM 11324 O O . GLY C 1 256 ? -22.734 27.516 -53.955 1.00 70.90 256 GLY C O 1
ATOM 11325 N N . ILE C 1 257 ? -22.898 26.455 -51.980 1.00 70.27 257 ILE C N 1
ATOM 11326 C CA . ILE C 1 257 ? -24.005 25.594 -52.385 1.00 70.27 257 ILE C CA 1
ATOM 11327 C C . ILE C 1 257 ? -25.292 26.407 -52.378 1.00 70.27 257 ILE C C 1
ATOM 11328 O O . ILE C 1 257 ? -25.695 26.914 -51.322 1.00 70.27 257 ILE C O 1
ATOM 11333 N N . PRO C 1 258 ? -25.969 26.556 -53.512 1.00 72.17 258 PRO C N 1
ATOM 11334 C CA . PRO C 1 258 ? -27.231 27.303 -53.520 1.00 72.17 258 PRO C CA 1
ATOM 11335 C C . PRO C 1 258 ? -28.324 26.552 -52.780 1.00 72.17 258 PRO C C 1
ATOM 11336 O O . PRO C 1 258 ? -28.342 25.321 -52.731 1.00 72.17 258 PRO C O 1
ATOM 11340 N N . THR C 1 259 ? -29.246 27.313 -52.199 1.00 77.64 259 THR C N 1
ATOM 11341 C CA . THR C 1 259 ? -30.328 26.770 -51.391 1.00 77.64 259 THR C CA 1
ATOM 11342 C C . THR C 1 259 ? -31.673 27.044 -52.057 1.00 77.64 259 THR C C 1
ATOM 11343 O O . THR C 1 259 ? -31.751 27.580 -53.165 1.00 77.64 259 THR C O 1
ATOM 11347 N N . LYS C 1 260 ? -32.745 26.664 -51.358 1.00 79.27 260 LYS C N 1
ATOM 11348 C CA . LYS C 1 260 ? -34.090 26.871 -51.886 1.00 79.27 260 LYS C CA 1
ATOM 11349 C C . LYS C 1 260 ? -34.419 28.352 -52.011 1.00 79.27 260 LYS C C 1
ATOM 11350 O O . LYS C 1 260 ? -35.049 28.773 -52.988 1.00 79.27 260 LYS C O 1
ATOM 11356 N N . LYS C 1 261 ? -34.004 29.156 -51.036 1.00 80.79 261 LYS C N 1
ATOM 11357 C CA . LYS C 1 261 ? -34.382 30.559 -50.958 1.00 80.79 261 LYS C CA 1
ATOM 11358 C C . LYS C 1 261 ? -33.481 31.468 -51.781 1.00 80.79 261 LYS C C 1
ATOM 11359 O O . LYS C 1 261 ? -33.639 32.692 -51.722 1.00 80.79 261 LYS C O 1
ATOM 11365 N N . GLY C 1 262 ? -32.549 30.907 -52.545 1.00 81.27 262 GLY C N 1
ATOM 11366 C CA . GLY C 1 262 ? -31.621 31.712 -53.310 1.00 81.27 262 GLY C CA 1
ATOM 11367 C C . GLY C 1 262 ? -30.396 32.166 -52.553 1.00 81.27 262 GLY C C 1
ATOM 11368 O O . GLY C 1 262 ? -29.614 32.957 -53.091 1.00 81.27 262 GLY C O 1
ATOM 11369 N N . LYS C 1 263 ? -30.205 31.698 -51.327 1.00 78.73 263 LYS C N 1
ATOM 11370 C CA . LYS C 1 263 ? -29.039 32.035 -50.529 1.00 78.73 263 LYS C CA 1
ATOM 11371 C C . LYS C 1 263 ? -27.946 30.991 -50.730 1.00 78.73 263 LYS C C 1
ATOM 11372 O O . LYS C 1 263 ? -28.133 29.978 -51.407 1.00 78.73 263 LYS C O 1
ATOM 11378 N N . MET C 1 264 ? -26.791 31.250 -50.126 1.00 73.26 264 MET C N 1
ATOM 11379 C CA . MET C 1 264 ? -25.619 30.406 -50.287 1.00 73.26 264 MET C CA 1
ATOM 11380 C C . MET C 1 264 ? -25.214 29.802 -48.950 1.00 73.26 264 MET C C 1
ATOM 11381 O O . MET C 1 264 ? -25.410 30.406 -47.892 1.00 73.26 264 MET C O 1
ATOM 11386 N N . ARG C 1 265 ? -24.648 28.601 -49.007 1.00 69.51 265 ARG C N 1
ATOM 11387 C CA . ARG C 1 265 ? -24.164 27.898 -47.830 1.00 69.51 265 ARG C CA 1
ATOM 11388 C C . ARG C 1 265 ? -22.686 27.575 -48.000 1.00 69.51 265 ARG C C 1
ATOM 11389 O O . ARG C 1 265 ? -22.178 27.466 -49.118 1.00 69.51 265 ARG C O 1
ATOM 11397 N N . LYS C 1 266 ? -21.998 27.426 -46.874 1.00 69.10 266 LYS C N 1
ATOM 11398 C CA . LYS C 1 266 ? -20.564 27.191 -46.861 1.00 69.10 266 LYS C CA 1
ATOM 11399 C C . LYS C 1 266 ? -20.246 25.707 -47.019 1.00 69.10 266 LYS C C 1
ATOM 11400 O O . LYS C 1 266 ? -21.105 24.837 -46.870 1.00 69.10 266 LYS C O 1
ATOM 11406 N N . ARG C 1 267 ? -18.982 25.425 -47.323 1.00 69.36 267 ARG C N 1
ATOM 11407 C CA . ARG C 1 267 ? -18.466 24.067 -47.431 1.00 69.36 267 ARG C CA 1
ATOM 11408 C C . ARG C 1 267 ? -17.490 23.811 -46.292 1.00 69.36 267 ARG C C 1
ATOM 11409 O O . ARG C 1 267 ? -16.535 24.571 -46.108 1.00 69.36 267 ARG C O 1
ATOM 11417 N N . GLU C 1 268 ? -17.718 22.739 -45.539 1.00 68.67 268 GLU C N 1
ATOM 11418 C CA . GLU C 1 268 ? -16.930 22.441 -44.351 1.00 68.67 268 GLU C CA 1
ATOM 11419 C C . GLU C 1 268 ? -16.309 21.057 -44.458 1.00 68.67 268 GLU C C 1
ATOM 11420 O O . GLU C 1 268 ? -17.003 20.082 -44.755 1.00 68.67 268 GLU C O 1
ATOM 11426 N N . GLN C 1 269 ? -15.006 20.976 -44.204 1.00 67.67 269 GLN C N 1
ATOM 11427 C CA . GLN C 1 269 ? -14.301 19.706 -44.136 1.00 67.67 269 GLN C CA 1
ATOM 11428 C C . GLN C 1 269 ? -13.348 19.740 -42.951 1.00 67.67 269 GLN C C 1
ATOM 11429 O O . GLN C 1 269 ? -12.907 20.805 -42.515 1.00 67.67 269 GLN C O 1
ATOM 11435 N N . VAL C 1 270 ? -13.029 18.556 -42.434 1.00 63.89 270 VAL C N 1
ATOM 11436 C CA . VAL C 1 270 ? -12.283 18.405 -41.189 1.00 63.89 270 VAL C CA 1
ATOM 11437 C C . VAL C 1 270 ? -10.805 18.226 -41.502 1.00 63.89 270 VAL C C 1
ATOM 11438 O O . VAL C 1 270 ? -10.439 17.422 -42.367 1.00 63.89 270 VAL C O 1
ATOM 11442 N N . VAL C 1 271 ? -9.957 18.968 -40.794 1.00 68.09 271 VAL C N 1
ATOM 11443 C CA . VAL C 1 271 ? -8.509 18.903 -40.947 1.00 68.09 271 VAL C CA 1
ATOM 11444 C C . VAL C 1 271 ? -7.907 18.505 -39.608 1.00 68.09 271 VAL C C 1
ATOM 11445 O O . VAL C 1 271 ? -8.255 19.084 -38.574 1.00 68.09 271 VAL C O 1
ATOM 11449 N N . ILE C 1 272 ? -7.008 17.524 -39.626 1.00 68.27 272 ILE C N 1
ATOM 11450 C CA . ILE C 1 272 ? -6.419 16.967 -38.414 1.00 68.27 272 ILE C CA 1
ATOM 11451 C C . ILE C 1 272 ? -4.920 17.225 -38.420 1.00 68.27 272 ILE C C 1
ATOM 11452 O O . ILE C 1 272 ? -4.231 16.889 -39.390 1.00 68.27 272 ILE C O 1
ATOM 11457 N N . PHE C 1 273 ? -4.418 17.817 -37.338 1.00 74.10 273 PHE C N 1
ATOM 11458 C CA . PHE C 1 273 ? -2.989 17.970 -37.096 1.00 74.10 273 PHE C CA 1
ATOM 11459 C C . PHE C 1 273 ? -2.607 17.120 -35.893 1.00 74.10 273 PHE C C 1
ATOM 11460 O O . PHE C 1 273 ? -3.185 17.274 -34.813 1.00 74.10 273 PHE C O 1
ATOM 11468 N N . GLU C 1 274 ? -1.632 16.235 -36.075 1.00 83.97 274 GLU C N 1
ATOM 11469 C CA . GLU C 1 274 ? -1.333 15.225 -35.070 1.00 83.97 274 GLU C CA 1
ATOM 11470 C C . GLU C 1 274 ? -0.378 15.696 -33.982 1.00 83.97 274 GLU C C 1
ATOM 11471 O O . GLU C 1 274 ? -0.245 15.006 -32.967 1.00 83.97 274 GLU C O 1
ATOM 11477 N N . ASP C 1 275 ? 0.289 16.835 -34.151 1.00 87.76 275 ASP C N 1
ATOM 11478 C CA . ASP C 1 275 ? 1.307 17.258 -33.192 1.00 87.76 275 ASP C CA 1
ATOM 11479 C C . ASP C 1 275 ? 1.190 18.744 -32.878 1.00 87.76 275 ASP C C 1
ATOM 11480 O O . ASP C 1 275 ? 2.188 19.470 -32.847 1.00 87.76 275 ASP C O 1
ATOM 11485 N N . ILE C 1 276 ? -0.028 19.216 -32.631 1.00 86.37 276 ILE C N 1
ATOM 11486 C CA . ILE C 1 276 ? -0.274 20.591 -32.216 1.00 86.37 276 ILE C CA 1
ATOM 11487 C C . ILE C 1 276 ? -0.889 20.562 -30.826 1.00 86.37 276 ILE C C 1
ATOM 11488 O O . ILE C 1 276 ? -1.874 19.852 -30.590 1.00 86.37 276 ILE C O 1
ATOM 11493 N N . GLU C 1 277 ? -0.308 21.332 -29.907 1.00 88.37 277 GLU C N 1
ATOM 11494 C CA . GLU C 1 277 ? -0.712 21.322 -28.510 1.00 88.37 277 GLU C CA 1
ATOM 11495 C C . GLU C 1 277 ? -1.265 22.646 -28.007 1.00 88.37 277 GLU C C 1
ATOM 11496 O O . GLU C 1 277 ? -1.779 22.686 -26.885 1.00 88.37 277 GLU C O 1
ATOM 11502 N N . ASP C 1 278 ? -1.170 23.718 -28.784 1.00 86.20 278 ASP C N 1
ATOM 11503 C CA . ASP C 1 278 ? -1.671 25.027 -28.396 1.00 86.20 278 ASP C CA 1
ATOM 11504 C C . ASP C 1 278 ? -2.822 25.421 -29.314 1.00 86.20 278 ASP C C 1
ATOM 11505 O O . ASP C 1 278 ? -3.126 24.737 -30.293 1.00 86.20 278 ASP C O 1
ATOM 11510 N N . LYS C 1 279 ? -3.474 26.539 -28.988 1.00 80.97 279 LYS C N 1
ATOM 11511 C CA . LYS C 1 279 ? -4.673 26.921 -29.726 1.00 80.97 279 LYS C CA 1
ATOM 11512 C C . LYS C 1 279 ? -4.381 27.933 -30.828 1.00 80.97 279 LYS C C 1
ATOM 11513 O O . LYS C 1 279 ? -4.880 27.788 -31.950 1.00 80.97 279 LYS C O 1
ATOM 11519 N N . ASN C 1 280 ? -3.591 28.967 -30.533 1.00 79.59 280 ASN C N 1
ATOM 11520 C CA . ASN C 1 280 ? -3.352 30.012 -31.524 1.00 79.59 280 ASN C CA 1
ATOM 11521 C C . ASN C 1 280 ? -2.604 29.472 -32.737 1.00 79.59 280 ASN C C 1
ATOM 11522 O O . ASN C 1 280 ? -2.916 29.830 -33.880 1.00 79.59 280 ASN C O 1
ATOM 11527 N N . GLU C 1 281 ? -1.612 28.610 -32.512 1.00 80.40 281 GLU C N 1
ATOM 11528 C CA . GLU C 1 281 ? -0.886 28.019 -33.631 1.00 80.40 281 GLU C CA 1
ATOM 11529 C C . GLU C 1 281 ? -1.757 27.055 -34.425 1.00 80.40 281 GLU C C 1
ATOM 11530 O O . GLU C 1 281 ? -1.620 26.967 -35.651 1.00 80.40 281 GLU C O 1
ATOM 11536 N N . LEU C 1 282 ? -2.659 26.335 -33.756 1.00 74.17 282 LEU C N 1
ATOM 11537 C CA . LEU C 1 282 ? -3.629 25.519 -34.478 1.00 74.17 282 LEU C CA 1
ATOM 11538 C C . LEU C 1 282 ? -4.506 26.382 -35.373 1.00 74.17 282 LEU C C 1
ATOM 11539 O O . LEU C 1 282 ? -4.768 26.030 -36.531 1.00 74.17 282 LEU C O 1
ATOM 11544 N N . LEU C 1 283 ? -4.961 27.523 -34.854 1.00 74.34 283 LEU C N 1
ATOM 11545 C CA . LEU C 1 283 ? -5.764 28.436 -35.658 1.00 74.34 283 LEU C CA 1
ATOM 11546 C C . LEU C 1 283 ? -4.979 28.958 -36.853 1.00 74.34 283 LEU C C 1
ATOM 11547 O O . LEU C 1 283 ? -5.510 29.043 -37.965 1.00 74.34 283 LEU C O 1
ATOM 11552 N N . ASN C 1 284 ? -3.712 29.319 -36.641 1.00 73.19 284 ASN C N 1
ATOM 11553 C CA . ASN C 1 284 ? -2.890 29.810 -37.744 1.00 73.19 284 ASN C CA 1
ATOM 11554 C C . ASN C 1 284 ? -2.694 28.740 -38.812 1.00 73.19 284 ASN C C 1
ATOM 11555 O O . ASN C 1 284 ? -2.777 29.028 -40.014 1.00 73.19 284 ASN C O 1
ATOM 11560 N N . ALA C 1 285 ? -2.428 27.501 -38.395 1.00 71.57 285 ALA C N 1
ATOM 11561 C CA . ALA C 1 285 ? -2.253 26.423 -39.363 1.00 71.57 285 ALA C CA 1
ATOM 11562 C C . ALA C 1 285 ? -3.530 26.183 -40.156 1.00 71.57 285 ALA C C 1
ATOM 11563 O O . ALA C 1 285 ? -3.486 26.005 -41.380 1.00 71.57 285 ALA C O 1
ATOM 11565 N N . THR C 1 286 ? -4.681 26.177 -39.478 1.00 69.71 286 THR C N 1
ATOM 11566 C CA . THR C 1 286 ? -5.941 25.985 -40.189 1.00 69.71 286 THR C CA 1
ATOM 11567 C C . THR C 1 286 ? -6.200 27.127 -41.162 1.00 69.71 286 THR C C 1
ATOM 11568 O O . THR C 1 286 ? -6.686 26.904 -42.277 1.00 69.71 286 THR C O 1
ATOM 11572 N N . TYR C 1 287 ? -5.876 28.358 -40.764 1.00 69.23 287 TYR C N 1
ATOM 11573 C CA . TYR C 1 287 ? -6.060 29.491 -41.663 1.00 69.23 287 TYR C CA 1
ATOM 11574 C C . TYR C 1 287 ? -5.185 29.363 -42.901 1.00 69.23 287 TYR C C 1
ATOM 11575 O O . TYR C 1 287 ? -5.633 29.646 -44.017 1.00 69.23 287 TYR C O 1
ATOM 11584 N N . GLN C 1 288 ? -3.931 28.943 -42.727 1.00 67.51 288 GLN C N 1
ATOM 11585 C CA . GLN C 1 288 ? -3.061 28.777 -43.887 1.00 67.51 288 GLN C CA 1
ATOM 11586 C C . GLN C 1 288 ? -3.559 27.666 -44.803 1.00 67.51 288 GLN C C 1
ATOM 11587 O O . GLN C 1 288 ? -3.535 27.808 -46.033 1.00 67.51 288 GLN C O 1
ATOM 11593 N N . THR C 1 289 ? -4.023 26.555 -44.225 1.00 66.73 289 THR C N 1
ATOM 11594 C CA . THR C 1 289 ? -4.565 25.476 -45.045 1.00 66.73 289 THR C CA 1
ATOM 11595 C C . THR C 1 289 ? -5.787 25.941 -45.825 1.00 66.73 289 THR C C 1
ATOM 11596 O O . THR C 1 289 ? -5.943 25.608 -47.004 1.00 66.73 289 THR C O 1
ATOM 11600 N N . LEU C 1 290 ? -6.662 26.718 -45.186 1.00 68.22 290 LEU C N 1
ATOM 11601 C CA . LEU C 1 290 ? -7.824 27.253 -45.888 1.00 68.22 290 LEU C CA 1
ATOM 11602 C C . LEU C 1 290 ? -7.411 28.189 -47.015 1.00 68.22 290 LEU C C 1
ATOM 11603 O O . LEU C 1 290 ? -7.972 28.134 -48.114 1.00 68.22 290 LEU C O 1
ATOM 11608 N N . LEU C 1 291 ? -6.432 29.060 -46.761 1.00 70.19 291 LEU C N 1
ATOM 11609 C CA . LEU C 1 291 ? -6.009 30.011 -47.784 1.00 70.19 291 LEU C CA 1
ATOM 11610 C C . LEU C 1 291 ? -5.391 29.302 -48.980 1.00 70.19 291 LEU C C 1
ATOM 11611 O O . LEU C 1 291 ? -5.567 29.733 -50.124 1.00 70.19 291 LEU C O 1
ATOM 11616 N N . GLU C 1 292 ? -4.650 28.222 -48.735 1.00 72.13 292 GLU C N 1
ATOM 11617 C CA . GLU C 1 292 ? -3.956 27.552 -49.829 1.00 72.13 292 GLU C CA 1
ATOM 11618 C C . GLU C 1 292 ? -4.937 26.898 -50.799 1.00 72.13 292 GLU C C 1
ATOM 11619 O O . GLU C 1 292 ? -4.713 26.928 -52.013 1.00 72.13 292 GLU C O 1
ATOM 11625 N N . ASN C 1 293 ? -6.042 26.347 -50.297 1.00 69.06 293 ASN C N 1
ATOM 11626 C CA . ASN C 1 293 ? -6.961 25.522 -51.083 1.00 69.06 293 ASN C CA 1
ATOM 11627 C C . ASN C 1 293 ? -8.223 26.266 -51.498 1.00 69.06 293 ASN C C 1
ATOM 11628 O O . ASN C 1 293 ? -9.311 25.687 -51.484 1.00 69.06 293 ASN C O 1
ATOM 11633 N N . SER C 1 294 ? -8.133 27.541 -51.868 1.00 71.07 294 SER C N 1
ATOM 11634 C CA . SER C 1 294 ? -9.326 28.319 -52.163 1.00 71.07 294 SER C CA 1
ATOM 11635 C C . SER C 1 294 ? -9.539 28.612 -53.642 1.00 71.07 294 SER C C 1
ATOM 11636 O O . SER C 1 294 ? -10.580 29.174 -53.994 1.00 71.07 294 SER C O 1
ATOM 11639 N N . ARG C 1 295 ? -8.603 28.252 -54.515 1.00 68.30 295 ARG C N 1
ATOM 11640 C CA . ARG C 1 295 ? -8.723 28.591 -55.924 1.00 68.30 295 ARG C CA 1
ATOM 11641 C C . ARG C 1 295 ? -8.475 27.369 -56.795 1.00 68.30 295 ARG C C 1
ATOM 11642 O O . ARG C 1 295 ? -7.673 26.501 -56.441 1.00 68.30 295 ARG C O 1
ATOM 11650 N N . PRO C 1 296 ? -9.147 27.278 -57.941 1.00 62.85 296 PRO C N 1
ATOM 11651 C CA . PRO C 1 296 ? -8.909 26.151 -58.848 1.00 62.85 296 PRO C CA 1
ATOM 11652 C C . PRO C 1 296 ? -7.537 26.237 -59.497 1.00 62.85 296 PRO C C 1
ATOM 11653 O O . PRO C 1 296 ? -6.951 27.310 -59.647 1.00 62.85 296 PRO C O 1
ATOM 11657 N N . LEU C 1 297 ? -7.032 25.074 -59.892 1.00 62.81 297 LEU C N 1
ATOM 11658 C CA . LEU C 1 297 ? -5.678 24.932 -60.405 1.00 62.81 297 LEU C CA 1
ATOM 11659 C C . LEU C 1 297 ? -5.673 24.969 -61.928 1.00 62.81 297 LEU C C 1
ATOM 11660 O O . LEU C 1 297 ? -6.632 24.554 -62.581 1.00 62.81 297 LEU C O 1
ATOM 11665 N N . VAL C 1 298 ? -4.577 25.477 -62.488 1.00 57.44 298 VAL C N 1
ATOM 11666 C CA . VAL C 1 298 ? -4.397 25.594 -63.930 1.00 57.44 298 VAL C CA 1
ATOM 11667 C C . VAL C 1 298 ? -3.010 25.083 -64.289 1.00 57.44 298 VAL C C 1
ATOM 11668 O O . VAL C 1 298 ? -2.039 25.354 -63.575 1.00 57.44 298 VAL C O 1
ATOM 11672 N N . GLN C 1 299 ? -2.914 24.339 -65.388 1.00 56.64 299 GLN C N 1
ATOM 11673 C CA . GLN C 1 299 ? -1.631 23.851 -65.870 1.00 56.64 299 GLN C CA 1
ATOM 11674 C C . GLN C 1 299 ? -1.518 24.092 -67.367 1.00 56.64 299 GLN C C 1
ATOM 11675 O O . GLN C 1 299 ? -2.501 23.958 -68.099 1.00 56.64 299 GLN C O 1
ATOM 11681 N N . PHE C 1 300 ? -0.318 24.453 -67.812 1.00 54.08 300 PHE C N 1
ATOM 11682 C CA . PHE C 1 300 ? -0.000 24.611 -69.223 1.00 54.08 300 PHE C CA 1
ATOM 11683 C C . PHE C 1 300 ? 1.122 23.654 -69.588 1.00 54.08 300 PHE C C 1
ATOM 11684 O O . PHE C 1 300 ? 2.081 23.495 -68.829 1.00 54.08 300 PHE C O 1
ATOM 11692 N N . SER C 1 301 ? 1.003 23.012 -70.745 1.00 56.29 301 SER C N 1
ATOM 11693 C CA . SER C 1 301 ? 2.053 22.138 -71.250 1.00 56.29 301 SER C CA 1
ATOM 11694 C C . SER C 1 301 ? 2.227 22.409 -72.733 1.00 56.29 301 SER C C 1
ATOM 11695 O O . SER C 1 301 ? 1.241 22.450 -73.472 1.00 56.29 301 SER C O 1
ATOM 11698 N N . SER C 1 302 ? 3.469 22.592 -73.170 1.00 59.08 302 SER C N 1
ATOM 11699 C CA . SER C 1 302 ? 3.697 23.066 -74.526 1.00 59.08 302 SER C CA 1
ATOM 11700 C C . SER C 1 302 ? 5.117 22.744 -74.960 1.00 59.08 302 SER C C 1
ATOM 11701 O O . SER C 1 302 ? 5.978 22.398 -74.150 1.00 59.08 302 SER C O 1
ATOM 11704 N N . GLU C 1 303 ? 5.341 22.860 -76.265 1.00 62.47 303 GLU C N 1
ATOM 11705 C CA . GLU C 1 303 ? 6.671 22.828 -76.856 1.00 62.47 303 GLU C CA 1
ATOM 11706 C C . GLU C 1 303 ? 7.129 24.261 -77.087 1.00 62.47 303 GLU C C 1
ATOM 11707 O O . GLU C 1 303 ? 6.397 25.060 -77.676 1.00 62.47 303 GLU C O 1
ATOM 11713 N N . VAL C 1 304 ? 8.332 24.582 -76.626 1.00 62.47 304 VAL C N 1
ATOM 11714 C CA . VAL C 1 304 ? 8.797 25.961 -76.569 1.00 62.47 304 VAL C CA 1
ATOM 11715 C C . VAL C 1 304 ? 10.038 26.123 -77.432 1.00 62.47 304 VAL C C 1
ATOM 11716 O O . VAL C 1 304 ? 10.925 25.265 -77.447 1.00 62.47 304 VAL C O 1
ATOM 11720 N N . ILE C 1 305 ? 10.092 27.236 -78.157 1.00 64.78 305 ILE C N 1
ATOM 11721 C CA . ILE C 1 305 ? 11.267 27.581 -78.950 1.00 64.78 305 ILE C CA 1
ATOM 11722 C C . ILE C 1 305 ? 12.334 28.251 -78.096 1.00 64.78 305 ILE C C 1
ATOM 11723 O O . ILE C 1 305 ? 13.512 27.891 -78.159 1.00 64.78 305 ILE C O 1
ATOM 11728 N N . GLY C 1 306 ? 11.942 29.231 -77.285 1.00 71.62 306 GLY C N 1
ATOM 11729 C CA . GLY C 1 306 ? 12.899 29.930 -76.440 1.00 71.62 306 GLY C CA 1
ATOM 11730 C C . GLY C 1 306 ? 13.402 29.048 -75.307 1.00 71.62 306 GLY C C 1
ATOM 11731 O O . GLY C 1 306 ? 12.787 28.044 -74.949 1.00 71.62 306 GLY C O 1
ATOM 11732 N N . ALA C 1 307 ? 14.542 29.435 -74.743 1.00 73.84 307 ALA C N 1
ATOM 11733 C CA . ALA C 1 307 ? 15.195 28.667 -73.692 1.00 73.84 307 ALA C CA 1
ATOM 11734 C C . ALA C 1 307 ? 15.135 29.421 -72.371 1.00 73.84 307 ALA C C 1
ATOM 11735 O O . ALA C 1 307 ? 15.519 30.593 -72.300 1.00 73.84 307 ALA C O 1
ATOM 11737 N N . SER C 1 308 ? 14.656 28.745 -71.330 1.00 69.12 308 SER C N 1
ATOM 11738 C CA . SER C 1 308 ? 14.631 29.279 -69.978 1.00 69.12 308 SER C CA 1
ATOM 11739 C C . SER C 1 308 ? 15.103 28.214 -68.999 1.00 69.12 308 SER C C 1
ATOM 11740 O O . SER C 1 308 ? 15.028 27.013 -69.271 1.00 69.12 308 SER C O 1
ATOM 11743 N N . SER C 1 309 ? 15.599 28.666 -67.853 1.00 64.85 309 SER C N 1
ATOM 11744 C CA . SER C 1 309 ? 16.020 27.752 -66.806 1.00 64.85 309 SER C CA 1
ATOM 11745 C C . SER C 1 309 ? 14.805 27.277 -66.017 1.00 64.85 309 SER C C 1
ATOM 11746 O O . SER C 1 309 ? 13.659 27.593 -66.339 1.00 64.85 309 SER C O 1
ATOM 11749 N N . ILE C 1 310 ? 15.052 26.515 -64.968 1.00 61.35 310 ILE C N 1
ATOM 11750 C CA . ILE C 1 310 ? 13.979 25.963 -64.151 1.00 61.35 310 ILE C CA 1
ATOM 11751 C C . ILE C 1 310 ? 13.669 26.924 -63.013 1.00 61.35 310 ILE C C 1
ATOM 11752 O O . ILE C 1 310 ? 14.574 27.500 -62.400 1.00 61.35 310 ILE C O 1
ATOM 11757 N N . GLY C 1 311 ? 12.382 27.115 -62.741 1.00 65.13 311 GLY C N 1
ATOM 11758 C CA . GLY C 1 311 ? 11.944 27.953 -61.647 1.00 65.13 311 GLY C CA 1
ATOM 11759 C C . GLY C 1 311 ? 11.757 29.419 -61.963 1.00 65.13 311 GLY C C 1
ATOM 11760 O O . GLY C 1 311 ? 11.454 30.194 -61.050 1.00 65.13 311 GLY C O 1
ATOM 11761 N N . ASP C 1 312 ? 11.916 29.829 -63.217 1.00 68.24 312 ASP C N 1
ATOM 11762 C CA . ASP C 1 312 ? 11.747 31.229 -63.563 1.00 68.24 312 ASP C CA 1
ATOM 11763 C C . ASP C 1 312 ? 10.267 31.591 -63.637 1.00 68.24 312 ASP C C 1
ATOM 11764 O O . ASP C 1 312 ? 9.384 30.733 -63.573 1.00 68.24 312 ASP C O 1
ATOM 11769 N N . MET C 1 313 ? 10.000 32.887 -63.770 1.00 69.67 313 MET C N 1
ATOM 11770 C CA . MET C 1 313 ? 8.645 33.416 -63.900 1.00 69.67 313 MET C CA 1
ATOM 11771 C C . MET C 1 313 ? 8.475 33.972 -65.308 1.00 69.67 313 MET C C 1
ATOM 11772 O O . MET C 1 313 ? 8.990 35.050 -65.619 1.00 69.67 313 MET C O 1
ATOM 11777 N N . VAL C 1 314 ? 7.740 33.250 -66.150 1.00 62.15 314 VAL C N 1
ATOM 11778 C CA . VAL C 1 314 ? 7.548 33.633 -67.540 1.00 62.15 314 VAL C CA 1
ATOM 11779 C C . VAL C 1 314 ? 6.088 33.996 -67.753 1.00 62.15 314 VAL C C 1
ATOM 11780 O O . VAL C 1 314 ? 5.218 33.685 -66.937 1.00 62.15 314 VAL C O 1
ATOM 11784 N N . THR C 1 315 ? 5.825 34.660 -68.874 1.00 63.99 315 THR C N 1
ATOM 11785 C CA . THR C 1 315 ? 4.494 35.142 -69.213 1.00 63.99 315 THR C CA 1
ATOM 11786 C C . THR C 1 315 ? 4.077 34.578 -70.563 1.00 63.99 315 THR C C 1
ATOM 11787 O O . THR C 1 315 ? 4.837 34.656 -71.532 1.00 63.99 315 THR C O 1
ATOM 11791 N N . ILE C 1 316 ? 2.870 34.020 -70.624 1.00 61.77 316 ILE C N 1
ATOM 11792 C CA . ILE C 1 316 ? 2.341 33.392 -71.829 1.00 61.77 316 ILE C CA 1
ATOM 11793 C C . ILE C 1 316 ? 1.095 34.145 -72.271 1.00 61.77 316 ILE C C 1
ATOM 11794 O O . ILE C 1 316 ? 0.255 34.513 -71.444 1.00 61.77 316 ILE C O 1
ATOM 11799 N N . HIS C 1 317 ? 0.981 34.383 -73.576 1.00 62.69 317 HIS C N 1
ATOM 11800 C CA . HIS C 1 317 ? -0.138 35.122 -74.140 1.00 62.69 317 HIS C CA 1
ATOM 11801 C C . HIS C 1 317 ? -0.757 34.340 -75.286 1.00 62.69 317 HIS C C 1
ATOM 11802 O O . HIS C 1 317 ? -0.094 33.528 -75.935 1.00 62.69 317 HIS C O 1
ATOM 11809 N N . ASP C 1 318 ? -2.039 34.597 -75.530 1.00 66.60 318 ASP C N 1
ATOM 11810 C CA . ASP C 1 318 ? -2.758 34.023 -76.661 1.00 66.60 318 ASP C CA 1
ATOM 11811 C C . ASP C 1 318 ? -3.772 35.047 -77.140 1.00 66.60 318 ASP C C 1
ATOM 11812 O O . ASP C 1 318 ? -4.699 35.391 -76.403 1.00 66.60 318 ASP C O 1
ATOM 11817 N N . TYR C 1 319 ? -3.605 35.524 -78.372 1.00 67.84 319 TYR C N 1
ATOM 11818 C CA . TYR C 1 319 ? -4.387 36.654 -78.856 1.00 67.84 319 TYR C CA 1
ATOM 11819 C C . TYR C 1 319 ? -5.715 36.248 -79.476 1.00 67.84 319 TYR C C 1
ATOM 11820 O O . TYR C 1 319 ? -6.664 37.040 -79.451 1.00 67.84 319 TYR C O 1
ATOM 11829 N N . ASP C 1 320 ? -5.810 35.043 -80.039 1.00 74.76 320 ASP C N 1
ATOM 11830 C CA . ASP C 1 320 ? -7.061 34.626 -80.666 1.00 74.76 320 ASP C CA 1
ATOM 11831 C C . ASP C 1 320 ? -8.156 34.406 -79.632 1.00 74.76 320 ASP C C 1
ATOM 11832 O O . ASP C 1 320 ? -9.285 34.876 -79.807 1.00 74.76 320 ASP C O 1
ATOM 11837 N N . LYS C 1 321 ? -7.845 33.695 -78.552 1.00 67.65 321 LYS C N 1
ATOM 11838 C CA . LYS C 1 321 ? -8.806 33.434 -77.492 1.00 67.65 321 LYS C CA 1
ATOM 11839 C C . LYS C 1 321 ? -8.742 34.458 -76.369 1.00 67.65 321 LYS C C 1
ATOM 11840 O O . LYS C 1 321 ? -9.591 34.423 -75.472 1.00 67.65 321 LYS C O 1
ATOM 11846 N N . ASN C 1 322 ? -7.759 35.359 -76.401 1.00 68.75 322 ASN C N 1
ATOM 11847 C CA . ASN C 1 322 ? -7.689 36.532 -75.531 1.00 68.75 322 ASN C CA 1
ATOM 11848 C C . ASN C 1 322 ? -7.659 36.142 -74.050 1.00 68.75 322 ASN C C 1
ATOM 11849 O O . ASN C 1 322 ? -8.590 36.398 -73.286 1.00 68.75 322 ASN C O 1
ATOM 11854 N N . TYR C 1 323 ? -6.558 35.504 -73.666 1.00 65.93 323 TYR C N 1
ATOM 11855 C CA . TYR C 1 323 ? -6.217 35.343 -72.261 1.00 65.93 323 TYR C CA 1
ATOM 11856 C C . TYR C 1 323 ? -4.740 35.647 -72.063 1.00 65.93 323 TYR C C 1
ATOM 11857 O O . TYR C 1 323 ? -3.927 35.470 -72.972 1.00 65.93 323 TYR C O 1
ATOM 11866 N N . HIS C 1 324 ? -4.403 36.117 -70.864 1.00 63.45 324 HIS C N 1
ATOM 11867 C CA . HIS C 1 324 ? -3.033 36.478 -70.519 1.00 63.45 324 HIS C CA 1
ATOM 11868 C C . HIS C 1 324 ? -2.763 36.030 -69.093 1.00 63.45 324 HIS C C 1
ATOM 11869 O O . HIS C 1 324 ? -3.485 36.423 -68.174 1.00 63.45 324 HIS C O 1
ATOM 11876 N N . TYR C 1 325 ? -1.725 35.223 -68.907 1.00 66.16 325 TYR C N 1
ATOM 11877 C CA . TYR C 1 325 ? -1.427 34.635 -67.612 1.00 66.16 325 TYR C CA 1
ATOM 11878 C C . TYR C 1 325 ? 0.052 34.791 -67.296 1.00 66.16 325 TYR C C 1
ATOM 11879 O O . TYR C 1 325 ? 0.889 34.933 -68.189 1.00 66.16 325 TYR C O 1
ATOM 11888 N N . GLU C 1 326 ? 0.363 34.759 -66.004 1.00 66.70 326 GLU C N 1
ATOM 11889 C CA . GLU C 1 326 ? 1.735 34.774 -65.513 1.00 66.70 326 GLU C CA 1
ATOM 11890 C C . GLU C 1 326 ? 1.941 33.548 -64.638 1.00 66.70 326 GLU C C 1
ATOM 11891 O O . GLU C 1 326 ? 1.267 33.396 -63.614 1.00 66.70 326 GLU C O 1
ATOM 11897 N N . THR C 1 327 ? 2.866 32.679 -65.036 1.00 63.27 327 THR C N 1
ATOM 11898 C CA . THR C 1 327 ? 3.053 31.385 -64.395 1.00 63.27 327 THR C CA 1
ATOM 11899 C C . THR C 1 327 ? 4.530 31.158 -64.096 1.00 63.27 327 THR C C 1
ATOM 11900 O O . THR C 1 327 ? 5.378 32.019 -64.340 1.00 63.27 327 THR C O 1
ATOM 11904 N N . ARG C 1 328 ? 4.832 29.975 -63.565 1.00 60.74 328 ARG C N 1
ATOM 11905 C CA . ARG C 1 328 ? 6.176 29.595 -63.154 1.00 60.74 328 ARG C CA 1
ATOM 11906 C C . ARG C 1 328 ? 6.552 28.264 -63.788 1.00 60.74 328 ARG C C 1
ATOM 11907 O O . ARG C 1 328 ? 5.791 27.297 -63.697 1.00 60.74 328 ARG C O 1
ATOM 11915 N N . VAL C 1 329 ? 7.729 28.211 -64.410 1.00 58.75 329 VAL C N 1
ATOM 11916 C CA . VAL C 1 329 ? 8.201 26.978 -65.029 1.00 58.75 329 VAL C CA 1
ATOM 11917 C C . VAL C 1 329 ? 8.563 25.975 -63.945 1.00 58.75 329 VAL C C 1
ATOM 11918 O O . VAL C 1 329 ? 9.256 26.309 -62.977 1.00 58.75 329 VAL C O 1
ATOM 11922 N N . PHE C 1 330 ? 8.100 24.733 -64.098 1.00 59.07 330 PHE C N 1
ATOM 11923 C CA . PHE C 1 330 ? 8.358 23.710 -63.096 1.00 59.07 330 PHE C CA 1
ATOM 11924 C C . PHE C 1 330 ? 8.801 22.364 -63.651 1.00 59.07 330 PHE C C 1
ATOM 11925 O O . PHE C 1 330 ? 9.097 21.469 -62.855 1.00 59.07 330 PHE C O 1
ATOM 11933 N N . ALA C 1 331 ? 8.845 22.179 -64.968 1.00 57.19 331 ALA C N 1
ATOM 11934 C CA . ALA C 1 331 ? 9.315 20.929 -65.550 1.00 57.19 331 ALA C CA 1
ATOM 11935 C C . ALA C 1 331 ? 9.874 21.200 -66.935 1.00 57.19 331 ALA C C 1
ATOM 11936 O O . ALA C 1 331 ? 9.196 21.807 -67.767 1.00 57.19 331 ALA C O 1
ATOM 11938 N N . ILE C 1 332 ? 11.101 20.751 -67.181 1.00 52.90 332 ILE C N 1
ATOM 11939 C CA . ILE C 1 332 ? 11.779 20.966 -68.452 1.00 52.90 332 ILE C CA 1
ATOM 11940 C C . ILE C 1 332 ? 12.375 19.648 -68.916 1.00 52.90 332 ILE C C 1
ATOM 11941 O O . ILE C 1 332 ? 13.052 18.963 -68.142 1.00 52.90 332 ILE C O 1
ATOM 11946 N N . LYS C 1 333 ? 12.129 19.295 -70.173 1.00 53.65 333 LYS C N 1
ATOM 11947 C CA . LYS C 1 333 ? 12.673 18.085 -70.784 1.00 53.65 333 LYS C CA 1
ATOM 11948 C C . LYS C 1 333 ? 13.485 18.509 -72.000 1.00 53.65 333 LYS C C 1
ATOM 11949 O O . LYS C 1 333 ? 12.948 18.620 -73.105 1.00 53.65 333 LYS C O 1
ATOM 11955 N N . ASN C 1 334 ? 14.779 18.730 -71.799 1.00 54.29 334 ASN C N 1
ATOM 11956 C CA . ASN C 1 334 ? 15.655 19.287 -72.821 1.00 54.29 334 ASN C CA 1
ATOM 11957 C C . ASN C 1 334 ? 16.324 18.158 -73.592 1.00 54.29 334 ASN C C 1
ATOM 11958 O O . ASN C 1 334 ? 16.913 17.255 -72.991 1.00 54.29 334 ASN C O 1
ATOM 11963 N N . ASP C 1 335 ? 16.239 18.219 -74.916 1.00 57.30 335 ASP C N 1
ATOM 11964 C CA . ASP C 1 335 ? 16.894 17.264 -75.798 1.00 57.30 335 ASP C CA 1
ATOM 11965 C C . ASP C 1 335 ? 18.062 17.962 -76.483 1.00 57.30 335 ASP C C 1
ATOM 11966 O O . ASP C 1 335 ? 17.858 18.787 -77.379 1.00 57.30 335 ASP C O 1
ATOM 11971 N N . ILE C 1 336 ? 19.283 17.624 -76.067 1.00 56.27 336 ILE C N 1
ATOM 11972 C CA . ILE C 1 336 ? 20.459 18.320 -76.577 1.00 56.27 336 ILE C CA 1
ATOM 11973 C C . ILE C 1 336 ? 20.724 17.987 -78.040 1.00 56.27 336 ILE C C 1
ATOM 11974 O O . ILE C 1 336 ? 21.139 18.858 -78.812 1.00 56.27 336 ILE C O 1
ATOM 11979 N N . LEU C 1 337 ? 20.496 16.740 -78.450 1.00 59.94 337 LEU C N 1
ATOM 11980 C CA . LEU C 1 337 ? 20.908 16.309 -79.780 1.00 59.94 337 LEU C CA 1
ATOM 11981 C C . LEU C 1 337 ? 20.017 16.857 -80.886 1.00 59.94 337 LEU C C 1
ATOM 11982 O O . LEU C 1 337 ? 20.482 17.022 -82.018 1.00 59.94 337 LEU C O 1
ATOM 11987 N N . ASN C 1 338 ? 18.748 17.142 -80.595 1.00 62.19 338 ASN C N 1
ATOM 11988 C CA . ASN C 1 338 ? 17.791 17.510 -81.632 1.00 62.19 338 ASN C CA 1
ATOM 11989 C C . ASN C 1 338 ? 17.189 18.896 -81.438 1.00 62.19 338 ASN C C 1
ATOM 11990 O O . ASN C 1 338 ? 16.233 19.241 -82.141 1.00 62.19 338 ASN C O 1
ATOM 11995 N N . ASN C 1 339 ? 17.707 19.689 -80.501 1.00 62.37 339 ASN C N 1
ATOM 11996 C CA . ASN C 1 339 ? 17.288 21.079 -80.311 1.00 62.37 339 ASN C CA 1
ATOM 11997 C C . ASN C 1 339 ? 15.795 21.204 -80.021 1.00 62.37 339 ASN C C 1
ATOM 11998 O O . ASN C 1 339 ? 15.165 22.193 -80.397 1.00 62.37 339 ASN C O 1
ATOM 12003 N N . LYS C 1 340 ? 15.212 20.216 -79.350 1.00 58.90 340 LYS C N 1
ATOM 12004 C CA . LYS C 1 340 ? 13.796 20.228 -79.011 1.00 58.90 340 LYS C CA 1
ATOM 12005 C C . LYS C 1 340 ? 13.638 20.390 -77.508 1.00 58.90 340 LYS C C 1
ATOM 12006 O O . LYS C 1 340 ? 14.219 19.624 -76.735 1.00 58.90 340 LYS C O 1
ATOM 12012 N N . ILE C 1 341 ? 12.847 21.375 -77.098 1.00 57.15 341 ILE C N 1
ATOM 12013 C CA . ILE C 1 341 ? 12.642 21.690 -75.691 1.00 57.15 341 ILE C CA 1
ATOM 12014 C C . ILE C 1 341 ? 11.155 21.609 -75.387 1.00 57.15 341 ILE C C 1
ATOM 12015 O O . ILE C 1 341 ? 10.335 22.160 -76.128 1.00 57.15 341 ILE C O 1
ATOM 12020 N N . GLU C 1 342 ? 10.813 20.922 -74.304 1.00 57.25 342 GLU C N 1
ATOM 12021 C CA . GLU C 1 342 ? 9.439 20.790 -73.847 1.00 57.25 342 GLU C CA 1
ATOM 12022 C C . GLU C 1 342 ? 9.343 21.289 -72.414 1.00 57.25 342 GLU C C 1
ATOM 12023 O O . GLU C 1 342 ? 10.192 20.965 -71.580 1.00 57.25 342 GLU C O 1
ATOM 12029 N N . SER C 1 343 ? 8.309 22.076 -72.125 1.00 55.00 343 SER C N 1
ATOM 12030 C CA . SER C 1 343 ? 8.185 22.750 -70.842 1.00 55.00 343 SER C CA 1
ATOM 12031 C C . SER C 1 343 ? 6.776 22.586 -70.297 1.00 55.00 343 SER C C 1
ATOM 12032 O O . SER C 1 343 ? 5.868 22.119 -70.985 1.00 55.00 343 SER C O 1
ATOM 12035 N N . SER C 1 344 ? 6.607 22.972 -69.035 1.00 56.20 344 SER C N 1
ATOM 12036 C CA . SER C 1 344 ? 5.303 23.019 -68.393 1.00 56.20 344 SER C CA 1
ATOM 12037 C C . SER C 1 344 ? 5.244 24.243 -67.493 1.00 56.20 344 SER C C 1
ATOM 12038 O O . SER C 1 344 ? 6.264 24.686 -66.962 1.00 56.20 344 SER C O 1
ATOM 12041 N N . LEU C 1 345 ? 4.043 24.789 -67.324 1.00 55.08 345 LEU C N 1
ATOM 12042 C CA . LEU C 1 345 ? 3.853 25.999 -66.538 1.00 55.08 345 LEU C CA 1
ATOM 12043 C C . LEU C 1 345 ? 2.646 25.832 -65.630 1.00 55.08 345 LEU C C 1
ATOM 12044 O O . LEU C 1 345 ? 1.723 25.076 -65.936 1.00 55.08 345 LEU C O 1
ATOM 12049 N N . GLY C 1 346 ? 2.658 26.549 -64.510 1.00 57.15 346 GLY C N 1
ATOM 12050 C CA . GLY C 1 346 ? 1.516 26.565 -63.619 1.00 57.15 346 GLY C CA 1
ATOM 12051 C C . GLY C 1 346 ? 1.608 25.588 -62.468 1.00 57.15 346 GLY C C 1
ATOM 12052 O O . GLY C 1 346 ? 2.699 25.137 -62.112 1.00 57.15 346 GLY C O 1
ATOM 12053 N N . ASP C 1 347 ? 0.463 25.256 -61.877 1.00 62.34 347 ASP C N 1
ATOM 12054 C CA . ASP C 1 347 ? 0.420 24.343 -60.745 1.00 62.34 347 ASP C CA 1
ATOM 12055 C C . ASP C 1 347 ? 0.606 22.905 -61.209 1.00 62.34 347 ASP C C 1
ATOM 12056 O O . ASP C 1 347 ? 0.108 22.508 -62.264 1.00 62.34 347 ASP C O 1
ATOM 12061 N N . ASN C 1 348 ? 1.318 22.121 -60.407 1.00 63.15 348 ASN C N 1
ATOM 12062 C CA . ASN C 1 348 ? 1.695 20.768 -60.795 1.00 63.15 348 ASN C CA 1
ATOM 12063 C C . ASN C 1 348 ? 0.529 19.814 -60.574 1.00 63.15 348 ASN C C 1
ATOM 12064 O O . ASN C 1 348 ? -0.015 19.735 -59.469 1.00 63.15 348 ASN C O 1
ATOM 12069 N N . LEU C 1 349 ? 0.150 19.085 -61.626 1.00 62.69 349 LEU C N 1
ATOM 12070 C CA . LEU C 1 349 ? -0.882 18.056 -61.548 1.00 62.69 349 LEU C CA 1
ATOM 12071 C C . LEU C 1 349 ? -0.363 16.698 -62.002 1.00 62.69 349 LEU C C 1
ATOM 12072 O O . LEU C 1 349 ? -1.153 15.839 -62.400 1.00 62.69 349 LEU C O 1
ATOM 12077 N N . LYS C 1 350 ? 0.948 16.487 -61.953 1.00 66.47 350 LYS C N 1
ATOM 12078 C CA . LYS C 1 350 ? 1.554 15.249 -62.418 1.00 66.47 350 LYS C CA 1
ATOM 12079 C C . LYS C 1 350 ? 1.646 14.190 -61.332 1.00 66.47 350 LYS C C 1
ATOM 12080 O O . LYS C 1 350 ? 2.204 13.117 -61.581 1.00 66.47 350 LYS C O 1
ATOM 12086 N N . GLY C 1 351 ? 1.123 14.461 -60.142 1.00 69.81 351 GLY C N 1
ATOM 12087 C CA . GLY C 1 351 ? 1.200 13.531 -59.038 1.00 69.81 351 GLY C CA 1
ATOM 12088 C C . GLY C 1 351 ? 0.123 12.477 -58.981 1.00 69.81 351 GLY C C 1
ATOM 12089 O O . GLY C 1 351 ? 0.094 11.694 -58.029 1.00 69.81 351 GLY C O 1
ATOM 12090 N N . SER C 1 352 ? -0.772 12.430 -59.964 1.00 67.35 352 SER C N 1
ATOM 12091 C CA . SER C 1 352 ? -1.850 11.452 -59.987 1.00 67.35 352 SER C CA 1
ATOM 12092 C C . SER C 1 352 ? -1.601 10.319 -60.976 1.00 67.35 352 SER C C 1
ATOM 12093 O O . SER C 1 352 ? -2.521 9.547 -61.258 1.00 67.35 352 SER C O 1
ATOM 12096 N N . SER C 1 353 ? -0.389 10.204 -61.511 1.00 66.11 353 SER C N 1
ATOM 12097 C CA . SER C 1 353 ? -0.060 9.105 -62.402 1.00 66.11 353 SER C CA 1
ATOM 12098 C C . SER C 1 353 ? 0.222 7.836 -61.600 1.00 66.11 353 SER C C 1
ATOM 12099 O O . SER C 1 353 ? 0.445 7.871 -60.389 1.00 66.11 353 SER C O 1
ATOM 12102 N N . ALA C 1 354 ? 0.210 6.698 -62.296 1.00 63.91 354 ALA C N 1
ATOM 12103 C CA . ALA C 1 354 ? 0.276 5.410 -61.611 1.00 63.91 354 ALA C CA 1
ATOM 12104 C C . ALA C 1 354 ? 1.617 5.195 -60.918 1.00 63.91 354 ALA C C 1
ATOM 12105 O O . ALA C 1 354 ? 1.662 4.687 -59.791 1.00 63.91 354 ALA C O 1
ATOM 12107 N N . SER C 1 355 ? 2.721 5.562 -61.574 1.00 62.74 355 SER C N 1
ATOM 12108 C CA . SER C 1 355 ? 4.039 5.304 -61.001 1.00 62.74 355 SER C CA 1
ATOM 12109 C C . SER C 1 355 ? 4.250 6.087 -59.709 1.00 62.74 355 SER C C 1
ATOM 12110 O O . SER C 1 355 ? 4.776 5.551 -58.722 1.00 62.74 355 SER C O 1
ATOM 12113 N N . ASN C 1 356 ? 3.842 7.357 -59.695 1.00 63.84 356 ASN C N 1
ATOM 12114 C CA . ASN C 1 356 ? 3.968 8.153 -58.481 1.00 63.84 356 ASN C CA 1
ATOM 12115 C C . ASN C 1 356 ? 3.125 7.570 -57.357 1.00 63.84 356 ASN C C 1
ATOM 12116 O O . ASN C 1 356 ? 3.542 7.570 -56.194 1.00 63.84 356 ASN C O 1
ATOM 12121 N N . GLN C 1 357 ? 1.932 7.069 -57.684 1.00 65.23 357 GLN C N 1
ATOM 12122 C CA . GLN C 1 357 ? 1.084 6.456 -56.668 1.00 65.23 357 GLN C CA 1
ATOM 12123 C C . GLN C 1 357 ? 1.723 5.196 -56.100 1.00 65.23 357 GLN C C 1
ATOM 12124 O O . GLN C 1 357 ? 1.653 4.948 -54.891 1.00 65.23 357 GLN C O 1
ATOM 12130 N N . LEU C 1 358 ? 2.350 4.385 -56.954 1.00 63.65 358 LEU C N 1
ATOM 12131 C CA . LEU C 1 358 ? 3.054 3.204 -56.463 1.00 63.65 358 LEU C CA 1
ATOM 12132 C C . LEU C 1 358 ? 4.180 3.596 -55.514 1.00 63.65 358 LEU C C 1
ATOM 12133 O O . LEU C 1 358 ? 4.348 2.998 -54.440 1.00 63.65 358 LEU C O 1
ATOM 12138 N N . SER C 1 359 ? 4.963 4.609 -55.896 1.00 62.98 359 SER C N 1
ATOM 12139 C CA . SER C 1 359 ? 6.057 5.050 -55.036 1.00 62.98 359 SER C CA 1
ATOM 12140 C C . SER C 1 359 ? 5.537 5.561 -53.698 1.00 62.98 359 SER C C 1
ATOM 12141 O O . SER C 1 359 ? 6.096 5.244 -52.638 1.00 62.98 359 SER C O 1
ATOM 12144 N N . LYS C 1 360 ? 4.460 6.348 -53.726 1.00 60.81 360 LYS C N 1
ATOM 12145 C CA . LYS C 1 360 ? 3.901 6.882 -52.491 1.00 60.81 360 LYS C CA 1
ATOM 12146 C C . LYS C 1 360 ? 3.367 5.770 -51.600 1.00 60.81 360 LYS C C 1
ATOM 12147 O O . LYS C 1 360 ? 3.519 5.825 -50.376 1.00 60.81 360 LYS C O 1
ATOM 12153 N N . ALA C 1 361 ? 2.729 4.757 -52.191 1.00 62.59 361 ALA C N 1
ATOM 12154 C CA . ALA C 1 361 ? 2.231 3.641 -51.393 1.00 62.59 361 ALA C CA 1
ATOM 12155 C C . ALA C 1 361 ? 3.371 2.889 -50.719 1.00 62.59 361 ALA C C 1
ATOM 12156 O O . ALA C 1 361 ? 3.284 2.542 -49.532 1.00 62.59 361 ALA C O 1
ATOM 12158 N N . SER C 1 362 ? 4.454 2.632 -51.457 1.00 63.16 362 SER C N 1
ATOM 12159 C CA . SER C 1 362 ? 5.596 1.954 -50.849 1.00 63.16 362 SER C CA 1
ATOM 12160 C C . SER C 1 362 ? 6.179 2.773 -49.703 1.00 63.16 362 SER C C 1
ATOM 12161 O O . SER C 1 362 ? 6.467 2.233 -48.624 1.00 63.16 362 SER C O 1
ATOM 12164 N N . SER C 1 363 ? 6.342 4.082 -49.909 1.00 64.62 363 SER C N 1
ATOM 12165 C CA . SER C 1 363 ? 6.897 4.924 -48.852 1.00 64.62 363 SER C CA 1
ATOM 12166 C C . SER C 1 363 ? 5.980 4.968 -47.635 1.00 64.62 363 SER C C 1
ATOM 12167 O O . SER C 1 363 ? 6.452 4.942 -46.491 1.00 64.62 363 SER C O 1
ATOM 12170 N N . GLY C 1 364 ? 4.667 5.041 -47.857 1.00 65.08 364 GLY C N 1
ATOM 12171 C CA . GLY C 1 364 ? 3.739 5.059 -46.740 1.00 65.08 364 GLY C CA 1
ATOM 12172 C C . GLY C 1 364 ? 3.777 3.781 -45.927 1.00 65.08 364 GLY C C 1
ATOM 12173 O O . GLY C 1 364 ? 3.744 3.816 -44.693 1.00 65.08 364 GLY C O 1
ATOM 12174 N N . ILE C 1 365 ? 3.849 2.633 -46.603 1.00 63.26 365 ILE C N 1
ATOM 12175 C CA . ILE C 1 365 ? 3.951 1.370 -45.877 1.00 63.26 365 ILE C CA 1
ATOM 12176 C C . ILE C 1 365 ? 5.241 1.325 -45.070 1.00 63.26 365 ILE C C 1
ATOM 12177 O O . ILE C 1 365 ? 5.250 0.904 -43.904 1.00 63.26 365 ILE C O 1
ATOM 12182 N N . SER C 1 366 ? 6.352 1.763 -45.670 1.00 64.00 366 SER C N 1
ATOM 12183 C CA . SER C 1 366 ? 7.621 1.736 -44.948 1.00 64.00 366 SER C CA 1
ATOM 12184 C C . SER C 1 366 ? 7.619 2.679 -43.751 1.00 64.00 366 SER C C 1
ATOM 12185 O O . SER C 1 366 ? 8.281 2.400 -42.747 1.00 64.00 366 SER C O 1
ATOM 12188 N N . GLU C 1 367 ? 6.897 3.798 -43.837 1.00 68.57 367 GLU C N 1
ATOM 12189 C CA . GLU C 1 367 ? 6.802 4.699 -42.690 1.00 68.57 367 GLU C CA 1
ATOM 12190 C C . GLU C 1 367 ? 5.934 4.105 -41.586 1.00 68.57 367 GLU C C 1
ATOM 12191 O O . GLU C 1 367 ? 6.282 4.182 -40.398 1.00 68.57 367 GLU C O 1
ATOM 12197 N N . LEU C 1 368 ? 4.796 3.513 -41.959 1.00 65.54 368 LEU C N 1
ATOM 12198 C CA . LEU C 1 368 ? 3.929 2.898 -40.961 1.00 65.54 368 LEU C CA 1
ATOM 12199 C C . LEU C 1 368 ? 4.630 1.756 -40.242 1.00 65.54 368 LEU C C 1
ATOM 12200 O O . LEU C 1 368 ? 4.404 1.547 -39.047 1.00 65.54 368 LEU C O 1
ATOM 12205 N N . LYS C 1 369 ? 5.475 1.005 -40.951 1.00 66.56 369 LYS C N 1
ATOM 12206 C CA . LYS C 1 369 ? 6.173 -0.105 -40.311 1.00 66.56 369 LYS C CA 1
ATOM 12207 C C . LYS C 1 369 ? 7.097 0.372 -39.199 1.00 66.56 369 LYS C C 1
ATOM 12208 O O . LYS C 1 369 ? 7.393 -0.388 -38.271 1.00 66.56 369 LYS C O 1
ATOM 12214 N N . SER C 1 370 ? 7.556 1.620 -39.264 1.00 69.31 370 SER C N 1
ATOM 12215 C CA . SER C 1 370 ? 8.492 2.130 -38.272 1.00 69.31 370 SER C CA 1
ATOM 12216 C C . SER C 1 370 ? 7.830 2.968 -37.189 1.00 69.31 370 SER C C 1
ATOM 12217 O O . SER C 1 370 ? 8.345 3.020 -36.067 1.00 69.31 370 SER C O 1
ATOM 12220 N N . MET C 1 371 ? 6.714 3.634 -37.482 1.00 73.03 371 MET C N 1
ATOM 12221 C CA . MET C 1 371 ? 6.124 4.547 -36.508 1.00 73.03 371 MET C CA 1
ATOM 12222 C C . MET C 1 371 ? 4.976 3.949 -35.700 1.00 73.03 371 MET C C 1
ATOM 12223 O O . MET C 1 371 ? 4.368 4.668 -34.903 1.00 73.03 371 MET C O 1
ATOM 12228 N N . LYS C 1 372 ? 4.662 2.669 -35.873 1.00 71.60 372 LYS C N 1
ATOM 12229 C CA . LYS C 1 372 ? 3.663 1.985 -35.062 1.00 71.60 372 LYS C CA 1
ATOM 12230 C C . LYS C 1 372 ? 4.335 0.896 -34.236 1.00 71.60 372 LYS C C 1
ATOM 12231 O O . LYS C 1 372 ? 5.432 0.436 -34.560 1.00 71.60 372 LYS C O 1
ATOM 12237 N N . MET C 1 373 ? 3.667 0.473 -33.164 1.00 75.27 373 MET C N 1
ATOM 12238 C CA . MET C 1 373 ? 4.276 -0.431 -32.198 1.00 75.27 373 MET C CA 1
ATOM 12239 C C . MET C 1 373 ? 3.577 -1.781 -32.158 1.00 75.27 373 MET C C 1
ATOM 12240 O O . MET C 1 373 ? 2.355 -1.872 -32.305 1.00 75.27 373 MET C O 1
ATOM 12245 N N . ASN C 1 374 ? 4.378 -2.823 -31.959 1.00 72.42 374 ASN C N 1
ATOM 12246 C CA . ASN C 1 374 ? 3.924 -4.195 -31.817 1.00 72.42 374 ASN C CA 1
ATOM 12247 C C . ASN C 1 374 ? 3.754 -4.548 -30.339 1.00 72.42 374 ASN C C 1
ATOM 12248 O O . ASN C 1 374 ? 3.705 -3.678 -29.468 1.00 72.42 374 ASN C O 1
ATOM 12253 N N . PHE C 1 375 ? 3.650 -5.847 -30.055 1.00 70.73 375 PHE C N 1
ATOM 12254 C CA . PHE C 1 375 ? 3.398 -6.322 -28.696 1.00 70.73 375 PHE C CA 1
ATOM 12255 C C . PHE C 1 375 ? 4.508 -5.911 -27.735 1.00 70.73 375 PHE C C 1
ATOM 12256 O O . PHE C 1 375 ? 4.239 -5.478 -26.605 1.00 70.73 375 PHE C O 1
ATOM 12264 N N . TYR C 1 376 ? 5.764 -6.038 -28.168 1.00 70.79 376 TYR C N 1
ATOM 12265 C CA . TYR C 1 376 ? 6.894 -5.812 -27.273 1.00 70.79 376 TYR C CA 1
ATOM 12266 C C . TYR C 1 376 ? 6.933 -4.377 -26.768 1.00 70.79 376 TYR C C 1
ATOM 12267 O O . TYR C 1 376 ? 7.167 -4.135 -25.578 1.00 70.79 376 TYR C O 1
ATOM 12276 N N . ASP C 1 377 ? 6.715 -3.409 -27.657 1.00 70.94 377 ASP C N 1
ATOM 12277 C CA . ASP C 1 377 ? 6.773 -2.012 -27.245 1.00 70.94 377 ASP C CA 1
ATOM 12278 C C . ASP C 1 377 ? 5.654 -1.676 -26.270 1.00 70.94 377 ASP C C 1
ATOM 12279 O O . ASP C 1 377 ? 5.868 -0.932 -25.305 1.00 70.94 377 ASP C O 1
ATOM 12284 N N . SER C 1 378 ? 4.454 -2.215 -26.499 1.00 67.79 378 SER C N 1
ATOM 12285 C CA . SER C 1 378 ? 3.357 -1.988 -25.566 1.00 67.79 378 SER C CA 1
ATOM 12286 C C . SER C 1 378 ? 3.677 -2.564 -24.195 1.00 67.79 378 SER C C 1
ATOM 12287 O O . SER C 1 378 ? 3.434 -1.916 -23.168 1.00 67.79 378 SER C O 1
ATOM 12290 N N . THR C 1 379 ? 4.236 -3.778 -24.156 1.00 66.44 379 THR C N 1
ATOM 12291 C CA . THR C 1 379 ? 4.600 -4.368 -22.872 1.00 66.44 379 THR C CA 1
ATOM 12292 C C . THR C 1 379 ? 5.654 -3.533 -22.157 1.00 66.44 379 THR C C 1
ATOM 12293 O O . THR C 1 379 ? 5.554 -3.297 -20.947 1.00 66.44 379 THR C O 1
ATOM 12297 N N . GLU C 1 380 ? 6.668 -3.066 -22.887 1.00 68.23 380 GLU C N 1
ATOM 12298 C CA . GLU C 1 380 ? 7.718 -2.274 -22.254 1.00 68.23 380 GLU C CA 1
ATOM 12299 C C . GLU C 1 380 ? 7.179 -0.951 -21.725 1.00 68.23 380 GLU C C 1
ATOM 12300 O O . GLU C 1 380 ? 7.542 -0.522 -20.622 1.00 68.23 380 GLU C O 1
ATOM 12306 N N . ILE C 1 381 ? 6.315 -0.287 -22.495 1.00 67.04 381 ILE C N 1
ATOM 12307 C CA . ILE C 1 381 ? 5.753 0.983 -22.048 1.00 67.04 381 ILE C CA 1
ATOM 12308 C C . ILE C 1 381 ? 4.880 0.779 -20.817 1.00 67.04 381 ILE C C 1
ATOM 12309 O O . ILE C 1 381 ? 4.928 1.572 -19.866 1.00 67.04 381 ILE C O 1
ATOM 12314 N N . SER C 1 382 ? 4.072 -0.284 -20.809 1.00 67.96 382 SER C N 1
ATOM 12315 C CA . SER C 1 382 ? 3.252 -0.569 -19.637 1.00 67.96 382 SER C CA 1
ATOM 12316 C C . SER C 1 382 ? 4.117 -0.844 -18.414 1.00 67.96 382 SER C C 1
ATOM 12317 O O . SER C 1 382 ? 3.812 -0.374 -17.312 1.00 67.96 382 SER C O 1
ATOM 12320 N N . LYS C 1 383 ? 5.205 -1.597 -18.590 1.00 69.36 383 LYS C N 1
ATOM 12321 C CA . LYS C 1 383 ? 6.104 -1.860 -17.472 1.00 69.36 383 LYS C CA 1
ATOM 12322 C C . LYS C 1 383 ? 6.702 -0.569 -16.931 1.00 69.36 383 LYS C C 1
ATOM 12323 O O . LYS C 1 383 ? 6.755 -0.362 -15.713 1.00 69.36 383 LYS C O 1
ATOM 12329 N N . TRP C 1 384 ? 7.158 0.314 -17.821 1.00 71.94 384 TRP C N 1
ATOM 12330 C CA . TRP C 1 384 ? 7.759 1.568 -17.377 1.00 71.94 384 TRP C CA 1
ATOM 12331 C C . TRP C 1 384 ? 6.752 2.422 -16.615 1.00 71.94 384 TRP C C 1
ATOM 12332 O O . TRP C 1 384 ? 7.059 2.968 -15.546 1.00 71.94 384 TRP C O 1
ATOM 12343 N N . GLN C 1 385 ? 5.532 2.537 -17.142 1.00 68.69 385 GLN C N 1
ATOM 12344 C CA . GLN C 1 385 ? 4.549 3.399 -16.495 1.00 68.69 385 GLN C CA 1
ATOM 12345 C C . GLN C 1 385 ? 4.031 2.798 -15.197 1.00 68.69 385 GLN C C 1
ATOM 12346 O O . GLN C 1 385 ? 3.601 3.537 -14.307 1.00 68.69 385 GLN C O 1
ATOM 12352 N N . SER C 1 386 ? 4.051 1.472 -15.065 1.00 70.89 386 SER C N 1
ATOM 12353 C CA . SER C 1 386 ? 3.703 0.877 -13.782 1.00 70.89 386 SER C CA 1
ATOM 12354 C C . SER C 1 386 ? 4.817 1.085 -12.767 1.00 70.89 386 SER C C 1
ATOM 12355 O O . SER C 1 386 ? 4.550 1.344 -11.588 1.00 70.89 386 SER C O 1
ATOM 12358 N N . ASP C 1 387 ? 6.073 0.981 -13.207 1.00 73.17 387 ASP C N 1
ATOM 12359 C CA . ASP C 1 387 ? 7.192 1.209 -12.301 1.00 73.17 387 ASP C CA 1
ATOM 12360 C C . ASP C 1 387 ? 7.228 2.645 -11.804 1.00 73.17 387 ASP C C 1
ATOM 12361 O O . ASP C 1 387 ? 7.614 2.890 -10.657 1.00 73.17 387 ASP C O 1
ATOM 12366 N N . ILE C 1 388 ? 6.843 3.604 -12.648 1.00 72.07 388 ILE C N 1
ATOM 12367 C CA . ILE C 1 388 ? 6.839 5.000 -12.214 1.00 72.07 388 ILE C CA 1
ATOM 12368 C C . ILE C 1 388 ? 5.896 5.193 -11.034 1.00 72.07 388 ILE C C 1
ATOM 12369 O O . ILE C 1 388 ? 6.237 5.860 -10.051 1.00 72.07 388 ILE C O 1
ATOM 12374 N N . ILE C 1 389 ? 4.705 4.606 -11.103 1.00 71.68 389 ILE C N 1
ATOM 12375 C CA . ILE C 1 389 ? 3.702 4.841 -10.071 1.00 71.68 389 ILE C CA 1
ATOM 12376 C C . ILE C 1 389 ? 3.884 3.925 -8.865 1.00 71.68 389 ILE C C 1
ATOM 12377 O O . ILE C 1 389 ? 3.426 4.254 -7.767 1.00 71.68 389 ILE C O 1
ATOM 12382 N N . ARG C 1 390 ? 4.547 2.781 -9.036 1.00 73.28 390 ARG C N 1
ATOM 12383 C CA . ARG C 1 390 ? 4.791 1.899 -7.903 1.00 73.28 390 ARG C CA 1
ATOM 12384 C C . ARG C 1 390 ? 5.712 2.536 -6.872 1.00 73.28 390 ARG C C 1
ATOM 12385 O O . ARG C 1 390 ? 5.663 2.163 -5.697 1.00 73.28 390 ARG C O 1
ATOM 12393 N N . GLY C 1 391 ? 6.528 3.504 -7.279 1.00 74.88 391 GLY C N 1
ATOM 12394 C CA . GLY C 1 391 ? 7.489 4.135 -6.401 1.00 74.88 391 GLY C CA 1
ATOM 12395 C C . GLY C 1 391 ? 8.902 3.614 -6.528 1.00 74.88 391 GLY C C 1
ATOM 12396 O O . GLY C 1 391 ? 9.771 4.041 -5.761 1.00 74.88 391 GLY C O 1
ATOM 12397 N N . ALA C 1 392 ? 9.163 2.727 -7.489 1.00 75.14 392 ALA C N 1
ATOM 12398 C CA . ALA C 1 392 ? 10.463 2.085 -7.617 1.00 75.14 392 ALA C CA 1
ATOM 12399 C C . ALA C 1 392 ? 11.568 3.041 -8.034 1.00 75.14 392 ALA C C 1
ATOM 12400 O O . ALA C 1 392 ? 12.738 2.648 -8.009 1.00 75.14 392 ALA C O 1
ATOM 12402 N N . LYS C 1 393 ? 11.239 4.267 -8.433 1.00 78.42 393 LYS C N 1
ATOM 12403 C CA . LYS C 1 393 ? 12.254 5.226 -8.835 1.00 78.42 393 LYS C CA 1
ATOM 12404 C C . LYS C 1 393 ? 12.294 6.487 -7.987 1.00 78.42 393 LYS C C 1
ATOM 12405 O O . LYS C 1 393 ? 13.354 7.117 -7.910 1.00 78.42 393 LYS C O 1
ATOM 12411 N N . GLY C 1 394 ? 11.189 6.875 -7.358 1.00 82.38 394 GLY C N 1
ATOM 12412 C CA . GLY C 1 394 ? 11.132 8.153 -6.677 1.00 82.38 394 GLY C CA 1
ATOM 12413 C C . GLY C 1 394 ? 10.923 8.161 -5.176 1.00 82.38 394 GLY C C 1
ATOM 12414 O O . GLY C 1 394 ? 11.855 7.936 -4.399 1.00 82.38 394 GLY C O 1
ATOM 12415 N N . GLY C 1 395 ? 9.687 8.424 -4.768 1.00 81.58 395 GLY C N 1
ATOM 12416 C CA . GLY C 1 395 ? 9.368 8.920 -3.442 1.00 81.58 395 GLY C CA 1
ATOM 12417 C C . GLY C 1 395 ? 9.469 7.918 -2.314 1.00 81.58 395 GLY C C 1
ATOM 12418 O 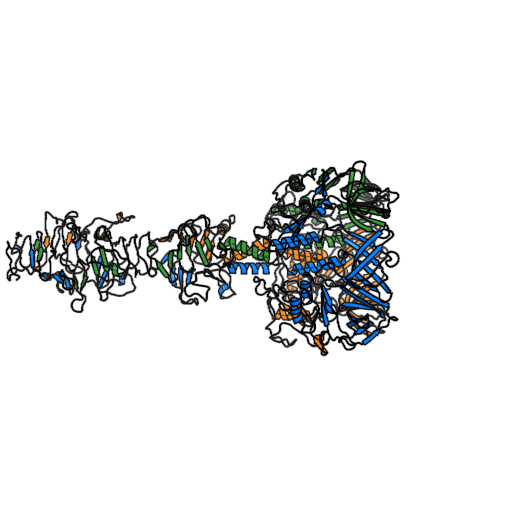O . GLY C 1 395 ? 10.184 6.915 -2.394 1.00 81.58 395 GLY C O 1
ATOM 12419 N N . SER C 1 396 ? 8.723 8.198 -1.246 1.00 78.16 396 SER C N 1
ATOM 12420 C CA . SER C 1 396 ? 8.942 7.585 0.055 1.00 78.16 396 SER C CA 1
ATOM 12421 C C . SER C 1 396 ? 8.073 6.365 0.333 1.00 78.16 396 SER C C 1
ATOM 12422 O O . SER C 1 396 ? 8.191 5.784 1.415 1.00 78.16 396 SER C O 1
ATOM 12425 N N . VAL C 1 397 ? 7.207 5.963 -0.591 1.00 72.24 397 VAL C N 1
ATOM 12426 C CA . VAL C 1 397 ? 6.404 4.756 -0.443 1.00 72.24 397 VAL C CA 1
ATOM 12427 C C . VAL C 1 397 ? 6.720 3.840 -1.612 1.00 72.24 397 VAL C C 1
ATOM 12428 O O . VAL C 1 397 ? 6.642 4.260 -2.771 1.00 72.24 397 VAL C O 1
ATOM 12432 N N . LEU C 1 398 ? 7.084 2.596 -1.315 1.00 72.28 398 LEU C N 1
ATOM 12433 C CA . LEU C 1 398 ? 7.583 1.711 -2.359 1.00 72.28 398 LEU C CA 1
ATOM 12434 C C . LEU C 1 398 ? 7.188 0.278 -2.040 1.00 72.28 398 LEU C C 1
ATOM 12435 O O . LEU C 1 398 ? 7.168 -0.115 -0.870 1.00 72.28 398 LEU C O 1
ATOM 12440 N N . LEU C 1 399 ? 6.888 -0.493 -3.085 1.00 72.30 399 LEU C N 1
ATOM 12441 C CA . LEU C 1 399 ? 6.621 -1.925 -2.985 1.00 72.30 399 LEU C CA 1
ATOM 12442 C C . LEU C 1 399 ? 7.816 -2.695 -3.541 1.00 72.30 399 LEU C C 1
ATOM 12443 O O . LEU C 1 399 ? 8.079 -2.653 -4.747 1.00 72.30 399 LEU C O 1
ATOM 12448 N N . MET C 1 400 ? 8.527 -3.410 -2.674 1.00 78.10 400 MET C N 1
ATOM 12449 C CA . MET C 1 400 ? 9.644 -4.249 -3.087 1.00 78.10 400 MET C CA 1
ATOM 12450 C C . MET C 1 400 ? 9.165 -5.446 -3.894 1.00 78.10 400 MET C C 1
ATOM 12451 O O . MET C 1 400 ? 8.048 -5.935 -3.720 1.00 78.10 400 MET C O 1
ATOM 12456 N N . SER C 1 401 ? 10.025 -5.896 -4.794 1.00 81.78 401 SER C N 1
ATOM 12457 C CA . SER C 1 401 ? 9.897 -7.163 -5.492 1.00 81.78 401 SER C CA 1
ATOM 12458 C C . SER C 1 401 ? 11.303 -7.662 -5.778 1.00 81.78 401 SER C C 1
ATOM 12459 O O . SER C 1 401 ? 12.250 -6.869 -5.815 1.00 81.78 401 SER C O 1
ATOM 12462 N N . PRO C 1 402 ? 11.478 -8.972 -5.972 1.00 83.97 402 PRO C N 1
ATOM 12463 C CA . PRO C 1 402 ? 12.829 -9.489 -6.249 1.00 83.97 402 PRO C CA 1
ATOM 12464 C C . PRO C 1 402 ? 13.464 -8.883 -7.488 1.00 83.97 402 PRO C C 1
ATOM 12465 O O . PRO C 1 402 ? 14.698 -8.854 -7.585 1.00 83.97 402 PRO C O 1
ATOM 12469 N N . TRP C 1 403 ? 12.658 -8.413 -8.441 1.00 85.65 403 TRP C N 1
ATOM 12470 C CA . TRP C 1 403 ? 13.197 -7.753 -9.624 1.00 85.65 403 TRP C CA 1
ATOM 12471 C C . TRP C 1 403 ? 13.956 -6.484 -9.263 1.00 85.65 403 TRP C C 1
ATOM 12472 O O . TRP C 1 403 ? 14.922 -6.125 -9.944 1.00 85.65 403 TRP C O 1
ATOM 12483 N N . ASP C 1 404 ? 13.542 -5.795 -8.199 1.00 84.26 404 ASP C N 1
ATOM 12484 C CA . ASP C 1 404 ? 14.206 -4.563 -7.793 1.00 84.26 404 ASP C CA 1
ATOM 12485 C C . ASP C 1 404 ? 15.566 -4.798 -7.157 1.00 84.26 404 ASP C C 1
ATOM 12486 O O . ASP C 1 404 ? 16.293 -3.827 -6.923 1.00 84.26 404 ASP C O 1
ATOM 12491 N N . THR C 1 405 ? 15.925 -6.041 -6.865 1.00 90.28 405 THR C N 1
ATOM 12492 C CA . THR C 1 405 ? 17.197 -6.336 -6.221 1.00 90.28 405 THR C CA 1
ATOM 12493 C C . THR C 1 405 ? 18.100 -7.237 -7.044 1.00 90.28 405 THR C C 1
ATOM 12494 O O . THR C 1 405 ? 19.322 -7.089 -6.986 1.00 90.28 405 THR C O 1
ATOM 12498 N N . ASN C 1 406 ? 17.541 -8.172 -7.811 1.00 94.24 406 ASN C N 1
ATOM 12499 C CA . ASN C 1 406 ? 18.364 -9.159 -8.491 1.00 94.24 406 ASN C CA 1
ATOM 12500 C C . ASN C 1 406 ? 18.156 -9.153 -10.003 1.00 94.24 406 ASN C C 1
ATOM 12501 O O . ASN C 1 406 ? 18.980 -9.722 -10.726 1.00 94.24 406 ASN C O 1
ATOM 12506 N N . LYS C 1 407 ? 17.102 -8.510 -10.503 1.00 92.57 407 LYS C N 1
ATOM 12507 C CA . LYS C 1 407 ? 16.847 -8.272 -11.923 1.00 92.57 407 LYS C CA 1
ATOM 12508 C C . LYS C 1 407 ? 16.480 -9.532 -12.693 1.00 92.57 407 LYS C C 1
ATOM 12509 O O . LYS C 1 407 ? 16.208 -9.442 -13.896 1.00 92.57 407 LYS C O 1
ATOM 12515 N N . GLY C 1 408 ? 16.459 -10.699 -12.056 1.00 94.05 408 GLY C N 1
ATOM 12516 C CA . GLY C 1 408 ? 16.242 -11.929 -12.790 1.00 94.05 408 GLY C CA 1
ATOM 12517 C C . GLY C 1 408 ? 14.956 -12.654 -12.460 1.00 94.05 408 GLY C C 1
ATOM 12518 O O . GLY C 1 408 ? 14.416 -13.374 -13.303 1.00 94.05 408 GLY C O 1
ATOM 12519 N N . GLN C 1 409 ? 14.450 -12.475 -11.245 1.00 93.48 409 GLN C N 1
ATOM 12520 C CA . GLN C 1 409 ? 13.269 -13.196 -10.800 1.00 93.48 409 GLN C CA 1
ATOM 12521 C C . GLN C 1 409 ? 12.009 -12.456 -11.237 1.00 93.48 409 GLN C C 1
ATOM 12522 O O . GLN C 1 409 ? 12.050 -11.532 -12.052 1.00 93.48 409 GLN C O 1
ATOM 12528 N N . SER C 1 410 ? 10.868 -12.864 -10.689 1.00 87.74 410 SER C N 1
ATOM 12529 C CA . SER C 1 410 ? 9.590 -12.296 -11.080 1.00 87.74 410 SER C CA 1
ATOM 12530 C C . SER C 1 410 ? 9.459 -10.869 -10.556 1.00 87.74 410 SER C C 1
ATOM 12531 O O . SER C 1 410 ? 10.300 -10.364 -9.808 1.00 87.74 410 SER C O 1
ATOM 12534 N N . ARG C 1 411 ? 8.375 -10.214 -10.963 1.00 80.62 411 ARG C N 1
ATOM 12535 C CA . ARG C 1 411 ? 8.059 -8.858 -10.539 1.00 80.62 411 ARG C CA 1
ATOM 12536 C C . ARG C 1 411 ? 7.083 -8.838 -9.374 1.00 80.62 411 ARG C C 1
ATOM 12537 O O . ARG C 1 411 ? 6.569 -7.771 -9.022 1.00 80.62 411 ARG C O 1
ATOM 12545 N N . GLU C 1 412 ? 6.819 -9.984 -8.775 1.00 82.64 412 GLU C N 1
ATOM 12546 C CA . GLU C 1 412 ? 5.758 -10.117 -7.788 1.00 82.64 412 GLU C CA 1
ATOM 12547 C C . GLU C 1 412 ? 6.181 -9.490 -6.462 1.00 82.64 412 GLU C C 1
ATOM 12548 O O . GLU C 1 412 ? 7.280 -9.771 -5.975 1.00 82.64 412 GLU C O 1
ATOM 12554 N N . PRO C 1 413 ? 5.346 -8.649 -5.850 1.00 78.42 413 PRO C N 1
ATOM 12555 C CA . PRO C 1 413 ? 5.746 -7.992 -4.603 1.00 78.42 413 PRO C CA 1
ATOM 12556 C C . PRO C 1 413 ? 5.587 -8.910 -3.404 1.00 78.42 413 PRO C C 1
ATOM 12557 O O . PRO C 1 413 ? 4.723 -9.788 -3.378 1.00 78.42 413 PRO C O 1
ATOM 12561 N N . TYR C 1 414 ? 6.431 -8.691 -2.395 1.00 78.83 414 TYR C N 1
ATOM 12562 C CA . TYR C 1 414 ? 6.361 -9.463 -1.165 1.00 78.83 414 TYR C CA 1
ATOM 12563 C C . TYR C 1 414 ? 6.449 -8.619 0.097 1.00 78.83 414 TYR C C 1
ATOM 12564 O O . TYR C 1 414 ? 6.265 -9.162 1.191 1.00 78.83 414 TYR C O 1
ATOM 12573 N N . GLN C 1 415 ? 6.730 -7.323 -0.011 1.00 74.31 415 GLN C N 1
ATOM 12574 C CA . GLN C 1 415 ? 6.756 -6.459 1.160 1.00 74.31 415 GLN C CA 1
ATOM 12575 C C . GLN C 1 415 ? 6.572 -5.019 0.714 1.00 74.31 415 GLN C C 1
ATOM 12576 O O . GLN C 1 415 ? 6.869 -4.662 -0.428 1.00 74.31 415 GLN C O 1
ATOM 12582 N N . MET C 1 416 ? 6.081 -4.195 1.633 1.00 72.39 416 MET C N 1
ATOM 12583 C CA . MET C 1 416 ? 5.875 -2.775 1.391 1.00 72.39 416 MET C CA 1
ATOM 12584 C C . MET C 1 416 ? 6.729 -1.980 2.364 1.00 72.39 416 MET C C 1
ATOM 12585 O O . MET C 1 416 ? 6.704 -2.239 3.571 1.00 72.39 416 MET C O 1
ATOM 12590 N N . VAL C 1 417 ? 7.475 -1.011 1.842 1.00 71.24 417 VAL C N 1
ATOM 12591 C CA . VAL C 1 417 ? 8.512 -0.316 2.591 1.00 71.24 417 VAL C CA 1
ATOM 12592 C C . VAL C 1 417 ? 8.219 1.174 2.576 1.00 71.24 417 VAL C C 1
ATOM 12593 O O . VAL C 1 417 ? 7.950 1.747 1.515 1.00 71.24 417 VAL C O 1
ATOM 12597 N N . ILE C 1 418 ? 8.271 1.797 3.748 1.00 75.53 418 ILE C N 1
ATOM 12598 C CA . ILE C 1 418 ? 8.173 3.245 3.885 1.00 75.53 418 ILE C CA 1
ATOM 12599 C C . ILE C 1 418 ? 9.510 3.758 4.395 1.00 75.53 418 ILE C C 1
ATOM 12600 O O . ILE C 1 418 ? 9.934 3.409 5.503 1.00 75.53 418 ILE C O 1
ATOM 12605 N N . MET C 1 419 ? 10.169 4.592 3.600 1.00 84.97 419 MET C N 1
ATOM 12606 C CA . MET C 1 419 ? 11.485 5.097 3.944 1.00 84.97 419 MET C CA 1
ATOM 12607 C C . MET C 1 419 ? 11.372 6.472 4.594 1.00 84.97 419 MET C C 1
ATOM 12608 O O . MET C 1 419 ? 10.281 6.998 4.821 1.00 84.97 419 MET C O 1
ATOM 12613 N N . ASN C 1 420 ? 12.529 7.060 4.891 1.00 87.48 420 ASN C N 1
ATOM 12614 C CA . ASN C 1 420 ? 12.609 8.318 5.625 1.00 87.48 420 ASN C CA 1
ATOM 12615 C C . ASN C 1 420 ? 12.594 9.524 4.691 1.00 87.48 420 ASN C C 1
ATOM 12616 O O . ASN C 1 420 ? 11.732 10.400 4.808 1.00 87.48 420 ASN C O 1
ATOM 12621 N N . LYS C 1 421 ? 13.548 9.583 3.768 1.00 91.46 421 LYS C N 1
ATOM 12622 C CA . LYS C 1 421 ? 13.693 10.685 2.831 1.00 91.46 421 LYS C CA 1
ATOM 12623 C C . LYS C 1 421 ? 14.034 10.127 1.457 1.00 91.46 421 LYS C C 1
ATOM 12624 O O . LYS C 1 421 ? 14.467 8.981 1.322 1.00 91.46 421 LYS C O 1
ATOM 12630 N N . GLY C 1 422 ? 13.827 10.954 0.434 1.00 91.37 422 GLY C N 1
ATOM 12631 C CA . GLY C 1 422 ? 14.372 10.695 -0.885 1.00 91.37 422 GLY C CA 1
ATOM 12632 C C . GLY C 1 422 ? 14.105 9.314 -1.444 1.00 91.37 422 GLY C C 1
ATOM 12633 O O . GLY C 1 422 ? 12.973 8.980 -1.801 1.00 91.37 422 GLY C O 1
ATOM 12634 N N . SER C 1 423 ? 15.159 8.504 -1.529 1.00 92.34 423 SER C N 1
ATOM 12635 C CA . SER C 1 423 ? 15.065 7.166 -2.095 1.00 92.34 423 SER C CA 1
ATOM 12636 C C . SER C 1 423 ? 15.774 6.153 -1.208 1.00 92.34 423 SER C C 1
ATOM 12637 O O . SER C 1 423 ? 16.079 6.441 -0.047 1.00 92.34 423 SER C O 1
ATOM 12640 N N . LEU C 1 424 ? 16.027 4.958 -1.746 1.00 92.52 424 LEU C N 1
ATOM 12641 C CA . LEU C 1 424 ? 16.536 3.859 -0.932 1.00 92.52 424 LEU C CA 1
ATOM 12642 C C . LEU C 1 424 ? 17.905 4.164 -0.338 1.00 92.52 424 LEU C C 1
ATOM 12643 O O . LEU C 1 424 ? 18.188 3.762 0.796 1.00 92.52 424 LEU C O 1
ATOM 12648 N N . LYS C 1 425 ? 18.769 4.856 -1.076 1.00 93.19 425 LYS C N 1
ATOM 12649 C CA . LYS C 1 425 ? 20.111 5.146 -0.591 1.00 93.19 425 LYS C CA 1
ATOM 12650 C C . LYS C 1 425 ? 20.212 6.467 0.161 1.00 93.19 425 LYS C C 1
ATOM 12651 O O . LYS C 1 425 ? 21.267 6.754 0.736 1.00 93.19 425 LYS C O 1
ATOM 12657 N N . GLU C 1 426 ? 19.149 7.268 0.185 1.00 95.80 426 GLU C N 1
ATOM 12658 C CA . GLU C 1 426 ? 19.184 8.595 0.782 1.00 95.80 426 GLU C CA 1
ATOM 12659 C C . GLU C 1 426 ? 18.438 8.671 2.109 1.00 95.80 426 GLU C C 1
ATOM 12660 O O . GLU C 1 426 ? 18.233 9.773 2.628 1.00 95.80 426 GLU C O 1
ATOM 12666 N N . SER C 1 427 ? 18.031 7.537 2.670 1.00 92.01 427 SER C N 1
ATOM 12667 C CA . SER C 1 427 ? 17.240 7.510 3.888 1.00 92.01 427 SER C CA 1
ATOM 12668 C C . SER C 1 427 ? 17.867 6.569 4.907 1.00 92.01 427 SER C C 1
ATOM 12669 O O . SER C 1 427 ? 18.583 5.627 4.558 1.00 92.01 427 SER C O 1
ATOM 12672 N N . ASN C 1 428 ? 17.571 6.828 6.180 1.00 93.17 428 ASN C N 1
ATOM 12673 C CA . ASN C 1 428 ? 18.188 6.112 7.288 1.00 93.17 428 ASN C CA 1
ATOM 12674 C C . ASN C 1 428 ? 17.241 5.195 8.043 1.00 93.17 428 ASN C C 1
ATOM 12675 O O . ASN C 1 428 ? 17.660 4.118 8.468 1.00 93.17 428 ASN C O 1
ATOM 12680 N N . HIS C 1 429 ? 15.984 5.585 8.223 1.00 92.43 429 HIS C N 1
ATOM 12681 C CA . HIS C 1 429 ? 15.039 4.818 9.020 1.00 92.43 429 HIS C CA 1
ATOM 12682 C C . HIS C 1 429 ? 13.924 4.279 8.134 1.00 92.43 429 HIS C C 1
ATOM 12683 O O . HIS C 1 429 ? 13.481 4.942 7.193 1.00 92.43 429 HIS C O 1
ATOM 12690 N N . PHE C 1 430 ? 13.471 3.068 8.449 1.00 86.60 430 PHE C N 1
ATOM 12691 C CA . PHE C 1 430 ? 12.551 2.339 7.591 1.00 86.60 430 PHE C CA 1
ATOM 12692 C C . PHE C 1 430 ? 11.430 1.723 8.412 1.00 86.60 430 PHE C C 1
ATOM 12693 O O . PHE C 1 430 ? 11.663 1.206 9.507 1.00 86.60 430 PHE C O 1
ATOM 12701 N N . LEU C 1 431 ? 10.217 1.779 7.872 1.00 76.20 431 LEU C N 1
ATOM 12702 C CA . LEU C 1 431 ? 9.067 1.067 8.413 1.00 76.20 431 LEU C CA 1
ATOM 12703 C C . LEU C 1 431 ? 8.651 0.028 7.384 1.00 76.20 431 LEU C C 1
ATOM 12704 O O . LEU C 1 431 ? 8.300 0.380 6.255 1.00 76.20 431 LEU C O 1
ATOM 12709 N N . VAL C 1 432 ? 8.685 -1.242 7.772 1.00 74.40 432 VAL C N 1
ATOM 12710 C CA . VAL C 1 432 ? 8.513 -2.353 6.845 1.00 74.40 432 VAL C CA 1
ATOM 12711 C C . VAL C 1 432 ? 7.355 -3.216 7.317 1.00 74.40 432 VAL C C 1
ATOM 12712 O O . VAL C 1 432 ? 7.292 -3.583 8.496 1.00 74.40 432 VAL C O 1
ATOM 12716 N N . MET C 1 433 ? 6.445 -3.539 6.402 1.00 74.35 433 MET C N 1
ATOM 12717 C CA . MET C 1 433 ? 5.386 -4.517 6.643 1.00 74.35 433 MET C CA 1
ATOM 12718 C C . MET C 1 433 ? 5.553 -5.656 5.645 1.00 74.35 433 MET C C 1
ATOM 12719 O O . MET C 1 433 ? 5.263 -5.496 4.457 1.00 74.35 433 MET C O 1
ATOM 12724 N N . ASN C 1 434 ? 6.009 -6.807 6.130 1.00 75.99 434 ASN C N 1
ATOM 12725 C CA . ASN C 1 434 ? 6.201 -7.964 5.268 1.00 75.99 434 ASN C CA 1
ATOM 12726 C C . ASN C 1 434 ? 5.453 -9.168 5.816 1.00 75.99 434 ASN C C 1
ATOM 12727 O O . ASN C 1 434 ? 4.598 -9.031 6.695 1.00 75.99 434 ASN C O 1
ATOM 12732 N N . SER C 1 435 ? 5.776 -10.345 5.311 1.00 79.03 435 SER C N 1
ATOM 12733 C CA . SER C 1 435 ? 5.090 -11.584 5.650 1.00 79.03 435 SER C CA 1
ATOM 12734 C C . SER C 1 435 ? 5.393 -12.071 7.048 1.00 79.03 435 SER C C 1
ATOM 12735 O O . SER C 1 435 ? 5.072 -13.225 7.350 1.00 79.03 435 SER C O 1
ATOM 12738 N N . GLU C 1 436 ? 6.009 -11.266 7.912 1.00 80.50 436 GLU C N 1
ATOM 12739 C CA . GLU C 1 436 ? 6.269 -11.662 9.286 1.00 80.50 436 GLU C CA 1
ATOM 12740 C C . GLU C 1 436 ? 5.783 -10.645 10.308 1.00 80.50 436 GLU C C 1
ATOM 12741 O O . GLU C 1 436 ? 5.999 -10.850 11.507 1.00 80.50 436 GLU C O 1
ATOM 12747 N N . GLY C 1 437 ? 5.151 -9.560 9.879 1.00 78.84 437 GLY C N 1
ATOM 12748 C CA . GLY C 1 437 ? 4.602 -8.568 10.782 1.00 78.84 437 GLY C CA 1
ATOM 12749 C C . GLY C 1 437 ? 5.180 -7.190 10.530 1.00 78.84 437 GLY C C 1
ATOM 12750 O O . GLY C 1 437 ? 6.113 -7.002 9.752 1.00 78.84 437 GLY C O 1
ATOM 12751 N N . ILE C 1 438 ? 4.597 -6.217 11.224 1.00 75.42 438 ILE C N 1
ATOM 12752 C CA . ILE C 1 438 ? 5.019 -4.824 11.109 1.00 75.42 438 ILE C CA 1
ATOM 12753 C C . ILE C 1 438 ? 6.299 -4.649 11.918 1.00 75.42 438 ILE C C 1
ATOM 12754 O O . ILE C 1 438 ? 6.295 -4.795 13.141 1.00 75.42 438 ILE C O 1
ATOM 12759 N N . GLY C 1 439 ? 7.396 -4.323 11.240 1.00 78.74 439 GLY C N 1
ATOM 12760 C CA . GLY C 1 439 ? 8.671 -4.203 11.917 1.00 78.74 439 GLY C CA 1
ATOM 12761 C C . GLY C 1 439 ? 9.433 -2.936 11.599 1.00 78.74 439 GLY C C 1
ATOM 12762 O O . GLY C 1 439 ? 8.894 -2.025 10.967 1.00 78.74 439 GLY C O 1
ATOM 12763 N N . PHE C 1 440 ? 10.689 -2.865 12.037 1.00 83.56 440 PHE C N 1
ATOM 12764 C CA . PHE C 1 440 ? 11.516 -1.682 11.850 1.00 83.56 440 PHE C CA 1
ATOM 12765 C C . PHE C 1 440 ? 12.929 -2.095 11.470 1.00 83.56 440 PHE C C 1
ATOM 12766 O O . PHE C 1 440 ? 13.381 -3.194 11.797 1.00 83.56 440 PHE C O 1
ATOM 12774 N N . ILE C 1 441 ? 13.620 -1.196 10.775 1.00 90.97 441 ILE C N 1
ATOM 12775 C CA . ILE C 1 441 ? 14.970 -1.437 10.284 1.00 90.97 441 ILE C CA 1
ATOM 12776 C C . ILE C 1 441 ? 15.844 -0.249 10.654 1.00 90.97 441 ILE C C 1
ATOM 12777 O O . ILE C 1 441 ? 15.404 0.904 10.588 1.00 90.97 441 ILE C O 1
ATOM 12782 N N . ASP C 1 442 ? 17.084 -0.532 11.048 1.00 99.58 442 ASP C N 1
ATOM 12783 C CA . ASP C 1 442 ? 18.027 0.496 11.466 1.00 99.58 442 ASP C CA 1
ATOM 12784 C C . ASP C 1 442 ? 18.656 1.192 10.265 1.00 99.58 442 ASP C C 1
ATOM 12785 O O . ASP C 1 442 ? 18.143 1.096 9.146 1.00 99.58 442 ASP C O 1
ATOM 12790 N N . GLY C 1 443 ? 19.758 1.902 10.502 1.00 100.34 443 GLY C N 1
ATOM 12791 C CA . GLY C 1 443 ? 20.386 2.789 9.539 1.00 100.34 443 GLY C CA 1
ATOM 12792 C C . GLY C 1 443 ? 20.449 2.369 8.083 1.00 100.34 443 GLY C C 1
ATOM 12793 O O . GLY C 1 443 ? 19.978 3.107 7.213 1.00 100.34 443 GLY C O 1
ATOM 12794 N N . ASP C 1 444 ? 21.019 1.203 7.792 1.00 101.31 444 ASP C N 1
ATOM 12795 C CA . ASP C 1 444 ? 21.291 0.790 6.419 1.00 101.31 444 ASP C CA 1
ATOM 12796 C C . ASP C 1 444 ? 20.325 -0.311 6.011 1.00 101.31 444 ASP C C 1
ATOM 12797 O O . ASP C 1 444 ? 20.156 -1.295 6.739 1.00 101.31 444 ASP C O 1
ATOM 12802 N N . PHE C 1 445 ? 19.698 -0.145 4.843 1.00 97.18 445 PHE C N 1
ATOM 12803 C CA . PHE C 1 445 ? 18.713 -1.121 4.391 1.00 97.18 445 PHE C CA 1
ATOM 12804 C C . PHE C 1 445 ? 19.364 -2.335 3.742 1.00 97.18 445 PHE C C 1
ATOM 12805 O O . PHE C 1 445 ? 18.728 -3.390 3.632 1.00 97.18 445 PHE C O 1
ATOM 12813 N N . ASP C 1 446 ? 20.615 -2.209 3.293 1.00 103.95 446 ASP C N 1
ATOM 12814 C CA . ASP C 1 446 ? 21.278 -3.341 2.652 1.00 103.95 446 ASP C CA 1
ATOM 12815 C C . ASP C 1 446 ? 21.369 -4.530 3.600 1.00 103.95 446 ASP C C 1
ATOM 12816 O O . ASP C 1 446 ? 21.329 -5.687 3.167 1.00 103.95 446 ASP C O 1
ATOM 12821 N N . LYS C 1 447 ? 21.488 -4.263 4.897 1.00 103.20 447 LYS C N 1
ATOM 12822 C CA . LYS C 1 447 ? 21.462 -5.303 5.914 1.00 103.20 447 LYS C CA 1
ATOM 12823 C C . LYS C 1 447 ? 20.061 -5.355 6.511 1.00 103.20 447 LYS C C 1
ATOM 12824 O O . LYS C 1 447 ? 19.515 -4.319 6.907 1.00 103.20 447 LYS C O 1
ATOM 12830 N N . ASP C 1 448 ? 19.477 -6.555 6.560 1.00 102.64 448 ASP C N 1
ATOM 12831 C CA . ASP C 1 448 ? 18.089 -6.687 6.995 1.00 102.64 448 ASP C CA 1
ATOM 12832 C C . ASP C 1 448 ? 17.901 -6.167 8.415 1.00 102.64 448 ASP C C 1
ATOM 12833 O O . ASP C 1 448 ? 17.247 -5.139 8.625 1.00 102.64 448 ASP C O 1
ATOM 12838 N N . LYS C 1 449 ? 18.496 -6.849 9.399 1.00 98.39 449 LYS C N 1
ATOM 12839 C CA . LYS C 1 449 ? 18.419 -6.445 10.800 1.00 98.39 449 LYS C CA 1
ATOM 12840 C C . LYS C 1 449 ? 16.988 -6.101 11.194 1.00 98.39 449 LYS C C 1
ATOM 12841 O O . LYS C 1 449 ? 16.733 -5.044 11.779 1.00 98.39 449 LYS C O 1
ATOM 12847 N N . PHE C 1 450 ? 16.052 -6.987 10.871 1.00 88.30 450 PHE C N 1
ATOM 12848 C CA . PHE C 1 450 ? 14.631 -6.691 10.968 1.00 88.30 450 PHE C CA 1
ATOM 12849 C C . PHE C 1 450 ? 14.103 -7.053 12.350 1.00 88.30 450 PHE C C 1
ATOM 12850 O O . PHE C 1 450 ? 14.221 -8.202 12.785 1.00 88.30 450 PHE C O 1
ATOM 12858 N N . GLU C 1 451 ? 13.525 -6.069 13.034 1.00 89.29 451 GLU C N 1
ATOM 12859 C CA . GLU C 1 451 ? 12.837 -6.276 14.296 1.00 89.29 451 GLU C CA 1
ATOM 12860 C C . GLU C 1 451 ? 11.340 -6.403 14.028 1.00 89.29 451 GLU C C 1
ATOM 12861 O O . GLU C 1 451 ? 10.867 -6.172 12.915 1.00 89.29 451 GLU C O 1
ATOM 12867 N N . THR C 1 452 ? 10.583 -6.798 15.050 1.00 84.58 452 THR C N 1
ATOM 12868 C CA . THR C 1 452 ? 9.142 -6.965 14.914 1.00 84.58 452 THR C CA 1
ATOM 12869 C C . THR C 1 452 ? 8.423 -6.200 16.014 1.00 84.58 452 THR C C 1
ATOM 12870 O O . THR C 1 452 ? 8.832 -6.237 17.177 1.00 84.58 452 THR C O 1
ATOM 12874 N N . ALA C 1 453 ? 7.346 -5.514 15.639 1.00 81.36 453 ALA C N 1
ATOM 12875 C CA . ALA C 1 453 ? 6.486 -4.822 16.589 1.00 81.36 453 ALA C CA 1
ATOM 12876 C C . ALA C 1 453 ? 5.116 -5.480 16.675 1.00 81.36 453 ALA C C 1
ATOM 12877 O O . ALA C 1 453 ? 4.671 -5.855 17.762 1.00 81.36 453 ALA C O 1
ATOM 12879 N N . TRP C 1 454 ? 4.437 -5.632 15.547 1.00 79.93 454 TRP C N 1
ATOM 12880 C CA . TRP C 1 454 ? 3.201 -6.393 15.467 1.00 79.93 454 TRP C CA 1
ATOM 12881 C C . TRP C 1 454 ? 3.517 -7.720 14.797 1.00 79.93 454 TRP C C 1
ATOM 12882 O O . TRP C 1 454 ? 4.246 -7.755 13.802 1.00 79.93 454 TRP C O 1
ATOM 12893 N N . THR C 1 455 ? 2.980 -8.804 15.331 1.00 83.58 455 THR C N 1
ATOM 12894 C CA . THR C 1 455 ? 3.036 -10.059 14.602 1.00 83.58 455 THR C CA 1
ATOM 12895 C C . THR C 1 455 ? 1.685 -10.324 13.951 1.00 83.58 455 THR C C 1
ATOM 12896 O O . THR C 1 455 ? 0.646 -9.844 14.406 1.00 83.58 455 THR C O 1
ATOM 12900 N N . ILE C 1 456 ? 1.712 -11.095 12.862 1.00 83.86 456 ILE C N 1
ATOM 12901 C CA . ILE C 1 456 ? 0.514 -11.258 12.042 1.00 83.86 456 ILE C CA 1
ATOM 12902 C C . ILE C 1 456 ? -0.610 -11.920 12.828 1.00 83.86 456 ILE C C 1
ATOM 12903 O O . ILE C 1 456 ? -1.792 -11.679 12.558 1.00 83.86 456 ILE C O 1
ATOM 12908 N N . ASP C 1 457 ? -0.277 -12.740 13.823 1.00 86.04 457 ASP C N 1
ATOM 12909 C CA . ASP C 1 457 ? -1.319 -13.264 14.695 1.00 86.04 457 ASP C CA 1
ATOM 12910 C C . ASP C 1 457 ? -1.835 -12.225 15.682 1.00 86.04 457 ASP C C 1
ATOM 12911 O O . ASP C 1 457 ? -2.820 -12.491 16.378 1.00 86.04 457 ASP C O 1
ATOM 12916 N N . GLY C 1 458 ? -1.202 -11.056 15.759 1.00 84.99 458 GLY C N 1
ATOM 12917 C CA . GLY C 1 458 ? -1.695 -9.968 16.583 1.00 84.99 458 GLY C CA 1
ATOM 12918 C C . GLY C 1 458 ? -1.171 -9.947 18.003 1.00 84.99 458 GLY C C 1
ATOM 12919 O O . GLY C 1 458 ? -1.956 -9.913 18.953 1.00 84.99 458 GLY C O 1
ATOM 12920 N N . THR C 1 459 ? 0.150 -9.961 18.167 1.00 84.27 459 THR C N 1
ATOM 12921 C CA . THR C 1 459 ? 0.790 -9.909 19.482 1.00 84.27 459 THR C CA 1
ATOM 12922 C C . THR C 1 459 ? 1.704 -8.688 19.517 1.00 84.27 459 THR C C 1
ATOM 12923 O O . THR C 1 459 ? 2.871 -8.762 19.129 1.00 84.27 459 THR C O 1
ATOM 12927 N N . PHE C 1 460 ? 1.167 -7.569 19.996 1.00 83.32 460 PHE C N 1
ATOM 12928 C CA . PHE C 1 460 ? 1.942 -6.340 20.097 1.00 83.32 460 PHE C CA 1
ATOM 12929 C C . PHE C 1 460 ? 3.121 -6.521 21.045 1.00 83.32 460 PHE C C 1
ATOM 12930 O O . PHE C 1 460 ? 3.035 -7.245 22.039 1.00 83.32 460 PHE C O 1
ATOM 12938 N N . ASN C 1 461 ? 4.234 -5.872 20.722 1.00 86.00 461 ASN C N 1
ATOM 12939 C CA . ASN C 1 461 ? 5.400 -5.866 21.594 1.00 86.00 461 ASN C CA 1
ATOM 12940 C C . ASN C 1 461 ? 5.353 -4.629 22.479 1.00 86.00 461 ASN C C 1
ATOM 12941 O O . ASN C 1 461 ? 5.319 -3.503 21.977 1.00 86.00 461 ASN C O 1
ATOM 12946 N N . ALA C 1 462 ? 5.365 -4.842 23.794 1.00 87.68 462 ALA C N 1
ATOM 12947 C CA . ALA C 1 462 ? 5.094 -3.759 24.731 1.00 87.68 462 ALA C CA 1
ATOM 12948 C C . ALA C 1 462 ? 6.257 -2.794 24.893 1.00 87.68 462 ALA C C 1
ATOM 12949 O O . ALA C 1 462 ? 6.052 -1.685 25.395 1.00 87.68 462 ALA C O 1
ATOM 12951 N N . LYS C 1 463 ? 7.461 -3.170 24.472 1.00 88.78 463 LYS C N 1
ATOM 12952 C CA . LYS C 1 463 ? 8.624 -2.319 24.683 1.00 88.78 463 LYS C CA 1
ATOM 12953 C C . LYS C 1 463 ? 8.648 -1.102 23.769 1.00 88.78 463 LYS C C 1
ATOM 12954 O O . LYS C 1 463 ? 9.516 -0.241 23.940 1.00 88.78 463 LYS C O 1
ATOM 12960 N N . PHE C 1 464 ? 7.732 -1.008 22.811 1.00 86.07 464 PHE C N 1
ATOM 12961 C CA . PHE C 1 464 ? 7.714 0.099 21.865 1.00 86.07 464 PHE C CA 1
ATOM 12962 C C . PHE C 1 464 ? 6.911 1.296 22.359 1.00 86.07 464 PHE C C 1
ATOM 12963 O O . PHE C 1 464 ? 6.768 2.273 21.617 1.00 86.07 464 PHE C O 1
ATOM 12971 N N . ILE C 1 465 ? 6.385 1.245 23.580 1.00 86.34 465 ILE C N 1
ATOM 12972 C CA . ILE C 1 465 ? 5.702 2.383 24.189 1.00 86.34 465 ILE C CA 1
ATOM 12973 C C . ILE C 1 465 ? 6.763 3.176 24.944 1.00 86.34 465 ILE C C 1
ATOM 12974 O O . ILE C 1 465 ? 7.298 2.717 25.952 1.00 86.34 465 ILE C O 1
ATOM 12979 N N . ARG C 1 466 ? 7.071 4.377 24.454 1.00 89.34 466 ARG C N 1
ATOM 12980 C CA . ARG C 1 466 ? 8.190 5.141 24.985 1.00 89.34 466 ARG C CA 1
ATOM 12981 C C . ARG C 1 466 ? 7.899 6.613 25.238 1.00 89.34 466 ARG C C 1
ATOM 12982 O O . ARG C 1 466 ? 8.796 7.316 25.713 1.00 89.34 466 ARG C O 1
ATOM 12990 N N . ALA C 1 467 ? 6.697 7.103 24.947 1.00 89.43 467 ALA C N 1
ATOM 12991 C CA . ALA C 1 467 ? 6.380 8.509 25.194 1.00 89.43 467 ALA C CA 1
ATOM 12992 C C . ALA C 1 467 ? 4.871 8.673 25.232 1.00 89.43 467 ALA C C 1
ATOM 12993 O O . ALA C 1 467 ? 4.176 8.197 24.330 1.00 89.43 467 ALA C O 1
ATOM 12995 N N . GLY C 1 468 ? 4.369 9.334 26.260 1.00 93.34 468 GLY C N 1
ATOM 12996 C CA . GLY C 1 468 ? 2.949 9.610 26.359 1.00 93.34 468 GLY C CA 1
ATOM 12997 C C . GLY C 1 468 ? 2.452 9.385 27.771 1.00 93.34 468 GLY C C 1
ATOM 12998 O O . GLY C 1 468 ? 3.204 9.036 28.676 1.00 93.34 468 GLY C O 1
ATOM 12999 N N . VAL C 1 469 ? 1.148 9.597 27.937 1.00 94.11 469 VAL C N 1
ATOM 13000 C CA . VAL C 1 469 ? 0.462 9.426 29.212 1.00 94.11 469 VAL C CA 1
ATOM 13001 C C . VAL C 1 469 ? -0.667 8.426 29.015 1.00 94.11 469 VAL C C 1
ATOM 13002 O O . VAL C 1 469 ? -1.442 8.540 28.059 1.00 94.11 469 VAL C O 1
ATOM 13006 N N . LEU C 1 470 ? -0.764 7.456 29.919 1.00 98.13 470 LEU C N 1
ATOM 13007 C CA . LEU C 1 470 ? -1.727 6.368 29.804 1.00 98.13 470 LEU C CA 1
ATOM 13008 C C . LEU C 1 470 ? -2.898 6.626 30.744 1.00 98.13 470 LEU C C 1
ATOM 13009 O O . LEU C 1 470 ? -2.698 6.838 31.945 1.00 98.13 470 LEU C O 1
ATOM 13014 N N . SER C 1 471 ? -4.114 6.609 30.200 1.00 103.07 471 SER C N 1
ATOM 13015 C CA . SER C 1 471 ? -5.302 6.887 30.994 1.00 103.07 471 SER C CA 1
ATOM 13016 C C . SER C 1 471 ? -6.508 6.190 30.382 1.00 103.07 471 SER C C 1
ATOM 13017 O O . SER C 1 471 ? -6.526 5.862 29.194 1.00 103.07 471 SER C O 1
ATOM 13020 N N . GLY C 1 472 ? -7.520 5.968 31.219 1.00 103.70 472 GLY C N 1
ATOM 13021 C CA . GLY C 1 472 ? -8.807 5.500 30.745 1.00 103.70 472 GLY C CA 1
ATOM 13022 C C . GLY C 1 472 ? -8.911 4.031 30.404 1.00 103.70 472 GLY C C 1
ATOM 13023 O O . GLY C 1 472 ? -9.764 3.655 29.595 1.00 103.70 472 GLY C O 1
ATOM 13024 N N . ILE C 1 473 ? -8.074 3.181 30.993 1.00 106.86 473 ILE C N 1
ATOM 13025 C CA . ILE C 1 473 ? -8.124 1.746 30.758 1.00 106.86 473 ILE C CA 1
ATOM 13026 C C . ILE C 1 473 ? -8.152 1.024 32.101 1.00 106.86 473 ILE C C 1
ATOM 13027 O O . ILE C 1 473 ? -8.189 1.643 33.164 1.00 106.86 473 ILE C O 1
ATOM 13032 N N . LEU C 1 474 ? -8.135 -0.305 32.037 1.00 109.49 474 LEU C N 1
ATOM 13033 C CA . LEU C 1 474 ? -8.092 -1.159 33.213 1.00 109.49 474 LEU C CA 1
ATOM 13034 C C . LEU C 1 474 ? -6.856 -2.044 33.156 1.00 109.49 474 LEU C C 1
ATOM 13035 O O . LEU C 1 474 ? -6.432 -2.476 32.080 1.00 109.49 474 LEU C O 1
ATOM 13040 N N . ILE C 1 475 ? -6.281 -2.311 34.324 1.00 109.47 475 ILE C N 1
ATOM 13041 C CA . ILE C 1 475 ? -5.100 -3.155 34.451 1.00 109.47 475 ILE C CA 1
ATOM 13042 C C . ILE C 1 475 ? -5.461 -4.322 35.357 1.00 109.47 475 ILE C C 1
ATOM 13043 O O . ILE C 1 475 ? -5.845 -4.117 36.515 1.00 109.47 475 ILE C O 1
ATOM 13048 N N . LYS C 1 476 ? -5.340 -5.540 34.835 1.00 109.78 476 LYS C N 1
ATOM 13049 C CA . LYS C 1 476 ? -5.746 -6.733 35.562 1.00 109.78 476 LYS C CA 1
ATOM 13050 C C . LYS C 1 476 ? -4.731 -7.842 35.339 1.00 109.78 476 LYS C C 1
ATOM 13051 O O . LYS C 1 476 ? -4.225 -8.025 34.230 1.00 109.78 476 LYS C O 1
ATOM 13057 N N . GLY C 1 477 ? -4.432 -8.576 36.408 1.00 113.91 477 GLY C N 1
ATOM 13058 C CA . GLY C 1 477 ? -3.591 -9.754 36.308 1.00 113.91 477 GLY C CA 1
ATOM 13059 C C . GLY C 1 477 ? -2.105 -9.473 36.212 1.00 113.91 477 GLY C C 1
ATOM 13060 O O . GLY C 1 477 ? -1.285 -10.327 36.562 1.00 113.91 477 GLY C O 1
ATOM 13061 N N . ASN C 1 478 ? -1.746 -8.285 35.734 1.00 113.23 478 ASN C N 1
ATOM 13062 C CA . ASN C 1 478 ? -0.348 -7.965 35.487 1.00 113.23 478 ASN C CA 1
ATOM 13063 C C . ASN C 1 478 ? 0.437 -7.852 36.787 1.00 113.23 478 ASN C C 1
ATOM 13064 O O . ASN C 1 478 ? -0.109 -7.551 37.852 1.00 113.23 478 ASN C O 1
ATOM 13069 N N . ILE C 1 479 ? 1.736 -8.098 36.685 1.00 119.87 479 ILE C N 1
ATOM 13070 C CA . ILE C 1 479 ? 2.658 -7.929 37.799 1.00 119.87 479 ILE C CA 1
ATOM 13071 C C . ILE C 1 479 ? 3.229 -6.520 37.747 1.00 119.87 479 ILE C C 1
ATOM 13072 O O . ILE C 1 479 ? 3.730 -6.079 36.707 1.00 119.87 479 ILE C O 1
ATOM 13077 N N . ILE C 1 480 ? 3.149 -5.811 38.867 1.00 121.87 480 ILE C N 1
ATOM 13078 C CA . ILE C 1 480 ? 3.660 -4.452 38.977 1.00 121.87 480 ILE C CA 1
ATOM 13079 C C . ILE C 1 480 ? 4.931 -4.483 39.809 1.00 121.87 480 ILE C C 1
ATOM 13080 O O . ILE C 1 480 ? 5.073 -5.290 40.733 1.00 121.87 480 ILE C O 1
ATOM 13085 N N . LYS C 1 481 ? 5.866 -3.601 39.471 1.00 127.91 481 LYS C N 1
ATOM 13086 C CA . LYS C 1 481 ? 7.118 -3.516 40.204 1.00 127.91 481 LYS C CA 1
ATOM 13087 C C . LYS C 1 481 ? 7.696 -2.119 40.048 1.00 127.91 481 LYS C C 1
ATOM 13088 O O . LYS C 1 481 ? 7.426 -1.425 39.066 1.00 127.91 481 LYS C O 1
ATOM 13094 N N . SER C 1 482 ? 8.490 -1.718 41.035 1.00 135.53 482 SER C N 1
ATOM 13095 C CA . SER C 1 482 ? 9.264 -0.490 40.988 1.00 135.53 482 SER C CA 1
ATOM 13096 C C . SER C 1 482 ? 10.707 -0.825 41.339 1.00 135.53 482 SER C C 1
ATOM 13097 O O . SER C 1 482 ? 11.086 -1.995 41.432 1.00 135.53 482 SER C O 1
ATOM 13100 N N . SER C 1 483 ? 11.525 0.209 41.527 1.00 143.16 483 SER C N 1
ATOM 13101 C CA . SER C 1 483 ? 12.924 -0.010 41.867 1.00 143.16 483 SER C CA 1
ATOM 13102 C C . SER C 1 483 ? 13.522 1.260 42.453 1.00 143.16 483 SER C C 1
ATOM 13103 O O . SER C 1 483 ? 12.959 2.351 42.337 1.00 143.16 483 SER C O 1
ATOM 13106 N N . ASP C 1 484 ? 14.678 1.096 43.093 1.00 152.21 484 ASP C N 1
ATOM 13107 C CA . ASP C 1 484 ? 15.471 2.193 43.627 1.00 152.21 484 ASP C CA 1
ATOM 13108 C C . ASP C 1 484 ? 16.946 1.900 43.382 1.00 152.21 484 ASP C C 1
ATOM 13109 O O . ASP C 1 484 ? 17.310 0.866 42.814 1.00 152.21 484 ASP C O 1
ATOM 13114 N N . GLU C 1 485 ? 17.807 2.821 43.823 1.00 156.45 485 GLU C N 1
ATOM 13115 C CA . GLU C 1 485 ? 19.243 2.604 43.681 1.00 156.45 485 GLU C CA 1
ATOM 13116 C C . GLU C 1 485 ? 19.727 1.460 44.560 1.00 156.45 485 GLU C C 1
ATOM 13117 O O . GLU C 1 485 ? 20.676 0.757 44.194 1.00 156.45 485 GLU C O 1
ATOM 13123 N N . GLY C 1 486 ? 19.090 1.252 45.710 1.00 156.73 486 GLY C N 1
ATOM 13124 C CA . GLY C 1 486 ? 19.478 0.180 46.602 1.00 156.73 486 GLY C CA 1
ATOM 13125 C C . GLY C 1 486 ? 18.904 -1.153 46.173 1.00 156.73 486 GLY C C 1
ATOM 13126 O O . GLY C 1 486 ? 18.987 -1.518 44.997 1.00 156.73 486 GLY C O 1
ATOM 13127 N N . ASP C 1 487 ? 18.312 -1.886 47.112 1.00 155.47 487 ASP C N 1
ATOM 13128 C CA . ASP C 1 487 ? 17.755 -3.209 46.853 1.00 155.47 487 ASP C CA 1
ATOM 13129 C C . ASP C 1 487 ? 16.372 -3.342 47.477 1.00 155.47 487 ASP C C 1
ATOM 13130 O O . ASP C 1 487 ? 16.074 -4.302 48.188 1.00 155.47 487 ASP C O 1
ATOM 13135 N N . PHE C 1 488 ? 15.506 -2.361 47.232 1.00 152.24 488 PHE C N 1
ATOM 13136 C CA . PHE C 1 488 ? 14.135 -2.398 47.722 1.00 152.24 488 PHE C CA 1
ATOM 13137 C C . PHE C 1 488 ? 13.178 -2.130 46.571 1.00 152.24 488 PHE C C 1
ATOM 13138 O O . PHE C 1 488 ? 13.431 -1.250 45.743 1.00 152.24 488 PHE C O 1
ATOM 13146 N N . GLN C 1 489 ? 12.083 -2.886 46.524 1.00 148.35 489 GLN C N 1
ATOM 13147 C CA . GLN C 1 489 ? 11.078 -2.728 45.485 1.00 148.35 489 GLN C CA 1
ATOM 13148 C C . GLN C 1 489 ? 9.720 -3.157 46.017 1.00 148.35 489 GLN C C 1
ATOM 13149 O O . GLN C 1 489 ? 9.624 -3.907 46.992 1.00 148.35 489 GLN C O 1
ATOM 13155 N N . ILE C 1 490 ? 8.671 -2.677 45.359 1.00 140.41 490 ILE C N 1
ATOM 13156 C CA . ILE C 1 490 ? 7.293 -2.973 45.729 1.00 140.41 490 ILE C CA 1
ATOM 13157 C C . ILE C 1 490 ? 6.682 -3.862 44.657 1.00 140.41 490 ILE C C 1
ATOM 13158 O O . ILE C 1 490 ? 6.748 -3.543 43.464 1.00 140.41 490 ILE C O 1
ATOM 13163 N N . VAL C 1 491 ? 6.089 -4.977 45.077 1.00 138.17 491 VAL C N 1
ATOM 13164 C CA . VAL C 1 491 ? 5.566 -5.988 44.168 1.00 138.17 491 VAL C CA 1
ATOM 13165 C C . VAL C 1 491 ? 4.090 -6.206 44.465 1.00 138.17 491 VAL C C 1
ATOM 13166 O O . VAL C 1 491 ? 3.677 -6.209 45.629 1.00 138.17 491 VAL C O 1
ATOM 13170 N N . LEU C 1 492 ? 3.295 -6.384 43.409 1.00 133.76 492 LEU C N 1
ATOM 13171 C CA . LEU C 1 492 ? 1.868 -6.695 43.520 1.00 133.76 492 LEU C CA 1
ATOM 13172 C C . LEU C 1 492 ? 1.623 -7.978 42.733 1.00 133.76 492 LEU C C 1
ATOM 13173 O O . LEU C 1 492 ? 1.259 -7.931 41.555 1.00 133.76 492 LEU C O 1
ATOM 13178 N N . ASP C 1 493 ? 1.814 -9.123 43.384 1.00 139.27 493 ASP C N 1
ATOM 13179 C CA . ASP C 1 493 ? 1.691 -10.426 42.743 1.00 139.27 493 ASP C CA 1
ATOM 13180 C C . ASP C 1 493 ? 0.594 -11.227 43.427 1.00 139.27 493 ASP C C 1
ATOM 13181 O O . ASP C 1 493 ? 0.617 -11.395 44.651 1.00 139.27 493 ASP C O 1
ATOM 13186 N N . GLY C 1 494 ? -0.350 -11.728 42.637 1.00 139.37 494 GLY C N 1
ATOM 13187 C CA . GLY C 1 494 ? -1.370 -12.623 43.156 1.00 139.37 494 GLY C CA 1
ATOM 13188 C C . GLY C 1 494 ? -2.291 -12.009 44.184 1.00 139.37 494 GLY C C 1
ATOM 13189 O O . GLY C 1 494 ? -2.790 -12.721 45.060 1.00 139.37 494 GLY C O 1
ATOM 13190 N N . GLY C 1 495 ? -2.549 -10.709 44.095 1.00 140.75 495 GLY C N 1
ATOM 13191 C CA . GLY C 1 495 ? -3.451 -10.073 45.033 1.00 140.75 495 GLY C CA 1
ATOM 13192 C C . GLY C 1 495 ? -2.855 -9.750 46.383 1.00 140.75 495 GLY C C 1
ATOM 13193 O O . GLY C 1 495 ? -3.595 -9.643 47.366 1.00 140.75 495 GLY C O 1
ATOM 13194 N N . GLU C 1 496 ? -1.536 -9.596 46.468 1.00 142.22 496 GLU C N 1
ATOM 13195 C CA . GLU C 1 496 ? -0.878 -9.232 47.713 1.00 142.22 496 GLU C CA 1
ATOM 13196 C C . GLU C 1 496 ? 0.145 -8.133 47.471 1.00 142.22 496 GLU C C 1
ATOM 13197 O O . GLU C 1 496 ? 0.722 -8.022 46.386 1.00 142.22 496 GLU C O 1
ATOM 13203 N N . LEU C 1 497 ? 0.363 -7.324 48.503 1.00 143.91 497 LEU C N 1
ATOM 13204 C CA . LEU C 1 497 ? 1.391 -6.295 48.503 1.00 143.91 497 LEU C CA 1
ATOM 13205 C C . LEU C 1 497 ? 2.620 -6.835 49.215 1.00 143.91 497 LEU C C 1
ATOM 13206 O O . LEU C 1 497 ? 2.536 -7.255 50.372 1.00 143.91 497 LEU C O 1
ATOM 13211 N N . THR C 1 498 ? 3.754 -6.827 48.526 1.00 146.63 498 THR C N 1
ATOM 13212 C CA . THR C 1 498 ? 4.937 -7.535 48.989 1.00 146.63 498 THR C CA 1
ATOM 13213 C C . THR C 1 498 ? 6.146 -6.613 48.925 1.00 146.63 498 THR C C 1
ATOM 13214 O O . THR C 1 498 ? 6.415 -6.010 47.882 1.00 146.63 498 THR C O 1
ATOM 13218 N N . PHE C 1 499 ? 6.865 -6.502 50.038 1.00 151.85 499 PHE C N 1
ATOM 13219 C CA . PHE C 1 499 ? 8.104 -5.739 50.108 1.00 151.85 499 PHE C CA 1
ATOM 13220 C C . PHE C 1 499 ? 9.270 -6.705 50.270 1.00 151.85 499 PHE C C 1
ATOM 13221 O O . PHE C 1 499 ? 9.289 -7.506 51.210 1.00 151.85 499 PHE C O 1
ATOM 13229 N N . GLU C 1 500 ? 10.246 -6.616 49.371 1.00 156.01 500 GLU C N 1
ATOM 13230 C CA . GLU C 1 500 ? 11.323 -7.597 49.308 1.00 156.01 500 GLU C CA 1
ATOM 13231 C C . GLU C 1 500 ? 12.622 -6.899 48.932 1.00 156.01 500 GLU C C 1
ATOM 13232 O O . GLU C 1 500 ? 12.736 -5.671 49.005 1.00 156.01 500 GLU C O 1
ATOM 13238 N N . LYS C 1 501 ? 13.605 -7.696 48.531 1.00 153.43 501 LYS C N 1
ATOM 13239 C CA . LYS C 1 501 ? 14.899 -7.206 48.087 1.00 153.43 501 LYS C CA 1
ATOM 13240 C C . LYS C 1 501 ? 14.982 -7.297 46.568 1.00 153.43 501 LYS C C 1
ATOM 13241 O O . LYS C 1 501 ? 14.554 -8.290 45.972 1.00 153.43 501 LYS C O 1
ATOM 13247 N N . LYS C 1 502 ? 15.525 -6.251 45.948 1.00 152.76 502 LYS C N 1
ATOM 13248 C CA . LYS C 1 502 ? 15.555 -6.170 44.494 1.00 152.76 502 LYS C CA 1
ATOM 13249 C C . LYS C 1 502 ? 16.410 -7.280 43.895 1.00 152.76 502 LYS C C 1
ATOM 13250 O O . LYS C 1 502 ? 17.422 -7.697 44.464 1.00 152.76 502 LYS C O 1
ATOM 13256 N N . TYR C 1 503 ? 15.988 -7.754 42.726 1.00 157.32 503 TYR C N 1
ATOM 13257 C CA . TYR C 1 503 ? 16.726 -8.766 41.988 1.00 157.32 503 TYR C CA 1
ATOM 13258 C C . TYR C 1 503 ? 16.456 -8.576 40.503 1.00 157.32 503 TYR C C 1
ATOM 13259 O O . TYR C 1 503 ? 15.445 -7.984 40.114 1.00 157.32 503 TYR C O 1
ATOM 13268 N N . ASP C 1 504 ? 17.368 -9.078 39.677 1.00 158.11 504 ASP C N 1
ATOM 13269 C CA . ASP C 1 504 ? 17.291 -8.915 38.233 1.00 158.11 504 ASP C CA 1
ATOM 13270 C C . ASP C 1 504 ? 17.172 -10.283 37.576 1.00 158.11 504 ASP C C 1
ATOM 13271 O O . ASP C 1 504 ? 17.945 -11.194 37.888 1.00 158.11 504 ASP C O 1
ATOM 13276 N N . SER C 1 505 ? 16.205 -10.422 36.673 1.00 160.36 505 SER C N 1
ATOM 13277 C CA . SER C 1 505 ? 15.957 -11.694 36.007 1.00 160.36 505 SER C CA 1
ATOM 13278 C C . SER C 1 505 ? 15.217 -11.430 34.704 1.00 160.36 505 SER C C 1
ATOM 13279 O O . SER C 1 505 ? 14.813 -10.303 34.412 1.00 160.36 505 SER C O 1
ATOM 13282 N N . GLU C 1 506 ? 15.041 -12.498 33.920 1.00 163.09 506 GLU C N 1
ATOM 13283 C CA . GLU C 1 506 ? 14.415 -12.412 32.605 1.00 163.09 506 GLU C CA 1
ATOM 13284 C C . GLU C 1 506 ? 13.181 -13.302 32.485 1.00 163.09 506 GLU C C 1
ATOM 13285 O O . GLU C 1 506 ? 12.785 -13.655 31.370 1.00 163.09 506 GLU C O 1
ATOM 13291 N N . ASP C 1 507 ? 12.562 -13.674 33.603 1.00 160.47 507 ASP C N 1
ATOM 13292 C CA . ASP C 1 507 ? 11.382 -14.524 33.585 1.00 160.47 507 ASP C CA 1
ATOM 13293 C C . ASP C 1 507 ? 10.303 -13.927 34.477 1.00 160.47 507 ASP C C 1
ATOM 13294 O O . ASP C 1 507 ? 10.584 -13.165 35.405 1.00 160.47 507 ASP C O 1
ATOM 13299 N N . ILE C 1 508 ? 9.054 -14.286 34.175 1.00 154.67 508 ILE C N 1
ATOM 13300 C CA . ILE C 1 508 ? 7.921 -13.770 34.938 1.00 154.67 508 ILE C CA 1
ATOM 13301 C C . ILE C 1 508 ? 7.987 -14.249 36.382 1.00 154.67 508 ILE C C 1
ATOM 13302 O O . ILE C 1 508 ? 7.743 -13.480 37.320 1.00 154.67 508 ILE C O 1
ATOM 13307 N N . ASN C 1 509 ? 8.314 -15.527 36.584 1.00 158.16 509 ASN C N 1
ATOM 13308 C CA . ASN C 1 509 ? 8.325 -16.085 37.932 1.00 158.16 509 ASN C CA 1
ATOM 13309 C C . ASN C 1 509 ? 9.520 -15.587 38.736 1.00 158.16 509 ASN C C 1
ATOM 13310 O O . ASN C 1 509 ? 9.418 -15.394 39.953 1.00 158.16 509 ASN C O 1
ATOM 13315 N N . ASP C 1 510 ? 10.655 -15.364 38.078 1.00 158.22 510 ASP C N 1
ATOM 13316 C CA . ASP C 1 510 ? 11.896 -15.039 38.771 1.00 158.22 510 ASP C CA 1
ATOM 13317 C C . ASP C 1 510 ? 11.967 -13.591 39.241 1.00 158.22 510 ASP C C 1
ATOM 13318 O O . ASP C 1 510 ? 12.948 -13.220 39.893 1.00 158.22 510 ASP C O 1
ATOM 13323 N N . GLN C 1 511 ? 10.966 -12.765 38.927 1.00 153.92 511 GLN C N 1
ATOM 13324 C CA . GLN C 1 511 ? 10.961 -11.393 39.426 1.00 153.92 511 GLN C CA 1
ATOM 13325 C C . GLN C 1 511 ? 10.823 -11.343 40.943 1.00 153.92 511 GLN C C 1
ATOM 13326 O O . GLN C 1 511 ? 11.339 -10.417 41.580 1.00 153.92 511 GLN C O 1
ATOM 13332 N N . HIS C 1 512 ? 10.138 -12.316 41.534 1.00 157.65 512 HIS C N 1
ATOM 13333 C CA . HIS C 1 512 ? 9.919 -12.325 42.973 1.00 157.65 512 HIS C CA 1
ATOM 13334 C C . HIS C 1 512 ? 11.230 -12.608 43.705 1.00 157.65 512 HIS C C 1
ATOM 13335 O O . HIS C 1 512 ? 12.078 -13.361 43.217 1.00 157.65 512 HIS C O 1
ATOM 13342 N N . GLY C 1 513 ? 11.403 -11.994 44.877 1.00 159.15 513 GLY C N 1
ATOM 13343 C CA . GLY C 1 513 ? 12.650 -12.117 45.617 1.00 159.15 513 GLY C CA 1
ATOM 13344 C C . GLY C 1 513 ? 12.534 -12.675 47.025 1.00 159.15 513 GLY C C 1
ATOM 13345 O O . GLY C 1 513 ? 11.780 -13.62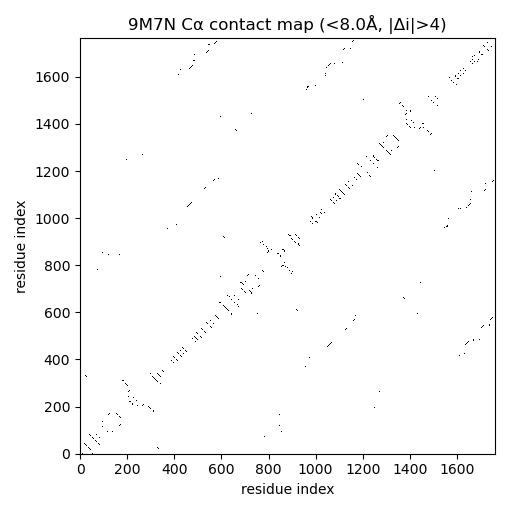2 47.265 1.00 159.15 513 GLY C O 1
ATOM 13346 N N . HIS C 1 514 ? 13.283 -12.090 47.970 1.00 160.76 514 HIS C N 1
ATOM 13347 C CA . HIS C 1 514 ? 13.343 -12.554 49.351 1.00 160.76 514 HIS C CA 1
ATOM 13348 C C . HIS C 1 514 ? 12.382 -11.739 50.207 1.00 160.76 514 HIS C C 1
ATOM 13349 O O . HIS C 1 514 ? 12.605 -10.534 50.400 1.00 160.76 514 HIS C O 1
ATOM 13356 N N . PRO C 1 515 ? 11.319 -12.333 50.746 1.00 162.83 515 PRO C N 1
ATOM 13357 C CA . PRO C 1 515 ? 10.340 -11.539 51.501 1.00 162.83 515 PRO C CA 1
ATOM 13358 C C . PRO C 1 515 ? 10.924 -10.953 52.778 1.00 162.83 515 PRO C C 1
ATOM 13359 O O . PRO C 1 515 ? 11.777 -11.554 53.432 1.00 162.83 515 PRO C O 1
ATOM 13363 N N . MET C 1 516 ? 10.470 -9.745 53.109 1.00 166.07 516 MET C N 1
ATOM 13364 C CA . MET C 1 516 ? 10.727 -9.130 54.404 1.00 166.07 516 MET C CA 1
ATOM 13365 C C . MET C 1 516 ? 9.440 -8.781 55.133 1.00 166.07 516 MET C C 1
ATOM 13366 O O . MET C 1 516 ? 9.253 -9.188 56.285 1.00 166.07 516 MET C O 1
ATOM 13371 N N . LEU C 1 517 ? 8.542 -8.038 54.490 1.00 161.17 517 LEU C N 1
ATOM 13372 C CA . LEU C 1 517 ? 7.228 -7.717 55.031 1.00 161.17 517 LEU C CA 1
ATOM 13373 C C . LEU C 1 517 ? 6.206 -7.843 53.913 1.00 161.17 517 LEU C C 1
ATOM 13374 O O . LEU C 1 517 ? 6.358 -7.217 52.860 1.00 161.17 517 LEU C O 1
ATOM 13379 N N . THR C 1 518 ? 5.162 -8.641 54.140 1.00 159.14 518 THR C N 1
ATOM 13380 C CA . THR C 1 518 ? 4.154 -8.918 53.115 1.00 159.14 518 THR C CA 1
ATOM 13381 C C . THR C 1 518 ? 2.771 -8.634 53.692 1.00 159.14 518 THR C C 1
ATOM 13382 O O . THR C 1 518 ? 2.153 -9.509 54.301 1.00 159.14 518 THR C O 1
ATOM 13386 N N . MET C 1 519 ? 2.289 -7.410 53.495 1.00 156.66 519 MET C N 1
ATOM 13387 C CA . MET C 1 519 ? 0.900 -7.095 53.799 1.00 156.66 519 MET C CA 1
ATOM 13388 C C . MET C 1 519 ? -0.013 -7.921 52.906 1.00 156.66 519 MET C C 1
ATOM 13389 O O . MET C 1 519 ? -0.049 -7.721 51.688 1.00 156.66 519 MET C O 1
ATOM 13394 N N . LYS C 1 520 ? -0.754 -8.848 53.505 1.00 158.78 520 LYS C N 1
ATOM 13395 C CA . LYS C 1 520 ? -1.507 -9.826 52.733 1.00 158.78 520 LYS C CA 1
ATOM 13396 C C . LYS C 1 520 ? -2.797 -10.156 53.474 1.00 158.78 520 LYS C C 1
ATOM 13397 O O . LYS C 1 520 ? -3.211 -9.440 54.390 1.00 158.78 520 LYS C O 1
ATOM 13403 N N . ALA C 1 521 ? -3.438 -11.246 53.060 1.00 163.13 521 ALA C N 1
ATOM 13404 C CA . ALA C 1 521 ? -4.661 -11.731 53.676 1.00 163.13 521 ALA C CA 1
ATOM 13405 C C . ALA C 1 521 ? -4.545 -13.229 53.915 1.00 163.13 521 ALA C C 1
ATOM 13406 O O . ALA C 1 521 ? -3.786 -13.925 53.236 1.00 163.13 521 ALA C O 1
ATOM 13408 N N . LEU C 1 522 ? -5.306 -13.717 54.891 1.00 170.17 522 LEU C N 1
ATOM 13409 C CA . LEU C 1 522 ? -5.284 -15.119 55.282 1.00 170.17 522 LEU C CA 1
ATOM 13410 C C . LEU C 1 522 ? -6.682 -15.709 55.168 1.00 170.17 522 LEU C C 1
ATOM 13411 O O . LEU C 1 522 ? -7.670 -15.069 55.542 1.00 170.17 522 LEU C O 1
ATOM 13416 N N . TYR C 1 523 ? -6.760 -16.935 54.654 1.00 169.11 523 TYR C N 1
ATOM 13417 C CA . TYR C 1 523 ? -8.028 -17.651 54.607 1.00 169.11 523 TYR C CA 1
ATOM 13418 C C . TYR C 1 523 ? -8.375 -18.126 56.010 1.00 169.11 523 TYR C C 1
ATOM 13419 O O . TYR C 1 523 ? -8.068 -19.262 56.385 1.00 169.11 523 TYR C O 1
ATOM 13428 N N . THR C 1 524 ? -9.017 -17.260 56.790 1.00 170.27 524 THR C N 1
ATOM 13429 C CA . THR C 1 524 ? -9.198 -17.478 58.223 1.00 170.27 524 THR C CA 1
ATOM 13430 C C . THR C 1 524 ? -10.467 -18.288 58.461 1.00 170.27 524 THR C C 1
ATOM 13431 O O . THR C 1 524 ? -11.578 -17.756 58.400 1.00 170.27 524 THR C O 1
ATOM 13435 N N . ASP C 1 525 ? -10.296 -19.581 58.744 1.00 173.21 525 ASP C N 1
ATOM 13436 C CA . ASP C 1 525 ? -11.379 -20.481 59.143 1.00 173.21 525 ASP C CA 1
ATOM 13437 C C . ASP C 1 525 ? -12.477 -20.536 58.075 1.00 173.21 525 ASP C C 1
ATOM 13438 O O . ASP C 1 525 ? -13.619 -20.117 58.278 1.00 173.21 525 ASP C O 1
ATOM 13443 N N . ASP C 1 526 ? -12.084 -21.057 56.914 1.00 172.87 526 ASP C N 1
ATOM 13444 C CA . ASP C 1 526 ? -12.969 -21.330 55.784 1.00 172.87 526 ASP C CA 1
ATOM 13445 C C . ASP C 1 526 ? -13.648 -20.078 55.240 1.00 172.87 526 ASP C C 1
ATOM 13446 O O . ASP C 1 526 ? -14.589 -20.185 54.445 1.00 172.87 526 ASP C O 1
ATOM 13451 N N . LYS C 1 527 ? -13.198 -18.894 55.645 1.00 169.47 527 LYS C N 1
ATOM 13452 C CA . LYS C 1 527 ? -13.737 -17.649 55.124 1.00 169.47 527 LYS C CA 1
ATOM 13453 C C . LYS C 1 527 ? -12.601 -16.647 55.004 1.00 169.47 527 LYS C C 1
ATOM 13454 O O . LYS C 1 527 ? -11.626 -16.701 55.758 1.00 169.47 527 LYS C O 1
ATOM 13460 N N . LEU C 1 528 ? -12.736 -15.733 54.047 1.00 169.69 528 LEU C N 1
ATOM 13461 C CA . LEU C 1 528 ? -11.690 -14.755 53.754 1.00 169.69 528 LEU C CA 1
ATOM 13462 C C . LEU C 1 528 ? -12.039 -13.441 54.449 1.00 169.69 528 LEU C C 1
ATOM 13463 O O . LEU C 1 528 ? -12.515 -12.484 53.840 1.00 169.69 528 LEU C O 1
ATOM 13468 N N . ASN C 1 529 ? -11.785 -13.406 55.761 1.00 171.66 529 ASN C N 1
ATOM 13469 C CA . ASN C 1 529 ? -12.022 -12.220 56.576 1.00 171.66 529 ASN C CA 1
ATOM 13470 C C . ASN C 1 529 ? -10.803 -11.884 57.425 1.00 171.66 529 ASN C C 1
ATOM 13471 O O . ASN C 1 529 ? -10.931 -11.273 58.490 1.00 171.66 529 ASN C O 1
ATOM 13476 N N . GLY C 1 530 ? -9.616 -12.271 56.969 1.00 169.90 530 GLY C N 1
ATOM 13477 C CA . GLY C 1 530 ? -8.406 -11.985 57.712 1.00 169.90 530 GLY C CA 1
ATOM 13478 C C . GLY C 1 530 ? -7.430 -11.108 56.957 1.00 169.90 530 GLY C C 1
ATOM 13479 O O . GLY C 1 530 ? -6.876 -11.523 55.936 1.00 169.90 530 GLY C O 1
ATOM 13480 N N . ILE C 1 531 ? -7.215 -9.890 57.448 1.00 167.96 531 ILE C N 1
ATOM 13481 C CA . ILE C 1 531 ? -6.245 -8.961 56.881 1.00 167.96 531 ILE C CA 1
ATOM 13482 C C . ILE C 1 531 ? -5.198 -8.667 57.941 1.00 167.96 531 ILE C C 1
ATOM 13483 O O . ILE C 1 531 ? -5.535 -8.243 59.053 1.00 167.96 531 ILE C O 1
ATOM 13488 N N . SER C 1 532 ? -3.934 -8.890 57.598 1.00 166.58 532 SER C N 1
ATOM 13489 C CA . SER C 1 532 ? -2.856 -8.696 58.554 1.00 166.58 532 SER C CA 1
ATOM 13490 C C . SER C 1 532 ? -1.533 -8.634 57.812 1.00 166.58 532 SER C C 1
ATOM 13491 O O . SER C 1 532 ? -1.432 -9.016 56.644 1.00 166.58 532 SER C O 1
ATOM 13494 N N . MET C 1 533 ? -0.519 -8.148 58.514 1.00 163.98 533 MET C N 1
ATOM 13495 C CA . MET C 1 533 ? 0.847 -8.160 58.032 1.00 163.98 533 MET C CA 1
ATOM 13496 C C . MET C 1 533 ? 1.553 -9.398 58.577 1.00 163.98 533 MET C C 1
ATOM 13497 O O . MET C 1 533 ? 0.948 -10.239 59.248 1.00 163.98 533 MET C O 1
ATOM 13502 N N . VAL C 1 534 ? 2.845 -9.527 58.269 1.00 170.11 534 VAL C N 1
ATOM 13503 C CA . VAL C 1 534 ? 3.711 -10.536 58.865 1.00 170.11 534 VAL C CA 1
ATOM 13504 C C . VAL C 1 534 ? 5.078 -9.903 59.075 1.00 170.11 534 VAL C C 1
ATOM 13505 O O . VAL C 1 534 ? 5.328 -8.761 58.683 1.00 170.11 534 VAL C O 1
ATOM 13509 N N . GLN C 1 535 ? 5.966 -10.659 59.709 1.00 177.05 535 GLN C N 1
ATOM 13510 C CA . GLN C 1 535 ? 7.363 -10.277 59.834 1.00 177.05 535 GLN C CA 1
ATOM 13511 C C . GLN C 1 535 ? 8.237 -11.491 59.547 1.00 177.05 535 GLN C C 1
ATOM 13512 O O . GLN C 1 535 ? 7.749 -12.608 59.364 1.00 177.05 535 GLN C O 1
ATOM 13518 N N . ILE C 1 536 ? 9.544 -11.259 59.487 1.00 175.09 536 ILE C N 1
ATOM 13519 C CA . ILE C 1 536 ? 10.513 -12.337 59.303 1.00 175.09 536 ILE C CA 1
ATOM 13520 C C . ILE C 1 536 ? 11.686 -12.077 60.242 1.00 175.09 536 ILE C C 1
ATOM 13521 O O . ILE C 1 536 ? 12.134 -10.927 60.365 1.00 175.09 536 ILE C O 1
ATOM 13526 N N . PRO C 1 537 ? 12.198 -13.096 60.933 1.00 176.84 537 PRO C N 1
ATOM 13527 C CA . PRO C 1 537 ? 13.301 -12.875 61.876 1.00 176.84 537 PRO C CA 1
ATOM 13528 C C . PRO C 1 537 ? 14.547 -12.335 61.188 1.00 176.84 537 PRO C C 1
ATOM 13529 O O . PRO C 1 537 ? 14.707 -12.417 59.968 1.00 176.84 537 PRO C O 1
ATOM 13533 N N . ASN C 1 538 ? 15.435 -11.763 62.003 1.00 176.36 538 ASN C N 1
ATOM 13534 C CA . ASN C 1 538 ? 16.667 -11.104 61.579 1.00 176.36 538 ASN C CA 1
ATOM 13535 C C . ASN C 1 538 ? 16.411 -9.891 60.698 1.00 176.36 538 ASN C C 1
ATOM 13536 O O . ASN C 1 538 ? 17.313 -9.461 59.968 1.00 176.36 538 ASN C O 1
ATOM 13541 N N . TYR C 1 539 ? 15.207 -9.325 60.743 1.00 175.19 539 TYR C N 1
ATOM 13542 C CA . TYR C 1 539 ? 14.883 -8.107 60.020 1.00 175.19 539 TYR C CA 1
ATOM 13543 C C . TYR C 1 539 ? 14.194 -7.130 60.960 1.00 175.19 539 TYR C C 1
ATOM 13544 O O . TYR C 1 539 ? 13.498 -7.529 61.898 1.00 175.19 539 TYR C O 1
ATOM 13553 N N . SER C 1 540 ? 14.401 -5.845 60.701 1.00 173.62 540 SER C N 1
ATOM 13554 C CA . SER C 1 540 ? 13.854 -4.785 61.532 1.00 173.62 540 SER C CA 1
ATOM 13555 C C . SER C 1 540 ? 12.578 -4.239 60.909 1.00 173.62 540 SER C C 1
ATOM 13556 O O . SER C 1 540 ? 12.515 -3.994 59.701 1.00 173.62 540 SER C O 1
ATOM 13559 N N . PHE C 1 541 ? 11.562 -4.057 61.746 1.00 173.43 541 PHE C N 1
ATOM 13560 C CA . PHE C 1 541 ? 10.276 -3.518 61.336 1.00 173.43 541 PHE C CA 1
ATOM 13561 C C . PHE C 1 541 ? 9.894 -2.409 62.302 1.00 173.43 541 PHE C C 1
ATOM 13562 O O . PHE C 1 541 ? 10.298 -2.419 63.468 1.00 173.43 541 PHE C O 1
ATOM 13570 N N . GLY C 1 542 ? 9.120 -1.448 61.818 1.00 169.51 542 GLY C N 1
ATOM 13571 C CA . GLY C 1 542 ? 8.764 -0.328 62.662 1.00 169.51 542 GLY C CA 1
ATOM 13572 C C . GLY C 1 542 ? 7.678 0.527 62.057 1.00 169.51 542 GLY C C 1
ATOM 13573 O O . GLY C 1 542 ? 7.403 0.472 60.854 1.00 169.51 542 GLY C O 1
ATOM 13574 N N . ILE C 1 543 ? 7.063 1.324 62.927 1.00 170.29 543 ILE C N 1
ATOM 13575 C CA . ILE C 1 543 ? 6.060 2.322 62.583 1.00 170.29 543 ILE C CA 1
ATOM 13576 C C . ILE C 1 543 ? 6.664 3.668 62.959 1.00 170.29 543 ILE C C 1
ATOM 13577 O O . ILE C 1 543 ? 5.979 4.556 63.479 1.00 170.29 543 ILE C O 1
ATOM 13582 N N . ASN C 1 544 ? 7.977 3.788 62.741 1.00 175.62 544 ASN C N 1
ATOM 13583 C CA . ASN C 1 544 ? 8.758 4.939 63.178 1.00 175.62 544 ASN C CA 1
ATOM 13584 C C . ASN C 1 544 ? 8.049 6.251 62.867 1.00 175.62 544 ASN C C 1
ATOM 13585 O O . ASN C 1 544 ? 7.319 6.374 61.880 1.00 175.62 544 ASN C O 1
ATOM 13590 N N . SER C 1 545 ? 8.267 7.238 63.731 1.00 180.17 545 SER C N 1
ATOM 13591 C CA . SER C 1 545 ? 7.601 8.526 63.631 1.00 180.17 545 SER C CA 1
ATOM 13592 C C . SER C 1 545 ? 8.619 9.634 63.859 1.00 180.17 545 SER C C 1
ATOM 13593 O O . SER C 1 545 ? 9.587 9.470 64.605 1.00 180.17 545 SER C O 1
ATOM 13596 N N . GLY C 1 546 ? 8.387 10.772 63.211 1.00 180.18 546 GLY C N 1
ATOM 13597 C CA . GLY C 1 546 ? 9.296 11.894 63.338 1.00 180.18 546 GLY C CA 1
ATOM 13598 C C . GLY C 1 546 ? 9.315 12.808 62.131 1.00 180.18 546 GLY C C 1
ATOM 13599 O O . GLY C 1 546 ? 8.272 13.317 61.716 1.00 180.18 546 GLY C O 1
ATOM 13600 N N . GLY C 1 547 ? 10.502 13.042 61.571 1.00 182.18 547 GLY C N 1
ATOM 13601 C CA . GLY C 1 547 ? 10.664 13.872 60.403 1.00 182.18 547 GLY C CA 1
ATOM 13602 C C . GLY C 1 547 ? 11.180 13.098 59.203 1.00 182.18 547 GLY C C 1
ATOM 13603 O O . GLY C 1 547 ? 11.296 11.872 59.214 1.00 182.18 547 GLY C O 1
ATOM 13604 N N . LEU C 1 548 ? 11.477 13.847 58.140 1.00 181.98 548 LEU C N 1
ATOM 13605 C CA . LEU C 1 548 ? 12.044 13.217 56.954 1.00 181.98 548 LEU C CA 1
ATOM 13606 C C . LEU C 1 548 ? 13.483 12.780 57.203 1.00 181.98 548 LEU C C 1
ATOM 13607 O O . LEU C 1 548 ? 13.924 11.761 56.659 1.00 181.98 548 LEU C O 1
ATOM 13612 N N . MET C 1 549 ? 14.227 13.537 58.016 1.00 182.39 549 MET C N 1
ATOM 13613 C CA . MET C 1 549 ? 15.556 13.100 58.437 1.00 182.39 549 MET C CA 1
ATOM 13614 C C . MET C 1 549 ? 15.481 11.948 59.433 1.00 182.39 549 MET C C 1
ATOM 13615 O O . MET C 1 549 ? 16.211 10.958 59.300 1.00 182.39 549 MET C O 1
ATOM 13620 N N . VAL C 1 550 ? 14.613 12.058 60.438 1.00 181.60 550 VAL C N 1
ATOM 13621 C CA . VAL C 1 550 ? 14.599 11.140 61.572 1.00 181.60 550 VAL C CA 1
ATOM 13622 C C . VAL C 1 550 ? 13.183 10.622 61.790 1.00 181.60 550 VAL C C 1
ATOM 13623 O O . VAL C 1 550 ? 12.214 11.383 61.697 1.00 181.60 550 VAL C O 1
ATOM 13627 N N . SER C 1 551 ? 13.069 9.328 62.076 1.00 179.95 551 SER C N 1
ATOM 13628 C CA . SER C 1 551 ? 11.792 8.683 62.368 1.00 179.95 551 SER C CA 1
ATOM 13629 C C . SER C 1 551 ? 12.015 7.691 63.502 1.00 179.95 551 SER C C 1
ATOM 13630 O O . SER C 1 551 ? 12.689 6.673 63.315 1.00 179.95 551 SER C O 1
ATOM 13633 N N . LYS C 1 552 ? 11.443 7.990 64.690 1.00 180.55 552 LYS C N 1
ATOM 13634 C CA . LYS C 1 552 ? 11.688 7.214 65.897 1.00 180.55 552 LYS C CA 1
ATOM 13635 C C . LYS C 1 552 ? 10.548 6.238 66.165 1.00 180.55 552 LYS C C 1
ATOM 13636 O O . LYS C 1 552 ? 9.389 6.524 65.852 1.00 180.55 552 LYS C O 1
ATOM 13642 N N . PRO C 1 553 ? 10.853 5.082 66.757 1.00 180.87 553 PRO C N 1
ATOM 13643 C CA . PRO C 1 553 ? 9.875 3.982 66.808 1.00 180.87 553 PRO C CA 1
ATOM 13644 C C . PRO C 1 553 ? 8.725 4.278 67.759 1.00 180.87 553 PRO C C 1
ATOM 13645 O O . PRO C 1 553 ? 8.928 4.468 68.960 1.00 180.87 553 PRO C O 1
ATOM 13649 N N . VAL C 1 554 ? 7.509 4.317 67.212 1.00 180.56 554 VAL C N 1
ATOM 13650 C CA . VAL C 1 554 ? 6.326 4.212 68.057 1.00 180.56 554 VAL C CA 1
ATOM 13651 C C . VAL C 1 554 ? 6.200 2.791 68.592 1.00 180.56 554 VAL C C 1
ATOM 13652 O O . VAL C 1 554 ? 5.937 2.578 69.781 1.00 180.56 554 VAL C O 1
ATOM 13656 N N . ILE C 1 555 ? 6.389 1.799 67.723 1.00 178.81 555 ILE C N 1
ATOM 13657 C CA . ILE C 1 555 ? 6.649 0.419 68.119 1.00 178.81 555 ILE C CA 1
ATOM 13658 C C . ILE C 1 555 ? 7.888 -0.046 67.369 1.00 178.81 555 ILE C C 1
ATOM 13659 O O . ILE C 1 555 ? 7.970 0.110 66.146 1.00 178.81 555 ILE C O 1
ATOM 13664 N N . GLU C 1 556 ? 8.846 -0.612 68.093 1.00 180.84 556 GLU C N 1
ATOM 13665 C CA . GLU C 1 556 ? 10.046 -1.174 67.489 1.00 180.84 556 GLU C CA 1
ATOM 13666 C C . GLU C 1 556 ? 9.918 -2.691 67.464 1.00 180.84 556 GLU C C 1
ATOM 13667 O O . GLU C 1 556 ? 9.695 -3.316 68.505 1.00 180.84 556 GLU C O 1
ATOM 13673 N N . ILE C 1 557 ? 10.065 -3.278 66.280 1.00 179.18 557 ILE C N 1
ATOM 13674 C CA . ILE C 1 557 ? 10.026 -4.727 66.115 1.00 179.18 557 ILE C CA 1
ATOM 13675 C C . ILE C 1 557 ? 11.470 -5.215 66.002 1.00 179.18 557 ILE C C 1
ATOM 13676 O O . ILE C 1 557 ? 12.151 -4.874 65.022 1.00 179.18 557 ILE C O 1
ATOM 13681 N N . PRO C 1 558 ? 11.971 -5.983 66.964 1.00 182.24 558 PRO C N 1
ATOM 13682 C CA . PRO C 1 558 ? 13.378 -6.392 66.931 1.00 182.24 558 PRO C CA 1
ATOM 13683 C C . PRO C 1 558 ? 13.665 -7.364 65.798 1.00 182.24 558 PRO C C 1
ATOM 13684 O O . PRO C 1 558 ? 12.772 -8.009 65.244 1.00 182.24 558 PRO C O 1
ATOM 13688 N N . LYS C 1 559 ? 14.953 -7.452 65.457 1.00 179.36 559 LYS C N 1
ATOM 13689 C CA . LYS C 1 559 ? 15.398 -8.451 64.493 1.00 179.36 559 LYS C CA 1
ATOM 13690 C C . LYS C 1 559 ? 15.072 -9.859 64.967 1.00 179.36 559 LYS C C 1
ATOM 13691 O O . LYS C 1 559 ? 14.799 -10.744 64.149 1.00 179.36 559 LYS C O 1
ATOM 13697 N N . GLU C 1 560 ? 15.086 -10.081 66.279 1.00 182.04 560 GLU C N 1
ATOM 13698 C CA . GLU C 1 560 ? 14.833 -11.387 66.866 1.00 182.04 560 GLU C CA 1
ATOM 13699 C C . GLU C 1 560 ? 13.377 -11.580 67.264 1.00 182.04 560 GLU C C 1
ATOM 13700 O O . GLU C 1 560 ? 13.047 -12.596 67.884 1.00 182.04 560 GLU C O 1
ATOM 13706 N N . SER C 1 561 ? 12.505 -10.627 66.935 1.00 182.36 561 SER C N 1
ATOM 13707 C CA . SER C 1 561 ? 11.092 -10.759 67.266 1.00 182.36 561 SER C CA 1
ATOM 13708 C C . SER C 1 561 ? 10.523 -12.021 66.635 1.00 182.36 561 SER C C 1
ATOM 13709 O O . SER C 1 561 ? 10.659 -12.245 65.429 1.00 182.36 561 SER C O 1
ATOM 13712 N N . THR C 1 562 ? 9.878 -12.845 67.457 1.00 183.55 562 THR C N 1
ATOM 13713 C CA . THR C 1 562 ? 9.482 -14.179 67.039 1.00 183.55 562 THR C CA 1
ATOM 13714 C C . THR C 1 562 ? 8.177 -14.534 67.738 1.00 183.55 562 THR C C 1
ATOM 13715 O O . THR C 1 562 ? 7.826 -13.953 68.768 1.00 183.55 562 THR C O 1
ATOM 13719 N N . ILE C 1 563 ? 7.448 -15.486 67.150 1.00 185.00 563 ILE C N 1
ATOM 13720 C CA . ILE C 1 563 ? 6.252 -16.019 67.797 1.00 185.00 563 ILE C CA 1
ATOM 13721 C C . ILE C 1 563 ? 6.603 -16.602 69.160 1.00 185.00 563 ILE C C 1
ATOM 13722 O O . ILE C 1 563 ? 5.838 -16.475 70.124 1.00 185.00 563 ILE C O 1
ATOM 13727 N N . ASP C 1 564 ? 7.765 -17.246 69.266 1.00 186.79 564 ASP C N 1
ATOM 13728 C CA . ASP C 1 564 ? 8.226 -17.748 70.555 1.00 186.79 564 ASP C CA 1
ATOM 13729 C C . ASP C 1 564 ? 8.724 -16.607 71.435 1.00 186.79 564 ASP C C 1
ATOM 13730 O O . ASP C 1 564 ? 8.214 -16.389 72.539 1.00 186.79 564 ASP C O 1
ATOM 13735 N N . SER C 1 565 ? 9.722 -15.864 70.953 1.00 186.29 565 SER C N 1
ATOM 13736 C CA . SER C 1 565 ? 10.275 -14.720 71.679 1.00 186.29 565 SER C CA 1
ATOM 13737 C C . SER C 1 565 ? 9.463 -13.479 71.324 1.00 186.29 565 SER C C 1
ATOM 13738 O O . SER C 1 565 ? 9.828 -12.672 70.464 1.00 186.29 565 SER C O 1
ATOM 13741 N N . ARG C 1 566 ? 8.331 -13.329 72.008 1.00 187.40 566 ARG C N 1
ATOM 13742 C CA . ARG C 1 566 ? 7.439 -12.203 71.765 1.00 187.40 566 ARG C CA 1
ATOM 13743 C C . ARG C 1 566 ? 7.959 -10.947 72.448 1.00 187.40 566 ARG C C 1
ATOM 13744 O O . ARG C 1 566 ? 7.370 -10.485 73.428 1.00 187.40 566 ARG C O 1
ATOM 13752 N N . LYS C 1 567 ? 9.047 -10.375 71.939 1.00 188.05 567 LYS C N 1
ATOM 13753 C CA . LYS C 1 567 ? 9.628 -9.164 72.515 1.00 188.05 567 LYS C CA 1
ATOM 13754 C C . LYS C 1 567 ? 9.219 -7.987 71.635 1.00 188.05 567 LYS C C 1
ATOM 13755 O O . LYS C 1 567 ? 9.907 -7.637 70.674 1.00 188.05 567 LYS C O 1
ATOM 13761 N N . LEU C 1 568 ? 8.080 -7.385 71.966 1.00 188.00 568 LEU C N 1
ATOM 13762 C CA . LEU C 1 568 ? 7.514 -6.298 71.173 1.00 188.00 568 LEU C CA 1
ATOM 13763 C C . LEU C 1 568 ? 7.858 -4.959 71.824 1.00 188.00 568 LEU C C 1
ATOM 13764 O O . LEU C 1 568 ? 7.054 -4.333 72.513 1.00 188.00 568 LEU C O 1
ATOM 13769 N N . ASN C 1 569 ? 9.094 -4.530 71.586 1.00 187.68 569 ASN C N 1
ATOM 13770 C CA . ASN C 1 569 ? 9.588 -3.302 72.190 1.00 187.68 569 ASN C CA 1
ATOM 13771 C C . ASN C 1 569 ? 8.769 -2.104 71.725 1.00 187.68 569 ASN C C 1
ATOM 13772 O O . ASN C 1 569 ? 8.395 -2.001 70.554 1.00 187.68 569 ASN C O 1
ATOM 13777 N N . LEU C 1 570 ? 8.482 -1.200 72.656 1.00 186.47 570 LEU C N 1
ATOM 13778 C CA . LEU C 1 570 ? 7.751 0.023 72.367 1.00 186.47 570 LEU C CA 1
ATOM 13779 C C . LEU C 1 570 ? 8.534 1.211 72.906 1.00 186.47 570 LEU C C 1
ATOM 13780 O O . LEU C 1 570 ? 9.251 1.100 73.904 1.00 186.47 570 LEU C O 1
ATOM 13785 N N . PHE C 1 571 ? 8.400 2.349 72.230 1.00 186.10 571 PHE C N 1
ATOM 13786 C CA . PHE C 1 571 ? 9.095 3.556 72.648 1.00 186.10 571 PHE C CA 1
ATOM 13787 C C . PHE C 1 571 ? 8.219 4.762 72.347 1.00 186.10 571 PHE C C 1
ATOM 13788 O O . PHE C 1 571 ? 7.329 4.712 71.494 1.00 186.10 571 PHE C O 1
ATOM 13796 N N . GLY C 1 572 ? 8.483 5.847 73.063 1.00 192.60 572 GLY C N 1
ATOM 13797 C CA . GLY C 1 572 ? 7.740 7.079 72.915 1.00 192.60 572 GLY C CA 1
ATOM 13798 C C . GLY C 1 572 ? 6.738 7.288 74.039 1.00 192.60 572 GLY C C 1
ATOM 13799 O O . GLY C 1 572 ? 6.221 6.346 74.644 1.00 192.60 572 GLY C O 1
ATOM 13800 N N . GLU C 1 573 ? 6.463 8.559 74.318 1.00 195.65 573 GLU C N 1
ATOM 13801 C CA . GLU C 1 573 ? 5.515 8.935 75.359 1.00 195.65 573 GLU C CA 1
ATOM 13802 C C . GLU C 1 573 ? 4.097 8.678 74.866 1.00 195.65 573 GLU C C 1
ATOM 13803 O O . GLU C 1 573 ? 3.615 9.361 73.957 1.00 195.65 573 GLU C O 1
ATOM 13809 N N . VAL C 1 574 ? 3.430 7.697 75.469 1.00 195.87 574 VAL C N 1
ATOM 13810 C CA . VAL C 1 574 ? 2.116 7.237 75.034 1.00 195.87 574 VAL C CA 1
ATOM 13811 C C . VAL C 1 574 ? 1.106 7.496 76.143 1.00 195.87 574 VAL C C 1
ATOM 13812 O O . VAL C 1 574 ? 1.413 7.339 77.329 1.00 195.87 574 VAL C O 1
ATOM 13816 N N . ARG C 1 575 ? -0.098 7.904 75.745 1.00 195.17 575 ARG C N 1
ATOM 13817 C CA . ARG C 1 575 ? -1.212 8.205 76.641 1.00 195.17 575 ARG C CA 1
ATOM 13818 C C . ARG C 1 575 ? -2.300 7.151 76.435 1.00 195.17 575 ARG C C 1
ATOM 13819 O O . ARG C 1 575 ? -3.209 7.330 75.621 1.00 195.17 575 ARG C O 1
ATOM 13827 N N . VAL C 1 576 ? -2.220 6.067 77.200 1.00 196.34 576 VAL C N 1
ATOM 13828 C CA . VAL C 1 576 ? -3.013 4.863 76.952 1.00 196.34 576 VAL C CA 1
ATOM 13829 C C . VAL C 1 576 ? -4.292 4.969 77.779 1.00 196.34 576 VAL C C 1
ATOM 13830 O O . VAL C 1 576 ? -4.383 4.449 78.891 1.00 196.34 576 VAL C O 1
ATOM 13834 N N . VAL C 1 577 ? -5.310 5.618 77.212 1.00 193.14 577 VAL C N 1
ATOM 13835 C CA . VAL C 1 577 ? -6.598 5.735 77.886 1.00 193.14 577 VAL C CA 1
ATOM 13836 C C . VAL C 1 577 ? -7.368 4.425 77.769 1.00 193.14 577 VAL C C 1
ATOM 13837 O O . VAL C 1 577 ? -7.373 3.775 76.715 1.00 193.14 577 VAL C O 1
ATOM 13841 N N . GLY C 1 578 ? -8.025 4.031 78.855 1.00 198.19 578 GLY C N 1
ATOM 13842 C CA . GLY C 1 578 ? -8.862 2.846 78.880 1.00 198.19 578 GLY C CA 1
ATOM 13843 C C . GLY C 1 578 ? -8.380 1.825 79.899 1.00 198.19 578 GLY C C 1
ATOM 13844 O O . GLY C 1 578 ? -7.367 2.001 80.577 1.00 198.19 578 GLY C O 1
ATOM 13845 N N . ASP C 1 579 ? -9.147 0.738 79.991 1.00 202.02 579 ASP C N 1
ATOM 13846 C CA . ASP C 1 579 ? -8.801 -0.365 80.874 1.00 202.02 579 ASP C CA 1
ATOM 13847 C C . ASP C 1 579 ? -7.515 -1.031 80.394 1.00 202.02 579 ASP C C 1
ATOM 13848 O O . ASP C 1 579 ? -7.083 -0.860 79.251 1.00 202.02 579 ASP C O 1
ATOM 13853 N N . PHE C 1 580 ? -6.897 -1.806 81.278 1.00 204.31 580 PHE C N 1
ATOM 13854 C CA . PHE C 1 580 ? -5.576 -2.329 80.966 1.00 204.31 580 PHE C CA 1
ATOM 13855 C C . PHE C 1 580 ? -5.371 -3.597 81.794 1.00 204.31 580 PHE C C 1
ATOM 13856 O O . PHE C 1 580 ? -6.317 -4.130 82.383 1.00 204.31 580 PHE C O 1
ATOM 13864 N N . TYR C 1 581 ? -4.132 -4.084 81.841 1.00 205.49 581 TYR C N 1
ATOM 13865 C CA . TYR C 1 581 ? -3.809 -5.407 82.379 1.00 205.49 581 TYR C CA 1
ATOM 13866 C C . TYR C 1 581 ? -2.718 -5.297 83.442 1.00 205.49 581 TYR C C 1
ATOM 13867 O O . TYR C 1 581 ? -1.531 -5.423 83.127 1.00 205.49 581 TYR C O 1
ATOM 13876 N N . VAL C 1 582 ? -3.111 -5.075 84.697 1.00 211.24 582 VAL C N 1
ATOM 13877 C CA . VAL C 1 582 ? -2.168 -5.137 85.813 1.00 211.24 582 VAL C CA 1
ATOM 13878 C C . VAL C 1 582 ? -2.748 -5.949 86.968 1.00 211.24 582 VAL C C 1
ATOM 13879 O O . VAL C 1 582 ? -3.501 -5.432 87.800 1.00 211.24 582 VAL C O 1
ATOM 13883 N N . ASN C 1 583 ? -2.395 -7.235 87.024 1.00 213.80 583 ASN C N 1
ATOM 13884 C CA . ASN C 1 583 ? -2.730 -8.113 88.151 1.00 213.80 583 ASN C CA 1
ATOM 13885 C C . ASN C 1 583 ? -4.235 -8.152 88.429 1.00 213.80 583 ASN C C 1
ATOM 13886 O O . ASN C 1 583 ? -4.685 -7.882 89.543 1.00 213.80 583 ASN C O 1
ATOM 13891 N N . ASP C 1 584 ? -5.009 -8.499 87.400 1.00 214.76 584 ASP C N 1
ATOM 13892 C CA . ASP C 1 584 ? -6.437 -8.799 87.539 1.00 214.76 584 ASP C CA 1
ATOM 13893 C C . ASP C 1 584 ? -7.222 -7.635 88.145 1.00 214.76 584 ASP C C 1
ATOM 13894 O O . ASP C 1 584 ? -7.892 -7.791 89.166 1.00 214.76 584 ASP C O 1
ATOM 13899 N N . VAL C 1 585 ? -7.142 -6.463 87.519 1.00 213.59 585 VAL C N 1
ATOM 13900 C CA . VAL C 1 585 ? -7.930 -5.304 87.912 1.00 213.59 585 VAL C CA 1
ATOM 13901 C C . VAL C 1 585 ? -8.095 -4.404 86.692 1.00 213.59 585 VAL C C 1
ATOM 13902 O O . VAL C 1 585 ? -7.327 -4.479 85.729 1.00 213.59 585 VAL C O 1
ATOM 13906 N N . LYS C 1 586 ? -9.109 -3.543 86.737 1.00 213.39 586 LYS C N 1
ATOM 13907 C CA . LYS C 1 586 ? -9.303 -2.508 85.736 1.00 213.39 586 LYS C CA 1
ATOM 13908 C C . LYS C 1 586 ? -8.836 -1.182 86.316 1.00 213.39 586 LYS C C 1
ATOM 13909 O O . LYS C 1 586 ? -8.999 -0.914 87.511 1.00 213.39 586 LYS C O 1
ATOM 13915 N N . ILE C 1 587 ? -8.230 -0.361 85.462 1.00 213.98 587 ILE C N 1
ATOM 13916 C CA . ILE C 1 587 ? -7.502 0.818 85.914 1.00 213.98 587 ILE C CA 1
ATOM 13917 C C . ILE C 1 587 ? -7.847 2.030 85.060 1.00 213.98 587 ILE C C 1
ATOM 13918 O O . ILE C 1 587 ? -8.726 1.972 84.193 1.00 213.98 587 ILE C O 1
ATOM 13923 N N . ASP C 1 588 ? -7.134 3.131 85.296 1.00 215.77 588 ASP C N 1
ATOM 13924 C CA . ASP C 1 588 ? -7.481 4.453 84.789 1.00 215.77 588 ASP C CA 1
ATOM 13925 C C . ASP C 1 588 ? -6.196 5.203 84.444 1.00 215.77 588 ASP C C 1
ATOM 13926 O O . ASP C 1 588 ? -5.165 4.565 84.235 1.00 215.77 588 ASP C O 1
ATOM 13931 N N . SER C 1 589 ? -6.229 6.536 84.385 1.00 213.92 589 SER C N 1
ATOM 13932 C CA . SER C 1 589 ? -5.293 7.322 83.584 1.00 213.92 589 SER C CA 1
ATOM 13933 C C . SER C 1 589 ? -4.122 7.945 84.362 1.00 213.92 589 SER C C 1
ATOM 13934 O O . SER C 1 589 ? -3.731 9.073 84.045 1.00 213.92 589 SER C O 1
ATOM 13937 N N . ASN C 1 590 ? -3.543 7.254 85.351 1.00 214.51 590 ASN C N 1
ATOM 13938 C CA . ASN C 1 590 ? -2.328 7.764 86.033 1.00 214.51 590 ASN C CA 1
ATOM 13939 C C . ASN C 1 590 ? -1.113 6.893 85.740 1.00 214.51 590 ASN C C 1
ATOM 13940 O O . ASN C 1 590 ? 0.004 7.381 85.583 1.00 214.51 590 ASN C O 1
#

Radius of gyration: 53.93 Å; Cα contacts (8 Å, |Δi|>4): 4114; chains: 3; bounding box: 84×87×173 Å

Solvent-accessible surface area: 88076 Å² total; per-residue (Å²): 28,53,1,11,34,65,93,19,73,75,84,54,98,31,73,83,194,62,17,103,75,4,37,16,42,58,39,27,34,84,76,124,28,69,38,48,102,18,30,0,29,1,6,2,104,46,27,124,84,0,35,122,3,32,21,0,2,7,122,84,86,180,67,73,69,26,2,0,26,1,29,65,5,62,14,58,73,101,68,0,49,5,102,0,37,28,16,0,33,35,21,2,48,5,0,28,1,41,65,9,84,7,116,160,88,48,0,30,85,0,0,93,59,0,14,98,77,0,97,119,18,5,104,29,76,42,42,17,144,136,115,13,63,22,106,12,43,56,29,12,0,50,95,4,4,74,66,1,15,105,69,35,3,38,10,34,29,64,20,78,28,101,34,149,14,28,64,36,18,83,2,46,4,90,123,137,13,25,158,109,26,148,40,130,9,59,49,67,89,31,0,87,143,22,43,9,22,41,30,35,82,89,14,11,1,0,4,5,0,20,0,71,20,109,109,38,14,97,51,68,45,103,80,35,28,1,69,67,38,88,52,75,171,75,18,109,5,67,123,84,70,28,40,2,43,25,136,129,32,7,97,121,67,11,10,25,40,118,161,59,136,42,43,41,30,15,60,46,30,93,44,125,100,34,124,68,64,82,91,0,1,72,29,0,39,111,35,0,74,129,50,16,149,31,49,39,21,3,39,11,42,8,108,30,86,29,67,18,3,7,94,2,30,2,18,8,129,142,60,116,34,95,83,129,19,60,3,11,8,22,99,52,26,76,60,90,135,102,31,87,9,5,6,21,55,32,46,93,42,90,54,61,78,63,63,24,73,145,13,56,73,16,22,77,96,12,128,88,120,29,33,40,71,85,32,8,20,37,4,4,71,76,22,2,8,38,16,12,1,33,101,22,16,10,5,12,23,6,0,34,67,41,93,92,136,66,104,69,25,30,1,91,19,5,0,5,2,26,122,38,35,64,197,116,8,79,69,1,3,2,4,21,37,108,2,13,0,13,14,89,30,97,54,109,124,73,144,44,86,57,2,7,38,15,92,0,45,2,32,0,101,12,4,116,52,26,66,3,48,61,4,16,3,63,54,7,32,8,13,8,44,34,184,23,55,6,0,5,3,14,71,34,2,48,14,10,2,0,93,36,118,129,25,177,76,96,131,65,16,78,14,127,36,8,24,18,16,60,13,63,131,49,128,152,109,22,20,6,6,3,44,15,5,36,52,100,59,30,14,11,59,27,15,3,15,141,169,54,22,70,33,12,29,51,15,13,87,118,4,46,42,131,56,50,69,12,43,33,82,4,56,7,90,23,56,10,11,17,15,66,100,108,88,98,98,110,28,83,28,53,0,8,34,63,93,15,73,76,82,58,98,30,69,85,196,64,18,109,77,6,41,14,42,54,46,29,31,84,72,120,25,67,36,46,101,18,30,0,28,1,8,1,107,45,27,119,81,1,37,124,4,28,22,0,2,8,122,83,86,179,67,75,67,28,2,1,24,0,30,64,5,61,15,55,78,92,69,0,51,7,106,0,38,26,14,0,32,38,20,2,46,3,0,26,1,43,65,10,91,9,114,159,92,44,1,31,91,1,0,103,58,0,12,91,73,0,99,114,17,4,104,29,74,46,48,19,141,130,121,14,63,22,109,14,48,56,30,14,0,50,90,4,3,71,64,2,15,102,72,37,3,38,9,35,28,65,20,76,24,102,34,153,12,24,65,35,18,82,1,46,4,91,129,130,14,23,155,128,38,153,42,130,10,61,44,67,89,31,1,94,136,25,43,11,21,41,34,32,80,90,14,7,0,0,4,7,0,19,0,74,18,106,109,35,12,98,53,76,45,113,82,28,26,0,69,67,39,92,51,71,174,78,18,108,5,67,126,82,69,27,38,1,41,26,137,124,31,9,100,121,77,10,10,25,36,123,166,54,134,42,44,42,30,13,57,44,32,96,45,110,100,38,122,70,66,82,91,0,2,76,28,0,40,112,38,0,78,114,54,14,133,31,49,36,22,1,37,8,39,6,110,31,84,29,67,20,2,7,70,1,33,1,17,8,131,142,52,117,35,98,83,122,22,63,3,11,8,23,96,54,25,79,62,93,135,107,30,89,10,5,3,19,52,33,45,90,41,87,53,60,79,64,65,22,72,147,14,53,74,20,20,74,96,9,127,97,99,28,34,44,89,88,32,7,19,38,3,4,71,74,21,2,9,39,16,9,0,32,102,25,17,9,2,9,22,11,0,35,68,51,92,98,135,68,94,64,27,44,0,84,16,3,0,3,0,31,124,36,36,65,200,118,8,82,69,0,3,2,0,22,43,118,2,11,0,15,14,88,30,89,38,112,117,134,96,59,95,57,1,8,35,14,92,1,43,2,33,0,102,14,5,114,53,27,64,2,48,60,4,18,3,52,58,8,33,8,12,7,42,34,185,21,52,5,0,5,2,17,28,55,5,42,14,2,2,0,88,45,128,123,23,180,73,92,132,69,15,84,16,129,36,6,24,14,21,62,19,64,138,47,127,152,103,29,26,5,12,4,45,12,6,34,55,103,59,28,13,12,58,26,18,3,16,125,168,56,17,72,28,16,27,54,14,8,77,95,2,46,49,130,60,50,57,7,47,27,86,3,70,6,49,6,47,1,38,1,30,60,126,84,112,145,44,86,38,69,29,52,1,10,33,65,94,17,73,76,83,56,97,38,74,83,191,83,20,106,74,6,39,16,44,56,42,25,35,83,75,122,28,70,35,50,103,18,28,0,24,1,5,3,112,42,29,125,85,1,41,118,3,31,23,0,3,7,119,84,88,179,67,74,73,28,2,1,24,1,29,64,5,61,17,69,57,97,52,0,52,7,102,0,37,29,14,0,34,36,20,2,49,3,1,27,0,43,74,8,90,10,112,159,96,44,1,31,90,0,0,100,58,0,14,97,77,0,96,120,17,5,105,28,72,44,47,16,143,124,121,14,63,15,106,14,47,56,28,17,0,50,94,4,5,69,66,1,15,100,71,24,3,37,9,36,29,65,20,80,32,106,34,154,13,27,66,37,18,83,1,45,5,91,94,131,14,25,15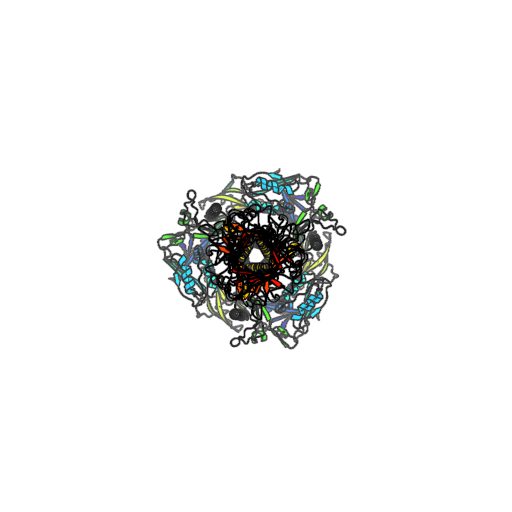8,130,36,154,38,131,9,60,47,68,88,31,1,90,142,26,43,10,22,41,29,35,76,92,13,9,2,0,4,6,0,19,0,70,20,106,113,36,13,97,52,72,46,103,80,36,27,2,73,66,42,103,52,80,174,76,20,108,8,68,121,81,75,30,42,2,40,26,141,126,26,9,100,126,70,9,11,23,36,124,154,57,134,41,42,42,29,14,58,46,30,94,43,128,99,36,121,71,65,82,92,0,1,73,29,0,38,111,41,0,75,118,52,15,137,33,49,36,22,2,40,8,45,5,110,27,83,29,70,21,3,7,70,0,36,1,14,9,127,143,48,116,36,97,85,123,20,60,3,10,8,22,100,53,26,79,61,89,137,100,32,84,10,5,4,20,49,35,48,92,42,90,54,60,79,63,64,25,73,155,12,58,73,17,18,74,98,13,127,95,122,30,15,54,68,86,41,7,19,38,5,4,70,75,22,2,8,29,17,11,1,32,101,19,16,11,3,15,25,6,0,35,66,48,100,94,134,66,88,68,26,31,1,90,18,6,0,4,1,33,126,37,38,67,199,114,10,83,68,0,4,2,2,25,43,117,2,12,0,12,12,81,28,97,40,114,132,107,100,61,86,54,1,7,40,16,91,0,44,2,34,0,107,7,4,118,49,28,62,3,48,58,2,16,3,62,56,7,29,9,14,8,40,34,183,21,55,5,0,5,4,16,62,33,0,43,16,12,4,0,96,45,126,122,24,178,75,94,131,70,14,86,17,128,36,9,24,18,16,70,15,60,136,49,128,152,102,22,27,6,8,2,39,16,6,36,51,100,57,27,12,14,58,26,16,3,18,119,162,61,16,72,28,15,27,54,13,10,86,95,1,43,38,128,52,54,62,10,50,32,80,3,52,13,47,21,65,16,25,10,28,18,99,115,77,152,13,88,29,40

Sequence (1764 aa):
VYFFDNKQQLIKIKNSRTLLQCLQEKEIASDKSDLMKDVLTVSCLHDVELEQCDFMAVRENKGVYSLYKILEEEIDAEIMNFKGVNFGAEELNNYVVSDARPVKKTITEIVKQILTYTDDEWLMTGGVNKIGSANFYYASVKEALKTVQQLGCELLFFCDIDGEGISSKWVEVREKIGKESDDRYEVGSTAIKVVKTKDRTNIVTSLVGRGKGEEVGDGYGRRLQFDSIEWTQPVPKPKGQSFIEIKELTEKYGIPTKKGKMRKREQVVIFEDIEDKNELLNATYQTLLENSRPLVQFSSEVIGASSIGDMVTIHDYDKNYHYETRVFAIKNDILNNKIESSLGDNLKGSSASNQLSKASSGISELKSMKMNFYDSTEISKWQSDIIRGAKGGSVLLMSPWDTNKGQSREPYQMVIMNKGSLKESNHFLVMNSEGIGFIDGDFDKDKFETAWTIDGTFNAKFIRAGVLSGILIKGNIIKSSDEGDFQIVLDGGELTFEKKYDSEDINDQHGHPMLTMKALYTDDKLNGISMVQIPNYSFGINSGGLMVSKPVIEIPKESTIDSRKLNLFGEVRVVGDFYVNDVKIDSNVYFFDNKQQLIKIKNSRTLLQCLQEKEIASDKSDLMKDVLTVSCLHDVELEQCDFMAVRENKGVYSLYKILEEEIDAEIMNFKGVNFGAEELNNYVVSDARPVKKTITEIVKQILTYTDDEWLMTGGVNKIGSANFYYASVKEALKTVQQLGCELLFFCDIDGEGISSKWVEVREKIGKESDDRYEVGSTAIKVVKTKDRTNIVTSLVGRGKGEEVGDGYGRRLQFDSIEWTQPVPKPKGQSFIEIKELTEKYGIPTKKGKMRKREQVVIFEDIEDKNELLNATYQTLLENSRPLVQFSSEVIGASSIGDMVTIHDYDKNYHYETRVFAIKNDILNNKIESSLGDNLKGSSASNQLSKASSGISELKSMKMNFYDSTEISKWQSDIIRGAKGGSVLLMSPWDTNKGQSREPYQMVIMNKGSLKESNHFLVMNSEGIGFIDGDFDKDKFETAWTIDGTFNAKFIRAGVLSGILIKGNIIKSSDEGDFQIVLDGGELTFEKKYDSEDINDQHGHPMLTMKALYTDDKLNGISMVQIPNYSFGINSGGLMVSKPVIEIPKESTIDSRKLNLFGEVRVVGDFYVNDVKIDSNVYFFDNKQQLIKIKNSRTLLQCLQEKEIASDKSDLMKDVLTVSCLHDVELEQCDFMAVRENKGVYSLYKILEEEIDAEIMNFKGVNFGAEELNNYVVSDARPVKKTITEIVKQILTYTDDEWLMTGGVNKIGSANFYYASVKEALKTVQQLGCELLFFCDIDGEGISSKWVEVREKIGKESDDRYEVGSTAIKVVKTKDRTNIVTSLVGRGKGEEVGDGYGRRLQFDSIEWTQPVPKPKGQSFIEIKELTEKYGIPTKKGKMRKREQVVIFEDIEDKNELLNATYQTLLENSRPLVQFSSEVIGASSIGDMVTIHDYDKNYHYETRVFAIKNDILNNKIESSLGDNLKGSSASNQLSKASSGISELKSMKMNFYDSTEISKWQSDIIRGAKGGSVLLMSPWDTNKGQSREPYQMVIMNKGSLKESNHFLVMNSEGIGFIDGDFDKDKFETAWTIDGTFNAKFIRAGVLSGILIKGNIIKSSDEGDFQIVLDGGELTFEKKYDSEDINDQHGHPMLTMKALYTDDKLNGISMVQIPNYSFGINSGGLMVSKPVIEIPKESTIDSRKLNLFGEVRVVGDFYVNDVKIDSN